Protein 4PMU (pdb70)

Sequence (2131 aa):
TSLKQAYAQGFLLGTAVNADIVSGKDAASAALVACHFNAVTAENVMKAEVVAPRRGVQDFSAADAFVAYAQRDRQFVVGHTLVWHNQTPEWFFTTADGRPNTPAQQLERMRAHIAAVAGRYTGKVQAWDVVNEIIDEDGSYRSTNWVQRVGDGDTVVRNAFAFAQRYAPDAQLYYNDFNAWRPAKREGIVRMVKMLQQAGVRIDGVGMQGHWGLNYPSLRDIEDAIDAYAALGVKVMITELDIDVLPLTKEGQIIGTGMAHKQFQLPEFKRFLDPYRDGLPADVQAQLRDRYAELFALFWRKRDKIARVSVWGVSDDMSWKNDYPVPGRTNYPLLFDRNHQPKPALDAVVAVPSATSLKQAYAQGFLLGTAVNADIVSGKDAASAALVACHFNAVTAENVMKAEVVAPRRGVQDFSAADAFVAYAQRDRQFVVGHTLVWHNQTPEWFFTTADGRPNTPAQQLERMRAHIAAVAGRYTGKVQAWDVVNEIIDEDGSYRSTNWVQRVGDGDTVVRNAFAFAQRYAPDAQLYYNDFNAWRPAKREGIVRMVKMLQQAGVRIDGVGMQGHWGLNYPSLRDIEDAIDAYAALGVKVMITELDIDVLPLTKEGQIIGTGMAHKQFQLPEFKRFLDPYRDGLPADVQAQLRDRYAELFALFWRKRDKIARVSVWGVSDDMSWKNDYPVPGRTNYPLLFDRNHQPKPALDAVVAVPSATTSLKQAYAQGFLLGTAVNADIVSGKDAASAALVACHFNAVTAENVMKAEVVAPRRGVQDFSAADAFVAYAQRDRQFVVGHTLVWHNQTPEWFFTTADGRPNTPAQQLERMRAHIAAVAGRYTGKVQAWDVVNEIIDEDGSYRSTNWVQRVGDGDTVVRNAFAFAQRYAPDAQLYYNDFNAWRPAKREGIVRMVKMLQQAGVRIDGVGMQGHWGLNYPSLRDIEDAIDAYAALGVKVMITELDIDVLPLTKEGQIIGTGMAHKQFQLPEFKRFLDPYRDGLPADVQAQLRDRYAELFALFWRKRDKIARVSVWGVSDDMSWKNDYPVPGRTNYPLLFDRNHQPKPALDAVVAVPSATTSLKQAYAQGFLLGTAVNADIVSGKDAASAALVACHFNAVTAENVMKAEVVAPRRGVQDFSAADAFVAYAQRDRQFVVGHTLVWHNQTPEWFFTTADGRPNTPAQQLERMRAHIAAVAGRYTGKVQAWDVVNEIIDEDGSYRSTNWVQRVGDGDTVVRNAFAFAQRYAPDAQLYYNDFNAWRPAKREGIVRMVKMLQQAGVRIDGVGMQGHWGLNYPSLRDIEDAIDAYAALGVKVMITELDIDVLPLTKEGQIIGTGMAHKQFQLPEFKRFLDPYRDGLPADVQAQLRDRYAELFALFWRKRDKIARVSVWGVSDDMSWKNDYPVPGRTNYPLLFDRNHQPKPALDAVVAVPSATSLKQAYAQGFLLGTAVNADIVSGKDAASAALVACHFNAVTAENVMKAEVVAPRRGVQDFSAADAFVAYAQRDRQFVVGHTLVWHNQTPEWFFTTADGRPNTPAQQLERMRAHIAAVAGRYTGKVQAWDVVNEIIDEDGSYRSTNWVQRVGDGDTVVRNAFAFAQRYAPDAQLYYNDFNAWRPAKREGIVRMVKMLQQAGVRIDGVGMQGHWGLNYPSLRDIEDAIDAYAALGVKVMITELDIDVLPLTKEGQIIGTGMAHKQFQLPEFKRFLDPYRDGLPADVQAQLRDRYAELFALFWRKRDKIARVSVWGVSDDMSWKNDYPVPGRTNYPLLFDRNHQPKPALDAVVAVPSASLKQAYAQGFLLGTAVNADIVSGKDAASAALVACHFNAVTAENVMKAEVVAPRRGVQDFSAADAFVAYAQRDRQFVVGHTLVWHNQTPEWFFTTADGRPNTPAQQLERMRAHIAAVAGRYTGKVQAWDVVNEIIDEDGSYRSTNWVQRVGDGDTVVRNAFAFAQRYAPDAQLYYNDFNAWRPAKREGIVRMVKMLQQAGVRIDGVGMQGHWGLNYPSLRDIEDAIDAYAALGVKVMITELDIDVLPLTKEGQIIGTGMAHKQFQLPEFKRFLDPYRDGLPADVQAQLRDRYAELFALFWRKRDKIARVSVWGVSDDMSWKNDYPVPGRTNYPLLFDRNHQPKPALDAVVAVPSA

Solvent-accessible surface area: 76179 Å² total; per-residue (Å²): 148,18,0,63,115,25,0,52,163,14,10,59,2,0,0,0,1,36,55,62,1,24,83,41,165,34,70,46,0,20,62,28,0,50,76,22,2,35,0,0,4,0,32,55,19,1,19,5,74,34,1,5,32,144,104,81,54,111,56,18,77,35,0,50,46,0,4,48,25,0,86,211,58,219,10,37,0,0,0,4,2,4,3,32,29,71,58,21,23,132,42,0,12,31,27,90,102,52,167,77,5,70,75,76,80,0,36,90,41,1,67,29,4,0,28,30,0,0,30,111,6,60,61,97,1,67,0,1,4,0,1,3,15,8,2,59,30,102,2,55,58,34,96,16,45,6,18,104,73,9,60,67,6,49,26,0,0,73,28,0,0,34,16,0,71,135,52,1,85,74,0,39,0,5,0,0,0,9,5,2,12,10,36,11,0,10,68,3,0,17,140,4,0,111,50,0,67,168,52,63,21,72,14,23,0,0,0,1,8,2,1,2,0,22,72,5,7,61,66,133,31,0,24,35,0,0,45,19,0,24,88,24,75,12,82,0,0,0,5,11,0,0,0,0,1,0,15,0,2,50,18,1,14,8,56,33,114,32,3,45,76,105,11,4,69,26,70,12,1,44,154,45,1,2,57,37,126,159,33,30,49,93,93,10,31,32,81,0,94,74,17,0,28,69,0,1,46,5,0,40,143,20,99,141,84,5,36,4,0,0,3,14,1,0,0,0,78,26,8,79,6,14,92,61,3,2,48,43,11,26,0,19,0,0,2,1,41,82,120,39,103,70,4,64,0,8,91,21,0,25,51,16,19,105,117,138,16,0,66,124,24,0,64,165,14,10,57,0,0,0,1,2,30,55,46,4,17,64,8,149,27,21,34,1,13,64,26,0,40,68,16,2,42,1,0,4,0,34,56,18,0,18,6,73,28,0,7,36,148,100,81,53,119,55,13,76,35,0,50,45,0,6,64,9,0,87,106,58,223,5,39,2,1,0,5,5,4,2,26,34,66,55,20,25,155,40,0,15,36,26,88,114,56,168,78,9,69,75,75,85,0,36,83,41,0,68,31,5,0,25,34,1,0,27,114,7,62,72,107,2,74,0,1,3,0,1,4,17,5,2,41,16,97,1,58,55,39,87,12,48,4,17,98,69,9,56,64,5,46,27,0,0,86,29,0,0,36,19,0,63,134,57,2,80,80,4,48,0,5,0,0,0,8,6,2,13,13,60,43,1,34,88,1,0,17,139,3,0,115,43,0,74,165,55,64,23,82,16,33,0,0,0,1,4,2,3,2,0,27,92,2,7,64,64,131,35,0,21,52,0,0,43,27,0,23,95,22,71,14,89,0,0,0,4,12,0,0,0,0,2,0,16,1,1,56,12,0,13,8,49,38,115,26,3,48,61,150,14,6,73,31,39,16,0,52,159,48,1,1,43,47,40,42,13,25,53,87,94,9,32,32,90,0,89,72,14,0,25,74,0,0,46,5,0,46,141,25,84,140,86,8,31,4,0,1,1,14,9,4,4,0,49,105,8,82,6,14,91,65,5,3,49,44,13,31,0,4,0,0,2,0,29,25,27,30,106,80,7,65,0,10,108,19,0,17,48,19,26,96,74,188,118,24,0,61,137,28,0,72,140,11,11,56,0,0,0,2,2,31,56,51,6,27,71,14,151,22,21,35,1,20,60,26,0,44,52,6,1,38,0,0,4,0,36,60,20,1,20,9,75,32,1,7,50,121,95,69,82,113,56,17,80,36,0,49,46,0,4,58,37,0,74,127,50,214,7,33,2,0,0,4,4,4,3,33,25,75,54,19,16,137,20,0,8,35,28,84,127,50,172,61,16,68,68,72,81,0,38,83,43,0,73,27,4,0,27,37,3,0,28,110,5,59,65,91,2,73,0,0,4,0,1,3,16,5,2,33,21,97,4,51,61,46,84,16,43,6,16,110,60,9,56,71,8,55,37,0,0,84,31,0,0,40,18,0,68,138,52,1,82,72,1,35,0,4,0,0,0,6,3,1,13,8,24,6,1,11,66,2,0,19,144,4,0,116,37,0,79,169,51,64,20,77,13,32,0,0,0,2,5,1,4,1,0,24,90,4,10,58,70,141,33,0,24,48,0,0,50,27,0,24,92,15,71,16,92,0,0,0,3,11,0,0,0,0,1,0,17,0,4,55,17,0,18,8,47,36,120,32,4,53,62,131,12,6,67,34,40,4,0,48,131,44,1,0,40,42,46,36,13,26,53,87,90,11,38,32,78,0,95,72,20,0,28,70,0,0,36,5,0,16,142,26,67,142,89,8,28,5,0,1,1,16,13,5,2,0,41,96,8,80,8,15,91,61,6,2,49,46,10,28,0,5,0,0,2,1,27,29,25,28,95,62,8,56,1,0,89,22,0,28,52,14,23,108,80,116,153,10,0,63,118,25,0,53,168,16,10,55,0,0,0,2,2,24,60,41,8,24,65,12,144,27,21,37,2,18,63,28,0,40,73,18,2,36,0,0,4,0,33,55,22,1,18,5,73,36,1,6,42,155,99,78,60,110,56,17,78,35,0,47,44,0,9,59,12,0,79,123,64,215,8,38,1,0,0,6,4,5,3,32,32,69,52,22,25,124,35,0,8,24,30,94,100,57,152,75,4,72,63,76,82,0,35,88,45,1,69,27,7,0,26,32,3,0,27,122,7,65,54,97,1,53,0,1,4,0,1,3,18,6,2,32,23,97,1,48,61,44,85,17,46,6,15,114,83,8,56,64,4,46,28,0,0,80,30,0,0,33,21,0,69,140,59,1,88,70,0,43,0,3,0,0,0,7,5,2,15,11,20,10,0,16,64,2,0,20,136,2,0,116,46,0,73,160,45,63,22,75,15,24,0,0,0,1,5,2,4,3,0,23,76,0,7,55,71,131,31,0,29,45,0,0,47,28,0,20,92,22,72,17,75,0,0,0,6,14,0,0,0,0,1,0,18,1,2,52,11,0,14,8,50,37,111,31,3,48,70,135,10,5,62,30,30,18,0,49,131,45,1,0,41,35,44,40,10,22,58,93,98,14,34,28,90,0,87,79,18,0,26,70,0,0,45,5,0,35,143,23,91,147,82,6,28,3,0,0,0,15,10,5,2,0,54,88,7,78,5,14,91,58,4,2,49,46,8,31,0,5,0,0,1,1,29,26,29,32,100,64,5,63,0,8,89,22,0,33,55,22,24,100,137,154,14,0,64,132,30,0,61,166,15,11,54,1,0,0,0,2,31,53,54,1,19,70,12,146,27,18,12,0,18,64,24,0,37,66,15,1,35,1,0,4,1,26,58,17,0,20,6,74,38,1,7,50,161,107,75,67,106,57,14,78,34,0,53,46,0,4,69,14,1,98,112,60,229,12,35,1,0,0,4,3,4,4,32,30,69,55,18,23,156,35,1,18,38,33,91,131,50,176,80,6,76,72,78,77,0,37,84,50,1,71,27,3,0,28,31,0,0,29,99,5,66,59,94,1,65,0,0,4,0,1,4,14,6,1,21,12,99,8,60,61,37,86,15,48,6,18,104,61,10,57,65,4,44,29,0,0,84,31,0,0,36,19,0,72,141,51,1,80,73,0,35,0,4,0,0,1,6,5,2,17,14,59,47,0,38,74,2,0,19,149,3,0,116,36,0,75,163,47,63,18,73,15,31,0,1,0,1,5,2,1,2,0,21,88,4,8,60,66,134,33,0,27,47,0,0,47,24,0,23,92,17,73,12,80,0,0,0,3,14,0,0,0,0,1,0,18,0,2,48,25,0,12,6,44,35,117,23,2,47,65,135,11,3,69,32,43,22,0,45,177,46,1,1,39,40,43,33,14,25,57,89,93,12,38,33,78,0,93,77,19,0,26,70,0,0,48,4,0,38,138,20,87,143,89,8,30,4,1,1,1,10,0,1,0,0,66,27,8,80,5,14,92,58,3,3,48,44,12,26,0,5,0,0,1,1,30,26,22,21,97,66,6,56,0,6,83,22,0,28,60,24,27,98,140,63,1,62,137,21,0,71,169,14,10,54,5,0,1,0,2,32,55,66,1,20,86,46,170,25,68,48,0,18,64,28,0,39,70,18,1,36,0,0,4,0,24,55,16,1,18,6,74,34,1,4,37,142,111,77,64,102,60,20,84,36,1,61,46,1,1,63,5,0,74,159,51,202,5,33,0,0,0,4,4,4,3,29,36,73,54,19,25,154,36,1,17,33,21,93,123,49,121,65,16,55,70,78,77,0,39,84,45,0,68,25,4,0,31,27,1,0,26,110,8,68,59,99,1,68,0,1,3,0,1,3,16,5,2,20,23,108,4,56,58,30,92,10,49,7,19,100,74,13,59,66,4,52,29,0,0,96,24,0,0,36,18,0,71,153,55,2,85,70,1,34,0,4,0,0,0,8,4,2,12,12,26,8,0,16,61,3,0,17,146,3,0,107,44,0,64,159,56,63,18,77,14,28,0,0,0,1,5,1,3,2,0,23,78,4,8,61,71,142,32,0,24,47,0,0,50,25,0,25,87,19,74,11,81,0,0,0,4,10,0,0,0,0,0,0,16,0,2,48,19,0,15,8,49,36,118,25,2,53,65,109,10,3,61,29,69,16,1,64,160,41,2,4,58,32,152,154,34,23,54,89,98,10,55,35,80,2,93,77,18,0,30,68,0,1,46,6,0,38,134,22,81,146,87,7,23,2,1,1,6,11,1,0,0,1,80,27,7,81,6,14,92,60,3,2,48,51,12,26,0,23,0,0,2,1,49,84,116,42,105,65,7,59,1,11,100,23,0,43,59,22,22,98,137

Radius of gyration: 48.27 Å; Cα contacts (8 Å, |Δi|>4): 4319; chains: 6; bounding box: 119×77×132 Å

Structure (mmCIF, N/CA/C/O backbone):
data_4PMU
#
_entry.id   4PMU
#
_cell.length_a   87.022
_cell.length_b   100.741
_cell.length_c   134.199
_cell.angle_alpha   90.000
_cell.angle_beta   95.150
_cell.angle_gamma   90.000
#
_symmetry.space_group_name_H-M   'P 1 21 1'
#
loop_
_entity.id
_entity.type
_entity.pdbx_description
1 polymer 'Endo-1,4-beta-xylanase A'
2 water water
#
loop_
_atom_site.group_PDB
_atom_site.id
_atom_site.type_symbol
_atom_site.label_atom_id
_atom_site.label_alt_id
_atom_site.label_comp_id
_atom_site.label_asym_id
_atom_site.label_entity_id
_atom_site.label_seq_id
_atom_site.pdbx_PDB_ins_code
_atom_site.Cartn_x
_atom_site.Cartn_y
_atom_site.Cartn_z
_atom_site.occupancy
_atom_site.B_iso_or_equiv
_atom_site.auth_seq_id
_atom_site.auth_comp_id
_atom_site.auth_asym_id
_atom_site.auth_atom_id
_atom_site.pdbx_PDB_model_num
ATOM 1 N N . THR A 1 1 ? 61.861 -20.522 13.218 1.00 67.61 23 THR A N 1
ATOM 2 C CA . THR A 1 1 ? 61.278 -20.831 14.561 1.00 68.28 23 THR A CA 1
ATOM 3 C C . THR A 1 1 ? 60.547 -19.628 15.175 1.00 66.69 23 THR A C 1
ATOM 4 O O . THR A 1 1 ? 59.422 -19.757 15.670 1.00 66.89 23 THR A O 1
ATOM 8 N N . SER A 1 2 ? 61.191 -18.463 15.124 1.00 64.66 24 SER A N 1
ATOM 9 C CA . SER A 1 2 ? 60.636 -17.221 15.658 1.00 61.34 24 SER A CA 1
ATOM 10 C C . SER A 1 2 ? 60.109 -16.343 14.522 1.00 58.49 24 SER A C 1
ATOM 11 O O . SER A 1 2 ? 60.669 -16.342 13.423 1.00 58.20 24 SER A O 1
ATOM 14 N N . LEU A 1 3 ? 59.037 -15.600 14.793 1.00 55.15 25 LEU A N 1
ATOM 15 C CA . LEU A 1 3 ? 58.411 -14.750 13.779 1.00 52.42 25 LEU A CA 1
ATOM 16 C C . LEU A 1 3 ? 59.356 -13.690 13.223 1.00 51.69 25 LEU A C 1
ATOM 17 O O . LEU A 1 3 ? 59.436 -13.510 12.007 1.00 51.93 25 LEU A O 1
ATOM 22 N N . LYS A 1 4 ? 60.069 -13.001 14.116 1.00 50.91 26 LYS A N 1
ATOM 23 C CA . LYS A 1 4 ? 61.022 -11.959 13.725 1.00 49.52 26 LYS A CA 1
ATOM 24 C C . LYS A 1 4 ? 62.270 -12.540 13.075 1.00 50.42 26 LYS A C 1
ATOM 25 O O . LYS A 1 4 ? 62.901 -11.891 12.246 1.00 50.58 26 LYS A O 1
ATOM 31 N N . GLN A 1 5 ? 62.614 -13.767 13.451 1.00 51.94 27 GLN A N 1
ATOM 32 C CA . GLN A 1 5 ? 63.791 -14.436 12.912 1.00 53.75 27 GLN A CA 1
ATOM 33 C C . GLN A 1 5 ? 63.514 -15.024 11.525 1.00 53.30 27 GLN A C 1
ATOM 34 O O . GLN A 1 5 ? 64.331 -14.880 10.616 1.00 52.87 27 GLN A O 1
ATOM 40 N N . ALA A 1 6 ? 62.360 -15.672 11.371 1.00 53.37 28 ALA A N 1
ATOM 41 C CA . ALA A 1 6 ? 61.970 -16.283 10.098 1.00 54.09 28 ALA A CA 1
ATOM 42 C C . ALA A 1 6 ? 61.750 -15.238 9.002 1.00 53.39 28 ALA A C 1
ATOM 43 O O . ALA A 1 6 ? 62.060 -15.483 7.831 1.00 53.42 28 ALA A O 1
ATOM 45 N N . TYR A 1 7 ? 61.224 -14.079 9.394 1.00 51.41 29 TYR A N 1
ATOM 46 C CA . TYR A 1 7 ? 60.960 -12.989 8.463 1.00 49.89 29 TYR A CA 1
ATOM 47 C C . TYR A 1 7 ? 62.016 -11.897 8.529 1.00 49.32 29 TYR A C 1
ATOM 48 O O . TYR A 1 7 ? 61.776 -10.775 8.081 1.00 49.01 29 TYR A O 1
ATOM 57 N N . ALA A 1 8 ? 63.185 -12.231 9.073 1.00 49.52 30 ALA A N 1
ATOM 58 C CA . ALA A 1 8 ? 64.271 -11.263 9.251 1.00 48.69 30 ALA A CA 1
ATOM 59 C C . ALA A 1 8 ? 64.739 -10.642 7.937 1.00 47.68 30 ALA A C 1
ATOM 60 O O . ALA A 1 8 ? 64.987 -9.439 7.876 1.00 47.22 30 ALA A O 1
ATOM 62 N N . GLN A 1 9 ? 64.843 -11.461 6.894 1.00 47.32 31 GLN A N 1
ATOM 63 C CA . GLN A 1 9 ? 65.356 -11.005 5.599 1.00 46.79 31 GLN A CA 1
ATOM 64 C C . GLN A 1 9 ? 64.344 -10.196 4.794 1.00 45.85 31 GLN A C 1
ATOM 65 O O . GLN A 1 9 ? 64.720 -9.481 3.858 1.00 46.11 31 GLN A O 1
ATOM 71 N N . GLY A 1 10 ? 63.069 -10.310 5.164 1.00 44.66 32 GLY A N 1
ATOM 72 C CA . GLY A 1 10 ? 61.980 -9.707 4.400 1.00 43.30 32 GLY A CA 1
ATOM 73 C C . GLY A 1 10 ? 61.569 -8.341 4.901 1.00 41.66 32 GLY A C 1
ATOM 74 O O . GLY A 1 10 ? 61.633 -7.353 4.167 1.00 41.32 32 GLY A O 1
ATOM 75 N N . PHE A 1 11 ? 61.134 -8.296 6.155 1.00 41.22 33 PHE A N 1
ATOM 76 C CA . PHE A 1 11 ? 60.641 -7.067 6.773 1.00 40.13 33 PHE A CA 1
ATOM 77 C C . PHE A 1 11 ? 60.634 -7.187 8.289 1.00 39.56 33 PHE A C 1
ATOM 78 O O . PHE A 1 11 ? 60.739 -8.285 8.828 1.00 39.73 33 PHE A O 1
ATOM 86 N N . LEU A 1 12 ? 60.523 -6.050 8.971 1.00 39.08 34 LEU A N 1
ATOM 87 C CA . LEU A 1 12 ? 60.273 -6.044 10.405 1.00 39.38 34 LEU A CA 1
ATOM 88 C C . LEU A 1 12 ? 58.934 -6.717 10.669 1.00 39.78 34 LEU A C 1
ATOM 89 O O . LEU A 1 12 ? 57.968 -6.506 9.931 1.00 39.27 34 LEU A O 1
ATOM 94 N N . LEU A 1 13 ? 58.882 -7.534 11.713 1.00 41.00 35 LEU A N 1
ATOM 95 C CA . LEU A 1 13 ? 57.645 -8.209 12.071 1.00 42.58 35 LEU A CA 1
ATOM 96 C C . LEU A 1 13 ? 57.234 -7.844 13.494 1.00 43.17 35 LEU A C 1
ATOM 97 O O . LEU A 1 13 ? 57.805 -8.344 14.466 1.00 44.72 35 LEU A O 1
ATOM 102 N N . GLY A 1 14 ? 56.239 -6.968 13.602 1.00 42.35 36 GLY A N 1
ATOM 103 C CA . GLY A 1 14 ? 55.879 -6.374 14.882 1.00 41.50 36 GLY A CA 1
ATOM 104 C C . GLY A 1 14 ? 54.474 -6.665 15.359 1.00 41.08 36 GLY A C 1
ATOM 105 O O . GLY A 1 14 ? 53.763 -7.488 14.777 1.00 42.10 36 GLY A O 1
ATOM 106 N N . THR A 1 15 ? 54.086 -5.987 16.437 1.00 40.09 37 THR A N 1
ATOM 107 C CA . THR A 1 15 ? 52.766 -6.150 17.040 1.00 39.30 37 THR A CA 1
ATOM 108 C C . THR A 1 15 ? 52.344 -4.911 17.825 1.00 38.84 37 THR A C 1
ATOM 109 O O . THR A 1 15 ? 53.177 -4.073 18.175 1.00 39.02 37 THR A O 1
ATOM 113 N N . ALA A 1 16 ? 51.045 -4.801 18.091 1.00 38.13 38 ALA A N 1
ATOM 114 C CA . ALA A 1 16 ? 50.535 -3.781 18.995 1.00 37.43 38 ALA A CA 1
ATOM 115 C C . ALA A 1 16 ? 50.721 -4.245 20.428 1.00 37.91 38 ALA A C 1
ATOM 116 O O . ALA A 1 16 ? 50.718 -5.444 20.707 1.00 38.40 38 ALA A O 1
ATOM 118 N N . VAL A 1 17 ? 50.894 -3.289 21.331 1.00 38.04 39 VAL A N 1
ATOM 119 C CA . VAL A 1 17 ? 50.995 -3.585 22.754 1.00 38.95 39 VAL A CA 1
ATOM 120 C C . VAL A 1 17 ? 50.081 -2.655 23.555 1.00 39.49 39 VAL A C 1
ATOM 121 O O . VAL A 1 17 ? 50.021 -1.448 23.295 1.00 38.81 39 VAL A O 1
ATOM 125 N N . ASN A 1 18 ? 49.346 -3.230 24.506 1.00 40.38 40 ASN A N 1
ATOM 126 C CA . ASN A 1 18 ? 48.486 -2.443 25.391 1.00 41.09 40 ASN A CA 1
ATOM 127 C C . ASN A 1 18 ? 49.180 -2.084 26.701 1.00 42.67 40 ASN A C 1
ATOM 128 O O . ASN A 1 18 ? 50.342 -2.447 26.912 1.00 42.74 40 ASN A O 1
ATOM 133 N N . ALA A 1 19 ? 48.463 -1.372 27.572 1.00 44.06 41 ALA A N 1
ATOM 134 C CA . ALA A 1 19 ? 48.998 -0.940 28.868 1.00 45.44 41 ALA A CA 1
ATOM 135 C C . ALA A 1 19 ? 49.482 -2.110 29.714 1.00 46.61 41 ALA A C 1
ATOM 136 O O . ALA A 1 19 ? 50.508 -2.010 30.384 1.00 47.84 41 ALA A O 1
ATOM 138 N N . ASP A 1 20 ? 48.747 -3.218 29.662 1.00 47.37 42 ASP A N 1
ATOM 139 C CA . ASP A 1 20 ? 49.041 -4.385 30.489 1.00 48.95 42 ASP A CA 1
ATOM 140 C C . ASP A 1 20 ? 50.306 -5.141 30.074 1.00 48.75 42 ASP A C 1
ATOM 141 O O . ASP A 1 20 ? 50.945 -5.789 30.908 1.00 49.64 42 ASP A O 1
ATOM 146 N N . ILE A 1 21 ? 50.669 -5.054 28.796 1.00 47.08 43 ILE A N 1
ATOM 147 C CA . ILE A 1 21 ? 51.944 -5.600 28.335 1.00 46.66 43 ILE A CA 1
ATOM 148 C C . ILE A 1 21 ? 53.081 -4.697 28.824 1.00 47.06 43 ILE A C 1
ATOM 149 O O . ILE A 1 21 ? 54.090 -5.173 29.351 1.00 47.45 43 ILE A O 1
ATOM 154 N N . VAL A 1 22 ? 52.882 -3.392 28.662 1.00 46.99 44 VAL A N 1
ATOM 155 C CA . VAL A 1 22 ? 53.865 -2.373 29.021 1.00 47.83 44 VAL A CA 1
ATOM 156 C C . VAL A 1 22 ? 54.104 -2.286 30.538 1.00 49.80 44 VAL A C 1
ATOM 157 O O . VAL A 1 22 ? 55.227 -2.030 30.984 1.00 50.43 44 VAL A O 1
ATOM 161 N N . SER A 1 23 ? 53.052 -2.503 31.325 1.00 51.04 45 SER A N 1
ATOM 162 C CA . SER A 1 23 ? 53.167 -2.470 32.782 1.00 52.67 45 SER A CA 1
ATOM 163 C C . SER A 1 23 ? 53.815 -3.740 33.334 1.00 54.44 45 SER A C 1
ATOM 164 O O . SER A 1 23 ? 54.408 -3.720 34.414 1.00 56.60 45 SER A O 1
ATOM 167 N N . GLY A 1 24 ? 53.704 -4.835 32.587 1.00 55.02 46 GLY A N 1
ATOM 168 C CA . GLY A 1 24 ? 54.237 -6.128 33.010 1.00 56.78 46 GLY A CA 1
ATOM 169 C C . GLY A 1 24 ? 53.151 -7.066 33.506 1.00 58.43 46 GLY A C 1
ATOM 170 O O . GLY A 1 24 ? 53.377 -8.274 33.630 1.00 59.03 46 GLY A O 1
ATOM 171 N N . LYS A 1 25 ? 51.974 -6.498 33.780 1.00 58.74 47 LYS A N 1
ATOM 172 C CA . LYS A 1 25 ? 50.813 -7.220 34.312 1.00 60.11 47 LYS A CA 1
ATOM 173 C C . LYS A 1 25 ? 50.448 -8.447 33.471 1.00 60.34 47 LYS A C 1
ATOM 174 O O . LYS A 1 25 ? 50.265 -9.540 34.014 1.00 61.35 47 LYS A O 1
ATOM 180 N N . ASP A 1 26 ? 50.346 -8.261 32.154 1.00 59.80 48 ASP A N 1
ATOM 181 C CA . ASP A 1 26 ? 50.186 -9.376 31.219 1.00 59.62 48 ASP A CA 1
ATOM 182 C C . ASP A 1 26 ? 51.558 -9.997 30.952 1.00 60.11 48 ASP A C 1
ATOM 183 O O . ASP A 1 26 ? 52.193 -9.724 29.927 1.00 59.73 48 ASP A O 1
ATOM 188 N N . ALA A 1 27 ? 52.007 -10.827 31.891 1.00 60.44 49 ALA A N 1
ATOM 189 C CA . ALA A 1 27 ? 53.337 -11.426 31.835 1.00 60.03 49 ALA A CA 1
ATOM 190 C C . ALA A 1 27 ? 53.498 -12.340 30.621 1.00 59.28 49 ALA A C 1
ATOM 191 O O . ALA A 1 27 ? 54.507 -12.268 29.914 1.00 58.79 49 ALA A O 1
ATOM 193 N N . ALA A 1 28 ? 52.488 -13.175 30.376 1.00 58.05 50 ALA A N 1
ATOM 194 C CA . ALA A 1 28 ? 52.520 -14.160 29.295 1.00 56.94 50 ALA A CA 1
ATOM 195 C C . ALA A 1 28 ? 52.697 -13.540 27.906 1.00 56.14 50 ALA A C 1
ATOM 196 O O . ALA A 1 28 ? 53.449 -14.068 27.080 1.00 55.93 50 ALA A O 1
ATOM 198 N N . SER A 1 29 ? 52.010 -12.424 27.659 1.00 55.69 51 SER A N 1
ATOM 199 C CA . SER A 1 29 ? 52.070 -11.742 26.362 1.00 54.77 51 SER A CA 1
ATOM 200 C C . SER A 1 29 ? 53.399 -11.030 26.143 1.00 54.61 51 SER A C 1
ATOM 201 O O . SER A 1 29 ? 54.004 -11.170 25.080 1.00 54.78 51 SER A O 1
ATOM 204 N N . ALA A 1 30 ? 53.845 -10.275 27.148 1.00 54.55 52 ALA A N 1
ATOM 205 C CA . ALA A 1 30 ? 55.118 -9.549 27.091 1.00 53.75 52 ALA A CA 1
ATOM 206 C C . ALA A 1 30 ? 56.294 -10.477 26.778 1.00 54.12 52 ALA A C 1
ATOM 207 O O . ALA A 1 30 ? 57.277 -10.060 26.158 1.00 54.10 52 ALA A O 1
ATOM 209 N N . ALA A 1 31 ? 56.174 -11.731 27.211 1.00 54.35 53 ALA A N 1
ATOM 210 C CA . ALA A 1 31 ? 57.164 -12.765 26.932 1.00 54.89 53 ALA A CA 1
ATOM 211 C C . ALA A 1 31 ? 57.163 -13.152 25.456 1.00 54.13 53 ALA A C 1
ATOM 212 O O . ALA A 1 31 ? 58.220 -13.362 24.865 1.00 55.64 53 ALA A O 1
ATOM 214 N N . LEU A 1 32 ? 55.975 -13.237 24.866 1.00 52.89 54 LEU A N 1
ATOM 215 C CA . LEU A 1 32 ? 55.838 -13.565 23.447 1.00 52.33 54 LEU A CA 1
ATOM 216 C C . LEU A 1 32 ? 56.325 -12.440 22.530 1.00 51.40 54 LEU A C 1
ATOM 217 O O . LEU A 1 32 ? 56.837 -12.705 21.442 1.00 51.61 54 LEU A O 1
ATOM 222 N N . VAL A 1 33 ? 56.164 -11.195 22.982 1.00 50.67 55 VAL A N 1
ATOM 223 C CA . VAL A 1 33 ? 56.599 -10.009 22.234 1.00 49.31 55 VAL A CA 1
ATOM 224 C C . VAL A 1 33 ? 58.117 -10.015 22.022 1.00 50.01 55 VAL A C 1
ATOM 225 O O . VAL A 1 33 ? 58.593 -9.829 20.897 1.00 49.68 55 VAL A O 1
ATOM 229 N N . ALA A 1 34 ? 58.865 -10.239 23.102 1.00 50.83 56 ALA A N 1
ATOM 230 C CA . ALA A 1 34 ? 60.326 -10.297 23.042 1.00 51.46 56 ALA A CA 1
ATOM 231 C C . ALA A 1 34 ? 60.819 -11.445 22.151 1.00 52.36 56 ALA A C 1
ATOM 232 O O . ALA A 1 34 ? 61.783 -11.280 21.402 1.00 52.94 56 ALA A O 1
ATOM 234 N N . CYS A 1 35 ? 60.139 -12.592 22.225 1.00 52.60 57 CYS A N 1
ATOM 235 C CA . CYS A 1 35 ? 60.470 -13.772 21.419 1.00 52.42 57 CYS A CA 1
ATOM 236 C C . CYS A 1 35 ? 60.247 -13.562 19.923 1.00 51.23 57 CYS A C 1
ATOM 237 O O . CYS A 1 35 ? 61.146 -13.816 19.127 1.00 52.00 57 CYS A O 1
ATOM 240 N N . HIS A 1 36 ? 59.055 -13.084 19.557 1.00 49.44 58 HIS A N 1
ATOM 241 C CA . HIS A 1 36 ? 58.572 -13.119 18.168 1.00 47.57 58 HIS A CA 1
ATOM 242 C C . HIS A 1 36 ? 58.619 -11.802 17.384 1.00 46.36 58 HIS A C 1
ATOM 243 O O . HIS A 1 36 ? 58.563 -11.821 16.155 1.00 46.60 58 HIS A O 1
ATOM 250 N N . PHE A 1 37 ? 58.698 -10.666 18.072 1.00 45.32 59 PHE A N 1
ATOM 251 C CA . PHE A 1 37 ? 58.539 -9.374 17.393 1.00 43.96 59 PHE A CA 1
ATOM 252 C C . PHE A 1 37 ? 59.723 -8.423 17.549 1.00 44.02 59 PHE A C 1
ATOM 253 O O . PHE A 1 37 ? 60.448 -8.489 18.541 1.00 45.44 59 PHE A O 1
ATOM 261 N N . ASN A 1 38 ? 59.910 -7.544 16.562 1.00 42.81 60 ASN A N 1
ATOM 262 C CA . ASN A 1 38 ? 60.945 -6.500 16.620 1.00 42.73 60 ASN A CA 1
ATOM 263 C C . ASN A 1 38 ? 60.426 -5.091 16.300 1.00 41.93 60 ASN A C 1
ATOM 264 O O . ASN A 1 38 ? 61.195 -4.193 15.949 1.00 41.79 60 ASN A O 1
ATOM 269 N N . ALA A 1 39 ? 59.115 -4.918 16.426 1.00 41.92 61 ALA A N 1
ATOM 270 C CA . ALA A 1 39 ? 58.466 -3.618 16.297 1.00 41.78 61 ALA A CA 1
ATOM 271 C C . ALA A 1 39 ? 57.228 -3.593 17.185 1.00 42.15 61 ALA A C 1
ATOM 272 O O . ALA A 1 39 ? 56.494 -4.580 17.258 1.00 41.98 61 ALA A O 1
ATOM 274 N N . VAL A 1 40 ? 57.011 -2.479 17.880 1.00 42.58 62 VAL A N 1
ATOM 275 C CA . VAL A 1 40 ? 55.799 -2.311 18.688 1.00 42.56 62 VAL A CA 1
ATOM 276 C C . VAL A 1 40 ? 55.086 -0.994 18.412 1.00 42.54 62 VAL A C 1
ATOM 277 O O . VAL A 1 40 ? 55.716 0.057 18.264 1.00 42.18 62 VAL A O 1
ATOM 281 N N . THR A 1 41 ? 53.762 -1.079 18.345 1.00 42.79 63 THR A N 1
ATOM 282 C CA . THR A 1 41 ? 52.905 0.079 18.183 1.00 42.49 63 THR A CA 1
ATOM 283 C C . THR A 1 41 ? 51.975 0.158 19.386 1.00 43.45 63 THR A C 1
ATOM 284 O O . THR A 1 41 ? 51.284 -0.810 19.704 1.00 43.89 63 THR A O 1
ATOM 288 N N . ALA A 1 42 ? 51.978 1.307 20.059 1.00 44.71 64 ALA A N 1
ATOM 289 C CA . ALA A 1 42 ? 51.177 1.509 21.265 1.00 45.17 64 ALA A CA 1
ATOM 290 C C . ALA A 1 42 ? 49.696 1.583 20.928 1.00 45.92 64 ALA A C 1
ATOM 291 O O . ALA A 1 42 ? 49.223 2.578 20.366 1.00 45.63 64 ALA A O 1
ATOM 293 N N . GLU A 1 43 ? 48.978 0.519 21.284 1.00 47.21 65 GLU A N 1
ATOM 294 C CA . GLU A 1 43 ? 47.554 0.367 20.982 1.00 47.91 65 GLU A CA 1
ATOM 295 C C . GLU A 1 43 ? 46.722 1.645 21.085 1.00 48.20 65 GLU A C 1
ATOM 296 O O . GLU A 1 43 ? 45.971 1.976 20.164 1.00 47.83 65 GLU A O 1
ATOM 302 N N . ASN A 1 44 ? 46.859 2.356 22.200 1.00 48.69 66 ASN A N 1
ATOM 303 C CA . ASN A 1 44 ? 45.957 3.457 22.502 1.00 49.74 66 ASN A CA 1
ATOM 304 C C . ASN A 1 44 ? 46.634 4.631 23.203 1.00 50.93 66 ASN A C 1
ATOM 305 O O . ASN A 1 44 ? 46.286 5.789 22.962 1.00 50.53 66 ASN A O 1
ATOM 310 N N . VAL A 1 45 ? 47.613 4.322 24.051 1.00 52.45 67 VAL A N 1
ATOM 311 C CA . VAL A 1 45 ? 48.197 5.295 24.992 1.00 53.87 67 VAL A CA 1
ATOM 312 C C . VAL A 1 45 ? 48.888 6.525 24.373 1.00 54.17 67 VAL A C 1
ATOM 313 O O . VAL A 1 45 ? 49.288 7.446 25.095 1.00 54.46 67 VAL A O 1
ATOM 317 N N . MET A 1 46 ? 49.008 6.555 23.047 1.00 53.94 68 MET A N 1
ATOM 318 C CA . MET A 1 46 ? 49.615 7.703 22.366 1.00 53.86 68 MET A CA 1
ATOM 319 C C . MET A 1 46 ? 48.612 8.579 21.601 1.00 53.04 68 MET A C 1
ATOM 320 O O . MET A 1 46 ? 48.989 9.559 20.948 1.00 51.71 68 MET A O 1
ATOM 325 N N . LYS A 1 47 ? 47.334 8.231 21.707 1.00 51.99 69 LYS A N 1
ATOM 326 C CA . LYS A 1 47 ? 46.276 9.011 21.079 1.00 50.72 69 LYS A CA 1
ATOM 327 C C . LYS A 1 47 ? 46.005 10.307 21.844 1.00 51.01 69 LYS A C 1
ATOM 328 O O . LYS A 1 47 ? 46.318 10.425 23.034 1.00 49.44 69 LYS A O 1
ATOM 334 N N . ALA A 1 48 ? 45.411 11.265 21.140 1.00 51.73 70 ALA A N 1
ATOM 335 C CA . ALA A 1 48 ? 45.255 12.631 21.625 1.00 52.41 70 ALA A CA 1
ATOM 336 C C . ALA A 1 48 ? 44.366 12.784 22.865 1.00 53.02 70 ALA A C 1
ATOM 337 O O . ALA A 1 48 ? 44.599 13.675 23.682 1.00 54.32 70 ALA A O 1
ATOM 339 N N . GLU A 1 49 ? 43.358 11.923 23.005 1.00 52.75 71 GLU A N 1
ATOM 340 C CA . GLU A 1 49 ? 42.438 11.986 24.153 1.00 52.82 71 GLU A CA 1
ATOM 341 C C . GLU A 1 49 ? 43.031 11.413 25.447 1.00 52.82 71 GLU A C 1
ATOM 342 O O . GLU A 1 49 ? 42.457 11.582 26.528 1.00 53.30 71 GLU A O 1
ATOM 348 N N . VAL A 1 50 ? 44.166 10.726 25.317 1.00 51.24 72 VAL A N 1
ATOM 349 C CA . VAL A 1 50 ? 44.921 10.207 26.453 1.00 49.58 72 VAL A CA 1
ATOM 350 C C . VAL A 1 50 ? 46.065 11.176 26.733 1.00 49.52 72 VAL A C 1
ATOM 351 O O . VAL A 1 50 ? 46.374 11.476 27.889 1.00 51.08 72 VAL A O 1
ATOM 355 N N . VAL A 1 51 ? 46.673 11.666 25.655 1.00 48.03 73 VAL A N 1
ATOM 356 C CA . VAL A 1 51 ? 47.845 12.539 25.714 1.00 47.33 73 VAL A CA 1
ATOM 357 C C . VAL A 1 51 ? 47.502 13.961 26.184 1.00 48.05 73 VAL A C 1
ATOM 358 O O . VAL A 1 51 ? 48.186 14.518 27.048 1.00 48.62 73 VAL A O 1
ATOM 362 N N . ALA A 1 52 ? 46.443 14.536 25.618 1.00 48.06 74 ALA A N 1
ATOM 363 C CA . ALA A 1 52 ? 45.974 15.863 26.014 1.00 49.12 74 ALA A CA 1
ATOM 364 C C . ALA A 1 52 ? 44.445 15.871 26.141 1.00 49.79 74 ALA A C 1
ATOM 365 O O . ALA A 1 52 ? 43.757 16.464 25.305 1.00 50.29 74 ALA A O 1
ATOM 367 N N . PRO A 1 53 ? 43.913 15.218 27.198 1.00 50.20 75 PRO A N 1
ATOM 368 C CA . PRO A 1 53 ? 42.471 14.972 27.348 1.00 50.06 75 PRO A CA 1
ATOM 369 C C . PRO A 1 53 ? 41.595 16.232 27.381 1.00 51.29 75 PRO A C 1
ATOM 370 O O . PRO A 1 53 ? 40.555 16.265 26.724 1.00 50.88 75 PRO A O 1
ATOM 374 N N . ARG A 1 54 ? 42.012 17.248 28.138 1.00 52.90 76 ARG A N 1
ATOM 375 C CA . ARG A 1 54 ? 41.256 18.499 28.271 1.00 53.95 76 ARG A CA 1
ATOM 376 C C . ARG A 1 54 ? 42.116 19.687 27.866 1.00 54.63 76 ARG A C 1
ATOM 377 O O . ARG A 1 54 ? 43.291 19.523 27.536 1.00 54.41 76 ARG A O 1
ATOM 385 N N . ARG A 1 55 ? 41.527 20.880 27.892 1.00 56.15 77 ARG A N 1
ATOM 386 C CA . ARG A 1 55 ? 42.287 22.112 27.718 1.00 57.71 77 ARG A CA 1
ATOM 387 C C . ARG A 1 55 ? 43.101 22.392 28.977 1.00 58.88 77 ARG A C 1
ATOM 388 O O . ARG A 1 55 ? 42.548 22.480 30.077 1.00 59.19 77 ARG A O 1
ATOM 396 N N . GLY A 1 56 ? 44.415 22.517 28.801 1.00 59.36 78 GLY A N 1
ATOM 397 C CA . GLY A 1 56 ? 45.330 22.827 29.900 1.00 61.26 78 GLY A CA 1
ATOM 398 C C . GLY A 1 56 ? 45.962 21.622 30.577 1.00 61.35 78 GLY A C 1
ATOM 399 O O . GLY A 1 56 ? 46.823 21.781 31.446 1.00 61.79 78 GLY A O 1
ATOM 400 N N . VAL A 1 57 ? 45.538 20.421 30.182 1.00 60.86 79 VAL A N 1
ATOM 401 C CA . VAL A 1 57 ? 46.002 19.182 30.818 1.00 60.88 79 VAL A CA 1
ATOM 402 C C . VAL A 1 57 ? 46.820 18.332 29.852 1.00 58.77 79 VAL A C 1
ATOM 403 O O . VAL A 1 57 ? 46.490 18.226 28.669 1.00 57.93 79 VAL A O 1
ATOM 407 N N . GLN A 1 58 ? 47.888 17.735 30.374 1.00 57.97 80 GLN A N 1
ATOM 408 C CA . GLN A 1 58 ? 48.689 16.767 29.631 1.00 56.64 80 GLN A CA 1
ATOM 409 C C . GLN A 1 58 ? 48.887 15.501 30.457 1.00 55.80 80 GLN A C 1
ATOM 410 O O . GLN A 1 58 ? 48.876 15.546 31.689 1.00 56.40 80 GLN A O 1
ATOM 416 N N . ASP A 1 59 ? 49.059 14.377 29.765 1.00 54.34 81 ASP A N 1
ATOM 417 C CA . ASP A 1 59 ? 49.276 13.081 30.404 1.00 53.91 81 ASP A CA 1
ATOM 418 C C . ASP A 1 59 ? 50.125 12.172 29.511 1.00 53.27 81 ASP A C 1
ATOM 419 O O . ASP A 1 59 ? 49.597 11.440 28.665 1.00 52.23 81 ASP A O 1
ATOM 424 N N . PHE A 1 60 ? 51.441 12.235 29.707 1.00 53.62 82 PHE A N 1
ATOM 425 C CA . PHE A 1 60 ? 52.389 11.442 28.924 1.00 53.70 82 PHE A CA 1
ATOM 426 C C . PHE A 1 60 ? 52.858 10.191 29.670 1.00 53.60 82 PHE A C 1
ATOM 427 O O . PHE A 1 60 ? 53.671 9.418 29.152 1.00 52.54 82 PHE A O 1
ATOM 435 N N . SER A 1 61 ? 52.329 9.995 30.877 1.00 54.11 83 SER A N 1
ATOM 436 C CA . SER A 1 61 ? 52.782 8.934 31.784 1.00 54.19 83 SER A CA 1
ATOM 437 C C . SER A 1 61 ? 52.801 7.541 31.149 1.00 53.04 83 SER A C 1
ATOM 438 O O . SER A 1 61 ? 53.820 6.848 31.202 1.00 53.33 83 SER A O 1
ATOM 441 N N . ALA A 1 62 ? 51.679 7.148 30.548 1.00 51.26 84 ALA A N 1
ATOM 442 C CA . ALA A 1 62 ? 51.531 5.816 29.965 1.00 49.90 84 ALA A CA 1
ATOM 443 C C . ALA A 1 62 ? 52.359 5.652 28.689 1.00 49.21 84 ALA A C 1
ATOM 444 O O . ALA A 1 62 ? 52.912 4.580 28.427 1.00 48.32 84 ALA A O 1
ATOM 446 N N . ALA A 1 63 ? 52.444 6.727 27.909 1.00 49.35 85 ALA A N 1
ATOM 447 C CA . ALA A 1 63 ? 53.233 6.744 26.682 1.00 49.34 85 ALA A CA 1
ATOM 448 C C . ALA A 1 63 ? 54.732 6.690 26.983 1.00 50.59 85 ALA A C 1
ATOM 449 O O . ALA A 1 63 ? 55.490 6.039 26.260 1.00 50.70 85 ALA A O 1
ATOM 451 N N . ASP A 1 64 ? 55.147 7.375 28.051 1.00 51.89 86 ASP A N 1
ATOM 452 C CA . ASP A 1 64 ? 56.529 7.326 28.532 1.00 52.32 86 ASP A CA 1
ATOM 453 C C . ASP A 1 64 ? 56.927 5.907 28.925 1.00 52.63 86 ASP A C 1
ATOM 454 O O . ASP A 1 64 ? 58.053 5.484 28.672 1.00 53.80 86 ASP A O 1
ATOM 459 N N . ALA A 1 65 ? 55.994 5.185 29.546 1.00 52.73 87 ALA A N 1
ATOM 460 C CA . ALA A 1 65 ? 56.209 3.800 29.952 1.00 52.69 87 ALA A CA 1
ATOM 461 C C . ALA A 1 65 ? 56.346 2.889 28.737 1.00 52.15 87 ALA A C 1
ATOM 462 O O . ALA A 1 65 ? 57.150 1.955 28.751 1.00 52.68 87 ALA A O 1
ATOM 464 N N . PHE A 1 66 ? 55.563 3.168 27.693 1.00 51.00 88 PHE A N 1
ATOM 465 C CA . PHE A 1 66 ? 55.612 2.399 26.444 1.00 51.07 88 PHE A CA 1
ATOM 466 C C . PHE A 1 66 ? 56.959 2.530 25.725 1.00 51.33 88 PHE A C 1
ATOM 467 O O . PHE A 1 66 ? 57.555 1.523 25.316 1.00 51.11 88 PHE A O 1
ATOM 475 N N . VAL A 1 67 ? 57.418 3.773 25.570 1.00 50.64 89 VAL A N 1
ATOM 476 C CA . VAL A 1 67 ? 58.685 4.077 24.903 1.00 50.36 89 VAL A CA 1
ATOM 477 C C . VAL A 1 67 ? 59.854 3.404 25.626 1.00 51.26 89 VAL A C 1
ATOM 478 O O . VAL A 1 67 ? 60.672 2.729 24.995 1.00 51.24 89 VAL A O 1
ATOM 482 N N . ALA A 1 68 ? 59.907 3.579 26.946 1.00 51.88 90 ALA A N 1
ATOM 483 C CA . ALA A 1 68 ? 60.935 2.965 27.781 1.00 52.62 90 ALA A CA 1
ATOM 484 C C . ALA A 1 68 ? 60.909 1.438 27.670 1.00 53.90 90 ALA A C 1
ATOM 485 O O . ALA A 1 68 ? 61.962 0.805 27.583 1.00 54.28 90 ALA A O 1
ATOM 487 N N . TYR A 1 69 ? 59.703 0.864 27.655 1.00 55.19 91 TYR A N 1
ATOM 488 C CA . TYR A 1 69 ? 59.506 -0.582 27.516 1.00 56.06 91 TYR A CA 1
ATOM 489 C C . TYR A 1 69 ? 60.119 -1.119 26.226 1.00 56.09 91 TYR A C 1
ATOM 490 O O . TYR A 1 69 ? 60.832 -2.126 26.241 1.00 55.37 91 TYR A O 1
ATOM 499 N N . ALA A 1 70 ? 59.825 -0.440 25.117 1.00 56.50 92 ALA A N 1
ATOM 500 C CA . ALA A 1 70 ? 60.277 -0.859 23.792 1.00 56.52 92 ALA A CA 1
ATOM 501 C C . ALA A 1 70 ? 61.798 -0.815 23.672 1.00 57.30 92 ALA A C 1
ATOM 502 O O . ALA A 1 70 ? 62.413 -1.778 23.208 1.00 58.88 92 ALA A O 1
ATOM 504 N N . GLN A 1 71 ? 62.391 0.302 24.098 1.00 56.76 93 GLN A N 1
ATOM 505 C CA . GLN A 1 71 ? 63.843 0.473 24.114 1.00 56.47 93 GLN A CA 1
ATOM 506 C C . GLN A 1 71 ? 64.505 -0.638 24.922 1.00 56.98 93 GLN A C 1
ATOM 507 O O . GLN A 1 71 ? 65.479 -1.242 24.474 1.00 57.70 93 GLN A O 1
ATOM 513 N N . ARG A 1 72 ? 63.953 -0.907 26.103 1.00 56.91 94 ARG A N 1
ATOM 514 C CA . ARG A 1 72 ? 64.437 -1.960 26.992 1.00 58.01 94 ARG A CA 1
ATOM 515 C C . ARG A 1 72 ? 64.476 -3.316 26.277 1.00 57.56 94 ARG A C 1
ATOM 516 O O . ARG A 1 72 ? 65.430 -4.080 26.441 1.00 58.72 94 ARG A O 1
ATOM 524 N N . ASP A 1 73 ? 63.447 -3.596 25.476 1.00 56.03 95 ASP A N 1
ATOM 525 C CA . ASP A 1 73 ? 63.331 -4.871 24.758 1.00 54.91 95 ASP A CA 1
ATOM 526 C C . ASP A 1 73 ? 63.784 -4.794 23.299 1.00 52.12 95 ASP A C 1
ATOM 527 O O . ASP A 1 73 ? 63.566 -5.733 22.531 1.00 51.33 95 ASP A O 1
ATOM 532 N N . ARG A 1 74 ? 64.409 -3.672 22.935 1.00 49.71 96 ARG A N 1
ATOM 533 C CA . ARG A 1 74 ? 65.032 -3.467 21.615 1.00 48.39 96 ARG A CA 1
ATOM 534 C C . ARG A 1 74 ? 64.082 -3.359 20.416 1.00 47.65 96 ARG A C 1
ATOM 535 O O . ARG A 1 74 ? 64.433 -3.750 19.298 1.00 47.28 96 ARG A O 1
ATOM 543 N N . GLN A 1 75 ? 62.893 -2.812 20.642 1.00 47.21 97 GLN A N 1
ATOM 544 C CA . GLN A 1 75 ? 61.886 -2.743 19.589 1.00 46.75 97 GLN A CA 1
ATOM 545 C C . GLN A 1 75 ? 61.962 -1.507 18.702 1.00 46.39 97 GLN A C 1
ATOM 546 O O . GLN A 1 75 ? 62.386 -0.432 19.135 1.00 46.95 97 GLN A O 1
ATOM 552 N N . PHE A 1 76 ? 61.553 -1.685 17.449 1.00 45.20 98 PHE A N 1
ATOM 553 C CA . PHE A 1 76 ? 61.320 -0.577 16.546 1.00 44.81 98 PHE A CA 1
ATOM 554 C C . PHE A 1 76 ? 60.045 0.141 17.002 1.00 44.65 98 PHE A C 1
ATOM 555 O O . PHE A 1 76 ? 58.927 -0.358 16.820 1.00 44.09 98 PHE A O 1
ATOM 563 N N . VAL A 1 77 ? 60.230 1.309 17.610 1.00 44.44 99 VAL A N 1
ATOM 564 C CA . VAL A 1 77 ? 59.136 2.057 18.224 1.00 43.77 99 VAL A CA 1
ATOM 565 C C . VAL A 1 77 ? 58.314 2.821 17.188 1.00 43.04 99 VAL A C 1
ATOM 566 O O . VAL A 1 77 ? 58.846 3.635 16.424 1.00 42.18 99 VAL A O 1
ATOM 570 N N . VAL A 1 78 ? 57.012 2.544 17.173 1.00 42.63 100 VAL A N 1
ATOM 571 C CA . VAL A 1 78 ? 56.079 3.232 16.290 1.00 41.62 100 VAL A CA 1
ATOM 572 C C . VAL A 1 78 ? 55.064 4.006 17.124 1.00 41.77 100 VAL A C 1
ATOM 573 O O . VAL A 1 78 ? 54.320 3.423 17.916 1.00 42.48 100 VAL A O 1
ATOM 577 N N . GLY A 1 79 ? 55.052 5.324 16.949 1.00 41.83 101 GLY A N 1
ATOM 578 C CA . GLY A 1 79 ? 54.067 6.175 17.600 1.00 42.15 101 GLY A CA 1
ATOM 579 C C . GLY A 1 79 ? 52.797 6.165 16.783 1.00 42.28 101 GLY A C 1
ATOM 580 O O . GLY A 1 79 ? 52.855 6.130 15.555 1.00 42.55 101 GLY A O 1
ATOM 581 N N . HIS A 1 80 ? 51.653 6.200 17.463 1.00 43.37 102 HIS A N 1
ATOM 582 C CA . HIS A 1 80 ? 50.340 6.074 16.821 1.00 43.65 102 HIS A CA 1
ATOM 583 C C . HIS A 1 80 ? 49.224 6.629 17.713 1.00 43.92 102 HIS A C 1
ATOM 584 O O . HIS A 1 80 ? 48.959 6.077 18.788 1.00 45.11 102 HIS A O 1
ATOM 591 N N . THR A 1 81 ? 48.566 7.715 17.302 1.00 43.41 103 THR A N 1
ATOM 592 C CA . THR A 1 81 ? 48.827 8.465 16.068 1.00 42.67 103 THR A CA 1
ATOM 593 C C . THR A 1 81 ? 48.703 9.972 16.351 1.00 43.03 103 THR A C 1
ATOM 594 O O . THR A 1 81 ? 48.071 10.372 17.332 1.00 44.22 103 THR A O 1
ATOM 598 N N . LEU A 1 82 ? 49.295 10.805 15.497 1.00 42.64 104 LEU A N 1
ATOM 599 C CA . LEU A 1 82 ? 49.364 12.252 15.758 1.00 42.58 104 LEU A CA 1
ATOM 600 C C . LEU A 1 82 ? 48.098 13.028 15.387 1.00 42.38 104 LEU A C 1
ATOM 601 O O . LEU A 1 82 ? 47.540 13.731 16.229 1.00 42.14 104 LEU A O 1
ATOM 606 N N . VAL A 1 83 ? 47.666 12.916 14.129 1.00 42.31 105 VAL A N 1
ATOM 607 C CA . VAL A 1 83 ? 46.465 13.617 13.644 1.00 42.76 105 VAL A CA 1
ATOM 608 C C . VAL A 1 83 ? 45.386 12.621 13.190 1.00 43.03 105 VAL A C 1
ATOM 609 O O . VAL A 1 83 ? 45.550 11.930 12.177 1.00 42.77 105 VAL A O 1
ATOM 613 N N . TRP A 1 84 ? 44.288 12.558 13.945 1.00 43.21 106 TRP A N 1
ATOM 614 C CA . TRP A 1 84 ? 43.209 11.593 13.693 1.00 42.91 106 TRP A CA 1
ATOM 615 C C . TRP A 1 84 ? 41.850 12.126 14.154 1.00 43.32 106 TRP A C 1
ATOM 616 O O . TRP A 1 84 ? 41.733 12.673 15.252 1.00 44.02 106 TRP A O 1
ATOM 627 N N . HIS A 1 85 ? 40.830 11.955 13.314 1.00 43.18 107 HIS A N 1
ATOM 628 C CA . HIS A 1 85 ? 39.483 12.474 13.599 1.00 43.63 107 HIS A CA 1
ATOM 629 C C . HIS A 1 85 ? 38.781 11.804 14.786 1.00 43.37 107 HIS A C 1
ATOM 630 O O . HIS A 1 85 ? 37.919 12.408 15.427 1.00 43.50 107 HIS A O 1
ATOM 637 N N . ASN A 1 86 ? 39.143 10.555 15.064 1.00 42.99 108 ASN A N 1
ATOM 638 C CA . ASN A 1 86 ? 38.623 9.848 16.229 1.00 43.21 108 ASN A CA 1
ATOM 639 C C . ASN A 1 86 ? 39.562 9.946 17.422 1.00 43.09 108 ASN A C 1
ATOM 640 O O . ASN A 1 86 ? 40.757 10.222 17.267 1.00 42.86 108 ASN A O 1
ATOM 645 N N . GLN A 1 87 ? 39.003 9.715 18.608 1.00 43.32 109 GLN A N 1
ATOM 646 C CA . GLN A 1 87 ? 39.736 9.776 19.878 1.00 43.90 109 GLN A CA 1
ATOM 647 C C . GLN A 1 87 ? 40.557 11.060 20.010 1.00 45.55 109 GLN A C 1
ATOM 648 O O . GLN A 1 87 ? 41.724 11.048 20.424 1.00 45.41 109 GLN A O 1
ATOM 654 N N . THR A 1 88 ? 39.910 12.165 19.640 1.00 47.10 110 THR A N 1
ATOM 655 C CA . THR A 1 88 ? 40.465 13.504 19.751 1.00 48.44 110 THR A CA 1
ATOM 656 C C . THR A 1 88 ? 39.404 14.400 20.385 1.00 48.93 110 THR A C 1
ATOM 657 O O . THR A 1 88 ? 38.349 14.619 19.792 1.00 47.56 110 THR A O 1
ATOM 661 N N . PRO A 1 89 ? 39.688 14.920 21.595 1.00 51.28 111 PRO A N 1
ATOM 662 C CA . PRO A 1 89 ? 38.730 15.686 22.407 1.00 53.98 111 PRO A CA 1
ATOM 663 C C . PRO A 1 89 ? 38.160 16.925 21.708 1.00 56.20 111 PRO A C 1
ATOM 664 O O . PRO A 1 89 ? 38.771 17.453 20.774 1.00 56.49 111 PRO A O 1
ATOM 668 N N . GLU A 1 90 ? 36.998 17.374 22.183 1.00 58.26 112 GLU A N 1
ATOM 669 C CA . GLU A 1 90 ? 36.274 18.515 21.618 1.00 59.57 112 GLU A CA 1
ATOM 670 C C . GLU A 1 90 ? 37.084 19.818 21.639 1.00 58.09 112 GLU A C 1
ATOM 671 O O . GLU A 1 90 ? 36.947 20.651 20.741 1.00 57.60 112 GLU A O 1
ATOM 677 N N . TRP A 1 91 ? 37.933 19.979 22.652 1.00 56.93 113 TRP A N 1
ATOM 678 C CA . TRP A 1 91 ? 38.701 21.214 22.838 1.00 56.85 113 TRP A CA 1
ATOM 679 C C . TRP A 1 91 ? 39.761 21.453 21.752 1.00 55.53 113 TRP A C 1
ATOM 680 O O . TRP A 1 91 ? 40.258 22.572 21.599 1.00 56.43 113 TRP A O 1
ATOM 691 N N . PHE A 1 92 ? 40.098 20.403 21.007 1.00 53.42 114 PHE A N 1
ATOM 692 C CA . PHE A 1 92 ? 41.016 20.514 19.870 1.00 51.99 114 PHE A CA 1
ATOM 693 C C . PHE A 1 92 ? 40.413 21.336 18.732 1.00 51.10 114 PHE A C 1
ATOM 694 O O . PHE A 1 92 ? 41.144 21.900 17.915 1.00 51.19 114 PHE A O 1
ATOM 702 N N . PHE A 1 93 ? 39.083 21.407 18.692 1.00 49.87 115 PHE A N 1
ATOM 703 C CA . PHE A 1 93 ? 38.369 22.010 17.566 1.00 49.55 115 PHE A CA 1
ATOM 704 C C . PHE A 1 93 ? 37.588 23.277 17.919 1.00 51.31 115 PHE A C 1
ATOM 705 O O . PHE A 1 93 ? 36.868 23.823 17.079 1.00 52.44 115 PHE A O 1
ATOM 713 N N . THR A 1 94 ? 37.741 23.741 19.157 1.00 51.62 116 THR A N 1
ATOM 714 C CA . THR A 1 94 ? 37.095 24.967 19.615 1.00 52.99 116 THR A CA 1
ATOM 715 C C . THR A 1 94 ? 38.085 25.878 20.330 1.00 54.20 116 THR A C 1
ATOM 716 O O . THR A 1 94 ? 39.094 25.418 20.860 1.00 53.70 116 THR A O 1
ATOM 720 N N . THR A 1 95 ? 37.791 27.175 20.337 1.00 56.54 117 THR A N 1
ATOM 721 C CA . THR A 1 95 ? 38.535 28.128 21.151 1.00 58.77 117 THR A CA 1
ATOM 722 C C . THR A 1 95 ? 38.069 28.018 22.599 1.00 60.62 117 THR A C 1
ATOM 723 O O . THR A 1 95 ? 37.082 27.336 22.889 1.00 61.96 117 THR A O 1
ATOM 727 N N . ALA A 1 96 ? 38.774 28.698 23.501 1.00 62.61 118 ALA A N 1
ATOM 728 C CA . ALA A 1 96 ? 38.418 28.721 24.921 1.00 64.55 118 ALA A CA 1
ATOM 729 C C . ALA A 1 96 ? 37.008 29.273 25.156 1.00 66.83 118 ALA A C 1
ATOM 730 O O . ALA A 1 96 ? 36.337 28.896 26.122 1.00 67.32 118 ALA A O 1
ATOM 732 N N . ASP A 1 97 ? 36.573 30.153 24.253 1.00 68.67 119 ASP A N 1
ATOM 733 C CA . ASP A 1 97 ? 35.285 30.852 24.352 1.00 69.57 119 ASP A CA 1
ATOM 734 C C . ASP A 1 97 ? 34.134 30.130 23.644 1.00 67.25 119 ASP A C 1
ATOM 735 O O . ASP A 1 97 ? 33.019 30.652 23.573 1.00 67.72 119 ASP A O 1
ATOM 740 N N . GLY A 1 98 ? 34.412 28.938 23.118 1.00 64.45 120 GLY A N 1
ATOM 741 C CA . GLY A 1 98 ? 33.380 28.094 22.518 1.00 62.12 120 GLY A CA 1
ATOM 742 C C . GLY A 1 98 ? 33.228 28.186 21.010 1.00 60.73 120 GLY A C 1
ATOM 743 O O . GLY A 1 98 ? 32.471 27.417 20.419 1.00 59.33 120 GLY A O 1
ATOM 744 N N . ARG A 1 99 ? 33.938 29.122 20.384 1.00 61.11 121 ARG A N 1
ATOM 745 C CA . ARG A 1 99 ? 33.875 29.284 18.930 1.00 61.46 121 ARG A CA 1
ATOM 746 C C . ARG A 1 99 ? 34.643 28.196 18.180 1.00 60.20 121 ARG A C 1
ATOM 747 O O . ARG A 1 99 ? 35.758 27.843 18.576 1.00 59.79 121 ARG A O 1
ATOM 755 N N . PRO A 1 100 ? 34.044 27.663 17.091 1.00 59.12 122 PRO A N 1
ATOM 756 C CA . PRO A 1 100 ? 34.741 26.736 16.197 1.00 56.96 122 PRO A CA 1
ATOM 757 C C . PRO A 1 100 ? 36.024 27.370 15.665 1.00 56.29 122 PRO A C 1
ATOM 758 O O . PRO A 1 100 ? 36.020 28.548 15.294 1.00 57.44 122 PRO A O 1
ATOM 762 N N . ASN A 1 101 ? 37.109 26.598 15.644 1.00 54.51 123 ASN A N 1
ATOM 763 C CA . ASN A 1 101 ? 38.420 27.105 15.228 1.00 53.85 123 ASN A CA 1
ATOM 764 C C . ASN A 1 101 ? 38.462 27.571 13.780 1.00 53.96 123 ASN A C 1
ATOM 765 O O . ASN A 1 101 ? 37.923 26.910 12.887 1.00 54.03 123 ASN A O 1
ATOM 770 N N . THR A 1 102 ? 39.101 28.716 13.561 1.00 53.97 124 THR A N 1
ATOM 771 C CA . THR A 1 102 ? 39.378 29.195 12.212 1.00 54.16 124 THR A CA 1
ATOM 772 C C . THR A 1 102 ? 40.508 28.341 11.641 1.00 52.76 124 THR A C 1
ATOM 773 O O . THR A 1 102 ? 41.271 27.756 12.414 1.00 52.34 124 THR A O 1
ATOM 777 N N . PRO A 1 103 ? 40.609 28.245 10.294 1.00 52.47 125 PRO A N 1
ATOM 778 C CA . PRO A 1 103 ? 41.711 27.537 9.629 1.00 51.56 125 PRO A CA 1
ATOM 779 C C . PRO A 1 103 ? 43.099 27.735 10.272 1.00 51.41 125 PRO A C 1
ATOM 780 O O . PRO A 1 103 ? 43.854 26.770 10.409 1.00 49.85 125 PRO A O 1
ATOM 784 N N . ALA A 1 104 ? 43.416 28.968 10.668 1.00 52.78 126 ALA A N 1
ATOM 785 C CA . ALA A 1 104 ? 44.703 29.289 11.288 1.00 52.89 126 ALA A CA 1
ATOM 786 C C . ALA A 1 104 ? 44.815 28.759 12.717 1.00 52.64 126 ALA A C 1
ATOM 787 O O . ALA A 1 104 ? 45.878 28.278 13.120 1.00 52.28 126 ALA A O 1
ATOM 789 N N . GLN A 1 105 ? 43.721 28.859 13.475 1.00 52.95 127 GLN A N 1
ATOM 790 C CA . GLN A 1 105 ? 43.663 28.375 14.862 1.00 52.44 127 GLN A CA 1
ATOM 791 C C . GLN A 1 105 ? 43.685 26.847 14.941 1.00 51.01 127 GLN A C 1
ATOM 792 O O . GLN A 1 105 ? 44.194 26.273 15.905 1.00 50.22 127 GLN A O 1
ATOM 798 N N . GLN A 1 106 ? 43.118 26.203 13.923 1.00 50.78 128 GLN A N 1
ATOM 799 C CA . GLN A 1 106 ? 43.102 24.748 13.822 1.00 49.88 128 GLN A CA 1
ATOM 800 C C . GLN A 1 106 ? 44.490 24.191 13.506 1.00 49.33 128 GLN A C 1
ATOM 801 O O . GLN A 1 106 ? 44.882 23.162 14.056 1.00 49.39 128 GLN A O 1
ATOM 807 N N . LEU A 1 107 ? 45.228 24.870 12.626 1.00 49.47 129 LEU A N 1
ATOM 808 C CA . LEU A 1 107 ? 46.585 24.449 12.277 1.00 49.31 129 LEU A CA 1
ATOM 809 C C . LEU A 1 107 ? 47.562 24.712 13.417 1.00 50.07 129 LEU A C 1
ATOM 810 O O . LEU A 1 107 ? 48.499 23.942 13.627 1.00 49.81 129 LEU A O 1
ATOM 815 N N . GLU A 1 108 ? 47.336 25.800 14.150 1.00 51.52 130 GLU A N 1
ATOM 816 C CA . GLU A 1 108 ? 48.132 26.119 15.335 1.00 52.21 130 GLU A CA 1
ATOM 817 C C . GLU A 1 108 ? 47.953 25.047 16.413 1.00 51.36 130 GLU A C 1
ATOM 818 O O . GLU A 1 108 ? 48.919 24.650 17.070 1.00 51.47 130 GLU A O 1
ATOM 824 N N . ARG A 1 109 ? 46.717 24.576 16.567 1.00 50.61 131 ARG A N 1
ATOM 825 C CA . ARG A 1 109 ? 46.397 23.486 17.484 1.00 49.69 131 ARG A CA 1
ATOM 826 C C . ARG A 1 109 ? 47.063 22.170 17.047 1.00 48.31 131 ARG A C 1
ATOM 827 O O . ARG A 1 109 ? 47.465 21.357 17.887 1.00 47.73 131 ARG A O 1
ATOM 835 N N . MET A 1 110 ? 47.186 21.977 15.734 1.00 47.08 132 MET A N 1
ATOM 836 C CA . MET A 1 110 ? 47.886 20.823 15.172 1.00 46.16 132 MET A CA 1
ATOM 837 C C . MET A 1 110 ? 49.393 20.918 15.440 1.00 46.06 132 MET A C 1
ATOM 838 O O . MET A 1 110 ? 50.001 19.972 15.950 1.00 45.49 132 MET A O 1
ATOM 843 N N . ARG A 1 111 ? 49.976 22.068 15.100 1.00 46.21 133 ARG A N 1
ATOM 844 C CA . ARG A 1 111 ? 51.399 22.340 15.312 1.00 45.46 133 ARG A CA 1
ATOM 845 C C . ARG A 1 111 ? 51.804 22.137 16.769 1.00 45.85 133 ARG A C 1
ATOM 846 O O . ARG A 1 111 ? 52.778 21.438 17.052 1.00 45.61 133 ARG A O 1
ATOM 854 N N . ALA A 1 112 ? 51.047 22.746 17.682 1.00 46.64 134 ALA A N 1
ATOM 855 C CA . ALA A 1 112 ? 51.342 22.675 19.115 1.00 46.60 134 ALA A CA 1
ATOM 856 C C . ALA A 1 112 ? 51.290 21.245 19.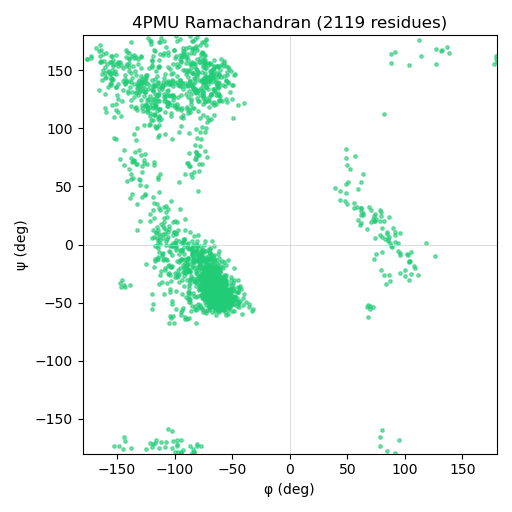655 1.00 45.77 134 ALA A C 1
ATOM 857 O O . ALA A 1 112 ? 52.133 20.859 20.472 1.00 45.60 134 ALA A O 1
ATOM 859 N N . HIS A 1 113 ? 50.313 20.464 19.186 1.00 44.60 135 HIS A N 1
ATOM 860 C CA . HIS A 1 113 ? 50.147 19.076 19.623 1.00 43.28 135 HIS A CA 1
ATOM 861 C C . HIS A 1 113 ? 51.277 18.177 19.116 1.00 41.85 135 HIS A C 1
ATOM 862 O O . HIS A 1 113 ? 51.810 17.360 19.867 1.00 41.38 135 HIS A O 1
ATOM 869 N N . ILE A 1 114 ? 51.641 18.334 17.848 1.00 40.71 136 ILE A N 1
ATOM 870 C CA . ILE A 1 114 ? 52.734 17.558 17.267 1.00 40.10 136 ILE A CA 1
ATOM 871 C C . ILE A 1 114 ? 54.045 17.871 17.996 1.00 41.23 136 ILE A C 1
ATOM 872 O O . ILE A 1 114 ? 54.789 16.957 18.368 1.00 41.16 136 ILE A O 1
ATOM 877 N N . ALA A 1 115 ? 54.292 19.161 18.232 1.00 42.54 137 ALA A N 1
ATOM 878 C CA . ALA A 1 115 ? 55.462 19.628 18.982 1.00 42.77 137 ALA A CA 1
ATOM 879 C C . ALA A 1 115 ? 55.481 19.082 20.403 1.00 43.00 137 ALA A C 1
ATOM 880 O O . ALA A 1 115 ? 56.543 18.794 20.945 1.00 43.80 137 ALA A O 1
ATOM 882 N N . ALA A 1 116 ? 54.299 18.947 20.998 1.00 43.89 138 ALA A N 1
ATOM 883 C CA . ALA A 1 116 ? 54.156 18.371 22.332 1.00 44.92 138 ALA A CA 1
ATOM 884 C C . ALA A 1 116 ? 54.472 16.875 22.341 1.00 45.02 138 ALA A C 1
ATOM 885 O O . ALA A 1 116 ? 55.191 16.400 23.219 1.00 45.30 138 ALA A O 1
ATOM 887 N N . VAL A 1 117 ? 53.939 16.144 21.361 1.00 44.96 139 VAL A N 1
ATOM 888 C CA . VAL A 1 117 ? 54.042 14.683 21.339 1.00 45.31 139 VAL A CA 1
ATOM 889 C C . VAL A 1 117 ? 55.321 14.186 20.656 1.00 46.12 139 VAL A C 1
ATOM 890 O O . VAL A 1 117 ? 56.158 13.547 21.299 1.00 46.36 139 VAL A O 1
ATOM 894 N N . ALA A 1 118 ? 55.463 14.473 19.361 1.00 46.49 140 ALA A N 1
ATOM 895 C CA . ALA A 1 118 ? 56.616 14.008 18.583 1.00 47.11 140 ALA A CA 1
ATOM 896 C C . ALA A 1 118 ? 57.924 14.625 19.075 1.00 48.38 140 ALA A C 1
ATOM 897 O O . ALA A 1 118 ? 58.952 13.941 19.151 1.00 48.92 140 ALA A O 1
ATOM 899 N N . GLY A 1 119 ? 57.865 15.913 19.419 1.00 48.74 141 GLY A N 1
ATOM 900 C CA . GLY A 1 119 ? 59.011 16.655 19.949 1.00 48.76 141 GLY A CA 1
ATOM 901 C C . GLY A 1 119 ? 59.490 16.165 21.301 1.00 48.82 141 GLY A C 1
ATOM 902 O O . GLY A 1 119 ? 60.627 16.424 21.692 1.00 49.49 141 GLY A O 1
ATOM 903 N N . ARG A 1 120 ? 58.618 15.456 22.014 1.00 48.72 142 ARG A N 1
ATOM 904 C CA . ARG A 1 120 ? 58.960 14.850 23.298 1.00 49.09 142 ARG A CA 1
ATOM 905 C C . ARG A 1 120 ? 59.792 13.581 23.116 1.00 49.12 142 ARG A C 1
ATOM 906 O O . ARG A 1 120 ? 60.713 13.318 23.893 1.00 49.05 142 ARG A O 1
ATOM 914 N N . TYR A 1 121 ? 59.460 12.806 22.084 1.00 48.97 143 TYR A N 1
ATOM 915 C CA . TYR A 1 121 ? 60.071 11.496 21.872 1.00 49.00 143 TYR A CA 1
ATOM 916 C C . TYR A 1 121 ? 61.052 11.438 20.698 1.00 48.86 143 TYR A C 1
ATOM 917 O O . TYR A 1 121 ? 61.173 10.399 20.041 1.00 49.27 143 TYR A O 1
ATOM 926 N N . THR A 1 122 ? 61.756 12.542 20.445 1.00 48.69 144 THR A N 1
ATOM 927 C CA . THR A 1 122 ? 62.797 12.566 19.412 1.00 48.50 144 THR A CA 1
ATOM 928 C C . THR A 1 122 ? 63.910 11.592 19.784 1.00 49.17 144 THR A C 1
ATOM 929 O O . THR A 1 122 ? 64.308 11.507 20.947 1.00 50.17 144 THR A O 1
ATOM 933 N N . GLY A 1 123 ? 64.384 10.836 18.799 1.00 49.54 145 GLY A N 1
ATOM 934 C CA . GLY A 1 123 ? 65.461 9.868 19.013 1.00 50.73 145 GLY A CA 1
ATOM 935 C C . GLY A 1 123 ? 65.043 8.597 19.735 1.00 50.84 145 GLY A C 1
ATOM 936 O O . GLY A 1 123 ? 65.824 7.648 19.832 1.00 52.01 145 GLY A O 1
ATOM 937 N N . LYS A 1 124 ? 63.812 8.576 20.238 1.00 50.11 146 LYS A N 1
ATOM 938 C CA . LYS A 1 124 ? 63.299 7.427 20.978 1.00 49.77 146 LYS A CA 1
ATOM 939 C C . LYS A 1 124 ? 62.242 6.672 20.169 1.00 48.02 146 LYS A C 1
ATOM 940 O O . LYS A 1 124 ? 62.235 5.438 20.144 1.00 47.26 146 LYS A O 1
ATOM 946 N N . VAL A 1 125 ? 61.353 7.423 19.520 1.00 46.17 147 VAL A N 1
ATOM 947 C CA . VAL A 1 125 ? 60.370 6.859 18.601 1.00 44.54 147 VAL A CA 1
ATOM 948 C C . VAL A 1 125 ? 60.907 6.989 17.181 1.00 44.66 147 VAL A C 1
ATOM 949 O O . VAL A 1 125 ? 61.297 8.080 16.751 1.00 45.27 147 VAL A O 1
ATOM 953 N N . GLN A 1 126 ? 60.924 5.865 16.466 1.00 44.02 148 GLN A N 1
ATOM 954 C CA . GLN A 1 126 ? 61.517 5.791 15.136 1.00 44.09 148 GLN A CA 1
ATOM 955 C C . GLN A 1 126 ? 60.561 6.127 13.990 1.00 43.72 148 GLN A C 1
ATOM 956 O O . GLN A 1 126 ? 61.008 6.487 12.900 1.00 44.43 148 GLN A O 1
ATOM 962 N N . ALA A 1 127 ? 59.255 6.001 14.231 1.00 43.59 149 ALA A N 1
ATOM 963 C CA . ALA A 1 127 ? 58.250 6.118 13.166 1.00 42.27 149 ALA A CA 1
ATOM 964 C C . ALA A 1 127 ? 56.897 6.633 13.656 1.00 41.95 149 ALA A C 1
ATOM 965 O O . ALA A 1 127 ? 56.381 6.179 14.680 1.00 42.47 149 ALA A O 1
ATOM 967 N N . TRP A 1 128 ? 56.320 7.567 12.905 1.00 40.99 150 TRP A N 1
ATOM 968 C CA . TRP A 1 128 ? 55.047 8.179 13.276 1.00 40.41 150 TRP A CA 1
ATOM 969 C C . TRP A 1 128 ? 53.960 7.994 12.227 1.00 40.65 150 TRP A C 1
ATOM 970 O O . TRP A 1 128 ? 54.158 8.303 11.048 1.00 40.34 150 TRP A O 1
ATOM 981 N N . ASP A 1 129 ? 52.812 7.485 12.672 1.00 40.92 151 ASP A N 1
ATOM 982 C CA . ASP A 1 129 ? 51.575 7.614 11.922 1.00 41.40 151 ASP A CA 1
ATOM 983 C C . ASP A 1 129 ? 51.174 9.077 12.063 1.00 41.45 151 ASP A C 1
ATOM 984 O O . ASP A 1 129 ? 50.658 9.489 13.103 1.00 42.13 151 ASP A O 1
ATOM 989 N N . VAL A 1 130 ? 51.447 9.873 11.037 1.00 41.19 152 VAL A N 1
ATOM 990 C CA . VAL A 1 130 ? 51.224 11.313 11.132 1.00 41.93 152 VAL A CA 1
ATOM 991 C C . VAL A 1 130 ? 49.738 11.639 10.973 1.00 42.70 152 VAL A C 1
ATOM 992 O O . VAL A 1 130 ? 49.146 12.303 11.830 1.00 42.46 152 VAL A O 1
ATOM 996 N N . VAL A 1 131 ? 49.151 11.162 9.876 1.00 43.35 153 VAL A N 1
ATOM 997 C CA . VAL A 1 131 ? 47.713 11.273 9.635 1.00 43.54 153 VAL A CA 1
ATOM 998 C C . VAL A 1 131 ? 47.117 9.872 9.528 1.00 44.18 153 VAL A C 1
ATOM 999 O O . VAL A 1 131 ? 47.651 9.006 8.827 1.00 43.29 153 VAL A O 1
ATOM 1003 N N . ASN A 1 132 ? 46.011 9.662 10.235 1.00 45.34 154 ASN A N 1
ATOM 1004 C CA . ASN A 1 132 ? 45.341 8.372 10.267 1.00 46.16 154 ASN A CA 1
ATOM 1005 C C . ASN A 1 132 ? 43.919 8.472 9.714 1.00 46.83 154 ASN A C 1
ATOM 1006 O O . ASN A 1 132 ? 43.091 9.204 10.259 1.00 47.89 154 ASN A O 1
ATOM 1011 N N . GLU A 1 133 ? 43.656 7.751 8.620 1.00 46.65 155 GLU A N 1
ATOM 1012 C CA . GLU A 1 133 ? 42.304 7.602 8.041 1.00 46.31 155 GLU A CA 1
ATOM 1013 C C . GLU A 1 133 ? 41.620 8.931 7.683 1.00 46.48 155 GLU A C 1
ATOM 1014 O O . GLU A 1 133 ? 40.720 9.386 8.393 1.00 46.79 155 GLU A O 1
ATOM 1020 N N . ILE A 1 134 ? 42.044 9.545 6.581 1.00 46.32 156 ILE A N 1
ATOM 1021 C CA . ILE A 1 134 ? 41.476 10.826 6.140 1.00 46.23 156 ILE A CA 1
ATOM 1022 C C . ILE A 1 134 ? 40.789 10.705 4.776 1.00 46.93 156 ILE A C 1
ATOM 1023 O O . ILE A 1 134 ? 40.040 11.595 4.368 1.00 48.12 156 ILE A O 1
ATOM 1028 N N . ILE A 1 135 ? 41.047 9.596 4.086 1.00 46.96 157 ILE A N 1
ATOM 1029 C CA . ILE A 1 135 ? 40.468 9.333 2.768 1.00 47.31 157 ILE A CA 1
ATOM 1030 C C . ILE A 1 135 ? 39.214 8.460 2.892 1.00 47.66 157 ILE A C 1
ATOM 1031 O O . ILE A 1 135 ? 39.191 7.506 3.674 1.00 47.55 157 ILE A O 1
ATOM 1036 N N . ASP A 1 136 ? 38.174 8.812 2.136 1.00 48.10 158 ASP A N 1
ATOM 1037 C CA . ASP A 1 136 ? 36.914 8.066 2.120 1.00 49.23 158 ASP A CA 1
ATOM 1038 C C . ASP A 1 136 ? 36.990 6.901 1.136 1.00 49.52 158 ASP A C 1
ATOM 1039 O O . ASP A 1 136 ? 38.016 6.695 0.492 1.00 51.48 158 ASP A O 1
ATOM 1044 N N . GLU A 1 137 ? 35.900 6.149 1.014 1.00 49.42 159 GLU A N 1
ATOM 1045 C CA . GLU A 1 137 ? 35.870 4.969 0.144 1.00 49.34 159 GLU A CA 1
ATOM 1046 C C . GLU A 1 137 ? 35.841 5.283 -1.356 1.00 49.15 159 GLU A C 1
ATOM 1047 O O . GLU A 1 137 ? 36.239 4.449 -2.171 1.00 47.98 159 GLU A O 1
ATOM 1053 N N . ASP A 1 138 ? 35.370 6.479 -1.711 1.00 49.66 160 ASP A N 1
ATOM 1054 C CA . ASP A 1 138 ? 35.349 6.928 -3.108 1.00 49.80 160 ASP A CA 1
ATOM 1055 C C . ASP A 1 138 ? 36.677 7.557 -3.545 1.00 50.15 160 ASP A C 1
ATOM 1056 O O . ASP A 1 138 ? 36.865 7.856 -4.725 1.00 50.27 160 ASP A O 1
ATOM 1061 N N . GLY A 1 139 ? 37.581 7.766 -2.587 1.00 50.69 161 GLY A N 1
ATOM 1062 C CA . GLY A 1 139 ? 38.913 8.317 -2.861 1.00 51.73 161 GLY A CA 1
ATOM 1063 C C . GLY A 1 139 ? 39.110 9.777 -2.483 1.00 53.03 161 GLY A C 1
ATOM 1064 O O . GLY A 1 139 ? 40.239 10.262 -2.440 1.00 52.93 161 GLY A O 1
ATOM 1065 N N . SER A 1 140 ? 38.013 10.480 -2.217 1.00 54.27 162 SER A N 1
ATOM 1066 C CA . SER A 1 140 ? 38.069 11.881 -1.807 1.00 54.57 162 SER A CA 1
ATOM 1067 C C . SER A 1 140 ? 38.380 11.987 -0.319 1.00 54.27 162 SER A C 1
ATOM 1068 O O . SER A 1 140 ? 38.373 10.983 0.398 1.00 54.35 162 SER A O 1
ATOM 1071 N N . TYR A 1 141 ? 38.648 13.206 0.143 1.00 54.32 163 TYR A N 1
ATOM 1072 C CA . TYR A 1 141 ? 38.849 13.461 1.567 1.00 53.40 163 TYR A CA 1
ATOM 1073 C C . TYR A 1 141 ? 37.545 13.336 2.342 1.00 52.04 163 TYR A C 1
ATOM 1074 O O . TYR A 1 141 ? 36.482 13.718 1.850 1.00 52.04 163 TYR A O 1
ATOM 1083 N N . ARG A 1 142 ? 37.642 12.800 3.555 1.00 51.25 164 ARG A N 1
ATOM 1084 C CA . ARG A 1 142 ? 36.496 12.661 4.453 1.00 51.99 164 ARG A CA 1
ATOM 10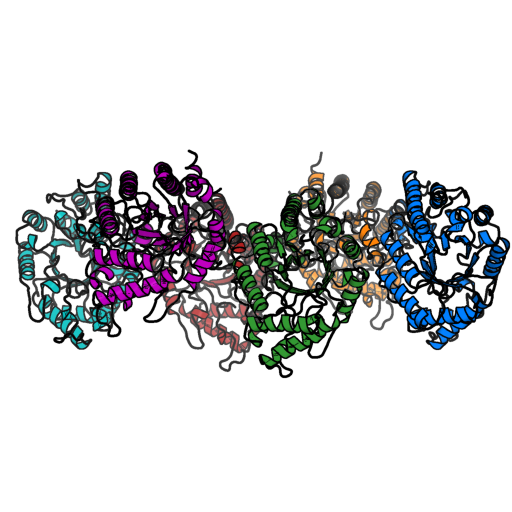85 C C . ARG A 1 142 ? 36.124 13.983 5.130 1.00 52.93 164 ARG A C 1
ATOM 1086 O O . ARG A 1 142 ? 36.994 14.707 5.619 1.00 53.14 164 ARG A O 1
ATOM 1094 N N . SER A 1 143 ? 34.828 14.289 5.152 1.00 53.11 165 SER A N 1
ATOM 1095 C CA . SER A 1 143 ? 34.322 15.469 5.848 1.00 53.91 165 SER A CA 1
ATOM 1096 C C . SER A 1 143 ? 34.408 15.265 7.362 1.00 53.66 165 SER A C 1
ATOM 1097 O O . SER A 1 143 ? 33.405 15.008 8.032 1.00 53.26 165 SER A O 1
ATOM 1100 N N . THR A 1 144 ? 35.623 15.373 7.888 1.00 54.02 166 THR A N 1
ATOM 1101 C CA . THR A 1 144 ? 35.880 15.145 9.307 1.00 54.57 166 THR A CA 1
ATOM 1102 C C . THR A 1 144 ? 36.134 16.458 10.039 1.00 54.64 166 THR A C 1
ATOM 1103 O O . THR A 1 144 ? 36.367 17.493 9.409 1.00 56.06 166 THR A O 1
ATOM 1107 N N . ASN A 1 145 ? 36.089 16.399 11.369 1.00 52.57 167 ASN A N 1
ATOM 1108 C CA . ASN A 1 145 ? 36.356 17.553 12.220 1.00 52.31 167 ASN A CA 1
ATOM 1109 C C . ASN A 1 145 ? 37.587 18.351 11.781 1.00 53.28 167 ASN A C 1
ATOM 1110 O O . ASN A 1 145 ? 37.506 19.567 11.605 1.00 54.05 167 ASN A O 1
ATOM 1115 N N . TRP A 1 146 ? 38.709 17.658 11.585 1.00 53.38 168 TRP A N 1
ATOM 1116 C CA . TRP A 1 146 ? 39.948 18.279 11.118 1.00 54.00 168 TRP A CA 1
ATOM 1117 C C . TRP A 1 146 ? 39.778 18.953 9.756 1.00 54.76 168 TRP A C 1
ATOM 1118 O O . TRP A 1 146 ? 40.164 20.110 9.581 1.00 55.73 168 TRP A O 1
ATOM 1129 N N . VAL A 1 147 ? 39.200 18.221 8.804 1.00 54.32 169 VAL A N 1
ATOM 1130 C CA . VAL A 1 147 ? 39.046 18.705 7.427 1.00 54.95 169 VAL A CA 1
ATOM 1131 C C . VAL A 1 147 ? 38.125 19.922 7.342 1.00 55.37 169 VAL A C 1
ATOM 1132 O O . VAL A 1 147 ? 38.421 20.873 6.617 1.00 56.30 169 VAL A O 1
ATOM 1136 N N . GLN A 1 148 ? 37.022 19.885 8.089 1.00 54.89 170 GLN A N 1
ATOM 1137 C CA . GLN A 1 148 ? 36.047 20.979 8.113 1.00 55.08 170 GLN A CA 1
ATOM 1138 C C . GLN A 1 148 ? 36.628 22.249 8.722 1.00 56.36 170 GLN A C 1
ATOM 1139 O O . GLN A 1 148 ? 36.477 23.336 8.158 1.00 57.19 170 GLN A O 1
ATOM 1145 N N . ARG A 1 149 ? 37.294 22.101 9.868 1.00 56.76 171 ARG A N 1
ATOM 1146 C CA . ARG A 1 149 ? 37.828 23.247 10.605 1.00 58.25 171 ARG A CA 1
ATOM 1147 C C . ARG A 1 149 ? 39.015 23.901 9.897 1.00 59.02 171 ARG A C 1
ATOM 1148 O O . ARG A 1 149 ? 39.157 25.126 9.927 1.00 60.75 171 ARG A O 1
ATOM 1156 N N . VAL A 1 150 ? 39.858 23.089 9.262 1.00 58.35 172 VAL A N 1
ATOM 1157 C CA . VAL A 1 150 ? 40.931 23.612 8.410 1.00 58.61 172 VAL A CA 1
ATOM 1158 C C . VAL A 1 150 ? 40.337 24.152 7.101 1.00 59.82 172 VAL A C 1
ATOM 1159 O O . VAL A 1 150 ? 40.719 25.233 6.642 1.00 61.42 172 VAL A O 1
ATOM 1163 N N . GLY A 1 151 ? 39.399 23.401 6.519 1.00 58.88 173 GLY A N 1
ATOM 1164 C CA . GLY A 1 151 ? 38.668 23.833 5.323 1.00 59.01 173 GLY A CA 1
ATOM 1165 C C . GLY A 1 151 ? 39.123 23.205 4.017 1.00 58.94 173 GLY A C 1
ATOM 1166 O O . GLY A 1 151 ? 38.474 23.379 2.986 1.00 58.58 173 GLY A O 1
ATOM 1167 N N . ASP A 1 152 ? 40.238 22.477 4.065 1.00 59.63 174 ASP A N 1
ATOM 1168 C CA . ASP A 1 152 ? 40.849 21.866 2.881 1.00 59.81 174 ASP A CA 1
ATOM 1169 C C . ASP A 1 152 ? 41.558 20.572 3.268 1.00 58.11 174 ASP A C 1
ATOM 1170 O O . ASP A 1 152 ? 42.415 20.573 4.149 1.00 57.84 174 ASP A O 1
ATOM 1175 N N . GLY A 1 153 ? 41.194 19.480 2.597 1.00 57.39 175 GLY A N 1
ATOM 1176 C CA . GLY A 1 153 ? 41.784 18.162 2.843 1.00 56.10 175 GLY A CA 1
ATOM 1177 C C . GLY A 1 153 ? 43.278 18.080 2.573 1.00 56.36 175 GLY A C 1
ATOM 1178 O O . GLY A 1 153 ? 44.031 17.543 3.390 1.00 56.33 175 GLY A O 1
ATOM 1179 N N . ASP A 1 154 ? 43.705 18.607 1.425 1.00 56.28 176 ASP A N 1
ATOM 1180 C CA . ASP A 1 154 ? 45.124 18.662 1.067 1.00 55.28 176 ASP A CA 1
ATOM 1181 C C . ASP A 1 154 ? 45.938 19.413 2.120 1.00 54.21 176 ASP A C 1
ATOM 1182 O O . ASP A 1 154 ? 47.035 18.984 2.477 1.00 54.66 176 ASP A O 1
ATOM 1187 N N . THR A 1 155 ? 45.386 20.523 2.614 1.00 52.99 177 THR A N 1
ATOM 1188 C CA . THR A 1 155 ? 46.061 21.393 3.585 1.00 51.20 177 THR A CA 1
ATOM 1189 C C . THR A 1 155 ? 46.298 20.697 4.929 1.00 50.18 177 THR A C 1
ATOM 1190 O O . THR A 1 155 ? 47.365 20.855 5.533 1.00 50.00 177 THR A O 1
ATOM 1194 N N . VAL A 1 156 ? 45.309 19.928 5.383 1.00 49.09 178 VAL A N 1
ATOM 1195 C CA . VAL A 1 156 ? 45.408 19.195 6.646 1.00 48.74 178 VAL A CA 1
ATOM 1196 C C . VAL A 1 156 ? 46.610 18.255 6.626 1.00 48.37 178 VAL A C 1
ATOM 1197 O O . VAL A 1 156 ? 47.475 18.323 7.500 1.00 48.61 178 VAL A O 1
ATOM 1201 N N . VAL A 1 157 ? 46.653 17.393 5.612 1.00 48.10 179 VAL A N 1
ATOM 1202 C CA . VAL A 1 157 ? 47.687 16.372 5.478 1.00 47.63 179 VAL A CA 1
ATOM 1203 C C . VAL A 1 157 ? 49.066 17.008 5.337 1.00 48.19 179 VAL A C 1
ATOM 1204 O O . VAL A 1 157 ? 50.006 16.646 6.054 1.00 48.19 179 VAL A O 1
ATOM 1208 N N . ARG A 1 158 ? 49.163 17.969 4.420 1.00 48.70 180 ARG A N 1
ATOM 1209 C CA . ARG A 1 158 ? 50.420 18.634 4.089 1.00 48.77 180 ARG A CA 1
ATOM 1210 C C . ARG A 1 158 ? 51.082 19.266 5.316 1.00 47.90 180 ARG A C 1
ATOM 1211 O O . ARG A 1 158 ? 52.292 19.151 5.503 1.00 47.05 180 ARG A O 1
ATOM 1219 N N . ASN A 1 159 ? 50.280 19.921 6.151 1.00 47.68 181 ASN A N 1
ATOM 1220 C CA . ASN A 1 159 ? 50.790 20.599 7.338 1.00 47.51 181 ASN A CA 1
ATOM 1221 C C . ASN A 1 159 ? 51.227 19.656 8.448 1.00 46.08 181 ASN A C 1
ATOM 1222 O O . ASN A 1 159 ? 52.230 19.906 9.114 1.00 45.45 181 ASN A O 1
ATOM 1227 N N . ALA A 1 160 ? 50.477 18.572 8.632 1.00 45.05 182 ALA A N 1
ATOM 1228 C CA . ALA A 1 160 ? 50.763 17.593 9.676 1.00 44.37 182 ALA A CA 1
ATOM 1229 C C . ALA A 1 160 ? 52.119 16.929 9.463 1.00 44.18 182 ALA A C 1
ATOM 1230 O O . ALA A 1 160 ? 52.902 16.777 10.403 1.00 45.08 182 ALA A O 1
ATOM 1232 N N . PHE A 1 161 ? 52.395 16.543 8.223 1.00 43.71 183 PHE A N 1
ATOM 1233 C CA . PHE A 1 161 ? 53.677 15.951 7.879 1.00 43.80 183 PHE A CA 1
ATOM 1234 C C . PHE A 1 161 ? 54.831 16.949 7.981 1.00 44.81 183 PHE A C 1
ATOM 1235 O O . PHE A 1 161 ? 55.946 16.569 8.335 1.00 45.75 183 PHE A O 1
ATOM 1243 N N . ALA A 1 162 ? 54.562 18.218 7.674 1.00 45.66 184 ALA A N 1
ATOM 1244 C CA . ALA A 1 162 ? 55.567 19.284 7.789 1.00 45.53 184 ALA A CA 1
ATOM 1245 C C . ALA A 1 162 ? 55.895 19.594 9.248 1.00 45.84 184 ALA A C 1
ATOM 1246 O O . ALA A 1 162 ? 57.053 19.857 9.581 1.00 46.67 184 ALA A O 1
ATOM 1248 N N . PHE A 1 163 ? 54.874 19.554 10.107 1.00 46.03 185 PHE A N 1
ATOM 1249 C CA . PHE A 1 163 ? 55.057 19.751 11.546 1.00 46.49 185 PHE A CA 1
ATOM 1250 C C . PHE A 1 163 ? 55.809 18.585 12.173 1.00 46.43 185 PHE A C 1
ATOM 1251 O O . PHE A 1 163 ? 56.660 18.789 13.038 1.00 47.85 185 PHE A O 1
ATOM 1259 N N . ALA A 1 164 ? 55.490 17.368 11.737 1.00 45.93 186 ALA A N 1
ATOM 1260 C CA . ALA A 1 164 ? 56.190 16.168 12.201 1.00 46.19 186 ALA A CA 1
ATOM 1261 C C . ALA A 1 164 ? 57.660 16.149 11.759 1.00 46.96 186 ALA A C 1
ATOM 1262 O O . ALA A 1 164 ? 58.531 15.690 12.501 1.00 47.02 186 ALA A O 1
ATOM 1264 N N . GLN A 1 165 ? 57.920 16.660 10.555 1.00 48.19 187 GLN A N 1
ATOM 1265 C CA . GLN A 1 165 ? 59.274 16.800 10.017 1.00 49.62 187 GLN A CA 1
ATOM 1266 C C . GLN A 1 165 ? 60.097 17.790 10.835 1.00 50.51 187 GLN A C 1
ATOM 1267 O O . GLN A 1 165 ? 61.302 17.606 11.019 1.00 51.25 187 GLN A O 1
ATOM 1273 N N . ARG A 1 166 ? 59.435 18.837 11.320 1.00 50.43 188 ARG A N 1
ATOM 1274 C CA . ARG A 1 166 ? 60.087 19.875 12.112 1.00 50.64 188 ARG A CA 1
ATOM 1275 C C . ARG A 1 166 ? 60.401 19.408 13.538 1.00 49.64 188 ARG A C 1
ATOM 1276 O O . ARG A 1 166 ? 61.514 19.603 14.031 1.00 49.53 188 ARG A O 1
ATOM 1284 N N . TYR A 1 167 ? 59.422 18.783 14.187 1.00 48.52 189 TYR A N 1
ATOM 1285 C CA . TYR A 1 167 ? 59.525 18.472 15.611 1.00 48.40 189 TYR A CA 1
ATOM 1286 C C . TYR A 1 167 ? 60.102 17.098 15.918 1.00 48.48 189 TYR A C 1
ATOM 1287 O O . TYR A 1 167 ? 60.562 16.851 17.030 1.00 48.69 189 TYR A O 1
ATOM 1296 N N . ALA A 1 168 ? 60.077 16.210 14.929 1.00 48.74 190 ALA A N 1
ATOM 1297 C CA . ALA A 1 168 ? 60.773 14.929 15.014 1.00 48.03 190 ALA A CA 1
ATOM 1298 C C . ALA A 1 168 ? 61.448 14.640 13.672 1.00 47.69 190 ALA A C 1
ATOM 1299 O O . ALA A 1 168 ? 60.972 13.798 12.903 1.00 47.72 190 ALA A O 1
ATOM 1301 N N . PRO A 1 169 ? 62.562 15.345 13.383 1.00 47.67 191 PRO A N 1
ATOM 1302 C CA . PRO A 1 169 ? 63.213 15.207 12.076 1.00 47.00 191 PRO A CA 1
ATOM 1303 C C . PRO A 1 169 ? 63.876 13.844 11.891 1.00 46.65 191 PRO A C 1
ATOM 1304 O O . PRO A 1 169 ? 64.090 13.415 10.759 1.00 46.64 191 PRO A O 1
ATOM 1308 N N . ASP A 1 170 ? 64.174 13.179 13.006 1.00 47.17 192 ASP A N 1
ATOM 1309 C CA . ASP A 1 170 ? 64.796 11.855 13.025 1.00 47.36 192 ASP A CA 1
ATOM 1310 C C . ASP A 1 170 ? 63.828 10.743 12.615 1.00 45.79 192 ASP A C 1
ATOM 1311 O O . ASP A 1 170 ? 64.251 9.689 12.143 1.00 45.22 192 ASP A O 1
ATOM 1316 N N . ALA A 1 171 ? 62.535 10.987 12.805 1.00 44.76 193 ALA A N 1
ATOM 1317 C CA . ALA A 1 171 ? 61.523 9.942 12.680 1.00 43.89 193 ALA A CA 1
ATOM 1318 C C . ALA A 1 171 ? 60.997 9.779 11.265 1.00 43.08 193 ALA A C 1
ATOM 1319 O O . ALA A 1 171 ? 60.850 10.756 10.529 1.00 43.30 193 ALA A O 1
ATOM 1321 N N . GLN A 1 172 ? 60.719 8.532 10.900 1.00 42.61 194 GLN A N 1
ATOM 1322 C CA . GLN A 1 172 ? 60.047 8.214 9.652 1.00 43.03 194 GLN A CA 1
ATOM 1323 C C . GLN A 1 172 ? 58.577 8.604 9.768 1.00 43.19 194 GLN A C 1
ATOM 1324 O O . GLN A 1 172 ? 57.974 8.459 10.836 1.00 43.30 194 GLN A O 1
ATOM 1330 N N . LEU A 1 173 ? 58.006 9.096 8.670 1.00 42.30 195 LEU A N 1
ATOM 1331 C CA . LEU A 1 173 ? 56.633 9.597 8.671 1.00 41.58 195 LEU A CA 1
ATOM 1332 C C . LEU A 1 173 ? 55.727 8.764 7.764 1.00 41.76 195 LEU A C 1
ATOM 1333 O O . LEU A 1 173 ? 55.951 8.673 6.554 1.00 42.14 195 LEU A O 1
ATOM 1338 N N . TYR A 1 174 ? 54.705 8.156 8.358 1.00 41.24 196 TYR A N 1
ATOM 1339 C CA . TYR A 1 174 ? 53.817 7.273 7.617 1.00 40.82 196 TYR A CA 1
ATOM 1340 C C . TYR A 1 174 ? 52.393 7.793 7.536 1.00 40.81 196 TYR A C 1
ATOM 1341 O O . TYR A 1 174 ? 51.887 8.410 8.479 1.00 41.09 196 TYR A O 1
ATOM 1350 N N . TYR A 1 175 ? 51.754 7.533 6.400 1.00 40.29 197 TYR A N 1
ATOM 1351 C CA . TYR A 1 175 ? 50.308 7.611 6.317 1.00 39.91 197 TYR A CA 1
ATOM 1352 C C . TYR A 1 175 ? 49.704 6.225 6.549 1.00 40.29 197 TYR A C 1
ATOM 1353 O O . TYR A 1 175 ? 50.183 5.227 6.007 1.00 40.11 197 TYR A O 1
ATOM 1362 N N . ASN A 1 176 ? 48.642 6.185 7.347 1.00 40.63 198 ASN A N 1
ATOM 1363 C CA . ASN A 1 176 ? 48.002 4.942 7.739 1.00 41.34 198 ASN A CA 1
ATOM 1364 C C . ASN A 1 176 ? 46.494 5.019 7.510 1.00 41.78 198 ASN A C 1
ATOM 1365 O O . ASN A 1 176 ? 45.854 6.005 7.888 1.00 43.04 198 ASN A O 1
ATOM 1370 N N . ASP A 1 177 ? 45.930 3.987 6.884 1.00 41.58 199 ASP A N 1
ATOM 1371 C CA . ASP A 1 177 ? 44.494 3.954 6.594 1.00 41.72 199 ASP A CA 1
ATOM 1372 C C . ASP A 1 177 ? 43.976 2.530 6.446 1.00 41.21 199 ASP A C 1
ATOM 1373 O O . ASP A 1 177 ? 44.747 1.613 6.155 1.00 41.55 199 ASP A O 1
ATOM 1378 N N . PHE A 1 178 ? 42.670 2.358 6.650 1.00 40.80 200 PHE A N 1
ATOM 1379 C CA . PHE A 1 178 ? 41.998 1.074 6.426 1.00 40.30 200 PHE A CA 1
ATOM 1380 C C . PHE A 1 178 ? 41.317 1.046 5.060 1.00 39.58 200 PHE A C 1
ATOM 1381 O O . PHE A 1 178 ? 40.967 2.094 4.515 1.00 39.34 200 PHE A O 1
ATOM 1389 N N . ASN A 1 179 ? 41.121 -0.160 4.528 1.00 39.16 201 ASN A N 1
ATOM 1390 C CA . ASN A 1 179 ? 40.582 -0.360 3.179 1.00 39.19 201 ASN A CA 1
ATOM 1391 C C . ASN A 1 179 ? 41.477 0.231 2.092 1.00 38.56 201 ASN A C 1
ATOM 1392 O O . ASN A 1 179 ? 40.994 0.666 1.046 1.00 39.21 201 ASN A O 1
ATOM 1397 N N . ALA A 1 180 ? 42.783 0.229 2.349 1.00 37.36 202 ALA A N 1
ATOM 1398 C CA . ALA A 1 180 ? 43.771 0.805 1.440 1.00 37.50 202 ALA A CA 1
ATOM 1399 C C . ALA A 1 180 ? 44.004 -0.078 0.211 1.00 38.05 202 ALA A C 1
ATOM 1400 O O . ALA A 1 180 ? 44.796 0.254 -0.678 1.00 38.38 202 ALA A O 1
ATOM 1402 N N . TRP A 1 181 ? 43.299 -1.203 0.180 1.00 38.23 203 TRP A N 1
ATOM 1403 C CA . TRP A 1 181 ? 43.334 -2.140 -0.931 1.00 38.75 203 TRP A CA 1
ATOM 1404 C C . TRP A 1 181 ? 42.248 -1.810 -1.954 1.00 39.17 203 TRP A C 1
ATOM 1405 O O . TRP A 1 181 ? 42.331 -2.227 -3.114 1.00 40.37 203 TRP A O 1
ATOM 1416 N N . ARG A 1 182 ? 41.229 -1.072 -1.515 1.00 38.39 204 ARG A N 1
ATOM 1417 C CA . ARG A 1 182 ? 40.135 -0.662 -2.390 1.00 38.76 204 ARG A CA 1
ATOM 1418 C C . ARG A 1 182 ? 40.642 0.260 -3.499 1.00 39.82 204 ARG A C 1
ATOM 1419 O O . ARG A 1 182 ? 41.198 1.321 -3.209 1.00 39.33 204 ARG A O 1
ATOM 1427 N N . PRO A 1 183 ? 40.451 -0.152 -4.770 1.00 40.88 205 PRO A N 1
ATOM 1428 C CA . PRO A 1 183 ? 40.862 0.620 -5.940 1.00 42.23 205 PRO A CA 1
ATOM 1429 C C . PRO A 1 183 ? 40.516 2.106 -5.841 1.00 42.69 205 PRO A C 1
ATOM 1430 O O . PRO A 1 183 ? 41.403 2.947 -5.993 1.00 43.02 205 PRO A O 1
ATOM 1434 N N . ALA A 1 184 ? 39.250 2.422 -5.575 1.00 42.92 206 ALA A N 1
ATOM 1435 C CA . ALA A 1 184 ? 38.818 3.818 -5.501 1.00 43.90 206 ALA A CA 1
ATOM 1436 C C . ALA A 1 184 ? 39.499 4.590 -4.366 1.00 43.89 206 ALA A C 1
ATOM 1437 O O . ALA A 1 184 ? 39.856 5.756 -4.539 1.00 44.44 206 ALA A O 1
ATOM 1439 N N . LYS A 1 185 ? 39.691 3.936 -3.220 1.00 43.55 207 LYS A N 1
ATOM 1440 C CA . LYS A 1 185 ? 40.368 4.561 -2.081 1.00 44.20 207 LYS A CA 1
ATOM 1441 C C . LYS A 1 185 ? 41.873 4.658 -2.318 1.00 45.56 207 LYS A C 1
ATOM 1442 O O . LYS A 1 185 ? 42.499 5.656 -1.961 1.00 46.10 207 LYS A O 1
ATOM 1448 N N . ARG A 1 186 ? 42.438 3.615 -2.921 1.00 47.24 208 ARG A N 1
ATOM 1449 C CA . ARG A 1 186 ? 43.862 3.563 -3.251 1.00 48.03 208 ARG A CA 1
ATOM 1450 C C . ARG A 1 186 ? 44.281 4.752 -4.113 1.00 49.63 208 ARG A C 1
ATOM 1451 O O . ARG A 1 186 ? 45.272 5.419 -3.807 1.00 51.32 208 ARG A O 1
ATOM 1459 N N . GLU A 1 187 ? 43.513 5.016 -5.173 1.00 50.51 209 GLU A N 1
ATOM 1460 C CA . GLU A 1 187 ? 43.808 6.102 -6.113 1.00 51.47 209 GLU A CA 1
ATOM 1461 C C . GLU A 1 187 ? 43.800 7.459 -5.430 1.00 51.71 209 GLU A C 1
ATOM 1462 O O . GLU A 1 187 ? 44.492 8.384 -5.860 1.00 53.45 209 GLU A O 1
ATOM 1468 N N . GLY A 1 188 ? 43.017 7.566 -4.361 1.00 50.93 210 GLY A N 1
ATOM 1469 C CA . GLY A 1 188 ? 42.978 8.768 -3.545 1.00 50.32 210 GLY A CA 1
ATOM 1470 C C . GLY A 1 188 ? 44.241 8.938 -2.727 1.00 49.65 210 GLY A C 1
ATOM 1471 O O . GLY A 1 188 ? 44.774 10.043 -2.634 1.00 51.56 210 GLY A O 1
ATOM 1472 N N . ILE A 1 189 ? 44.719 7.841 -2.139 1.00 48.13 211 ILE A N 1
ATOM 1473 C CA . ILE A 1 189 ? 45.925 7.860 -1.305 1.00 47.74 211 ILE A CA 1
ATOM 1474 C C . ILE A 1 189 ? 47.156 8.213 -2.137 1.00 48.18 211 ILE A C 1
ATOM 1475 O O . ILE A 1 189 ? 47.970 9.044 -1.732 1.00 47.78 211 ILE A O 1
ATOM 1480 N N . VAL A 1 190 ? 47.271 7.589 -3.305 1.00 49.02 212 VAL A N 1
ATOM 1481 C CA . VAL A 1 190 ? 48.319 7.913 -4.271 1.00 49.61 212 VAL A CA 1
ATOM 1482 C C . VAL A 1 190 ? 48.305 9.415 -4.584 1.00 51.23 212 VAL A C 1
ATOM 1483 O O . VAL A 1 190 ? 49.336 10.083 -4.487 1.00 51.70 212 VAL A O 1
ATOM 1487 N N . ARG A 1 191 ? 47.125 9.932 -4.928 1.00 52.03 213 ARG A N 1
ATOM 1488 C CA . ARG A 1 191 ? 46.924 11.352 -5.219 1.00 52.92 213 ARG A CA 1
ATOM 1489 C C . ARG A 1 191 ? 47.457 12.239 -4.095 1.00 51.60 213 ARG A C 1
ATOM 1490 O O . ARG A 1 191 ? 48.165 13.216 -4.351 1.00 51.85 213 ARG A O 1
ATOM 1498 N N . MET A 1 192 ? 47.113 11.881 -2.859 1.00 49.45 214 MET A N 1
ATOM 1499 C CA . MET A 1 192 ? 47.526 12.630 -1.673 1.00 48.84 214 MET A CA 1
ATOM 1500 C C . MET A 1 192 ? 49.037 12.572 -1.444 1.00 49.31 214 MET A C 1
ATOM 1501 O O . MET A 1 192 ? 49.661 13.594 -1.168 1.00 50.30 214 MET A O 1
ATOM 1506 N N . VAL A 1 193 ? 49.616 11.376 -1.556 1.00 49.47 215 VAL A N 1
ATOM 1507 C CA . VAL A 1 193 ? 51.062 11.197 -1.419 1.00 49.02 215 VAL A CA 1
ATOM 1508 C C . VAL A 1 193 ? 51.792 12.006 -2.489 1.00 50.49 215 VAL A C 1
ATOM 1509 O O . VAL A 1 193 ? 52.781 12.677 -2.193 1.00 51.75 215 VAL A O 1
ATOM 1513 N N . LYS A 1 194 ? 51.287 11.956 -3.721 1.00 51.53 216 LYS A N 1
ATOM 1514 C CA . LYS A 1 194 ? 51.889 12.691 -4.835 1.00 53.08 216 LYS A CA 1
ATOM 1515 C C . LYS A 1 194 ? 51.865 14.199 -4.632 1.00 53.79 216 LYS A C 1
ATOM 1516 O O . LYS A 1 194 ? 52.772 14.895 -5.090 1.00 54.50 216 LYS A O 1
ATOM 1522 N N . MET A 1 195 ? 50.840 14.703 -3.945 1.00 53.87 217 MET A N 1
ATOM 1523 C CA . MET A 1 195 ? 50.792 16.129 -3.623 1.00 54.70 217 MET A CA 1
ATOM 1524 C C . MET A 1 195 ? 51.766 16.476 -2.494 1.00 53.95 217 MET A C 1
ATOM 1525 O O . MET A 1 195 ? 52.280 17.593 -2.442 1.00 55.80 217 MET A O 1
ATOM 1530 N N . LEU A 1 196 ? 52.027 15.513 -1.611 1.00 51.72 218 LEU A N 1
ATOM 1531 C CA . LEU A 1 196 ? 53.017 15.690 -0.549 1.00 51.23 218 LEU A CA 1
ATOM 1532 C C . LEU A 1 196 ? 54.442 15.763 -1.100 1.00 51.75 218 LEU A C 1
ATOM 1533 O O . LEU A 1 196 ? 55.261 16.552 -0.623 1.00 52.34 218 LEU A O 1
ATOM 1538 N N . GLN A 1 197 ? 54.725 14.943 -2.107 1.00 51.04 219 GLN A N 1
ATOM 1539 C CA . GLN A 1 197 ? 56.068 14.834 -2.667 1.00 51.76 219 GLN A CA 1
ATOM 1540 C C . GLN A 1 197 ? 56.451 16.044 -3.524 1.00 53.37 219 GLN A C 1
ATOM 1541 O O . GLN A 1 197 ? 57.576 16.541 -3.432 1.00 53.42 219 GLN A O 1
ATOM 1547 N N . GLN A 1 198 ? 55.510 16.513 -4.343 1.00 54.77 220 GLN A N 1
ATOM 1548 C CA . GLN A 1 198 ? 55.722 17.694 -5.187 1.00 55.96 220 GLN A CA 1
ATOM 1549 C C . GLN A 1 198 ? 55.740 18.975 -4.352 1.00 55.78 220 GLN A C 1
ATOM 1550 O O . GLN A 1 198 ? 56.248 20.003 -4.798 1.00 56.61 220 GLN A O 1
ATOM 1556 N N . ALA A 1 199 ? 55.184 18.902 -3.144 1.00 54.83 221 ALA A N 1
ATOM 1557 C CA . ALA A 1 199 ? 55.230 20.013 -2.193 1.00 55.35 221 ALA A CA 1
ATOM 1558 C C . ALA A 1 199 ? 56.571 20.076 -1.465 1.00 55.22 221 ALA A C 1
ATOM 1559 O O . ALA A 1 199 ? 56.885 21.076 -0.812 1.00 54.85 221 ALA A O 1
ATOM 1561 N N . GLY A 1 200 ? 57.350 19.001 -1.579 1.00 54.84 222 GLY A N 1
ATOM 1562 C CA . GLY A 1 200 ? 58.652 18.899 -0.921 1.00 55.29 222 GLY A CA 1
ATOM 1563 C C . GLY A 1 200 ? 58.585 18.323 0.485 1.00 54.74 222 GLY A C 1
ATOM 1564 O O . GLY A 1 200 ? 59.616 18.147 1.139 1.00 54.59 222 GLY A O 1
ATOM 1565 N N . VAL A 1 201 ? 57.370 18.027 0.943 1.00 53.91 223 VAL A N 1
ATOM 1566 C CA . VAL A 1 201 ? 57.129 17.504 2.289 1.00 52.50 223 VAL A CA 1
ATOM 1567 C C . VAL A 1 201 ? 57.517 16.026 2.385 1.00 51.83 223 VAL A C 1
ATOM 1568 O O . VAL A 1 201 ? 57.275 15.246 1.456 1.00 51.14 223 VAL A O 1
ATOM 1572 N N . ARG A 1 202 ? 58.113 15.656 3.516 1.00 51.26 224 ARG A N 1
ATOM 1573 C CA . ARG A 1 202 ? 58.574 14.290 3.754 1.00 51.05 224 ARG A CA 1
ATOM 1574 C C . ARG A 1 202 ? 57.420 13.328 4.035 1.00 49.65 224 ARG A C 1
ATOM 1575 O O . ARG A 1 202 ? 56.449 13.690 4.701 1.00 49.17 224 ARG A O 1
ATOM 1583 N N . ILE A 1 203 ? 57.545 12.110 3.507 1.00 48.50 225 ILE A N 1
ATOM 1584 C CA . ILE A 1 203 ? 56.649 10.981 3.799 1.00 46.89 225 ILE A CA 1
ATOM 1585 C C . ILE A 1 203 ? 57.352 9.668 3.418 1.00 46.46 225 ILE A C 1
ATOM 1586 O O . ILE A 1 203 ? 57.675 9.438 2.252 1.00 46.63 225 ILE A O 1
ATOM 1591 N N . ASP A 1 204 ? 57.590 8.815 4.411 1.00 45.91 226 ASP A N 1
ATOM 1592 C CA . ASP A 1 204 ? 58.428 7.624 4.225 1.00 45.15 226 ASP A CA 1
ATOM 1593 C C . ASP A 1 204 ? 57.679 6.377 3.755 1.00 43.97 226 ASP A C 1
ATOM 1594 O O . ASP A 1 204 ? 58.287 5.471 3.180 1.00 44.76 226 ASP A O 1
ATOM 1599 N N . GLY A 1 205 ? 56.374 6.317 3.996 1.00 42.30 227 GLY A N 1
ATOM 1600 C CA . GLY A 1 205 ? 55.610 5.143 3.590 1.00 40.96 227 GLY A CA 1
ATOM 1601 C C . GLY A 1 205 ? 54.131 5.156 3.905 1.00 40.00 227 GLY A C 1
ATOM 1602 O O . GLY A 1 205 ? 53.683 5.867 4.804 1.00 39.87 227 GLY A O 1
ATOM 1603 N N . VAL A 1 206 ? 53.377 4.362 3.149 1.00 39.57 228 VAL A N 1
ATOM 1604 C CA . VAL A 1 206 ? 51.940 4.203 3.358 1.00 38.87 228 VAL A CA 1
ATOM 1605 C C . VAL A 1 206 ? 51.688 2.899 4.115 1.00 38.86 228 VAL A C 1
ATOM 1606 O O . VAL A 1 206 ? 52.154 1.828 3.705 1.00 38.22 228 VAL A O 1
ATOM 1610 N N . GLY A 1 207 ? 50.959 3.006 5.223 1.00 38.85 229 GLY A N 1
ATOM 1611 C CA . GLY A 1 207 ? 50.583 1.849 6.031 1.00 38.95 229 GLY A CA 1
ATOM 1612 C C . GLY A 1 207 ? 49.182 1.354 5.724 1.00 39.22 229 GLY A C 1
ATOM 1613 O O . GLY A 1 207 ? 48.203 2.088 5.888 1.00 39.32 229 GLY A O 1
ATOM 1614 N N . MET A 1 208 ? 49.095 0.109 5.257 1.00 39.46 230 MET A N 1
ATOM 1615 C CA . MET A 1 208 ? 47.818 -0.564 5.042 1.00 39.63 230 MET A CA 1
ATOM 1616 C C . MET A 1 208 ? 47.420 -1.243 6.344 1.00 39.57 230 MET A C 1
ATOM 1617 O O . MET A 1 208 ? 48.108 -2.151 6.807 1.00 38.79 230 MET A O 1
ATOM 1622 N N . GLN A 1 209 ? 46.312 -0.801 6.931 1.00 40.27 231 GLN A N 1
ATOM 1623 C CA . GLN A 1 209 ? 45.907 -1.268 8.257 1.00 41.14 231 GLN A CA 1
ATOM 1624 C C . GLN A 1 209 ? 45.738 -2.778 8.354 1.00 40.52 231 GLN A C 1
ATOM 1625 O O . GLN A 1 209 ? 45.989 -3.357 9.404 1.00 40.42 231 GLN A O 1
ATOM 1631 N N . GLY A 1 210 ? 45.307 -3.409 7.267 1.00 39.41 232 GLY A N 1
ATOM 1632 C CA . GLY A 1 210 ? 45.192 -4.863 7.227 1.00 39.21 232 GLY A CA 1
ATOM 1633 C C . GLY A 1 210 ? 44.192 -5.477 8.191 1.00 39.37 232 GLY A C 1
ATOM 1634 O O . GLY A 1 210 ? 44.357 -6.623 8.615 1.00 40.28 232 GLY A O 1
ATOM 1635 N N . HIS A 1 211 ? 43.158 -4.720 8.550 1.00 38.52 233 HIS A N 1
ATOM 1636 C CA . HIS A 1 211 ? 42.077 -5.261 9.368 1.00 37.62 233 HIS A CA 1
ATOM 1637 C C . HIS A 1 211 ? 41.126 -5.992 8.440 1.00 36.94 233 HIS A C 1
ATOM 1638 O O . HIS A 1 211 ? 40.147 -5.420 7.946 1.00 36.16 233 HIS A O 1
ATOM 1645 N N . TRP A 1 212 ? 41.445 -7.255 8.181 1.00 36.36 234 TRP A N 1
ATOM 1646 C CA . TRP A 1 212 ? 40.734 -8.023 7.169 1.00 36.08 234 TRP A CA 1
ATOM 1647 C C . TRP A 1 212 ? 40.012 -9.223 7.774 1.00 36.74 234 TRP A C 1
ATOM 1648 O O . TRP A 1 212 ? 39.909 -9.342 9.000 1.00 36.77 234 TRP A O 1
ATOM 1659 N N . GLY A 1 213 ? 39.501 -10.094 6.908 1.00 37.65 235 GLY A N 1
ATOM 1660 C CA . GLY A 1 213 ? 38.774 -11.286 7.332 1.00 39.19 235 GLY A CA 1
ATOM 1661 C C . GLY A 1 213 ? 39.022 -12.484 6.438 1.00 40.34 235 GLY A C 1
ATOM 1662 O O . GLY A 1 213 ? 39.955 -12.488 5.633 1.00 41.36 235 GLY A O 1
ATOM 1663 N N . LEU A 1 214 ? 38.180 -13.502 6.582 1.00 41.07 236 LEU A N 1
ATOM 1664 C CA . LEU A 1 214 ? 38.309 -14.732 5.802 1.00 42.18 236 LEU A CA 1
ATOM 1665 C C . LEU A 1 214 ? 37.881 -14.548 4.343 1.00 42.52 236 LEU A C 1
ATOM 1666 O O . LEU A 1 214 ? 38.477 -15.136 3.439 1.00 43.78 236 LEU A O 1
ATOM 1671 N N . ASN A 1 215 ? 36.863 -13.720 4.118 1.00 41.80 237 ASN A N 1
ATOM 1672 C CA . ASN A 1 215 ? 36.311 -13.528 2.776 1.00 41.69 237 ASN A CA 1
ATOM 1673 C C . ASN A 1 215 ? 36.586 -12.159 2.147 1.00 40.73 237 ASN A C 1
ATOM 1674 O O . ASN A 1 215 ? 35.946 -11.782 1.163 1.00 41.43 237 ASN A O 1
ATOM 1679 N N . TYR A 1 216 ? 37.540 -11.423 2.710 1.00 39.28 238 TYR A N 1
ATOM 1680 C CA . TYR A 1 216 ? 37.919 -10.117 2.176 1.00 38.54 238 TYR A CA 1
ATOM 1681 C C . TYR A 1 216 ? 39.306 -9.705 2.681 1.00 38.89 238 TYR A C 1
ATOM 1682 O O . TYR A 1 216 ? 39.698 -10.083 3.790 1.00 38.61 238 TYR A O 1
ATOM 1691 N N . PRO A 1 217 ? 40.071 -8.961 1.857 1.00 39.52 239 PRO A N 1
ATOM 1692 C CA . PRO A 1 217 ? 39.802 -8.617 0.461 1.00 40.47 239 PRO A CA 1
ATOM 1693 C C . PRO A 1 217 ? 40.474 -9.591 -0.504 1.00 41.05 239 PRO A C 1
ATOM 1694 O O . PRO A 1 217 ? 41.117 -10.542 -0.067 1.00 41.93 239 PRO A O 1
ATOM 1698 N N . SER A 1 218 ? 40.328 -9.353 -1.803 1.00 41.74 240 SER A N 1
ATOM 1699 C CA . SER A 1 218 ? 40.984 -10.188 -2.807 1.00 42.95 240 SER A CA 1
ATOM 1700 C C . SER A 1 218 ? 42.476 -9.876 -2.866 1.00 43.91 240 SER A C 1
ATOM 1701 O O . SER A 1 218 ? 42.882 -8.716 -2.726 1.00 44.06 240 SER A O 1
ATOM 1704 N N . LEU A 1 219 ? 43.278 -10.919 -3.083 1.00 44.63 241 LEU A N 1
ATOM 1705 C CA . LEU A 1 219 ? 44.732 -10.793 -3.216 1.00 44.43 241 LEU A CA 1
ATOM 1706 C C . LEU A 1 219 ? 45.137 -9.837 -4.344 1.00 45.27 241 LEU A C 1
ATOM 1707 O O . LEU A 1 219 ? 46.180 -9.183 -4.262 1.00 46.42 241 LEU A O 1
ATOM 1712 N N . ARG A 1 220 ? 44.308 -9.767 -5.387 1.00 45.05 242 ARG A N 1
ATOM 1713 C CA . ARG A 1 220 ? 44.492 -8.819 -6.483 1.00 45.26 242 ARG A CA 1
ATOM 1714 C C . ARG A 1 220 ? 44.513 -7.384 -5.958 1.00 44.65 242 ARG A C 1
ATOM 1715 O O . ARG A 1 220 ? 45.434 -6.626 -6.265 1.00 44.98 242 ARG A O 1
ATOM 1723 N N . ASP A 1 221 ? 43.507 -7.026 -5.158 1.00 43.93 243 ASP A N 1
ATOM 1724 C CA . ASP A 1 221 ? 43.384 -5.678 -4.601 1.00 42.98 243 ASP A CA 1
ATOM 1725 C C . ASP A 1 221 ? 44.572 -5.330 -3.721 1.00 42.54 243 ASP A C 1
ATOM 1726 O O . ASP A 1 221 ? 45.115 -4.227 -3.817 1.00 41.73 243 ASP A O 1
ATOM 1731 N N . ILE A 1 222 ? 44.967 -6.283 -2.876 1.00 42.80 244 ILE A N 1
ATOM 1732 C CA . ILE A 1 222 ? 46.114 -6.120 -1.986 1.00 43.49 244 ILE A CA 1
ATOM 1733 C C . ILE A 1 222 ? 47.405 -5.918 -2.780 1.00 45.25 244 ILE A C 1
ATOM 1734 O O . ILE A 1 222 ? 48.100 -4.917 -2.581 1.00 45.02 244 ILE A O 1
ATOM 1739 N N . GLU A 1 223 ? 47.717 -6.862 -3.673 1.00 46.81 245 GLU A N 1
ATOM 1740 C CA . GLU A 1 223 ? 48.928 -6.777 -4.495 1.00 48.19 245 GLU A CA 1
ATOM 1741 C C . GLU A 1 223 ? 48.970 -5.467 -5.284 1.00 49.02 245 GLU A C 1
ATOM 1742 O O . GLU A 1 223 ? 49.961 -4.732 -5.217 1.00 49.36 245 GLU A O 1
ATOM 1748 N N . ASP A 1 224 ? 47.886 -5.177 -6.005 1.00 49.21 246 ASP A N 1
ATOM 1749 C CA . ASP A 1 224 ? 47.774 -3.947 -6.788 1.00 49.33 246 ASP A CA 1
ATOM 1750 C C . ASP A 1 224 ? 47.942 -2.690 -5.937 1.00 48.52 246 ASP A C 1
ATOM 1751 O O . ASP A 1 224 ? 48.427 -1.673 -6.433 1.00 49.63 246 ASP A O 1
ATOM 1756 N N . ALA A 1 225 ? 47.553 -2.764 -4.663 1.00 47.10 247 ALA A N 1
ATOM 1757 C CA . ALA A 1 225 ? 47.777 -1.658 -3.725 1.00 45.51 247 ALA A CA 1
ATOM 1758 C C . ALA A 1 225 ? 49.260 -1.504 -3.376 1.00 44.66 247 ALA A C 1
ATOM 1759 O O . ALA A 1 225 ? 49.828 -0.422 -3.530 1.00 44.03 247 ALA A O 1
ATOM 1761 N N . ILE A 1 226 ? 49.876 -2.597 -2.927 1.00 44.38 248 ILE A N 1
ATOM 1762 C CA . ILE A 1 226 ? 51.302 -2.630 -2.600 1.00 44.06 248 ILE A CA 1
ATOM 1763 C C . ILE A 1 226 ? 52.146 -2.080 -3.753 1.00 45.33 248 ILE A C 1
ATOM 1764 O O . ILE A 1 226 ? 53.030 -1.246 -3.534 1.00 46.16 248 ILE A O 1
ATOM 1769 N N . ASP A 1 227 ? 51.854 -2.534 -4.972 1.00 45.52 249 ASP A N 1
ATOM 1770 C CA . ASP A 1 227 ? 52.507 -2.021 -6.176 1.00 45.81 249 ASP A CA 1
ATOM 1771 C C . ASP A 1 227 ? 52.333 -0.511 -6.314 1.00 45.33 249 ASP A C 1
ATOM 1772 O O . ASP A 1 227 ? 53.317 0.225 -6.397 1.00 45.73 249 ASP A O 1
ATOM 1777 N N . ALA A 1 228 ? 51.078 -0.064 -6.321 1.00 44.35 250 ALA A N 1
ATOM 1778 C CA . ALA A 1 228 ? 50.737 1.338 -6.545 1.00 44.57 250 ALA A CA 1
ATOM 1779 C C . ALA A 1 228 ? 51.437 2.283 -5.576 1.00 44.73 250 ALA A C 1
ATOM 1780 O O . ALA A 1 228 ? 51.783 3.407 -5.944 1.00 45.34 250 ALA A O 1
ATOM 1782 N N . TYR A 1 229 ? 51.639 1.822 -4.344 1.00 44.29 251 TYR A N 1
ATOM 1783 C CA . TYR A 1 229 ? 52.301 2.626 -3.323 1.00 44.25 251 TYR A CA 1
ATOM 1784 C C . TYR A 1 229 ? 53.819 2.615 -3.499 1.00 45.83 251 TYR A C 1
ATOM 1785 O O . TYR A 1 229 ? 54.442 3.675 -3.551 1.00 47.08 251 TYR A O 1
ATOM 1794 N N . ALA A 1 230 ? 54.404 1.422 -3.614 1.00 46.54 252 ALA A N 1
ATOM 1795 C CA . ALA A 1 230 ? 55.857 1.270 -3.768 1.00 47.14 252 ALA A CA 1
ATOM 1796 C C . ALA A 1 230 ? 56.406 2.035 -4.972 1.00 48.24 252 ALA A C 1
ATOM 1797 O O . ALA A 1 230 ? 57.548 2.497 -4.949 1.00 48.49 252 ALA A O 1
ATOM 1799 N N . ALA A 1 231 ? 55.579 2.166 -6.010 1.00 49.02 253 ALA A N 1
ATOM 1800 C CA . ALA A 1 231 ? 55.928 2.898 -7.227 1.00 49.68 253 ALA A CA 1
ATOM 1801 C C . ALA A 1 231 ? 56.141 4.395 -6.985 1.00 49.79 253 ALA A C 1
ATOM 1802 O O . ALA A 1 231 ? 56.772 5.073 -7.801 1.00 50.76 253 ALA A O 1
ATOM 1804 N N . LEU A 1 232 ? 55.619 4.901 -5.867 1.00 48.88 254 LEU A N 1
ATOM 1805 C CA . LEU A 1 232 ? 55.787 6.310 -5.483 1.00 48.51 254 LEU A CA 1
ATOM 1806 C C . LEU A 1 232 ? 57.080 6.553 -4.688 1.00 47.70 254 LEU A C 1
ATOM 1807 O O . LEU A 1 232 ? 57.280 7.634 -4.121 1.00 47.25 254 LEU A O 1
ATOM 1812 N N . GLY A 1 233 ? 57.948 5.543 -4.648 1.00 46.81 255 GLY A N 1
ATOM 1813 C CA . GLY A 1 233 ? 59.233 5.640 -3.959 1.00 45.70 255 GLY A CA 1
ATOM 1814 C C . GLY A 1 233 ? 59.138 5.622 -2.445 1.00 44.39 255 GLY A C 1
ATOM 1815 O O . GLY A 1 233 ? 60.060 6.063 -1.757 1.00 44.03 255 GLY A O 1
ATOM 1816 N N . VAL A 1 234 ? 58.022 5.111 -1.928 1.00 43.72 256 VAL A N 1
ATOM 1817 C CA . VAL A 1 234 ? 57.777 5.049 -0.483 1.00 42.28 256 VAL A CA 1
ATOM 1818 C C . VAL A 1 234 ? 57.589 3.611 0.000 1.00 42.31 256 VAL A C 1
ATOM 1819 O O . VAL A 1 234 ? 57.182 2.732 -0.772 1.00 42.95 256 VAL A O 1
ATOM 1823 N N . LYS A 1 235 ? 57.888 3.381 1.277 1.00 41.31 257 LYS A N 1
ATOM 1824 C CA . LYS A 1 235 ? 57.706 2.072 1.905 1.00 40.92 257 LYS A CA 1
ATOM 1825 C C . LYS A 1 235 ? 56.227 1.717 1.989 1.00 39.58 257 LYS A C 1
ATOM 1826 O O . LYS A 1 235 ? 55.378 2.602 2.041 1.00 39.58 257 LYS A O 1
ATOM 1832 N N . VAL A 1 236 ? 55.922 0.422 1.969 1.00 38.53 258 VAL A N 1
ATOM 1833 C CA . VAL A 1 236 ? 54.558 -0.060 2.200 1.00 37.89 258 VAL A CA 1
ATOM 1834 C C . VAL A 1 236 ? 54.580 -0.911 3.464 1.00 37.77 258 VAL A C 1
ATOM 1835 O O . VAL A 1 236 ? 55.547 -1.632 3.711 1.00 38.47 258 VAL A O 1
ATOM 1839 N N . MET A 1 237 ? 53.530 -0.817 4.273 1.00 37.03 259 MET A N 1
ATOM 1840 C CA . MET A 1 237 ? 53.469 -1.581 5.516 1.00 37.08 259 MET A CA 1
ATOM 1841 C C . MET A 1 237 ? 52.061 -2.079 5.810 1.00 36.57 259 MET A C 1
ATOM 1842 O O . MET A 1 237 ? 51.083 -1.356 5.623 1.00 36.02 259 MET A O 1
ATOM 1847 N N . ILE A 1 238 ? 51.972 -3.324 6.269 1.00 36.52 260 ILE A N 1
ATOM 1848 C CA . ILE A 1 238 ? 50.741 -3.849 6.851 1.00 35.66 260 ILE A CA 1
ATOM 1849 C C . ILE A 1 238 ? 50.876 -3.597 8.346 1.00 35.65 260 ILE A C 1
ATOM 1850 O O . ILE A 1 238 ? 51.722 -4.206 9.003 1.00 37.02 260 ILE A O 1
ATOM 1855 N N . THR A 1 239 ? 50.058 -2.691 8.877 1.00 34.86 261 THR A N 1
ATOM 1856 C CA . THR A 1 239 ? 50.340 -2.070 10.181 1.00 34.37 261 THR A CA 1
ATOM 1857 C C . THR A 1 239 ? 49.517 -2.541 11.388 1.00 34.61 261 THR A C 1
ATOM 1858 O O . THR A 1 239 ? 49.968 -2.420 12.530 1.00 34.23 261 THR A O 1
ATOM 1862 N N . GLU A 1 240 ? 48.318 -3.061 11.138 1.00 35.21 262 GLU A N 1
ATOM 1863 C CA . GLU A 1 240 ? 47.427 -3.517 12.207 1.00 36.15 262 GLU A CA 1
ATOM 1864 C C . GLU A 1 240 ? 46.697 -4.802 11.784 1.00 36.63 262 GLU A C 1
ATOM 1865 O O . GLU A 1 240 ? 45.468 -4.859 11.805 1.00 36.93 262 GLU A O 1
ATOM 1871 N N . LEU A 1 241 ? 47.450 -5.827 11.393 1.00 36.94 263 LEU A N 1
ATOM 1872 C CA . LEU A 1 241 ? 46.858 -7.023 10.788 1.00 37.27 263 LEU A CA 1
ATOM 1873 C C . LEU A 1 241 ? 46.157 -7.941 11.782 1.00 38.30 263 LEU A C 1
ATOM 1874 O O . LEU A 1 241 ? 46.723 -8.325 12.804 1.00 39.09 263 LEU A O 1
ATOM 1879 N N . ASP A 1 242 ? 44.912 -8.276 11.461 1.00 38.86 264 ASP A N 1
ATOM 1880 C CA . ASP A 1 242 ? 44.152 -9.311 12.157 1.00 39.16 264 ASP A CA 1
ATOM 1881 C C . ASP A 1 242 ? 43.117 -9.873 11.196 1.00 39.57 264 ASP A C 1
ATOM 1882 O O . ASP A 1 242 ? 42.696 -9.184 10.258 1.00 40.41 264 ASP A O 1
ATOM 1887 N N . ILE A 1 243 ? 42.720 -11.123 11.419 1.00 39.14 265 ILE A N 1
ATOM 1888 C CA . ILE A 1 243 ? 41.785 -11.796 10.523 1.00 38.46 265 ILE A CA 1
ATOM 1889 C C . ILE A 1 243 ? 40.495 -12.139 11.255 1.00 38.32 265 ILE A C 1
ATOM 1890 O O . ILE A 1 243 ? 40.438 -13.104 12.017 1.00 39.59 265 ILE A O 1
ATOM 1895 N N . ASP A 1 244 ? 39.468 -11.329 11.014 1.00 37.29 266 ASP A N 1
ATOM 1896 C CA . ASP A 1 244 ? 38.152 -11.510 11.621 1.00 36.72 266 ASP A CA 1
ATOM 1897 C C . ASP A 1 244 ? 37.485 -12.764 11.070 1.00 36.50 266 ASP A C 1
ATOM 1898 O O . ASP A 1 244 ? 37.380 -12.935 9.857 1.00 36.50 266 ASP A O 1
ATOM 1903 N N . VAL A 1 245 ? 37.025 -13.627 11.971 1.00 36.74 267 VAL A N 1
ATOM 1904 C CA . VAL A 1 245 ? 36.497 -14.943 11.595 1.00 37.23 267 VAL A CA 1
ATOM 1905 C C . VAL A 1 245 ? 35.008 -15.126 11.877 1.00 37.30 267 VAL A C 1
ATOM 1906 O O . VAL A 1 245 ? 34.453 -16.199 11.624 1.00 38.46 267 VAL A O 1
ATOM 1910 N N . LEU A 1 246 ? 34.367 -14.083 12.395 1.00 36.52 268 LEU A N 1
ATOM 1911 C CA . LEU A 1 246 ? 32.971 -14.176 12.829 1.00 36.20 268 LEU A CA 1
ATOM 1912 C C . LEU A 1 246 ? 31.981 -13.735 11.738 1.00 35.70 268 LEU A C 1
ATOM 1913 O O . LEU A 1 246 ? 32.363 -12.991 10.831 1.00 35.78 268 LEU A O 1
ATOM 1918 N N . PRO A 1 247 ? 30.711 -14.196 11.818 1.00 35.51 269 PRO A N 1
ATOM 1919 C CA . PRO A 1 247 ? 29.698 -13.877 10.801 1.00 35.27 269 PRO A CA 1
ATOM 1920 C C . PRO A 1 247 ? 29.543 -12.380 10.569 1.00 35.03 269 PRO A C 1
ATOM 1921 O O . PRO A 1 247 ? 29.727 -11.586 11.493 1.00 35.11 269 PRO A O 1
ATOM 1925 N N . LEU A 1 248 ? 29.211 -12.010 9.335 1.00 34.96 270 LEU A N 1
ATOM 1926 C CA . LEU A 1 248 ? 29.115 -10.607 8.908 1.00 34.61 270 LEU A CA 1
ATOM 1927 C C . LEU A 1 248 ? 30.466 -9.897 8.827 1.00 34.69 270 LEU A C 1
ATOM 1928 O O . LEU A 1 248 ? 30.810 -9.348 7.781 1.00 34.93 270 LEU A O 1
ATOM 1933 N N . THR A 1 249 ? 31.216 -9.902 9.925 1.00 34.99 271 THR A N 1
ATOM 1934 C CA . THR A 1 249 ? 32.466 -9.142 10.005 1.00 35.70 271 THR A CA 1
ATOM 1935 C C . THR A 1 249 ? 33.608 -9.762 9.202 1.00 35.98 271 THR A C 1
ATOM 1936 O O . THR A 1 249 ? 34.565 -9.073 8.849 1.00 35.79 271 THR A O 1
ATOM 1940 N N . LYS A 1 250 ? 33.497 -11.055 8.902 1.00 36.70 272 LYS A N 1
ATOM 1941 C CA . LYS A 1 250 ? 34.472 -11.728 8.043 1.00 37.16 272 LYS A CA 1
ATOM 1942 C C . LYS A 1 250 ? 34.278 -11.347 6.571 1.00 37.17 272 LYS A C 1
ATOM 1943 O O . LYS A 1 250 ? 35.126 -11.641 5.727 1.00 37.31 272 LYS A O 1
ATOM 1949 N N . GLU A 1 251 ? 33.159 -10.689 6.279 1.00 37.04 273 GLU A N 1
ATOM 1950 C CA . GLU A 1 251 ? 32.789 -10.345 4.911 1.00 37.31 273 GLU A CA 1
ATOM 1951 C C . GLU A 1 251 ? 33.277 -8.960 4.491 1.00 36.69 273 GLU A C 1
ATOM 1952 O O . GLU A 1 251 ? 33.496 -8.710 3.307 1.00 37.46 273 GLU A O 1
ATOM 1958 N N . GLY A 1 252 ? 33.440 -8.067 5.461 1.00 35.93 274 GLY A N 1
ATOM 1959 C CA . GLY A 1 252 ? 33.934 -6.712 5.209 1.00 35.46 274 GLY A CA 1
ATOM 1960 C C . GLY A 1 252 ? 34.199 -5.969 6.508 1.00 35.24 274 GLY A C 1
ATOM 1961 O O . GLY A 1 252 ? 33.703 -6.367 7.566 1.00 35.51 274 GLY A O 1
ATOM 1962 N N . GLN A 1 253 ? 34.982 -4.894 6.434 1.00 34.74 275 GLN A N 1
ATOM 1963 C CA . GLN A 1 253 ? 35.299 -4.092 7.618 1.00 34.54 275 GLN A CA 1
ATOM 1964 C C . GLN A 1 253 ? 34.149 -3.136 7.915 1.00 34.70 275 GLN A C 1
ATOM 1965 O O . GLN A 1 253 ? 33.635 -2.480 7.009 1.00 34.92 275 GLN A O 1
ATOM 1971 N N . ILE A 1 254 ? 33.745 -3.073 9.181 1.00 34.91 276 ILE A N 1
ATOM 1972 C CA . ILE A 1 254 ? 32.649 -2.206 9.595 1.00 35.89 276 ILE A CA 1
ATOM 1973 C C . ILE A 1 254 ? 33.160 -1.049 10.453 1.00 37.45 276 ILE A C 1
ATOM 1974 O O . ILE A 1 254 ? 33.972 -1.242 11.367 1.00 38.78 276 ILE A O 1
ATOM 1979 N N . ILE A 1 255 ? 32.688 0.155 10.142 1.00 37.95 277 ILE A N 1
ATOM 1980 C CA . ILE A 1 255 ? 32.931 1.325 10.983 1.00 38.28 277 ILE A CA 1
ATOM 1981 C C . ILE A 1 255 ? 31.614 1.818 11.598 1.00 39.14 277 ILE A C 1
ATOM 1982 O O . ILE A 1 255 ? 30.537 1.301 11.278 1.00 38.75 277 ILE A O 1
ATOM 1987 N N . GLY A 1 256 ? 31.708 2.807 12.484 1.00 39.95 278 GLY A N 1
ATOM 1988 C CA . GLY A 1 256 ? 30.531 3.382 13.135 1.00 40.85 278 GLY A CA 1
ATOM 1989 C C . GLY A 1 256 ? 30.093 2.596 14.354 1.00 41.58 278 GLY A C 1
ATOM 1990 O O . GLY A 1 256 ? 30.734 1.615 14.737 1.00 41.32 278 GLY A O 1
ATOM 1991 N N . THR A 1 257 ? 28.994 3.031 14.964 1.00 42.95 279 THR A N 1
ATOM 1992 C CA . THR A 1 257 ? 28.470 2.389 16.170 1.00 43.62 279 THR A CA 1
ATOM 1993 C C . THR A 1 257 ? 27.063 1.840 15.942 1.00 43.57 279 THR A C 1
ATOM 1994 O O . THR A 1 257 ? 26.246 1.769 16.868 1.00 44.79 279 THR A O 1
ATOM 1998 N N . GLY A 1 258 ? 26.790 1.452 14.700 1.00 42.23 280 GLY A N 1
ATOM 1999 C CA . GLY A 1 258 ? 25.520 0.837 14.343 1.00 41.47 280 GLY A CA 1
ATOM 2000 C C . GLY A 1 258 ? 25.430 -0.608 14.790 1.00 40.48 280 GLY A C 1
ATOM 2001 O O . GLY A 1 258 ? 24.356 -1.080 15.138 1.00 41.28 280 GLY A O 1
ATOM 2002 N N . MET A 1 259 ? 26.558 -1.314 14.773 1.00 39.96 281 MET A N 1
ATOM 2003 C CA . MET A 1 259 ? 26.596 -2.707 15.217 1.00 39.87 281 MET A CA 1
ATOM 2004 C C . MET A 1 259 ? 26.610 -2.813 16.737 1.00 40.50 281 MET A C 1
ATOM 2005 O O . MET A 1 259 ? 26.335 -3.878 17.298 1.00 40.26 281 MET A O 1
ATOM 2010 N N . ALA A 1 260 ? 26.924 -1.698 17.394 1.00 41.54 282 ALA A N 1
ATOM 2011 C CA . ALA A 1 260 ? 26.881 -1.607 18.854 1.00 42.54 282 ALA A CA 1
ATOM 2012 C C . ALA A 1 260 ? 25.447 -1.466 19.374 1.00 43.07 282 ALA A C 1
ATOM 2013 O O . ALA A 1 260 ? 25.217 -1.513 20.586 1.00 44.44 282 ALA A O 1
ATOM 2015 N N . HIS A 1 261 ? 24.495 -1.299 18.455 1.00 42.23 283 HIS A N 1
ATOM 2016 C CA . HIS A 1 261 ? 23.078 -1.200 18.794 1.00 42.23 283 HIS A CA 1
ATOM 2017 C C . HIS A 1 261 ? 22.640 -2.333 19.720 1.00 42.58 283 HIS A C 1
ATOM 2018 O O . HIS A 1 261 ? 23.023 -3.494 19.541 1.00 42.43 283 HIS A O 1
ATOM 2025 N N . LYS A 1 262 ? 21.842 -1.958 20.716 1.00 42.94 284 LYS A N 1
ATOM 2026 C CA . LYS A 1 262 ? 21.253 -2.866 21.694 1.00 42.62 284 LYS A CA 1
ATOM 2027 C C . LYS A 1 262 ? 20.676 -4.149 21.075 1.00 42.19 284 LYS A C 1
ATOM 2028 O O . LYS A 1 262 ? 20.796 -5.234 21.656 1.00 41.88 284 LYS A O 1
ATOM 2034 N N . GLN A 1 263 ? 20.077 -4.014 19.889 1.00 41.48 285 GLN A N 1
ATOM 2035 C CA . GLN A 1 263 ? 19.325 -5.097 19.234 1.00 41.34 285 GLN A CA 1
ATOM 2036 C C . GLN A 1 263 ? 20.142 -6.339 18.852 1.00 41.05 285 GLN A C 1
ATOM 2037 O O . GLN A 1 263 ? 19.591 -7.440 18.737 1.00 41.39 285 GLN A O 1
ATOM 2043 N N . PHE A 1 264 ? 21.445 -6.157 18.657 1.00 39.70 286 PHE A N 1
ATOM 2044 C CA . PHE A 1 264 ? 22.324 -7.253 18.268 1.00 38.92 286 PHE A CA 1
ATOM 2045 C C . PHE A 1 264 ? 22.830 -8.083 19.454 1.00 39.25 286 PHE A C 1
ATOM 2046 O O . PHE A 1 264 ? 23.480 -9.115 19.267 1.00 39.23 286 PHE A O 1
ATOM 2054 N N . GLN A 1 265 ? 22.519 -7.634 20.669 1.00 39.35 287 GLN A N 1
ATOM 2055 C CA . GLN A 1 265 ? 22.811 -8.398 21.876 1.00 39.42 287 GLN A CA 1
ATOM 2056 C C . GLN A 1 265 ? 21.661 -9.347 22.217 1.00 40.33 287 GLN A C 1
ATOM 2057 O O . GLN A 1 265 ? 21.806 -10.216 23.077 1.00 41.42 287 GLN A O 1
ATOM 2063 N N . LEU A 1 266 ? 20.522 -9.175 21.548 1.00 40.09 288 LEU A N 1
ATOM 2064 C CA . LEU A 1 266 ? 19.361 -10.049 21.749 1.00 40.50 288 LEU A CA 1
ATOM 2065 C C . LEU A 1 266 ? 19.608 -11.477 21.227 1.00 40.39 288 LEU A C 1
ATOM 2066 O O . LEU A 1 266 ? 20.309 -11.658 20.225 1.00 39.64 288 LEU A O 1
ATOM 2071 N N . PRO A 1 267 ? 19.027 -12.490 21.907 1.00 40.82 289 PRO A N 1
ATOM 2072 C CA . PRO A 1 267 ? 19.325 -13.909 21.686 1.00 40.74 289 PRO A CA 1
ATOM 2073 C C . PRO A 1 267 ? 19.492 -14.339 20.227 1.00 40.17 289 PRO A C 1
ATOM 2074 O O . PRO A 1 267 ? 20.509 -14.946 19.890 1.00 39.66 289 PRO A O 1
ATOM 2078 N N . GLU A 1 268 ? 18.520 -14.020 19.373 1.00 40.19 290 GLU A N 1
ATOM 2079 C CA . GLU A 1 268 ? 18.552 -14.465 17.974 1.00 40.07 290 GLU A CA 1
ATOM 2080 C C . GLU A 1 268 ? 19.767 -13.948 17.201 1.00 39.63 290 GLU A C 1
ATOM 2081 O O . GLU A 1 268 ? 20.249 -14.608 16.277 1.00 39.28 290 GLU A O 1
ATOM 2087 N N . PHE A 1 269 ? 20.248 -12.766 17.585 1.00 39.54 291 PHE A N 1
ATOM 2088 C CA . PHE A 1 269 ? 21.441 -12.176 16.983 1.00 39.43 291 PHE A CA 1
ATOM 2089 C C . PHE A 1 269 ? 22.709 -12.618 17.704 1.00 40.10 291 PHE A C 1
ATOM 2090 O O . PHE A 1 269 ? 23.729 -12.900 17.069 1.00 39.68 291 PHE A O 1
ATOM 2098 N N . LYS A 1 270 ? 22.628 -12.671 19.032 1.00 41.23 292 LYS A N 1
ATOM 2099 C CA . LYS A 1 270 ? 23.699 -13.197 19.875 1.00 42.09 292 LYS A CA 1
ATOM 2100 C C . LYS A 1 270 ? 24.137 -14.581 19.391 1.00 42.89 292 LYS A C 1
ATOM 2101 O O . LYS A 1 270 ? 25.331 -14.831 19.210 1.00 42.92 292 LYS A O 1
ATOM 2107 N N . ARG A 1 271 ? 23.155 -15.456 19.158 1.00 43.61 293 ARG A N 1
ATOM 2108 C CA . ARG A 1 271 ? 23.393 -16.849 18.775 1.00 43.99 293 ARG A CA 1
ATOM 2109 C C . ARG A 1 271 ? 23.876 -17.018 17.333 1.00 42.88 293 ARG A C 1
ATOM 2110 O O . ARG A 1 271 ? 24.334 -18.092 16.954 1.00 43.70 293 ARG A O 1
ATOM 2118 N N . PHE A 1 272 ? 23.775 -15.956 16.539 1.00 41.51 294 PHE A N 1
ATOM 2119 C CA . PHE A 1 272 ? 24.246 -15.975 15.159 1.00 40.05 294 PHE A CA 1
ATOM 2120 C C . PHE A 1 272 ? 25.586 -15.260 15.007 1.00 39.57 294 PHE A C 1
ATOM 2121 O O . PHE A 1 272 ? 26.509 -15.801 14.396 1.00 39.72 294 PHE A O 1
ATOM 2129 N N . LEU A 1 273 ? 25.681 -14.047 15.559 1.00 38.50 295 LEU A N 1
ATOM 2130 C CA . LEU A 1 273 ? 26.875 -13.197 15.413 1.00 37.28 295 LEU A CA 1
ATOM 2131 C C . LEU A 1 273 ? 28.057 -13.642 16.278 1.00 37.57 295 LEU A C 1
ATOM 2132 O O . LEU A 1 273 ? 29.210 -13.342 15.958 1.00 36.68 295 LEU A O 1
ATOM 2137 N N . ASP A 1 274 ? 27.757 -14.347 17.371 1.00 38.46 296 ASP A N 1
ATOM 2138 C CA . ASP A 1 274 ? 28.770 -14.872 18.288 1.00 38.74 296 ASP A CA 1
ATOM 2139 C C . ASP A 1 274 ? 28.608 -16.390 18.436 1.00 39.29 296 ASP A C 1
ATOM 2140 O O . ASP A 1 274 ? 28.213 -16.871 19.502 1.00 39.84 296 ASP A O 1
ATOM 2145 N N . PRO A 1 275 ? 28.918 -17.154 17.367 1.00 39.31 297 PRO A N 1
ATOM 2146 C CA . PRO A 1 275 ? 28.624 -18.585 17.380 1.00 40.41 297 PRO A CA 1
ATOM 2147 C C . PRO A 1 275 ? 29.744 -19.456 17.960 1.00 41.49 297 PRO A C 1
ATOM 2148 O O . PRO A 1 275 ? 29.576 -20.674 18.068 1.00 41.80 297 PRO A O 1
ATOM 2152 N N . TYR A 1 276 ? 30.868 -18.841 18.328 1.00 42.10 298 TYR A N 1
ATOM 2153 C CA . TYR A 1 276 ? 32.057 -19.600 18.712 1.00 43.73 298 TYR A CA 1
ATOM 2154 C C . TYR A 1 276 ? 32.524 -19.349 20.153 1.00 45.54 298 TYR A C 1
ATOM 2155 O O . TYR A 1 276 ? 33.729 -19.258 20.424 1.00 46.05 298 TYR A O 1
ATOM 2164 N N . ARG A 1 277 ? 31.567 -19.254 21.073 1.00 47.25 299 ARG A N 1
ATOM 2165 C CA . ARG A 1 277 ? 31.875 -19.023 22.485 1.00 48.91 299 ARG A CA 1
ATOM 2166 C C . ARG A 1 277 ? 32.521 -20.240 23.142 1.00 51.14 299 ARG A C 1
ATOM 2167 O O . ARG A 1 277 ? 33.390 -20.101 24.007 1.00 51.84 299 ARG A O 1
ATOM 2175 N N . ASP A 1 278 ? 32.100 -21.429 22.718 1.00 53.00 300 ASP A N 1
ATOM 2176 C CA . ASP A 1 278 ? 32.617 -22.677 23.273 1.00 55.16 300 ASP A CA 1
ATOM 2177 C C . ASP A 1 278 ? 34.008 -23.013 22.726 1.00 55.37 300 ASP A C 1
ATOM 2178 O O . ASP A 1 278 ? 34.691 -23.898 23.245 1.00 56.81 300 ASP A O 1
ATOM 2183 N N . GLY A 1 279 ? 34.424 -22.288 21.691 1.00 53.94 301 GLY A N 1
ATOM 2184 C CA . GLY A 1 279 ? 35.732 -22.483 21.076 1.00 54.01 301 GLY A CA 1
ATOM 2185 C C . GLY A 1 279 ? 35.652 -22.415 19.565 1.00 53.74 301 GLY A C 1
ATOM 2186 O O . GLY A 1 279 ? 34.556 -22.488 18.995 1.00 53.44 301 GLY A O 1
ATOM 2187 N N . LEU A 1 280 ? 36.808 -22.271 18.916 1.00 53.10 302 LEU A N 1
ATOM 2188 C CA . LEU A 1 280 ? 36.862 -22.236 17.455 1.00 52.79 302 LEU A CA 1
ATOM 2189 C C . LEU A 1 280 ? 36.930 -23.652 16.864 1.00 54.42 302 LEU A C 1
ATOM 2190 O O . LEU A 1 280 ? 37.825 -24.427 17.209 1.00 54.39 302 LEU A O 1
ATOM 2195 N N . PRO A 1 281 ? 35.969 -23.991 15.979 1.00 55.42 303 PRO A N 1
ATOM 2196 C CA . PRO A 1 281 ? 35.854 -25.317 15.366 1.00 56.69 303 PRO A CA 1
ATOM 2197 C C . PRO A 1 281 ? 37.016 -25.660 14.440 1.00 57.45 303 PRO A C 1
ATOM 2198 O O . PRO A 1 281 ? 37.645 -24.764 13.867 1.00 56.33 303 PRO A O 1
ATOM 2202 N N . ALA A 1 282 ? 37.266 -26.960 14.292 1.00 59.27 304 ALA A N 1
ATOM 2203 C CA . ALA A 1 282 ? 38.370 -27.491 13.493 1.00 60.08 304 ALA A CA 1
ATOM 2204 C C . ALA A 1 282 ? 38.489 -26.860 12.104 1.00 59.90 304 ALA A C 1
ATOM 2205 O O . ALA A 1 282 ? 39.580 -26.457 11.697 1.00 60.33 304 ALA A O 1
ATOM 2207 N N . ASP A 1 283 ? 37.369 -26.773 11.389 1.00 59.57 305 ASP A N 1
ATOM 2208 C CA . ASP A 1 283 ? 37.365 -26.280 10.011 1.00 58.72 305 ASP A CA 1
ATOM 2209 C C . ASP A 1 283 ? 37.644 -24.785 9.907 1.00 56.78 305 ASP A C 1
ATOM 2210 O O . ASP A 1 283 ? 38.353 -24.350 9.000 1.00 56.99 305 ASP A O 1
ATOM 2215 N N . VAL A 1 284 ? 37.099 -24.007 10.839 1.00 55.17 306 VAL A N 1
ATOM 2216 C CA . VAL A 1 284 ? 37.310 -22.557 10.848 1.00 53.05 306 VAL A CA 1
ATOM 2217 C C . VAL A 1 284 ? 38.736 -22.234 11.297 1.00 53.17 306 VAL A C 1
ATOM 2218 O O . VAL A 1 284 ? 39.352 -21.292 10.796 1.00 52.98 306 VAL A O 1
ATOM 2222 N N . GLN A 1 285 ? 39.258 -23.028 12.230 1.00 53.71 307 GLN A N 1
ATOM 2223 C CA . GLN A 1 285 ? 40.659 -22.924 12.648 1.00 53.76 307 GLN A CA 1
ATOM 2224 C C . GLN A 1 285 ? 41.606 -23.233 11.481 1.00 53.40 307 GLN A C 1
ATOM 2225 O O . GLN A 1 285 ? 42.689 -22.654 11.384 1.00 52.86 307 GLN A O 1
ATOM 2231 N N . ALA A 1 286 ? 41.181 -24.143 10.603 1.00 53.80 308 ALA A N 1
ATOM 2232 C CA . ALA A 1 286 ? 41.908 -24.460 9.373 1.00 53.47 308 ALA A CA 1
ATOM 2233 C C . ALA A 1 286 ? 41.812 -23.322 8.352 1.00 51.97 308 ALA A C 1
ATOM 2234 O O . ALA A 1 286 ? 42.798 -22.994 7.689 1.00 51.56 308 ALA A O 1
ATOM 2236 N N . GLN A 1 287 ? 40.627 -22.723 8.235 1.00 50.95 309 GLN A N 1
ATOM 2237 C CA . GLN A 1 287 ? 40.419 -21.577 7.345 1.00 49.90 309 GLN A CA 1
ATOM 2238 C C . GLN A 1 287 ? 41.324 -20.417 7.733 1.00 49.27 309 GLN A C 1
ATOM 2239 O O . GLN A 1 287 ? 41.958 -19.807 6.872 1.00 49.89 309 GLN A O 1
ATOM 2245 N N . LEU A 1 288 ? 41.375 -20.129 9.034 1.00 48.88 310 LEU A N 1
ATOM 2246 C CA . LEU A 1 288 ? 42.196 -19.054 9.583 1.00 48.01 310 LEU A CA 1
ATOM 2247 C C . LEU A 1 288 ? 43.672 -19.301 9.285 1.00 48.93 310 LEU A C 1
ATOM 2248 O O . LEU A 1 288 ? 44.424 -18.365 9.011 1.00 48.73 310 LEU A O 1
ATOM 2253 N N . ARG A 1 289 ? 44.072 -20.570 9.330 1.00 50.94 311 ARG A N 1
ATOM 2254 C CA . ARG A 1 289 ? 45.423 -20.974 8.959 1.00 51.84 311 ARG A CA 1
ATOM 2255 C C . ARG A 1 289 ? 45.685 -20.667 7.484 1.00 51.61 311 ARG A C 1
ATOM 2256 O O . ARG A 1 289 ? 46.634 -19.955 7.159 1.00 51.74 311 ARG A O 1
ATOM 2264 N N . ASP A 1 290 ? 44.830 -21.190 6.608 1.00 51.76 312 ASP A N 1
ATOM 2265 C CA . ASP A 1 290 ? 44.994 -21.030 5.162 1.00 52.08 312 ASP A CA 1
ATOM 2266 C C . ASP A 1 290 ? 44.980 -19.564 4.741 1.00 51.01 312 ASP A C 1
ATOM 2267 O O . ASP A 1 290 ? 45.764 -19.155 3.882 1.00 50.43 312 ASP A O 1
ATOM 2272 N N . ARG A 1 291 ? 44.091 -18.785 5.359 1.00 50.16 313 ARG A N 1
ATOM 2273 C CA . ARG A 1 291 ? 43.960 -17.359 5.070 1.00 49.43 313 ARG A CA 1
ATOM 2274 C C . ARG A 1 291 ? 45.232 -16.581 5.411 1.00 49.45 313 ARG A C 1
ATOM 2275 O O . ARG A 1 291 ? 45.715 -15.804 4.593 1.00 49.90 313 ARG A O 1
ATOM 2283 N N . TYR A 1 292 ? 45.768 -16.786 6.614 1.00 49.75 314 TYR A N 1
ATOM 2284 C CA . TYR A 1 292 ? 47.048 -16.183 6.993 1.00 49.39 314 TYR A CA 1
ATOM 2285 C C . TYR A 1 292 ? 48.168 -16.605 6.041 1.00 50.58 314 TYR A C 1
ATOM 2286 O O . TYR A 1 292 ? 48.953 -15.767 5.588 1.00 50.48 314 TYR A O 1
ATOM 2295 N N . ALA A 1 293 ? 48.210 -17.904 5.733 1.00 51.93 315 ALA A N 1
ATOM 2296 C CA . ALA A 1 293 ? 49.217 -18.492 4.848 1.00 52.36 315 ALA A CA 1
ATOM 2297 C C . ALA A 1 293 ? 49.320 -17.765 3.510 1.00 51.93 315 ALA A C 1
ATOM 2298 O O . ALA A 1 293 ? 50.405 -17.337 3.128 1.00 52.00 315 ALA A O 1
ATOM 2300 N N . GLU A 1 294 ? 48.186 -17.614 2.823 1.00 51.96 316 GLU A N 1
ATOM 2301 C CA . GLU A 1 294 ? 48.134 -16.980 1.502 1.00 51.83 316 GLU A CA 1
ATOM 2302 C C . GLU A 1 294 ? 48.480 -15.487 1.522 1.00 51.46 316 GLU A C 1
ATOM 2303 O O . GLU A 1 294 ? 49.028 -14.963 0.547 1.00 52.03 316 GLU A O 1
ATOM 2309 N N . LEU A 1 295 ? 48.166 -14.810 2.627 1.00 50.41 317 LEU A N 1
ATOM 2310 C CA . LEU A 1 295 ? 48.470 -13.383 2.782 1.00 49.18 317 LEU A CA 1
ATOM 2311 C C . LEU A 1 295 ? 49.957 -13.129 3.049 1.00 49.24 317 LEU A C 1
ATOM 2312 O O . LEU A 1 295 ? 50.556 -12.235 2.448 1.00 48.62 317 LEU A O 1
ATOM 2317 N N . PHE A 1 296 ? 50.542 -13.908 3.957 1.00 49.19 318 PHE A N 1
ATOM 2318 C CA . PHE A 1 296 ? 51.979 -13.830 4.219 1.00 49.32 318 PHE A CA 1
ATOM 2319 C C . PHE A 1 296 ? 52.793 -14.387 3.056 1.00 50.32 318 PHE A C 1
ATOM 2320 O O . PHE A 1 296 ? 53.906 -13.925 2.799 1.00 50.39 318 PHE A O 1
ATOM 2328 N N . ALA A 1 297 ? 52.231 -15.372 2.354 1.00 50.60 319 ALA A N 1
ATOM 2329 C CA . ALA A 1 297 ? 52.812 -15.854 1.105 1.00 51.04 319 ALA A CA 1
ATOM 2330 C C . ALA A 1 297 ? 52.907 -14.702 0.114 1.00 50.88 319 ALA A C 1
ATOM 2331 O O . ALA A 1 297 ? 53.853 -14.630 -0.671 1.00 52.35 319 ALA A O 1
ATOM 2333 N N . LEU A 1 298 ? 51.927 -13.800 0.170 1.00 49.23 320 LEU A N 1
ATOM 2334 C CA . LEU A 1 298 ? 51.925 -12.599 -0.656 1.00 48.40 320 LEU A CA 1
ATOM 2335 C C . LEU A 1 298 ? 52.940 -11.576 -0.142 1.00 48.65 320 LEU A C 1
ATOM 2336 O O . LEU A 1 298 ? 53.718 -11.031 -0.930 1.00 49.24 320 LEU A O 1
ATOM 2341 N N . PHE A 1 299 ? 52.936 -11.325 1.171 1.00 47.91 321 PHE A N 1
ATOM 2342 C CA . PHE A 1 299 ? 53.861 -10.357 1.782 1.00 47.64 321 PHE A CA 1
ATOM 2343 C C . PHE A 1 299 ? 55.325 -10.749 1.587 1.00 48.73 321 PHE A C 1
ATOM 2344 O O . PHE A 1 299 ? 56.173 -9.895 1.315 1.00 49.00 321 PHE A O 1
ATOM 2352 N N . TRP A 1 300 ? 55.607 -12.043 1.732 1.00 49.11 322 TRP A N 1
ATOM 2353 C CA . TRP A 1 300 ? 56.954 -12.584 1.571 1.00 48.78 322 TRP A CA 1
ATOM 2354 C C . TRP A 1 300 ? 57.399 -12.576 0.105 1.00 49.04 322 TRP A C 1
ATOM 2355 O O . TRP A 1 300 ? 58.582 -12.391 -0.186 1.00 49.42 322 TRP A O 1
ATOM 2366 N N . ARG A 1 301 ? 56.452 -12.775 -0.811 1.00 48.48 323 ARG A N 1
ATOM 2367 C CA . ARG A 1 301 ? 56.737 -12.681 -2.245 1.00 48.79 323 ARG A CA 1
ATOM 2368 C C . ARG A 1 301 ? 57.038 -11.233 -2.626 1.00 48.27 323 ARG A C 1
ATOM 2369 O O . ARG A 1 301 ? 57.884 -10.970 -3.481 1.00 48.46 323 ARG A O 1
ATOM 2377 N N . LYS A 1 302 ? 56.349 -10.303 -1.967 1.00 47.44 324 LYS A N 1
ATOM 2378 C CA . LYS A 1 302 ? 56.515 -8.879 -2.225 1.00 46.99 324 LYS A CA 1
ATOM 2379 C C . LYS A 1 302 ? 57.458 -8.229 -1.212 1.00 47.53 324 LYS A C 1
ATOM 2380 O O . LYS A 1 302 ? 57.454 -7.007 -1.048 1.00 47.55 324 LYS A O 1
ATOM 2386 N N . ARG A 1 303 ? 58.274 -9.051 -0.551 1.00 48.90 325 ARG A N 1
ATOM 2387 C CA . ARG A 1 303 ? 59.169 -8.606 0.528 1.00 49.68 325 ARG A CA 1
ATOM 2388 C C . ARG A 1 303 ? 60.052 -7.396 0.197 1.00 50.45 325 ARG A C 1
ATOM 2389 O O . ARG A 1 303 ? 60.434 -6.647 1.100 1.00 51.10 325 ARG A O 1
ATOM 2397 N N . ASP A 1 304 ? 60.372 -7.211 -1.083 1.00 51.33 326 ASP A N 1
ATOM 2398 C CA . ASP A 1 304 ? 61.196 -6.080 -1.530 1.00 51.87 326 ASP A CA 1
ATOM 2399 C C . ASP A 1 304 ? 60.486 -4.727 -1.389 1.00 49.60 326 ASP A C 1
ATOM 2400 O O . ASP A 1 304 ? 61.137 -3.686 -1.282 1.00 49.22 326 ASP A O 1
ATOM 2405 N N . LYS A 1 305 ? 59.155 -4.756 -1.376 1.00 47.78 327 LYS A N 1
ATOM 2406 C CA . LYS A 1 305 ? 58.342 -3.540 -1.386 1.00 45.83 327 LYS A CA 1
ATOM 2407 C C . LYS A 1 305 ? 57.727 -3.229 -0.020 1.00 44.60 327 LYS A C 1
ATOM 2408 O O . LYS A 1 305 ? 57.122 -2.172 0.166 1.00 44.70 327 LYS A O 1
ATOM 2414 N N . ILE A 1 306 ? 57.905 -4.146 0.930 1.00 43.51 328 ILE A N 1
ATOM 2415 C CA . ILE A 1 306 ? 57.295 -4.045 2.257 1.00 41.77 328 ILE A CA 1
ATOM 2416 C C . ILE A 1 306 ? 58.352 -3.903 3.356 1.00 41.31 328 ILE A C 1
ATOM 2417 O O . ILE A 1 306 ? 59.223 -4.759 3.510 1.00 42.12 328 ILE A O 1
ATOM 2422 N N . ALA A 1 307 ? 58.265 -2.817 4.119 1.00 40.44 329 ALA A N 1
ATOM 2423 C CA . ALA A 1 307 ? 59.232 -2.537 5.185 1.00 40.22 329 ALA A CA 1
ATOM 2424 C C . ALA A 1 307 ? 58.870 -3.191 6.523 1.00 39.93 329 ALA A C 1
ATOM 2425 O O . ALA A 1 307 ? 59.758 -3.538 7.308 1.00 40.68 329 ALA A O 1
ATOM 2427 N N . ARG A 1 308 ? 57.573 -3.364 6.772 1.00 38.72 330 ARG A N 1
ATOM 2428 C CA . ARG A 1 308 ? 57.087 -3.853 8.055 1.00 38.29 330 ARG A CA 1
ATOM 2429 C C . ARG A 1 308 ? 55.717 -4.516 7.942 1.00 39.00 330 ARG A C 1
ATOM 2430 O O . ARG A 1 308 ? 54.834 -4.029 7.233 1.00 38.88 330 ARG A O 1
ATOM 2438 N N . VAL A 1 309 ? 55.553 -5.636 8.643 1.00 40.01 331 VAL A N 1
ATOM 2439 C CA . VAL A 1 309 ? 54.241 -6.252 8.837 1.00 40.50 331 VAL A CA 1
ATOM 2440 C C . VAL A 1 309 ? 53.998 -6.404 10.335 1.00 40.61 331 VAL A C 1
ATOM 2441 O O . VAL A 1 309 ? 54.810 -7.002 11.046 1.00 40.55 331 VAL A O 1
ATOM 2445 N N . SER A 1 310 ? 52.884 -5.847 10.807 1.00 40.81 332 SER A N 1
ATOM 2446 C CA . SER A 1 310 ? 52.521 -5.895 12.226 1.00 40.46 332 SER A CA 1
ATOM 2447 C C . SER A 1 310 ? 51.134 -6.475 12.445 1.00 39.64 332 SER A C 1
ATOM 2448 O O . SER A 1 310 ? 50.176 -6.075 11.783 1.00 38.75 332 SER A O 1
ATOM 2451 N N . VAL A 1 311 ? 51.040 -7.423 13.371 1.00 39.88 333 VAL A N 1
ATOM 2452 C CA . VAL A 1 311 ? 49.745 -7.910 13.834 1.00 40.63 333 VAL A CA 1
ATOM 2453 C C . VAL A 1 311 ? 49.248 -7.020 14.971 1.00 40.76 333 VAL A C 1
ATOM 2454 O O . VAL A 1 311 ? 50.032 -6.580 15.810 1.00 40.93 333 VAL A O 1
ATOM 2458 N N . TRP A 1 312 ? 47.947 -6.748 14.990 1.00 41.14 334 TRP A N 1
ATOM 2459 C CA . TRP A 1 312 ? 47.379 -5.829 15.971 1.00 41.26 334 TRP A CA 1
ATOM 2460 C C . TRP A 1 312 ? 47.049 -6.557 17.270 1.00 42.24 334 TRP A C 1
ATOM 2461 O O . TRP A 1 312 ? 45.891 -6.601 17.701 1.00 43.24 334 TRP A O 1
ATOM 2472 N N . GLY A 1 313 ? 48.087 -7.129 17.880 1.00 42.87 335 GLY A N 1
ATOM 2473 C CA . GLY A 1 313 ? 47.957 -7.901 19.111 1.00 43.13 335 GLY A CA 1
ATOM 2474 C C . GLY A 1 313 ? 48.676 -9.242 19.099 1.00 44.12 335 GLY A C 1
ATOM 2475 O O . GLY A 1 313 ? 49.106 -9.735 18.049 1.00 44.06 335 GLY A O 1
ATOM 2476 N N . VAL A 1 314 ? 48.795 -9.838 20.280 1.00 44.85 336 VAL A N 1
ATOM 2477 C CA . VAL A 1 314 ? 49.492 -11.107 20.446 1.00 45.65 336 VAL A CA 1
ATOM 2478 C C . VAL A 1 314 ? 48.495 -12.254 20.611 1.00 46.49 336 VAL A C 1
ATOM 2479 O O . VAL A 1 314 ? 48.434 -13.156 19.774 1.00 47.15 336 VAL A O 1
ATOM 2483 N N . SER A 1 315 ? 47.713 -12.197 21.687 1.00 47.22 337 SER A N 1
ATOM 2484 C CA . SER A 1 315 ? 46.743 -13.234 22.023 1.00 48.30 337 SER A CA 1
ATOM 2485 C C . SER A 1 315 ? 45.312 -12.782 21.735 1.00 48.44 337 SER A C 1
ATOM 2486 O O . SER A 1 315 ? 45.012 -11.589 21.785 1.00 48.35 337 SER A O 1
ATOM 2489 N N . ASP A 1 316 ? 44.433 -13.742 21.452 1.00 49.27 338 ASP A N 1
ATOM 2490 C CA . ASP A 1 316 ? 43.054 -13.462 21.038 1.00 49.76 338 ASP A CA 1
ATOM 2491 C C . ASP A 1 316 ? 42.245 -12.602 22.014 1.00 51.13 338 ASP A C 1
ATOM 2492 O O . ASP A 1 316 ? 41.484 -11.734 21.585 1.00 51.86 338 ASP A O 1
ATOM 2497 N N . ASP A 1 317 ? 42.406 -12.841 23.315 1.00 51.99 339 ASP A N 1
ATOM 2498 C CA . ASP A 1 317 ? 41.686 -12.081 24.347 1.00 52.65 339 ASP A CA 1
ATOM 2499 C C . ASP A 1 317 ? 42.017 -10.580 24.358 1.00 52.93 339 ASP A C 1
ATOM 2500 O O . ASP A 1 317 ? 41.208 -9.760 24.790 1.00 52.94 339 ASP A O 1
ATOM 2505 N N . MET A 1 318 ? 43.210 -10.240 23.878 1.00 54.19 340 MET A N 1
ATOM 2506 C CA . MET A 1 318 ? 43.687 -8.857 23.767 1.00 54.74 340 MET A CA 1
ATOM 2507 C C . MET A 1 318 ? 42.947 -8.047 22.692 1.00 52.08 340 MET A C 1
ATOM 2508 O O . MET A 1 318 ? 42.808 -6.825 22.805 1.00 50.44 340 MET A O 1
ATOM 2513 N N . SER A 1 319 ? 42.470 -8.747 21.665 1.00 50.84 341 SER A N 1
ATOM 2514 C CA . SER A 1 319 ? 41.943 -8.136 20.445 1.00 49.12 341 SER A CA 1
ATOM 2515 C C . SER A 1 319 ? 40.774 -7.175 20.650 1.00 48.90 341 SER A C 1
ATOM 2516 O O . SER A 1 319 ? 39.849 -7.447 21.417 1.00 49.66 341 SER A O 1
ATOM 2519 N N . TRP A 1 320 ? 40.832 -6.057 19.934 1.00 48.45 342 TRP A N 1
ATOM 2520 C CA . TRP A 1 320 ? 39.736 -5.094 19.865 1.00 47.86 342 TRP A CA 1
ATOM 2521 C C . TRP A 1 320 ? 38.514 -5.666 19.134 1.00 47.67 342 TRP A C 1
ATOM 2522 O O . TRP A 1 320 ? 37.415 -5.110 19.219 1.00 48.31 342 TRP A O 1
ATOM 2533 N N . LYS A 1 321 ? 38.716 -6.780 18.428 1.00 46.73 343 LYS A N 1
ATOM 2534 C CA . LYS A 1 321 ? 37.681 -7.394 17.591 1.00 45.63 343 LYS A CA 1
ATOM 2535 C C . LYS A 1 321 ? 36.695 -8.263 18.374 1.00 45.16 343 LYS A C 1
ATOM 2536 O O . LYS A 1 321 ? 35.720 -8.763 17.810 1.00 45.10 343 LYS A O 1
ATOM 2542 N N . ASN A 1 322 ? 36.963 -8.450 19.664 1.00 44.97 344 ASN A N 1
ATOM 2543 C CA . ASN A 1 322 ? 36.050 -9.148 20.559 1.00 45.28 344 ASN A CA 1
ATOM 2544 C C . ASN A 1 322 ? 34.868 -8.263 20.922 1.00 45.85 344 ASN A C 1
ATOM 2545 O O . ASN A 1 322 ? 33.751 -8.745 21.087 1.00 46.66 344 ASN A O 1
ATOM 2550 N N . ASP A 1 323 ? 35.126 -6.964 21.044 1.00 46.83 345 ASP A N 1
ATOM 2551 C CA . ASP A 1 323 ? 34.101 -6.003 21.439 1.00 47.61 345 ASP A CA 1
ATOM 2552 C C . ASP A 1 323 ? 33.783 -4.956 20.370 1.00 46.89 345 ASP A C 1
ATOM 2553 O O . ASP A 1 323 ? 32.917 -4.104 20.575 1.00 47.64 345 ASP A O 1
ATOM 2558 N N . TYR A 1 324 ? 34.473 -5.022 19.233 1.00 46.06 346 TYR A N 1
ATOM 2559 C CA . TYR A 1 324 ? 34.134 -4.176 18.090 1.00 45.05 346 TYR A CA 1
ATOM 2560 C C . TYR A 1 324 ? 34.044 -4.977 16.787 1.00 44.92 346 TYR A C 1
ATOM 2561 O O . TYR A 1 324 ? 34.852 -5.878 16.565 1.00 46.05 346 TYR A O 1
ATOM 2570 N N . PRO A 1 325 ? 33.053 -4.662 15.925 1.00 44.63 347 PRO A N 1
ATOM 2571 C CA . PRO A 1 325 ? 31.977 -3.671 16.082 1.00 43.77 347 PRO A CA 1
ATOM 2572 C C . PRO A 1 325 ? 30.817 -4.131 16.958 1.00 43.23 347 PRO A C 1
ATOM 2573 O O . PRO A 1 325 ? 29.945 -3.323 17.284 1.00 43.70 347 PRO A O 1
ATOM 2577 N N . VAL A 1 326 ? 30.805 -5.411 17.323 1.00 42.14 348 VAL A N 1
ATOM 2578 C CA . VAL A 1 326 ? 29.749 -5.961 18.168 1.00 41.62 348 VAL A CA 1
ATOM 2579 C C . VAL A 1 326 ? 30.315 -6.344 19.535 1.00 41.72 348 VAL A C 1
ATOM 2580 O O . VAL A 1 326 ? 31.061 -7.322 19.649 1.00 42.17 348 VAL A O 1
ATOM 2584 N N . PRO A 1 327 ? 29.973 -5.562 20.576 1.00 41.10 349 PRO A N 1
ATOM 2585 C CA . PRO A 1 327 ? 30.388 -5.855 21.948 1.00 41.13 349 PRO A CA 1
ATOM 2586 C C . PRO A 1 327 ? 29.960 -7.238 22.435 1.00 41.21 349 PRO A C 1
ATOM 2587 O O . PRO A 1 327 ? 28.892 -7.728 22.059 1.00 41.70 349 PRO A O 1
ATOM 2591 N N . GLY A 1 328 ? 30.813 -7.860 23.247 1.00 40.89 350 GLY A N 1
ATOM 2592 C CA . GLY A 1 328 ? 30.494 -9.119 23.913 1.00 40.82 350 GLY A CA 1
ATOM 2593 C C . GLY A 1 328 ? 30.732 -10.395 23.128 1.00 40.76 350 GLY A C 1
ATOM 2594 O O . GLY A 1 328 ? 30.333 -11.472 23.572 1.00 41.65 350 GLY A O 1
ATOM 2595 N N . ARG A 1 329 ? 31.382 -10.295 21.972 1.00 40.38 351 ARG A N 1
ATOM 2596 C CA . ARG A 1 329 ? 31.665 -11.484 21.161 1.00 40.86 351 ARG A CA 1
ATOM 2597 C C . ARG A 1 329 ? 32.996 -12.153 21.508 1.00 41.31 351 ARG A C 1
ATOM 2598 O O . ARG A 1 329 ? 33.861 -11.559 22.158 1.00 40.95 351 ARG A O 1
ATOM 2606 N N . THR A 1 330 ? 33.140 -13.396 21.056 1.00 41.95 352 THR A N 1
ATOM 2607 C CA . THR A 1 330 ? 34.366 -14.162 21.213 1.00 42.41 352 THR A CA 1
ATOM 2608 C C . THR A 1 330 ? 34.983 -14.393 19.831 1.00 42.70 352 THR A C 1
ATOM 2609 O O . THR A 1 330 ? 34.629 -15.339 19.117 1.00 42.66 352 THR A O 1
ATOM 2613 N N . ASN A 1 331 ? 35.896 -13.499 19.463 1.00 42.77 353 ASN A N 1
ATOM 2614 C CA . ASN A 1 331 ? 36.589 -13.561 18.186 1.00 43.27 353 ASN A CA 1
ATOM 2615 C C . ASN A 1 331 ? 37.900 -14.341 18.299 1.00 44.77 353 ASN A C 1
ATOM 2616 O O . ASN A 1 331 ? 38.368 -14.629 19.407 1.00 45.61 353 ASN A O 1
ATOM 2621 N N . TYR A 1 332 ? 38.478 -14.691 17.150 1.00 44.98 354 TYR A N 1
ATOM 2622 C CA . TYR A 1 332 ? 39.756 -15.399 17.096 1.00 45.84 354 TYR A CA 1
ATOM 2623 C C . TYR A 1 332 ? 40.654 -14.825 15.986 1.00 45.91 354 TYR A C 1
ATOM 2624 O O . TYR A 1 332 ? 41.042 -15.545 15.060 1.00 46.30 354 TYR A O 1
ATOM 2633 N N . PRO A 1 333 ? 40.999 -13.522 16.085 1.00 44.94 355 PRO A N 1
ATOM 2634 C CA . PRO A 1 333 ? 41.639 -12.799 14.990 1.00 43.94 355 PRO A CA 1
ATOM 2635 C C . PRO A 1 333 ? 43.158 -12.928 14.907 1.00 44.28 355 PRO A C 1
ATOM 2636 O O . PRO A 1 333 ? 43.716 -12.823 13.813 1.00 44.75 355 PRO A O 1
ATOM 2640 N N . LEU A 1 334 ? 43.823 -13.137 16.037 1.00 43.89 356 LEU A N 1
ATOM 2641 C CA . LEU A 1 334 ? 45.282 -13.063 16.072 1.00 43.86 356 LEU A CA 1
ATOM 2642 C C . LEU A 1 334 ? 45.954 -14.433 15.970 1.00 45.18 356 LEU A C 1
ATOM 2643 O O . LEU A 1 334 ? 45.285 -15.427 15.702 1.00 45.99 356 LEU A O 1
ATOM 2648 N N . LEU A 1 335 ? 47.272 -14.472 16.167 1.00 45.73 357 LEU A N 1
ATOM 2649 C CA . LEU A 1 335 ? 48.068 -15.681 15.921 1.00 46.55 357 LEU A CA 1
ATOM 2650 C C . LEU A 1 335 ? 48.293 -16.582 17.150 1.00 47.38 357 LEU A C 1
ATOM 2651 O O . LEU A 1 335 ? 48.745 -17.724 17.013 1.00 47.98 357 LEU A O 1
ATOM 2656 N N . PHE A 1 336 ? 47.979 -16.071 18.339 1.00 46.80 358 PHE A N 1
ATOM 2657 C CA . PHE A 1 336 ? 48.067 -16.859 19.570 1.00 47.05 358 PHE A CA 1
ATOM 2658 C C . PHE A 1 336 ? 46.719 -16.901 20.288 1.00 46.90 358 PHE A C 1
ATOM 2659 O O . PHE A 1 336 ? 46.039 -15.880 20.392 1.00 46.51 358 PHE A O 1
ATOM 2667 N N . ASP A 1 337 ? 46.341 -18.077 20.789 1.00 47.32 359 ASP A N 1
ATOM 2668 C CA . ASP A 1 337 ? 45.045 -18.250 21.459 1.00 47.43 359 ASP A CA 1
ATOM 2669 C C . ASP A 1 337 ? 45.006 -17.701 22.890 1.00 48.23 359 ASP A C 1
ATOM 2670 O O . ASP A 1 337 ? 45.959 -17.070 23.356 1.00 48.01 359 ASP A O 1
ATOM 2675 N N . ARG A 1 338 ? 43.898 -17.967 23.577 1.00 49.39 360 ARG A N 1
ATOM 2676 C CA . ARG A 1 338 ? 43.622 -17.404 24.901 1.00 50.32 360 ARG A CA 1
ATOM 2677 C C . ARG A 1 338 ? 44.474 -17.979 26.044 1.00 52.58 360 ARG A C 1
ATOM 2678 O O . ARG A 1 338 ? 44.510 -17.411 27.136 1.00 52.86 360 ARG A O 1
ATOM 2686 N N . ASN A 1 339 ? 45.155 -19.097 25.783 1.00 54.96 361 ASN A N 1
ATOM 2687 C CA . ASN A 1 339 ? 46.159 -19.653 26.700 1.00 57.10 361 ASN A CA 1
ATOM 2688 C C . ASN A 1 339 ? 47.585 -19.244 26.301 1.00 56.95 361 ASN A C 1
ATOM 2689 O O . ASN A 1 339 ? 48.566 -19.799 26.807 1.00 57.56 361 ASN A O 1
ATOM 2694 N N . HIS A 1 340 ? 47.682 -18.274 25.389 1.00 55.55 362 HIS A N 1
ATOM 2695 C CA . HIS A 1 340 ? 48.956 -17.778 24.847 1.00 55.15 362 HIS A CA 1
ATOM 2696 C C . HIS A 1 340 ? 49.761 -18.841 24.089 1.00 56.08 362 HIS A C 1
ATOM 2697 O O . HIS A 1 340 ? 50.961 -18.686 23.865 1.00 56.17 362 HIS A O 1
ATOM 2704 N N . GLN A 1 341 ? 49.083 -19.909 23.685 1.00 57.79 363 GLN A N 1
ATOM 2705 C CA . GLN A 1 341 ? 49.690 -20.963 22.880 1.00 59.46 363 GLN A CA 1
ATOM 2706 C C . GLN A 1 341 ? 49.650 -20.597 21.398 1.00 57.75 363 GLN A C 1
ATOM 2707 O O . GLN A 1 341 ? 48.718 -19.924 20.954 1.00 56.31 363 GLN A O 1
ATOM 2713 N N . PRO A 1 342 ? 50.668 -21.030 20.627 1.00 57.72 364 PRO A N 1
ATOM 2714 C CA . PRO A 1 342 ? 50.632 -20.877 19.170 1.00 56.54 364 PRO A CA 1
ATOM 2715 C C . PRO A 1 342 ? 49.374 -21.498 18.564 1.00 56.52 364 PRO A C 1
ATOM 2716 O O . PRO A 1 342 ? 48.920 -22.550 19.020 1.00 57.44 364 PRO A O 1
ATOM 2720 N N . LYS A 1 343 ? 48.810 -20.836 17.559 1.00 55.51 365 LYS A N 1
ATOM 2721 C CA . LYS A 1 343 ? 47.702 -21.400 16.793 1.00 55.58 365 LYS A CA 1
ATOM 2722 C C . LYS A 1 343 ? 48.244 -22.024 15.510 1.00 56.94 365 LYS A C 1
ATOM 2723 O O . LYS A 1 343 ? 49.294 -21.598 15.025 1.00 57.00 365 LYS A O 1
ATOM 2729 N N . PRO A 1 344 ? 47.544 -23.042 14.956 1.00 58.71 366 PRO A N 1
ATOM 2730 C CA . PRO A 1 344 ? 47.979 -23.655 13.690 1.00 59.34 366 PRO A CA 1
ATOM 2731 C C . PRO A 1 344 ? 48.193 -22.645 12.552 1.00 58.26 366 PRO A C 1
ATOM 2732 O O . PRO A 1 344 ? 48.795 -22.990 11.530 1.00 58.59 366 PRO A O 1
ATOM 2736 N N . ALA A 1 345 ? 47.707 -21.417 12.742 1.00 56.98 367 ALA A N 1
ATOM 2737 C CA . ALA A 1 345 ? 47.953 -20.311 11.818 1.00 55.73 367 ALA A CA 1
ATOM 2738 C C . ALA A 1 345 ? 49.400 -19.837 11.893 1.00 56.33 367 ALA A C 1
ATOM 2739 O O . ALA A 1 345 ? 50.013 -19.550 10.863 1.00 56.95 367 ALA A O 1
ATOM 2741 N N . LEU A 1 346 ? 49.940 -19.760 13.111 1.00 56.26 368 LEU A N 1
ATOM 2742 C CA . LEU A 1 346 ? 51.331 -19.353 13.326 1.00 55.54 368 LEU A CA 1
ATOM 2743 C C . LEU A 1 346 ? 52.317 -20.295 12.640 1.00 56.51 368 LEU A C 1
ATOM 2744 O O . LEU A 1 346 ? 53.236 -19.842 11.958 1.00 57.03 368 LEU A O 1
ATOM 2749 N N . ASP A 1 347 ? 52.119 -21.598 12.826 1.00 57.29 369 ASP A N 1
ATOM 2750 C CA . ASP A 1 347 ? 52.985 -22.611 12.226 1.00 58.78 369 ASP A CA 1
ATOM 2751 C C . ASP A 1 347 ? 53.109 -22.415 10.716 1.00 59.32 369 ASP A C 1
ATOM 2752 O O . ASP A 1 347 ? 54.205 -22.510 10.166 1.00 61.29 369 ASP A O 1
ATOM 2757 N N . ALA A 1 348 ? 51.987 -22.120 10.061 1.00 58.87 370 ALA A N 1
ATOM 2758 C CA . ALA A 1 348 ? 51.972 -21.841 8.626 1.00 58.59 370 ALA A CA 1
ATOM 2759 C C . ALA A 1 348 ? 52.741 -20.564 8.274 1.00 57.60 370 ALA A C 1
ATOM 2760 O O . ALA A 1 348 ? 53.498 -20.544 7.302 1.00 57.43 370 ALA A O 1
ATOM 2762 N N . VAL A 1 349 ? 52.548 -19.512 9.073 1.00 56.25 371 VAL A N 1
ATOM 2763 C CA . VAL A 1 349 ? 53.192 -18.212 8.843 1.00 55.45 371 VAL A CA 1
ATOM 2764 C C . VAL A 1 349 ? 54.718 -18.309 8.951 1.00 56.17 371 VAL A C 1
ATOM 2765 O O . VAL A 1 349 ? 55.437 -17.790 8.098 1.00 56.47 371 VAL A O 1
ATOM 2769 N N . VAL A 1 350 ? 55.202 -18.993 9.984 1.00 57.12 372 VAL A N 1
ATOM 2770 C CA . VAL A 1 350 ? 56.642 -19.198 10.180 1.00 57.71 372 VAL A CA 1
ATOM 2771 C C . VAL A 1 350 ? 57.237 -20.083 9.075 1.00 58.61 372 VAL A C 1
ATOM 2772 O O . VAL A 1 350 ? 58.428 -19.991 8.771 1.00 59.09 372 VAL A O 1
ATOM 2776 N N . ALA A 1 351 ? 56.400 -20.923 8.471 1.00 59.52 373 ALA A N 1
ATOM 2777 C CA . ALA A 1 351 ? 56.831 -21.805 7.386 1.00 61.65 373 ALA A CA 1
ATOM 2778 C C . ALA A 1 351 ? 57.017 -21.070 6.055 1.00 62.26 373 ALA A C 1
ATOM 2779 O O . ALA A 1 351 ? 57.850 -21.469 5.238 1.00 63.84 373 ALA A O 1
ATOM 2781 N N . VAL A 1 352 ? 56.249 -19.996 5.856 1.00 61.70 374 VAL A N 1
ATOM 2782 C CA . VAL A 1 352 ? 56.220 -19.240 4.589 1.00 61.69 374 VAL A CA 1
ATOM 2783 C C . VAL A 1 352 ? 57.593 -18.787 4.052 1.00 62.75 374 VAL A C 1
ATOM 2784 O O . VAL A 1 352 ? 57.879 -18.992 2.868 1.00 62.24 374 VAL A O 1
ATOM 2788 N N . PRO A 1 353 ? 58.436 -18.162 4.908 1.00 63.90 375 PRO A N 1
ATOM 2789 C CA . PRO A 1 353 ? 59.740 -17.676 4.440 1.00 64.35 375 PRO A CA 1
ATOM 2790 C C . PRO A 1 353 ? 60.611 -18.739 3.771 1.00 65.35 375 PRO A C 1
ATOM 2791 O O . PRO A 1 353 ? 61.195 -18.474 2.720 1.00 66.95 375 PRO A O 1
ATOM 2795 N N . SER A 1 354 ? 60.694 -19.923 4.373 1.00 64.89 376 SER A N 1
ATOM 2796 C CA . SER A 1 354 ? 61.499 -21.009 3.820 1.00 65.38 376 SER A CA 1
ATOM 2797 C C . SER A 1 354 ? 60.786 -21.745 2.680 1.00 65.28 376 SER A C 1
ATOM 2798 O O . SER A 1 354 ? 61.434 -22.388 1.852 1.00 66.23 376 SER A O 1
ATOM 2801 N N . ALA A 1 355 ? 59.458 -21.643 2.641 1.00 64.01 377 ALA A N 1
ATOM 2802 C CA . ALA A 1 355 ? 58.648 -22.286 1.605 1.00 64.10 377 ALA A CA 1
ATOM 2803 C C . ALA A 1 355 ? 58.828 -21.612 0.245 1.00 64.51 377 ALA A C 1
ATOM 2804 O O . ALA A 1 355 ? 59.694 -21.997 -0.544 1.00 65.16 377 ALA A O 1
ATOM 2806 N N . THR B 1 1 ? -8.061 -23.512 -6.279 1.00 55.39 23 THR B N 1
ATOM 2807 C CA . THR B 1 1 ? -8.460 -23.159 -4.879 1.00 55.26 23 THR B CA 1
ATOM 2808 C C . THR B 1 1 ? -7.666 -21.966 -4.324 1.00 53.57 23 THR B C 1
ATOM 2809 O O . THR B 1 1 ? -6.484 -21.784 -4.638 1.00 52.39 23 THR B O 1
ATOM 2813 N N . SER B 1 2 ? -8.333 -21.167 -3.493 1.00 52.32 24 SER B N 1
ATOM 2814 C CA . SER B 1 2 ? -7.755 -19.938 -2.955 1.00 50.02 24 SER B CA 1
ATOM 2815 C C . SER B 1 2 ? -7.512 -20.009 -1.452 1.00 48.79 24 SER B C 1
ATOM 2816 O O . SER B 1 2 ? -8.059 -20.876 -0.760 1.00 48.92 24 SER B O 1
ATOM 2819 N N . LEU B 1 3 ? -6.695 -19.076 -0.965 1.00 47.13 25 LEU B N 1
ATOM 2820 C CA . LEU B 1 3 ? -6.313 -18.995 0.443 1.00 46.17 25 LEU B CA 1
ATOM 2821 C C . LEU B 1 3 ? -7.508 -18.811 1.375 1.00 46.09 25 LEU B C 1
ATOM 2822 O O . LEU B 1 3 ? -7.685 -19.588 2.314 1.00 46.38 25 LEU B O 1
ATOM 2827 N N . LYS B 1 4 ? -8.321 -17.790 1.108 1.00 46.12 26 LYS B N 1
ATOM 2828 C CA . LYS B 1 4 ? -9.529 -17.521 1.900 1.00 46.70 26 LYS B CA 1
ATOM 2829 C C . LYS B 1 4 ? -10.463 -18.728 1.987 1.00 48.07 26 LYS B C 1
ATOM 2830 O O . LYS B 1 4 ? -10.993 -19.022 3.056 1.00 48.18 26 LYS B O 1
ATOM 2836 N N . GLN B 1 5 ? -10.641 -19.422 0.861 1.00 49.93 27 GLN B N 1
ATOM 2837 C CA . GLN B 1 5 ? -11.492 -20.612 0.776 1.00 51.92 27 GLN B CA 1
ATOM 2838 C C . GLN B 1 5 ? -10.967 -21.747 1.658 1.00 50.90 27 GLN B C 1
ATOM 2839 O O . GLN B 1 5 ? -11.743 -22.401 2.357 1.00 52.03 27 GLN B O 1
ATOM 2845 N N . ALA B 1 6 ? -9.653 -21.964 1.626 1.00 48.67 28 ALA B N 1
ATOM 2846 C CA . ALA B 1 6 ? -9.017 -23.033 2.397 1.00 47.96 28 ALA B CA 1
ATOM 2847 C C . ALA B 1 6 ? -9.030 -22.757 3.901 1.00 47.09 28 ALA B C 1
ATOM 2848 O O . ALA B 1 6 ? -9.165 -23.679 4.710 1.00 47.52 28 ALA B O 1
ATOM 2850 N N . TYR B 1 7 ? -8.898 -21.482 4.262 1.00 45.43 29 TYR B N 1
ATOM 2851 C CA . TYR B 1 7 ? -8.765 -21.071 5.658 1.00 44.20 29 TYR B CA 1
ATOM 2852 C C . TYR B 1 7 ? -10.032 -20.441 6.241 1.00 44.26 29 TYR B C 1
ATOM 2853 O O . TYR B 1 7 ? -9.990 -19.815 7.301 1.00 43.10 29 TYR B O 1
ATOM 2862 N N . ALA B 1 8 ? -11.157 -20.635 5.557 1.00 45.60 30 ALA B N 1
ATOM 2863 C CA . ALA B 1 8 ? -12.438 -20.046 5.954 1.00 46.05 30 ALA B CA 1
ATOM 2864 C C . ALA B 1 8 ? -12.873 -20.427 7.370 1.00 46.39 30 ALA B C 1
ATOM 2865 O O . ALA B 1 8 ? -13.323 -19.573 8.137 1.00 45.83 30 ALA B O 1
ATOM 2867 N N . GLN B 1 9 ? -12.721 -21.704 7.714 1.00 47.37 31 GLN B N 1
ATOM 2868 C CA . GLN B 1 9 ? -13.235 -22.222 8.979 1.00 48.21 31 GLN B CA 1
ATOM 2869 C C . GLN B 1 9 ? -12.210 -22.153 10.121 1.00 47.24 31 GLN B C 1
ATOM 2870 O O . GLN B 1 9 ? -12.414 -22.746 11.186 1.00 47.67 31 GLN B O 1
ATOM 2876 N N . GLY B 1 10 ? -11.122 -21.416 9.889 1.00 45.58 32 GLY B N 1
ATOM 2877 C CA . GLY B 1 10 ? -10.069 -21.210 10.885 1.00 43.53 32 GLY B CA 1
ATOM 2878 C C . GLY B 1 10 ? -9.888 -19.750 11.261 1.00 41.87 32 GLY B C 1
ATOM 2879 O O . GLY B 1 10 ? -9.872 -19.404 12.444 1.00 41.95 32 GLY B O 1
ATOM 2880 N N . PHE B 1 11 ? -9.738 -18.895 10.249 1.00 40.50 33 PHE B N 1
ATOM 2881 C CA . PHE B 1 11 ? -9.558 -17.450 10.437 1.00 39.59 33 PHE B CA 1
ATOM 2882 C C . PHE B 1 11 ? -9.599 -16.699 9.106 1.00 38.89 33 PHE B C 1
ATOM 2883 O O . PHE B 1 11 ? -9.413 -17.297 8.047 1.00 38.95 33 PHE B O 1
ATOM 2891 N N . LEU B 1 12 ? -9.845 -15.391 9.167 1.00 38.31 34 LEU B N 1
ATOM 2892 C CA . LEU B 1 12 ? -9.773 -14.526 7.987 1.00 37.87 34 LEU B CA 1
ATOM 2893 C C . LEU B 1 12 ? -8.354 -14.536 7.441 1.00 37.81 34 LEU B C 1
ATOM 2894 O O . LEU B 1 12 ? -7.389 -14.532 8.208 1.00 37.85 34 LEU B O 1
ATOM 2899 N N . LEU B 1 13 ? -8.219 -14.562 6.120 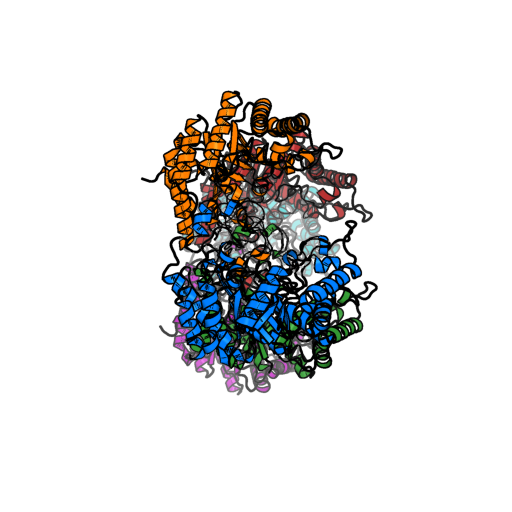1.00 38.24 35 LEU B N 1
ATOM 2900 C CA . LEU B 1 13 ? -6.891 -14.528 5.521 1.00 38.11 35 LEU B CA 1
ATOM 2901 C C . LEU B 1 13 ? -6.706 -13.278 4.674 1.00 37.45 35 LEU B C 1
ATOM 2902 O O . LEU B 1 13 ? -7.335 -13.124 3.625 1.00 38.07 35 LEU B O 1
ATOM 2907 N N . GLY B 1 14 ? -5.843 -12.386 5.149 1.00 36.07 36 GLY B N 1
ATOM 2908 C CA . GLY B 1 14 ? -5.731 -11.061 4.571 1.00 35.82 36 GLY B CA 1
ATOM 2909 C C . GLY B 1 14 ? -4.377 -10.656 4.025 1.00 35.68 36 GLY B C 1
ATOM 2910 O O . GLY B 1 14 ? -3.386 -11.382 4.149 1.00 35.54 36 GLY B O 1
ATOM 2911 N N . THR B 1 15 ? -4.350 -9.479 3.409 1.00 35.26 37 THR B N 1
ATOM 2912 C CA . THR B 1 15 ? -3.137 -8.940 2.816 1.00 34.65 37 THR B CA 1
ATOM 2913 C C . THR B 1 15 ? -3.047 -7.433 3.016 1.00 34.22 37 THR B C 1
ATOM 2914 O O . THR B 1 15 ? -4.045 -6.770 3.310 1.00 34.22 37 THR B O 1
ATOM 2918 N N . ALA B 1 16 ? -1.839 -6.905 2.869 1.00 33.84 38 ALA B N 1
ATOM 2919 C CA . ALA B 1 16 ? -1.642 -5.472 2.784 1.00 33.59 38 ALA B CA 1
ATOM 2920 C C . ALA B 1 16 ? -1.770 -5.057 1.328 1.00 33.68 38 ALA B C 1
ATOM 2921 O O . ALA B 1 16 ? -1.254 -5.729 0.432 1.00 33.64 38 ALA B O 1
ATOM 2923 N N . VAL B 1 17 ? -2.472 -3.959 1.092 1.00 33.37 39 VAL B N 1
ATOM 2924 C CA . VAL B 1 17 ? -2.593 -3.426 -0.251 1.00 33.79 39 VAL B CA 1
ATOM 2925 C C . VAL B 1 17 ? -2.017 -2.020 -0.268 1.00 34.33 39 VAL B C 1
ATOM 2926 O O . VAL B 1 17 ? -2.292 -1.218 0.628 1.00 34.30 39 VAL B O 1
ATOM 2930 N N . ASN B 1 18 ? -1.192 -1.738 -1.272 1.00 34.99 40 ASN B N 1
ATOM 2931 C CA . ASN B 1 18 ? -0.608 -0.406 -1.443 1.00 34.84 40 ASN B CA 1
ATOM 2932 C C . ASN B 1 18 ? -1.543 0.509 -2.235 1.00 34.33 40 ASN B C 1
ATOM 2933 O O . ASN B 1 18 ? -2.622 0.089 -2.647 1.00 34.01 40 ASN B O 1
ATOM 2938 N N . ALA B 1 19 ? -1.125 1.753 -2.445 1.00 34.05 41 ALA B N 1
ATOM 2939 C CA . ALA B 1 19 ? -1.903 2.703 -3.234 1.00 34.19 41 ALA B CA 1
ATOM 2940 C C . ALA B 1 19 ? -2.072 2.240 -4.684 1.00 34.37 41 ALA B C 1
ATOM 2941 O O . ALA B 1 19 ? -3.060 2.582 -5.334 1.00 34.79 41 ALA B O 1
ATOM 2943 N N . ASP B 1 20 ? -1.113 1.455 -5.174 1.00 34.13 42 ASP B N 1
ATOM 2944 C CA . ASP B 1 20 ? -1.114 0.980 -6.560 1.00 34.59 42 ASP B CA 1
ATOM 2945 C C . ASP B 1 20 ? -2.155 -0.106 -6.834 1.00 34.31 42 ASP B C 1
ATOM 2946 O O . ASP B 1 20 ? -2.798 -0.099 -7.888 1.00 34.79 42 ASP B O 1
ATOM 2951 N N . ILE B 1 21 ? -2.314 -1.034 -5.891 1.00 33.25 43 ILE B N 1
ATOM 2952 C CA . ILE B 1 21 ? -3.353 -2.064 -5.976 1.00 33.22 43 ILE B CA 1
ATOM 2953 C C . ILE B 1 21 ? -4.745 -1.431 -5.919 1.00 33.50 43 ILE B C 1
ATOM 2954 O O . ILE B 1 21 ? -5.658 -1.838 -6.640 1.00 33.77 43 ILE B O 1
ATOM 2959 N N . VAL B 1 22 ? -4.882 -0.427 -5.057 1.00 33.61 44 VAL B N 1
ATOM 2960 C CA . VAL B 1 22 ? -6.124 0.321 -4.880 1.00 34.08 44 VAL B CA 1
ATOM 2961 C C . VAL B 1 22 ? -6.488 1.134 -6.132 1.00 35.61 44 VAL B C 1
ATOM 2962 O O . VAL B 1 22 ? -7.623 1.059 -6.613 1.00 36.35 44 VAL B O 1
ATOM 2966 N N . SER B 1 23 ? -5.523 1.890 -6.659 1.00 36.26 45 SER B N 1
ATOM 2967 C CA . SER B 1 23 ? -5.727 2.719 -7.853 1.00 37.60 45 SER B CA 1
ATOM 2968 C C . SER B 1 23 ? -6.020 1.904 -9.117 1.00 38.61 45 SER B C 1
ATOM 2969 O O . SER B 1 23 ? -6.446 2.458 -10.136 1.00 39.18 45 SER B O 1
ATOM 2972 N N . GLY B 1 24 ? -5.783 0.595 -9.041 1.00 38.73 46 GLY B N 1
ATOM 2973 C CA . GLY B 1 24 ? -5.981 -0.303 -10.173 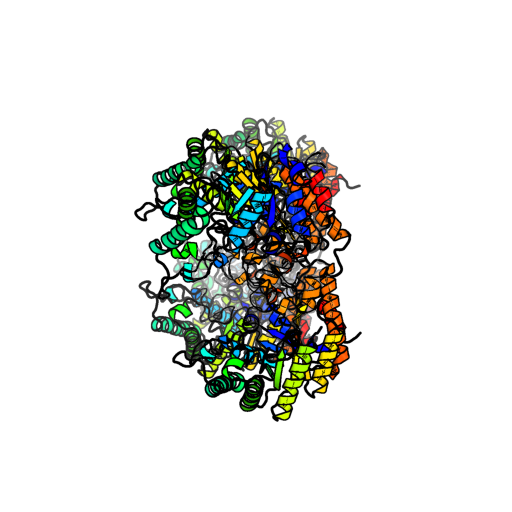1.00 39.89 46 GLY B CA 1
ATOM 2974 C C . GLY B 1 24 ? -4.761 -0.412 -11.073 1.00 40.58 46 GLY B C 1
ATOM 2975 O O . GLY B 1 24 ? -4.780 -1.159 -12.053 1.00 41.54 46 GLY B O 1
ATOM 2976 N N . LYS B 1 25 ? -3.704 0.327 -10.739 1.00 40.24 47 LYS B N 1
ATOM 2977 C CA . LYS B 1 25 ? -2.479 0.348 -11.538 1.00 40.89 47 LYS B CA 1
ATOM 2978 C C . LYS B 1 25 ? -1.786 -1.011 -11.523 1.00 40.83 47 LYS B C 1
ATOM 2979 O O . LYS B 1 25 ? -1.406 -1.524 -12.575 1.00 41.77 47 LYS B O 1
ATOM 2985 N N . ASP B 1 26 ? -1.625 -1.578 -10.329 1.00 40.49 48 ASP B N 1
ATOM 2986 C CA . ASP B 1 26 ? -1.104 -2.932 -10.161 1.00 40.16 48 ASP B CA 1
ATOM 2987 C C . ASP B 1 26 ? -2.277 -3.910 -10.214 1.00 40.07 48 ASP B C 1
ATOM 2988 O O . ASP B 1 26 ? -2.654 -4.510 -9.204 1.00 39.97 48 ASP B O 1
ATOM 2993 N N . ALA B 1 27 ? -2.850 -4.050 -11.407 1.00 40.56 49 ALA B N 1
ATOM 2994 C CA . ALA B 1 27 ? -4.037 -4.875 -11.634 1.00 40.32 49 ALA B CA 1
ATOM 2995 C C . ALA B 1 27 ? -3.745 -6.362 -11.480 1.00 39.94 49 ALA B C 1
ATOM 2996 O O . ALA B 1 27 ? -4.629 -7.143 -11.119 1.00 39.54 49 ALA B O 1
ATOM 2998 N N . ALA B 1 28 ? -2.502 -6.743 -11.761 1.00 40.27 50 ALA B N 1
ATOM 2999 C CA . ALA B 1 28 ? -2.051 -8.120 -11.603 1.00 40.54 50 ALA B CA 1
ATOM 3000 C C . ALA B 1 28 ? -2.187 -8.565 -10.151 1.00 40.14 50 ALA B C 1
ATOM 3001 O O . ALA B 1 28 ? -2.670 -9.670 -9.878 1.00 41.00 50 ALA B O 1
ATOM 3003 N N . SER B 1 29 ? -1.770 -7.695 -9.230 1.00 39.11 51 SER B N 1
ATOM 3004 C CA . SER B 1 29 ? -1.937 -7.936 -7.804 1.00 38.46 51 SER B CA 1
ATOM 3005 C C . SER B 1 29 ? -3.406 -7.857 -7.406 1.00 38.85 51 SER B C 1
ATOM 3006 O O . SER B 1 29 ? -3.891 -8.712 -6.663 1.00 39.97 51 SER B O 1
ATOM 3009 N N . ALA B 1 30 ? -4.109 -6.842 -7.911 1.00 38.42 52 ALA B N 1
ATOM 3010 C CA . ALA B 1 30 ? -5.533 -6.641 -7.618 1.00 37.77 52 ALA B CA 1
ATOM 3011 C C . ALA B 1 30 ? -6.361 -7.913 -7.806 1.00 38.03 52 ALA B C 1
ATOM 3012 O O . ALA B 1 30 ? -7.160 -8.269 -6.935 1.00 38.32 52 ALA B O 1
ATOM 3014 N N . ALA B 1 31 ? -6.152 -8.596 -8.930 1.00 38.10 53 ALA B N 1
ATOM 3015 C CA . ALA B 1 31 ? -6.868 -9.833 -9.235 1.00 38.88 53 ALA B CA 1
ATOM 3016 C C . ALA B 1 31 ? -6.582 -10.923 -8.202 1.00 38.78 53 ALA B C 1
ATOM 3017 O O . ALA B 1 31 ? -7.491 -11.648 -7.794 1.00 39.07 53 ALA B O 1
ATOM 3019 N N . LEU B 1 32 ? -5.322 -11.021 -7.778 1.00 38.51 54 LEU B N 1
ATOM 3020 C CA . LEU B 1 32 ? -4.908 -11.994 -6.762 1.00 38.58 54 LEU B CA 1
ATOM 3021 C C . LEU B 1 32 ? -5.501 -11.711 -5.373 1.00 38.54 54 LEU B C 1
ATOM 3022 O O . LEU B 1 32 ? -5.743 -12.641 -4.592 1.00 38.43 54 LEU B O 1
ATOM 3027 N N . VAL B 1 33 ? -5.728 -10.430 -5.078 1.00 38.07 55 VAL B N 1
ATOM 3028 C CA . VAL B 1 33 ? -6.382 -10.013 -3.839 1.00 37.75 55 VAL B CA 1
ATOM 3029 C C . VAL B 1 33 ? -7.858 -10.429 -3.839 1.00 38.43 55 VAL B C 1
ATOM 3030 O O . VAL B 1 33 ? -8.360 -10.948 -2.840 1.00 38.45 55 VAL B O 1
ATOM 3034 N N . ALA B 1 34 ? -8.538 -10.212 -4.964 1.00 39.10 56 ALA B N 1
ATOM 3035 C CA . ALA B 1 34 ? -9.947 -10.585 -5.114 1.00 39.93 56 ALA B CA 1
ATOM 3036 C C . ALA B 1 34 ? -10.116 -12.099 -5.105 1.00 40.50 56 ALA B C 1
ATOM 3037 O O . ALA B 1 34 ? -11.192 -12.618 -4.808 1.00 40.60 56 ALA B O 1
ATOM 3039 N N . CYS B 1 35 ? -9.029 -12.789 -5.424 1.00 41.03 57 CYS B N 1
ATOM 3040 C CA . CYS B 1 35 ? -9.014 -14.230 -5.563 1.00 42.15 57 CYS B CA 1
ATOM 3041 C C . CYS B 1 35 ? -8.764 -14.902 -4.216 1.00 41.71 57 CYS B C 1
ATOM 3042 O O . CYS B 1 35 ? -9.511 -15.794 -3.820 1.00 42.25 57 CYS B O 1
ATOM 3045 N N . HIS B 1 36 ? -7.733 -14.442 -3.506 1.00 40.68 58 HIS B N 1
ATOM 3046 C CA . HIS B 1 36 ? -7.171 -15.174 -2.363 1.00 40.16 58 HIS B CA 1
ATOM 3047 C C . HIS B 1 36 ? -7.496 -14.626 -0.971 1.00 39.06 58 HIS B C 1
ATOM 3048 O O . HIS B 1 36 ? -7.467 -15.380 0.007 1.00 38.80 58 HIS B O 1
ATOM 3055 N N . PHE B 1 37 ? -7.780 -13.327 -0.879 1.00 37.76 59 PHE B N 1
ATOM 3056 C CA . PHE B 1 37 ? -7.860 -12.644 0.419 1.00 36.77 59 PHE B CA 1
ATOM 3057 C C . PHE B 1 37 ? -9.232 -12.063 0.760 1.00 37.22 59 PHE B C 1
ATOM 3058 O O . PHE B 1 37 ? -9.878 -11.436 -0.083 1.00 37.69 59 PHE B O 1
ATOM 3066 N N . ASN B 1 38 ? -9.654 -12.257 2.010 1.00 37.01 60 ASN B N 1
ATOM 3067 C CA . ASN B 1 38 ? -10.929 -11.723 2.495 1.00 37.03 60 ASN B CA 1
ATOM 3068 C C . ASN B 1 38 ? -10.811 -10.624 3.567 1.00 36.91 60 ASN B C 1
ATOM 3069 O O . ASN B 1 38 ? -11.820 -10.161 4.096 1.00 37.65 60 ASN B O 1
ATOM 3074 N N . ALA B 1 39 ? -9.581 -10.218 3.885 1.00 36.61 61 ALA B N 1
ATOM 3075 C CA . ALA B 1 39 ? -9.330 -9.056 4.747 1.00 36.25 61 ALA B CA 1
ATOM 3076 C C . ALA B 1 39 ? -8.201 -8.203 4.170 1.00 36.45 61 ALA B C 1
ATOM 3077 O O . ALA B 1 39 ? -7.249 -8.736 3.598 1.00 36.97 61 ALA B O 1
ATOM 3079 N N . VAL B 1 40 ? -8.302 -6.882 4.303 1.00 36.49 62 VAL B N 1
ATOM 3080 C CA . VAL B 1 40 ? -7.265 -5.993 3.756 1.00 36.90 62 VAL B CA 1
ATOM 3081 C C . VAL B 1 40 ? -6.814 -4.898 4.723 1.00 37.02 62 VAL B C 1
ATOM 3082 O O . VAL B 1 40 ? -7.612 -4.383 5.509 1.00 37.78 62 VAL B O 1
ATOM 3086 N N . THR B 1 41 ? -5.525 -4.561 4.648 1.00 36.55 63 THR B N 1
ATOM 3087 C CA . THR B 1 41 ? -4.931 -3.475 5.427 1.00 35.90 63 THR B CA 1
ATOM 3088 C C . THR B 1 41 ? -4.233 -2.511 4.472 1.00 36.29 63 THR B C 1
ATOM 3089 O O . THR B 1 41 ? -3.510 -2.942 3.572 1.00 37.32 63 THR B O 1
ATOM 3093 N N . ALA B 1 42 ? -4.453 -1.213 4.658 1.00 36.08 64 ALA B N 1
ATOM 3094 C CA . ALA B 1 42 ? -3.756 -0.215 3.860 1.00 36.44 64 ALA B CA 1
ATOM 3095 C C . ALA B 1 42 ? -2.324 -0.113 4.353 1.00 37.30 64 ALA B C 1
ATOM 3096 O O . ALA B 1 42 ? -2.082 0.088 5.544 1.00 37.79 64 ALA B O 1
ATOM 3098 N N . GLU B 1 43 ? -1.378 -0.266 3.433 1.00 38.09 65 GLU B N 1
ATOM 3099 C CA . GLU B 1 43 ? 0.040 -0.302 3.774 1.00 38.45 65 GLU B CA 1
ATOM 3100 C C . GLU B 1 43 ? 0.552 1.017 4.354 1.00 38.44 65 GLU B C 1
ATOM 3101 O O . GLU B 1 43 ? 1.426 1.017 5.223 1.00 37.94 65 GLU B O 1
ATOM 3107 N N . ASN B 1 44 ? 0.002 2.134 3.883 1.00 38.50 66 ASN B N 1
ATOM 3108 C CA . ASN B 1 44 ? 0.532 3.442 4.250 1.00 38.29 66 ASN B CA 1
ATOM 3109 C C . ASN B 1 44 ? -0.475 4.595 4.350 1.00 37.85 66 ASN B C 1
ATOM 3110 O O . ASN B 1 44 ? -0.311 5.486 5.183 1.00 37.53 66 ASN B O 1
ATOM 3115 N N . VAL B 1 45 ? -1.514 4.566 3.517 1.00 37.36 67 VAL B N 1
ATOM 3116 C CA . VAL B 1 45 ? -2.373 5.741 3.284 1.00 36.79 67 VAL B CA 1
ATOM 3117 C C . VAL B 1 45 ? -3.258 6.178 4.459 1.00 36.56 67 VAL B C 1
ATOM 3118 O O . VAL B 1 45 ? -3.951 7.194 4.370 1.00 36.91 67 VAL B O 1
ATOM 3122 N N . MET B 1 46 ? -3.224 5.423 5.553 1.00 36.29 68 MET B N 1
ATOM 3123 C CA . MET B 1 46 ? -3.995 5.766 6.754 1.00 36.32 68 MET B CA 1
ATOM 3124 C C . MET B 1 46 ? -3.124 6.167 7.949 1.00 35.86 68 MET B C 1
ATOM 3125 O O . MET B 1 46 ? -3.635 6.492 9.020 1.00 36.05 68 MET B O 1
ATOM 3130 N N . LYS B 1 47 ? -1.810 6.156 7.749 1.00 35.56 69 LYS B N 1
ATOM 3131 C CA . LYS B 1 47 ? -0.855 6.599 8.762 1.00 34.86 69 LYS B CA 1
ATOM 3132 C C . LYS B 1 47 ? -0.858 8.126 8.891 1.00 34.76 69 LYS B C 1
ATOM 3133 O O . LYS B 1 47 ? -1.204 8.833 7.940 1.00 34.79 69 LYS B O 1
ATOM 3139 N N . ALA B 1 48 ? -0.460 8.614 10.066 1.00 34.44 70 ALA B N 1
ATOM 3140 C CA . ALA B 1 48 ? -0.593 10.031 10.451 1.00 34.52 70 ALA B CA 1
ATOM 3141 C C . ALA B 1 48 ? -0.076 11.048 9.427 1.00 34.92 70 ALA B C 1
ATOM 3142 O O . ALA B 1 48 ? -0.788 11.983 9.057 1.00 34.90 70 ALA B O 1
ATOM 3144 N N . GLU B 1 49 ? 1.160 10.849 8.975 1.00 35.23 71 GLU B N 1
ATOM 3145 C CA . GLU B 1 49 ? 1.827 11.768 8.048 1.00 35.46 71 GLU B CA 1
ATOM 3146 C C . GLU B 1 49 ? 1.102 11.898 6.708 1.00 35.11 71 GLU B C 1
ATOM 3147 O O . GLU B 1 49 ? 1.293 12.873 5.986 1.00 35.47 71 GLU B O 1
ATOM 3153 N N . VAL B 1 50 ? 0.278 10.908 6.383 1.00 34.63 72 VAL B N 1
ATOM 3154 C CA . VAL B 1 50 ? -0.489 10.928 5.144 1.00 34.77 72 VAL B CA 1
ATOM 3155 C C . VAL B 1 50 ? -1.789 11.694 5.363 1.00 35.44 72 VAL B C 1
ATOM 3156 O O . VAL B 1 50 ? -2.048 12.683 4.676 1.00 36.57 72 VAL B O 1
ATOM 3160 N N . VAL B 1 51 ? -2.586 11.244 6.330 1.00 34.86 73 VAL B N 1
ATOM 3161 C CA . VAL B 1 51 ? -3.920 11.806 6.562 1.00 35.24 73 VAL B CA 1
ATOM 3162 C C . VAL B 1 51 ? -3.910 13.173 7.257 1.00 36.41 73 VAL B C 1
ATOM 3163 O O . VAL B 1 51 ? -4.894 13.912 7.187 1.00 37.38 73 VAL B O 1
ATOM 3167 N N . ALA B 1 52 ? -2.802 13.498 7.922 1.00 36.57 74 ALA B N 1
ATOM 3168 C CA . ALA B 1 52 ? -2.635 14.791 8.588 1.00 37.07 74 ALA B CA 1
ATOM 3169 C C . ALA B 1 52 ? -1.183 15.265 8.481 1.00 37.33 74 ALA B C 1
ATOM 3170 O O . ALA B 1 52 ? -0.473 15.326 9.484 1.00 37.35 74 ALA B O 1
ATOM 3172 N N . PRO B 1 53 ? -0.741 15.610 7.258 1.00 37.87 75 PRO B N 1
ATOM 3173 C CA . PRO B 1 53 ? 0.672 15.923 7.011 1.00 38.49 75 PRO B CA 1
ATOM 3174 C C . PRO B 1 53 ? 1.176 17.167 7.745 1.00 39.96 75 PRO B C 1
ATOM 3175 O O . PRO B 1 53 ? 2.282 17.152 8.287 1.00 40.76 75 PRO B O 1
ATOM 3179 N N . ARG B 1 54 ? 0.369 18.227 7.755 1.00 41.01 76 ARG B N 1
ATOM 3180 C CA . ARG B 1 54 ? 0.742 19.498 8.373 1.00 41.89 76 ARG B CA 1
ATOM 3181 C C . ARG B 1 54 ? -0.379 20.008 9.265 1.00 42.54 76 ARG B C 1
ATOM 3182 O O . ARG B 1 54 ? -1.533 19.604 9.110 1.00 42.20 76 ARG B O 1
ATOM 3190 N N . ARG B 1 55 ? -0.029 20.897 10.191 1.00 43.67 77 ARG B N 1
ATOM 3191 C CA . ARG B 1 55 ? -0.994 21.541 11.083 1.00 44.40 77 ARG B CA 1
ATOM 3192 C C . ARG B 1 55 ? -2.166 22.123 10.293 1.00 45.00 77 ARG B C 1
ATOM 3193 O O . ARG B 1 55 ? -1.961 22.898 9.353 1.00 46.21 77 ARG B O 1
ATOM 3201 N N . GLY B 1 56 ? -3.384 21.722 10.665 1.00 44.24 78 GLY B N 1
ATOM 3202 C CA . GLY B 1 56 ? -4.613 22.199 10.017 1.00 44.20 78 GLY B CA 1
ATOM 3203 C C . GLY B 1 56 ? -4.911 21.638 8.631 1.00 43.65 78 GLY B C 1
ATOM 3204 O O . GLY B 1 56 ? -5.863 22.066 7.982 1.00 43.78 78 GLY B O 1
ATOM 3205 N N . VAL B 1 57 ? -4.104 20.678 8.180 1.00 43.13 79 VAL B N 1
ATOM 3206 C CA . VAL B 1 57 ? -4.238 20.093 6.842 1.00 43.39 79 VAL B CA 1
ATOM 3207 C C . VAL B 1 57 ? -4.641 18.618 6.928 1.00 42.91 79 VAL B C 1
ATOM 3208 O O . VAL B 1 57 ? -4.146 17.875 7.782 1.00 42.06 79 VAL B O 1
ATOM 3212 N N . GLN B 1 58 ? -5.543 18.208 6.040 1.00 43.42 80 GLN B N 1
ATOM 3213 C CA . GLN B 1 58 ? -5.965 16.813 5.947 1.00 42.89 80 GLN B CA 1
ATOM 3214 C C . GLN B 1 58 ? -5.855 16.300 4.514 1.00 43.03 80 GLN B C 1
ATOM 3215 O O . GLN B 1 58 ? -6.162 17.021 3.561 1.00 43.73 80 GLN B O 1
ATOM 3221 N N . ASP B 1 59 ? -5.417 15.052 4.372 1.00 42.13 81 ASP B N 1
ATOM 3222 C CA . ASP B 1 59 ? -5.466 14.357 3.089 1.00 41.79 81 ASP B CA 1
ATOM 3223 C C . ASP B 1 59 ? -6.029 12.953 3.292 1.00 40.40 81 ASP B C 1
ATOM 3224 O O . ASP B 1 59 ? -5.289 12.004 3.551 1.00 39.93 81 ASP B O 1
ATOM 3229 N N . PHE B 1 60 ? -7.349 12.835 3.186 1.00 39.90 82 PHE B N 1
ATOM 3230 C CA . PHE B 1 60 ? -8.025 11.552 3.361 1.00 38.77 82 PHE B CA 1
ATOM 3231 C C . PHE B 1 60 ? -8.350 10.905 2.021 1.00 38.51 82 PHE B C 1
ATOM 3232 O O . PHE B 1 60 ? -8.971 9.844 1.982 1.00 38.05 82 PHE B O 1
ATOM 3240 N N . SER B 1 61 ? -7.919 11.544 0.934 1.00 38.98 83 SER B N 1
ATOM 3241 C CA . SER B 1 61 ? -8.252 11.112 -0.430 1.00 38.94 83 SER B CA 1
ATOM 3242 C C . SER B 1 61 ? -7.772 9.699 -0.773 1.00 38.24 83 SER B C 1
ATOM 3243 O O . SER B 1 61 ? -8.540 8.897 -1.302 1.00 38.29 83 SER B O 1
ATOM 3246 N N . ALA B 1 62 ? -6.511 9.401 -0.470 1.00 38.00 84 ALA B N 1
ATOM 3247 C CA . ALA B 1 62 ? -5.933 8.098 -0.794 1.00 38.24 84 ALA B CA 1
ATOM 3248 C C . ALA B 1 62 ? -6.459 6.980 0.116 1.00 38.34 84 ALA B C 1
ATOM 3249 O O . ALA B 1 62 ? -6.572 5.828 -0.309 1.00 38.24 84 ALA B O 1
ATOM 3251 N N . ALA B 1 63 ? -6.775 7.327 1.363 1.00 38.44 85 ALA B N 1
ATOM 3252 C CA . ALA B 1 63 ? -7.433 6.405 2.289 1.00 38.02 85 ALA B CA 1
ATOM 3253 C C . ALA B 1 63 ? -8.880 6.164 1.871 1.00 38.42 85 ALA B C 1
ATOM 3254 O O . ALA B 1 63 ? -9.349 5.026 1.896 1.00 38.60 85 ALA B O 1
ATOM 3256 N N . ASP B 1 64 ? -9.574 7.239 1.489 1.00 38.41 86 ASP B N 1
ATOM 3257 C CA . ASP B 1 64 ? -10.941 7.157 0.973 1.00 38.47 86 ASP B CA 1
ATOM 3258 C C . ASP B 1 64 ? -11.031 6.151 -0.163 1.00 38.25 86 ASP B C 1
ATOM 3259 O O . ASP B 1 64 ? -11.981 5.372 -0.233 1.00 38.45 86 ASP B O 1
ATOM 3264 N N . ALA B 1 65 ? -10.028 6.173 -1.038 1.00 38.25 87 ALA B N 1
ATOM 3265 C CA . ALA B 1 65 ? -9.937 5.246 -2.165 1.00 38.49 87 ALA B CA 1
ATOM 3266 C C . ALA B 1 65 ? -9.802 3.799 -1.692 1.00 37.89 87 ALA B C 1
ATOM 3267 O O . ALA B 1 65 ? -10.383 2.889 -2.292 1.00 37.62 87 ALA B O 1
ATOM 3269 N N . PHE B 1 66 ? -9.043 3.604 -0.612 1.00 37.51 88 PHE B N 1
ATOM 3270 C CA . PHE B 1 66 ? -8.794 2.277 -0.042 1.00 37.07 88 PHE B CA 1
ATOM 3271 C C . PHE B 1 66 ? -10.058 1.648 0.541 1.00 37.70 88 PHE B C 1
ATOM 3272 O O . PHE B 1 66 ? -10.284 0.443 0.400 1.00 38.05 88 PHE B O 1
ATOM 3280 N N . VAL B 1 67 ? -10.873 2.465 1.200 1.00 38.47 89 VAL B N 1
ATOM 3281 C CA . VAL B 1 67 ? -12.138 1.995 1.758 1.00 39.04 89 VAL B CA 1
ATOM 3282 C C . VAL B 1 67 ? -13.101 1.652 0.621 1.00 40.52 89 VAL B C 1
ATOM 3283 O O . VAL B 1 67 ? -13.691 0.570 0.616 1.00 42.24 89 VAL B O 1
ATOM 3287 N N . ALA B 1 68 ? -13.227 2.556 -0.350 1.00 41.05 90 ALA B N 1
ATOM 3288 C CA . ALA B 1 68 ? -14.063 2.321 -1.525 1.00 41.96 90 ALA B CA 1
ATOM 3289 C C . ALA B 1 68 ? -13.598 1.094 -2.319 1.00 42.66 90 ALA B C 1
ATOM 3290 O O . ALA B 1 68 ? -14.424 0.343 -2.839 1.00 42.69 90 ALA B O 1
ATOM 3292 N N . TYR B 1 69 ? -12.277 0.900 -2.401 1.00 43.04 91 TYR B N 1
ATOM 3293 C CA . TYR B 1 69 ? -11.682 -0.279 -3.044 1.00 43.09 91 TYR B CA 1
ATOM 3294 C C . TYR B 1 69 ? -12.132 -1.567 -2.356 1.00 43.62 91 TYR B C 1
ATOM 3295 O O . TYR B 1 69 ? -12.389 -2.577 -3.016 1.00 44.48 91 TYR B O 1
ATOM 3304 N N . ALA B 1 70 ? -12.222 -1.516 -1.030 1.00 43.82 92 ALA B N 1
ATOM 3305 C CA . ALA B 1 70 ? -12.517 -2.688 -0.220 1.00 44.93 92 ALA B CA 1
ATOM 3306 C C . ALA B 1 70 ? -13.986 -3.104 -0.277 1.00 47.78 92 ALA B C 1
ATOM 3307 O O . ALA B 1 70 ? -14.341 -4.187 0.191 1.00 49.95 92 ALA B O 1
ATOM 3309 N N . GLN B 1 71 ? -14.833 -2.257 -0.859 1.00 49.59 93 GLN B N 1
ATOM 3310 C CA . GLN B 1 71 ? -16.263 -2.558 -0.965 1.00 50.78 93 GLN B CA 1
ATOM 3311 C C . GLN B 1 71 ? -16.580 -3.581 -2.055 1.00 52.01 93 GLN B C 1
ATOM 3312 O O . GLN B 1 71 ? -17.436 -4.437 -1.858 1.00 53.17 93 GLN B O 1
ATOM 3318 N N . ARG B 1 72 ? -15.885 -3.500 -3.191 1.00 53.16 94 ARG B N 1
ATOM 3319 C CA . ARG B 1 72 ? -16.165 -4.372 -4.346 1.00 55.49 94 ARG B CA 1
ATOM 3320 C C . ARG B 1 72 ? -16.045 -5.880 -4.056 1.00 55.53 94 ARG B C 1
ATOM 3321 O O . ARG B 1 72 ? -16.712 -6.693 -4.702 1.00 56.89 94 ARG B O 1
ATOM 3329 N N . ASP B 1 73 ? -15.204 -6.247 -3.091 1.00 54.22 95 ASP B N 1
ATOM 3330 C CA . ASP B 1 73 ? -15.049 -7.651 -2.700 1.00 53.37 95 ASP B CA 1
ATOM 3331 C C . ASP B 1 73 ? -15.533 -7.917 -1.277 1.00 51.24 95 ASP B C 1
ATOM 3332 O O . ASP B 1 73 ? -15.521 -9.063 -0.818 1.00 49.90 95 ASP B O 1
ATOM 3337 N N . ARG B 1 74 ? -15.950 -6.846 -0.599 1.00 49.30 96 ARG B N 1
ATOM 3338 C CA . ARG B 1 74 ? -16.516 -6.892 0.755 1.00 47.41 96 ARG B CA 1
ATOM 3339 C C . ARG B 1 74 ? -15.550 -7.486 1.799 1.00 45.83 96 ARG B C 1
ATOM 3340 O O . ARG B 1 74 ? -15.930 -8.346 2.602 1.00 45.96 96 ARG B O 1
ATOM 3348 N N . GLN B 1 75 ? -14.304 -7.012 1.778 1.00 43.49 97 GLN B N 1
ATOM 3349 C CA . GLN B 1 75 ? -13.266 -7.477 2.702 1.00 41.60 97 GLN B CA 1
ATOM 3350 C C . GLN B 1 75 ? -13.446 -6.925 4.109 1.00 40.32 97 GLN B C 1
ATOM 3351 O O . GLN B 1 75 ? -14.168 -5.948 4.320 1.00 41.22 97 GLN B O 1
ATOM 3357 N N . PHE B 1 76 ? -12.781 -7.567 5.064 1.00 38.80 98 PHE B N 1
ATOM 3358 C CA . PHE B 1 76 ? -12.734 -7.107 6.443 1.00 38.19 98 PHE B CA 1
ATOM 3359 C C . PHE B 1 76 ? -11.724 -5.967 6.480 1.00 37.87 98 PHE B C 1
ATOM 3360 O O . PHE B 1 76 ? -10.517 -6.193 6.334 1.00 38.44 98 PHE B O 1
ATOM 3368 N N . VAL B 1 77 ? -12.217 -4.743 6.649 1.00 37.21 99 VAL B N 1
ATOM 3369 C CA . VAL B 1 77 ? -11.363 -3.559 6.559 1.00 36.53 99 VAL B CA 1
ATOM 3370 C C . VAL B 1 77 ? -10.629 -3.267 7.872 1.00 36.47 99 VAL B C 1
ATOM 3371 O O . VAL B 1 77 ? -11.256 -3.002 8.906 1.00 36.63 99 VAL B O 1
ATOM 3375 N N . VAL B 1 78 ? -9.300 -3.328 7.816 1.00 36.16 100 VAL B N 1
ATOM 3376 C CA . VAL B 1 78 ? -8.442 -2.992 8.955 1.00 36.07 100 VAL B CA 1
ATOM 3377 C C . VAL B 1 78 ? -7.782 -1.642 8.696 1.00 36.55 100 VAL B C 1
ATOM 3378 O O . VAL B 1 78 ? -7.052 -1.477 7.710 1.00 37.40 100 VAL B O 1
ATOM 3382 N N . GLY B 1 79 ? -8.059 -0.676 9.569 1.00 36.42 101 GLY B N 1
ATOM 3383 C CA . GLY B 1 79 ? -7.411 0.621 9.496 1.00 36.86 101 GLY B CA 1
ATOM 3384 C C . GLY B 1 79 ? -6.047 0.506 10.140 1.00 37.93 101 GLY B C 1
ATOM 3385 O O . GLY B 1 79 ? -5.937 0.055 11.283 1.00 38.62 101 GLY B O 1
ATOM 3386 N N . HIS B 1 80 ? -5.001 0.898 9.418 1.00 38.19 102 HIS B N 1
ATOM 3387 C CA . HIS B 1 80 ? -3.656 0.771 9.960 1.00 37.73 102 HIS B CA 1
ATOM 3388 C C . HIS B 1 80 ? -3.129 2.022 10.653 1.00 38.75 102 HIS B C 1
ATOM 3389 O O . HIS B 1 80 ? -2.719 2.997 10.009 1.00 37.72 102 HIS B O 1
ATOM 3396 N N . THR B 1 81 ? -3.188 1.960 11.985 1.00 40.26 103 THR B N 1
ATOM 3397 C CA . THR B 1 81 ? -2.423 2.805 12.910 1.00 40.58 103 THR B CA 1
ATOM 3398 C C . THR B 1 81 ? -2.975 4.195 13.198 1.00 40.98 103 THR B C 1
ATOM 3399 O O . THR B 1 81 ? -3.009 5.082 12.334 1.00 40.77 103 THR B O 1
ATOM 3403 N N . LEU B 1 82 ? -3.393 4.349 14.452 1.00 40.59 104 LEU B N 1
ATOM 3404 C CA . LEU B 1 82 ? -3.933 5.582 14.989 1.00 40.03 104 LEU B CA 1
ATOM 3405 C C . LEU B 1 82 ? -2.871 6.285 15.830 1.00 40.89 104 LEU B C 1
ATOM 3406 O O . LEU B 1 82 ? -2.602 7.474 15.630 1.00 41.87 104 LEU B O 1
ATOM 3411 N N . VAL B 1 83 ? -2.272 5.540 16.764 1.00 40.65 105 VAL B N 1
ATOM 3412 C CA . VAL B 1 83 ? -1.208 6.054 17.642 1.00 40.15 105 VAL B CA 1
ATOM 3413 C C . VAL B 1 83 ? 0.080 5.239 17.481 1.00 39.83 105 VAL B C 1
ATOM 3414 O O . VAL B 1 83 ? 0.134 4.064 17.840 1.00 39.39 105 VAL B O 1
ATOM 3418 N N . TRP B 1 84 ? 1.110 5.883 16.937 1.00 39.98 106 TRP B N 1
ATOM 3419 C CA . TRP B 1 84 ? 2.393 5.242 16.657 1.00 40.37 106 TRP B CA 1
ATOM 3420 C C . TRP B 1 84 ? 3.472 6.315 16.641 1.00 41.87 106 TRP B C 1
ATOM 3421 O O . TRP B 1 84 ? 3.230 7.430 16.175 1.00 42.93 106 TRP B O 1
ATOM 3432 N N . HIS B 1 85 ? 4.653 5.982 17.159 1.00 42.71 107 HIS B N 1
ATOM 3433 C CA . HIS B 1 85 ? 5.759 6.941 17.247 1.00 43.13 107 HIS B CA 1
ATOM 3434 C C . HIS B 1 85 ? 6.411 7.231 15.898 1.00 42.92 107 HIS B C 1
ATOM 3435 O O . HIS B 1 85 ? 7.004 8.294 15.716 1.00 44.50 107 HIS B O 1
ATOM 3442 N N . ASN B 1 86 ? 6.307 6.287 14.965 1.00 41.56 108 ASN B N 1
ATOM 3443 C CA . ASN B 1 86 ? 6.822 6.488 13.612 1.00 41.28 108 ASN B CA 1
ATOM 3444 C C . ASN B 1 86 ? 5.763 7.014 12.657 1.00 40.58 108 ASN B C 1
ATOM 3445 O O . ASN B 1 86 ? 4.562 6.913 12.928 1.00 39.83 108 ASN B O 1
ATOM 3450 N N . GLN B 1 87 ? 6.234 7.566 11.536 1.00 40.23 109 GLN B N 1
ATOM 3451 C CA . GLN B 1 87 ? 5.397 8.174 10.497 1.00 39.23 109 GLN B CA 1
ATOM 3452 C C . GLN B 1 87 ? 4.301 9.060 11.095 1.00 40.00 109 GLN B C 1
ATOM 3453 O O . GLN B 1 87 ? 3.129 8.986 10.717 1.00 39.97 109 GLN B O 1
ATOM 3459 N N . THR B 1 88 ? 4.715 9.885 12.051 1.00 40.59 110 THR B N 1
ATOM 3460 C CA . THR B 1 88 ? 3.850 10.849 12.702 1.00 41.42 110 THR B CA 1
ATOM 3461 C C . THR B 1 88 ? 4.625 12.161 12.751 1.00 43.29 110 THR B C 1
ATOM 3462 O O . THR B 1 88 ? 5.687 12.226 13.378 1.00 43.37 110 THR B O 1
ATOM 3466 N N . PRO B 1 89 ? 4.106 13.206 12.074 1.00 44.81 111 PRO B N 1
ATOM 3467 C CA . PRO B 1 89 ? 4.827 14.478 11.933 1.00 46.86 111 PRO B CA 1
ATOM 3468 C C . PRO B 1 89 ? 5.150 15.117 13.286 1.00 48.89 111 PRO B C 1
ATOM 3469 O O . PRO B 1 89 ? 4.458 14.855 14.275 1.00 48.68 111 PRO B O 1
ATOM 3473 N N . GLU B 1 90 ? 6.194 15.945 13.326 1.00 51.05 112 GLU B N 1
ATOM 3474 C CA . GLU B 1 90 ? 6.632 16.560 14.585 1.00 52.65 112 GLU B CA 1
ATOM 3475 C C . GLU B 1 90 ? 5.688 17.662 15.081 1.00 52.24 112 GLU B C 1
ATOM 3476 O O . GLU B 1 90 ? 5.771 18.070 16.240 1.00 52.02 112 GLU B O 1
ATOM 3482 N N . TRP B 1 91 ? 4.789 18.127 14.211 1.00 51.71 113 TRP B N 1
ATOM 3483 C CA . TRP B 1 91 ? 3.800 19.130 14.601 1.00 51.92 113 TRP B CA 1
ATOM 3484 C C . TRP B 1 91 ? 2.760 18.554 15.563 1.00 51.62 113 TRP B C 1
ATOM 3485 O O . TRP B 1 91 ? 2.154 19.294 16.346 1.00 53.13 113 TRP B O 1
ATOM 3496 N N . PHE B 1 92 ? 2.572 17.235 15.499 1.00 49.32 114 PHE B N 1
ATOM 3497 C CA . PHE B 1 92 ? 1.714 16.496 16.431 1.00 48.40 114 PHE B CA 1
ATOM 3498 C C . PHE B 1 92 ? 2.117 16.672 17.897 1.00 48.66 114 PHE B C 1
ATOM 3499 O O . PHE B 1 92 ? 1.283 16.546 18.797 1.00 48.13 114 PHE B O 1
ATOM 3507 N N . PHE B 1 93 ? 3.396 16.964 18.123 1.00 49.16 115 PHE B N 1
ATOM 3508 C CA . PHE B 1 93 ? 3.972 16.962 19.468 1.00 49.73 115 PHE B CA 1
ATOM 3509 C C . PHE B 1 93 ? 4.413 18.345 19.940 1.00 51.40 115 PHE B C 1
ATOM 3510 O O . PHE B 1 93 ? 5.107 18.473 20.954 1.00 52.37 115 PHE B O 1
ATOM 3518 N N . THR B 1 94 ? 3.997 19.376 19.209 1.00 51.83 116 THR B N 1
ATOM 3519 C CA . THR B 1 94 ? 4.336 20.756 19.547 1.00 54.26 116 THR B CA 1
ATOM 3520 C C . THR B 1 94 ? 3.151 21.695 19.333 1.00 55.33 116 THR B C 1
ATOM 3521 O O . THR B 1 94 ? 2.276 21.416 18.511 1.00 55.19 116 THR B O 1
ATOM 3525 N N . THR B 1 95 ? 3.125 22.795 20.088 1.00 56.82 117 THR B N 1
ATOM 3526 C CA . THR B 1 95 ? 2.149 23.869 19.884 1.00 58.01 117 THR B CA 1
ATOM 3527 C C . THR B 1 95 ? 2.513 24.642 18.621 1.00 59.15 117 THR B C 1
ATOM 3528 O O . THR B 1 95 ? 3.579 24.421 18.037 1.00 58.41 117 THR B O 1
ATOM 3532 N N . ALA B 1 96 ? 1.628 25.544 18.203 1.00 61.44 118 ALA B N 1
ATOM 3533 C CA . ALA B 1 96 ? 1.852 26.359 17.008 1.00 63.95 118 ALA B CA 1
ATOM 3534 C C . ALA B 1 96 ? 3.065 27.277 17.161 1.00 67.03 118 ALA B C 1
ATOM 3535 O O . ALA B 1 96 ? 3.724 27.614 16.174 1.00 68.32 118 ALA B O 1
ATOM 3537 N N . ASP B 1 97 ? 3.357 27.664 18.403 1.00 69.40 119 ASP B N 1
ATOM 3538 C CA . ASP B 1 97 ? 4.485 28.546 18.706 1.00 71.60 119 ASP B CA 1
ATOM 3539 C C . ASP B 1 97 ? 5.769 27.802 19.117 1.00 70.24 119 ASP B C 1
ATOM 3540 O O . ASP B 1 97 ? 6.574 28.323 19.893 1.00 71.73 119 ASP B O 1
ATOM 3545 N N . GLY B 1 98 ? 5.954 26.590 18.592 1.00 67.40 120 GLY B N 1
ATOM 3546 C CA . GLY B 1 98 ? 7.216 25.858 18.739 1.00 66.11 120 GLY B CA 1
ATOM 3547 C C . GLY B 1 98 ? 7.391 24.988 19.975 1.00 65.88 120 GLY B C 1
ATOM 3548 O O . GLY B 1 98 ? 8.082 23.968 19.916 1.00 64.61 120 GLY B O 1
ATOM 3549 N N . ARG B 1 99 ? 6.779 25.392 21.090 1.00 66.84 121 ARG B N 1
ATOM 3550 C CA . ARG B 1 99 ? 6.889 24.685 22.378 1.00 66.37 121 ARG B CA 1
ATOM 3551 C C . ARG B 1 99 ? 6.344 23.251 22.326 1.00 63.96 121 ARG B C 1
ATOM 3552 O O . ARG B 1 99 ? 5.388 22.988 21.598 1.00 63.68 121 ARG B O 1
ATOM 3560 N N . PRO B 1 100 ? 6.948 22.320 23.099 1.00 62.06 122 PRO B N 1
ATOM 3561 C CA . PRO B 1 100 ? 6.422 20.948 23.181 1.00 59.62 122 PRO B CA 1
ATOM 3562 C C . PRO B 1 100 ? 5.092 20.886 23.933 1.00 58.39 122 PRO B C 1
ATOM 3563 O O . PRO B 1 100 ? 4.901 21.619 24.906 1.00 59.32 122 PRO B O 1
ATOM 3567 N N . ASN B 1 101 ? 4.188 20.018 23.477 1.00 55.84 123 ASN B N 1
ATOM 3568 C CA . ASN B 1 101 ? 2.844 19.899 24.053 1.00 54.97 123 ASN B CA 1
ATOM 3569 C C . ASN B 1 101 ? 2.823 19.475 25.515 1.00 54.83 123 ASN B C 1
ATOM 3570 O O . ASN B 1 101 ? 3.642 18.662 25.948 1.00 54.72 123 ASN B O 1
ATOM 3575 N N . THR B 1 102 ? 1.875 20.024 26.269 1.00 55.34 124 THR B N 1
ATOM 3576 C CA . THR B 1 102 ? 1.634 19.581 27.642 1.00 56.00 124 THR B CA 1
ATOM 3577 C C . THR B 1 102 ? 0.901 18.235 27.607 1.00 55.14 124 THR B C 1
ATOM 3578 O O . THR B 1 102 ? 0.263 17.913 26.602 1.00 54.37 124 THR B O 1
ATOM 3582 N N . PRO B 1 103 ? 1.005 17.437 28.690 1.00 55.53 125 PRO B N 1
ATOM 3583 C CA . PRO B 1 103 ? 0.216 16.211 28.800 1.00 54.69 125 PRO B CA 1
ATOM 3584 C C . PRO B 1 103 ? -1.223 16.375 28.300 1.00 54.22 125 PRO B C 1
ATOM 3585 O O . PRO B 1 103 ? -1.704 15.537 27.536 1.00 53.28 125 PRO B O 1
ATOM 3589 N N . ALA B 1 104 ? -1.886 17.454 28.713 1.00 55.31 126 ALA B N 1
ATOM 3590 C CA . ALA B 1 104 ? -3.264 17.736 28.308 1.00 54.65 126 ALA B CA 1
ATOM 3591 C C . ALA B 1 104 ? -3.368 18.133 26.834 1.00 53.98 126 ALA B C 1
ATOM 3592 O O . ALA B 1 104 ? -4.334 17.768 26.157 1.00 53.92 126 ALA B O 1
ATOM 3594 N N . GLN B 1 105 ? -2.377 18.877 26.345 1.00 53.40 127 GLN B N 1
ATOM 3595 C CA . GLN B 1 105 ? -2.347 19.302 24.944 1.00 52.93 127 GLN B CA 1
ATOM 3596 C C . GLN B 1 105 ? -2.029 18.156 23.988 1.00 51.45 127 GLN B C 1
ATOM 3597 O O . GLN B 1 105 ? -2.533 18.125 22.862 1.00 50.51 127 GLN B O 1
ATOM 3603 N N . GLN B 1 106 ? -1.191 17.224 24.439 1.00 50.87 128 GLN B N 1
ATOM 3604 C CA . GLN B 1 106 ? -0.850 16.047 23.641 1.00 49.19 128 GLN B CA 1
ATOM 3605 C C . GLN B 1 106 ? -2.009 15.054 23.584 1.00 48.23 128 GLN B C 1
ATOM 3606 O O . GLN B 1 106 ? -2.271 14.468 22.536 1.00 48.04 128 GLN B O 1
ATOM 3612 N N . LEU B 1 107 ? -2.699 14.873 24.709 1.00 48.23 129 LEU B N 1
ATOM 3613 C CA . LEU B 1 107 ? -3.880 14.009 24.759 1.00 47.38 129 LEU B CA 1
ATOM 3614 C C . LEU B 1 107 ? -5.043 14.566 23.938 1.00 47.53 129 LEU B C 1
ATOM 3615 O O . LEU B 1 107 ? -5.863 13.804 23.414 1.00 47.58 129 LEU B O 1
ATOM 3620 N N . GLU B 1 108 ? -5.110 15.892 23.830 1.00 47.58 130 GLU B N 1
ATOM 3621 C CA . GLU B 1 108 ? -6.090 16.544 22.968 1.00 47.60 130 GLU B CA 1
ATOM 3622 C C . GLU B 1 108 ? -5.779 16.258 21.497 1.00 47.16 130 GLU B C 1
ATOM 3623 O O . GLU B 1 108 ? -6.678 15.928 20.721 1.00 47.01 130 GLU B O 1
ATOM 3629 N N . ARG B 1 109 ? -4.504 16.373 21.130 1.00 47.06 131 ARG B N 1
ATOM 3630 C CA . ARG B 1 109 ? -4.056 16.084 19.771 1.00 46.10 131 ARG B CA 1
ATOM 3631 C C . ARG B 1 109 ? -4.378 14.642 19.390 1.00 44.77 131 ARG B C 1
ATOM 3632 O O . ARG B 1 109 ? -4.732 14.360 18.244 1.00 44.75 131 ARG B O 1
ATOM 3640 N N . MET B 1 110 ? -4.259 13.740 20.361 1.00 44.14 132 MET B N 1
ATOM 3641 C CA . MET B 1 110 ? -4.638 12.344 20.174 1.00 42.56 132 MET B CA 1
ATOM 3642 C C . MET B 1 110 ? -6.138 12.234 19.899 1.00 42.84 132 MET B C 1
ATOM 3643 O O . MET B 1 110 ? -6.548 11.606 18.919 1.00 42.43 132 MET B O 1
ATOM 3648 N N . ARG B 1 111 ? -6.939 12.864 20.762 1.00 43.33 133 ARG B N 1
ATOM 3649 C CA . ARG B 1 111 ? -8.395 12.839 20.653 1.00 43.08 133 ARG B CA 1
ATOM 3650 C C . ARG B 1 111 ? -8.880 13.407 19.322 1.00 43.16 133 ARG B C 1
ATOM 3651 O O . ARG B 1 111 ? -9.675 12.765 18.632 1.00 43.56 133 ARG B O 1
ATOM 3659 N N . ALA B 1 112 ? -8.395 14.599 18.969 1.00 43.10 134 ALA B N 1
ATOM 3660 C CA . ALA B 1 112 ? -8.812 15.286 17.740 1.00 42.86 134 ALA B CA 1
ATOM 3661 C C . ALA B 1 112 ? -8.435 14.492 16.491 1.00 42.18 134 ALA B C 1
ATOM 3662 O O . ALA B 1 112 ? -9.193 14.461 15.516 1.00 42.57 134 ALA B O 1
ATOM 3664 N N . HIS B 1 113 ? -7.275 13.841 16.539 1.00 40.73 135 HIS B N 1
ATOM 3665 C CA . HIS B 1 113 ? -6.814 13.008 15.436 1.00 39.22 135 HIS B CA 1
ATOM 3666 C C . HIS B 1 113 ? -7.664 11.752 15.269 1.00 37.99 135 HIS B C 1
ATOM 3667 O O . HIS B 1 113 ? -8.077 11.422 14.155 1.00 38.11 135 HIS B O 1
ATOM 3674 N N . ILE B 1 114 ? -7.915 11.053 16.373 1.00 36.75 136 ILE B N 1
ATOM 3675 C CA . ILE B 1 114 ? -8.701 9.820 16.343 1.00 35.07 136 ILE B CA 1
ATOM 3676 C C . ILE B 1 114 ? -10.125 10.102 15.855 1.00 35.89 136 ILE B C 1
ATOM 3677 O O . ILE B 1 114 ? -10.642 9.389 14.987 1.00 35.37 136 ILE B O 1
ATOM 3682 N N . ALA B 1 115 ? -10.734 11.163 16.387 1.00 36.59 137 ALA B N 1
ATOM 3683 C CA . ALA B 1 115 ? -12.050 11.608 15.936 1.00 37.12 137 ALA B CA 1
ATOM 3684 C C . ALA B 1 115 ? -12.082 11.787 14.419 1.00 37.22 137 ALA B C 1
ATOM 3685 O O . ALA B 1 115 ? -12.992 11.293 13.756 1.00 37.04 137 ALA B O 1
ATOM 3687 N N . ALA B 1 116 ? -11.073 12.476 13.885 1.00 37.52 138 ALA B N 1
ATOM 3688 C CA . ALA B 1 116 ? -10.971 12.755 12.451 1.00 37.70 138 ALA B CA 1
ATOM 3689 C C . ALA B 1 116 ? -10.765 11.499 11.597 1.00 37.93 138 ALA B C 1
ATOM 3690 O O . ALA B 1 116 ? -11.327 11.394 10.504 1.00 38.09 138 ALA B O 1
ATOM 3692 N N . VAL B 1 117 ? -9.972 10.551 12.095 1.00 38.02 139 VAL B N 1
ATOM 3693 C CA . VAL B 1 117 ? -9.639 9.348 11.322 1.00 38.10 139 VAL B CA 1
ATOM 3694 C C . VAL B 1 117 ? -10.629 8.206 11.572 1.00 38.31 139 VAL B C 1
ATOM 3695 O O . VAL B 1 117 ? -11.313 7.767 10.647 1.00 38.47 139 VAL B O 1
ATOM 3699 N N . ALA B 1 118 ? -10.707 7.735 12.815 1.00 38.66 140 ALA B N 1
ATOM 3700 C CA . ALA B 1 118 ? -11.570 6.606 13.166 1.00 38.80 140 ALA B CA 1
ATOM 3701 C C . ALA B 1 118 ? -13.051 6.953 13.033 1.00 40.09 140 ALA B C 1
ATOM 3702 O O . ALA B 1 118 ? -13.852 6.117 12.603 1.00 41.41 140 ALA B O 1
ATOM 3704 N N . GLY B 1 119 ? -13.403 8.187 13.393 1.00 40.38 141 GLY B N 1
ATOM 3705 C CA . GLY B 1 119 ? -14.777 8.670 13.288 1.00 40.42 141 GLY B CA 1
ATOM 3706 C C . GLY B 1 119 ? -15.255 8.828 11.856 1.00 40.59 141 GLY B C 1
ATOM 3707 O O . GLY B 1 119 ? -16.450 8.706 11.584 1.00 41.84 141 GLY B O 1
ATOM 3708 N N . ARG B 1 120 ? -14.325 9.096 10.942 1.00 39.68 142 ARG B N 1
ATOM 3709 C CA . ARG B 1 120 ? -14.652 9.299 9.530 1.00 39.60 142 ARG B CA 1
ATOM 3710 C C . ARG B 1 120 ? -15.064 7.994 8.844 1.00 38.83 142 ARG B C 1
ATOM 3711 O O . ARG B 1 120 ? -15.809 8.004 7.862 1.00 38.39 142 ARG B O 1
ATOM 3719 N N . TYR B 1 121 ? -14.585 6.875 9.376 1.00 38.66 143 TYR B N 1
ATOM 3720 C CA . TYR B 1 121 ? -14.771 5.582 8.726 1.00 38.84 143 TYR B CA 1
ATOM 3721 C C . TYR B 1 121 ? -15.624 4.590 9.518 1.00 39.03 143 TYR B C 1
ATOM 3722 O O . TYR B 1 121 ? -15.380 3.383 9.466 1.00 38.64 143 TYR B O 1
ATOM 3731 N N . THR B 1 122 ? -16.626 5.098 10.235 1.00 39.81 144 THR B N 1
ATOM 3732 C CA . THR B 1 122 ? -17.586 4.244 10.944 1.00 40.18 144 THR B CA 1
ATOM 3733 C C . THR B 1 122 ? -18.455 3.482 9.946 1.00 40.80 144 THR B C 1
ATOM 3734 O O . THR B 1 122 ? -18.780 4.002 8.874 1.00 41.75 144 THR B O 1
ATOM 3738 N N . GLY B 1 123 ? -18.807 2.245 10.294 1.00 40.86 145 GLY B N 1
ATOM 3739 C CA . GLY B 1 123 ? -19.606 1.380 9.420 1.00 41.05 145 GLY B CA 1
ATOM 3740 C C . GLY B 1 123 ? -18.858 0.824 8.218 1.00 40.99 145 GLY B C 1
ATOM 3741 O O . GLY B 1 123 ? -19.340 -0.097 7.554 1.00 41.27 145 GLY B O 1
ATOM 3742 N N . LYS B 1 124 ? -17.675 1.377 7.950 1.00 40.70 146 LYS B N 1
ATOM 3743 C CA . LYS B 1 124 ? -16.877 1.023 6.775 1.00 40.41 146 LYS B CA 1
ATOM 3744 C C . LYS B 1 124 ? -15.565 0.319 7.129 1.00 39.49 146 LYS B C 1
ATOM 3745 O O . LYS B 1 124 ? -15.097 -0.537 6.380 1.00 39.38 146 LYS B O 1
ATOM 3751 N N . VAL B 1 125 ? -14.971 0.697 8.259 1.00 38.72 147 VAL B N 1
ATOM 3752 C CA . VAL B 1 125 ? -13.760 0.043 8.763 1.00 37.72 147 VAL B CA 1
ATOM 3753 C C . VAL B 1 125 ? -14.135 -0.866 9.934 1.00 37.82 147 VAL B C 1
ATOM 3754 O O . VAL B 1 125 ? -14.805 -0.427 10.879 1.00 38.36 147 VAL B O 1
ATOM 3758 N N . GLN B 1 126 ? -13.710 -2.128 9.860 1.00 37.11 148 GLN B N 1
ATOM 3759 C CA . GLN B 1 126 ? -14.092 -3.143 10.847 1.00 36.79 148 GLN B CA 1
ATOM 3760 C C . GLN B 1 126 ? -13.189 -3.186 12.067 1.00 35.68 148 GLN B C 1
ATOM 3761 O O . GLN B 1 126 ? -13.637 -3.542 13.153 1.00 35.91 148 GLN B O 1
ATOM 3767 N N . ALA B 1 127 ? -11.920 -2.829 11.884 1.00 35.17 149 ALA B N 1
ATOM 3768 C CA . ALA B 1 127 ? -10.932 -2.905 12.959 1.00 34.69 149 ALA B CA 1
ATOM 3769 C C . ALA B 1 127 ? -9.848 -1.848 12.838 1.00 34.63 149 ALA B C 1
ATOM 3770 O O . ALA B 1 127 ? -9.587 -1.338 11.747 1.00 34.80 149 ALA B O 1
ATOM 3772 N N . TRP B 1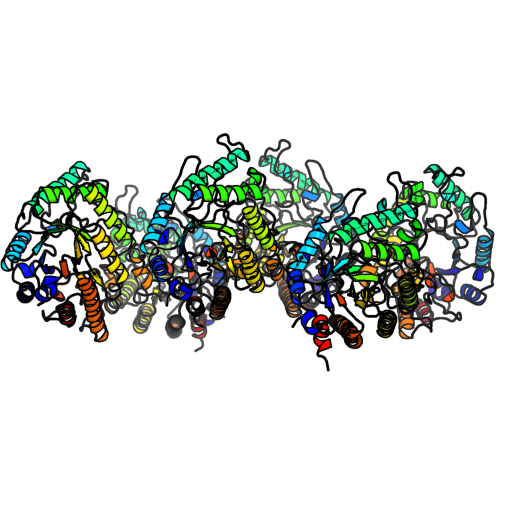 128 ? -9.214 -1.536 13.968 1.00 34.68 150 TRP B N 1
ATOM 3773 C CA . TRP B 1 128 ? -8.149 -0.541 14.033 1.00 34.63 150 TRP B CA 1
ATOM 3774 C C . TRP B 1 128 ? -6.952 -1.049 14.823 1.00 35.33 150 TRP B C 1
ATOM 3775 O O . TRP B 1 128 ? -7.102 -1.557 15.938 1.00 35.79 150 TRP B O 1
ATOM 3786 N N . ASP B 1 129 ? -5.763 -0.912 14.244 1.00 36.05 151 ASP B N 1
ATOM 3787 C CA . ASP B 1 129 ? -4.545 -0.957 15.029 1.00 36.36 151 ASP B CA 1
ATOM 3788 C C . ASP B 1 129 ? -4.530 0.377 15.751 1.00 36.26 151 ASP B C 1
ATOM 3789 O O . ASP B 1 129 ? -4.146 1.398 15.179 1.00 36.27 151 ASP B O 1
ATOM 3794 N N . VAL B 1 130 ? -5.001 0.371 16.993 1.00 36.20 152 VAL B N 1
ATOM 3795 C CA . VAL B 1 130 ? -5.115 1.598 17.781 1.00 36.55 152 VAL B CA 1
ATOM 3796 C C . VAL B 1 130 ? -3.731 2.115 18.162 1.00 36.66 152 VAL B C 1
ATOM 3797 O O . VAL B 1 130 ? -3.391 3.258 17.856 1.00 37.48 152 VAL B O 1
ATOM 3801 N N . VAL B 1 131 ? -2.947 1.271 18.831 1.00 36.26 153 VAL B N 1
ATOM 3802 C CA . VAL B 1 131 ? -1.562 1.586 19.148 1.00 36.03 153 VAL B CA 1
ATOM 3803 C C . VAL B 1 131 ? -0.658 0.564 18.476 1.00 36.29 153 VAL B C 1
ATOM 3804 O O . VAL B 1 131 ? -0.903 -0.641 18.552 1.00 36.29 153 VAL B O 1
ATOM 3808 N N . ASN B 1 132 ? 0.371 1.069 17.800 1.00 37.01 154 ASN B N 1
ATOM 3809 C CA . ASN B 1 132 ? 1.378 0.250 17.141 1.00 37.15 154 ASN B CA 1
ATOM 3810 C C . ASN B 1 132 ? 2.743 0.443 17.812 1.00 38.00 154 ASN B C 1
ATOM 3811 O O . ASN B 1 132 ? 3.184 1.578 18.020 1.00 37.82 154 ASN B O 1
ATOM 3816 N N . GLU B 1 133 ? 3.378 -0.674 18.176 1.00 38.91 155 GLU B N 1
ATOM 3817 C CA . GLU B 1 133 ? 4.745 -0.719 18.733 1.00 39.46 155 GLU B CA 1
ATOM 3818 C C . GLU B 1 133 ? 5.018 0.262 19.875 1.00 40.29 155 GLU B C 1
ATOM 3819 O O . GLU B 1 133 ? 5.575 1.337 19.652 1.00 41.86 155 GLU B O 1
ATOM 3825 N N . ILE B 1 134 ? 4.643 -0.100 21.096 1.00 40.17 156 ILE B N 1
ATOM 3826 C CA . ILE B 1 134 ? 4.888 0.782 22.241 1.00 40.61 156 ILE B CA 1
ATOM 3827 C C . ILE B 1 134 ? 5.674 0.089 23.358 1.00 41.50 156 ILE B C 1
ATOM 3828 O O . ILE B 1 134 ? 6.234 0.743 24.243 1.00 42.89 156 ILE B O 1
ATOM 3833 N N . ILE B 1 135 ? 5.712 -1.238 23.301 1.00 41.14 157 ILE B N 1
ATOM 3834 C CA . ILE B 1 135 ? 6.427 -2.044 24.279 1.00 41.51 157 ILE B CA 1
ATOM 3835 C C . ILE B 1 135 ? 7.836 -2.313 23.758 1.00 41.53 157 ILE B C 1
ATOM 3836 O O . ILE B 1 135 ? 8.017 -2.647 22.586 1.00 40.53 157 ILE B O 1
ATOM 3841 N N . ASP B 1 136 ? 8.829 -2.141 24.627 1.00 42.42 158 ASP B N 1
ATOM 3842 C CA . ASP B 1 136 ? 10.220 -2.405 24.270 1.00 43.38 158 ASP B CA 1
ATOM 3843 C C . ASP B 1 136 ? 10.551 -3.884 24.455 1.00 43.41 158 ASP B C 1
ATOM 3844 O O . ASP B 1 136 ? 9.725 -4.657 24.948 1.00 44.14 158 ASP B O 1
ATOM 3849 N N . GLU B 1 137 ? 11.762 -4.269 24.064 1.00 43.07 159 GLU B N 1
ATOM 3850 C CA . GLU B 1 137 ? 12.175 -5.671 24.075 1.00 43.06 159 GLU B CA 1
ATOM 3851 C C . GLU B 1 137 ? 12.315 -6.263 25.483 1.00 43.98 159 GLU B C 1
ATOM 3852 O O . GLU B 1 137 ? 12.200 -7.479 25.659 1.00 44.11 159 GLU B O 1
ATOM 3858 N N . ASP B 1 138 ? 12.561 -5.405 26.474 1.00 44.59 160 ASP B N 1
ATOM 3859 C CA . ASP B 1 138 ? 12.661 -5.835 27.874 1.00 44.47 160 ASP B CA 1
ATOM 3860 C C . ASP B 1 138 ? 11.292 -5.918 28.553 1.00 43.82 160 ASP B C 1
ATOM 3861 O O . ASP B 1 138 ? 11.176 -6.426 29.670 1.00 45.28 160 ASP B O 1
ATOM 3866 N N . GLY B 1 139 ? 10.264 -5.423 27.866 1.00 41.95 161 GLY B N 1
ATOM 3867 C CA . GLY B 1 139 ? 8.891 -5.505 28.350 1.00 40.83 161 GLY B CA 1
ATOM 3868 C C . GLY B 1 139 ? 8.326 -4.178 28.802 1.00 40.37 161 GLY B C 1
ATOM 3869 O O . GLY B 1 139 ? 7.113 -4.009 28.883 1.00 39.75 161 GLY B O 1
ATOM 3870 N N . SER B 1 140 ? 9.212 -3.236 29.101 1.00 41.14 162 SER B N 1
ATOM 3871 C CA . SER B 1 140 ? 8.816 -1.908 29.555 1.00 41.85 162 SER B CA 1
ATOM 3872 C C . SER B 1 140 ? 8.323 -1.063 28.388 1.00 41.92 162 SER B C 1
ATOM 3873 O O . SER B 1 140 ? 8.532 -1.417 27.224 1.00 41.45 162 SER B O 1
ATOM 3876 N N . TYR B 1 141 ? 7.667 0.050 28.706 1.00 42.97 163 TYR B N 1
ATOM 3877 C CA . TYR B 1 141 ? 7.230 1.009 27.692 1.00 43.39 163 TYR B CA 1
ATOM 3878 C C . TYR B 1 141 ? 8.420 1.646 26.983 1.00 43.85 163 TYR B C 1
ATOM 3879 O O . TYR B 1 141 ? 9.427 1.961 27.621 1.00 44.85 163 TYR B O 1
ATOM 3888 N N . ARG B 1 142 ? 8.306 1.821 25.667 1.00 43.57 164 ARG B N 1
ATOM 3889 C CA . ARG B 1 142 ? 9.310 2.562 24.902 1.00 43.89 164 ARG B CA 1
ATOM 3890 C C . ARG B 1 142 ? 9.169 4.038 25.210 1.00 44.62 164 ARG B C 1
ATOM 3891 O O . ARG B 1 142 ? 8.053 4.548 25.343 1.00 44.93 164 ARG B O 1
ATOM 3899 N N . SER B 1 143 ? 10.299 4.727 25.324 1.00 45.37 165 SER B N 1
ATOM 3900 C CA . SER B 1 143 ? 10.277 6.166 25.538 1.00 46.37 165 SER B CA 1
ATOM 3901 C C . SER B 1 143 ? 10.070 6.868 24.198 1.00 45.25 165 SER B C 1
ATOM 3902 O O . SER B 1 143 ? 11.009 7.405 23.610 1.00 45.16 165 SER B O 1
ATOM 3905 N N . THR B 1 144 ? 8.826 6.841 23.722 1.00 44.69 166 THR B N 1
ATOM 3906 C CA . THR B 1 144 ? 8.460 7.415 22.425 1.00 44.49 166 THR B CA 1
ATOM 3907 C C . THR B 1 144 ? 8.049 8.882 22.545 1.00 44.83 166 THR B C 1
ATOM 3908 O O . THR B 1 144 ? 7.849 9.388 23.654 1.00 46.08 166 THR B O 1
ATOM 3912 N N . ASN B 1 145 ? 7.923 9.558 21.400 1.00 43.55 167 ASN B N 1
ATOM 3913 C CA . ASN B 1 145 ? 7.441 10.942 21.367 1.00 43.18 167 ASN B CA 1
ATOM 3914 C C . ASN B 1 145 ? 6.084 11.113 22.051 1.00 43.00 167 ASN B C 1
ATOM 3915 O O . ASN B 1 145 ? 5.874 12.087 22.773 1.00 44.32 167 ASN B O 1
ATOM 3920 N N . TRP B 1 146 ? 5.180 10.157 21.843 1.00 41.68 168 TRP B N 1
ATOM 3921 C CA . TRP B 1 146 ? 3.889 10.164 22.528 1.00 41.79 168 TRP B CA 1
ATOM 3922 C C . TRP B 1 146 ? 4.071 10.025 24.037 1.00 42.67 168 TRP B C 1
ATOM 3923 O O . TRP B 1 146 ? 3.516 10.809 24.805 1.00 43.56 168 TRP B O 1
ATOM 3934 N N . VAL B 1 147 ? 4.864 9.034 24.445 1.00 43.02 169 VAL B N 1
ATOM 3935 C CA . VAL B 1 147 ? 5.063 8.695 25.860 1.00 43.67 169 VAL B CA 1
ATOM 3936 C C . VAL B 1 147 ? 5.677 9.845 26.660 1.00 44.72 169 VAL B C 1
ATOM 3937 O O . VAL B 1 147 ? 5.266 10.102 27.792 1.00 45.33 169 VAL B O 1
ATOM 3941 N N . GLN B 1 148 ? 6.648 10.534 26.062 1.00 45.18 170 GLN B N 1
ATOM 3942 C CA . GLN B 1 148 ? 7.324 11.656 26.714 1.00 46.72 170 GLN B CA 1
ATOM 3943 C C . GLN B 1 148 ? 6.397 12.855 26.879 1.00 47.58 170 GLN B C 1
ATOM 3944 O O . GLN B 1 148 ? 6.369 13.481 27.939 1.00 48.05 170 GLN B O 1
ATOM 3950 N N . ARG B 1 149 ? 5.636 13.158 25.826 1.00 47.97 171 ARG B N 1
ATOM 3951 C CA . ARG B 1 149 ? 4.748 14.323 25.802 1.00 48.79 171 ARG B CA 1
ATOM 3952 C C . ARG B 1 149 ? 3.520 14.150 26.693 1.00 49.26 171 ARG B C 1
ATOM 3953 O O . ARG B 1 149 ? 3.086 15.103 27.347 1.00 50.35 171 ARG B O 1
ATOM 3961 N N . VAL B 1 150 ? 2.969 12.938 26.707 1.00 48.90 172 VAL B N 1
ATOM 3962 C CA . VAL B 1 150 ? 1.883 12.582 27.618 1.00 49.05 172 VAL B CA 1
ATOM 3963 C C . VAL B 1 150 ? 2.447 12.465 29.039 1.00 51.09 172 VAL B C 1
ATOM 3964 O O . VAL B 1 150 ? 1.823 12.919 30.002 1.00 52.29 172 VAL B O 1
ATOM 3968 N N . GLY B 1 151 ? 3.637 11.875 29.154 1.00 52.02 173 GLY B N 1
ATOM 3969 C CA . GLY B 1 151 ? 4.348 11.779 30.433 1.00 53.69 173 GLY B CA 1
ATOM 3970 C C . GLY B 1 151 ? 4.438 10.367 30.985 1.00 53.87 173 GLY B C 1
ATOM 3971 O O . GLY B 1 151 ? 5.369 10.039 31.725 1.00 54.64 173 GLY B O 1
ATOM 3972 N N . ASP B 1 152 ? 3.470 9.532 30.610 1.00 52.53 174 ASP B N 1
ATOM 3973 C CA . ASP B 1 152 ? 3.342 8.179 31.142 1.00 51.52 174 ASP B CA 1
ATOM 3974 C C . ASP B 1 152 ? 2.899 7.199 30.046 1.00 50.36 174 ASP B C 1
ATOM 3975 O O . ASP B 1 152 ? 2.049 7.527 29.213 1.00 49.81 174 ASP B O 1
ATOM 3980 N N . GLY B 1 153 ? 3.484 6.002 30.053 1.00 49.45 175 GLY B N 1
ATOM 3981 C CA . GLY B 1 153 ? 3.174 4.968 29.065 1.00 47.87 175 GLY B CA 1
ATOM 3982 C C . GLY B 1 153 ? 1.754 4.436 29.139 1.00 47.90 175 GLY B C 1
ATOM 3983 O O . GLY B 1 153 ? 1.086 4.296 28.114 1.00 47.41 175 GLY B O 1
ATOM 3984 N N . ASP B 1 154 ? 1.294 4.145 30.354 1.00 49.29 176 ASP B N 1
ATOM 3985 C CA . ASP B 1 154 ? -0.055 3.612 30.586 1.00 49.78 176 ASP B CA 1
ATOM 3986 C C . ASP B 1 154 ? -1.159 4.564 30.136 1.00 48.86 176 ASP B C 1
ATOM 3987 O O . ASP B 1 154 ? -2.200 4.120 29.658 1.00 48.01 176 ASP B O 1
ATOM 3992 N N . THR B 1 155 ? -0.922 5.866 30.297 1.00 48.86 177 THR B N 1
ATOM 3993 C CA . THR B 1 155 ? -1.895 6.901 29.936 1.00 48.38 177 THR B CA 1
ATOM 3994 C C . THR B 1 155 ? -2.090 7.004 28.420 1.00 47.28 177 THR B C 1
ATOM 3995 O O . THR B 1 155 ? -3.187 7.321 27.949 1.00 46.76 177 THR B O 1
ATOM 3999 N N . VAL B 1 156 ? -1.023 6.734 27.668 1.00 46.28 178 VAL B N 1
ATOM 4000 C CA . VAL B 1 156 ? -1.077 6.740 26.207 1.00 45.06 178 VAL B CA 1
ATOM 4001 C C . VAL B 1 156 ? -2.040 5.662 25.707 1.00 44.43 178 VAL B C 1
ATOM 4002 O O . VAL B 1 156 ? -2.988 5.956 24.978 1.00 43.35 178 VAL B O 1
ATOM 4006 N N . VAL B 1 157 ? -1.795 4.423 26.126 1.00 44.58 179 VAL B N 1
ATOM 4007 C CA . VAL B 1 157 ? -2.600 3.273 25.711 1.00 43.96 179 VAL B CA 1
ATOM 4008 C C . VAL B 1 157 ? -4.037 3.372 26.238 1.00 44.25 179 VAL B C 1
ATOM 4009 O O . VAL B 1 157 ? -4.995 3.105 25.504 1.00 44.28 179 VAL B O 1
ATOM 4013 N N . ARG B 1 158 ? -4.181 3.771 27.501 1.00 44.05 180 ARG B N 1
ATOM 4014 C CA . ARG B 1 158 ? -5.496 3.915 28.119 1.00 43.10 180 ARG B CA 1
ATOM 4015 C C . ARG B 1 158 ? -6.364 4.908 27.345 1.00 42.06 180 ARG B C 1
ATOM 4016 O O . ARG B 1 158 ? -7.518 4.614 27.029 1.00 42.44 180 ARG B O 1
ATOM 4024 N N . ASN B 1 159 ? -5.803 6.070 27.024 1.00 40.23 181 ASN B N 1
ATOM 4025 C CA . ASN B 1 159 ? -6.542 7.082 26.278 1.00 38.93 181 ASN B CA 1
ATOM 4026 C C . ASN B 1 159 ? -6.790 6.722 24.818 1.00 37.37 181 ASN B C 1
ATOM 4027 O O . ASN B 1 159 ? -7.890 6.913 24.317 1.00 37.42 181 ASN B O 1
ATOM 4032 N N . ALA B 1 160 ? -5.772 6.190 24.148 1.00 36.47 182 ALA B N 1
ATOM 4033 C CA . ALA B 1 160 ? -5.874 5.827 22.737 1.00 35.29 182 ALA B CA 1
ATOM 4034 C C . ALA B 1 160 ? -7.030 4.873 22.459 1.00 35.04 182 ALA B C 1
ATOM 4035 O O . ALA B 1 160 ? -7.806 5.099 21.535 1.00 34.91 182 ALA B O 1
ATOM 4037 N N . PHE B 1 161 ? -7.140 3.819 23.267 1.00 35.09 183 PHE B N 1
ATOM 4038 C CA . PHE B 1 161 ? -8.228 2.844 23.153 1.00 35.31 183 PHE B CA 1
ATOM 4039 C C . PHE B 1 161 ? -9.577 3.366 23.666 1.00 35.87 183 PHE B C 1
ATOM 4040 O O . PHE B 1 161 ? -10.631 2.850 23.284 1.00 36.37 183 PHE B O 1
ATOM 4048 N N . ALA B 1 162 ? -9.544 4.373 24.536 1.00 36.09 184 ALA B N 1
ATOM 4049 C CA . ALA B 1 162 ? -10.770 5.014 25.018 1.00 36.46 184 ALA B CA 1
ATOM 4050 C C . ALA B 1 162 ? -11.373 5.916 23.943 1.00 36.31 184 ALA B C 1
ATOM 4051 O O . ALA B 1 162 ? -12.583 5.866 23.692 1.00 36.22 184 ALA B O 1
ATOM 4053 N N . PHE B 1 163 ? -10.520 6.730 23.315 1.00 36.24 185 PHE B N 1
ATOM 4054 C CA . PHE B 1 163 ? -10.927 7.616 22.222 1.00 36.23 185 PHE B CA 1
ATOM 4055 C C . PHE B 1 163 ? -11.392 6.818 21.010 1.00 36.22 185 PHE B C 1
ATOM 4056 O O . PHE B 1 163 ? -12.359 7.196 20.348 1.00 37.12 185 PHE B O 1
ATOM 4064 N N . ALA B 1 164 ? -10.705 5.713 20.731 1.00 35.58 186 ALA B N 1
ATOM 4065 C CA . ALA B 1 164 ? -11.098 4.817 19.653 1.00 35.35 186 ALA B CA 1
ATOM 4066 C C . ALA B 1 164 ? -12.488 4.235 19.911 1.00 36.03 186 ALA B C 1
ATOM 4067 O O . ALA B 1 164 ? -13.324 4.207 19.006 1.00 36.44 186 ALA B O 1
ATOM 4069 N N . GLN B 1 165 ? -12.739 3.797 21.146 1.00 36.36 187 GLN B N 1
ATOM 4070 C CA . GLN B 1 165 ? -14.062 3.291 21.528 1.00 36.73 187 GLN B CA 1
ATOM 4071 C C . GLN B 1 165 ? -15.160 4.345 21.361 1.00 37.75 187 GLN B C 1
ATOM 4072 O O . GLN B 1 165 ? -16.285 4.014 20.995 1.00 38.03 187 GLN B O 1
ATOM 4078 N N . ARG B 1 166 ? -14.824 5.606 21.629 1.00 38.84 188 ARG B N 1
ATOM 4079 C CA . ARG B 1 166 ? -15.786 6.698 21.530 1.00 40.11 188 ARG B CA 1
ATOM 4080 C C . ARG B 1 166 ? -16.182 6.979 20.087 1.00 39.92 188 ARG B C 1
ATOM 4081 O O . ARG B 1 166 ? -17.368 6.977 19.758 1.00 40.46 188 ARG B O 1
ATOM 4089 N N . TYR B 1 167 ? -15.189 7.212 19.233 1.00 39.38 189 TYR B N 1
ATOM 4090 C CA . TYR B 1 167 ? -15.441 7.656 17.862 1.00 39.83 189 TYR B CA 1
ATOM 4091 C C . TYR B 1 167 ? -15.651 6.508 16.874 1.00 40.18 189 TYR B C 1
ATOM 4092 O O . TYR B 1 167 ? -16.185 6.713 15.778 1.00 41.14 189 TYR B O 1
ATOM 4101 N N . ALA B 1 168 ? -15.248 5.302 17.268 1.00 39.40 190 ALA B N 1
ATOM 4102 C CA . ALA B 1 168 ? -15.505 4.111 16.464 1.00 38.55 190 ALA B CA 1
ATOM 4103 C C . ALA B 1 168 ? -16.038 2.963 17.333 1.00 38.47 190 ALA B C 1
ATOM 4104 O O . ALA B 1 168 ? -15.345 1.963 17.536 1.00 37.59 190 ALA B O 1
ATOM 4106 N N . PRO B 1 169 ? -17.283 3.101 17.836 1.00 38.83 191 PRO B N 1
ATOM 4107 C CA . PRO B 1 169 ? -17.853 2.107 18.749 1.00 39.52 191 PRO B CA 1
ATOM 4108 C C . PRO B 1 169 ? -18.075 0.762 18.070 1.00 40.07 191 PRO B C 1
ATOM 4109 O O . PRO B 1 169 ? -18.080 -0.276 18.733 1.00 40.24 191 PRO B O 1
ATOM 4113 N N . ASP B 1 170 ? -18.250 0.797 16.752 1.00 40.91 192 ASP B N 1
ATOM 4114 C CA . ASP B 1 170 ? -18.530 -0.392 15.955 1.00 41.74 192 ASP B CA 1
ATOM 4115 C C . ASP B 1 170 ? -17.275 -1.216 15.700 1.00 40.19 192 ASP B C 1
ATOM 4116 O O . ASP B 1 170 ? -17.351 -2.428 15.519 1.00 40.18 192 ASP B O 1
ATOM 4121 N N . ALA B 1 171 ? -16.129 -0.540 15.699 1.00 39.18 193 ALA B N 1
ATOM 4122 C CA . ALA B 1 171 ? -14.852 -1.133 15.310 1.00 38.47 193 ALA B CA 1
ATOM 4123 C C . ALA B 1 171 ? -14.203 -1.979 16.401 1.00 38.34 193 ALA B C 1
ATOM 4124 O O . ALA B 1 171 ? -14.346 -1.704 17.593 1.00 38.30 193 ALA B O 1
ATOM 4126 N N . GLN B 1 172 ? -13.485 -3.012 15.971 1.00 38.36 194 GLN B N 1
ATOM 4127 C CA . GLN B 1 172 ? -12.697 -3.843 16.874 1.00 38.85 194 GLN B CA 1
ATOM 4128 C C . GLN B 1 172 ? -11.331 -3.207 17.109 1.00 38.67 194 GLN B C 1
ATOM 4129 O O . GLN B 1 172 ? -10.688 -2.735 16.168 1.00 39.25 194 GLN B O 1
ATOM 4135 N N . LEU B 1 173 ? -10.886 -3.195 18.361 1.00 37.94 195 LEU B N 1
ATOM 4136 C CA . LEU B 1 173 ? -9.667 -2.469 18.709 1.00 37.14 195 LEU B CA 1
ATOM 4137 C C . LEU B 1 173 ? -8.485 -3.392 18.990 1.00 36.97 195 LEU B C 1
ATOM 4138 O O . LEU B 1 173 ? -8.542 -4.249 19.876 1.00 37.49 195 LEU B O 1
ATOM 4143 N N . TYR B 1 174 ? -7.414 -3.210 18.223 1.00 36.47 196 TYR B N 1
ATOM 4144 C CA . TYR B 1 174 ? -6.228 -4.049 18.359 1.00 36.44 196 TYR B CA 1
ATOM 4145 C C . TYR B 1 174 ? -5.014 -3.278 18.850 1.00 35.36 196 TYR B C 1
ATOM 4146 O O . TYR B 1 174 ? -4.906 -2.069 18.645 1.00 35.45 196 TYR B O 1
ATOM 4155 N N . TYR B 1 175 ? -4.119 -3.990 19.524 1.00 34.40 197 TYR B N 1
ATOM 4156 C CA . TYR B 1 175 ? -2.757 -3.526 19.714 1.00 33.36 197 TYR B CA 1
ATOM 4157 C C . TYR B 1 175 ? -1.872 -4.339 18.782 1.00 33.01 197 TYR B C 1
ATOM 4158 O O . TYR B 1 175 ? -2.056 -5.551 18.634 1.00 32.84 197 TYR B O 1
ATOM 4167 N N . ASN B 1 176 ? -0.911 -3.669 18.161 1.00 32.68 198 ASN B N 1
ATOM 4168 C CA . ASN B 1 176 ? -0.087 -4.288 17.144 1.00 32.71 198 ASN B CA 1
ATOM 4169 C C . ASN B 1 176 ? 1.387 -4.036 17.432 1.00 33.06 198 ASN B C 1
ATOM 4170 O O . ASN B 1 176 ? 1.764 -2.915 17.782 1.00 33.00 198 ASN B O 1
ATOM 4175 N N . ASP B 1 177 ? 2.212 -5.077 17.297 1.00 33.37 199 ASP B N 1
ATOM 4176 C CA . ASP B 1 177 ? 3.656 -4.974 17.572 1.00 33.32 199 ASP B CA 1
ATOM 4177 C C . ASP B 1 177 ? 4.492 -6.065 16.892 1.00 33.47 199 ASP B C 1
ATOM 4178 O O . ASP B 1 177 ? 3.990 -7.147 16.578 1.00 33.20 199 ASP B O 1
ATOM 4183 N N . PHE B 1 178 ? 5.771 -5.759 16.671 1.00 34.23 200 PHE B N 1
ATOM 4184 C CA . PHE B 1 178 ? 6.757 -6.733 16.189 1.00 34.37 200 PHE B CA 1
ATOM 4185 C C . PHE B 1 178 ? 7.480 -7.400 17.362 1.00 34.88 200 PHE B C 1
ATOM 4186 O O . PHE B 1 178 ? 7.430 -6.903 18.489 1.00 35.06 200 PHE B O 1
ATOM 4194 N N . ASN B 1 179 ? 8.154 -8.518 17.090 1.00 35.50 201 ASN B N 1
ATOM 4195 C CA . ASN B 1 179 ? 8.875 -9.289 18.114 1.00 36.16 201 ASN B CA 1
ATOM 4196 C C . ASN B 1 179 ? 7.962 -9.814 19.225 1.00 36.87 201 ASN B C 1
ATOM 4197 O O . ASN B 1 179 ? 8.439 -10.217 20.293 1.00 37.99 201 ASN B O 1
ATOM 4202 N N . ALA B 1 180 ? 6.656 -9.825 18.962 1.00 36.84 202 ALA B N 1
ATOM 4203 C CA . ALA B 1 180 ? 5.647 -10.154 19.980 1.00 37.16 202 ALA B CA 1
ATOM 4204 C C . ALA B 1 180 ? 5.703 -11.619 20.439 1.00 37.48 202 ALA B C 1
ATOM 4205 O O . ALA B 1 180 ? 4.895 -12.069 21.255 1.00 37.54 202 ALA B O 1
ATOM 4207 N N . TRP B 1 181 ? 6.675 -12.344 19.901 1.00 37.57 203 TRP B N 1
ATOM 4208 C CA . TRP B 1 181 ? 6.960 -13.712 20.290 1.00 38.35 203 TRP B CA 1
ATOM 4209 C C . TRP B 1 181 ? 7.961 -13.778 21.446 1.00 39.12 203 TRP B C 1
ATOM 4210 O O . TRP B 1 181 ? 8.072 -14.808 22.111 1.00 40.60 203 TRP B O 1
ATOM 4221 N N . ARG B 1 182 ? 8.689 -12.685 21.676 1.00 38.54 204 ARG B N 1
ATOM 4222 C CA . ARG B 1 182 ? 9.729 -12.640 22.709 1.00 38.68 204 ARG B CA 1
ATOM 4223 C C . ARG B 1 182 ? 9.143 -12.571 24.125 1.00 38.93 204 ARG B C 1
ATOM 4224 O O . ARG B 1 182 ? 8.397 -11.640 24.435 1.00 38.92 204 ARG B O 1
ATOM 4232 N N . PRO B 1 183 ? 9.503 -13.546 24.991 1.00 39.46 205 PRO B N 1
ATOM 4233 C CA . PRO B 1 183 ? 8.984 -13.683 26.363 1.00 39.42 205 PRO B CA 1
ATOM 4234 C C . PRO B 1 183 ? 8.908 -12.387 27.164 1.00 38.86 205 PRO B C 1
ATOM 4235 O O . PRO B 1 183 ? 7.868 -12.098 27.756 1.00 38.51 205 PRO B O 1
ATOM 4239 N N . ALA B 1 184 ? 9.991 -11.615 27.178 1.00 39.13 206 ALA B N 1
ATOM 4240 C CA . ALA B 1 184 ? 10.033 -10.366 27.940 1.00 39.76 206 ALA B CA 1
ATOM 4241 C C . ALA B 1 184 ? 9.034 -9.333 27.404 1.00 39.18 206 ALA B C 1
ATOM 4242 O O . ALA B 1 184 ? 8.365 -8.655 28.182 1.00 38.98 206 ALA B O 1
ATOM 4244 N N . LYS B 1 185 ? 8.930 -9.241 26.077 1.00 38.66 207 LYS B N 1
ATOM 4245 C CA . LYS B 1 185 ? 8.017 -8.312 25.411 1.00 38.40 207 LYS B CA 1
ATOM 4246 C C . LYS B 1 185 ? 6.573 -8.805 25.481 1.00 38.66 207 LYS B C 1
ATOM 4247 O O . LYS B 1 185 ? 5.634 -8.009 25.542 1.00 38.61 207 LYS B O 1
ATOM 4253 N N . ARG B 1 186 ? 6.409 -10.123 25.458 1.00 39.24 208 ARG B N 1
ATOM 4254 C CA . ARG B 1 186 ? 5.109 -10.755 25.606 1.00 39.71 208 ARG B CA 1
ATOM 4255 C C . ARG B 1 186 ? 4.490 -10.385 26.950 1.00 41.82 208 ARG B C 1
ATOM 4256 O O . ARG B 1 186 ? 3.330 -9.981 26.999 1.00 42.97 208 ARG B O 1
ATOM 4264 N N . GLU B 1 187 ? 5.267 -10.510 28.030 1.00 43.55 209 GLU B N 1
ATOM 4265 C CA . GLU B 1 187 ? 4.796 -10.159 29.378 1.00 45.14 209 GLU B CA 1
ATOM 4266 C C . GLU B 1 187 ? 4.406 -8.687 29.475 1.00 44.08 209 GLU B C 1
ATOM 4267 O O . GLU B 1 187 ? 3.456 -8.342 30.180 1.00 45.24 209 GLU B O 1
ATOM 4273 N N . GLY B 1 188 ? 5.139 -7.835 28.759 1.00 41.92 210 GLY B N 1
ATOM 4274 C CA . GLY B 1 188 ? 4.857 -6.402 28.704 1.00 40.17 210 GLY B CA 1
ATOM 4275 C C . GLY B 1 188 ? 3.534 -6.081 28.029 1.00 39.14 210 GLY B C 1
ATOM 4276 O O . GLY B 1 188 ? 2.816 -5.167 28.452 1.00 39.58 210 GLY B O 1
ATOM 4277 N N . ILE B 1 189 ? 3.218 -6.831 26.976 1.00 37.26 211 ILE B N 1
ATOM 4278 C CA . ILE B 1 189 ? 1.940 -6.694 26.279 1.00 35.94 211 ILE B CA 1
ATOM 4279 C C . ILE B 1 189 ? 0.801 -7.232 27.157 1.00 36.39 211 ILE B C 1
ATOM 4280 O O . ILE B 1 189 ? -0.239 -6.581 27.299 1.00 36.26 211 ILE B O 1
ATOM 4285 N N . VAL B 1 190 ? 1.021 -8.399 27.762 1.00 36.78 212 VAL B N 1
ATOM 4286 C CA . VAL B 1 190 ? 0.064 -9.003 28.694 1.00 38.11 212 VAL B CA 1
ATOM 4287 C C . VAL B 1 190 ? -0.240 -8.056 29.861 1.00 39.48 212 VAL B C 1
ATOM 4288 O O . VAL B 1 190 ? -1.402 -7.867 30.223 1.00 39.62 212 VAL B O 1
ATOM 4292 N N . ARG B 1 191 ? 0.815 -7.465 30.427 1.00 40.86 213 ARG B N 1
ATOM 4293 C CA . ARG B 1 191 ? 0.709 -6.456 31.480 1.00 42.26 213 ARG B CA 1
ATOM 4294 C C . ARG B 1 191 ? -0.160 -5.288 31.019 1.00 42.23 213 ARG B C 1
ATOM 4295 O O . ARG B 1 191 ? -1.058 -4.849 31.737 1.00 42.74 213 ARG B O 1
ATOM 4303 N N . MET B 1 192 ? 0.118 -4.807 29.810 1.00 42.21 214 MET B N 1
ATOM 4304 C CA . MET B 1 192 ? -0.573 -3.666 29.223 1.00 42.69 214 MET B CA 1
ATOM 4305 C C . MET B 1 192 ? -2.050 -3.953 28.934 1.00 42.65 214 MET B C 1
ATOM 4306 O O . MET B 1 192 ? -2.905 -3.093 29.165 1.00 43.48 214 MET B O 1
ATOM 4311 N N . VAL B 1 193 ? -2.345 -5.152 28.429 1.00 41.65 215 VAL B N 1
ATOM 4312 C CA . VAL B 1 193 ? -3.731 -5.559 28.168 1.00 40.96 215 VAL B CA 1
ATOM 4313 C C . VAL B 1 193 ? -4.514 -5.644 29.480 1.00 41.71 215 VAL B C 1
ATOM 4314 O O . VAL B 1 193 ? -5.614 -5.100 29.586 1.00 41.92 215 VAL B O 1
ATOM 4318 N N . LYS B 1 194 ? -3.928 -6.309 30.476 1.00 42.19 216 LYS B N 1
ATOM 4319 C CA . LYS B 1 194 ? -4.536 -6.454 31.801 1.00 42.84 216 LYS B CA 1
ATOM 4320 C C . LYS B 1 194 ? -4.897 -5.114 32.433 1.00 43.84 216 LYS B C 1
ATOM 4321 O O . LYS B 1 194 ? -5.996 -4.956 32.983 1.00 45.04 216 LYS B O 1
ATOM 4327 N N . MET B 1 195 ? -3.974 -4.158 32.339 1.00 43.19 217 MET B N 1
ATOM 4328 C CA . MET B 1 195 ? -4.197 -2.798 32.823 1.00 43.33 217 MET B CA 1
ATOM 4329 C C . MET B 1 195 ? -5.387 -2.148 32.109 1.00 43.23 217 MET B C 1
ATOM 4330 O O . MET B 1 195 ? -6.179 -1.448 32.738 1.00 44.47 217 MET B O 1
ATOM 4335 N N . LEU B 1 196 ? -5.511 -2.387 30.804 1.00 42.41 218 LEU B N 1
ATOM 4336 C CA . LEU B 1 196 ? -6.635 -1.855 30.027 1.00 42.24 218 LEU B CA 1
ATOM 4337 C C . LEU B 1 196 ? -7.961 -2.489 30.439 1.00 42.39 218 LEU B C 1
ATOM 4338 O O . LEU B 1 196 ? -8.989 -1.811 30.489 1.00 42.34 218 LEU B O 1
ATOM 4343 N N . GLN B 1 197 ? -7.923 -3.789 30.726 1.00 42.54 219 GLN B N 1
ATOM 4344 C CA . GLN B 1 197 ? -9.103 -4.542 31.145 1.00 43.30 219 GLN B CA 1
ATOM 4345 C C . GLN B 1 197 ? -9.572 -4.135 32.544 1.00 45.19 219 GLN B C 1
ATOM 4346 O O . GLN B 1 197 ? -10.774 -3.976 32.779 1.00 45.13 219 GLN B O 1
ATOM 4352 N N . GLN B 1 198 ? -8.617 -3.953 33.457 1.00 46.64 220 GLN B N 1
ATOM 4353 C CA . GLN B 1 198 ? -8.902 -3.484 34.818 1.00 48.62 220 GLN B CA 1
ATOM 4354 C C . GLN B 1 198 ? -9.476 -2.069 34.857 1.00 48.04 220 GLN B C 1
ATOM 4355 O O . GLN B 1 198 ? -10.263 -1.734 35.743 1.00 48.91 220 GLN B O 1
ATOM 4361 N N . ALA B 1 199 ? -9.072 -1.245 33.895 1.00 46.76 221 ALA B N 1
ATOM 4362 C CA . ALA B 1 199 ? -9.580 0.115 33.772 1.00 46.22 221 ALA B CA 1
ATOM 4363 C C . ALA B 1 199 ? -10.893 0.157 32.991 1.00 45.43 221 ALA B C 1
ATOM 4364 O O . ALA B 1 199 ? -11.499 1.220 32.850 1.00 45.99 221 ALA B O 1
ATOM 4366 N N . GLY B 1 200 ? -11.323 -1.000 32.486 1.00 44.27 222 GLY B N 1
ATOM 4367 C CA . GLY B 1 200 ? -12.571 -1.113 31.731 1.00 43.02 222 GLY B CA 1
ATOM 4368 C C . GLY B 1 200 ? -12.507 -0.464 30.360 1.00 41.74 222 GLY B C 1
ATOM 4369 O O . GLY B 1 200 ? -13.540 -0.155 29.762 1.00 41.74 222 GLY B O 1
ATOM 4370 N N . VAL B 1 201 ? -11.288 -0.253 29.872 1.00 40.74 223 VAL B N 1
ATOM 4371 C CA . VAL B 1 201 ? -11.048 0.311 28.545 1.00 39.38 223 VAL B CA 1
ATOM 4372 C C . VAL B 1 201 ? -11.042 -0.818 27.514 1.00 38.22 223 VAL B C 1
ATOM 4373 O O . VAL B 1 201 ? -10.472 -1.884 27.747 1.00 38.36 223 VAL B O 1
ATOM 4377 N N . ARG B 1 202 ? -11.682 -0.571 26.378 1.00 37.23 224 ARG B N 1
ATOM 4378 C CA . ARG B 1 202 ? -11.906 -1.593 25.360 1.00 36.72 224 ARG B CA 1
ATOM 4379 C C . ARG B 1 202 ? -10.638 -2.028 24.622 1.00 36.16 224 ARG B C 1
ATOM 4380 O O . ARG B 1 202 ? -9.924 -1.201 24.052 1.00 35.82 224 ARG B O 1
ATOM 4388 N N . ILE B 1 203 ? -10.367 -3.331 24.652 1.00 36.34 225 ILE B N 1
ATOM 4389 C CA . ILE B 1 203 ? -9.349 -3.942 23.789 1.00 35.93 225 ILE B CA 1
ATOM 4390 C C . ILE B 1 203 ? -9.787 -5.343 23.364 1.00 35.91 225 ILE B C 1
ATOM 4391 O O . ILE B 1 203 ? -10.223 -6.148 24.190 1.00 36.03 225 ILE B O 1
ATOM 4396 N N . ASP B 1 204 ? -9.663 -5.615 22.068 1.00 35.99 226 ASP B N 1
ATOM 4397 C CA . ASP B 1 204 ? -10.242 -6.808 21.454 1.00 36.82 226 ASP B CA 1
ATOM 4398 C C . ASP B 1 204 ? -9.236 -7.835 20.947 1.00 36.66 226 ASP B C 1
ATOM 4399 O O . ASP B 1 204 ? -9.562 -9.021 20.851 1.00 37.41 226 ASP B O 1
ATOM 4404 N N . GLY B 1 205 ? -8.030 -7.391 20.605 1.00 35.78 227 GLY B N 1
ATOM 4405 C CA . GLY B 1 205 ? -7.038 -8.307 20.062 1.00 35.09 227 GLY B CA 1
ATOM 4406 C C . GLY B 1 205 ? -5.596 -7.859 20.076 1.00 34.32 227 GLY B C 1
ATOM 4407 O O . GLY B 1 205 ? -5.295 -6.669 19.990 1.00 34.20 227 GLY B O 1
ATOM 4408 N N . VAL B 1 206 ? -4.700 -8.831 20.183 1.00 34.17 228 VAL B N 1
ATOM 4409 C CA . VAL B 1 206 ? -3.277 -8.567 20.078 1.00 34.06 228 VAL B CA 1
ATOM 4410 C C . VAL B 1 206 ? -2.786 -9.075 18.727 1.00 33.85 228 VAL B C 1
ATOM 4411 O O . VAL B 1 206 ? -2.955 -10.247 18.392 1.00 34.12 228 VAL B O 1
ATOM 4415 N N . GLY B 1 207 ? -2.208 -8.170 17.945 1.00 33.72 229 GLY B N 1
ATOM 4416 C CA . GLY B 1 207 ? -1.648 -8.512 16.648 1.00 33.77 229 GLY B CA 1
ATOM 4417 C C . GLY B 1 207 ? -0.143 -8.684 16.711 1.00 34.07 229 GLY B C 1
ATOM 4418 O O . GLY B 1 207 ? 0.589 -7.749 17.064 1.00 34.00 229 GLY B O 1
ATOM 4419 N N . MET B 1 208 ? 0.314 -9.891 16.393 1.00 34.02 230 MET B N 1
ATOM 4420 C CA . MET B 1 208 ? 1.734 -10.158 16.231 1.00 33.98 230 MET B CA 1
ATOM 4421 C C . MET B 1 208 ? 2.072 -9.858 14.782 1.00 33.72 230 MET B C 1
ATOM 4422 O O . MET B 1 208 ? 1.597 -10.555 13.877 1.00 34.14 230 MET B O 1
ATOM 4427 N N . GLN B 1 209 ? 2.873 -8.815 14.559 1.00 32.78 231 GLN B N 1
ATOM 4428 C CA . GLN B 1 209 ? 3.186 -8.363 13.202 1.00 32.02 231 GLN B CA 1
ATOM 4429 C C . GLN B 1 209 ? 3.667 -9.499 12.302 1.00 31.89 231 GLN B C 1
ATOM 4430 O O . GLN B 1 209 ? 3.185 -9.648 11.183 1.00 31.54 231 GLN B O 1
ATOM 4436 N N . GLY B 1 210 ? 4.598 -10.308 12.801 1.00 31.87 232 GLY B N 1
ATOM 4437 C CA . GLY B 1 210 ? 5.038 -11.496 12.074 1.00 31.82 232 GLY B CA 1
ATOM 4438 C C . GLY B 1 210 ? 6.033 -11.210 10.967 1.00 31.31 232 GLY B C 1
ATOM 4439 O O . GLY B 1 210 ? 6.102 -11.940 9.974 1.00 31.47 232 GLY B O 1
ATOM 4440 N N . HIS B 1 211 ? 6.800 -10.139 11.133 1.00 30.64 233 HIS B N 1
ATOM 4441 C CA . HIS B 1 211 ? 7.890 -9.854 10.225 1.00 30.22 233 HIS B CA 1
ATOM 4442 C C . HIS B 1 211 ? 9.038 -10.760 10.606 1.00 30.70 233 HIS B C 1
ATOM 4443 O O . HIS B 1 211 ? 9.925 -10.382 11.372 1.00 31.19 233 HIS B O 1
ATOM 4450 N N . TRP B 1 212 ? 8.999 -11.976 10.080 1.00 30.92 234 TRP B N 1
ATOM 4451 C CA . TRP B 1 212 ? 9.948 -12.996 10.491 1.00 31.20 234 TRP B CA 1
ATOM 4452 C C . TRP B 1 212 ? 10.938 -13.382 9.390 1.00 31.49 234 TRP B C 1
ATOM 4453 O O . TRP B 1 212 ? 11.033 -12.701 8.364 1.00 31.49 234 TRP B O 1
ATOM 4464 N N . GLY B 1 213 ? 11.689 -14.455 9.633 1.00 31.85 235 GLY B N 1
ATOM 4465 C CA . GLY B 1 213 ? 12.689 -14.955 8.698 1.00 32.16 235 GLY B CA 1
ATOM 4466 C C . GLY B 1 213 ? 12.829 -16.460 8.780 1.00 32.91 235 GLY B C 1
ATOM 4467 O O . GLY B 1 213 ? 12.071 -17.126 9.483 1.00 33.74 235 GLY B O 1
ATOM 4468 N N . LEU B 1 214 ? 13.805 -16.997 8.059 1.00 33.45 236 LEU B N 1
ATOM 4469 C CA . LEU B 1 214 ? 13.999 -18.440 7.972 1.00 34.21 236 LEU B CA 1
ATOM 4470 C C . LEU B 1 214 ? 14.490 -19.033 9.291 1.00 35.10 236 LEU B C 1
ATOM 4471 O O . LEU B 1 214 ? 14.050 -20.111 9.690 1.00 36.23 236 LEU B O 1
ATOM 4476 N N . ASN B 1 215 ? 15.382 -18.317 9.971 1.00 35.00 237 ASN B N 1
ATOM 4477 C CA . ASN B 1 215 ? 16.016 -18.823 11.187 1.00 35.57 237 ASN B CA 1
ATOM 4478 C C . ASN B 1 215 ? 15.395 -18.306 12.492 1.00 35.63 237 ASN B C 1
ATOM 4479 O O . ASN B 1 215 ? 15.840 -18.675 13.587 1.00 36.15 237 ASN B O 1
ATOM 4484 N N . TYR B 1 216 ? 14.369 -17.461 12.371 1.00 34.76 238 TYR B N 1
ATOM 4485 C CA . TYR B 1 216 ? 13.717 -16.853 13.532 1.00 33.75 238 TYR B CA 1
ATOM 4486 C C . TYR B 1 216 ? 12.242 -16.544 13.265 1.00 33.26 238 TYR B C 1
ATOM 4487 O O . TYR B 1 216 ? 11.869 -16.231 12.136 1.00 33.01 238 TYR B O 1
ATOM 4496 N N . PRO B 1 217 ? 11.393 -16.642 14.304 1.00 33.21 239 PRO B N 1
ATOM 4497 C CA . PRO B 1 217 ? 11.725 -17.185 15.614 1.00 33.56 239 PRO B CA 1
ATOM 4498 C C . PRO B 1 217 ? 11.303 -18.649 15.712 1.00 34.05 239 PRO B C 1
ATOM 4499 O O . PRO B 1 217 ? 10.785 -19.210 14.738 1.00 33.85 239 PRO B O 1
ATOM 4503 N N . SER B 1 218 ? 11.525 -19.258 16.875 1.00 34.37 240 SER B N 1
ATOM 4504 C CA . SER B 1 218 ? 11.118 -20.638 17.099 1.00 34.87 240 SER B CA 1
ATOM 4505 C C . SER B 1 218 ? 9.600 -20.739 17.142 1.00 34.68 240 SER B C 1
ATOM 4506 O O . SER B 1 218 ? 8.917 -19.794 17.533 1.00 34.00 240 SER B O 1
ATOM 4509 N N . LEU B 1 219 ? 9.087 -21.889 16.713 1.00 35.46 241 LEU B N 1
ATOM 4510 C CA . LEU B 1 219 ? 7.662 -22.170 16.745 1.00 35.32 241 LEU B CA 1
ATOM 4511 C C . LEU B 1 219 ? 7.152 -22.096 18.177 1.00 36.34 241 LEU B C 1
ATOM 4512 O O . LEU B 1 219 ? 6.030 -21.642 18.412 1.00 36.65 241 LEU B O 1
ATOM 4517 N N . ARG B 1 220 ? 7.991 -22.510 19.130 1.00 37.26 242 ARG B N 1
ATOM 4518 C CA . ARG B 1 220 ? 7.624 -22.478 20.549 1.00 38.23 242 ARG B CA 1
ATOM 4519 C C . ARG B 1 220 ? 7.332 -21.070 21.044 1.00 37.73 242 ARG B C 1
ATOM 4520 O O . ARG B 1 220 ? 6.267 -20.824 21.612 1.00 38.38 242 ARG B O 1
ATOM 4528 N N . ASP B 1 221 ? 8.265 -20.149 20.813 1.00 37.16 243 ASP B N 1
ATOM 4529 C CA . ASP B 1 221 ? 8.077 -18.752 21.201 1.00 36.70 243 ASP B CA 1
ATOM 4530 C C . ASP B 1 221 ? 6.804 -18.173 20.600 1.00 36.02 243 ASP B C 1
ATOM 4531 O O . ASP B 1 221 ? 6.066 -17.458 21.277 1.00 36.46 243 ASP B O 1
ATOM 4536 N N . ILE B 1 222 ? 6.541 -18.504 19.339 1.00 35.44 244 ILE B N 1
ATOM 4537 C CA . ILE B 1 222 ? 5.304 -18.098 18.680 1.00 35.11 244 ILE B CA 1
ATOM 4538 C C . ILE B 1 222 ? 4.098 -18.715 19.388 1.00 35.65 244 ILE B C 1
ATOM 4539 O O . ILE B 1 222 ? 3.109 -18.024 19.652 1.00 35.24 244 ILE B O 1
ATOM 4544 N N . GLU B 1 223 ? 4.194 -20.008 19.704 1.00 36.28 245 GLU B N 1
ATOM 4545 C CA . GLU B 1 223 ? 3.093 -20.735 20.335 1.00 36.78 245 GLU B CA 1
ATOM 4546 C C . GLU B 1 223 ? 2.784 -20.207 21.749 1.00 36.87 245 GLU B C 1
ATOM 4547 O O . GLU B 1 223 ? 1.632 -19.911 22.067 1.00 36.24 245 GLU B O 1
ATOM 4553 N N . ASP B 1 224 ? 3.819 -20.068 22.577 1.00 37.37 246 ASP B N 1
ATOM 4554 C CA . ASP B 1 224 ? 3.685 -19.481 23.913 1.00 38.12 246 ASP B CA 1
ATOM 4555 C C . ASP B 1 224 ? 3.077 -18.078 23.858 1.00 37.67 246 ASP B C 1
ATOM 4556 O O . ASP B 1 224 ? 2.312 -17.698 24.744 1.00 38.02 246 ASP B O 1
ATOM 4561 N N . ALA B 1 225 ? 3.433 -17.318 22.820 1.00 37.08 247 ALA B N 1
ATOM 4562 C CA . ALA B 1 225 ? 2.866 -15.992 22.576 1.00 36.42 247 ALA B CA 1
ATOM 4563 C C . ALA B 1 225 ? 1.357 -16.053 22.315 1.00 36.46 247 ALA B C 1
ATOM 4564 O O . ALA B 1 225 ? 0.583 -15.353 22.969 1.00 36.23 247 ALA B O 1
ATOM 4566 N N . ILE B 1 226 ? 0.951 -16.898 21.369 1.00 36.69 248 ILE B N 1
ATOM 4567 C CA . ILE B 1 226 ? -0.464 -17.115 21.067 1.00 37.04 248 ILE B CA 1
ATOM 4568 C C . ILE B 1 226 ? -1.239 -17.535 22.321 1.00 38.03 248 ILE B C 1
ATOM 4569 O O . ILE B 1 226 ? -2.256 -16.925 22.647 1.00 38.36 248 ILE B O 1
ATOM 4574 N N . ASP B 1 227 ? -0.741 -18.554 23.022 1.00 38.98 249 ASP B N 1
ATOM 4575 C CA . ASP B 1 227 ? -1.338 -19.027 24.281 1.00 40.40 249 ASP B CA 1
ATOM 4576 C C . ASP B 1 227 ? -1.576 -17.908 25.297 1.00 40.77 249 ASP B C 1
ATOM 4577 O O . ASP B 1 227 ? -2.682 -17.765 25.829 1.00 40.93 249 ASP B O 1
ATOM 4582 N N . ALA B 1 228 ? -0.530 -17.123 25.554 1.00 40.76 250 ALA B N 1
ATOM 4583 C CA . ALA B 1 228 ? -0.561 -16.069 26.566 1.00 41.10 250 ALA B CA 1
ATOM 4584 C C . ALA B 1 228 ? -1.580 -14.975 26.253 1.00 40.85 250 ALA B C 1
ATOM 4585 O O . ALA B 1 228 ? -2.280 -14.505 27.154 1.00 41.85 250 ALA B O 1
ATOM 4587 N N . TYR B 1 229 ? -1.663 -14.581 24.983 1.00 39.95 251 TYR B N 1
ATOM 4588 C CA . TYR B 1 229 ? -2.596 -13.540 24.549 1.00 39.09 251 TYR B CA 1
ATOM 4589 C C . TYR B 1 229 ? -4.045 -14.024 24.553 1.00 39.54 251 TYR B C 1
ATOM 4590 O O . TYR B 1 229 ? -4.959 -13.249 24.838 1.00 39.58 251 TYR B O 1
ATOM 4599 N N . ALA B 1 230 ? -4.241 -15.304 24.242 1.00 39.95 252 ALA B N 1
ATOM 4600 C CA . ALA B 1 230 ? -5.570 -15.922 24.224 1.00 39.97 252 ALA B CA 1
ATOM 4601 C C . ALA B 1 230 ? -6.147 -16.098 25.631 1.00 40.38 252 ALA B C 1
ATOM 4602 O O . ALA B 1 230 ? -7.360 -15.993 25.828 1.00 40.43 252 ALA B O 1
ATOM 4604 N N . ALA B 1 231 ? -5.273 -16.360 26.602 1.00 40.66 253 ALA B N 1
ATOM 4605 C CA . ALA B 1 231 ? -5.681 -16.522 28.002 1.00 41.33 253 ALA B CA 1
ATOM 4606 C C . ALA B 1 231 ? -6.165 -15.205 28.615 1.00 40.66 253 ALA B C 1
ATOM 4607 O O . ALA B 1 231 ? -6.736 -15.191 29.709 1.00 41.15 253 ALA B O 1
ATOM 4609 N N . LEU B 1 232 ? -5.933 -14.108 27.896 1.00 39.13 254 LEU B N 1
ATOM 4610 C CA . LEU B 1 232 ? -6.427 -12.793 28.280 1.00 38.51 254 LEU B CA 1
ATOM 4611 C C . LEU B 1 232 ? -7.873 -12.579 27.836 1.00 38.26 254 LEU B C 1
ATOM 4612 O O . LEU B 1 232 ? -8.532 -11.647 28.295 1.00 38.41 254 LEU B O 1
ATOM 4617 N N . GLY B 1 233 ? -8.356 -13.436 26.941 1.00 37.90 255 GLY B N 1
ATOM 4618 C CA . GLY B 1 233 ? -9.722 -13.339 26.432 1.00 38.40 255 GLY B CA 1
ATOM 4619 C C . GLY B 1 233 ? -9.853 -12.463 25.197 1.00 37.72 255 GLY B C 1
ATOM 4620 O O . GLY B 1 233 ? -10.960 -12.086 24.805 1.00 37.62 255 GLY B O 1
ATOM 4621 N N . VAL B 1 234 ? -8.718 -12.144 24.582 1.00 37.20 256 VAL B N 1
ATOM 4622 C CA . VAL B 1 234 ? -8.691 -11.327 23.368 1.00 36.28 256 VAL B CA 1
ATOM 4623 C C . VAL B 1 234 ? -8.351 -12.166 22.130 1.00 36.02 256 VAL B C 1
ATOM 4624 O O . VAL B 1 234 ? -7.968 -13.334 22.246 1.00 36.76 256 VAL B O 1
ATOM 4628 N N . LYS B 1 235 ? -8.502 -11.564 20.954 1.00 35.25 257 LYS B N 1
ATOM 4629 C CA . LYS B 1 235 ? -8.265 -12.246 19.685 1.00 35.28 257 LYS B CA 1
ATOM 4630 C C . LYS B 1 235 ? -6.800 -12.112 19.267 1.00 34.50 257 LYS B C 1
ATOM 4631 O O . LYS B 1 235 ? -6.203 -11.044 19.412 1.00 34.36 257 LYS B O 1
ATOM 4637 N N . VAL B 1 236 ? -6.213 -13.198 18.772 1.00 33.81 258 VAL B N 1
ATOM 4638 C CA . VAL B 1 236 ? -4.831 -13.152 18.297 1.00 32.76 258 VAL B CA 1
ATOM 4639 C C . VAL B 1 236 ? -4.795 -13.122 16.770 1.00 32.49 258 VAL B C 1
ATOM 4640 O O . VAL B 1 236 ? -5.554 -13.817 16.099 1.00 32.59 258 VAL B O 1
ATOM 4644 N N . MET B 1 237 ? -3.916 -12.288 16.228 1.00 32.31 259 MET B N 1
ATOM 4645 C CA . MET B 1 237 ? -3.782 -12.141 14.791 1.00 31.85 259 MET B CA 1
ATOM 4646 C C . MET B 1 237 ? -2.320 -12.057 14.382 1.00 31.43 259 MET B C 1
ATOM 4647 O O . MET B 1 237 ? -1.472 -11.546 15.125 1.00 31.27 259 MET B O 1
ATOM 4652 N N . ILE B 1 238 ? -2.033 -12.575 13.194 1.00 30.94 260 ILE B N 1
ATOM 4653 C CA . ILE B 1 238 ? -0.748 -12.371 12.561 1.00 30.54 260 ILE B CA 1
ATOM 4654 C C . ILE B 1 238 ? -1.023 -11.313 11.506 1.00 30.14 260 ILE B C 1
ATOM 4655 O O . ILE B 1 238 ? -1.716 -11.579 10.532 1.00 30.40 260 ILE B O 1
ATOM 4660 N N . THR B 1 239 ? -0.494 -10.112 11.718 1.00 29.73 261 THR B N 1
ATOM 4661 C CA . THR B 1 239 ? -0.995 -8.922 11.026 1.00 29.80 261 THR B CA 1
ATOM 4662 C C . THR B 1 239 ? -0.200 -8.425 9.811 1.00 30.27 261 THR B C 1
ATOM 4663 O O . THR B 1 239 ? -0.774 -7.793 8.921 1.00 30.44 261 THR B O 1
ATOM 4667 N N . GLU B 1 240 ? 1.107 -8.683 9.786 1.00 30.78 262 GLU B N 1
ATOM 4668 C CA . GLU B 1 240 ? 1.988 -8.177 8.723 1.00 30.87 262 GLU B CA 1
ATOM 4669 C C . GLU B 1 240 ? 3.001 -9.244 8.291 1.00 30.97 262 GLU B C 1
ATOM 4670 O O . GLU B 1 240 ? 4.168 -8.936 8.037 1.00 30.96 262 GLU B O 1
ATOM 4676 N N . LEU B 1 241 ? 2.548 -10.493 8.207 1.00 30.81 263 LEU B N 1
ATOM 4677 C CA . LEU B 1 241 ? 3.429 -11.631 7.946 1.00 31.25 263 LEU B CA 1
ATOM 4678 C C . LEU B 1 241 ? 4.280 -11.497 6.675 1.00 31.83 263 LEU B C 1
ATOM 4679 O O . LEU B 1 241 ? 3.760 -11.252 5.585 1.00 32.25 263 LEU B O 1
ATOM 4684 N N . ASP B 1 242 ? 5.595 -11.627 6.848 1.00 31.86 264 ASP B N 1
ATOM 4685 C CA . ASP B 1 242 ? 6.521 -11.897 5.745 1.00 31.76 264 ASP B CA 1
ATOM 4686 C C . ASP B 1 242 ? 7.742 -12.684 6.238 1.00 31.56 264 ASP B C 1
ATOM 4687 O O . ASP B 1 242 ? 8.080 -12.641 7.427 1.00 31.01 264 ASP B O 1
ATOM 4692 N N . ILE B 1 243 ? 8.375 -13.424 5.329 1.00 31.41 265 ILE B N 1
ATOM 4693 C CA . ILE B 1 243 ? 9.532 -14.254 5.685 1.00 31.70 265 ILE B CA 1
ATOM 4694 C C . ILE B 1 243 ? 10.805 -13.838 4.938 1.00 31.78 265 ILE B C 1
ATOM 4695 O O . ILE B 1 243 ? 10.958 -14.090 3.738 1.00 31.82 265 ILE B O 1
ATOM 4700 N N . ASP B 1 244 ? 11.713 -13.207 5.676 1.00 31.57 266 ASP B N 1
ATOM 4701 C CA . ASP B 1 244 ? 12.966 -12.709 5.133 1.00 31.59 266 ASP B CA 1
ATOM 4702 C C . ASP B 1 244 ? 13.938 -13.861 4.853 1.00 31.72 266 ASP B C 1
ATOM 4703 O O . ASP B 1 244 ? 14.233 -14.670 5.734 1.00 31.48 266 ASP B O 1
ATOM 4708 N N . VAL B 1 245 ? 14.439 -13.919 3.623 1.00 31.52 267 VAL B N 1
ATOM 4709 C CA . VAL B 1 245 ? 15.290 -15.025 3.187 1.00 31.92 267 VAL B CA 1
ATOM 4710 C C . VAL B 1 245 ? 16.751 -14.632 2.957 1.00 32.28 267 VAL B C 1
ATOM 4711 O O . VAL B 1 245 ? 17.603 -15.495 2.731 1.00 33.33 267 VAL B O 1
ATOM 4715 N N . LEU B 1 246 ? 17.038 -13.335 3.020 1.00 31.83 268 LEU B N 1
ATOM 4716 C CA . LEU B 1 246 ? 18.385 -12.826 2.754 1.00 31.81 268 LEU B CA 1
ATOM 4717 C C . LEU B 1 246 ? 19.262 -12.883 3.998 1.00 32.20 268 LEU B C 1
ATOM 4718 O O . LEU B 1 246 ? 18.740 -12.875 5.115 1.00 32.11 268 LEU B O 1
ATOM 4723 N N . PRO B 1 247 ? 20.598 -12.940 3.810 1.00 32.90 269 PRO B N 1
ATOM 4724 C CA . PRO B 1 247 ? 21.540 -13.046 4.930 1.00 33.18 269 PRO B CA 1
ATOM 4725 C C . PRO B 1 247 ? 21.387 -11.948 5.981 1.00 32.93 269 PRO B C 1
ATOM 4726 O O . PRO B 1 247 ? 20.909 -10.853 5.672 1.00 32.28 269 PRO B O 1
ATOM 4730 N N . LEU B 1 248 ? 21.790 -12.271 7.211 1.00 33.69 270 LEU B N 1
ATOM 4731 C CA . LEU B 1 248 ? 21.640 -11.409 8.403 1.00 33.92 270 LEU B CA 1
ATOM 4732 C C . LEU B 1 248 ? 20.188 -11.211 8.856 1.00 33.93 270 LEU B C 1
ATOM 4733 O O . LEU B 1 248 ? 19.862 -11.423 10.024 1.00 33.89 270 LEU B O 1
ATOM 4738 N N . THR B 1 249 ? 19.326 -10.810 7.928 1.00 34.19 271 THR B N 1
ATOM 4739 C CA . THR B 1 249 ? 17.939 -10.488 8.246 1.00 34.14 271 THR B CA 1
ATOM 4740 C C . THR B 1 249 ? 17.020 -11.718 8.278 1.00 34.32 271 THR B C 1
ATOM 4741 O O . THR B 1 249 ? 15.846 -11.617 8.649 1.00 34.50 271 THR B O 1
ATOM 4745 N N . LYS B 1 250 ? 17.559 -12.875 7.896 1.00 34.42 272 LYS B N 1
ATOM 4746 C CA . LYS B 1 250 ? 16.860 -14.148 8.076 1.00 34.26 272 LYS B CA 1
ATOM 4747 C C . LYS B 1 250 ? 17.087 -14.679 9.489 1.00 34.84 272 LYS B C 1
ATOM 4748 O O . LYS B 1 250 ? 16.487 -15.676 9.895 1.00 35.09 272 LYS B O 1
ATOM 4754 N N . GLU B 1 251 ? 17.952 -13.990 10.230 1.00 35.23 273 GLU B N 1
ATOM 4755 C CA . GLU B 1 251 ? 18.379 -14.418 11.557 1.00 35.79 273 GLU B CA 1
ATOM 4756 C C . GLU B 1 251 ? 17.635 -13.687 12.671 1.00 36.04 273 GLU B C 1
ATOM 4757 O O . GLU B 1 251 ? 17.529 -14.199 13.784 1.00 37.12 273 GLU B O 1
ATOM 4763 N N . GLY B 1 252 ? 17.135 -12.490 12.370 1.00 35.72 274 GLY B N 1
ATOM 4764 C CA . GLY B 1 252 ? 16.442 -11.656 13.354 1.00 35.32 274 GLY B CA 1
ATOM 4765 C C . GLY B 1 252 ? 15.891 -10.392 12.723 1.00 35.17 274 GLY B C 1
ATOM 4766 O O . GLY B 1 252 ? 16.346 -9.976 11.656 1.00 35.87 274 GLY B O 1
ATOM 4767 N N . GLN B 1 253 ? 14.910 -9.776 13.378 1.00 34.93 275 GLN B N 1
ATOM 4768 C CA . GLN B 1 253 ? 14.312 -8.548 12.866 1.00 34.88 275 GLN B CA 1
ATOM 4769 C C . GLN B 1 253 ? 15.174 -7.349 13.241 1.00 35.76 275 GLN B C 1
ATOM 4770 O O . GLN B 1 253 ? 15.578 -7.202 14.396 1.00 36.68 275 GLN B O 1
ATOM 4776 N N . ILE B 1 254 ? 15.460 -6.501 12.256 1.00 35.90 276 ILE B N 1
ATOM 4777 C CA . ILE B 1 254 ? 16.244 -5.291 12.484 1.00 36.01 276 ILE B CA 1
ATOM 4778 C C . ILE B 1 254 ? 15.354 -4.055 12.391 1.00 36.04 276 ILE B C 1
ATOM 4779 O O . ILE B 1 254 ? 14.481 -3.961 11.518 1.00 35.94 276 ILE B O 1
ATOM 4784 N N . ILE B 1 255 ? 15.577 -3.124 13.317 1.00 36.31 277 ILE B N 1
ATOM 4785 C CA . ILE B 1 255 ? 14.899 -1.826 13.324 1.00 35.84 277 ILE B CA 1
ATOM 4786 C C . ILE B 1 255 ? 15.939 -0.706 13.241 1.00 36.52 277 ILE B C 1
ATOM 4787 O O . ILE B 1 255 ? 17.143 -0.965 13.307 1.00 37.21 277 ILE B O 1
ATOM 4792 N N . GLY B 1 256 ? 15.474 0.531 13.086 1.00 36.98 278 GLY B N 1
ATOM 4793 C CA . GLY B 1 256 ? 16.373 1.680 12.986 1.00 37.58 278 GLY B CA 1
ATOM 4794 C C . GLY B 1 256 ? 17.022 1.832 11.623 1.00 37.64 278 GLY B C 1
ATOM 4795 O O . GLY B 1 256 ? 16.606 1.205 10.649 1.00 36.63 278 GLY B O 1
ATOM 4796 N N . THR B 1 257 ? 18.057 2.664 11.568 1.00 38.81 279 THR B N 1
ATOM 4797 C CA . THR B 1 257 ? 18.687 3.058 10.306 1.00 39.14 279 THR B CA 1
ATOM 4798 C C . THR B 1 257 ? 20.159 2.622 10.220 1.00 39.44 279 THR B C 1
ATOM 4799 O O . THR B 1 257 ? 20.948 3.189 9.452 1.00 39.80 279 THR B O 1
ATOM 4803 N N . GLY B 1 258 ? 20.517 1.604 11.000 1.00 38.80 280 GLY B N 1
ATOM 4804 C CA . GLY B 1 258 ? 21.887 1.099 11.037 1.00 39.00 280 GLY B CA 1
ATOM 4805 C C . GLY B 1 258 ? 22.384 0.573 9.705 1.00 38.59 280 GLY B C 1
ATOM 4806 O O . GLY B 1 258 ? 23.467 0.937 9.252 1.00 39.30 280 GLY B O 1
ATOM 4807 N N . MET B 1 259 ? 21.579 -0.276 9.074 1.00 38.13 281 MET B N 1
ATOM 4808 C CA . MET B 1 259 ? 21.944 -0.908 7.805 1.00 38.03 281 MET B CA 1
ATOM 4809 C C . MET B 1 259 ? 21.803 0.030 6.595 1.00 38.13 281 MET B C 1
ATOM 4810 O O . MET B 1 259 ? 22.180 -0.324 5.472 1.00 38.14 281 MET B O 1
ATOM 4815 N N . ALA B 1 260 ? 21.274 1.228 6.832 1.00 38.09 282 ALA B N 1
ATOM 4816 C CA . ALA B 1 260 ? 21.179 2.257 5.799 1.00 38.64 282 ALA B CA 1
ATOM 4817 C C . ALA B 1 260 ? 22.510 2.997 5.589 1.00 39.63 282 ALA B C 1
ATOM 4818 O O . ALA B 1 260 ? 22.569 3.989 4.858 1.00 39.57 282 ALA B O 1
ATOM 4820 N N . HIS B 1 261 ? 23.568 2.501 6.231 1.00 40.56 283 HIS B N 1
ATOM 4821 C CA . HIS B 1 261 ? 24.891 3.126 6.190 1.00 42.05 283 HIS B CA 1
ATOM 4822 C C . HIS B 1 261 ? 25.571 2.845 4.854 1.00 42.93 283 HIS B C 1
ATOM 4823 O O . HIS B 1 261 ? 25.465 1.741 4.312 1.00 42.79 283 HIS B O 1
ATOM 4830 N N . LYS B 1 262 ? 26.275 3.850 4.337 1.00 44.00 284 LYS B N 1
ATOM 4831 C CA . LYS B 1 262 ? 26.942 3.771 3.035 1.00 44.56 284 LYS B CA 1
ATOM 4832 C C . LYS B 1 262 ? 27.810 2.523 2.919 1.00 43.82 284 LYS B C 1
ATOM 4833 O O . LYS B 1 262 ? 27.980 1.974 1.827 1.00 43.64 284 LYS B O 1
ATOM 4839 N N . GLN B 1 263 ? 28.343 2.078 4.054 1.00 43.12 285 GLN B N 1
ATOM 4840 C CA . GLN B 1 263 ? 29.284 0.961 4.086 1.00 43.05 285 GLN B CA 1
ATOM 4841 C C . GLN B 1 263 ? 28.686 -0.377 3.659 1.00 41.57 285 GLN B C 1
ATOM 4842 O O . GLN B 1 263 ? 29.390 -1.213 3.094 1.00 41.86 285 GLN B O 1
ATOM 4848 N N . PHE B 1 264 ? 27.396 -0.576 3.919 1.00 39.76 286 PHE B N 1
ATOM 4849 C CA . PHE B 1 264 ? 26.733 -1.818 3.525 1.00 38.85 286 PHE B CA 1
ATOM 4850 C C . PHE B 1 264 ? 26.324 -1.815 2.042 1.00 38.90 286 PHE B C 1
ATOM 4851 O O . PHE B 1 264 ? 25.788 -2.803 1.528 1.00 38.07 286 PHE B O 1
ATOM 4859 N N . GLN B 1 265 ? 26.597 -0.700 1.364 1.00 39.77 287 GLN B N 1
ATOM 4860 C CA . GLN B 1 265 ? 26.411 -0.593 -0.084 1.00 40.43 287 GLN B CA 1
ATOM 4861 C C . GLN B 1 265 ? 27.709 -0.899 -0.837 1.00 41.76 287 GLN B C 1
ATOM 4862 O O . GLN B 1 265 ? 27.697 -1.088 -2.056 1.00 42.86 287 GLN B O 1
ATOM 4868 N N . LEU B 1 266 ? 28.822 -0.945 -0.107 1.00 41.98 288 LEU B N 1
ATOM 4869 C CA . LEU B 1 266 ? 30.126 -1.248 -0.695 1.00 42.65 288 LEU B CA 1
ATOM 4870 C C . LEU B 1 266 ? 30.187 -2.690 -1.210 1.00 42.85 288 LEU B C 1
ATOM 4871 O O . LEU B 1 266 ? 29.570 -3.581 -0.623 1.00 42.00 288 LEU B O 1
ATOM 4876 N N . PRO B 1 267 ? 30.930 -2.918 -2.315 1.00 43.83 289 PRO B N 1
ATOM 4877 C CA . PRO B 1 267 ? 30.946 -4.193 -3.039 1.00 44.04 289 PRO B CA 1
ATOM 4878 C C . PRO B 1 267 ? 31.151 -5.453 -2.194 1.00 44.51 289 PRO B C 1
ATOM 4879 O O . PRO B 1 267 ? 30.598 -6.494 -2.536 1.00 44.64 289 PRO B O 1
ATOM 4883 N N . GLU B 1 268 ? 31.923 -5.374 -1.113 1.00 45.35 290 GLU B N 1
ATOM 4884 C CA . GLU B 1 268 ? 32.153 -6.565 -0.286 1.00 45.59 290 GLU B CA 1
ATOM 4885 C C . GLU B 1 268 ? 30.922 -6.955 0.529 1.00 44.39 290 GLU B C 1
ATOM 4886 O O . GLU B 1 268 ? 30.718 -8.134 0.824 1.00 44.72 290 GLU B O 1
ATOM 4892 N N . PHE B 1 269 ? 30.107 -5.963 0.883 1.00 43.20 291 PHE B N 1
ATOM 4893 C CA . PHE B 1 269 ? 28.898 -6.208 1.664 1.00 42.15 291 PHE B CA 1
ATOM 4894 C C . PHE B 1 269 ? 27.704 -6.543 0.784 1.00 42.07 291 PHE B C 1
ATOM 4895 O O . PHE B 1 269 ? 26.956 -7.470 1.090 1.00 41.75 291 PHE B O 1
ATOM 4903 N N . LYS B 1 270 ? 27.536 -5.802 -0.310 1.00 43.06 292 LYS B N 1
ATOM 4904 C CA . LYS B 1 270 ? 26.479 -6.093 -1.279 1.00 43.28 292 LYS B CA 1
ATOM 4905 C C . LYS B 1 270 ? 26.615 -7.537 -1.770 1.00 43.24 292 LYS B C 1
ATOM 4906 O O . LYS B 1 270 ? 25.622 -8.249 -1.913 1.00 42.76 292 LYS B O 1
ATOM 4912 N N . ARG B 1 271 ? 27.861 -7.950 -1.996 1.00 43.91 293 ARG B N 1
ATOM 4913 C CA . ARG B 1 271 ? 28.225 -9.325 -2.336 1.00 44.00 293 ARG B CA 1
ATOM 4914 C C . ARG B 1 271 ? 27.604 -10.335 -1.366 1.00 42.23 293 ARG B C 1
ATOM 4915 O O . ARG B 1 271 ? 27.036 -11.342 -1.788 1.00 41.50 293 ARG B O 1
ATOM 4923 N N . PHE B 1 272 ? 27.710 -10.044 -0.071 1.00 40.72 294 PHE B N 1
ATOM 4924 C CA . PHE B 1 272 ? 27.251 -10.938 0.991 1.00 39.19 294 PHE B CA 1
ATOM 4925 C C . PHE B 1 272 ? 25.754 -10.814 1.295 1.00 37.82 294 PHE B C 1
ATOM 4926 O O . PHE B 1 272 ? 25.063 -11.822 1.456 1.00 37.09 294 PHE B O 1
ATOM 4934 N N . LEU B 1 273 ? 25.271 -9.575 1.373 1.00 36.51 295 LEU B N 1
ATOM 4935 C CA . LEU B 1 273 ? 23.909 -9.276 1.803 1.00 35.05 295 LEU B CA 1
ATOM 4936 C C . LEU B 1 273 ? 22.871 -9.443 0.696 1.00 34.93 295 LEU B C 1
ATOM 4937 O O . LEU B 1 273 ? 21.685 -9.635 0.976 1.00 34.50 295 LEU B O 1
ATOM 4942 N N . ASP B 1 274 ? 23.315 -9.357 -0.554 1.00 35.33 296 ASP B N 1
ATOM 4943 C CA . ASP B 1 274 ? 22.407 -9.401 -1.692 1.00 35.44 296 ASP B CA 1
ATOM 4944 C C . ASP B 1 274 ? 22.848 -10.455 -2.716 1.00 35.54 296 ASP B C 1
ATOM 4945 O O . ASP B 1 274 ? 23.241 -10.113 -3.839 1.00 35.52 296 ASP B O 1
ATOM 4950 N N . PRO B 1 275 ? 22.774 -11.747 -2.337 1.00 35.14 297 PRO B N 1
ATOM 4951 C CA . PRO B 1 275 ? 23.344 -12.791 -3.178 1.00 35.70 297 PRO B CA 1
ATOM 4952 C C . PRO B 1 275 ? 22.390 -13.338 -4.243 1.00 36.12 297 PRO B C 1
ATOM 4953 O O . PRO B 1 275 ? 22.832 -14.045 -5.153 1.00 36.86 297 PRO B O 1
ATOM 4957 N N . TYR B 1 276 ? 21.103 -13.012 -4.137 1.00 36.22 298 TYR B N 1
ATOM 4958 C CA . TYR B 1 276 ? 20.089 -13.597 -5.015 1.00 36.90 298 TYR B CA 1
ATOM 4959 C C . TYR B 1 276 ? 19.448 -12.553 -5.924 1.00 37.36 298 TYR B C 1
ATOM 4960 O O . TYR B 1 276 ? 18.232 -12.365 -5.911 1.00 37.23 298 TYR B O 1
ATOM 4969 N N . ARG B 1 277 ? 20.279 -11.887 -6.723 1.00 38.45 299 ARG B N 1
ATOM 4970 C CA . ARG B 1 277 ? 19.827 -10.808 -7.602 1.00 38.72 299 ARG B CA 1
ATOM 4971 C C . ARG B 1 277 ? 19.264 -11.305 -8.942 1.00 38.84 299 ARG B C 1
ATOM 4972 O O . ARG B 1 277 ? 18.841 -10.501 -9.779 1.00 38.99 299 ARG B O 1
ATOM 4980 N N . ASP B 1 278 ? 19.257 -12.624 -9.136 1.00 38.89 300 ASP B N 1
ATOM 4981 C CA . ASP B 1 278 ? 18.689 -13.237 -10.341 1.00 39.31 300 ASP B CA 1
ATOM 4982 C C . ASP B 1 278 ? 17.876 -14.487 -10.010 1.00 38.78 300 ASP B C 1
ATOM 4983 O O . ASP B 1 278 ? 18.140 -15.574 -10.533 1.00 39.09 300 ASP B O 1
ATOM 4988 N N . GLY B 1 279 ? 16.881 -14.313 -9.141 1.00 37.55 301 GLY B N 1
ATOM 4989 C CA . GLY B 1 279 ? 16.028 -15.409 -8.690 1.00 36.41 301 GLY B CA 1
ATOM 4990 C C . GLY B 1 279 ? 16.584 -16.127 -7.476 1.00 35.64 301 GLY B C 1
ATOM 4991 O O . GLY B 1 279 ? 17.789 -16.088 -7.216 1.00 35.99 301 GLY B O 1
ATOM 4992 N N . LEU B 1 280 ? 15.696 -16.772 -6.723 1.00 34.88 302 LEU B N 1
ATOM 4993 C CA . LEU B 1 280 ? 16.096 -17.629 -5.610 1.00 34.22 302 LEU B CA 1
ATOM 4994 C C . LEU B 1 280 ? 16.600 -18.984 -6.110 1.00 34.98 302 LEU B C 1
ATOM 4995 O O . LEU B 1 280 ? 15.962 -19.607 -6.960 1.00 35.25 302 LEU B O 1
ATOM 5000 N N . PRO B 1 281 ? 17.748 -19.449 -5.587 1.00 35.41 303 PRO B N 1
ATOM 5001 C CA . PRO B 1 281 ? 18.169 -20.811 -5.909 1.00 36.49 303 PRO B CA 1
ATOM 5002 C C . PRO B 1 281 ? 17.191 -21.837 -5.337 1.00 37.04 303 PRO B C 1
ATOM 5003 O O . PRO B 1 281 ? 16.519 -21.558 -4.336 1.00 36.50 303 PRO B O 1
ATOM 5007 N N . ALA B 1 282 ? 17.116 -23.004 -5.978 1.00 38.22 304 ALA B N 1
ATOM 5008 C CA . ALA B 1 282 ? 16.174 -24.062 -5.598 1.00 38.72 304 ALA B CA 1
ATOM 5009 C C . ALA B 1 282 ? 16.179 -24.378 -4.096 1.00 39.13 304 ALA B C 1
ATOM 5010 O O . ALA B 1 282 ? 15.122 -24.371 -3.459 1.00 39.09 304 ALA B O 1
ATOM 5012 N N . ASP B 1 283 ? 17.362 -24.627 -3.535 1.00 39.84 305 ASP B N 1
ATOM 5013 C CA . ASP B 1 283 ? 17.485 -25.011 -2.127 1.00 40.50 305 ASP B CA 1
ATOM 5014 C C . ASP B 1 283 ? 16.861 -23.997 -1.170 1.00 39.84 305 ASP B C 1
ATOM 5015 O O . ASP B 1 283 ? 16.359 -24.371 -0.107 1.00 40.29 305 ASP B O 1
ATOM 5020 N N . VAL B 1 284 ? 16.880 -22.721 -1.554 1.00 38.81 306 VAL B N 1
ATOM 5021 C CA . VAL B 1 284 ? 16.347 -21.659 -0.702 1.00 37.45 306 VAL B CA 1
ATOM 5022 C C . VAL B 1 284 ? 14.840 -21.459 -0.909 1.00 37.19 306 VAL B C 1
ATOM 5023 O O . VAL B 1 284 ? 14.125 -21.120 0.038 1.00 36.55 306 VAL B O 1
ATOM 5027 N N . GLN B 1 285 ? 14.357 -21.679 -2.133 1.00 37.60 307 GLN B N 1
ATOM 5028 C CA . GLN B 1 285 ? 12.912 -21.649 -2.399 1.00 37.28 307 GLN B CA 1
ATOM 5029 C C . GLN B 1 285 ? 12.185 -22.691 -1.555 1.00 37.77 307 GLN B C 1
ATOM 5030 O O . GLN B 1 285 ? 11.158 -22.390 -0.933 1.00 37.58 307 GLN B O 1
ATOM 5036 N N . ALA B 1 286 ? 12.729 -23.909 -1.531 1.00 38.20 308 ALA B N 1
ATOM 5037 C CA . ALA B 1 286 ? 12.188 -24.987 -0.710 1.00 38.20 308 ALA B CA 1
ATOM 5038 C C . ALA B 1 286 ? 12.251 -24.622 0.773 1.00 37.71 308 ALA B C 1
ATOM 5039 O O . ALA B 1 286 ? 11.321 -24.914 1.521 1.00 37.61 308 ALA B O 1
ATOM 5041 N N . GLN B 1 287 ? 13.342 -23.970 1.180 1.00 37.51 309 GLN B N 1
ATOM 5042 C CA . GLN B 1 287 ? 13.506 -23.490 2.555 1.00 37.24 309 GLN B CA 1
ATOM 5043 C C . GLN B 1 287 ? 12.403 -22.508 2.931 1.00 36.37 309 GLN B C 1
ATOM 5044 O O . GLN B 1 287 ? 11.891 -22.548 4.051 1.00 36.31 309 GLN B O 1
ATOM 5050 N N . LEU B 1 288 ? 12.046 -21.633 1.989 1.00 35.99 310 LEU B N 1
ATOM 5051 C CA . LEU B 1 288 ? 10.934 -20.691 2.162 1.00 35.06 310 LEU B CA 1
ATOM 5052 C C . LEU B 1 288 ? 9.590 -21.416 2.180 1.00 35.55 310 LEU B C 1
ATOM 5053 O O . LEU B 1 288 ? 8.745 -21.144 3.035 1.00 35.54 310 LEU B O 1
ATOM 5058 N N . ARG B 1 289 ? 9.402 -22.336 1.236 1.00 36.24 311 ARG B N 1
ATOM 5059 C CA . ARG B 1 289 ? 8.224 -23.190 1.221 1.00 36.94 311 ARG B CA 1
ATOM 5060 C C . ARG B 1 289 ? 8.050 -23.879 2.573 1.00 37.46 311 ARG B C 1
ATOM 5061 O O . ARG B 1 289 ? 6.997 -23.764 3.195 1.00 37.50 311 ARG B O 1
ATOM 5069 N N . ASP B 1 290 ? 9.095 -24.568 3.030 1.00 38.39 312 ASP B N 1
ATOM 5070 C CA . ASP B 1 290 ? 9.070 -25.264 4.320 1.00 39.17 312 ASP B CA 1
ATOM 5071 C C . ASP B 1 290 ? 8.772 -24.326 5.486 1.00 38.32 312 ASP B C 1
ATOM 5072 O O . ASP B 1 290 ? 8.050 -24.702 6.413 1.00 38.62 312 ASP B O 1
ATOM 5077 N N . ARG B 1 291 ? 9.324 -23.112 5.427 1.00 36.86 313 ARG B N 1
ATOM 5078 C CA . ARG B 1 291 ? 9.133 -22.113 6.478 1.00 35.24 313 ARG B CA 1
ATOM 5079 C C . ARG B 1 291 ? 7.682 -21.654 6.564 1.00 34.67 313 ARG B C 1
ATOM 5080 O O . ARG B 1 291 ? 7.097 -21.637 7.649 1.00 34.79 313 ARG B O 1
ATOM 5088 N N . TYR B 1 292 ? 7.108 -21.288 5.421 1.00 33.82 314 TYR B N 1
ATOM 5089 C CA . TYR B 1 292 ? 5.707 -20.894 5.360 1.00 33.53 314 TYR B CA 1
ATOM 5090 C C . TYR B 1 292 ? 4.779 -22.046 5.746 1.00 34.65 314 TYR B C 1
ATOM 5091 O O . TYR B 1 292 ? 3.743 -21.822 6.373 1.00 34.94 314 TYR B O 1
ATOM 5100 N N . ALA B 1 293 ? 5.159 -23.270 5.372 1.00 35.78 315 ALA B N 1
ATOM 5101 C CA . ALA B 1 293 ? 4.367 -24.473 5.667 1.00 37.02 315 ALA B CA 1
ATOM 5102 C C . ALA B 1 293 ? 4.259 -24.759 7.166 1.00 37.80 315 ALA B C 1
ATOM 5103 O O . ALA B 1 293 ? 3.151 -24.915 7.691 1.00 38.54 315 ALA B O 1
ATOM 5105 N N . GLU B 1 294 ? 5.405 -24.818 7.848 1.00 37.84 316 GLU B N 1
ATOM 5106 C CA . GLU B 1 294 ? 5.437 -25.107 9.280 1.00 38.01 316 GLU B CA 1
ATOM 5107 C C . GLU B 1 294 ? 4.802 -24.000 10.121 1.00 37.64 316 GLU B C 1
ATOM 5108 O O . GLU B 1 294 ? 4.277 -24.263 11.207 1.00 38.47 316 GLU B O 1
ATOM 5114 N N . LEU B 1 295 ? 4.839 -22.769 9.610 1.00 36.70 317 LEU B N 1
ATOM 5115 C CA . LEU B 1 295 ? 4.233 -21.627 10.294 1.00 35.92 317 LEU B CA 1
ATOM 5116 C C . LEU B 1 295 ? 2.710 -21.612 10.179 1.00 35.92 317 LEU B C 1
ATOM 5117 O O . LEU B 1 295 ? 2.013 -21.365 11.162 1.00 36.36 317 LEU B O 1
ATOM 5122 N N . PHE B 1 296 ? 2.198 -21.872 8.981 1.00 35.72 318 PHE B N 1
ATOM 5123 C CA . PHE B 1 296 ? 0.758 -21.931 8.774 1.00 35.68 318 PHE B CA 1
ATOM 5124 C C . PHE B 1 296 ? 0.157 -23.185 9.397 1.00 36.97 318 PHE B C 1
ATOM 5125 O O . PHE B 1 296 ? -1.009 -23.187 9.792 1.00 37.17 318 PHE B O 1
ATOM 5133 N N . ALA B 1 297 ? 0.961 -24.243 9.490 1.00 37.82 319 ALA B N 1
ATOM 5134 C CA . ALA B 1 297 ? 0.563 -25.459 10.195 1.00 38.89 319 ALA B CA 1
ATOM 5135 C C . ALA B 1 297 ? 0.332 -25.153 11.667 1.00 39.05 319 ALA B C 1
ATOM 5136 O O . ALA B 1 297 ? -0.562 -25.731 12.290 1.00 39.92 319 ALA B O 1
ATOM 5138 N N . LEU B 1 298 ? 1.144 -24.240 12.207 1.00 38.44 320 LEU B N 1
ATOM 5139 C CA . LEU B 1 298 ? 1.014 -23.783 13.587 1.00 38.23 320 LEU B CA 1
ATOM 5140 C C . LEU B 1 298 ? -0.268 -22.989 13.738 1.00 37.94 320 LEU B C 1
ATOM 5141 O O . LEU B 1 298 ? -1.067 -23.265 14.630 1.00 39.09 320 LEU B O 1
ATOM 5146 N N . PHE B 1 299 ? -0.463 -22.013 12.855 1.00 37.03 321 PHE B N 1
ATOM 5147 C CA . PHE B 1 299 ? -1.665 -21.185 12.870 1.00 36.33 321 PHE B CA 1
ATOM 5148 C C . PHE B 1 299 ? -2.929 -22.028 12.788 1.00 37.40 321 PHE B C 1
ATOM 5149 O O . PHE B 1 299 ? -3.876 -21.790 13.529 1.00 38.22 321 PHE B O 1
ATOM 5157 N N . TRP B 1 300 ? -2.931 -23.018 11.899 1.00 38.30 322 TRP B N 1
ATOM 5158 C CA . TRP B 1 300 ? -4.099 -23.876 11.700 1.00 39.60 322 TRP B CA 1
ATOM 5159 C C . TRP B 1 300 ? -4.346 -24.826 12.870 1.00 40.59 322 TRP B C 1
ATOM 5160 O O . TRP B 1 300 ? -5.499 -25.101 13.208 1.00 41.21 322 TRP B O 1
ATOM 5171 N N . ARG B 1 301 ? -3.271 -25.327 13.478 1.00 40.70 323 ARG B N 1
ATOM 5172 C CA . ARG B 1 301 ? -3.385 -26.116 14.706 1.00 42.03 323 ARG B CA 1
ATOM 5173 C C . ARG B 1 301 ? -3.972 -25.252 15.831 1.00 42.50 323 ARG B C 1
ATOM 5174 O O . ARG B 1 301 ? -4.716 -25.747 16.685 1.00 43.36 323 ARG B O 1
ATOM 5182 N N . LYS B 1 302 ? -3.646 -23.960 15.803 1.00 42.04 324 LYS B N 1
ATOM 5183 C CA . LYS B 1 302 ? -4.083 -23.009 16.824 1.00 42.17 324 LYS B CA 1
ATOM 5184 C C . LYS B 1 302 ? -5.122 -22.032 16.276 1.00 42.15 324 LYS B C 1
ATOM 5185 O O . LYS B 1 302 ? -5.180 -20.875 16.698 1.00 41.78 324 LYS B O 1
ATOM 5191 N N . ARG B 1 303 ? -5.942 -22.509 15.341 1.00 42.74 325 ARG B N 1
ATOM 5192 C CA . ARG B 1 303 ? -6.929 -21.669 14.656 1.00 42.05 325 ARG B CA 1
ATOM 5193 C C . ARG B 1 303 ? -8.025 -21.113 15.567 1.00 42.86 325 ARG B C 1
ATOM 5194 O O . ARG B 1 303 ? -8.547 -20.027 15.310 1.00 42.05 325 ARG B O 1
ATOM 5202 N N . ASP B 1 304 ? -8.359 -21.855 16.623 1.00 44.53 326 ASP B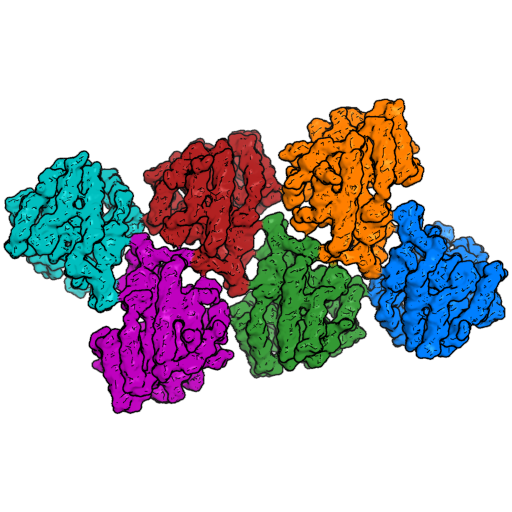 N 1
ATOM 5203 C CA . ASP B 1 304 ? -9.412 -21.456 17.560 1.00 45.71 326 ASP B CA 1
ATOM 5204 C C . ASP B 1 304 ? -9.078 -20.163 18.298 1.00 44.01 326 ASP B C 1
ATOM 5205 O O . ASP B 1 304 ? -9.973 -19.378 18.614 1.00 44.12 326 ASP B O 1
ATOM 5210 N N . LYS B 1 305 ? -7.790 -19.946 18.558 1.00 41.85 327 LYS B N 1
ATOM 5211 C CA . LYS B 1 305 ? -7.322 -18.764 19.281 1.00 39.66 327 LYS B CA 1
ATOM 5212 C C . LYS B 1 305 ? -6.913 -17.626 18.339 1.00 37.79 327 LYS B C 1
ATOM 5213 O O . LYS B 1 305 ? -6.602 -16.523 18.793 1.00 37.36 327 LYS B O 1
ATOM 5219 N N . ILE B 1 306 ? -6.928 -17.903 17.035 1.00 36.54 328 ILE B N 1
ATOM 5220 C CA . ILE B 1 306 ? -6.516 -16.944 16.006 1.00 34.76 328 ILE B CA 1
ATOM 5221 C C . ILE B 1 306 ? -7.709 -16.444 15.179 1.00 34.60 328 ILE B C 1
ATOM 5222 O O . ILE B 1 306 ? -8.574 -17.228 14.780 1.00 34.99 328 ILE B O 1
ATOM 5227 N N . ALA B 1 307 ? -7.731 -15.135 14.925 1.00 33.83 329 ALA B N 1
ATOM 5228 C CA . ALA B 1 307 ? -8.832 -14.467 14.228 1.00 33.94 329 ALA B CA 1
ATOM 5229 C C . ALA B 1 307 ? -8.515 -14.099 12.772 1.00 34.08 329 ALA B C 1
ATOM 5230 O O . ALA B 1 307 ? -9.422 -13.994 11.939 1.00 34.18 329 ALA B O 1
ATOM 5232 N N . ARG B 1 308 ? -7.230 -13.905 12.475 1.00 34.13 330 ARG B N 1
ATOM 5233 C CA . ARG B 1 308 ? -6.792 -13.383 11.184 1.00 33.61 330 ARG B CA 1
ATOM 5234 C C . ARG B 1 308 ? -5.294 -13.599 10.983 1.00 34.22 330 ARG B C 1
ATOM 5235 O O . ARG B 1 308 ? -4.499 -13.330 11.882 1.00 34.47 330 ARG B O 1
ATOM 5243 N N . VAL B 1 309 ? -4.920 -14.097 9.805 1.00 35.18 331 VAL B N 1
ATOM 5244 C CA . VAL B 1 309 ? -3.516 -14.143 9.387 1.00 35.44 331 VAL B CA 1
ATOM 5245 C C . VAL B 1 309 ? -3.340 -13.335 8.095 1.00 35.62 331 VAL B C 1
ATOM 5246 O O . VAL B 1 309 ? -3.780 -13.752 7.022 1.00 36.46 331 VAL B O 1
ATOM 5250 N N . SER B 1 310 ? -2.711 -12.169 8.224 1.00 35.57 332 SER B N 1
ATOM 5251 C CA . SER B 1 310 ? -2.472 -11.260 7.105 1.00 35.33 332 SER B CA 1
ATOM 5252 C C . SER B 1 310 ? -1.006 -11.227 6.692 1.00 35.41 332 SER B C 1
ATOM 5253 O O . SER B 1 310 ? -0.122 -10.965 7.518 1.00 35.31 332 SER B O 1
ATOM 5256 N N . VAL B 1 311 ? -0.761 -11.488 5.408 1.00 35.16 333 VAL B N 1
ATOM 5257 C CA . VAL B 1 311 ? 0.571 -11.358 4.819 1.00 34.33 333 VAL B CA 1
ATOM 5258 C C . VAL B 1 311 ? 0.777 -9.923 4.326 1.00 33.96 333 VAL B C 1
ATOM 5259 O O . VAL B 1 311 ? -0.142 -9.312 3.774 1.00 33.84 333 VAL B O 1
ATOM 5263 N N . TRP B 1 312 ? 1.978 -9.386 4.531 1.00 33.62 334 TRP B N 1
ATOM 5264 C CA . TRP B 1 312 ? 2.229 -7.971 4.261 1.00 33.11 334 TRP B CA 1
ATOM 5265 C C . TRP B 1 312 ? 2.589 -7.683 2.800 1.00 33.29 334 TRP B C 1
ATOM 5266 O O . TRP B 1 312 ? 3.647 -7.126 2.497 1.00 32.69 334 TRP B O 1
ATOM 5277 N N . GLY B 1 313 ? 1.683 -8.058 1.901 1.00 34.07 335 GLY B N 1
ATOM 5278 C CA . GLY B 1 313 ? 1.874 -7.851 0.468 1.00 34.81 335 GLY B CA 1
ATOM 5279 C C . GLY B 1 313 ? 1.482 -9.057 -0.360 1.00 35.29 335 GLY B C 1
ATOM 5280 O O . GLY B 1 313 ? 1.231 -10.144 0.180 1.00 35.18 335 GLY B O 1
ATOM 5281 N N . VAL B 1 314 ? 1.433 -8.863 -1.676 1.00 36.21 336 VAL B N 1
ATOM 5282 C CA . VAL B 1 314 ? 1.062 -9.935 -2.602 1.00 37.58 336 VAL B CA 1
ATOM 5283 C C . VAL B 1 314 ? 2.289 -10.486 -3.337 1.00 39.28 336 VAL B C 1
ATOM 5284 O O . VAL B 1 314 ? 2.686 -11.638 -3.125 1.00 40.57 336 VAL B O 1
ATOM 5288 N N . SER B 1 315 ? 2.884 -9.657 -4.191 1.00 39.80 337 SER B N 1
ATOM 5289 C CA . SER B 1 315 ? 4.056 -10.050 -4.956 1.00 40.74 337 SER B CA 1
ATOM 5290 C C . SER B 1 315 ? 5.307 -9.424 -4.358 1.00 40.81 337 SER B C 1
ATOM 5291 O O . SER B 1 315 ? 5.252 -8.341 -3.775 1.00 40.62 337 SER B O 1
ATOM 5294 N N . ASP B 1 316 ? 6.434 -10.109 -4.517 1.00 41.37 338 ASP B N 1
ATOM 5295 C CA . ASP B 1 316 ? 7.685 -9.707 -3.880 1.00 41.57 338 ASP B CA 1
ATOM 5296 C C . ASP B 1 316 ? 8.181 -8.319 -4.277 1.00 42.26 338 ASP B C 1
ATOM 5297 O O . ASP B 1 316 ? 8.783 -7.628 -3.455 1.00 41.83 338 ASP B O 1
ATOM 5302 N N . ASP B 1 317 ? 7.918 -7.904 -5.519 1.00 43.78 339 ASP B N 1
ATOM 5303 C CA . ASP B 1 317 ? 8.555 -6.698 -6.076 1.00 45.33 339 ASP B CA 1
ATOM 5304 C C . ASP B 1 317 ? 8.214 -5.408 -5.350 1.00 44.97 339 ASP B C 1
ATOM 5305 O O . ASP B 1 317 ? 8.946 -4.426 -5.457 1.00 44.36 339 ASP B O 1
ATOM 5310 N N . MET B 1 318 ? 7.113 -5.419 -4.605 1.00 46.01 340 MET B N 1
ATOM 5311 C CA . MET B 1 318 ? 6.680 -4.230 -3.875 1.00 46.91 340 MET B CA 1
ATOM 5312 C C . MET B 1 318 ? 6.822 -4.360 -2.357 1.00 45.36 340 MET B C 1
ATOM 5313 O O . MET B 1 318 ? 6.420 -3.468 -1.606 1.00 45.63 340 MET B O 1
ATOM 5318 N N . SER B 1 319 ? 7.416 -5.468 -1.918 1.00 44.02 341 SER B N 1
ATOM 5319 C CA . SER B 1 319 ? 7.654 -5.716 -0.499 1.00 42.27 341 SER B CA 1
ATOM 5320 C C . SER B 1 319 ? 8.658 -4.730 0.085 1.00 41.13 341 SER B C 1
ATOM 5321 O O . SER B 1 319 ? 9.716 -4.482 -0.496 1.00 41.94 341 SER B O 1
ATOM 5324 N N . TRP B 1 320 ? 8.320 -4.188 1.249 1.00 39.12 342 TRP B N 1
ATOM 5325 C CA . TRP B 1 320 ? 9.174 -3.239 1.948 1.00 38.00 342 TRP B CA 1
ATOM 5326 C C . TRP B 1 320 ? 10.537 -3.832 2.311 1.00 38.39 342 TRP B C 1
ATOM 5327 O O . TRP B 1 320 ? 11.494 -3.093 2.545 1.00 38.76 342 TRP B O 1
ATOM 5338 N N . LYS B 1 321 ? 10.611 -5.165 2.341 1.00 38.65 343 LYS B N 1
ATOM 5339 C CA . LYS B 1 321 ? 11.823 -5.898 2.745 1.00 38.71 343 LYS B CA 1
ATOM 5340 C C . LYS B 1 321 ? 12.942 -5.836 1.707 1.00 38.55 343 LYS B C 1
ATOM 5341 O O . LYS B 1 321 ? 14.073 -6.244 1.981 1.00 39.13 343 LYS B O 1
ATOM 5347 N N . ASN B 1 322 ? 12.608 -5.343 0.516 1.00 37.97 344 ASN B N 1
ATOM 5348 C CA . ASN B 1 322 ? 13.580 -5.133 -0.544 1.00 37.07 344 ASN B CA 1
ATOM 5349 C C . ASN B 1 322 ? 14.528 -3.992 -0.206 1.00 36.20 344 ASN B C 1
ATOM 5350 O O . ASN B 1 322 ? 15.734 -4.101 -0.419 1.00 36.64 344 ASN B O 1
ATOM 5355 N N . ASP B 1 323 ? 13.974 -2.906 0.328 1.00 35.02 345 ASP B N 1
ATOM 5356 C CA . ASP B 1 323 ? 14.754 -1.709 0.632 1.00 34.61 345 ASP B CA 1
ATOM 5357 C C . ASP B 1 323 ? 14.982 -1.503 2.129 1.00 34.17 345 ASP B C 1
ATOM 5358 O O . ASP B 1 323 ? 15.642 -0.547 2.537 1.00 33.99 345 ASP B O 1
ATOM 5363 N N . TYR B 1 324 ? 14.442 -2.411 2.938 1.00 34.01 346 TYR B N 1
ATOM 5364 C CA . TYR B 1 324 ? 14.608 -2.343 4.385 1.00 34.62 346 TYR B CA 1
ATOM 5365 C C . TYR B 1 324 ? 14.863 -3.718 5.019 1.00 35.39 346 TYR B C 1
ATOM 5366 O O . TYR B 1 324 ? 14.171 -4.686 4.698 1.00 35.91 346 TYR B O 1
ATOM 5375 N N . PRO B 1 325 ? 15.837 -3.808 5.951 1.00 36.15 347 PRO B N 1
ATOM 5376 C CA . PRO B 1 325 ? 16.680 -2.732 6.519 1.00 36.20 347 PRO B CA 1
ATOM 5377 C C . PRO B 1 325 ? 17.855 -2.254 5.672 1.00 35.61 347 PRO B C 1
ATOM 5378 O O . PRO B 1 325 ? 18.444 -1.221 5.992 1.00 35.65 347 PRO B O 1
ATOM 5382 N N . VAL B 1 326 ? 18.191 -2.990 4.615 1.00 35.48 348 VAL B N 1
ATOM 5383 C CA . VAL B 1 326 ? 19.265 -2.583 3.703 1.00 35.78 348 VAL B CA 1
ATOM 5384 C C . VAL B 1 326 ? 18.684 -2.251 2.332 1.00 35.49 348 VAL B C 1
ATOM 5385 O O . VAL B 1 326 ? 18.122 -3.132 1.674 1.00 36.29 348 VAL B O 1
ATOM 5389 N N . PRO B 1 327 ? 18.808 -0.978 1.902 1.00 35.24 349 PRO B N 1
ATOM 5390 C CA . PRO B 1 327 ? 18.304 -0.527 0.595 1.00 35.06 349 PRO B CA 1
ATOM 5391 C C . PRO B 1 327 ? 18.971 -1.199 -0.608 1.00 34.87 349 PRO B C 1
ATOM 5392 O O . PRO B 1 327 ? 20.118 -1.644 -0.520 1.00 35.26 349 PRO B O 1
ATOM 5396 N N . GLY B 1 328 ? 18.236 -1.265 -1.714 1.00 34.31 350 GLY B N 1
ATOM 5397 C CA . GLY B 1 328 ? 18.761 -1.752 -2.985 1.00 34.29 350 GLY B CA 1
ATOM 5398 C C . GLY B 1 328 ? 18.962 -3.252 -3.055 1.00 34.00 350 GLY B C 1
ATOM 5399 O O . GLY B 1 328 ? 19.724 -3.743 -3.891 1.00 34.71 350 GLY B O 1
ATOM 5400 N N . ARG B 1 329 ? 18.286 -3.985 -2.175 1.00 33.12 351 ARG B N 1
ATOM 5401 C CA . ARG B 1 329 ? 18.373 -5.442 -2.179 1.00 32.59 351 ARG B CA 1
ATOM 5402 C C . ARG B 1 329 ? 17.192 -6.089 -2.883 1.00 31.88 351 ARG B C 1
ATOM 5403 O O . ARG B 1 329 ? 16.151 -5.463 -3.092 1.00 31.04 351 ARG B O 1
ATOM 5411 N N . THR B 1 330 ? 17.378 -7.353 -3.245 1.00 31.98 352 THR B N 1
ATOM 5412 C CA . THR B 1 330 ? 16.340 -8.148 -3.876 1.00 32.16 352 THR B CA 1
ATOM 5413 C C . THR B 1 330 ? 15.936 -9.264 -2.913 1.00 31.90 352 THR B C 1
ATOM 5414 O O . THR B 1 330 ? 16.651 -10.252 -2.754 1.00 31.95 352 THR B O 1
ATOM 5418 N N . ASN B 1 331 ? 14.790 -9.081 -2.265 1.00 32.02 353 ASN B N 1
ATOM 5419 C CA . ASN B 1 331 ? 14.302 -10.017 -1.259 1.00 32.43 353 ASN B CA 1
ATOM 5420 C C . ASN B 1 331 ? 13.142 -10.845 -1.805 1.00 33.20 353 ASN B C 1
ATOM 5421 O O . ASN B 1 331 ? 12.543 -10.477 -2.814 1.00 33.70 353 ASN B O 1
ATOM 5426 N N . TYR B 1 332 ? 12.827 -11.958 -1.142 1.00 33.92 354 TYR B N 1
ATOM 5427 C CA . TYR B 1 332 ? 11.763 -12.865 -1.602 1.00 34.53 354 TYR B CA 1
ATOM 5428 C C . TYR B 1 332 ? 10.772 -13.239 -0.477 1.00 34.55 354 TYR B C 1
ATOM 5429 O O . TYR B 1 332 ? 10.551 -14.422 -0.216 1.00 35.46 354 TYR B O 1
ATOM 5438 N N . PRO B 1 333 ? 10.149 -12.231 0.172 1.00 34.03 355 PRO B N 1
ATOM 5439 C CA . PRO B 1 333 ? 9.438 -12.484 1.431 1.00 33.65 355 PRO B CA 1
ATOM 5440 C C . PRO B 1 333 ? 8.022 -13.069 1.343 1.00 33.73 355 PRO B C 1
ATOM 5441 O O . PRO B 1 333 ? 7.577 -13.717 2.293 1.00 34.10 355 PRO B O 1
ATOM 5445 N N . LEU B 1 334 ? 7.320 -12.850 0.235 1.00 33.73 356 LEU B N 1
ATOM 5446 C CA . LEU B 1 334 ? 5.878 -13.143 0.178 1.00 33.57 356 LEU B CA 1
ATOM 5447 C C . LEU B 1 334 ? 5.510 -14.450 -0.546 1.00 33.76 356 LEU B C 1
ATOM 5448 O O . LEU B 1 334 ? 6.352 -15.337 -0.689 1.00 34.12 356 LEU B O 1
ATOM 5453 N N . LEU B 1 335 ? 4.253 -14.566 -0.984 1.00 33.41 357 LEU B N 1
ATOM 5454 C CA . LEU B 1 335 ? 3.733 -15.818 -1.551 1.00 33.21 357 LEU B CA 1
ATOM 5455 C C . LEU B 1 335 ? 3.637 -15.841 -3.076 1.00 33.95 357 LEU B C 1
ATOM 5456 O O . LEU B 1 335 ? 3.378 -16.891 -3.672 1.00 35.28 357 LEU B O 1
ATOM 5461 N N . PHE B 1 336 ? 3.843 -14.689 -3.702 1.00 33.33 358 PHE B N 1
ATOM 5462 C CA . PHE B 1 336 ? 3.828 -14.601 -5.153 1.00 33.39 358 PHE B CA 1
ATOM 5463 C C . PHE B 1 336 ? 5.086 -13.900 -5.620 1.00 33.40 358 PHE B C 1
ATOM 5464 O O . PHE B 1 336 ? 5.573 -12.985 -4.951 1.00 33.28 358 PHE B O 1
ATOM 5472 N N . ASP B 1 337 ? 5.610 -14.330 -6.766 1.00 33.62 359 ASP B N 1
ATOM 5473 C CA . ASP B 1 337 ? 6.823 -13.735 -7.326 1.00 33.56 359 ASP B CA 1
ATOM 5474 C C . ASP B 1 337 ? 6.554 -12.418 -8.079 1.00 33.67 359 ASP B C 1
ATOM 5475 O O . ASP B 1 337 ? 5.435 -11.900 -8.068 1.00 33.33 359 ASP B O 1
ATOM 5480 N N . ARG B 1 338 ? 7.586 -11.895 -8.737 1.00 34.04 360 ARG B N 1
ATOM 5481 C CA . ARG B 1 338 ? 7.513 -10.609 -9.437 1.00 34.08 360 ARG B CA 1
ATOM 5482 C C . ARG B 1 338 ? 6.770 -10.679 -10.782 1.00 35.00 360 ARG B C 1
ATOM 5483 O O . ARG B 1 338 ? 6.578 -9.658 -11.452 1.00 34.86 360 ARG B O 1
ATOM 5491 N N . ASN B 1 339 ? 6.364 -11.888 -11.167 1.00 35.50 361 ASN B N 1
ATOM 5492 C CA . ASN B 1 339 ? 5.468 -12.087 -12.304 1.00 36.49 361 ASN B CA 1
ATOM 5493 C C . ASN B 1 339 ? 4.080 -12.526 -11.834 1.00 37.04 361 ASN B C 1
ATOM 5494 O O . ASN B 1 339 ? 3.258 -12.999 -12.627 1.00 38.12 361 ASN B O 1
ATOM 5499 N N . HIS B 1 340 ? 3.838 -12.362 -10.532 1.00 36.23 362 HIS B N 1
ATOM 5500 C CA . HIS B 1 340 ? 2.537 -12.623 -9.920 1.00 36.31 362 HIS B CA 1
ATOM 5501 C C . HIS B 1 340 ? 2.120 -14.087 -10.061 1.00 36.89 362 HIS B C 1
ATOM 5502 O O . HIS B 1 340 ? 0.936 -14.426 -10.031 1.00 37.51 362 HIS B O 1
ATOM 5509 N N . GLN B 1 341 ? 3.115 -14.952 -10.205 1.00 37.00 363 GLN B N 1
ATOM 5510 C CA . GLN B 1 341 ? 2.891 -16.385 -10.210 1.00 37.94 363 GLN B CA 1
ATOM 5511 C C . GLN B 1 341 ? 2.979 -16.935 -8.786 1.00 37.66 363 GLN B C 1
ATOM 5512 O O . GLN B 1 341 ? 3.706 -16.385 -7.954 1.00 37.04 363 GLN B O 1
ATOM 5518 N N . PRO B 1 342 ? 2.214 -18.004 -8.489 1.00 38.31 364 PRO B N 1
ATOM 5519 C CA . PRO B 1 342 ? 2.305 -18.680 -7.195 1.00 37.96 364 PRO B CA 1
ATOM 5520 C C . PRO B 1 342 ? 3.693 -19.268 -6.944 1.00 38.35 364 PRO B C 1
ATOM 5521 O O . PRO B 1 342 ? 4.202 -20.041 -7.764 1.00 39.35 364 PRO B O 1
ATOM 5525 N N . LYS B 1 343 ? 4.306 -18.880 -5.830 1.00 37.98 365 LYS B N 1
ATOM 5526 C CA . LYS B 1 343 ? 5.589 -19.445 -5.422 1.00 38.41 365 LYS B CA 1
ATOM 5527 C C . LYS B 1 343 ? 5.329 -20.765 -4.703 1.00 39.33 365 LYS B C 1
ATOM 5528 O O . LYS B 1 343 ? 4.255 -20.945 -4.131 1.00 39.90 365 LYS B O 1
ATOM 5534 N N . PRO B 1 344 ? 6.301 -21.700 -4.733 1.00 39.87 366 PRO B N 1
ATOM 5535 C CA . PRO B 1 344 ? 6.122 -23.001 -4.082 1.00 40.10 366 PRO B CA 1
ATOM 5536 C C . PRO B 1 344 ? 5.519 -22.929 -2.674 1.00 39.46 366 PRO B C 1
ATOM 5537 O O . PRO B 1 344 ? 4.814 -23.855 -2.262 1.00 39.86 366 PRO B O 1
ATOM 5541 N N . ALA B 1 345 ? 5.785 -21.834 -1.961 1.00 38.38 367 ALA B N 1
ATOM 5542 C CA . ALA B 1 345 ? 5.273 -21.634 -0.601 1.00 37.86 367 ALA B CA 1
ATOM 5543 C C . ALA B 1 345 ? 3.754 -21.524 -0.554 1.00 37.89 367 ALA B C 1
ATOM 5544 O O . ALA B 1 345 ? 3.132 -21.973 0.407 1.00 38.18 367 ALA B O 1
ATOM 5546 N N . LEU B 1 346 ? 3.164 -20.927 -1.589 1.00 37.80 368 LEU B N 1
ATOM 5547 C CA . LEU B 1 346 ? 1.716 -20.748 -1.652 1.00 37.99 368 LEU B CA 1
ATOM 5548 C C . LEU B 1 346 ? 0.989 -22.086 -1.622 1.00 39.32 368 LEU B C 1
ATOM 5549 O O . LEU B 1 346 ? 0.044 -22.271 -0.850 1.00 39.70 368 LEU B O 1
ATOM 5554 N N . ASP B 1 347 ? 1.444 -23.016 -2.456 1.00 40.12 369 ASP B N 1
ATOM 5555 C CA . ASP B 1 347 ? 0.830 -24.336 -2.544 1.00 40.86 369 ASP B CA 1
ATOM 5556 C C . ASP B 1 347 ? 0.942 -25.117 -1.237 1.00 40.48 369 ASP B C 1
ATOM 5557 O O . ASP B 1 347 ? 0.069 -25.922 -0.915 1.00 41.35 369 ASP B O 1
ATOM 5562 N N . ALA B 1 348 ? 2.021 -24.875 -0.498 1.00 39.47 370 ALA B N 1
ATOM 5563 C CA . ALA B 1 348 ? 2.225 -25.499 0.804 1.00 39.04 370 ALA B CA 1
ATOM 5564 C C . ALA B 1 348 ? 1.290 -24.891 1.839 1.00 38.25 370 ALA B C 1
ATOM 5565 O O . ALA B 1 348 ? 0.757 -25.604 2.689 1.00 38.92 370 ALA B O 1
ATOM 5567 N N . VAL B 1 349 ? 1.093 -23.576 1.753 1.00 36.88 371 VAL B N 1
ATOM 5568 C CA . VAL B 1 349 ? 0.202 -22.853 2.657 1.00 36.46 371 VAL B CA 1
ATOM 5569 C C . VAL B 1 349 ? -1.261 -23.253 2.432 1.00 37.38 371 VAL B C 1
ATOM 5570 O O . VAL B 1 349 ? -1.982 -23.526 3.391 1.00 37.85 371 VAL B O 1
ATOM 5574 N N . VAL B 1 350 ? -1.680 -23.303 1.168 1.00 37.63 372 VAL B N 1
ATOM 5575 C CA . VAL B 1 350 ? -3.051 -23.680 0.802 1.00 38.46 372 VAL B CA 1
ATOM 5576 C C . VAL B 1 350 ? -3.385 -25.138 1.169 1.00 40.17 372 VAL B C 1
ATOM 5577 O O . VAL B 1 350 ? -4.525 -25.450 1.531 1.00 41.18 372 VAL B O 1
ATOM 5581 N N . ALA B 1 351 ? -2.389 -26.018 1.097 1.00 41.18 373 ALA B N 1
ATOM 5582 C CA . ALA B 1 351 ? -2.578 -27.436 1.420 1.00 43.00 373 ALA B CA 1
ATOM 5583 C C . ALA B 1 351 ? -2.688 -27.727 2.921 1.00 43.50 373 ALA B C 1
ATOM 5584 O O . ALA B 1 351 ? -3.217 -28.770 3.312 1.00 44.63 373 ALA B O 1
ATOM 5586 N N . VAL B 1 352 ? -2.194 -26.805 3.748 1.00 43.46 374 VAL B N 1
ATOM 5587 C CA . VAL B 1 352 ? -2.108 -27.001 5.209 1.00 44.25 374 VAL B CA 1
ATOM 5588 C C . VAL B 1 352 ? -3.427 -27.422 5.890 1.00 45.44 374 VAL B C 1
ATOM 5589 O O . VAL B 1 352 ? -3.422 -28.386 6.655 1.00 46.21 374 VAL B O 1
ATOM 5593 N N . PRO B 1 353 ? -4.553 -26.721 5.614 1.00 45.91 375 PRO B N 1
ATOM 5594 C CA . PRO B 1 353 ? -5.796 -27.136 6.286 1.00 47.63 375 PRO B CA 1
ATOM 5595 C C . PRO B 1 353 ? -6.332 -28.506 5.836 1.00 49.87 375 PRO B C 1
ATOM 5596 O O . PRO B 1 353 ? -7.051 -29.166 6.589 1.00 50.34 375 PRO B O 1
ATOM 5600 N N . SER B 1 354 ? -5.977 -28.922 4.623 1.00 51.69 376 SER B N 1
ATOM 5601 C CA . SER B 1 354 ? -6.413 -30.209 4.080 1.00 54.58 376 SER B CA 1
ATOM 5602 C C . SER B 1 354 ? -5.461 -31.334 4.478 1.00 56.34 376 SER B C 1
ATOM 5603 O O . SER B 1 354 ? -5.842 -32.510 4.470 1.00 57.37 376 SER B O 1
ATOM 5606 N N . ALA B 1 355 ? -4.228 -30.961 4.822 1.00 56.67 377 ALA B N 1
ATOM 5607 C CA . ALA B 1 355 ? -3.150 -31.921 5.083 1.00 58.83 377 ALA B CA 1
ATOM 5608 C C . ALA B 1 355 ? -3.507 -32.945 6.157 1.00 60.83 377 ALA B C 1
ATOM 5609 O O . ALA B 1 355 ? -4.150 -32.615 7.156 1.00 60.50 377 ALA B O 1
ATOM 5611 N N . THR B 1 356 ? -3.083 -34.186 5.928 1.00 63.84 378 THR B N 1
ATOM 5612 C CA . THR B 1 356 ? -3.367 -35.299 6.834 1.00 66.16 378 THR B CA 1
ATOM 5613 C C . THR B 1 356 ? -2.086 -35.963 7.352 1.00 66.73 378 THR B C 1
ATOM 5614 O O . THR B 1 356 ? -1.285 -35.339 8.050 1.00 65.46 378 THR B O 1
ATOM 5618 N N . THR C 1 1 ? 40.057 -18.828 -15.308 1.00 65.94 23 THR C N 1
ATOM 5619 C CA . THR C 1 1 ? 39.374 -18.435 -16.581 1.00 65.62 23 THR C CA 1
ATOM 5620 C C . THR C 1 1 ? 39.567 -16.952 -16.923 1.00 63.18 23 THR C C 1
ATOM 5621 O O . THR C 1 1 ? 39.432 -16.080 -16.058 1.00 63.89 23 THR C O 1
ATOM 5625 N N . SER C 1 2 ? 39.893 -16.685 -18.186 1.00 59.49 24 SER C N 1
ATOM 5626 C CA . SER C 1 2 ? 40.049 -15.322 -18.692 1.00 55.72 24 SER C CA 1
ATOM 5627 C C . SER C 1 2 ? 39.682 -15.284 -20.167 1.00 53.49 24 SER C C 1
ATOM 5628 O O . SER C 1 2 ? 40.190 -16.084 -20.957 1.00 53.02 24 SER C O 1
ATOM 5631 N N . LEU C 1 3 ? 38.802 -14.353 -20.528 1.00 51.59 25 LEU C N 1
ATOM 5632 C CA . LEU C 1 3 ? 38.323 -14.225 -21.904 1.00 51.07 25 LEU C CA 1
ATOM 5633 C C . LEU C 1 3 ? 39.418 -13.806 -22.883 1.00 51.33 25 LEU C C 1
ATOM 5634 O O . LEU C 1 3 ? 39.618 -14.460 -23.913 1.00 51.60 25 LEU C O 1
ATOM 5639 N N . LYS C 1 4 ? 40.125 -12.724 -22.552 1.00 50.42 26 LYS C N 1
ATOM 5640 C CA . LYS C 1 4 ? 41.203 -12.203 -23.396 1.00 49.10 26 LYS C CA 1
ATOM 5641 C C . LYS C 1 4 ? 42.287 -13.241 -23.654 1.00 50.53 26 LYS C C 1
ATOM 5642 O O . LYS C 1 4 ? 42.803 -13.328 -24.765 1.00 49.99 26 LYS C O 1
ATOM 5648 N N . GLN C 1 5 ? 42.611 -14.032 -22.632 1.00 53.66 27 GLN C N 1
ATOM 5649 C CA . GLN C 1 5 ? 43.668 -15.038 -22.744 1.00 57.35 27 GLN C CA 1
ATOM 5650 C C . GLN C 1 5 ? 43.237 -16.248 -23.572 1.00 57.18 27 GLN C C 1
ATOM 5651 O O . GLN C 1 5 ? 44.026 -16.778 -24.357 1.00 58.59 27 GLN C O 1
ATOM 5657 N N . ALA C 1 6 ? 41.991 -16.684 -23.388 1.00 55.92 28 ALA C N 1
ATOM 5658 C CA . ALA C 1 6 ? 41.440 -17.796 -24.159 1.00 55.27 28 ALA C CA 1
ATOM 5659 C C . ALA C 1 6 ? 41.462 -17.492 -25.659 1.00 54.61 28 ALA C C 1
ATOM 5660 O O . ALA C 1 6 ? 41.714 -18.384 -26.474 1.00 55.36 28 ALA C O 1
ATOM 5662 N N . TYR C 1 7 ? 41.224 -16.222 -25.999 1.00 53.08 29 TYR C N 1
ATOM 5663 C CA . TYR C 1 7 ? 41.140 -15.750 -27.385 1.00 52.05 29 TYR C CA 1
ATOM 5664 C C . TYR C 1 7 ? 42.328 -14.882 -27.820 1.00 52.44 29 TYR C C 1
ATOM 5665 O O . TYR C 1 7 ? 42.211 -14.101 -28.768 1.00 51.55 29 TYR C O 1
ATOM 5674 N N . ALA C 1 8 ? 43.465 -15.029 -27.137 1.00 53.41 30 ALA C N 1
ATOM 5675 C CA . ALA C 1 8 ? 44.650 -14.193 -27.381 1.00 54.40 30 ALA C CA 1
ATOM 5676 C C . ALA C 1 8 ? 45.190 -14.313 -28.803 1.00 55.35 30 ALA C C 1
ATOM 5677 O O . ALA C 1 8 ? 45.612 -13.321 -29.397 1.00 55.33 30 ALA C O 1
ATOM 5679 N N . GLN C 1 9 ? 45.168 -15.530 -29.336 1.00 56.85 31 GLN C N 1
ATOM 5680 C CA . GLN C 1 9 ? 45.651 -15.808 -30.682 1.00 58.73 31 GLN C CA 1
ATOM 5681 C C . GLN C 1 9 ? 44.726 -15.214 -31.752 1.00 56.79 31 GLN C C 1
ATOM 5682 O O . GLN C 1 9 ? 45.195 -14.661 -32.749 1.00 56.74 31 GLN C O 1
ATOM 5688 N N . GLY C 1 10 ? 43.419 -15.315 -31.524 1.00 54.96 32 GLY C N 1
ATOM 5689 C CA . GLY C 1 10 ? 42.413 -14.936 -32.516 1.00 52.72 32 GLY C CA 1
ATOM 5690 C C . GLY C 1 10 ? 42.184 -13.450 -32.723 1.00 50.25 32 GLY C C 1
ATOM 5691 O O . GLY C 1 10 ? 42.319 -12.945 -33.840 1.00 50.40 32 GLY C O 1
ATOM 5692 N N . PHE C 1 11 ? 41.816 -12.754 -31.649 1.00 47.62 33 PHE C N 1
ATOM 5693 C CA . PHE C 1 11 ? 41.468 -11.331 -31.708 1.00 45.01 33 PHE C CA 1
ATOM 5694 C C . PHE C 1 11 ? 41.475 -10.693 -30.321 1.00 43.42 33 PHE C C 1
ATOM 5695 O O . PHE C 1 11 ? 41.526 -11.395 -29.307 1.00 43.32 33 PHE C O 1
ATOM 5703 N N . LEU C 1 12 ? 41.438 -9.362 -30.282 1.00 41.74 34 LEU C N 1
ATOM 5704 C CA . LEU C 1 12 ? 41.236 -8.637 -29.031 1.00 40.65 34 LEU C CA 1
ATOM 5705 C C . LEU C 1 12 ? 39.836 -8.911 -28.504 1.00 40.81 34 LEU C C 1
ATOM 5706 O O . LEU C 1 12 ? 38.886 -9.034 -29.280 1.00 41.77 34 LEU C O 1
ATOM 5711 N N . LEU C 1 13 ? 39.706 -9.011 -27.188 1.00 40.26 35 LEU C N 1
ATOM 5712 C CA . LEU C 1 13 ? 38.403 -9.248 -26.599 1.00 39.90 35 LEU C CA 1
ATOM 5713 C C . LEU C 1 13 ? 38.084 -8.147 -25.602 1.00 39.06 35 LEU C C 1
ATOM 5714 O O . LEU C 1 13 ? 38.780 -7.975 -24.600 1.00 39.29 35 LEU C O 1
ATOM 5719 N N . GLY C 1 14 ? 37.036 -7.390 -25.899 1.00 38.05 36 GLY C N 1
ATOM 5720 C CA . GLY C 1 14 ? 36.740 -6.187 -25.144 1.00 38.00 36 GLY C CA 1
ATOM 5721 C C . GLY C 1 14 ? 35.356 -6.072 -24.537 1.00 37.93 36 GLY C C 1
ATOM 5722 O O . GLY C 1 14 ? 34.537 -6.992 -24.609 1.00 37.68 36 GLY C O 1
ATOM 5723 N N . THR C 1 15 ? 35.111 -4.918 -23.924 1.00 37.75 37 THR C N 1
ATOM 5724 C CA . THR C 1 15 ? 33.839 -4.621 -23.292 1.00 37.22 37 THR C CA 1
ATOM 5725 C C . THR C 1 15 ? 33.557 -3.123 -23.327 1.00 36.55 37 THR C C 1
ATOM 5726 O O . THR C 1 15 ? 34.455 -2.319 -23.575 1.00 36.36 37 THR C O 1
ATOM 5730 N N . ALA C 1 16 ? 32.300 -2.760 -23.097 1.00 36.49 38 ALA C N 1
ATOM 5731 C CA . ALA C 1 16 ? 31.938 -1.375 -22.855 1.00 36.29 38 ALA C CA 1
ATOM 5732 C C . ALA C 1 16 ? 32.163 -1.101 -21.385 1.00 36.26 38 ALA C C 1
ATOM 5733 O O . ALA C 1 16 ? 32.017 -1.998 -20.557 1.00 36.45 38 ALA C O 1
ATOM 5735 N N . VAL C 1 17 ? 32.535 0.132 -21.064 1.00 36.25 39 VAL C N 1
ATOM 5736 C CA . VAL C 1 17 ? 32.612 0.562 -19.672 1.00 36.25 39 VAL C CA 1
ATOM 5737 C C . VAL C 1 17 ? 31.827 1.854 -19.464 1.00 36.20 39 VAL C C 1
ATOM 5738 O O . VAL C 1 17 ? 31.855 2.751 -20.312 1.00 35.32 39 VAL C O 1
ATOM 5742 N N . ASN C 1 18 ? 31.112 1.923 -18.343 1.00 36.80 40 ASN C N 1
ATOM 5743 C CA . ASN C 1 18 ? 30.355 3.115 -17.972 1.00 37.57 40 ASN C CA 1
ATOM 5744 C C . ASN C 1 18 ? 31.124 3.963 -16.966 1.00 38.45 40 ASN C C 1
ATOM 5745 O O . ASN C 1 18 ? 32.232 3.600 -16.565 1.00 38.81 40 ASN C O 1
ATOM 5750 N N . ALA C 1 19 ? 30.533 5.085 -16.560 1.00 39.21 41 ALA C N 1
ATOM 5751 C CA . ALA C 1 19 ? 31.148 5.985 -15.587 1.00 40.01 41 ALA C CA 1
ATOM 5752 C C . ALA C 1 19 ? 31.464 5.291 -14.255 1.00 41.18 41 ALA C C 1
ATOM 5753 O O . ALA C 1 19 ? 32.548 5.479 -13.698 1.00 41.66 41 ALA C O 1
ATOM 5755 N N . ASP C 1 20 ? 30.529 4.476 -13.768 1.00 42.04 42 ASP C N 1
ATOM 5756 C CA . ASP C 1 20 ? 30.680 3.773 -12.491 1.00 43.50 42 ASP C CA 1
ATOM 5757 C C . ASP C 1 20 ? 31.820 2.744 -12.476 1.00 43.40 42 ASP C C 1
ATOM 5758 O O . ASP C 1 20 ? 32.486 2.568 -11.448 1.00 43.67 42 ASP C O 1
ATOM 5763 N N . ILE C 1 21 ? 32.038 2.070 -13.606 1.00 42.35 43 ILE C N 1
ATOM 5764 C CA . ILE C 1 21 ? 33.165 1.143 -13.755 1.00 42.82 43 ILE C CA 1
ATOM 5765 C C . ILE C 1 21 ? 34.489 1.908 -13.672 1.00 43.23 43 ILE C C 1
ATOM 5766 O O . ILE C 1 21 ? 35.428 1.469 -13.001 1.00 43.62 43 ILE C O 1
ATOM 5771 N N . VAL C 1 22 ? 34.540 3.056 -14.349 1.00 42.86 44 VAL C N 1
ATOM 5772 C CA . VAL C 1 22 ? 35.725 3.919 -14.391 1.00 42.64 44 VAL C CA 1
ATOM 5773 C C . VAL C 1 22 ? 36.009 4.591 -13.036 1.00 43.10 44 VAL C C 1
ATOM 5774 O O . VAL C 1 22 ? 37.151 4.589 -12.568 1.00 43.27 44 VAL C O 1
ATOM 5778 N N . SER C 1 23 ? 34.970 5.142 -12.407 1.00 43.44 45 SER C N 1
ATOM 5779 C CA . SER C 1 23 ? 35.103 5.847 -11.122 1.00 43.80 45 SER C CA 1
ATOM 5780 C C . SER C 1 23 ? 35.513 4.942 -9.958 1.00 44.50 45 SER C C 1
ATOM 5781 O O . SER C 1 23 ? 35.951 5.431 -8.915 1.00 45.69 45 SER C O 1
ATOM 5784 N N . GLY C 1 24 ? 35.367 3.631 -10.142 1.00 44.51 46 GLY C N 1
ATOM 5785 C CA . GLY C 1 24 ? 35.679 2.655 -9.101 1.00 45.24 46 GLY C CA 1
ATOM 5786 C C . GLY C 1 24 ? 34.491 2.304 -8.219 1.00 46.53 46 GLY C C 1
ATOM 5787 O O . GLY C 1 24 ? 34.626 1.527 -7.271 1.00 46.29 46 GLY C O 1
ATOM 5788 N N . LYS C 1 25 ? 33.329 2.877 -8.526 1.00 47.49 47 LYS C N 1
ATOM 5789 C CA . LYS C 1 25 ? 32.097 2.585 -7.792 1.00 48.46 47 LYS C CA 1
ATOM 5790 C C . LYS C 1 25 ? 31.632 1.143 -8.033 1.00 48.34 47 LYS C C 1
ATOM 5791 O O . LYS C 1 25 ? 31.319 0.414 -7.088 1.00 49.62 47 LYS C O 1
ATOM 5797 N N . ASP C 1 26 ? 31.590 0.746 -9.302 1.00 47.10 48 ASP C N 1
ATOM 5798 C CA . ASP C 1 26 ? 31.242 -0.614 -9.693 1.00 46.22 48 ASP C CA 1
ATOM 5799 C C . ASP C 1 26 ? 32.515 -1.452 -9.686 1.00 46.20 48 ASP C C 1
ATOM 5800 O O . ASP C 1 26 ? 32.989 -1.895 -10.735 1.00 46.53 48 ASP C O 1
ATOM 5805 N N . ALA C 1 27 ? 33.065 -1.658 -8.491 1.00 46.57 49 ALA C N 1
ATOM 5806 C CA . ALA C 1 27 ? 34.359 -2.325 -8.311 1.00 46.30 49 ALA C CA 1
ATOM 5807 C C . ALA C 1 27 ? 34.342 -3.780 -8.759 1.00 45.47 49 ALA C C 1
ATOM 5808 O O . ALA C 1 27 ? 35.342 -4.283 -9.283 1.00 46.05 49 ALA C O 1
ATOM 5810 N N . ALA C 1 28 ? 33.204 -4.440 -8.548 1.00 44.11 50 ALA C N 1
ATOM 5811 C CA . ALA C 1 28 ? 33.010 -5.837 -8.932 1.00 43.11 50 ALA C CA 1
ATOM 5812 C C . ALA C 1 28 ? 33.155 -6.040 -10.444 1.00 42.52 50 ALA C C 1
ATOM 5813 O O . ALA C 1 28 ? 33.728 -7.037 -10.891 1.00 42.89 50 ALA C O 1
ATOM 5815 N N . SER C 1 29 ? 32.642 -5.087 -11.219 1.00 41.22 51 SER C N 1
ATOM 5816 C CA . SER C 1 29 ? 32.698 -5.155 -12.672 1.00 40.62 51 SER C CA 1
ATOM 5817 C C . SER C 1 29 ? 34.067 -4.758 -13.211 1.00 40.53 51 SER C C 1
ATOM 5818 O O . SER C 1 29 ? 34.507 -5.277 -14.238 1.00 40.48 51 SER C O 1
ATOM 5821 N N . ALA C 1 30 ? 34.728 -3.833 -12.515 1.00 40.68 52 ALA C N 1
ATOM 5822 C CA . ALA C 1 30 ? 36.088 -3.408 -12.855 1.00 40.74 52 ALA C CA 1
ATOM 5823 C C . ALA C 1 30 ? 37.062 -4.577 -12.747 1.00 40.96 52 ALA C C 1
ATOM 5824 O O . ALA C 1 30 ? 37.973 -4.715 -13.566 1.00 40.84 52 ALA C O 1
ATOM 5826 N N . ALA C 1 31 ? 36.847 -5.416 -11.734 1.00 41.11 53 ALA C N 1
ATOM 5827 C CA . ALA C 1 31 ? 37.635 -6.627 -11.516 1.00 41.39 53 ALA C CA 1
ATOM 5828 C C . ALA C 1 31 ? 37.494 -7.623 -12.667 1.00 40.70 53 ALA C C 1
ATOM 5829 O O . ALA C 1 31 ? 38.428 -8.368 -12.968 1.00 41.59 53 ALA C O 1
ATOM 5831 N N . LEU C 1 32 ? 36.327 -7.631 -13.302 1.00 39.75 54 LEU C N 1
ATOM 5832 C CA . LEU C 1 32 ? 36.077 -8.499 -14.448 1.00 39.48 54 LEU C CA 1
ATOM 5833 C C . LEU C 1 32 ? 36.644 -7.929 -15.748 1.00 39.46 54 LEU C C 1
ATOM 5834 O O . LEU C 1 32 ? 37.006 -8.684 -16.654 1.00 39.56 54 LEU C O 1
ATOM 5839 N N . VAL C 1 33 ? 36.720 -6.602 -15.836 1.00 39.42 55 VAL C N 1
ATOM 5840 C CA . VAL C 1 33 ? 37.377 -5.944 -16.965 1.00 39.36 55 VAL C CA 1
ATOM 5841 C C . VAL C 1 33 ? 38.882 -6.214 -16.907 1.00 40.32 55 VAL C C 1
ATOM 5842 O O . VAL C 1 33 ? 39.492 -6.608 -17.907 1.00 40.87 55 VAL C O 1
ATOM 5846 N N . ALA C 1 34 ? 39.463 -6.020 -15.724 1.00 41.09 56 ALA C N 1
ATOM 5847 C CA . ALA C 1 34 ? 40.887 -6.257 -15.486 1.00 41.85 56 ALA C CA 1
ATOM 5848 C C . ALA C 1 34 ? 41.292 -7.702 -15.778 1.00 42.72 56 ALA C C 1
ATOM 5849 O O . ALA C 1 34 ? 42.421 -7.964 -16.191 1.00 43.30 56 ALA C O 1
ATOM 5851 N N . CYS C 1 35 ? 40.359 -8.626 -15.572 1.00 43.50 57 CYS C N 1
ATOM 5852 C CA . CYS C 1 35 ? 40.611 -10.046 -15.774 1.00 45.23 57 CYS C CA 1
ATOM 5853 C C . CYS C 1 35 ? 40.295 -10.518 -17.201 1.00 44.52 57 CYS C C 1
ATOM 5854 O O . CYS C 1 35 ? 41.093 -11.239 -17.810 1.00 44.56 57 CYS C O 1
ATOM 5857 N N . HIS C 1 36 ? 39.145 -10.103 -17.735 1.00 42.69 58 HIS C N 1
ATOM 5858 C CA . HIS C 1 36 ? 38.629 -10.676 -18.985 1.00 41.49 58 HIS C CA 1
ATOM 5859 C C . HIS C 1 36 ? 38.929 -9.917 -20.274 1.00 40.65 58 HIS C C 1
ATOM 5860 O O . HIS C 1 36 ? 38.948 -10.521 -21.351 1.00 40.42 58 HIS C O 1
ATOM 5867 N N . PHE C 1 37 ? 39.149 -8.608 -20.174 1.00 39.72 59 PHE C N 1
ATOM 5868 C CA . PHE C 1 37 ? 39.142 -7.761 -21.366 1.00 39.20 59 PHE C CA 1
ATOM 5869 C C . PHE C 1 37 ? 40.411 -6.958 -21.600 1.00 39.34 59 PHE C C 1
ATOM 5870 O O . PHE C 1 37 ? 40.935 -6.331 -20.679 1.00 39.97 59 PHE C O 1
ATOM 5878 N N . ASN C 1 38 ? 40.889 -6.983 -22.845 1.00 38.98 60 ASN C N 1
ATOM 5879 C CA . ASN C 1 38 ? 42.078 -6.224 -23.261 1.00 38.97 60 ASN C CA 1
ATOM 5880 C C . ASN C 1 38 ? 41.775 -5.049 -24.209 1.00 38.81 60 ASN C C 1
ATOM 5881 O O . ASN C 1 38 ? 42.689 -4.435 -24.770 1.00 38.50 60 ASN C O 1
ATOM 5886 N N . ALA C 1 39 ? 40.488 -4.749 -24.376 1.00 38.57 61 ALA C N 1
ATOM 5887 C CA . ALA C 1 39 ? 40.035 -3.581 -25.129 1.00 38.23 61 ALA C CA 1
ATOM 5888 C C . ALA C 1 39 ? 38.799 -2.993 -24.457 1.00 38.47 61 ALA C C 1
ATOM 5889 O O . ALA C 1 39 ? 37.926 -3.731 -23.998 1.00 38.22 61 ALA C O 1
ATOM 5891 N N . VAL C 1 40 ? 38.735 -1.665 -24.381 1.00 38.93 62 VAL C N 1
ATOM 5892 C CA . VAL C 1 40 ? 37.591 -0.990 -23.758 1.00 38.97 62 VAL C CA 1
ATOM 5893 C C . VAL C 1 40 ? 37.026 0.156 -24.593 1.00 39.74 62 VAL C C 1
ATOM 5894 O O . VAL C 1 40 ? 37.767 0.992 -25.123 1.00 40.55 62 VAL C O 1
ATOM 5898 N N . THR C 1 41 ? 35.702 0.173 -24.695 1.00 39.94 63 THR C N 1
ATOM 5899 C CA . THR C 1 41 ? 34.968 1.263 -25.321 1.00 40.04 63 THR C CA 1
ATOM 5900 C C . THR C 1 41 ? 34.197 1.997 -24.220 1.00 40.23 63 THR C C 1
ATOM 5901 O O . THR C 1 41 ? 33.628 1.362 -23.330 1.00 40.06 63 THR C O 1
ATOM 5905 N N . ALA C 1 42 ? 34.202 3.328 -24.265 1.00 40.49 64 ALA C N 1
ATOM 5906 C CA . ALA C 1 42 ? 33.405 4.126 -23.337 1.00 40.12 64 ALA C CA 1
ATOM 5907 C C . ALA C 1 42 ? 31.979 4.162 -23.846 1.00 40.52 64 ALA C C 1
ATOM 5908 O O . ALA C 1 42 ? 31.744 4.440 -25.023 1.00 39.90 64 ALA C O 1
ATOM 5910 N N . GLU C 1 43 ? 31.029 3.876 -22.961 1.00 42.25 65 GLU C N 1
ATOM 5911 C CA . GLU C 1 43 ? 29.633 3.739 -23.369 1.00 43.95 65 GLU C CA 1
ATOM 5912 C C . GLU C 1 43 ? 28.993 5.074 -23.744 1.00 44.10 65 GLU C C 1
ATOM 5913 O O . GLU C 1 43 ? 28.262 5.151 -24.733 1.00 44.55 65 GLU C O 1
ATOM 5919 N N . ASN C 1 44 ? 29.285 6.122 -22.975 1.00 44.14 66 ASN C N 1
ATOM 5920 C CA . ASN C 1 44 ? 28.614 7.409 -23.172 1.00 44.10 66 ASN C CA 1
ATOM 5921 C C . ASN C 1 44 ? 29.487 8.665 -23.071 1.00 43.60 66 ASN C C 1
ATOM 5922 O O . ASN C 1 44 ? 29.260 9.635 -23.792 1.00 43.73 66 ASN C O 1
ATOM 5927 N N . VAL C 1 45 ? 30.481 8.640 -22.188 1.00 42.88 67 VAL C N 1
ATOM 5928 C CA . VAL C 1 45 ? 31.230 9.848 -21.811 1.00 43.37 67 VAL C CA 1
ATOM 5929 C C . VAL C 1 45 ? 32.004 10.546 -22.942 1.00 43.45 67 VAL C C 1
ATOM 5930 O O . VAL C 1 45 ? 32.527 11.651 -22.756 1.00 44.08 67 VAL C O 1
ATOM 5934 N N . MET C 1 46 ? 32.072 9.908 -24.105 1.00 43.33 68 MET C N 1
ATOM 5935 C CA . MET C 1 46 ? 32.793 10.471 -25.245 1.00 43.02 68 MET C CA 1
ATOM 5936 C C . MET C 1 46 ? 31.865 10.978 -26.347 1.00 42.72 68 MET C C 1
ATOM 5937 O O . MET C 1 46 ? 32.298 11.690 -27.252 1.00 43.37 68 MET C O 1
ATOM 5942 N N . LYS C 1 47 ? 30.588 10.611 -26.257 1.00 42.03 69 LYS C N 1
ATOM 5943 C CA . LYS C 1 47 ? 29.575 11.039 -27.215 1.00 41.46 69 LYS C CA 1
ATOM 5944 C C . LYS C 1 47 ? 29.413 12.556 -27.232 1.00 42.50 69 LYS C C 1
ATOM 5945 O O . LYS C 1 47 ? 29.682 13.228 -26.229 1.00 42.97 69 LYS C O 1
ATOM 5951 N N . ALA C 1 48 ? 28.962 13.075 -28.374 1.00 42.76 70 ALA C N 1
ATOM 5952 C CA . ALA C 1 48 ? 28.887 14.516 -28.640 1.00 43.69 70 ALA C CA 1
ATOM 5953 C C . ALA C 1 48 ? 28.170 15.366 -27.575 1.00 44.42 70 ALA C C 1
ATOM 5954 O O . ALA C 1 48 ? 28.691 16.403 -27.158 1.00 44.40 70 ALA C O 1
ATOM 5956 N N . GLU C 1 49 ? 26.989 14.927 -27.138 1.00 45.20 71 GLU C N 1
ATOM 5957 C CA . GLU C 1 49 ? 26.185 15.685 -26.163 1.00 46.30 71 GLU C CA 1
ATOM 5958 C C . GLU C 1 49 ? 26.829 15.770 -24.775 1.00 46.83 71 GLU C C 1
ATOM 5959 O O . GLU C 1 49 ? 26.507 16.664 -23.989 1.00 46.75 71 GLU C O 1
ATOM 5965 N N . VAL C 1 50 ? 27.734 14.835 -24.489 1.00 47.00 72 VAL C N 1
ATOM 5966 C CA . VAL C 1 50 ? 28.486 14.835 -23.239 1.00 47.18 72 VAL C CA 1
ATOM 5967 C C . VAL C 1 50 ? 29.671 15.792 -23.345 1.00 47.95 72 VAL C C 1
ATOM 5968 O O . VAL C 1 50 ? 29.798 16.716 -22.536 1.00 49.66 72 VAL C O 1
ATOM 5972 N N . VAL C 1 51 ? 30.517 15.581 -24.352 1.00 47.61 73 VAL C N 1
ATOM 5973 C CA . VAL C 1 51 ? 31.759 16.355 -24.503 1.00 48.80 73 VAL C CA 1
ATOM 5974 C C . VAL C 1 51 ? 31.555 17.821 -24.914 1.00 50.38 73 VAL C C 1
ATOM 5975 O O . VAL C 1 51 ? 32.328 18.687 -24.508 1.00 51.46 73 VAL C O 1
ATOM 5979 N N . ALA C 1 52 ? 30.525 18.093 -25.712 1.00 51.16 74 ALA C N 1
ATOM 5980 C CA . ALA C 1 52 ? 30.222 19.459 -26.138 1.00 52.35 74 ALA C CA 1
ATOM 5981 C C . ALA C 1 52 ? 28.720 19.762 -26.042 1.00 53.54 74 ALA C C 1
ATOM 5982 O O . ALA C 1 52 ? 28.043 19.861 -27.070 1.00 53.31 74 ALA C O 1
ATOM 5984 N N . PRO C 1 53 ? 28.196 19.912 -24.803 1.00 54.47 75 PRO C N 1
ATOM 5985 C CA . PRO C 1 53 ? 26.757 20.094 -24.565 1.00 56.01 75 PRO C CA 1
ATOM 5986 C C . PRO C 1 53 ? 26.132 21.286 -25.299 1.00 58.77 75 PRO C C 1
ATOM 5987 O O . PRO C 1 53 ? 25.114 21.118 -25.968 1.00 59.92 75 PRO C O 1
ATOM 5991 N N . ARG C 1 54 ? 26.732 22.469 -25.179 1.00 61.13 76 ARG C N 1
ATOM 5992 C CA . ARG C 1 54 ? 26.239 23.655 -25.881 1.00 63.87 76 ARG C CA 1
ATOM 5993 C C . ARG C 1 54 ? 27.398 24.453 -26.483 1.00 65.30 76 ARG C C 1
ATOM 5994 O O . ARG C 1 54 ? 28.551 24.268 -26.085 1.00 65.56 76 ARG C O 1
ATOM 6002 N N . ARG C 1 55 ? 27.080 25.326 -27.444 1.00 65.97 77 ARG C N 1
ATOM 6003 C CA . ARG C 1 55 ? 28.070 26.100 -28.205 1.00 66.20 77 ARG C CA 1
ATOM 6004 C C . ARG C 1 55 ? 29.234 26.619 -27.360 1.00 66.37 77 ARG C C 1
ATOM 6005 O O . ARG C 1 55 ? 29.028 27.338 -26.380 1.00 67.33 77 ARG C O 1
ATOM 6013 N N . GLY C 1 56 ? 30.450 26.232 -27.748 1.00 65.74 78 GLY C N 1
ATOM 6014 C CA . GLY C 1 56 ? 31.680 26.702 -27.107 1.00 65.80 78 GLY C CA 1
ATOM 6015 C C . GLY C 1 56 ? 31.899 26.234 -25.677 1.00 65.92 78 GLY C C 1
ATOM 6016 O O . GLY C 1 56 ? 32.761 26.765 -24.974 1.00 67.05 78 GLY C O 1
ATOM 6017 N N . VAL C 1 57 ? 31.115 25.246 -25.248 1.00 64.49 79 VAL C N 1
ATOM 6018 C CA . VAL C 1 57 ? 31.230 24.675 -23.907 1.00 63.27 79 VAL C CA 1
ATOM 6019 C C . VAL C 1 57 ? 31.620 23.199 -24.004 1.00 61.38 79 VAL C C 1
ATOM 6020 O O . VAL C 1 57 ? 30.991 22.427 -24.734 1.00 60.50 79 VAL C O 1
ATOM 6024 N N . GLN C 1 58 ? 32.661 22.822 -23.264 1.00 60.46 80 GLN C N 1
ATOM 6025 C CA . GLN C 1 58 ? 33.215 21.467 -23.320 1.00 58.35 80 GLN C CA 1
ATOM 6026 C C . GLN C 1 58 ? 33.277 20.786 -21.953 1.00 57.11 80 GLN C C 1
ATOM 6027 O O . GLN C 1 58 ? 33.510 21.432 -20.928 1.00 58.06 80 GLN C O 1
ATOM 6033 N N . ASP C 1 59 ? 33.072 19.473 -21.954 1.00 54.63 81 ASP C N 1
ATOM 6034 C CA . ASP C 1 59 ? 33.204 18.667 -20.750 1.00 52.97 81 ASP C CA 1
ATOM 6035 C C . ASP C 1 59 ? 33.988 17.394 -21.067 1.00 51.25 81 ASP C C 1
ATOM 6036 O O . ASP C 1 59 ? 33.423 16.399 -21.529 1.00 51.00 81 ASP C O 1
ATOM 6041 N N . PHE C 1 60 ? 35.294 17.439 -20.825 1.00 50.19 82 PHE C N 1
ATOM 6042 C CA . PHE C 1 60 ? 36.171 16.305 -21.111 1.00 49.24 82 PHE C CA 1
ATOM 6043 C C . PHE C 1 60 ? 36.559 15.512 -19.863 1.00 49.26 82 PHE C C 1
ATOM 6044 O O . PHE C 1 60 ? 37.286 14.522 -19.958 1.00 48.95 82 PHE C O 1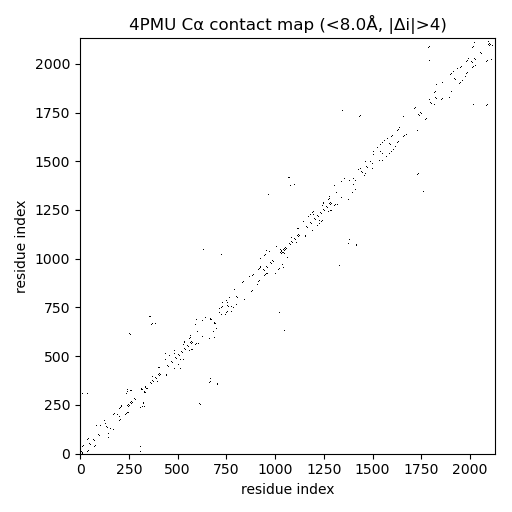
ATOM 6052 N N . SER C 1 61 ? 36.067 15.943 -18.703 1.00 49.68 83 SER C N 1
ATOM 6053 C CA . SER C 1 61 ? 36.458 15.350 -17.420 1.00 50.31 83 SER C CA 1
ATOM 6054 C C . SER C 1 61 ? 36.087 13.872 -17.314 1.00 49.96 83 SER C C 1
ATOM 6055 O O . SER C 1 61 ? 36.898 13.050 -16.879 1.00 50.01 83 SER C O 1
ATOM 6058 N N . ALA C 1 62 ? 34.863 13.542 -17.722 1.00 50.01 84 ALA C N 1
ATOM 6059 C CA . ALA C 1 62 ? 34.387 12.162 -17.719 1.00 49.17 84 ALA C CA 1
ATOM 6060 C C . ALA C 1 62 ? 35.108 11.336 -18.782 1.00 48.65 84 ALA C C 1
ATOM 6061 O O . ALA C 1 62 ? 35.283 10.127 -18.624 1.00 49.40 84 ALA C O 1
ATOM 6063 N N . ALA C 1 63 ? 35.529 11.998 -19.857 1.00 47.65 85 ALA C N 1
ATOM 6064 C CA . ALA C 1 63 ? 36.266 11.339 -20.932 1.00 47.20 85 ALA C CA 1
ATOM 6065 C C . ALA C 1 63 ? 37.730 11.079 -20.560 1.00 46.72 85 ALA C C 1
ATOM 6066 O O . ALA C 1 63 ? 38.252 9.994 -20.818 1.00 46.29 85 ALA C O 1
ATOM 6068 N N . ASP C 1 64 ? 38.380 12.072 -19.953 1.00 46.87 86 ASP C N 1
ATOM 6069 C CA . ASP C 1 64 ? 39.766 11.939 -19.494 1.00 46.59 86 ASP C CA 1
ATOM 6070 C C . ASP C 1 64 ? 39.916 10.806 -18.483 1.00 46.02 86 ASP C C 1
ATOM 6071 O O . ASP C 1 64 ? 40.890 10.052 -18.530 1.00 46.04 86 ASP C O 1
ATOM 6076 N N . ALA C 1 65 ? 38.946 10.699 -17.575 1.00 45.17 87 ALA C N 1
ATOM 6077 C CA . ALA C 1 65 ? 38.921 9.641 -16.571 1.00 44.06 87 ALA C CA 1
ATOM 6078 C C . ALA C 1 65 ? 38.905 8.272 -17.234 1.00 43.50 87 ALA C C 1
ATOM 6079 O O . ALA C 1 65 ? 39.630 7.373 -16.814 1.00 43.77 87 ALA C O 1
ATOM 6081 N N . PHE C 1 66 ? 38.086 8.128 -18.275 1.00 42.96 88 PHE C N 1
ATOM 6082 C CA . PHE C 1 66 ? 37.985 6.873 -19.024 1.00 42.56 88 PHE C CA 1
ATOM 6083 C C . PHE C 1 66 ? 39.340 6.468 -19.607 1.00 42.83 88 PHE C C 1
ATOM 6084 O O . PHE C 1 66 ? 39.739 5.300 -19.525 1.00 43.55 88 PHE C O 1
ATOM 6092 N N . VAL C 1 67 ? 40.035 7.444 -20.185 1.00 41.95 89 VAL C N 1
ATOM 6093 C CA . VAL C 1 67 ? 41.334 7.218 -20.803 1.00 41.17 89 VAL C CA 1
ATOM 6094 C C . VAL C 1 67 ? 42.364 6.803 -19.749 1.00 41.31 89 VAL C C 1
ATOM 6095 O O . VAL C 1 67 ? 43.029 5.776 -19.905 1.00 41.18 89 VAL C O 1
ATOM 6099 N N . ALA C 1 68 ? 42.460 7.591 -18.675 1.00 41.44 90 ALA C N 1
ATOM 6100 C CA . ALA C 1 68 ? 43.347 7.306 -17.542 1.00 41.28 90 ALA C CA 1
ATOM 6101 C C . ALA C 1 68 ? 43.110 5.910 -16.974 1.00 41.52 90 ALA C C 1
ATOM 6102 O O . ALA C 1 68 ? 44.062 5.176 -16.691 1.00 41.15 90 ALA C O 1
ATOM 6104 N N . TYR C 1 69 ? 41.830 5.563 -16.819 1.00 42.45 91 TYR C N 1
ATOM 6105 C CA . TYR C 1 69 ? 41.396 4.250 -16.340 1.00 43.04 91 TYR C CA 1
ATOM 6106 C C . TYR C 1 69 ? 41.943 3.126 -17.215 1.00 43.89 91 TYR C C 1
ATOM 6107 O O . TYR C 1 69 ? 42.425 2.112 -16.707 1.00 44.26 91 TYR C O 1
ATOM 6116 N N . ALA C 1 70 ? 41.857 3.321 -18.529 1.00 44.87 92 ALA C N 1
ATOM 6117 C CA . ALA C 1 70 ? 42.285 2.325 -19.499 1.00 46.15 92 ALA C CA 1
ATOM 6118 C C . ALA C 1 70 ? 43.807 2.250 -19.598 1.00 47.81 92 ALA C C 1
ATOM 6119 O O . ALA C 1 70 ? 44.383 1.158 -19.624 1.00 47.90 92 ALA C O 1
ATOM 6121 N N . GLN C 1 71 ? 44.451 3.415 -19.640 1.00 49.55 93 GLN C N 1
ATOM 6122 C CA . GLN C 1 71 ? 45.907 3.498 -19.753 1.00 51.70 93 GLN C CA 1
ATOM 6123 C C . GLN C 1 71 ? 46.637 2.759 -18.636 1.00 53.77 93 GLN C C 1
ATOM 6124 O O . GLN C 1 71 ? 47.716 2.203 -18.860 1.00 55.24 93 GLN C O 1
ATOM 6130 N N . ARG C 1 72 ? 46.050 2.750 -17.441 1.00 55.59 94 ARG C N 1
ATOM 6131 C CA . ARG C 1 72 ? 46.679 2.098 -16.296 1.00 58.53 94 ARG C CA 1
ATOM 6132 C C . ARG C 1 72 ? 46.563 0.569 -16.381 1.00 58.64 94 ARG C C 1
ATOM 6133 O O . ARG C 1 72 ? 47.328 -0.159 -15.743 1.00 59.45 94 ARG C O 1
ATOM 6141 N N . ASP C 1 73 ? 45.620 0.094 -17.188 1.00 58.23 95 ASP C N 1
ATOM 6142 C CA . ASP C 1 73 ? 45.396 -1.339 -17.352 1.00 58.40 95 ASP C CA 1
ATOM 6143 C C . ASP C 1 73 ? 45.909 -1.864 -18.705 1.00 57.53 95 ASP C C 1
ATOM 6144 O O . ASP C 1 73 ? 45.695 -3.031 -19.047 1.00 56.99 95 ASP C O 1
ATOM 6149 N N . ARG C 1 74 ? 46.592 -0.991 -19.453 1.00 56.94 96 ARG C N 1
ATOM 6150 C CA . ARG C 1 74 ? 47.212 -1.312 -20.758 1.00 56.31 96 ARG C CA 1
ATOM 6151 C C . ARG C 1 74 ? 46.190 -1.742 -21.830 1.00 54.13 96 ARG C C 1
ATOM 6152 O O . ARG C 1 74 ? 46.511 -2.501 -22.752 1.00 53.10 96 ARG C O 1
ATOM 6160 N N . GLN C 1 75 ? 44.965 -1.239 -21.701 1.00 51.41 97 GLN C N 1
ATOM 6161 C CA . GLN C 1 75 ? 43.863 -1.580 -22.596 1.00 48.71 97 GLN C CA 1
ATOM 6162 C C . GLN C 1 75 ? 44.047 -0.966 -23.973 1.00 47.17 97 GLN C C 1
ATOM 6163 O O . GLN C 1 75 ? 44.720 0.054 -24.120 1.00 47.88 97 GLN C O 1
ATOM 6169 N N . PHE C 1 76 ? 43.443 -1.599 -24.975 1.00 45.45 98 PHE C N 1
ATOM 6170 C CA . PHE C 1 76 ? 43.288 -1.021 -26.308 1.00 44.19 98 PHE C CA 1
ATOM 6171 C C . PHE C 1 76 ? 42.106 -0.060 -26.220 1.00 43.98 98 PHE C C 1
ATOM 6172 O O . PHE C 1 76 ? 40.970 -0.477 -25.965 1.00 43.70 98 PHE C O 1
ATOM 6180 N N . VAL C 1 77 ? 42.378 1.231 -26.403 1.00 43.29 99 VAL C N 1
ATOM 6181 C CA . VAL C 1 77 ? 41.385 2.270 -26.113 1.00 42.41 99 VAL C CA 1
ATOM 6182 C C . VAL C 1 77 ? 40.587 2.676 -27.350 1.00 41.99 99 VAL C C 1
ATOM 6183 O O . VAL C 1 77 ? 41.139 3.217 -28.309 1.00 41.99 99 VAL C O 1
ATOM 6187 N N . VAL C 1 78 ? 39.282 2.410 -27.306 1.00 41.48 100 VAL C N 1
ATOM 6188 C CA . VAL C 1 78 ? 38.372 2.725 -28.404 1.00 40.82 100 VAL C CA 1
ATOM 6189 C C . VAL C 1 78 ? 37.514 3.934 -28.045 1.00 40.98 100 VAL C C 1
ATOM 6190 O O . VAL C 1 78 ? 36.818 3.937 -27.025 1.00 41.66 100 VAL C O 1
ATOM 6194 N N . GLY C 1 79 ? 37.580 4.963 -28.884 1.00 41.17 101 GLY C N 1
ATOM 6195 C CA . GLY C 1 79 ? 36.744 6.146 -28.720 1.00 41.97 101 GLY C CA 1
ATOM 6196 C C . GLY C 1 79 ? 35.452 5.985 -29.493 1.00 42.64 101 GLY C C 1
ATOM 6197 O O . GLY C 1 79 ? 35.464 5.530 -30.637 1.00 43.53 101 GLY C O 1
ATOM 6198 N N . HIS C 1 80 ? 34.337 6.360 -28.874 1.00 42.78 102 HIS C N 1
ATOM 6199 C CA . HIS C 1 80 ? 33.016 6.157 -29.468 1.00 43.27 102 HIS C CA 1
ATOM 6200 C C . HIS C 1 80 ? 32.064 7.266 -29.013 1.00 43.86 102 HIS C C 1
ATOM 6201 O O . HIS C 1 80 ? 31.764 7.364 -27.825 1.00 44.88 102 HIS C O 1
ATOM 6208 N N . THR C 1 81 ? 31.599 8.120 -29.927 1.00 43.40 103 THR C N 1
ATOM 6209 C CA . THR C 1 81 ? 31.944 8.105 -31.349 1.00 42.68 103 THR C CA 1
ATOM 6210 C C . THR C 1 81 ? 32.090 9.553 -31.835 1.00 42.88 103 THR C C 1
ATOM 6211 O O . THR C 1 81 ? 31.673 10.484 -31.144 1.00 42.43 103 THR C O 1
ATOM 6215 N N . LEU C 1 82 ? 32.676 9.741 -33.017 1.00 43.30 104 LEU C N 1
ATOM 6216 C CA . LEU C 1 82 ? 32.980 11.086 -33.524 1.00 43.43 104 LEU C CA 1
ATOM 6217 C C . LEU C 1 82 ? 31.824 11.776 -34.257 1.00 44.25 104 LEU C C 1
ATOM 6218 O O . LEU C 1 82 ? 31.474 12.910 -33.932 1.00 44.46 104 LEU C O 1
ATOM 6223 N N . VAL C 1 83 ? 31.247 11.093 -35.244 1.00 44.88 105 VAL C N 1
ATOM 6224 C CA . VAL C 1 83 ? 30.135 11.631 -36.032 1.00 46.27 105 VAL C CA 1
ATOM 6225 C C . VAL C 1 83 ? 28.929 10.684 -35.982 1.00 46.90 105 VAL C C 1
ATOM 6226 O O . VAL C 1 83 ? 29.014 9.529 -36.405 1.00 47.32 105 VAL C O 1
ATOM 6230 N N . TRP C 1 84 ? 27.813 11.190 -35.460 1.00 47.34 106 TRP C N 1
ATOM 6231 C CA . TRP C 1 84 ? 26.594 10.402 -35.277 1.00 47.68 106 TRP C CA 1
ATOM 6232 C C . TRP C 1 84 ? 25.397 11.340 -35.187 1.00 48.31 106 TRP C C 1
ATOM 6233 O O . TRP C 1 84 ? 25.532 12.472 -34.722 1.00 48.74 106 TRP C O 1
ATOM 6244 N N . HIS C 1 85 ? 24.234 10.877 -35.639 1.00 48.81 107 HIS C N 1
ATOM 6245 C CA . HIS C 1 85 ? 23.020 11.701 -35.614 1.00 50.27 107 HIS C CA 1
ATOM 6246 C C . HIS C 1 85 ? 22.387 11.796 -34.224 1.00 50.04 107 HIS C C 1
ATOM 6247 O O . HIS C 1 85 ? 21.981 12.880 -33.797 1.00 50.16 107 HIS C O 1
ATOM 6254 N N . ASN C 1 86 ? 22.307 10.668 -33.522 1.00 49.82 108 ASN C N 1
ATOM 6255 C CA . ASN C 1 86 ? 21.790 10.650 -32.154 1.00 50.12 108 ASN C CA 1
ATOM 6256 C C . ASN C 1 86 ? 22.780 11.217 -31.140 1.00 49.80 108 ASN C C 1
ATOM 6257 O O . ASN C 1 86 ? 23.986 11.278 -31.400 1.00 49.02 108 ASN C O 1
ATOM 6262 N N . GLN C 1 87 ? 22.248 11.639 -29.993 1.00 50.02 109 GLN C N 1
ATOM 6263 C CA . GLN C 1 87 ? 23.036 12.193 -28.885 1.00 50.05 109 GLN C CA 1
ATOM 6264 C C . GLN C 1 87 ? 24.032 13.263 -29.331 1.00 50.94 109 GLN C C 1
ATOM 6265 O O . GLN C 1 87 ? 25.153 13.347 -28.822 1.00 50.18 109 GLN C O 1
ATOM 6271 N N . THR C 1 88 ? 23.597 14.070 -30.295 1.00 52.30 110 THR C N 1
ATOM 6272 C CA . THR C 1 88 ? 24.337 15.230 -30.767 1.00 53.27 110 THR C CA 1
ATOM 6273 C C . THR C 1 88 ? 23.400 16.430 -30.643 1.00 54.25 110 THR C C 1
ATOM 6274 O O . THR C 1 88 ? 22.327 16.434 -31.248 1.00 53.96 110 THR C O 1
ATOM 6278 N N . PRO C 1 89 ? 23.797 17.447 -29.849 1.00 55.28 111 PRO C N 1
ATOM 6279 C CA . PRO C 1 89 ? 22.926 18.592 -29.551 1.00 56.59 111 PRO C CA 1
ATOM 6280 C C . PRO C 1 89 ? 22.489 19.318 -30.816 1.00 57.89 111 PRO C C 1
ATOM 6281 O O . PRO C 1 89 ? 23.195 19.273 -31.825 1.00 57.62 111 PRO C O 1
ATOM 6285 N N . GLU C 1 90 ? 21.337 19.980 -30.761 1.00 59.88 112 GLU C N 1
ATOM 6286 C CA . GLU C 1 90 ? 20.780 20.631 -31.949 1.00 62.11 112 GLU C CA 1
ATOM 6287 C C . GLU C 1 90 ? 21.577 21.847 -32.435 1.00 61.82 112 GLU C C 1
ATOM 6288 O O . GLU C 1 90 ? 21.424 22.265 -33.586 1.00 62.24 112 GLU C O 1
ATOM 6294 N N . TRP C 1 91 ? 22.440 22.395 -31.577 1.00 60.79 113 TRP C N 1
ATOM 6295 C CA . TRP C 1 91 ? 23.296 23.525 -31.962 1.00 61.06 113 TRP C CA 1
ATOM 6296 C C . TRP C 1 91 ? 24.351 23.131 -32.999 1.00 59.60 113 TRP C C 1
ATOM 6297 O O . TRP C 1 91 ? 24.901 23.991 -33.688 1.00 60.81 113 TRP C O 1
ATOM 6308 N N . PHE C 1 92 ? 24.621 21.830 -33.101 1.00 57.24 114 PHE C N 1
ATOM 6309 C CA . PHE C 1 92 ? 25.575 21.292 -34.071 1.00 56.31 114 PHE C CA 1
ATOM 6310 C C . PHE C 1 92 ? 25.156 21.548 -35.515 1.00 57.30 114 PHE C C 1
ATOM 6311 O O . PHE C 1 92 ? 25.995 21.560 -36.417 1.00 57.79 114 PHE C O 1
ATOM 6319 N N . PHE C 1 93 ? 23.859 21.760 -35.721 1.00 58.14 115 PHE C N 1
ATOM 6320 C CA . PHE C 1 93 ? 23.290 21.883 -37.061 1.00 58.92 115 PHE C CA 1
ATOM 6321 C C . PHE C 1 93 ? 22.641 23.249 -37.294 1.00 60.52 115 PHE C C 1
ATOM 6322 O O . PHE C 1 93 ? 21.926 23.451 -38.281 1.00 61.36 115 PHE C O 1
ATOM 6330 N N . THR C 1 94 ? 22.903 24.180 -36.378 1.00 61.15 116 THR C N 1
ATOM 6331 C CA . THR C 1 94 ? 22.412 25.555 -36.476 1.00 63.02 116 THR C CA 1
ATOM 6332 C C . THR C 1 94 ? 23.526 26.547 -36.128 1.00 64.39 116 THR C C 1
ATOM 6333 O O . THR C 1 94 ? 24.544 26.167 -35.546 1.00 62.98 116 THR C O 1
ATOM 6337 N N . THR C 1 95 ? 23.330 27.812 -36.503 1.00 66.98 117 THR C N 1
ATOM 6338 C CA . THR C 1 95 ? 24.222 28.902 -36.099 1.00 68.39 117 THR C CA 1
ATOM 6339 C C . THR C 1 95 ? 23.778 29.446 -34.738 1.00 70.11 117 THR C C 1
ATOM 6340 O O . THR C 1 95 ? 22.883 28.879 -34.104 1.00 68.74 117 THR C O 1
ATOM 6344 N N . ALA C 1 96 ? 24.401 30.536 -34.290 1.00 72.75 118 ALA C N 1
ATOM 6345 C CA . ALA C 1 96 ? 24.039 31.178 -33.020 1.00 74.92 118 ALA C CA 1
ATOM 6346 C C . ALA C 1 96 ? 22.659 31.845 -33.078 1.00 77.84 118 ALA C C 1
ATOM 6347 O O . ALA C 1 96 ? 22.030 32.086 -32.044 1.00 77.99 118 ALA C O 1
ATOM 6349 N N . ASP C 1 97 ? 22.198 32.123 -34.297 1.00 80.43 119 ASP C N 1
ATOM 6350 C CA . ASP C 1 97 ? 20.933 32.815 -34.541 1.00 82.22 119 ASP C CA 1
ATOM 6351 C C . ASP C 1 97 ? 19.741 31.861 -34.510 1.00 82.16 119 ASP C C 1
ATOM 6352 O O . ASP C 1 97 ? 18.596 32.299 -34.380 1.00 84.47 119 ASP C O 1
ATOM 6357 N N . GLY C 1 98 ? 20.016 30.564 -34.632 1.00 80.63 120 GLY C N 1
ATOM 6358 C CA . GLY C 1 98 ? 18.973 29.543 -34.747 1.00 79.50 120 GLY C CA 1
ATOM 6359 C C . GLY C 1 98 ? 18.836 29.039 -36.174 1.00 79.33 120 GLY C C 1
ATOM 6360 O O . GLY C 1 98 ? 18.206 28.010 -36.421 1.00 77.99 120 GLY C O 1
ATOM 6361 N N . ARG C 1 99 ? 19.438 29.779 -37.105 1.00 80.98 121 ARG C N 1
ATOM 6362 C CA . ARG C 1 99 ? 19.426 29.468 -38.537 1.00 82.30 121 ARG C CA 1
ATOM 6363 C C . ARG C 1 99 ? 20.288 28.237 -38.851 1.00 81.18 121 ARG C C 1
ATOM 6364 O O . ARG C 1 99 ? 21.380 28.098 -38.299 1.00 82.37 121 ARG C O 1
ATOM 6372 N N . PRO C 1 100 ? 19.797 27.338 -39.734 1.00 80.14 122 PRO C N 1
ATOM 6373 C CA . PRO C 1 100 ? 20.551 26.152 -40.177 1.00 78.68 122 PRO C CA 1
ATOM 6374 C C . PRO C 1 100 ? 21.887 26.459 -40.872 1.00 78.25 122 PRO C C 1
ATOM 6375 O O . PRO C 1 100 ? 21.995 27.443 -41.608 1.00 78.81 122 PRO C O 1
ATOM 6379 N N . ASN C 1 101 ? 22.883 25.607 -40.630 1.00 76.71 123 ASN C N 1
ATOM 6380 C CA . ASN C 1 101 ? 24.223 25.756 -41.205 1.00 76.89 123 ASN C CA 1
ATOM 6381 C C . ASN C 1 101 ? 24.270 25.496 -42.706 1.00 76.99 123 ASN C C 1
ATOM 6382 O O . ASN C 1 101 ? 23.576 24.612 -43.212 1.00 77.69 123 ASN C O 1
ATOM 6387 N N . THR C 1 102 ? 25.099 26.265 -43.409 1.00 76.94 124 THR C N 1
ATOM 6388 C CA . THR C 1 102 ? 25.430 25.970 -44.804 1.00 76.55 124 THR C CA 1
ATOM 6389 C C . THR C 1 102 ? 26.385 24.766 -44.831 1.00 75.04 124 THR C C 1
ATOM 6390 O O . THR C 1 102 ? 27.095 24.530 -43.848 1.00 75.48 124 THR C O 1
ATOM 6394 N N . PRO C 1 103 ? 26.380 23.975 -45.926 1.00 73.81 125 PRO C N 1
ATOM 6395 C CA . PRO C 1 103 ? 27.316 22.853 -46.037 1.00 72.33 125 PRO C CA 1
ATOM 6396 C C . PRO C 1 103 ? 28.758 23.160 -45.599 1.00 71.31 125 PRO C C 1
ATOM 6397 O O . PRO C 1 103 ? 29.413 22.295 -45.013 1.00 70.02 125 PRO C O 1
ATOM 6401 N N . ALA C 1 104 ? 29.232 24.375 -45.866 1.00 71.41 126 ALA C N 1
ATOM 6402 C CA . ALA C 1 104 ? 30.565 24.799 -45.439 1.00 70.25 126 ALA C CA 1
ATOM 6403 C C . ALA C 1 104 ? 30.654 24.999 -43.919 1.00 69.35 126 ALA C C 1
ATOM 6404 O O . ALA C 1 104 ? 31.679 24.682 -43.307 1.00 69.01 126 ALA C O 1
ATOM 6406 N N . GLN C 1 105 ? 29.580 25.516 -43.320 1.00 68.28 127 GLN C N 1
ATOM 6407 C CA . GLN C 1 105 ? 29.511 25.742 -41.870 1.00 66.69 127 GLN C CA 1
ATOM 6408 C C . GLN C 1 105 ? 29.399 24.442 -41.075 1.00 64.69 127 GLN C C 1
ATOM 6409 O O . GLN C 1 105 ? 29.951 24.332 -39.975 1.00 64.39 127 GLN C O 1
ATOM 6415 N N . GLN C 1 106 ? 28.671 23.475 -41.633 1.00 62.90 128 GLN C N 1
ATOM 6416 C CA . GLN C 1 106 ? 28.503 22.156 -41.024 1.00 60.53 128 GLN C CA 1
ATOM 6417 C C . GLN C 1 106 ? 29.810 21.362 -41.024 1.00 59.33 128 GLN C C 1
ATOM 6418 O O . GLN C 1 106 ? 30.125 20.670 -40.053 1.00 58.12 128 GLN C O 1
ATOM 6424 N N . LEU C 1 107 ? 30.561 21.471 -42.120 1.00 58.88 129 LEU C N 1
ATOM 6425 C CA . LEU C 1 107 ? 31.865 20.825 -42.245 1.00 57.00 129 LEU C CA 1
ATOM 6426 C C . LEU C 1 107 ? 32.898 21.469 -41.332 1.00 56.61 129 LEU C C 1
ATOM 6427 O O . LEU C 1 107 ? 33.812 20.797 -40.854 1.00 56.04 129 LEU C O 1
ATOM 6432 N N . GLU C 1 108 ? 32.751 22.773 -41.107 1.00 57.33 130 GLU C N 1
ATOM 6433 C CA . GLU C 1 108 ? 33.610 23.501 -40.181 1.00 57.60 130 GLU C CA 1
ATOM 6434 C C . GLU C 1 108 ? 33.329 23.047 -38.754 1.00 57.07 130 GLU C C 1
ATOM 6435 O O . GLU C 1 108 ? 34.253 22.856 -37.959 1.00 56.96 130 GLU C O 1
ATOM 6441 N N . ARG C 1 109 ? 32.047 22.868 -38.446 1.00 56.83 131 ARG C N 1
ATOM 6442 C CA . ARG C 1 109 ? 31.629 22.361 -37.150 1.00 55.28 131 ARG C CA 1
ATOM 6443 C C . ARG C 1 109 ? 32.182 20.950 -36.925 1.00 54.38 131 ARG C C 1
ATOM 6444 O O . ARG C 1 109 ? 32.676 20.642 -35.839 1.00 54.00 131 ARG C O 1
ATOM 6452 N N . MET C 1 110 ? 32.116 20.114 -37.962 1.00 54.18 132 MET C N 1
ATOM 6453 C CA . MET C 1 110 ? 32.646 18.748 -37.908 1.00 52.97 132 MET C CA 1
ATOM 6454 C C . MET C 1 110 ? 34.156 18.757 -37.667 1.00 52.91 132 MET C C 1
ATOM 6455 O O . MET C 1 110 ? 34.645 18.093 -36.751 1.00 52.55 132 MET C O 1
ATOM 6460 N N . ARG C 1 111 ? 34.880 19.516 -38.490 1.00 53.87 133 ARG C N 1
ATOM 6461 C CA . ARG C 1 111 ? 36.329 19.670 -38.359 1.00 53.45 133 ARG C CA 1
ATOM 6462 C C . ARG C 1 111 ? 36.707 20.114 -36.949 1.00 53.54 133 ARG C C 1
ATOM 6463 O O . ARG C 1 111 ? 37.518 19.463 -36.292 1.00 54.24 133 ARG C O 1
ATOM 6471 N N . ALA C 1 112 ? 36.104 21.212 -36.492 1.00 53.23 134 ALA C N 1
ATOM 6472 C CA . ALA C 1 112 ? 36.419 21.796 -35.188 1.00 52.16 134 ALA C CA 1
ATOM 6473 C C . ALA C 1 112 ? 36.183 20.820 -34.041 1.00 50.63 134 ALA C C 1
ATOM 6474 O O . ALA C 1 112 ? 36.969 20.774 -33.094 1.00 50.36 134 ALA C O 1
ATOM 6476 N N . HIS C 1 113 ? 35.110 20.038 -34.145 1.00 49.82 135 HIS C N 1
ATOM 6477 C CA . HIS C 1 113 ? 34.744 19.057 -33.124 1.00 49.64 135 HIS C CA 1
ATOM 6478 C C . HIS C 1 113 ? 35.729 17.889 -33.082 1.00 48.93 135 HIS C C 1
ATOM 6479 O O . HIS C 1 113 ? 36.172 17.480 -32.004 1.00 48.06 135 HIS C O 1
ATOM 6486 N N . ILE C 1 114 ? 36.058 17.359 -34.258 1.00 48.86 136 ILE C N 1
ATOM 6487 C CA . ILE C 1 114 ? 37.005 16.253 -34.386 1.00 48.61 136 ILE C CA 1
ATOM 6488 C C . ILE C 1 114 ? 38.393 16.678 -33.895 1.00 48.92 136 ILE C C 1
ATOM 6489 O O . ILE C 1 114 ? 39.062 15.925 -33.178 1.00 48.96 136 ILE C O 1
ATOM 6494 N N . ALA C 1 115 ? 38.802 17.892 -34.266 1.00 48.96 137 ALA C N 1
ATOM 6495 C CA . ALA C 1 115 ? 40.039 18.500 -33.770 1.00 48.59 137 ALA C CA 1
ATOM 6496 C C . ALA C 1 115 ? 40.059 18.570 -32.248 1.00 48.08 137 ALA C C 1
ATOM 6497 O O . ALA C 1 115 ? 41.082 18.291 -31.621 1.00 47.80 137 ALA C O 1
ATOM 6499 N N . ALA C 1 116 ? 38.918 18.945 -31.672 1.00 48.04 138 ALA C N 1
ATOM 6500 C CA . ALA C 1 116 ? 38.765 19.075 -30.229 1.00 47.42 138 ALA C CA 1
ATOM 6501 C C . ALA C 1 116 ? 38.792 17.719 -29.531 1.00 47.16 138 ALA C C 1
ATOM 6502 O O . ALA C 1 116 ? 39.502 17.545 -28.537 1.00 47.94 138 ALA C O 1
ATOM 6504 N N . VAL C 1 117 ? 38.030 16.760 -30.054 1.00 46.02 139 VAL C N 1
ATOM 6505 C CA . VAL C 1 117 ? 37.900 15.454 -29.409 1.00 45.00 139 VAL C CA 1
ATOM 6506 C C . VAL C 1 117 ? 39.076 14.529 -29.735 1.00 44.61 139 VAL C C 1
ATOM 6507 O O . VAL C 1 117 ? 39.873 14.210 -28.851 1.00 44.04 139 VAL C O 1
ATOM 6511 N N . ALA C 1 118 ? 39.189 14.118 -30.998 1.00 44.74 140 ALA C N 1
ATOM 6512 C CA . ALA C 1 118 ? 40.230 13.178 -31.422 1.00 44.85 140 ALA C CA 1
ATOM 6513 C C . ALA C 1 118 ? 41.648 13.732 -31.241 1.00 46.16 140 ALA C C 1
ATOM 6514 O O . ALA C 1 118 ? 42.578 12.981 -30.929 1.00 46.97 140 ALA C O 1
ATOM 6516 N N . GLY C 1 119 ? 41.801 15.043 -31.429 1.00 46.41 141 GLY C N 1
ATOM 6517 C CA . GLY C 1 119 ? 43.089 15.715 -31.270 1.00 46.42 141 GLY C CA 1
ATOM 6518 C C . GLY C 1 119 ? 43.585 15.717 -29.838 1.00 46.78 141 GLY C C 1
ATOM 6519 O O . GLY C 1 119 ? 44.790 15.687 -29.595 1.00 46.91 141 GLY C O 1
ATOM 6520 N N . ARG C 1 120 ? 42.647 15.743 -28.893 1.00 47.23 142 ARG C N 1
ATOM 6521 C CA . ARG C 1 120 ? 42.954 15.730 -27.465 1.00 47.38 142 ARG C CA 1
ATOM 6522 C C . ARG C 1 120 ? 43.532 14.386 -27.004 1.00 47.85 142 ARG C C 1
ATOM 6523 O O . ARG C 1 120 ? 44.183 14.313 -25.959 1.00 48.38 142 ARG C O 1
ATOM 6531 N N . TYR C 1 121 ? 43.303 13.329 -27.783 1.00 48.37 143 TYR C N 1
ATOM 6532 C CA . TYR C 1 121 ? 43.651 11.974 -27.341 1.00 48.78 143 TYR C CA 1
ATOM 6533 C C . TYR C 1 121 ? 44.630 11.215 -28.237 1.00 48.81 143 TYR C C 1
ATOM 6534 O O . TYR C 1 121 ? 44.700 9.982 -28.165 1.00 49.72 143 TYR C O 1
ATOM 6543 N N . THR C 1 122 ? 45.389 11.937 -29.061 1.00 47.99 144 THR C N 1
ATOM 6544 C CA . THR C 1 122 ? 46.401 11.298 -29.909 1.00 47.55 144 THR C CA 1
ATOM 6545 C C . THR C 1 122 ? 47.436 10.619 -29.024 1.00 47.29 144 THR C C 1
ATOM 6546 O O . THR C 1 122 ? 48.027 11.255 -28.152 1.00 48.03 144 THR C O 1
ATOM 6550 N N . GLY C 1 123 ? 47.624 9.321 -29.237 1.00 47.42 145 GLY C N 1
ATOM 6551 C CA . GLY C 1 123 ? 48.558 8.531 -28.439 1.00 47.41 145 GLY C CA 1
ATOM 6552 C C . GLY C 1 123 ? 47.942 7.964 -27.177 1.00 46.59 145 GLY C C 1
ATOM 6553 O O . GLY C 1 123 ? 48.623 7.310 -26.391 1.00 47.24 145 GLY C O 1
ATOM 6554 N N . LYS C 1 124 ? 46.654 8.226 -26.984 1.00 46.26 146 LYS C N 1
ATOM 6555 C CA . LYS C 1 124 ? 45.915 7.721 -25.833 1.00 46.68 146 LYS C CA 1
ATOM 6556 C C . LYS C 1 124 ? 44.769 6.835 -26.303 1.00 45.74 146 LYS C C 1
ATOM 6557 O O . LYS C 1 124 ? 44.525 5.770 -25.735 1.00 46.49 146 LYS C O 1
ATOM 6563 N N . VAL C 1 125 ? 44.075 7.287 -27.345 1.00 43.85 147 VAL C N 1
ATOM 6564 C CA . VAL C 1 125 ? 43.023 6.506 -27.981 1.00 42.47 147 VAL C CA 1
ATOM 6565 C C . VAL C 1 125 ? 43.591 5.813 -29.220 1.00 42.78 147 VAL C C 1
ATOM 6566 O O . VAL C 1 125 ? 44.098 6.473 -30.134 1.00 43.84 147 VAL C O 1
ATOM 6570 N N . GLN C 1 126 ? 43.514 4.481 -29.229 1.00 41.98 148 GLN C N 1
ATOM 6571 C CA . GLN C 1 126 ? 44.079 3.658 -30.305 1.00 41.64 148 GLN C CA 1
ATOM 6572 C C . GLN C 1 126 ? 43.215 3.584 -31.567 1.00 40.73 148 GLN C C 1
ATOM 6573 O O . GLN C 1 126 ? 43.735 3.404 -32.672 1.00 41.23 148 GLN C O 1
ATOM 6579 N N . ALA C 1 127 ? 41.902 3.705 -31.397 1.00 39.39 149 ALA C N 1
ATOM 6580 C CA . ALA C 1 127 ? 40.969 3.601 -32.510 1.00 38.41 149 ALA C CA 1
ATOM 6581 C C . ALA C 1 127 ? 39.724 4.449 -32.294 1.00 38.40 149 ALA C C 1
ATOM 6582 O O . ALA C 1 127 ? 39.337 4.720 -31.160 1.00 38.54 149 ALA C O 1
ATOM 6584 N N . TRP C 1 128 ? 39.097 4.859 -33.389 1.00 38.82 150 TRP C N 1
ATOM 6585 C CA . TRP C 1 128 ? 37.874 5.646 -33.324 1.00 39.36 150 TRP C CA 1
ATOM 6586 C C . TRP C 1 128 ? 36.747 5.014 -34.135 1.00 40.65 150 TRP C C 1
ATOM 6587 O O . TRP C 1 128 ? 36.988 4.409 -35.185 1.00 41.18 150 TRP C O 1
ATOM 6598 N N . ASP C 1 129 ? 35.522 5.139 -33.625 1.00 41.37 151 ASP C N 1
ATOM 6599 C CA . ASP C 1 129 ? 34.334 4.993 -34.448 1.00 42.18 151 ASP C CA 1
ATOM 6600 C C . ASP C 1 129 ? 34.100 6.382 -35.007 1.00 42.56 151 ASP C C 1
ATOM 6601 O O . ASP C 1 129 ? 33.524 7.239 -34.337 1.00 42.30 151 ASP C O 1
ATOM 6606 N N . VAL C 1 130 ? 34.590 6.613 -36.221 1.00 43.50 152 VAL C N 1
ATOM 6607 C CA . VAL C 1 130 ? 34.536 7.937 -36.839 1.00 44.28 152 VAL C CA 1
ATOM 6608 C C . VAL C 1 130 ? 33.106 8.301 -37.240 1.00 45.10 152 VAL C C 1
ATOM 6609 O O . VAL C 1 130 ? 32.627 9.393 -36.930 1.00 45.95 152 VAL C O 1
ATOM 6613 N N . VAL C 1 131 ? 32.431 7.386 -37.928 1.00 45.08 153 VAL C N 1
ATOM 6614 C CA . VAL C 1 131 ? 31.032 7.588 -38.284 1.00 45.66 153 VAL C CA 1
ATOM 6615 C C . VAL C 1 131 ? 30.207 6.406 -37.795 1.00 45.80 153 VAL C C 1
ATOM 6616 O O . VAL C 1 131 ? 30.562 5.245 -38.015 1.00 46.45 153 VAL C O 1
ATOM 6620 N N . ASN C 1 132 ? 29.111 6.719 -37.116 1.00 45.54 154 ASN C N 1
ATOM 6621 C CA . ASN C 1 132 ? 28.222 5.714 -36.572 1.00 44.82 154 ASN C CA 1
ATOM 6622 C C . ASN C 1 132 ? 26.859 5.794 -37.243 1.00 45.56 154 ASN C C 1
ATOM 6623 O O . ASN C 1 132 ? 26.274 6.877 -37.352 1.00 46.15 154 ASN C O 1
ATOM 6628 N N . GLU C 1 133 ? 26.384 4.645 -37.722 1.00 46.30 155 GLU C N 1
ATOM 6629 C CA . GLU C 1 133 ? 25.011 4.469 -38.224 1.00 46.72 155 GLU C CA 1
ATOM 6630 C C . GLU C 1 133 ? 24.546 5.539 -39.223 1.00 47.81 155 GLU C C 1
ATOM 6631 O O . GLU C 1 133 ? 23.752 6.421 -38.876 1.00 48.48 155 GLU C O 1
ATOM 6637 N N . ILE C 1 134 ? 25.046 5.455 -40.457 1.00 47.91 156 ILE C N 1
ATOM 6638 C CA . ILE C 1 134 ? 24.672 6.406 -41.515 1.00 48.25 156 ILE C CA 1
ATOM 6639 C C . ILE C 1 134 ? 23.967 5.730 -42.696 1.00 49.21 156 ILE C C 1
ATOM 6640 O O . ILE C 1 134 ? 23.279 6.389 -43.473 1.00 49.91 156 ILE C O 1
ATOM 6645 N N . ILE C 1 135 ? 24.143 4.418 -42.815 1.00 50.34 157 ILE C N 1
ATOM 6646 C CA . ILE C 1 135 ? 23.533 3.638 -43.891 1.00 52.17 157 ILE C CA 1
ATOM 6647 C C . ILE C 1 135 ? 22.155 3.133 -43.452 1.00 52.88 157 ILE C C 1
ATOM 6648 O O . ILE C 1 135 ? 22.015 2.564 -42.369 1.00 52.51 157 ILE C O 1
ATOM 6653 N N . ASP C 1 136 ? 21.146 3.362 -44.292 1.00 54.79 158 ASP C N 1
ATOM 6654 C CA . ASP C 1 136 ? 19.775 2.914 -44.021 1.00 55.54 158 ASP C CA 1
ATOM 6655 C C . ASP C 1 136 ? 19.632 1.410 -44.269 1.00 55.58 158 ASP C C 1
ATOM 6656 O O . ASP C 1 136 ? 20.568 0.760 -44.744 1.00 56.87 158 ASP C O 1
ATOM 6661 N N . GLU C 1 137 ? 18.462 0.860 -43.953 1.00 54.65 159 GLU C N 1
ATOM 6662 C CA . GLU C 1 137 ? 18.251 -0.588 -44.023 1.00 53.34 159 GLU C CA 1
ATOM 6663 C C . GLU C 1 137 ? 18.116 -1.128 -45.445 1.00 53.19 159 GLU C C 1
ATOM 6664 O O . GLU C 1 137 ? 18.211 -2.336 -45.657 1.00 53.05 159 GLU C O 1
ATOM 6670 N N . ASP C 1 138 ? 17.903 -0.234 -46.409 1.00 53.64 160 ASP C N 1
ATOM 6671 C CA . ASP C 1 138 ? 17.807 -0.619 -47.821 1.00 54.18 160 ASP C CA 1
ATOM 6672 C C . ASP C 1 138 ? 19.166 -0.597 -48.529 1.00 54.88 160 ASP C C 1
ATOM 6673 O O . ASP C 1 138 ? 19.358 -1.278 -49.534 1.00 56.39 160 ASP C O 1
ATOM 6678 N N . GLY C 1 139 ? 20.101 0.187 -47.998 1.00 54.59 161 GLY C N 1
ATOM 6679 C CA . GLY C 1 139 ? 21.453 0.271 -48.550 1.00 54.88 161 GLY C CA 1
ATOM 6680 C C . GLY C 1 139 ? 21.873 1.693 -48.868 1.00 55.42 161 GLY C C 1
ATOM 6681 O O . GLY C 1 139 ? 23.040 1.957 -49.173 1.00 54.27 161 GLY C O 1
ATOM 6682 N N . SER C 1 140 ? 20.911 2.607 -48.793 1.00 56.25 162 SER C N 1
ATOM 6683 C CA . SER C 1 140 ? 21.148 4.013 -49.088 1.00 57.08 162 SER C CA 1
ATOM 6684 C C . SER C 1 140 ? 21.694 4.739 -47.865 1.00 56.35 162 SER C C 1
ATOM 6685 O O . SER C 1 140 ? 21.963 4.126 -46.830 1.00 54.34 162 SER C O 1
ATOM 6688 N N . TYR C 1 141 ? 21.862 6.049 -48.002 1.00 57.62 163 TYR C N 1
ATOM 6689 C CA . TYR C 1 141 ? 22.214 6.903 -46.884 1.00 57.42 163 TYR C CA 1
ATOM 6690 C C . TYR C 1 141 ? 20.954 7.358 -46.164 1.00 57.31 163 TYR C C 1
ATOM 6691 O O . TYR C 1 141 ? 19.997 7.800 -46.803 1.00 58.21 163 TYR C O 1
ATOM 6700 N N . ARG C 1 142 ? 20.957 7.230 -44.838 1.00 56.78 164 ARG C N 1
ATOM 6701 C CA . ARG C 1 142 ? 19.900 7.774 -43.987 1.00 56.86 164 ARG C CA 1
ATOM 6702 C C . ARG C 1 142 ? 19.881 9.287 -44.126 1.00 56.93 164 ARG C C 1
ATOM 6703 O O . ARG C 1 142 ? 20.931 9.925 -44.103 1.00 56.63 164 ARG C O 1
ATOM 6711 N N . SER C 1 143 ? 18.692 9.860 -44.278 1.00 57.87 165 SER C N 1
ATOM 6712 C CA . SER C 1 143 ? 18.563 11.311 -44.342 1.00 58.99 165 SER C CA 1
ATOM 6713 C C . SER C 1 143 ? 18.623 11.901 -42.929 1.00 59.20 165 SER C C 1
ATOM 6714 O O . SER C 1 143 ? 17.596 12.270 -42.349 1.00 60.38 165 SER C O 1
ATOM 6717 N N . THR C 1 144 ? 19.836 11.971 -42.382 1.00 58.12 166 THR C N 1
ATOM 6718 C CA . THR C 1 144 ? 20.058 12.474 -41.026 1.00 56.86 166 THR C CA 1
ATOM 6719 C C . THR C 1 144 ? 20.362 13.964 -41.025 1.00 56.91 166 THR C C 1
ATOM 6720 O O . THR C 1 144 ? 20.597 14.562 -42.076 1.00 57.94 166 THR C O 1
ATOM 6724 N N . ASN C 1 145 ? 20.357 14.550 -39.831 1.00 55.84 167 ASN C N 1
ATOM 6725 C CA . ASN C 1 145 ? 20.732 15.943 -39.633 1.00 56.14 167 ASN C CA 1
ATOM 6726 C C . ASN C 1 145 ? 22.036 16.322 -40.340 1.00 56.59 167 ASN C C 1
ATOM 6727 O O . ASN C 1 145 ? 22.103 17.360 -41.002 1.00 57.50 167 ASN C O 1
ATOM 6732 N N . TRP C 1 146 ? 23.055 15.470 -40.213 1.00 56.53 168 TRP C N 1
ATOM 6733 C CA . TRP C 1 146 ? 24.346 15.675 -40.884 1.00 56.86 168 TRP C CA 1
ATOM 6734 C C . TRP C 1 146 ? 24.202 15.629 -42.407 1.00 57.38 168 TRP C C 1
ATOM 6735 O O . TRP C 1 146 ? 24.600 16.567 -43.101 1.00 58.06 168 TRP C O 1
ATOM 6746 N N . VAL C 1 147 ? 23.616 14.543 -42.911 1.00 56.93 169 VAL C N 1
ATOM 6747 C CA . VAL C 1 147 ? 23.447 14.322 -44.354 1.00 57.27 169 VAL C CA 1
ATOM 6748 C C . VAL C 1 147 ? 22.596 15.408 -45.017 1.00 58.08 169 VAL C C 1
ATOM 6749 O O . VAL C 1 147 ? 22.854 15.785 -46.158 1.00 59.40 169 VAL C O 1
ATOM 6753 N N . GLN C 1 148 ? 21.591 15.906 -44.302 1.00 57.88 170 GLN C N 1
ATOM 6754 C CA . GLN C 1 148 ? 20.760 17.003 -44.801 1.00 59.14 170 GLN C CA 1
ATOM 6755 C C . GLN C 1 148 ? 21.530 18.321 -44.855 1.00 59.99 170 GLN C C 1
ATOM 6756 O O . GLN C 1 148 ? 21.355 19.107 -45.787 1.00 60.41 170 GLN C O 1
ATOM 6762 N N . ARG C 1 149 ? 22.380 18.553 -43.856 1.00 60.05 171 ARG C N 1
ATOM 6763 C CA . ARG C 1 149 ? 23.073 19.833 -43.714 1.00 61.00 171 ARG C CA 1
ATOM 6764 C C . ARG C 1 149 ? 24.339 19.910 -44.571 1.00 61.21 171 ARG C C 1
ATOM 6765 O O . ARG C 1 149 ? 24.606 20.941 -45.192 1.00 62.79 171 ARG C O 1
ATOM 6773 N N . VAL C 1 150 ? 25.107 18.822 -44.603 1.00 59.94 172 VAL C N 1
ATOM 6774 C CA . VAL C 1 150 ? 26.254 18.700 -45.509 1.00 59.83 172 VAL C CA 1
ATOM 6775 C C . VAL C 1 150 ? 25.748 18.536 -46.951 1.00 60.98 172 VAL C C 1
ATOM 6776 O O . VAL C 1 150 ? 26.370 19.027 -47.898 1.00 61.51 172 VAL C O 1
ATOM 6780 N N . GLY C 1 151 ? 24.610 17.856 -47.099 1.00 60.97 173 GLY C N 1
ATOM 6781 C CA . GLY C 1 151 ? 23.915 17.749 -48.384 1.00 62.01 173 GLY C CA 1
ATOM 6782 C C . GLY C 1 151 ? 24.039 16.402 -49.072 1.00 61.51 173 GLY C C 1
ATOM 6783 O O . GLY C 1 151 ? 23.173 16.017 -49.860 1.00 61.88 173 GLY C O 1
ATOM 6784 N N . ASP C 1 152 ? 25.109 15.680 -48.760 1.00 60.44 174 ASP C N 1
ATOM 6785 C CA . ASP C 1 152 ? 25.488 14.490 -49.508 1.00 60.58 174 ASP C CA 1
ATOM 6786 C C . ASP C 1 152 ? 26.050 13.419 -48.572 1.00 59.11 174 ASP C C 1
ATOM 6787 O O . ASP C 1 152 ? 26.758 13.733 -47.615 1.00 58.36 174 ASP C O 1
ATOM 6792 N N . GLY C 1 153 ? 25.730 12.157 -48.855 1.00 58.57 175 GLY C N 1
ATOM 6793 C CA . GLY C 1 153 ? 26.187 11.029 -48.040 1.00 56.77 175 GLY C CA 1
ATOM 6794 C C . GLY C 1 153 ? 27.681 10.767 -48.137 1.00 56.52 175 GLY C C 1
ATOM 6795 O O . GLY C 1 153 ? 28.347 10.559 -47.121 1.00 55.17 175 GLY C O 1
ATOM 6796 N N . ASP C 1 154 ? 28.202 10.778 -49.363 1.00 57.38 176 ASP C N 1
ATOM 6797 C CA . ASP C 1 154 ? 29.634 10.591 -49.618 1.00 57.02 176 ASP C CA 1
ATOM 6798 C C . ASP C 1 154 ? 30.482 11.713 -49.024 1.00 56.73 176 ASP C C 1
ATOM 6799 O O . ASP C 1 154 ? 31.613 11.484 -48.609 1.00 56.36 176 ASP C O 1
ATOM 6804 N N . THR C 1 155 ? 29.928 12.922 -48.992 1.00 57.48 177 THR C N 1
ATOM 6805 C CA . THR C 1 155 ? 30.648 14.102 -48.523 1.00 58.30 177 THR C CA 1
ATOM 6806 C C . THR C 1 155 ? 30.835 14.111 -47.002 1.00 58.30 177 THR C C 1
ATOM 6807 O O . THR C 1 155 ? 31.859 14.591 -46.505 1.00 58.79 177 THR C O 1
ATOM 6811 N N . VAL C 1 156 ? 29.854 13.576 -46.274 1.00 58.12 178 VAL C N 1
ATOM 6812 C CA . VAL C 1 156 ? 29.936 13.467 -44.812 1.00 56.94 178 VAL C CA 1
ATOM 6813 C C . VAL C 1 156 ? 31.065 12.517 -44.413 1.00 56.38 178 VAL C C 1
ATOM 6814 O O . VAL C 1 156 ? 31.929 12.868 -43.603 1.00 55.94 178 VAL C O 1
ATOM 6818 N N . VAL C 1 157 ? 31.051 11.325 -45.006 1.00 56.35 179 VAL C N 1
ATOM 6819 C CA . VAL C 1 157 ? 31.972 10.245 -44.653 1.00 55.96 179 VAL C CA 1
ATOM 6820 C C . VAL C 1 157 ? 33.428 10.587 -44.991 1.00 56.27 179 VAL C C 1
ATOM 6821 O O . VAL C 1 157 ? 34.328 10.411 -44.159 1.00 56.21 179 VAL C O 1
ATOM 6825 N N . ARG C 1 158 ? 33.640 11.084 -46.208 1.00 56.55 180 ARG C N 1
ATOM 6826 C CA . ARG C 1 158 ? 34.961 11.485 -46.692 1.00 55.97 180 ARG C CA 1
ATOM 6827 C C . ARG C 1 158 ? 35.647 12.462 -45.736 1.00 54.38 180 ARG C C 1
ATOM 6828 O O . ARG C 1 158 ? 36.798 12.256 -45.353 1.00 53.29 180 ARG C O 1
ATOM 6836 N N . ASN C 1 159 ? 34.922 13.511 -45.352 1.00 53.48 181 ASN C N 1
ATOM 6837 C CA . ASN C 1 159 ? 35.450 14.557 -44.484 1.00 52.33 181 ASN C CA 1
ATOM 6838 C C . ASN C 1 159 ? 35.739 14.099 -43.064 1.00 50.84 181 ASN C C 1
ATOM 6839 O O . ASN C 1 159 ? 36.807 14.386 -42.527 1.00 50.39 181 ASN C O 1
ATOM 6844 N N . ALA C 1 160 ? 34.785 13.386 -42.468 1.00 50.12 182 ALA C N 1
ATOM 6845 C CA . ALA C 1 160 ? 34.910 12.901 -41.093 1.00 48.67 182 ALA C CA 1
ATOM 6846 C C . ALA C 1 160 ? 36.146 12.024 -40.910 1.00 47.66 182 ALA C C 1
ATOM 6847 O O . ALA C 1 160 ? 36.898 12.192 -39.951 1.00 46.51 182 ALA C O 1
ATOM 6849 N N . PHE C 1 161 ? 36.348 11.096 -41.841 1.00 47.80 183 PHE C N 1
ATOM 6850 C CA . PHE C 1 161 ? 37.521 10.229 -41.829 1.00 47.57 183 PHE C CA 1
ATOM 6851 C C . PHE C 1 161 ? 38.805 10.991 -42.167 1.00 48.16 183 PHE C C 1
ATOM 6852 O O . PHE C 1 161 ? 39.875 10.649 -41.671 1.00 48.18 183 PHE C O 1
ATOM 6860 N N . ALA C 1 162 ? 38.690 12.024 -43.000 1.00 49.53 184 ALA C N 1
ATOM 6861 C CA . ALA C 1 162 ? 39.832 12.871 -43.350 1.00 50.62 184 ALA C CA 1
ATOM 6862 C C . ALA C 1 162 ? 40.256 13.767 -42.185 1.00 50.96 184 ALA C C 1
ATOM 6863 O O . ALA C 1 162 ? 41.452 13.978 -41.958 1.00 51.84 184 ALA C O 1
ATOM 6865 N N . PHE C 1 163 ? 39.274 14.294 -41.457 1.00 50.53 185 PHE C N 1
ATOM 6866 C CA . PHE C 1 163 ? 39.549 15.119 -40.289 1.00 50.47 185 PHE C CA 1
ATOM 6867 C C . PHE C 1 163 ? 40.190 14.294 -39.176 1.00 50.07 185 PHE C C 1
ATOM 6868 O O . PHE C 1 163 ? 41.231 14.679 -38.639 1.00 51.14 185 PHE C O 1
ATOM 6876 N N . ALA C 1 164 ? 39.575 13.156 -38.851 1.00 49.41 186 ALA C N 1
ATOM 6877 C CA . ALA C 1 164 ? 40.085 12.242 -37.824 1.00 48.76 186 ALA C CA 1
ATOM 6878 C C . ALA C 1 164 ? 41.530 11.831 -38.094 1.00 49.59 186 ALA C C 1
ATOM 6879 O O . ALA C 1 164 ? 42.339 11.726 -37.167 1.00 48.46 186 ALA C O 1
ATOM 6881 N N . GLN C 1 165 ? 41.842 11.612 -39.370 1.00 51.12 187 GLN C N 1
ATOM 6882 C CA . GLN C 1 165 ? 43.197 11.284 -39.801 1.00 52.13 187 GLN C CA 1
ATOM 6883 C C . GLN C 1 165 ? 44.163 12.444 -39.553 1.00 52.38 187 GLN C C 1
ATOM 6884 O O . GLN C 1 165 ? 45.285 12.226 -39.095 1.00 52.91 187 GLN C O 1
ATOM 6890 N N . ARG C 1 166 ? 43.729 13.668 -39.853 1.00 52.37 188 ARG C N 1
ATOM 6891 C CA . ARG C 1 166 ? 44.570 14.847 -39.649 1.00 51.80 188 ARG C CA 1
ATOM 6892 C C . ARG C 1 166 ? 44.863 15.045 -38.171 1.00 50.61 188 ARG C C 1
ATOM 6893 O O . ARG C 1 166 ? 46.022 15.185 -37.776 1.00 50.83 188 ARG C O 1
ATOM 6901 N N . TYR C 1 167 ? 43.808 15.033 -37.362 1.00 49.16 189 TYR C N 1
ATOM 6902 C CA . TYR C 1 167 ? 43.918 15.429 -35.964 1.00 47.96 189 TYR C CA 1
ATOM 6903 C C . TYR C 1 167 ? 44.350 14.320 -35.020 1.00 47.18 189 TYR C C 1
ATOM 6904 O O . TYR C 1 167 ? 44.941 14.597 -33.981 1.00 47.09 189 TYR C O 1
ATOM 6913 N N . ALA C 1 168 ? 44.059 13.072 -35.387 1.00 46.97 190 ALA C N 1
ATOM 6914 C CA . ALA C 1 168 ? 44.591 11.897 -34.685 1.00 45.76 190 ALA C CA 1
ATOM 6915 C C . ALA C 1 168 ? 45.176 10.896 -35.684 1.00 45.29 190 ALA C C 1
ATOM 6916 O O . ALA C 1 168 ? 44.515 9.922 -36.050 1.00 45.34 190 ALA C O 1
ATOM 6918 N N . PRO C 1 169 ? 46.422 11.141 -36.137 1.00 44.98 191 PRO C N 1
ATOM 6919 C CA . PRO C 1 169 ? 47.038 10.358 -37.216 1.00 45.04 191 PRO C CA 1
ATOM 6920 C C . PRO C 1 169 ? 47.407 8.928 -36.820 1.00 45.10 191 PRO C C 1
ATOM 6921 O O . PRO C 1 169 ? 47.670 8.095 -37.689 1.00 44.83 191 PRO C O 1
ATOM 6925 N N . ASP C 1 170 ? 47.423 8.659 -35.519 1.00 45.71 192 ASP C N 1
ATOM 6926 C CA . ASP C 1 170 ? 47.791 7.352 -34.987 1.00 46.54 192 ASP C CA 1
ATOM 6927 C C . ASP C 1 170 ? 46.588 6.422 -34.860 1.00 45.98 192 ASP C C 1
ATOM 6928 O O . ASP C 1 170 ? 46.745 5.200 -34.807 1.00 45.52 192 ASP C O 1
ATOM 6933 N N . ALA C 1 171 ? 45.396 7.016 -34.815 1.00 45.97 193 ALA C N 1
ATOM 6934 C CA . ALA C 1 171 ? 44.150 6.296 -34.547 1.00 45.23 193 ALA C CA 1
ATOM 6935 C C . ALA C 1 171 ? 43.660 5.480 -35.735 1.00 45.26 193 ALA C C 1
ATOM 6936 O O . ALA C 1 171 ? 43.580 5.986 -36.853 1.00 45.66 193 ALA C O 1
ATOM 6938 N N . GLN C 1 172 ? 43.343 4.213 -35.478 1.00 45.63 194 GLN C N 1
ATOM 6939 C CA . GLN C 1 172 ? 42.685 3.361 -36.460 1.00 46.36 194 GLN C CA 1
ATOM 6940 C C . GLN C 1 172 ? 41.245 3.830 -36.621 1.00 46.78 194 GLN C C 1
ATOM 6941 O O . GLN C 1 172 ? 40.552 4.084 -35.633 1.00 46.43 194 GLN C O 1
ATOM 6947 N N . LEU C 1 173 ? 40.797 3.947 -37.866 1.00 46.83 195 LEU C N 1
ATOM 6948 C CA . LEU C 1 173 ? 39.516 4.584 -38.145 1.00 46.08 195 LEU C CA 1
ATOM 6949 C C . LEU C 1 173 ? 38.464 3.576 -38.582 1.00 45.95 195 LEU C C 1
ATOM 6950 O O . LEU C 1 173 ? 38.585 2.960 -39.645 1.00 47.00 195 LEU C O 1
ATOM 6955 N N . TYR C 1 174 ? 37.438 3.410 -37.746 1.00 44.36 196 TYR C N 1
ATOM 6956 C CA . TYR C 1 174 ? 36.366 2.456 -38.021 1.00 43.75 196 TYR C CA 1
ATOM 6957 C C . TYR C 1 174 ? 35.053 3.132 -38.380 1.00 43.29 196 TYR C C 1
ATOM 6958 O O . TYR C 1 174 ? 34.715 4.183 -37.834 1.00 43.11 196 TYR C O 1
ATOM 6967 N N . TYR C 1 175 ? 34.322 2.513 -39.303 1.00 43.18 197 TYR C N 1
ATOM 6968 C CA . TYR C 1 175 ? 32.904 2.794 -39.468 1.00 42.25 197 TYR C CA 1
ATOM 6969 C C . TYR C 1 175 ? 32.115 1.753 -38.676 1.00 42.17 197 TYR C C 1
ATOM 6970 O O . TYR C 1 175 ? 32.424 0.561 -38.719 1.00 41.84 197 TYR C O 1
ATOM 6979 N N . ASN C 1 176 ? 31.095 2.216 -37.962 1.00 42.17 198 ASN C N 1
ATOM 6980 C CA . ASN C 1 176 ? 30.334 1.373 -37.052 1.00 42.25 198 ASN C CA 1
ATOM 6981 C C . ASN C 1 176 ? 28.851 1.510 -37.345 1.00 42.37 198 ASN C C 1
ATOM 6982 O O . ASN C 1 176 ? 28.377 2.612 -37.627 1.00 42.16 198 ASN C O 1
ATOM 6987 N N . ASP C 1 177 ? 28.129 0.390 -37.291 1.00 42.65 199 ASP C N 1
ATOM 6988 C CA . ASP C 1 177 ? 26.686 0.371 -37.545 1.00 42.87 199 ASP C CA 1
ATOM 6989 C C . ASP C 1 177 ? 26.031 -0.921 -37.046 1.00 41.94 199 ASP C C 1
ATOM 6990 O O . ASP C 1 177 ? 26.697 -1.948 -36.887 1.00 41.92 199 ASP C O 1
ATOM 6995 N N . PHE C 1 178 ? 24.725 -0.848 -36.792 1.00 40.71 200 PHE C N 1
ATOM 6996 C CA . PHE C 1 178 ? 23.909 -2.010 -36.438 1.00 39.65 200 PHE C CA 1
ATOM 6997 C C . PHE C 1 178 ? 23.331 -2.659 -37.696 1.00 39.65 200 PHE C C 1
ATOM 6998 O O . PHE C 1 178 ? 23.189 -2.000 -38.726 1.00 39.83 200 PHE C O 1
ATOM 7006 N N . ASN C 1 179 ? 22.991 -3.943 -37.602 1.00 39.24 201 ASN C N 1
ATOM 7007 C CA . ASN C 1 179 ? 22.412 -4.698 -38.724 1.00 39.95 201 ASN C CA 1
ATOM 7008 C C . ASN C 1 179 ? 23.310 -4.735 -39.963 1.00 40.20 201 ASN C C 1
ATOM 7009 O O . ASN C 1 179 ? 22.831 -4.774 -41.101 1.00 40.16 201 ASN C O 1
ATOM 7014 N N . ALA C 1 180 ? 24.617 -4.730 -39.719 1.00 39.99 202 ALA C N 1
ATOM 7015 C CA . ALA C 1 180 ? 25.614 -4.803 -40.779 1.00 40.80 202 ALA C CA 1
ATOM 7016 C C . ALA C 1 180 ? 25.604 -6.174 -41.457 1.00 41.99 202 ALA C C 1
ATOM 7017 O O . ALA C 1 180 ? 26.252 -6.372 -42.492 1.00 43.18 202 ALA C O 1
ATOM 7019 N N . TRP C 1 181 ? 24.857 -7.107 -40.866 1.00 41.78 203 TRP C N 1
ATOM 7020 C CA . TRP C 1 181 ? 24.716 -8.466 -41.389 1.00 41.76 203 TRP C CA 1
ATOM 7021 C C . TRP C 1 181 ? 23.732 -8.560 -42.554 1.00 42.46 203 TRP C C 1
ATOM 7022 O O . TRP C 1 181 ? 23.855 -9.457 -43.395 1.00 43.88 203 TRP C O 1
ATOM 7033 N N . ARG C 1 182 ? 22.762 -7.642 -42.593 1.00 41.59 204 ARG C N 1
ATOM 7034 C CA . ARG C 1 182 ? 21.710 -7.642 -43.618 1.00 42.10 204 ARG C CA 1
ATOM 7035 C C . ARG C 1 182 ? 22.273 -7.331 -45.005 1.00 43.06 204 ARG C C 1
ATOM 7036 O O . ARG C 1 182 ? 22.865 -6.269 -45.201 1.00 43.21 204 ARG C O 1
ATOM 7044 N N . PRO C 1 183 ? 22.078 -8.255 -45.971 1.00 43.87 205 PRO C N 1
ATOM 7045 C CA . PRO C 1 183 ? 22.620 -8.138 -47.328 1.00 45.10 205 PRO C CA 1
ATOM 7046 C C . PRO C 1 183 ? 22.491 -6.740 -47.938 1.00 45.71 205 PRO C C 1
ATOM 7047 O O . PRO C 1 183 ? 23.479 -6.209 -48.449 1.00 46.36 205 PRO C O 1
ATOM 7051 N N . ALA C 1 184 ? 21.295 -6.156 -47.864 1.00 46.03 206 ALA C N 1
ATOM 7052 C CA . ALA C 1 184 ? 21.016 -4.835 -48.435 1.00 46.93 206 ALA C CA 1
ATOM 7053 C C . ALA C 1 184 ? 21.884 -3.742 -47.820 1.00 47.09 206 ALA C C 1
ATOM 7054 O O . ALA C 1 184 ? 22.423 -2.890 -48.533 1.00 47.20 206 ALA C O 1
ATOM 7056 N N . LYS C 1 185 ? 22.014 -3.779 -46.496 1.00 47.13 207 LYS C N 1
ATOM 7057 C CA . LYS C 1 185 ? 22.827 -2.817 -45.765 1.00 47.15 207 LYS C CA 1
ATOM 7058 C C . LYS C 1 185 ? 24.312 -3.079 -46.011 1.00 48.24 207 LYS C C 1
ATOM 7059 O O . LYS C 1 185 ? 25.077 -2.151 -46.292 1.00 48.85 207 LYS C O 1
ATOM 7065 N N . ARG C 1 186 ? 24.700 -4.351 -45.916 1.00 49.16 208 ARG C N 1
ATOM 7066 C CA . ARG C 1 186 ? 26.074 -4.793 -46.152 1.00 49.43 208 ARG C CA 1
ATOM 7067 C C . ARG C 1 186 ? 26.603 -4.247 -47.473 1.00 51.94 208 ARG C C 1
ATOM 7068 O O . ARG C 1 186 ? 27.708 -3.702 -47.517 1.00 52.33 208 ARG C O 1
ATOM 7076 N N . GLU C 1 187 ? 25.802 -4.382 -48.533 1.00 54.08 209 GLU C N 1
ATOM 7077 C CA . GLU C 1 187 ? 26.149 -3.860 -49.857 1.00 56.06 209 GLU C CA 1
ATOM 7078 C C . GLU C 1 187 ? 26.384 -2.351 -49.835 1.00 55.40 209 GLU C C 1
ATOM 7079 O O . GLU C 1 187 ? 27.317 -1.861 -50.464 1.00 56.74 209 GLU C O 1
ATOM 7085 N N . GLY C 1 188 ? 25.546 -1.624 -49.099 1.00 54.60 210 GLY C N 1
ATOM 7086 C CA . GLY C 1 188 ? 25.698 -0.177 -48.946 1.00 54.47 210 GLY C CA 1
ATOM 7087 C C . GLY C 1 188 ? 26.946 0.214 -48.170 1.00 53.82 210 GLY C C 1
ATOM 7088 O O . GLY C 1 188 ? 27.580 1.231 -48.469 1.00 54.10 210 GLY C O 1
ATOM 7089 N N . ILE C 1 189 ? 27.295 -0.596 -47.171 1.00 52.32 211 ILE C N 1
ATOM 7090 C CA . ILE C 1 189 ? 28.504 -0.374 -46.378 1.00 50.79 211 ILE C CA 1
ATOM 7091 C C . ILE C 1 189 ? 29.751 -0.644 -47.228 1.00 50.88 211 ILE C C 1
ATOM 7092 O O . ILE C 1 189 ? 30.669 0.174 -47.257 1.00 51.06 211 ILE C O 1
ATOM 7097 N N . VAL C 1 190 ? 29.760 -1.782 -47.925 1.00 51.26 212 VAL C N 1
ATOM 7098 C CA . VAL C 1 190 ? 30.834 -2.152 -48.860 1.00 51.62 212 VAL C CA 1
ATOM 7099 C C . VAL C 1 190 ? 31.052 -1.060 -49.917 1.00 52.28 212 VAL C C 1
ATOM 7100 O O . VAL C 1 190 ? 32.193 -0.711 -50.229 1.00 52.41 212 VAL C O 1
ATOM 7104 N N . ARG C 1 191 ? 29.951 -0.526 -50.446 1.00 52.26 213 ARG C N 1
ATOM 7105 C CA . ARG C 1 191 ? 29.972 0.604 -51.374 1.00 52.55 213 ARG C CA 1
ATOM 7106 C C . ARG C 1 191 ? 30.652 1.824 -50.746 1.00 51.48 213 ARG C C 1
ATOM 7107 O O . ARG C 1 191 ? 31.550 2.417 -51.339 1.00 51.96 213 ARG C O 1
ATOM 7115 N N . MET C 1 192 ? 30.225 2.178 -49.538 1.00 50.79 214 MET C N 1
ATOM 7116 C CA . MET C 1 192 ? 30.745 3.346 -48.830 1.00 51.00 214 MET C CA 1
ATOM 7117 C C . MET C 1 192 ? 32.257 3.260 -48.566 1.00 50.75 214 MET C C 1
ATOM 7118 O O . MET C 1 192 ? 32.989 4.234 -48.780 1.00 50.95 214 MET C O 1
ATOM 7123 N N . VAL C 1 193 ? 32.712 2.094 -48.106 1.00 49.59 215 VAL C N 1
ATOM 7124 C CA . VAL C 1 193 ? 34.131 1.855 -47.818 1.00 48.43 215 VAL C CA 1
ATOM 7125 C C . VAL C 1 193 ? 34.982 2.029 -49.085 1.00 49.42 215 VAL C C 1
ATOM 7126 O O . VAL C 1 193 ? 36.008 2.715 -49.058 1.00 49.02 215 VAL C O 1
ATOM 7130 N N . LYS C 1 194 ? 34.536 1.428 -50.189 1.00 50.57 216 LYS C N 1
ATOM 7131 C CA . LYS C 1 194 ? 35.212 1.546 -51.486 1.00 51.38 216 LYS C CA 1
ATOM 7132 C C . LYS C 1 194 ? 35.399 2.999 -51.929 1.00 51.77 216 LYS C C 1
ATOM 7133 O O . LYS C 1 194 ? 36.467 3.361 -52.437 1.00 51.88 216 LYS C O 1
ATOM 7139 N N . MET C 1 195 ? 34.370 3.825 -51.733 1.00 51.55 217 MET C N 1
ATOM 7140 C CA . MET C 1 195 ? 34.434 5.227 -52.147 1.00 52.55 217 MET C CA 1
ATOM 7141 C C . MET C 1 195 ? 35.511 5.998 -51.366 1.00 53.20 217 MET C C 1
ATOM 7142 O O . MET C 1 195 ? 36.159 6.893 -51.918 1.00 54.36 217 MET C O 1
ATOM 7147 N N . LEU C 1 196 ? 35.702 5.633 -50.096 1.00 52.22 218 LEU C N 1
ATOM 7148 C CA . LEU C 1 196 ? 36.785 6.174 -49.276 1.00 51.88 218 LEU C CA 1
ATOM 7149 C C . LEU C 1 196 ? 38.158 5.701 -49.762 1.00 52.66 218 LEU C C 1
ATOM 7150 O O . LEU C 1 196 ? 39.085 6.506 -49.922 1.00 52.27 218 LEU C O 1
ATOM 7155 N N . GLN C 1 197 ? 38.275 4.391 -49.985 1.00 52.95 219 GLN C N 1
ATOM 7156 C CA . GLN C 1 197 ? 39.535 3.765 -50.393 1.00 53.31 219 GLN C CA 1
ATOM 7157 C C . GLN C 1 197 ? 40.063 4.333 -51.711 1.00 54.29 219 GLN C C 1
ATOM 7158 O O . GLN C 1 197 ? 41.265 4.561 -51.848 1.00 53.50 219 GLN C O 1
ATOM 7164 N N . GLN C 1 198 ? 39.161 4.572 -52.664 1.00 55.77 220 GLN C N 1
ATOM 7165 C CA . GLN C 1 198 ? 39.519 5.215 -53.933 1.00 56.95 220 GLN C CA 1
ATOM 7166 C C . GLN C 1 198 ? 39.863 6.695 -53.744 1.00 56.04 220 GLN C C 1
ATOM 7167 O O . GLN C 1 198 ? 40.755 7.216 -54.416 1.00 56.13 220 GLN C O 1
ATOM 7173 N N . ALA C 1 199 ? 39.154 7.359 -52.830 1.00 54.77 221 ALA C N 1
ATOM 7174 C CA . ALA C 1 199 ? 39.395 8.774 -52.528 1.00 53.94 221 ALA C CA 1
ATOM 7175 C C . ALA C 1 199 ? 40.734 9.009 -51.816 1.00 52.74 221 ALA C C 1
ATOM 7176 O O . ALA C 1 199 ? 41.196 10.146 -51.706 1.00 52.43 221 ALA C O 1
ATOM 7178 N N . GLY C 1 200 ? 41.347 7.927 -51.344 1.00 51.65 222 GLY C N 1
ATOM 7179 C CA . GLY C 1 200 ? 42.634 7.994 -50.661 1.00 50.97 222 GLY C CA 1
ATOM 7180 C C . GLY C 1 200 ? 42.509 8.320 -49.184 1.00 50.15 222 GLY C C 1
ATOM 7181 O O . GLY C 1 200 ? 43.509 8.609 -48.523 1.00 49.51 222 GLY C O 1
ATOM 7182 N N . VAL C 1 201 ? 41.280 8.274 -48.669 1.00 49.62 223 VAL C N 1
ATOM 7183 C CA . VAL C 1 201 ? 41.016 8.553 -47.258 1.00 48.03 223 VAL C CA 1
ATOM 7184 C C . VAL C 1 201 ? 41.179 7.268 -46.447 1.00 47.03 223 VAL C C 1
ATOM 7185 O O . VAL C 1 201 ? 40.785 6.187 -46.895 1.00 46.62 223 VAL C O 1
ATOM 7189 N N . ARG C 1 202 ? 41.767 7.398 -45.259 1.00 46.22 224 ARG C N 1
ATOM 7190 C CA . ARG C 1 202 ? 42.035 6.252 -44.391 1.00 45.39 224 ARG C CA 1
ATOM 7191 C C . ARG C 1 202 ? 40.764 5.694 -43.740 1.00 45.10 224 ARG C C 1
ATOM 7192 O O . ARG C 1 202 ? 39.914 6.449 -43.260 1.00 44.55 224 ARG C O 1
ATOM 7200 N N . ILE C 1 203 ? 40.650 4.366 -43.757 1.00 45.29 225 ILE C N 1
ATOM 7201 C CA . ILE C 1 203 ? 39.640 3.620 -43.000 1.00 45.40 225 ILE C CA 1
ATOM 7202 C C . ILE C 1 203 ? 40.210 2.238 -42.663 1.00 45.84 225 ILE C C 1
ATOM 7203 O O . ILE C 1 203 ? 40.576 1.480 -43.561 1.00 47.04 225 ILE C O 1
ATOM 7208 N N . ASP C 1 204 ? 40.297 1.923 -41.372 1.00 45.58 226 ASP C N 1
ATOM 7209 C CA . ASP C 1 204 ? 40.971 0.699 -40.924 1.00 45.53 226 ASP C CA 1
ATOM 7210 C C . ASP C 1 204 ? 40.065 -0.516 -40.750 1.00 44.84 226 ASP C C 1
ATOM 7211 O O . ASP C 1 204 ? 40.542 -1.653 -40.795 1.00 44.98 226 ASP C O 1
ATOM 7216 N N . GLY C 1 205 ? 38.773 -0.283 -40.544 1.00 43.71 227 GLY C N 1
ATOM 7217 C CA . GLY C 1 205 ? 37.849 -1.381 -40.307 1.00 42.98 227 GLY C CA 1
ATOM 7218 C C . GLY C 1 205 ? 36.372 -1.049 -40.349 1.00 42.92 227 GLY C C 1
ATOM 7219 O O . GLY C 1 205 ? 35.973 0.120 -40.386 1.00 42.31 227 GLY C O 1
ATOM 7220 N N . VAL C 1 206 ? 35.565 -2.105 -40.356 1.00 42.97 228 VAL C N 1
ATOM 7221 C CA . VAL C 1 206 ? 34.113 -1.997 -40.294 1.00 42.85 228 VAL C CA 1
ATOM 7222 C C . VAL C 1 206 ? 33.626 -2.638 -38.993 1.00 42.26 228 VAL C C 1
ATOM 7223 O O . VAL C 1 206 ? 33.946 -3.793 -38.696 1.00 42.35 228 VAL C O 1
ATOM 7227 N N . GLY C 1 207 ? 32.866 -1.875 -38.217 1.00 41.22 229 GLY C N 1
ATOM 7228 C CA . GLY C 1 207 ? 32.343 -2.360 -36.957 1.00 40.55 229 GLY C CA 1
ATOM 7229 C C . GLY C 1 207 ? 30.917 -2.847 -37.089 1.00 40.83 229 GLY C C 1
ATOM 7230 O O . GLY C 1 207 ? 30.011 -2.070 -37.410 1.00 40.85 229 GLY C O 1
ATOM 7231 N N . MET C 1 208 ? 30.727 -4.142 -36.852 1.00 40.62 230 MET C N 1
ATOM 7232 C CA . MET C 1 208 ? 29.396 -4.723 -36.717 1.00 40.29 230 MET C CA 1
ATOM 7233 C C . MET C 1 208 ? 28.998 -4.636 -35.245 1.00 39.15 230 MET C C 1
ATOM 7234 O O . MET C 1 208 ? 29.646 -5.238 -34.387 1.00 38.80 230 MET C O 1
ATOM 7239 N N . GLN C 1 209 ? 27.943 -3.879 -34.953 1.00 38.04 231 GLN C N 1
ATOM 7240 C CA . GLN C 1 209 ? 27.548 -3.629 -33.566 1.00 37.42 231 GLN C CA 1
ATOM 7241 C C . GLN C 1 209 ? 27.165 -4.878 -32.784 1.00 37.36 231 GLN C C 1
ATOM 7242 O O . GLN C 1 209 ? 27.493 -4.994 -31.613 1.00 37.31 231 GLN C O 1
ATOM 7248 N N . GLY C 1 210 ? 26.479 -5.814 -33.430 1.00 37.63 232 GLY C N 1
ATOM 7249 C CA . GLY C 1 210 ? 26.220 -7.114 -32.820 1.00 37.64 232 GLY C CA 1
ATOM 7250 C C . GLY C 1 210 ? 25.159 -7.098 -31.740 1.00 37.82 232 GLY C C 1
ATOM 7251 O O . GLY C 1 210 ? 25.120 -7.983 -30.882 1.00 38.23 232 GLY C O 1
ATOM 7252 N N . HIS C 1 211 ? 24.296 -6.088 -31.775 1.00 37.59 233 HIS C N 1
ATOM 7253 C CA . HIS C 1 211 ? 23.146 -6.033 -30.888 1.00 36.91 233 HIS C CA 1
ATOM 7254 C C . HIS C 1 211 ? 22.096 -7.005 -31.396 1.00 37.34 233 HIS C C 1
ATOM 7255 O O . HIS C 1 211 ? 21.039 -6.604 -31.892 1.00 37.82 233 HIS C O 1
ATOM 7262 N N . TRP C 1 212 ? 22.412 -8.290 -31.277 1.00 37.27 234 TRP C N 1
ATOM 7263 C CA . TRP C 1 212 ? 21.575 -9.350 -31.819 1.00 38.00 234 TRP C CA 1
ATOM 7264 C C . TRP C 1 212 ? 20.674 -9.959 -30.744 1.00 37.66 234 TRP C C 1
ATOM 7265 O O . TRP C 1 212 ? 20.537 -9.399 -29.649 1.00 37.59 234 TRP C O 1
ATOM 7276 N N . GLY C 1 213 ? 20.055 -11.093 -31.074 1.00 37.65 235 GLY C N 1
ATOM 7277 C CA . GLY C 1 213 ? 19.136 -11.796 -30.176 1.00 36.87 235 GLY C CA 1
ATOM 7278 C C . GLY C 1 213 ? 19.089 -13.283 -30.469 1.00 36.94 235 GLY C C 1
ATOM 7279 O O . GLY C 1 213 ? 19.853 -13.781 -31.300 1.00 37.70 235 GLY C O 1
ATOM 7280 N N . LEU C 1 214 ? 18.187 -13.990 -29.792 1.00 36.39 236 LEU C N 1
ATOM 7281 C CA . LEU C 1 214 ? 18.079 -15.449 -29.915 1.00 36.31 236 LEU C CA 1
ATOM 7282 C C . LEU C 1 214 ? 17.690 -15.910 -31.320 1.00 37.27 236 LEU C C 1
ATOM 7283 O O . LEU C 1 214 ? 18.224 -16.902 -31.822 1.00 38.11 236 LEU C O 1
ATOM 7288 N N . ASN C 1 215 ? 16.776 -15.176 -31.950 1.00 37.61 237 ASN C N 1
ATOM 7289 C CA . ASN C 1 215 ? 16.185 -15.582 -33.225 1.00 38.55 237 ASN C CA 1
ATOM 7290 C C . ASN C 1 215 ? 16.675 -14.804 -34.439 1.00 39.34 237 ASN C C 1
ATOM 7291 O O . ASN C 1 215 ? 16.103 -14.929 -35.524 1.00 40.28 237 ASN C O 1
ATOM 7296 N N . TYR C 1 216 ? 17.724 -14.004 -34.258 1.00 39.51 238 TYR C N 1
ATOM 7297 C CA . TYR C 1 216 ? 18.266 -13.184 -35.340 1.00 39.58 238 TYR C CA 1
ATOM 7298 C C . TYR C 1 216 ? 19.707 -12.758 -35.043 1.00 39.22 238 TYR C C 1
ATOM 7299 O O . TYR C 1 216 ? 20.050 -12.508 -33.884 1.00 37.94 238 TYR C O 1
ATOM 7308 N N . PRO C 1 217 ? 20.565 -12.690 -36.082 1.00 39.92 239 PRO C N 1
ATOM 7309 C CA . PRO C 1 217 ? 20.349 -13.117 -37.463 1.00 40.72 239 PRO C CA 1
ATOM 7310 C C . PRO C 1 217 ? 20.944 -14.506 -37.730 1.00 41.40 239 PRO C C 1
ATOM 7311 O O . PRO C 1 217 ? 21.407 -15.166 -36.796 1.00 41.16 239 PRO C O 1
ATOM 7315 N N . SER C 1 218 ? 20.928 -14.944 -38.988 1.00 42.12 240 SER C N 1
ATOM 7316 C CA . SER C 1 218 ? 21.469 -16.256 -39.336 1.00 43.26 240 SER C CA 1
ATOM 7317 C C . SER C 1 218 ? 22.998 -16.224 -39.393 1.00 43.94 240 SER C C 1
ATOM 7318 O O . SER C 1 218 ? 23.608 -15.165 -39.577 1.00 43.46 240 SER C O 1
ATOM 7321 N N . LEU C 1 219 ? 23.603 -17.397 -39.229 1.00 44.73 241 LEU C N 1
ATOM 7322 C CA . LEU C 1 219 ? 25.050 -17.551 -39.314 1.00 45.08 241 LEU C CA 1
ATOM 7323 C C . LEU C 1 219 ? 25.524 -17.291 -40.746 1.00 46.59 241 LEU C C 1
ATOM 7324 O O . LEU C 1 219 ? 26.644 -16.830 -40.966 1.00 46.86 241 LEU C O 1
ATOM 7329 N N . ARG C 1 220 ? 24.652 -17.584 -41.709 1.00 47.91 242 ARG C N 1
ATOM 7330 C CA . ARG C 1 220 ? 24.879 -17.248 -43.111 1.00 48.91 242 ARG C CA 1
ATOM 7331 C C . ARG C 1 220 ? 24.987 -15.728 -43.308 1.00 48.65 242 ARG C C 1
ATOM 7332 O O . ARG C 1 220 ? 25.935 -15.262 -43.925 1.00 49.24 242 ARG C O 1
ATOM 7340 N N . ASP C 1 221 ? 24.033 -14.970 -42.765 1.00 48.40 243 ASP C N 1
ATOM 7341 C CA . ASP C 1 221 ? 24.063 -13.500 -42.819 1.00 48.22 243 ASP C CA 1
ATOM 7342 C C . ASP C 1 221 ? 25.313 -12.914 -42.167 1.00 47.59 243 ASP C C 1
ATOM 7343 O O . ASP C 1 221 ? 25.935 -11.999 -42.714 1.00 47.74 243 ASP C O 1
ATOM 7348 N N . ILE C 1 222 ? 25.660 -13.447 -40.997 1.00 47.07 244 ILE C N 1
ATOM 7349 C CA . ILE C 1 222 ? 26.829 -13.004 -40.230 1.00 47.04 244 ILE C CA 1
ATOM 7350 C C . ILE C 1 222 ? 28.144 -13.288 -40.971 1.00 48.37 244 ILE C C 1
ATOM 7351 O O . ILE C 1 222 ? 29.015 -12.416 -41.051 1.00 48.13 244 ILE C O 1
ATOM 7356 N N . GLU C 1 223 ? 28.276 -14.499 -41.516 1.00 49.31 245 GLU C N 1
ATOM 7357 C CA . GLU C 1 223 ? 29.507 -14.914 -42.184 1.00 49.92 245 GLU C CA 1
ATOM 7358 C C . GLU C 1 223 ? 29.723 -14.170 -43.500 1.00 50.28 245 GLU C C 1
ATOM 7359 O O . GLU C 1 223 ? 30.846 -13.743 -43.789 1.00 50.34 245 GLU C O 1
ATOM 7365 N N . ASP C 1 224 ? 28.648 -14.010 -44.276 1.00 50.01 246 ASP C N 1
ATOM 7366 C CA . ASP C 1 224 ? 28.689 -13.288 -45.553 1.00 50.24 246 ASP C CA 1
ATOM 7367 C C . ASP C 1 224 ? 29.149 -11.852 -45.364 1.00 49.82 246 ASP C C 1
ATOM 7368 O O . ASP C 1 224 ? 29.791 -11.283 -46.249 1.00 50.14 246 ASP C O 1
ATOM 7373 N N . ALA C 1 225 ? 28.810 -11.277 -44.210 1.00 48.93 247 ALA C N 1
ATOM 7374 C CA . ALA C 1 225 ? 29.189 -9.909 -43.872 1.00 48.58 247 ALA C CA 1
ATOM 7375 C C . ALA C 1 225 ? 30.690 -9.781 -43.614 1.00 49.29 247 ALA C C 1
ATOM 7376 O O . ALA C 1 225 ? 31.361 -8.936 -44.221 1.00 49.57 247 ALA C O 1
ATOM 7378 N N . ILE C 1 226 ? 31.215 -10.626 -42.727 1.00 49.41 248 ILE C N 1
ATOM 7379 C CA . ILE C 1 226 ? 32.651 -10.654 -42.440 1.00 49.92 248 ILE C CA 1
ATOM 7380 C C . ILE C 1 226 ? 33.444 -10.853 -43.733 1.00 50.95 248 ILE C C 1
ATOM 7381 O O . ILE C 1 226 ? 34.365 -10.088 -44.015 1.00 51.49 248 ILE C O 1
ATOM 7386 N N . ASP C 1 227 ? 33.057 -11.864 -44.515 1.00 51.24 249 ASP C N 1
ATOM 7387 C CA . ASP C 1 227 ? 33.667 -12.156 -45.814 1.00 51.24 249 ASP C CA 1
ATOM 7388 C C . ASP C 1 227 ? 33.756 -10.932 -46.721 1.00 51.68 249 ASP C C 1
ATOM 7389 O O . ASP C 1 227 ? 34.813 -10.656 -47.292 1.00 52.61 249 ASP C O 1
ATOM 7394 N N . ALA C 1 228 ? 32.648 -10.203 -46.844 1.00 51.40 250 ALA C N 1
ATOM 7395 C CA . ALA C 1 228 ? 32.589 -9.022 -47.702 1.00 51.73 250 ALA C CA 1
ATOM 7396 C C . ALA C 1 228 ? 33.447 -7.871 -47.176 1.00 51.74 250 ALA C C 1
ATOM 7397 O O . ALA C 1 228 ? 34.147 -7.219 -47.954 1.00 52.94 250 ALA C O 1
ATOM 7399 N N . TYR C 1 229 ? 33.405 -7.627 -45.866 1.00 50.77 251 TYR C N 1
ATOM 7400 C CA . TYR C 1 229 ? 34.199 -6.545 -45.273 1.00 50.00 251 TYR C CA 1
ATOM 7401 C C . TYR C 1 229 ? 35.702 -6.842 -45.299 1.00 50.62 251 TYR C C 1
ATOM 7402 O O . TYR C 1 229 ? 36.512 -5.938 -45.530 1.00 50.93 251 TYR C O 1
ATOM 7411 N N . ALA C 1 230 ? 36.062 -8.108 -45.077 1.00 50.58 252 ALA C N 1
ATOM 7412 C CA . ALA C 1 230 ? 37.466 -8.529 -45.047 1.00 49.90 252 ALA C CA 1
ATOM 7413 C C . ALA C 1 230 ? 38.098 -8.467 -46.434 1.00 50.74 252 ALA C C 1
ATOM 7414 O O . ALA C 1 230 ? 39.293 -8.186 -46.563 1.00 50.68 252 ALA C O 1
ATOM 7416 N N . ALA C 1 231 ? 37.286 -8.718 -47.461 1.00 50.99 253 ALA C N 1
ATOM 7417 C CA . ALA C 1 231 ? 37.725 -8.635 -48.856 1.00 51.49 253 ALA C CA 1
ATOM 7418 C C . ALA C 1 231 ? 37.963 -7.186 -49.298 1.00 51.10 253 ALA C C 1
ATOM 7419 O O . ALA C 1 231 ? 38.535 -6.937 -50.363 1.00 51.82 253 ALA C O 1
ATOM 7421 N N . LEU C 1 232 ? 37.519 -6.239 -48.474 1.00 49.60 254 LEU C N 1
ATOM 7422 C CA . LEU C 1 232 ? 37.795 -4.822 -48.695 1.00 49.04 254 LEU C CA 1
ATOM 7423 C C . LEU C 1 232 ? 39.187 -4.438 -48.185 1.00 48.14 254 LEU C C 1
ATOM 7424 O O . LEU C 1 232 ? 39.634 -3.304 -48.372 1.00 47.51 254 LEU C O 1
ATOM 7429 N N . GLY C 1 233 ? 39.859 -5.390 -47.540 1.00 47.75 255 GLY C N 1
ATOM 7430 C CA . GLY C 1 233 ? 41.217 -5.201 -47.040 1.00 47.68 255 GLY C CA 1
ATOM 7431 C C . GLY C 1 233 ? 41.296 -4.554 -45.669 1.00 46.93 255 GLY C C 1
ATOM 7432 O O . GLY C 1 233 ? 42.389 -4.259 -45.180 1.00 46.74 255 GLY C O 1
ATOM 7433 N N . VAL C 1 234 ? 40.137 -4.335 -45.053 1.00 46.54 256 VAL C N 1
ATOM 7434 C CA . VAL C 1 234 ? 40.054 -3.709 -43.732 1.00 45.66 256 VAL C CA 1
ATOM 7435 C C . VAL C 1 234 ? 39.625 -4.710 -42.657 1.00 45.76 256 VAL C C 1
ATOM 7436 O O . VAL C 1 234 ? 39.129 -5.797 -42.966 1.00 45.82 256 VAL C O 1
ATOM 7440 N N . LYS C 1 235 ? 39.813 -4.329 -41.397 1.00 45.97 257 LYS C N 1
ATOM 7441 C CA . LYS C 1 235 ? 39.521 -5.207 -40.268 1.00 46.47 257 LYS C CA 1
ATOM 7442 C C . LYS C 1 235 ? 38.018 -5.356 -40.022 1.00 46.50 257 LYS C C 1
ATOM 7443 O O . LYS C 1 235 ? 37.240 -4.417 -40.227 1.00 45.89 257 LYS C O 1
ATOM 7449 N N . VAL C 1 236 ? 37.622 -6.553 -39.599 1.00 46.17 258 VAL C N 1
ATOM 7450 C CA . VAL C 1 236 ? 36.247 -6.822 -39.203 1.00 45.53 258 VAL C CA 1
ATOM 7451 C C . VAL C 1 236 ? 36.189 -6.951 -37.679 1.00 44.98 258 VAL C C 1
ATOM 7452 O O . VAL C 1 236 ? 37.011 -7.652 -37.074 1.00 44.13 258 VAL C O 1
ATOM 7456 N N . MET C 1 237 ? 35.227 -6.253 -37.070 1.00 43.85 259 MET C N 1
ATOM 7457 C CA . MET C 1 237 ? 35.042 -6.269 -35.620 1.00 43.06 259 MET C CA 1
ATOM 7458 C C . MET C 1 237 ? 33.569 -6.288 -35.221 1.00 43.44 259 MET C C 1
ATOM 7459 O O . MET C 1 237 ? 32.764 -5.486 -35.708 1.00 43.78 259 MET C O 1
ATOM 7464 N N . ILE C 1 238 ? 33.228 -7.208 -34.325 1.00 43.41 260 ILE C N 1
ATOM 7465 C CA . ILE C 1 238 ? 31.963 -7.154 -33.614 1.00 42.88 260 ILE C CA 1
ATOM 7466 C C . ILE C 1 238 ? 32.228 -6.247 -32.414 1.00 43.78 260 ILE C C 1
ATOM 7467 O O . ILE C 1 238 ? 33.118 -6.525 -31.610 1.00 44.96 260 ILE C O 1
ATOM 7472 N N . THR C 1 239 ? 31.478 -5.153 -32.305 1.00 43.99 261 THR C N 1
ATOM 7473 C CA . THR C 1 239 ? 31.898 -4.034 -31.454 1.00 43.27 261 THR C CA 1
ATOM 7474 C C . THR C 1 239 ? 31.059 -3.800 -30.203 1.00 43.42 261 THR C C 1
ATOM 7475 O O . THR C 1 239 ? 31.583 -3.340 -29.186 1.00 43.90 261 THR C O 1
ATOM 7479 N N . GLU C 1 240 ? 29.764 -4.096 -30.286 1.00 43.92 262 GLU C N 1
ATOM 7480 C CA . GLU C 1 240 ? 28.826 -3.827 -29.190 1.00 43.33 262 GLU C CA 1
ATOM 7481 C C . GLU C 1 240 ? 27.947 -5.053 -28.919 1.00 42.75 262 GLU C C 1
ATOM 7482 O O . GLU C 1 240 ? 26.773 -4.925 -28.574 1.00 42.53 262 GLU C O 1
ATOM 7488 N N . LEU C 1 241 ? 28.532 -6.238 -29.081 1.00 42.72 263 LEU C N 1
ATOM 7489 C CA . LEU C 1 241 ? 27.806 -7.510 -29.017 1.00 42.22 263 LEU C CA 1
ATOM 7490 C C . LEU C 1 241 ? 27.002 -7.740 -27.739 1.00 41.80 263 LEU C C 1
ATOM 7491 O O . LEU C 1 241 ? 27.549 -7.722 -26.631 1.00 41.72 263 LEU C O 1
ATOM 7496 N N . ASP C 1 242 ? 25.702 -7.955 -27.912 1.00 40.98 264 ASP C N 1
ATOM 7497 C CA . ASP C 1 242 ? 24.857 -8.523 -26.859 1.00 41.10 264 ASP C CA 1
ATOM 7498 C C . ASP C 1 242 ? 23.727 -9.336 -27.463 1.00 40.66 264 ASP C C 1
ATOM 7499 O O . ASP C 1 242 ? 23.352 -9.129 -28.614 1.00 41.98 264 ASP C O 1
ATOM 7504 N N . ILE C 1 243 ? 23.201 -10.276 -26.688 1.00 39.97 265 ILE C N 1
ATOM 7505 C CA . ILE C 1 243 ? 22.121 -11.127 -27.157 1.00 39.53 265 ILE C CA 1
ATOM 7506 C C . ILE C 1 243 ? 20.849 -10.844 -26.363 1.00 39.45 265 ILE C C 1
ATOM 7507 O O . ILE C 1 243 ? 20.803 -11.047 -25.148 1.00 39.30 265 ILE C O 1
ATOM 7512 N N . ASP C 1 244 ? 19.828 -10.363 -27.070 1.00 39.10 266 ASP C N 1
ATOM 7513 C CA . ASP C 1 244 ? 18.519 -10.081 -26.491 1.00 37.97 266 ASP C CA 1
ATOM 7514 C C . ASP C 1 244 ? 17.686 -11.366 -26.388 1.00 37.83 266 ASP C C 1
ATOM 7515 O O . ASP C 1 244 ? 17.598 -12.140 -27.348 1.00 37.99 266 ASP C O 1
ATOM 7520 N N . VAL C 1 245 ? 17.074 -11.577 -25.224 1.00 37.16 267 VAL C N 1
ATOM 7521 C CA . VAL C 1 245 ? 16.365 -12.831 -24.915 1.00 37.21 267 VAL C CA 1
ATOM 7522 C C . VAL C 1 245 ? 14.849 -12.682 -24.707 1.00 37.27 267 VAL C C 1
ATOM 7523 O O . VAL C 1 245 ? 14.112 -13.680 -24.679 1.00 37.78 267 VAL C O 1
ATOM 7527 N N . LEU C 1 246 ? 14.399 -11.435 -24.569 1.00 36.54 268 LEU C N 1
ATOM 7528 C CA . LEU C 1 246 ? 13.010 -11.117 -24.240 1.00 35.86 268 LEU C CA 1
ATOM 7529 C C . LEU C 1 246 ? 12.100 -11.110 -25.470 1.00 35.89 268 LEU C C 1
ATOM 7530 O O . LEU C 1 246 ? 12.581 -10.923 -26.589 1.00 36.23 268 LEU C O 1
ATOM 7535 N N . PRO C 1 247 ? 10.778 -11.316 -25.266 1.00 35.29 269 PRO C N 1
ATOM 7536 C CA . PRO C 1 247 ? 9.805 -11.300 -26.357 1.00 34.93 269 PRO C CA 1
ATOM 7537 C C . PRO C 1 247 ? 9.896 -10.061 -27.244 1.00 35.01 269 PRO C C 1
ATOM 7538 O O . PRO C 1 247 ? 10.263 -8.983 -26.768 1.00 34.92 269 PRO C O 1
ATOM 7542 N N . LEU C 1 248 ? 9.560 -10.244 -28.523 1.00 34.89 270 LEU C N 1
ATOM 7543 C CA . LEU C 1 248 ? 9.605 -9.202 -29.560 1.00 34.89 270 LEU C CA 1
ATOM 7544 C C . LEU C 1 248 ? 11.023 -8.778 -29.945 1.00 35.18 270 LEU C C 1
ATOM 7545 O O . LEU C 1 248 ? 11.372 -8.775 -31.127 1.00 35.66 270 LEU C O 1
ATOM 7550 N N . THR C 1 249 ? 11.824 -8.411 -28.949 1.00 34.98 271 THR C N 1
ATOM 7551 C CA . THR C 1 249 ? 13.164 -7.878 -29.193 1.00 35.45 271 THR C CA 1
ATOM 7552 C C . THR C 1 249 ? 14.203 -8.957 -29.504 1.00 36.05 271 THR C C 1
ATOM 7553 O O . THR C 1 249 ? 15.263 -8.658 -30.060 1.00 36.19 271 THR C O 1
ATOM 7557 N N . LYS C 1 250 ? 13.892 -10.204 -29.152 1.00 36.50 272 LYS C N 1
ATOM 7558 C CA . LYS C 1 250 ? 14.729 -11.345 -29.521 1.00 37.14 272 LYS C CA 1
ATOM 7559 C C . LYS C 1 250 ? 14.527 -11.692 -30.995 1.00 38.16 272 LYS C C 1
ATOM 7560 O O . LYS C 1 250 ? 15.294 -12.470 -31.572 1.00 38.58 272 LYS C O 1
ATOM 7566 N N . GLU C 1 251 ? 13.493 -11.105 -31.593 1.00 38.40 273 GLU C N 1
ATOM 7567 C CA . GLU C 1 251 ? 13.110 -11.418 -32.965 1.00 39.42 273 GLU C CA 1
ATOM 7568 C C . GLU C 1 251 ? 13.768 -10.492 -33.977 1.00 40.15 273 GLU C C 1
ATOM 7569 O O . GLU C 1 251 ? 13.844 -10.824 -35.160 1.00 41.44 273 GLU C O 1
ATOM 7575 N N . GLY C 1 252 ? 14.231 -9.335 -33.506 1.00 40.27 274 GLY C N 1
ATOM 7576 C CA . GLY C 1 252 ? 14.883 -8.332 -34.353 1.00 40.85 274 GLY C CA 1
ATOM 7577 C C . GLY C 1 252 ? 15.292 -7.113 -33.547 1.00 41.10 274 GLY C C 1
ATOM 7578 O O . GLY C 1 252 ? 14.797 -6.910 -32.437 1.00 40.93 274 GLY C O 1
ATOM 7579 N N . GLN C 1 253 ? 16.193 -6.301 -34.101 1.00 41.94 275 GLN C N 1
ATOM 7580 C CA . GLN C 1 253 ? 16.666 -5.091 -33.418 1.00 41.88 275 GLN C CA 1
ATOM 7581 C C . GLN C 1 253 ? 15.704 -3.926 -33.640 1.00 41.86 275 GLN C C 1
ATOM 7582 O O . GLN C 1 253 ? 15.277 -3.675 -34.768 1.00 42.96 275 GLN C O 1
ATOM 7588 N N . ILE C 1 254 ? 15.365 -3.225 -32.559 1.00 40.19 276 ILE C N 1
ATOM 7589 C CA . ILE C 1 254 ? 14.396 -2.134 -32.618 1.00 39.30 276 ILE C CA 1
ATOM 7590 C C . ILE C 1 254 ? 15.045 -0.780 -32.338 1.00 39.24 276 ILE C C 1
ATOM 7591 O O . ILE C 1 254 ? 15.828 -0.628 -31.398 1.00 39.34 276 ILE C O 1
ATOM 7596 N N . ILE C 1 255 ? 14.712 0.193 -33.180 1.00 39.56 277 ILE C N 1
ATOM 7597 C CA . ILE C 1 255 ? 15.161 1.577 -33.026 1.00 38.88 277 ILE C CA 1
ATOM 7598 C C . ILE C 1 255 ? 13.952 2.493 -32.837 1.00 39.00 277 ILE C C 1
ATOM 7599 O O . ILE C 1 255 ? 12.808 2.077 -33.051 1.00 39.37 277 ILE C O 1
ATOM 7604 N N . GLY C 1 256 ? 14.209 3.734 -32.432 1.00 38.62 278 GLY C N 1
ATOM 7605 C CA . GLY C 1 256 ? 13.146 4.720 -32.246 1.00 38.26 278 GLY C CA 1
ATOM 7606 C C . GLY C 1 256 ? 12.607 4.737 -30.830 1.00 37.65 278 GLY C C 1
ATOM 7607 O O . GLY C 1 256 ? 13.069 3.982 -29.970 1.00 36.71 278 GLY C O 1
ATOM 7608 N N . THR C 1 257 ? 11.625 5.604 -30.594 1.00 38.08 279 THR C N 1
ATOM 7609 C CA . THR C 1 257 ? 11.015 5.761 -29.274 1.00 37.88 279 THR C CA 1
ATOM 7610 C C . THR C 1 257 ? 9.587 5.201 -29.247 1.00 38.43 279 THR C C 1
ATOM 7611 O O . THR C 1 257 ? 8.792 5.544 -28.367 1.00 39.18 279 THR C O 1
ATOM 7615 N N . GLY C 1 258 ? 9.273 4.336 -30.211 1.00 38.50 280 GLY C N 1
ATOM 7616 C CA . GLY C 1 258 ? 7.938 3.761 -30.346 1.00 38.82 280 GLY C CA 1
ATOM 7617 C C . GLY C 1 258 ? 7.562 2.834 -29.208 1.00 38.71 280 GLY C C 1
ATOM 7618 O O . GLY C 1 258 ? 6.453 2.909 -28.674 1.00 38.88 280 GLY C O 1
ATOM 7619 N N . MET C 1 259 ? 8.493 1.963 -28.833 1.00 38.85 281 MET C N 1
ATOM 7620 C CA . MET C 1 259 ? 8.272 1.004 -27.748 1.00 38.73 281 MET C CA 1
ATOM 7621 C C . MET C 1 259 ? 8.322 1.640 -26.353 1.00 38.08 281 MET C C 1
ATOM 7622 O O . MET C 1 259 ? 8.039 0.973 -25.352 1.00 37.13 281 MET C O 1
ATOM 7627 N N . ALA C 1 260 ? 8.677 2.925 -26.296 1.00 38.12 282 ALA C N 1
ATOM 7628 C CA . ALA C 1 260 ? 8.680 3.691 -25.044 1.00 38.40 282 ALA C CA 1
ATOM 7629 C C . ALA C 1 260 ? 7.281 4.182 -24.643 1.00 38.83 282 ALA C C 1
ATOM 7630 O O . ALA C 1 260 ? 7.104 4.780 -23.576 1.00 38.81 282 ALA C O 1
ATOM 7632 N N . HIS C 1 261 ? 6.298 3.923 -25.505 1.00 38.82 283 HIS C N 1
ATOM 7633 C CA . HIS C 1 261 ? 4.898 4.260 -25.252 1.00 38.88 283 HIS C CA 1
ATOM 7634 C C . HIS C 1 261 ? 4.429 3.677 -23.916 1.00 38.82 283 HIS C C 1
ATOM 7635 O O . HIS C 1 261 ? 4.761 2.536 -23.575 1.00 38.71 283 HIS C O 1
ATOM 7642 N N . LYS C 1 262 ? 3.659 4.470 -23.171 1.00 38.81 284 LYS C N 1
ATOM 7643 C CA . LYS C 1 262 ? 3.207 4.101 -21.823 1.00 37.33 284 LYS C CA 1
ATOM 7644 C C . LYS C 1 262 ? 2.263 2.898 -21.812 1.00 36.34 284 LYS C C 1
ATOM 7645 O O . LYS C 1 262 ? 2.113 2.230 -20.786 1.00 35.99 284 LYS C O 1
ATOM 7651 N N . GLN C 1 263 ? 1.641 2.623 -22.956 1.00 35.46 285 GLN C N 1
ATOM 7652 C CA . GLN C 1 263 ? 0.718 1.498 -23.077 1.00 34.71 285 GLN C CA 1
ATOM 7653 C C . GLN C 1 263 ? 1.418 0.157 -22.866 1.00 33.66 285 GLN C C 1
ATOM 7654 O O . GLN C 1 263 ? 0.822 -0.782 -22.337 1.00 33.71 285 GLN C O 1
ATOM 7660 N N . PHE C 1 264 ? 2.686 0.079 -23.263 1.00 32.42 286 PHE C N 1
ATOM 7661 C CA . PHE C 1 264 ? 3.457 -1.148 -23.120 1.00 31.44 286 PHE C CA 1
ATOM 7662 C C . PHE C 1 264 ? 3.861 -1.409 -21.662 1.00 31.62 286 PHE C C 1
ATOM 7663 O O . PHE C 1 264 ? 4.555 -2.388 -21.361 1.00 31.05 286 PHE C O 1
ATOM 7671 N N . GLN C 1 265 ? 3.408 -0.531 -20.767 1.00 32.28 287 GLN C N 1
ATOM 7672 C CA . GLN C 1 265 ? 3.625 -0.680 -19.329 1.00 32.45 287 GLN C CA 1
ATOM 7673 C C . GLN C 1 265 ? 2.350 -1.160 -18.621 1.00 33.27 287 GLN C C 1
ATOM 7674 O O . GLN C 1 265 ? 2.372 -1.450 -17.421 1.00 33.81 287 GLN C O 1
ATOM 7680 N N . LEU C 1 266 ? 1.245 -1.239 -19.364 1.00 33.87 288 LEU C N 1
ATOM 7681 C CA . LEU C 1 266 ? -0.025 -1.746 -18.828 1.00 34.32 288 LEU C CA 1
ATOM 7682 C C . LEU C 1 266 ? 0.056 -3.256 -18.614 1.00 34.50 288 LEU C C 1
ATOM 7683 O O . LEU C 1 266 ? 0.677 -3.954 -19.419 1.00 34.15 288 LEU C O 1
ATOM 7688 N N . PRO C 1 267 ? -0.581 -3.764 -17.536 1.00 35.35 289 PRO C N 1
ATOM 7689 C CA . PRO C 1 267 ? -0.459 -5.160 -17.095 1.00 35.70 289 PRO C CA 1
ATOM 7690 C C . PRO C 1 267 ? -0.334 -6.198 -18.215 1.00 36.35 289 PRO C C 1
ATOM 7691 O O . PRO C 1 267 ? 0.600 -7.001 -18.193 1.00 36.51 289 PRO C O 1
ATOM 7695 N N . GLU C 1 268 ? -1.244 -6.163 -19.189 1.00 37.38 290 GLU C N 1
ATOM 7696 C CA . GLU C 1 268 ? -1.280 -7.165 -20.253 1.00 37.33 290 GLU C CA 1
ATOM 7697 C C . GLU C 1 268 ? -0.003 -7.192 -21.093 1.00 37.63 290 GLU C C 1
ATOM 7698 O O . GLU C 1 268 ? 0.469 -8.268 -21.458 1.00 38.69 290 GLU C O 1
ATOM 7704 N N . PHE C 1 269 ? 0.559 -6.021 -21.385 1.00 37.17 291 PHE C N 1
ATOM 7705 C CA . PHE C 1 269 ? 1.799 -5.955 -22.153 1.00 37.14 291 PHE C CA 1
ATOM 7706 C C . PHE C 1 269 ? 3.032 -6.288 -21.319 1.00 37.10 291 PHE C C 1
ATOM 7707 O O . PHE C 1 269 ? 3.962 -6.928 -21.814 1.00 36.89 291 PHE C O 1
ATOM 7715 N N . LYS C 1 270 ? 3.040 -5.857 -20.060 1.00 37.28 292 LYS C N 1
ATOM 7716 C CA . LYS C 1 270 ? 4.142 -6.181 -19.162 1.00 37.58 292 LYS C CA 1
ATOM 7717 C C . LYS C 1 270 ? 4.209 -7.690 -18.925 1.00 38.01 292 LYS C C 1
ATOM 7718 O O . LYS C 1 270 ? 5.291 -8.275 -18.973 1.00 37.92 292 LYS C O 1
ATOM 7724 N N . ARG C 1 271 ? 3.047 -8.305 -18.697 1.00 38.82 293 ARG C N 1
ATOM 7725 C CA . ARG C 1 271 ? 2.900 -9.762 -18.599 1.00 39.25 293 ARG C CA 1
ATOM 7726 C C . ARG C 1 271 ? 3.571 -10.494 -19.767 1.00 38.37 293 ARG C C 1
ATOM 7727 O O . ARG C 1 271 ? 4.176 -11.546 -19.573 1.00 37.84 293 ARG C O 1
ATOM 7735 N N . PHE C 1 272 ? 3.456 -9.929 -20.971 1.00 37.84 294 PHE C N 1
ATOM 7736 C CA . PHE C 1 272 ? 3.980 -10.548 -22.191 1.00 37.70 294 PHE C CA 1
ATOM 7737 C C . PHE C 1 272 ? 5.434 -10.174 -22.491 1.00 38.69 294 PHE C C 1
ATOM 7738 O O . PHE C 1 272 ? 6.252 -11.046 -22.800 1.00 39.42 294 PHE C O 1
ATOM 7746 N N . LEU C 1 273 ? 5.745 -8.881 -22.408 1.00 38.05 295 LEU C N 1
ATOM 7747 C CA . LEU C 1 273 ? 7.049 -8.364 -22.820 1.00 37.40 295 LEU C CA 1
ATOM 7748 C C . LEU C 1 273 ? 8.174 -8.621 -21.808 1.00 37.16 295 LEU C C 1
ATOM 7749 O O . LEU C 1 273 ? 9.348 -8.729 -22.180 1.00 36.60 295 LEU C O 1
ATOM 7754 N N . ASP C 1 274 ? 7.806 -8.716 -20.534 1.00 36.92 296 ASP C N 1
ATOM 7755 C CA . ASP C 1 274 ? 8.764 -8.873 -19.451 1.00 36.09 296 ASP C CA 1
ATOM 7756 C C . ASP C 1 274 ? 8.389 -10.092 -18.603 1.00 36.59 296 ASP C C 1
ATOM 7757 O O . ASP C 1 274 ? 7.903 -9.947 -17.475 1.00 36.73 296 ASP C O 1
ATOM 7762 N N . PRO C 1 275 ? 8.613 -11.306 -19.147 1.00 36.72 297 PRO C N 1
ATOM 7763 C CA . PRO C 1 275 ? 8.159 -12.530 -18.489 1.00 36.90 297 PRO C CA 1
ATOM 7764 C C . PRO C 1 275 ? 9.111 -13.082 -17.415 1.00 37.47 297 PRO C C 1
ATOM 7765 O O . PRO C 1 275 ? 8.697 -13.925 -16.615 1.00 36.92 297 PRO C O 1
ATOM 7769 N N . TYR C 1 276 ? 10.361 -12.613 -17.398 1.00 38.08 298 TYR C N 1
ATOM 7770 C CA . TYR C 1 276 ? 11.384 -13.188 -16.522 1.00 39.16 298 TYR C CA 1
ATOM 7771 C C . TYR C 1 276 ? 11.930 -12.192 -15.496 1.00 39.72 298 TYR C C 1
ATOM 7772 O O . TYR C 1 276 ? 13.100 -11.802 -15.562 1.00 40.50 298 TYR C O 1
ATOM 7781 N N . ARG C 1 277 ? 11.091 -11.795 -14.543 1.00 39.51 299 ARG C N 1
ATOM 7782 C CA . ARG C 1 277 ? 11.493 -10.832 -13.519 1.00 39.04 299 ARG C CA 1
ATOM 7783 C C . ARG C 1 277 ? 12.224 -11.459 -12.322 1.00 38.60 299 ARG C C 1
ATOM 7784 O O . ARG C 1 277 ? 12.791 -10.744 -11.492 1.00 38.92 299 ARG C O 1
ATOM 7792 N N . ASP C 1 278 ? 12.213 -12.790 -12.244 1.00 37.40 300 ASP C N 1
ATOM 7793 C CA . ASP C 1 278 ? 12.905 -13.519 -11.178 1.00 36.81 300 ASP C CA 1
ATOM 7794 C C . ASP C 1 278 ? 13.893 -14.550 -11.727 1.00 36.40 300 ASP C C 1
ATOM 7795 O O . ASP C 1 278 ? 13.876 -15.715 -11.326 1.00 36.36 300 ASP C O 1
ATOM 7800 N N . GLY C 1 279 ? 14.754 -14.110 -12.643 1.00 36.02 301 GLY C N 1
ATOM 7801 C CA . GLY C 1 279 ? 15.741 -14.987 -13.273 1.00 35.59 301 GLY C CA 1
ATOM 7802 C C . GLY C 1 279 ? 15.250 -15.620 -14.560 1.00 35.13 301 GLY C C 1
ATOM 7803 O O . GLY C 1 279 ? 14.055 -15.593 -14.856 1.00 35.21 301 GLY C O 1
ATOM 7804 N N . LEU C 1 280 ? 16.181 -16.180 -15.332 1.00 35.57 302 LEU C N 1
ATOM 7805 C CA . LEU C 1 280 ? 15.845 -16.924 -16.551 1.00 35.20 302 LEU C CA 1
ATOM 7806 C C . LEU C 1 280 ? 15.443 -18.354 -16.235 1.00 35.74 302 LEU C C 1
ATOM 7807 O O . LEU C 1 280 ? 16.011 -18.973 -15.335 1.00 35.83 302 LEU C O 1
ATOM 7812 N N . PRO C 1 281 ? 14.454 -18.884 -16.973 1.00 36.35 303 PRO C N 1
ATOM 7813 C CA . PRO C 1 281 ? 14.178 -20.313 -16.904 1.00 37.54 303 PRO C CA 1
ATOM 7814 C C . PRO C 1 281 ? 15.350 -21.086 -17.499 1.00 39.06 303 PRO C C 1
ATOM 7815 O O . PRO C 1 281 ? 15.973 -20.618 -18.462 1.00 39.47 303 PRO C O 1
ATOM 7819 N N . ALA C 1 282 ? 15.650 -22.249 -16.923 1.00 40.31 304 ALA C N 1
ATOM 7820 C CA . ALA C 1 282 ? 16.769 -23.083 -17.370 1.00 41.78 304 ALA C CA 1
ATOM 7821 C C . ALA C 1 282 ? 16.848 -23.251 -18.899 1.00 42.97 304 ALA C C 1
ATOM 7822 O O . ALA C 1 282 ? 17.924 -23.101 -19.482 1.00 43.34 304 ALA C O 1
ATOM 7824 N N . ASP C 1 283 ? 15.712 -23.537 -19.540 1.00 43.81 305 ASP C N 1
ATOM 7825 C CA . ASP C 1 283 ? 15.674 -23.768 -20.986 1.00 44.85 305 ASP C CA 1
ATOM 7826 C C . ASP C 1 283 ? 16.108 -22.539 -21.785 1.00 43.97 305 ASP C C 1
ATOM 7827 O O . ASP C 1 283 ? 16.646 -22.669 -22.889 1.00 44.87 305 ASP C O 1
ATOM 7832 N N . VAL C 1 284 ? 15.881 -21.354 -21.221 1.00 42.12 306 VAL C N 1
ATOM 7833 C CA . VAL C 1 284 ? 16.209 -20.098 -21.899 1.00 40.89 306 VAL C CA 1
ATOM 7834 C C . VAL C 1 284 ? 17.638 -19.678 -21.568 1.00 40.35 306 VAL C C 1
ATOM 7835 O O . VAL C 1 284 ? 18.306 -19.038 -22.382 1.00 40.18 306 VAL C O 1
ATOM 7839 N N . GLN C 1 285 ? 18.099 -20.042 -20.373 1.00 39.82 307 GLN C N 1
ATOM 7840 C CA . GLN C 1 285 ? 19.507 -19.892 -20.012 1.00 39.00 307 GLN C CA 1
ATOM 7841 C C . GLN C 1 285 ? 20.359 -20.724 -20.976 1.00 39.06 307 GLN C C 1
ATOM 7842 O O . GLN C 1 285 ? 21.385 -20.253 -21.477 1.00 38.16 307 GLN C O 1
ATOM 7848 N N . ALA C 1 286 ? 19.900 -21.952 -21.233 1.00 39.47 308 ALA C N 1
ATOM 7849 C CA . ALA C 1 286 ? 20.536 -22.883 -22.162 1.00 39.80 308 ALA C CA 1
ATOM 7850 C C . ALA C 1 286 ? 20.538 -22.357 -23.602 1.00 39.90 308 ALA C C 1
ATOM 7851 O O . ALA C 1 286 ? 21.541 -22.485 -24.303 1.00 40.59 308 ALA C O 1
ATOM 7853 N N . GLN C 1 287 ? 19.425 -21.763 -24.033 1.00 39.63 309 GLN C N 1
ATOM 7854 C CA . GLN C 1 287 ? 19.343 -21.124 -25.350 1.00 39.64 309 GLN C CA 1
ATOM 7855 C C . GLN C 1 287 ? 20.425 -20.067 -25.539 1.00 39.24 309 GLN C C 1
ATOM 7856 O O . GLN C 1 287 ? 21.099 -20.040 -26.572 1.00 40.16 309 GLN C O 1
ATOM 7862 N N . LEU C 1 288 ? 20.578 -19.204 -24.534 1.00 38.03 310 LEU C N 1
ATOM 7863 C CA . LEU C 1 288 ? 21.569 -18.136 -24.551 1.00 36.92 310 LEU C CA 1
ATOM 7864 C C . LEU C 1 288 ? 22.989 -18.694 -24.556 1.00 37.72 310 LEU C C 1
ATOM 7865 O O . LEU C 1 288 ? 23.871 -18.140 -25.215 1.00 38.07 310 LEU C O 1
ATOM 7870 N N . ARG C 1 289 ? 23.206 -19.782 -23.818 1.00 38.51 311 ARG C N 1
ATOM 7871 C CA . ARG C 1 289 ? 24.481 -20.487 -23.867 1.00 39.74 311 ARG C CA 1
ATOM 7872 C C . ARG C 1 289 ? 24.711 -20.940 -25.303 1.00 40.43 311 ARG C C 1
ATOM 7873 O O . ARG C 1 289 ? 25.724 -20.588 -25.912 1.00 40.92 311 ARG C O 1
ATOM 7881 N N . ASP C 1 290 ? 23.748 -21.690 -25.842 1.00 40.29 312 ASP C N 1
ATOM 7882 C CA . ASP C 1 290 ? 23.819 -22.204 -27.207 1.00 40.93 312 ASP C CA 1
ATOM 7883 C C . ASP C 1 290 ? 24.048 -21.088 -28.222 1.00 41.26 312 ASP C C 1
ATOM 7884 O O . ASP C 1 290 ? 24.847 -21.246 -29.157 1.00 41.70 312 ASP C O 1
ATOM 7889 N N . ARG C 1 291 ? 23.361 -19.962 -28.020 1.00 40.69 313 ARG C N 1
ATOM 7890 C CA . ARG C 1 291 ? 23.481 -18.807 -28.907 1.00 40.34 313 ARG C CA 1
ATOM 7891 C C . ARG C 1 291 ? 24.907 -18.253 -28.906 1.00 40.96 313 ARG C C 1
ATOM 7892 O O . ARG C 1 291 ? 25.543 -18.167 -29.960 1.00 41.73 313 ARG C O 1
ATOM 7900 N N . TYR C 1 292 ? 25.410 -17.901 -27.725 1.00 40.85 314 TYR C N 1
ATOM 7901 C CA . TYR C 1 292 ? 26.788 -17.428 -27.589 1.00 40.49 314 TYR C CA 1
ATOM 7902 C C . TYR C 1 292 ? 27.808 -18.443 -28.106 1.00 41.42 314 TYR C C 1
ATOM 7903 O O . TYR C 1 292 ? 28.788 -18.065 -28.744 1.00 41.19 314 TYR C O 1
ATOM 7912 N N . ALA C 1 293 ? 27.555 -19.726 -27.842 1.00 42.72 315 ALA C N 1
ATOM 7913 C CA . ALA C 1 293 ? 28.445 -20.818 -28.249 1.00 43.74 315 ALA C CA 1
ATOM 7914 C C . ALA C 1 293 ? 28.672 -20.866 -29.757 1.00 44.27 315 ALA C C 1
ATOM 7915 O O . ALA C 1 293 ? 29.811 -20.805 -30.205 1.00 44.48 315 ALA C O 1
ATOM 7917 N N . GLU C 1 294 ? 27.589 -20.962 -30.528 1.00 45.04 316 GLU C N 1
ATOM 7918 C CA . GLU C 1 294 ? 27.676 -21.021 -31.992 1.00 45.68 316 GLU C CA 1
ATOM 7919 C C . GLU C 1 294 ? 28.301 -19.765 -32.610 1.00 45.29 316 GLU C C 1
ATOM 7920 O O . GLU C 1 294 ? 29.016 -19.861 -33.612 1.00 46.11 316 GLU C O 1
ATOM 7926 N N . LEU C 1 295 ? 28.041 -18.604 -32.003 1.00 43.96 317 LEU C N 1
ATOM 7927 C CA . LEU C 1 295 ? 28.591 -17.319 -32.461 1.00 42.87 317 LEU C CA 1
ATOM 7928 C C . LEU C 1 295 ? 30.110 -17.219 -32.292 1.00 42.41 317 LEU C C 1
ATOM 7929 O O . LEU C 1 295 ? 30.823 -16.925 -33.245 1.00 42.57 317 LEU C O 1
ATOM 7934 N N . PHE C 1 296 ? 30.592 -17.457 -31.075 1.00 41.90 318 PHE C N 1
ATOM 7935 C CA . PHE C 1 296 ? 32.024 -17.435 -30.787 1.00 42.27 318 PHE C CA 1
ATOM 7936 C C . PHE C 1 296 ? 32.769 -18.617 -31.408 1.00 44.05 318 PHE C C 1
ATOM 7937 O O . PHE C 1 296 ? 33.980 -18.540 -31.638 1.00 44.43 318 PHE C O 1
ATOM 7945 N N . ALA C 1 297 ? 32.046 -19.708 -31.669 1.00 44.75 319 ALA C N 1
ATOM 7946 C CA . ALA C 1 297 ? 32.583 -20.811 -32.457 1.00 45.74 319 ALA C CA 1
ATOM 7947 C C . ALA C 1 297 ? 32.856 -20.311 -33.870 1.00 46.22 319 ALA C C 1
ATOM 7948 O O . ALA C 1 297 ? 33.921 -20.577 -34.433 1.00 47.09 319 ALA C O 1
ATOM 7950 N N . LEU C 1 298 ? 31.891 -19.573 -34.419 1.00 45.66 320 LEU C N 1
ATOM 7951 C CA . LEU C 1 298 ? 32.004 -18.973 -35.743 1.00 46.23 320 LEU C CA 1
ATOM 7952 C C . LEU C 1 298 ? 33.091 -17.909 -35.753 1.00 46.61 320 LEU C C 1
ATOM 7953 O O . LEU C 1 298 ? 33.824 -17.772 -36.733 1.00 47.87 320 LEU C O 1
ATOM 7958 N N . PHE C 1 299 ? 33.189 -17.157 -34.662 1.00 46.36 321 PHE C N 1
ATOM 7959 C CA . PHE C 1 299 ? 34.196 -16.113 -34.546 1.00 46.72 321 PHE C CA 1
ATOM 7960 C C . PHE C 1 299 ? 35.594 -16.711 -34.525 1.00 48.05 321 PHE C C 1
ATOM 7961 O O . PHE C 1 299 ? 36.492 -16.214 -35.204 1.00 48.86 321 PHE C O 1
ATOM 7969 N N . TRP C 1 300 ? 35.758 -17.783 -33.749 1.00 48.87 322 TRP C N 1
ATOM 7970 C CA . TRP C 1 300 ? 37.034 -18.483 -33.624 1.00 48.96 322 TRP C CA 1
ATOM 7971 C C . TRP C 1 300 ? 37.427 -19.121 -34.947 1.00 49.39 322 TRP C C 1
ATOM 7972 O O . TRP C 1 300 ? 38.590 -19.075 -35.334 1.00 50.13 322 TRP C O 1
ATOM 7983 N N . ARG C 1 301 ? 36.450 -19.700 -35.641 1.00 49.62 323 ARG C N 1
ATOM 7984 C CA . ARG C 1 301 ? 36.671 -20.313 -36.954 1.00 50.20 323 ARG C CA 1
ATOM 7985 C C . ARG C 1 301 ? 37.219 -19.296 -37.963 1.00 50.65 323 ARG C C 1
ATOM 7986 O O . ARG C 1 301 ? 38.093 -19.622 -38.773 1.00 51.12 323 ARG C O 1
ATOM 7994 N N . LYS C 1 302 ? 36.713 -18.066 -37.891 1.00 50.14 324 LYS C N 1
ATOM 7995 C CA . LYS C 1 302 ? 37.109 -17.001 -38.808 1.00 50.48 324 LYS C CA 1
ATOM 7996 C C . LYS C 1 302 ? 38.023 -15.984 -38.127 1.00 50.97 324 LYS C C 1
ATOM 7997 O O . LYS C 1 302 ? 38.026 -14.801 -38.486 1.00 51.36 324 LYS C O 1
ATOM 8003 N N . ARG C 1 303 ? 38.807 -16.450 -37.156 1.00 51.68 325 ARG C N 1
ATOM 8004 C CA . ARG C 1 303 ? 39.639 -15.566 -36.333 1.00 52.04 325 ARG C CA 1
ATOM 8005 C C . ARG C 1 303 ? 40.697 -14.807 -37.128 1.00 53.68 325 ARG C C 1
ATOM 8006 O O . ARG C 1 303 ? 41.239 -13.805 -36.653 1.00 53.53 325 ARG C O 1
ATOM 8014 N N . ASP C 1 304 ? 40.977 -15.288 -38.337 1.00 56.42 326 ASP C N 1
ATOM 8015 C CA . ASP C 1 304 ? 41.952 -14.661 -39.227 1.00 57.57 326 ASP C CA 1
ATOM 8016 C C . ASP C 1 304 ? 41.438 -13.340 -39.805 1.00 55.83 326 ASP C C 1
ATOM 8017 O O . ASP C 1 304 ? 42.222 -12.427 -40.068 1.00 55.69 326 ASP C O 1
ATOM 8022 N N . LYS C 1 305 ? 40.123 -13.240 -39.984 1.00 54.25 327 LYS C N 1
ATOM 8023 C CA . LYS C 1 305 ? 39.503 -12.042 -40.554 1.00 53.31 327 LYS C CA 1
ATOM 8024 C C . LYS C 1 305 ? 38.983 -11.069 -39.491 1.00 52.12 327 LYS C C 1
ATOM 8025 O O . LYS C 1 305 ? 38.706 -9.902 -39.792 1.00 51.65 327 LYS C O 1
ATOM 8031 N N . ILE C 1 306 ? 38.868 -11.549 -38.253 1.00 51.18 328 ILE C N 1
ATOM 8032 C CA . ILE C 1 306 ? 38.370 -10.736 -37.138 1.00 49.80 328 ILE C CA 1
ATOM 8033 C C . ILE C 1 306 ? 39.517 -10.126 -36.309 1.00 49.47 328 ILE C C 1
ATOM 8034 O O . ILE C 1 306 ? 40.514 -10.793 -36.020 1.00 49.17 328 ILE C O 1
ATOM 8039 N N . ALA C 1 307 ? 39.355 -8.854 -35.940 1.00 48.34 329 ALA C N 1
ATOM 8040 C CA . ALA C 1 307 ? 40.365 -8.111 -35.187 1.00 47.40 329 ALA C CA 1
ATOM 8041 C C . ALA C 1 307 ? 39.994 -7.886 -33.721 1.00 47.22 329 ALA C C 1
ATOM 8042 O O . ALA C 1 307 ? 40.873 -7.847 -32.859 1.00 48.48 329 ALA C O 1
ATOM 8044 N N . ARG C 1 308 ? 38.699 -7.731 -33.445 1.00 46.23 330 ARG C N 1
ATOM 8045 C CA . ARG C 1 308 ? 38.220 -7.409 -32.101 1.00 44.29 330 ARG C CA 1
ATOM 8046 C C . ARG C 1 308 ? 36.775 -7.857 -31.894 1.00 43.82 330 ARG C C 1
ATOM 8047 O O . ARG C 1 308 ? 35.928 -7.675 -32.770 1.00 43.65 330 ARG C O 1
ATOM 8055 N N . VAL C 1 309 ? 36.501 -8.443 -30.731 1.00 42.85 331 VAL C N 1
ATOM 8056 C CA . VAL C 1 309 ? 35.133 -8.761 -30.329 1.00 42.11 331 VAL C CA 1
ATOM 8057 C C . VAL C 1 309 ? 34.863 -8.168 -28.948 1.00 41.46 331 VAL C C 1
ATOM 8058 O O . VAL C 1 309 ? 35.323 -8.693 -27.930 1.00 41.45 331 VAL C O 1
ATOM 8062 N N . SER C 1 310 ? 34.134 -7.056 -28.935 1.00 40.90 332 SER C N 1
ATOM 8063 C CA . SER C 1 310 ? 33.714 -6.414 -27.701 1.00 40.72 332 SER C CA 1
ATOM 8064 C C . SER C 1 310 ? 32.259 -6.738 -27.402 1.00 41.05 332 SER C C 1
ATOM 8065 O O . SER C 1 310 ? 31.410 -6.710 -28.295 1.00 41.82 332 SER C O 1
ATOM 8068 N N . VAL C 1 311 ? 31.985 -7.055 -26.141 1.00 40.90 333 VAL C N 1
ATOM 8069 C CA . VAL C 1 311 ? 30.616 -7.202 -25.650 1.00 40.11 333 VAL C CA 1
ATOM 8070 C C . VAL C 1 311 ? 30.179 -5.881 -25.012 1.00 39.59 333 VAL C C 1
ATOM 8071 O O . VAL C 1 311 ? 30.978 -5.213 -24.357 1.00 39.62 333 VAL C O 1
ATOM 8075 N N . TRP C 1 312 ? 28.919 -5.498 -25.202 1.00 39.32 334 TRP C N 1
ATOM 8076 C CA . TRP C 1 312 ? 28.450 -4.193 -24.727 1.00 38.48 334 TRP C CA 1
ATOM 8077 C C . TRP C 1 312 ? 28.087 -4.192 -23.243 1.00 38.34 334 TRP C C 1
ATOM 8078 O O . TRP C 1 312 ? 26.911 -4.154 -22.883 1.00 38.69 334 TRP C O 1
ATOM 8089 N N . GLY C 1 313 ? 29.108 -4.228 -22.388 1.00 38.75 335 GLY C N 1
ATOM 8090 C CA . GLY C 1 313 ? 28.912 -4.271 -20.939 1.00 38.64 335 GLY C CA 1
ATOM 8091 C C . GLY C 1 313 ? 29.380 -5.569 -20.299 1.00 39.30 335 GLY C C 1
ATOM 8092 O O . GLY C 1 313 ? 29.553 -6.593 -20.971 1.00 39.62 335 GLY C O 1
ATOM 8093 N N . VAL C 1 314 ? 29.573 -5.526 -18.985 1.00 39.30 336 VAL C N 1
ATOM 8094 C CA . VAL C 1 314 ? 30.080 -6.673 -18.238 1.00 39.65 336 VAL C CA 1
ATOM 8095 C C . VAL C 1 314 ? 28.951 -7.587 -17.759 1.00 39.75 336 VAL C C 1
ATOM 8096 O O . VAL C 1 314 ? 28.866 -8.740 -18.173 1.00 39.65 336 VAL C O 1
ATOM 8100 N N . SER C 1 315 ? 28.095 -7.055 -16.889 1.00 40.40 337 SER C N 1
ATOM 8101 C CA . SER C 1 315 ? 27.028 -7.827 -16.260 1.00 41.24 337 SER C CA 1
ATOM 8102 C C . SER C 1 315 ? 25.652 -7.261 -16.591 1.00 41.67 337 SER C C 1
ATOM 8103 O O . SER C 1 315 ? 25.521 -6.080 -16.922 1.00 41.63 337 SER C O 1
ATOM 8106 N N . ASP C 1 316 ? 24.636 -8.114 -16.475 1.00 42.45 338 ASP C N 1
ATOM 8107 C CA . ASP C 1 316 ? 23.282 -7.823 -16.951 1.00 43.34 338 ASP C CA 1
ATOM 8108 C C . ASP C 1 316 ? 22.623 -6.561 -16.388 1.00 44.84 338 ASP C C 1
ATOM 8109 O O . ASP C 1 316 ? 21.868 -5.897 -17.096 1.00 44.99 338 ASP C O 1
ATOM 8114 N N . ASP C 1 317 ? 22.911 -6.234 -15.131 1.00 47.27 339 ASP C N 1
ATOM 8115 C CA . ASP C 1 317 ? 22.276 -5.096 -14.448 1.00 50.09 339 ASP C CA 1
ATOM 8116 C C . ASP C 1 317 ? 22.538 -3.728 -15.080 1.00 49.30 339 ASP C C 1
ATOM 8117 O O . ASP C 1 317 ? 21.681 -2.845 -15.037 1.00 49.33 339 ASP C O 1
ATOM 8122 N N . MET C 1 318 ? 23.719 -3.554 -15.660 1.00 49.37 340 MET C N 1
ATOM 8123 C CA . MET C 1 318 ? 24.108 -2.259 -16.214 1.00 49.27 340 MET C CA 1
ATOM 8124 C C . MET C 1 318 ? 23.910 -2.176 -17.733 1.00 47.93 340 MET C C 1
ATOM 8125 O O . MET C 1 318 ? 24.327 -1.204 -18.369 1.00 48.24 340 MET C O 1
ATOM 8130 N N . SER C 1 319 ? 23.255 -3.190 -18.299 1.00 46.41 341 SER C N 1
ATOM 8131 C CA . SER C 1 319 ? 22.974 -3.250 -19.737 1.00 44.51 341 SER C CA 1
ATOM 8132 C C . SER C 1 319 ? 21.843 -2.320 -20.154 1.00 43.39 341 SER C C 1
ATOM 8133 O O . SER C 1 319 ? 20.832 -2.205 -19.459 1.00 43.37 341 SER C O 1
ATOM 8136 N N . TRP C 1 320 ? 22.015 -1.681 -21.309 1.00 42.07 342 TRP C N 1
ATOM 8137 C CA . TRP C 1 320 ? 21.009 -0.777 -21.860 1.00 41.00 342 TRP C CA 1
ATOM 8138 C C . TRP C 1 320 ? 19.759 -1.522 -22.311 1.00 41.52 342 TRP C C 1
ATOM 8139 O O . TRP C 1 320 ? 18.671 -0.938 -22.358 1.00 42.40 342 TRP C O 1
ATOM 8150 N N . LYS C 1 321 ? 19.922 -2.810 -22.631 1.00 41.06 343 LYS C N 1
ATOM 8151 C CA . LYS C 1 321 ? 18.828 -3.656 -23.130 1.00 39.83 343 LYS C CA 1
ATOM 8152 C C . LYS C 1 321 ? 17.735 -3.916 -22.082 1.00 39.25 343 LYS C C 1
ATOM 8153 O O . LYS C 1 321 ? 16.651 -4.397 -22.420 1.00 39.79 343 LYS C O 1
ATOM 8159 N N . ASN C 1 322 ? 18.028 -3.601 -20.821 1.00 38.53 344 ASN C N 1
ATOM 8160 C CA . ASN C 1 322 ? 17.027 -3.636 -19.757 1.00 38.02 344 ASN C CA 1
ATOM 8161 C C . ASN C 1 322 ? 15.966 -2.562 -19.960 1.00 38.08 344 ASN C C 1
ATOM 8162 O O . ASN C 1 322 ? 14.773 -2.849 -19.876 1.00 38.62 344 ASN C O 1
ATOM 8167 N N . ASP C 1 323 ? 16.403 -1.333 -20.243 1.00 37.81 345 ASP C N 1
ATOM 8168 C CA . ASP C 1 323 ? 15.483 -0.203 -20.430 1.00 37.50 345 ASP C CA 1
ATOM 8169 C C . ASP C 1 323 ? 15.216 0.195 -21.886 1.00 37.06 345 ASP C C 1
ATOM 8170 O O . ASP C 1 323 ? 14.438 1.117 -22.138 1.00 36.90 345 ASP C O 1
ATOM 8175 N N . TYR C 1 324 ? 15.851 -0.491 -22.835 1.00 36.82 346 TYR C N 1
ATOM 8176 C CA . TYR C 1 324 ? 15.606 -0.227 -24.254 1.00 37.28 346 TYR C CA 1
ATOM 8177 C C . TYR C 1 324 ? 15.432 -1.508 -25.074 1.00 37.01 346 TYR C C 1
ATOM 8178 O O . TYR C 1 324 ? 16.182 -2.465 -24.879 1.00 36.89 346 TYR C O 1
ATOM 8187 N N . PRO C 1 325 ? 14.453 -1.528 -26.010 1.00 37.18 347 PRO C N 1
ATOM 8188 C CA . PRO C 1 325 ? 13.504 -0.460 -26.386 1.00 37.24 347 PRO C CA 1
ATOM 8189 C C . PRO C 1 325 ? 12.331 -0.253 -25.434 1.00 37.40 347 PRO C C 1
ATOM 8190 O O . PRO C 1 325 ? 11.663 0.778 -25.519 1.00 38.75 347 PRO C O 1
ATOM 8194 N N . VAL C 1 326 ? 12.076 -1.214 -24.550 1.00 36.48 348 VAL C N 1
ATOM 8195 C CA . VAL C 1 326 ? 10.983 -1.094 -23.590 1.00 36.13 348 VAL C CA 1
ATOM 8196 C C . VAL C 1 326 ? 11.552 -0.820 -22.194 1.00 36.32 348 VAL C C 1
ATOM 8197 O O . VAL C 1 326 ? 12.369 -1.597 -21.692 1.00 36.90 348 VAL C O 1
ATOM 8201 N N . PRO C 1 327 ? 11.141 0.302 -21.574 1.00 36.14 349 PRO C N 1
ATOM 8202 C CA . PRO C 1 327 ? 11.580 0.634 -20.218 1.00 35.57 349 PRO C CA 1
ATOM 8203 C C . PRO C 1 327 ? 11.071 -0.354 -19.174 1.00 35.45 349 PRO C C 1
ATOM 8204 O O . PRO C 1 327 ? 9.991 -0.935 -19.340 1.00 35.68 349 PRO C O 1
ATOM 8208 N N . GLY C 1 328 ? 11.862 -0.539 -18.117 1.00 34.85 350 GLY C N 1
ATOM 8209 C CA . GLY C 1 328 ? 11.451 -1.286 -16.936 1.00 34.45 350 GLY C CA 1
ATOM 8210 C C . GLY C 1 328 ? 11.472 -2.799 -17.043 1.00 34.68 350 GLY C C 1
ATOM 8211 O O . GLY C 1 328 ? 10.988 -3.488 -16.139 1.00 35.02 350 GLY C O 1
ATOM 8212 N N . ARG C 1 329 ? 12.020 -3.326 -18.137 1.00 34.28 351 ARG C N 1
ATOM 8213 C CA . ARG C 1 329 ? 12.120 -4.775 -18.310 1.00 34.11 351 ARG C CA 1
ATOM 8214 C C . ARG C 1 329 ? 13.380 -5.314 -17.651 1.00 34.02 351 ARG C C 1
ATOM 8215 O O . ARG C 1 329 ? 14.285 -4.554 -17.311 1.00 33.65 351 ARG C O 1
ATOM 8223 N N . THR C 1 330 ? 13.418 -6.636 -17.479 1.00 34.42 352 THR C N 1
ATOM 8224 C CA . THR C 1 330 ? 14.574 -7.351 -16.950 1.00 33.99 352 THR C CA 1
ATOM 8225 C C . THR C 1 330 ? 15.116 -8.259 -18.046 1.00 33.93 352 THR C C 1
ATOM 8226 O O . THR C 1 330 ? 14.552 -9.322 -18.314 1.00 34.74 352 THR C O 1
ATOM 8230 N N . ASN C 1 331 ? 16.194 -7.817 -18.688 1.00 33.58 353 ASN C N 1
ATOM 8231 C CA . ASN C 1 331 ? 16.809 -8.548 -19.793 1.00 33.84 353 ASN C CA 1
ATOM 8232 C C . ASN C 1 331 ? 18.043 -9.308 -19.312 1.00 34.49 353 ASN C C 1
ATOM 8233 O O . ASN C 1 331 ? 18.519 -9.080 -18.208 1.00 34.18 353 ASN C O 1
ATOM 8238 N N . TYR C 1 332 ? 18.555 -10.217 -20.141 1.00 35.88 354 TYR C N 1
ATOM 8239 C CA . TYR C 1 332 ? 19.709 -11.051 -19.774 1.00 36.39 354 TYR C CA 1
ATOM 8240 C C . TYR C 1 332 ? 20.718 -11.150 -20.920 1.00 36.08 354 TYR C C 1
ATOM 8241 O O . TYR C 1 332 ? 21.055 -12.250 -21.352 1.00 36.05 354 TYR C O 1
ATOM 8250 N N . PRO C 1 333 ? 21.223 -9.997 -21.402 1.00 36.03 355 PRO C N 1
ATOM 8251 C CA . PRO C 1 333 ? 21.960 -9.974 -22.664 1.00 35.86 355 PRO C CA 1
ATOM 8252 C C . PRO C 1 333 ? 23.444 -10.365 -22.592 1.00 35.92 355 PRO C C 1
ATOM 8253 O O . PRO C 1 333 ? 23.968 -10.943 -23.545 1.00 37.11 355 PRO C O 1
ATOM 8257 N N . LEU C 1 334 ? 24.108 -10.058 -21.482 1.00 35.04 356 LEU C N 1
ATOM 8258 C CA . LEU C 1 334 ? 25.564 -10.168 -21.399 1.00 34.47 356 LEU C CA 1
ATOM 8259 C C . LEU C 1 334 ? 26.059 -11.504 -20.816 1.00 35.02 356 LEU C C 1
ATOM 8260 O O . LEU C 1 334 ? 25.280 -12.452 -20.701 1.00 34.78 356 LEU C O 1
ATOM 8265 N N . LEU C 1 335 ? 27.351 -11.580 -20.481 1.00 35.27 357 LEU C N 1
ATOM 8266 C CA . LEU C 1 335 ? 27.993 -12.846 -20.090 1.00 35.75 357 LEU C CA 1
ATOM 8267 C C . LEU C 1 335 ? 28.073 -13.109 -18.579 1.00 36.48 357 LEU C C 1
ATOM 8268 O O . LEU C 1 335 ? 28.364 -14.233 -18.150 1.00 37.04 357 LEU C O 1
ATOM 8273 N N . PHE C 1 336 ? 27.811 -12.072 -17.787 1.00 36.59 358 PHE C N 1
ATOM 8274 C CA . PHE C 1 336 ? 27.800 -12.174 -16.328 1.00 36.83 358 PHE C CA 1
ATOM 8275 C C . PHE C 1 336 ? 26.459 -11.714 -15.759 1.00 37.02 358 PHE C C 1
ATOM 8276 O O . PHE C 1 336 ? 25.826 -10.802 -16.299 1.00 36.71 358 PHE C O 1
ATOM 8284 N N . ASP C 1 337 ? 26.027 -12.351 -14.672 1.00 37.62 359 ASP C N 1
ATOM 8285 C CA . ASP C 1 337 ? 24.737 -12.031 -14.056 1.00 37.65 359 ASP C CA 1
ATOM 8286 C C . ASP C 1 337 ? 24.814 -10.827 -13.112 1.00 36.90 359 ASP C C 1
ATOM 8287 O O . ASP C 1 337 ? 25.874 -10.226 -12.951 1.00 36.96 359 ASP C O 1
ATOM 8292 N N . ARG C 1 338 ? 23.687 -10.487 -12.492 1.00 36.39 360 ARG C N 1
ATOM 8293 C CA . ARG C 1 338 ? 23.596 -9.311 -11.622 1.00 36.57 360 ARG C CA 1
ATOM 8294 C C . ARG C 1 338 ? 24.402 -9.440 -10.328 1.00 37.65 360 ARG C C 1
ATOM 8295 O O . ARG C 1 338 ? 24.589 -8.456 -9.609 1.00 37.67 360 ARG C O 1
ATOM 8303 N N . ASN C 1 339 ? 24.870 -10.655 -10.042 1.00 38.51 361 ASN C N 1
ATOM 8304 C CA . ASN C 1 339 ? 25.784 -10.904 -8.926 1.00 39.54 361 ASN C CA 1
ATOM 8305 C C . ASN C 1 339 ? 27.236 -11.032 -9.393 1.00 39.73 361 ASN C C 1
ATOM 8306 O O . ASN C 1 339 ? 28.118 -11.434 -8.622 1.00 40.06 361 ASN C O 1
ATOM 8311 N N . HIS C 1 340 ? 27.463 -10.677 -10.661 1.00 38.97 362 HIS C N 1
ATOM 8312 C CA . HIS C 1 340 ? 28.788 -10.679 -11.297 1.00 38.60 362 HIS C CA 1
ATOM 8313 C C . HIS C 1 340 ? 29.415 -12.078 -11.400 1.00 39.34 362 HIS C C 1
ATOM 8314 O O . HIS C 1 340 ? 30.635 -12.225 -11.479 1.00 39.25 362 HIS C O 1
ATOM 8321 N N . GLN C 1 341 ? 28.560 -13.098 -11.420 1.00 40.00 363 GLN C N 1
ATOM 8322 C CA . GLN C 1 341 ? 28.993 -14.480 -11.576 1.00 40.90 363 GLN C CA 1
ATOM 8323 C C . GLN C 1 341 ? 28.977 -14.917 -13.038 1.00 41.38 363 GLN C C 1
ATOM 8324 O O . GLN C 1 341 ? 28.179 -14.407 -13.828 1.00 40.98 363 GLN C O 1
ATOM 8330 N N . PRO C 1 342 ? 29.870 -15.855 -13.407 1.00 42.37 364 PRO C N 1
ATOM 8331 C CA . PRO C 1 342 ? 29.866 -16.444 -14.745 1.00 42.64 364 PRO C CA 1
ATOM 8332 C C . PRO C 1 342 ? 28.540 -17.134 -15.068 1.00 42.99 364 PRO C C 1
ATOM 8333 O O . PRO C 1 342 ? 28.102 -18.012 -14.323 1.00 44.26 364 PRO C O 1
ATOM 8337 N N . LYS C 1 343 ? 27.903 -16.721 -16.160 1.00 42.50 365 LYS C N 1
ATOM 8338 C CA . LYS C 1 343 ? 26.711 -17.398 -16.657 1.00 42.65 365 LYS C CA 1
ATOM 8339 C C . LYS C 1 343 ? 27.153 -18.571 -17.522 1.00 43.55 365 LYS C C 1
ATOM 8340 O O . LYS C 1 343 ? 28.274 -18.556 -18.033 1.00 44.61 365 LYS C O 1
ATOM 8346 N N . PRO C 1 344 ? 26.286 -19.594 -17.692 1.00 43.49 366 PRO C N 1
ATOM 8347 C CA . PRO C 1 344 ? 26.639 -20.741 -18.532 1.00 43.78 366 PRO C CA 1
ATOM 8348 C C . PRO C 1 344 ? 27.195 -20.343 -19.898 1.00 43.58 366 PRO C C 1
ATOM 8349 O O . PRO C 1 344 ? 28.023 -21.065 -20.454 1.00 44.42 366 PRO C O 1
ATOM 8353 N N . ALA C 1 345 ? 26.745 -19.198 -20.413 1.00 42.89 367 ALA C N 1
ATOM 8354 C CA . ALA C 1 345 ? 27.237 -18.637 -21.670 1.00 42.78 367 ALA C CA 1
ATOM 8355 C C . ALA C 1 345 ? 28.746 -18.392 -21.651 1.00 43.51 367 ALA C C 1
ATOM 8356 O O . ALA C 1 345 ? 29.443 -18.710 -22.617 1.00 43.94 367 ALA C O 1
ATOM 8358 N N . LEU C 1 346 ? 29.244 -17.832 -20.550 1.00 43.99 368 LEU C N 1
ATOM 8359 C CA . LEU C 1 346 ? 30.671 -17.564 -20.404 1.00 44.96 368 LEU C CA 1
ATOM 8360 C C . LEU C 1 346 ? 31.505 -18.843 -20.509 1.00 46.68 368 LEU C C 1
ATOM 8361 O O . LEU C 1 346 ? 32.453 -18.904 -21.297 1.00 46.78 368 LEU C O 1
ATOM 8366 N N . ASP C 1 347 ? 31.134 -19.852 -19.720 1.00 48.31 369 ASP C N 1
ATOM 8367 C CA . ASP C 1 347 ? 31.814 -21.153 -19.708 1.00 50.26 369 ASP C CA 1
ATOM 8368 C C . ASP C 1 347 ? 31.934 -21.765 -21.103 1.00 50.43 369 ASP C C 1
ATOM 8369 O O . ASP C 1 347 ? 32.973 -22.329 -21.450 1.00 50.98 369 ASP C O 1
ATOM 8374 N N . ALA C 1 348 ? 30.866 -21.646 -21.892 1.00 49.59 370 ALA C N 1
ATOM 8375 C CA . ALA C 1 348 ? 30.856 -22.124 -23.271 1.00 49.47 370 ALA C CA 1
ATOM 8376 C C . ALA C 1 348 ? 31.779 -21.298 -24.166 1.00 49.48 370 ALA C C 1
ATOM 8377 O O . ALA C 1 348 ? 32.472 -21.851 -25.020 1.00 50.71 370 ALA C O 1
ATOM 8379 N N . VAL C 1 349 ? 31.790 -19.981 -23.961 1.00 48.00 371 VAL C N 1
ATOM 8380 C CA . VAL C 1 349 ? 32.585 -19.074 -24.786 1.00 47.55 371 VAL C CA 1
ATOM 8381 C C . VAL C 1 349 ? 34.090 -19.217 -24.524 1.00 48.68 371 VAL C C 1
ATOM 8382 O O . VAL C 1 349 ? 34.888 -19.174 -25.456 1.00 49.37 371 VAL C O 1
ATOM 8386 N N . VAL C 1 350 ? 34.469 -19.403 -23.262 1.00 49.66 372 VAL C N 1
ATOM 8387 C CA . VAL C 1 350 ? 35.878 -19.573 -22.894 1.00 50.75 372 VAL C CA 1
ATOM 8388 C C . VAL C 1 350 ? 36.421 -20.941 -23.325 1.00 52.20 372 VAL C C 1
ATOM 8389 O O . VAL C 1 350 ? 37.601 -21.068 -23.670 1.00 53.36 372 VAL C O 1
ATOM 8393 N N . ALA C 1 351 ? 35.555 -21.954 -23.317 1.00 52.85 373 ALA C N 1
ATOM 8394 C CA . ALA C 1 351 ? 35.938 -23.316 -23.712 1.00 53.73 373 ALA C CA 1
ATOM 8395 C C . ALA C 1 351 ? 36.173 -23.470 -25.219 1.00 53.88 373 ALA C C 1
ATOM 8396 O O . ALA C 1 351 ? 36.887 -24.389 -25.643 1.00 55.10 373 ALA C O 1
ATOM 8398 N N . VAL C 1 352 ? 35.586 -22.568 -26.012 1.00 52.33 374 VAL C N 1
ATOM 8399 C CA . VAL C 1 352 ? 35.590 -22.666 -27.486 1.00 52.24 374 VAL C CA 1
ATOM 8400 C C . VAL C 1 352 ? 36.981 -22.900 -28.127 1.00 53.07 374 VAL C C 1
ATOM 8401 O O . VAL C 1 352 ? 37.162 -23.890 -28.844 1.00 53.34 374 VAL C O 1
ATOM 8405 N N . PRO C 1 353 ? 37.962 -22.004 -27.865 1.00 52.83 375 PRO C N 1
ATOM 8406 C CA . PRO C 1 353 ? 39.281 -22.174 -28.482 1.00 53.81 375 PRO C CA 1
ATOM 8407 C C . PRO C 1 353 ? 39.887 -23.568 -28.290 1.00 55.35 375 PRO C C 1
ATOM 8408 O O . PRO C 1 353 ? 40.433 -24.137 -29.239 1.00 56.52 375 PRO C O 1
ATOM 8412 N N . SER C 1 354 ? 39.767 -24.115 -27.084 1.00 56.15 376 SER C N 1
ATOM 8413 C CA . SER C 1 354 ? 40.361 -25.415 -26.759 1.00 58.32 376 SER C CA 1
ATOM 8414 C C . SER C 1 354 ? 39.511 -26.608 -27.214 1.00 58.40 376 SER C C 1
ATOM 8415 O O . SER C 1 354 ? 39.890 -27.767 -27.011 1.00 58.89 376 SER C O 1
ATOM 8418 N N . ALA C 1 355 ? 38.374 -26.313 -27.841 1.00 57.78 377 ALA C N 1
ATOM 8419 C CA . ALA C 1 355 ? 37.491 -27.341 -28.393 1.00 58.39 377 ALA C CA 1
ATOM 8420 C C . ALA C 1 355 ? 37.493 -27.342 -29.929 1.00 58.88 377 ALA C C 1
ATOM 8421 O O . ALA C 1 355 ? 37.011 -28.293 -30.555 1.00 59.37 377 ALA C O 1
ATOM 8423 N N . THR C 1 356 ? 38.037 -26.274 -30.522 1.00 58.47 378 THR C N 1
ATOM 8424 C CA . THR C 1 356 ? 38.122 -26.116 -31.982 1.00 58.36 378 THR C CA 1
ATOM 8425 C C . THR C 1 356 ? 39.430 -25.431 -32.378 1.00 57.13 378 THR C C 1
ATOM 8426 O O . THR C 1 356 ? 39.859 -25.493 -33.533 1.00 56.72 378 THR C O 1
ATOM 8430 N N . THR D 1 1 ? -31.490 -20.175 -37.574 1.00 49.41 23 THR D N 1
ATOM 8431 C CA . THR D 1 1 ? -30.238 -20.648 -38.241 1.00 50.10 23 THR D CA 1
ATOM 8432 C C . THR D 1 1 ? -29.207 -19.524 -38.406 1.00 49.08 23 THR D C 1
ATOM 8433 O O . THR D 1 1 ? -28.003 -19.785 -38.495 1.00 49.47 23 THR D O 1
ATOM 8437 N N . SER D 1 2 ? -29.690 -18.282 -38.445 1.00 47.42 24 SER D N 1
ATOM 8438 C CA . SER D 1 2 ? -28.833 -17.102 -38.584 1.00 45.12 24 SER D CA 1
ATOM 8439 C C . SER D 1 2 ? -28.434 -16.534 -37.221 1.00 44.41 24 SER D C 1
ATOM 8440 O O . SER D 1 2 ? -29.061 -16.845 -36.205 1.00 44.13 24 SER D O 1
ATOM 8443 N N . LEU D 1 3 ? -27.394 -15.701 -37.215 1.00 43.62 25 LEU D N 1
ATOM 8444 C CA . LEU D 1 3 ? -26.928 -15.015 -36.007 1.00 43.30 25 LEU D CA 1
ATOM 8445 C C . LEU D 1 3 ? -28.021 -14.200 -35.310 1.00 43.74 25 LEU D C 1
ATOM 8446 O O . LEU D 1 3 ? -28.191 -14.302 -34.093 1.00 44.80 25 LEU D O 1
ATOM 8451 N N . LYS D 1 4 ? -28.754 -13.395 -36.079 1.00 43.26 26 LYS D N 1
ATOM 8452 C CA . LYS D 1 4 ? -29.799 -12.540 -35.514 1.00 42.82 26 LYS D CA 1
ATOM 8453 C C . LYS D 1 4 ? -30.980 -13.345 -34.987 1.00 43.18 26 LYS D C 1
ATOM 8454 O O . LYS D 1 4 ? -31.596 -12.971 -33.988 1.00 42.26 26 LYS D O 1
ATOM 8460 N N . GLN D 1 5 ? -31.282 -14.453 -35.658 1.00 44.44 27 GLN D N 1
ATOM 8461 C CA . GLN D 1 5 ? -32.389 -15.306 -35.250 1.00 45.79 27 GLN D CA 1
ATOM 8462 C C . GLN D 1 5 ? -32.025 -16.166 -34.039 1.00 45.25 27 GLN D C 1
ATOM 8463 O O . GLN D 1 5 ? -32.874 -16.414 -33.177 1.00 45.64 27 GLN D O 1
ATOM 8469 N N . ALA D 1 6 ? -30.764 -16.599 -33.972 1.00 43.64 28 ALA D N 1
ATOM 8470 C CA . ALA D 1 6 ? -30.276 -17.417 -32.860 1.00 42.86 28 ALA D CA 1
ATOM 8471 C C . ALA D 1 6 ? -30.280 -16.636 -31.547 1.00 42.34 28 ALA D C 1
ATOM 8472 O O . ALA D 1 6 ? -30.539 -17.195 -30.476 1.00 41.62 28 ALA D O 1
ATOM 8474 N N . TYR D 1 7 ? -30.008 -15.338 -31.649 1.00 41.62 29 TYR D N 1
ATOM 8475 C CA . TYR D 1 7 ? -29.835 -14.482 -30.485 1.00 41.24 29 TYR D CA 1
ATOM 8476 C C . TYR D 1 7 ? -30.995 -13.522 -30.285 1.00 41.85 29 TYR D C 1
ATOM 8477 O O . TYR D 1 7 ? -30.925 -12.635 -29.431 1.00 42.30 29 TYR D O 1
ATOM 8486 N N . ALA D 1 8 ? -32.062 -13.713 -31.060 1.00 42.70 30 ALA D N 1
ATOM 8487 C CA . ALA D 1 8 ? -33.230 -12.824 -31.033 1.00 43.40 30 ALA D CA 1
ATOM 8488 C C . ALA D 1 8 ? -33.785 -12.597 -29.624 1.00 43.43 30 ALA D C 1
ATOM 8489 O O . ALA D 1 8 ? -34.187 -11.486 -29.281 1.00 43.01 30 ALA D O 1
ATOM 8491 N N . GLN D 1 9 ? -33.781 -13.652 -28.814 1.00 44.37 31 GLN D N 1
ATOM 8492 C CA . GLN D 1 9 ? -34.327 -13.608 -27.457 1.00 45.11 31 GLN D CA 1
ATOM 8493 C C . GLN D 1 9 ? -33.474 -12.831 -26.455 1.00 44.08 31 GLN D C 1
ATOM 8494 O O . GLN D 1 9 ? -34.001 -12.316 -25.466 1.00 44.35 31 GLN D O 1
ATOM 8500 N N . GLY D 1 10 ? -32.171 -12.741 -26.717 1.00 42.99 32 GLY D N 1
ATOM 8501 C CA . GLY D 1 10 ? -31.223 -12.144 -25.775 1.00 41.38 32 GLY D CA 1
ATOM 8502 C C . GLY D 1 10 ? -30.843 -10.703 -26.060 1.00 40.19 32 GLY D C 1
ATOM 8503 O O . GLY D 1 10 ? -30.981 -9.835 -25.194 1.00 40.70 32 GLY D O 1
ATOM 8504 N N . PHE D 1 11 ? -30.345 -10.455 -27.268 1.00 38.66 33 PHE D N 1
ATOM 8505 C CA . PHE D 1 11 ? -29.927 -9.115 -27.689 1.00 37.49 33 PHE D CA 1
ATOM 8506 C C . PHE D 1 11 ? -29.878 -8.999 -29.209 1.00 37.15 33 PHE D C 1
ATOM 8507 O O . PHE D 1 11 ? -29.910 -10.010 -29.912 1.00 37.62 33 PHE D O 1
ATOM 8515 N N . LEU D 1 12 ? -29.813 -7.766 -29.709 1.00 36.13 34 LEU D N 1
ATOM 8516 C CA . LEU D 1 12 ? -29.620 -7.526 -31.135 1.00 35.69 34 LEU D CA 1
ATOM 8517 C C . LEU D 1 12 ? -28.244 -8.037 -31.533 1.00 35.76 34 LEU D C 1
ATOM 8518 O O . LEU D 1 12 ? -27.286 -7.914 -30.768 1.00 36.07 34 LEU D O 1
ATOM 8523 N N . LEU D 1 13 ? -28.137 -8.630 -32.714 1.00 36.21 35 LEU D N 1
ATOM 8524 C CA . LEU D 1 13 ? -26.823 -9.020 -33.203 1.00 36.66 35 LEU D CA 1
ATOM 8525 C C . LEU D 1 13 ? -26.483 -8.295 -34.497 1.00 36.90 35 LEU D C 1
ATOM 8526 O O . LEU D 1 13 ? -27.104 -8.531 -35.538 1.00 37.77 35 LEU D O 1
ATOM 8531 N N . GLY D 1 14 ? -25.493 -7.409 -34.412 1.00 36.09 36 GLY D N 1
ATOM 8532 C CA . GLY D 1 14 ? -25.190 -6.492 -35.496 1.00 36.30 36 GLY D CA 1
ATOM 8533 C C . GLY D 1 14 ? -23.789 -6.597 -36.054 1.00 36.88 36 GLY D C 1
ATOM 8534 O O . GLY D 1 14 ? -22.959 -7.359 -35.554 1.00 37.06 36 GLY D O 1
ATOM 8535 N N . THR D 1 15 ? -23.539 -5.834 -37.114 1.00 36.71 37 THR D N 1
ATOM 8536 C CA . THR D 1 15 ? -22.221 -5.750 -37.720 1.00 35.85 37 THR D CA 1
ATOM 8537 C C . THR D 1 15 ? -21.883 -4.309 -38.097 1.00 35.73 37 THR D C 1
ATOM 8538 O O . THR D 1 15 ? -22.712 -3.407 -37.957 1.00 35.74 37 THR D O 1
ATOM 8542 N N . ALA D 1 16 ? -20.649 -4.106 -38.550 1.00 35.54 38 ALA D N 1
ATOM 8543 C CA . ALA D 1 16 ? -20.221 -2.834 -39.108 1.00 35.25 38 ALA D CA 1
ATOM 8544 C C . ALA D 1 16 ? -20.308 -2.909 -40.626 1.00 35.57 38 ALA D C 1
ATOM 8545 O O . ALA D 1 16 ? -20.065 -3.962 -41.221 1.00 35.81 38 ALA D O 1
ATOM 8547 N N . VAL D 1 17 ? -20.665 -1.797 -41.254 1.00 35.28 39 VAL D N 1
ATOM 8548 C CA . VAL D 1 17 ? -20.732 -1.760 -42.706 1.00 35.57 39 VAL D CA 1
ATOM 8549 C C . VAL D 1 17 ? -19.922 -0.604 -43.262 1.00 35.66 39 VAL D C 1
ATOM 8550 O O . VAL D 1 17 ? -20.018 0.523 -42.779 1.00 36.20 39 VAL D O 1
ATOM 8554 N N . ASN D 1 18 ? -19.105 -0.907 -44.264 1.00 35.57 40 ASN D N 1
ATOM 8555 C CA . ASN D 1 18 ? -18.302 0.089 -44.953 1.00 35.60 40 ASN D CA 1
ATOM 8556 C C . ASN D 1 18 ? -18.988 0.588 -46.225 1.00 36.75 40 ASN D C 1
ATOM 8557 O O . ASN D 1 18 ? -20.056 0.094 -46.600 1.00 36.59 40 ASN D O 1
ATOM 8562 N N . ALA D 1 19 ? -18.356 1.558 -46.883 1.00 37.59 41 ALA D N 1
ATOM 8563 C CA . ALA D 1 19 ? -18.871 2.147 -48.117 1.00 38.35 41 ALA D CA 1
ATOM 8564 C C . ALA D 1 19 ? -19.129 1.106 -49.203 1.00 39.13 41 ALA D C 1
ATOM 8565 O O . ALA D 1 19 ? -20.108 1.217 -49.941 1.00 39.29 41 ALA D O 1
ATOM 8567 N N . ASP D 1 20 ? -18.253 0.101 -49.283 1.00 40.08 42 ASP D N 1
ATOM 8568 C CA . ASP D 1 20 ? -18.324 -0.956 -50.303 1.00 40.89 42 ASP D CA 1
ATOM 8569 C C . ASP D 1 20 ? -19.596 -1.800 -50.216 1.00 40.57 42 ASP D C 1
ATOM 8570 O O . ASP D 1 20 ? -20.192 -2.136 -51.242 1.00 40.96 42 ASP D O 1
ATOM 8575 N N . ILE D 1 21 ? -19.995 -2.147 -48.994 1.00 39.84 43 ILE D N 1
ATOM 8576 C CA . ILE D 1 21 ? -21.220 -2.912 -48.759 1.00 39.49 43 ILE D CA 1
ATOM 8577 C C . ILE D 1 21 ? -22.449 -2.078 -49.137 1.00 40.01 43 ILE D C 1
ATOM 8578 O O . ILE D 1 21 ? -23.308 -2.540 -49.891 1.00 40.54 43 ILE D O 1
ATOM 8583 N N . VAL D 1 22 ? -22.500 -0.846 -48.632 1.00 39.93 44 VAL D N 1
ATOM 8584 C CA . VAL D 1 22 ? -23.589 0.099 -48.905 1.00 40.50 44 VAL D CA 1
ATOM 8585 C C . VAL D 1 22 ? -23.801 0.329 -50.407 1.00 41.24 44 VAL D C 1
ATOM 8586 O O . VAL D 1 22 ? -24.939 0.398 -50.873 1.00 41.42 44 VAL D O 1
ATOM 8590 N N . SER D 1 23 ? -22.699 0.435 -51.149 1.00 42.03 45 SER D N 1
ATOM 8591 C CA . SER D 1 23 ? -22.727 0.654 -52.597 1.00 42.58 45 SER D CA 1
ATOM 8592 C C . SER D 1 23 ? -23.136 -0.593 -53.379 1.00 43.51 45 SER D C 1
ATOM 8593 O O . SER D 1 23 ? -23.515 -0.501 -54.549 1.00 44.36 45 SER D O 1
ATOM 8596 N N . GLY D 1 24 ? -23.056 -1.753 -52.731 1.00 43.85 46 GLY D N 1
ATOM 8597 C CA . GLY D 1 24 ? -23.358 -3.026 -53.379 1.00 45.69 46 GLY D CA 1
ATOM 8598 C C . GLY D 1 24 ? -22.155 -3.616 -54.095 1.00 46.99 46 GLY D C 1
ATOM 8599 O O . GLY D 1 24 ? -22.277 -4.623 -54.799 1.00 46.91 46 GLY D O 1
ATOM 8600 N N . LYS D 1 25 ? -20.996 -2.982 -53.912 1.00 47.83 47 LYS D N 1
ATOM 8601 C CA . LYS D 1 25 ? -19.733 -3.445 -54.486 1.00 49.38 47 LYS D CA 1
ATOM 8602 C C . LYS D 1 25 ? -19.330 -4.802 -53.897 1.00 49.72 47 LYS D C 1
ATOM 8603 O O . LYS D 1 25 ? -19.097 -5.763 -54.637 1.00 50.77 47 LYS D O 1
ATOM 8609 N N . ASP D 1 26 ? -19.247 -4.869 -52.569 1.00 48.92 48 ASP D N 1
ATOM 8610 C CA . ASP D 1 26 ? -19.035 -6.128 -51.865 1.00 48.15 48 ASP D CA 1
ATOM 8611 C C . ASP D 1 26 ? -20.407 -6.742 -51.615 1.00 47.75 48 ASP D C 1
ATOM 8612 O O . ASP D 1 26 ? -20.954 -6.653 -50.512 1.00 47.90 48 ASP D O 1
ATOM 8617 N N . ALA D 1 27 ? -20.960 -7.349 -52.662 1.00 47.56 49 ALA D N 1
ATOM 8618 C CA . ALA D 1 27 ? -22.324 -7.874 -52.644 1.00 47.42 49 ALA D CA 1
ATOM 8619 C C . ALA D 1 27 ? -22.444 -9.163 -51.839 1.00 47.22 49 ALA D C 1
ATOM 8620 O O . ALA D 1 27 ? -23.508 -9.456 -51.285 1.00 47.62 49 ALA D O 1
ATOM 8622 N N . ALA D 1 28 ? -21.354 -9.928 -51.785 1.00 46.52 50 ALA D N 1
ATOM 8623 C CA . ALA D 1 28 ? -21.299 -11.158 -50.998 1.00 45.32 50 ALA D CA 1
ATOM 8624 C C . ALA D 1 28 ? -21.425 -10.862 -49.502 1.00 44.41 50 ALA D C 1
ATOM 8625 O O . ALA D 1 28 ? -22.035 -11.631 -48.762 1.00 44.68 50 ALA D O 1
ATOM 8627 N N . SER D 1 29 ? -20.854 -9.739 -49.070 1.00 43.99 51 SER D N 1
ATOM 8628 C CA . SER D 1 29 ? -20.916 -9.326 -47.672 1.00 42.96 51 SER D CA 1
ATOM 8629 C C . SER D 1 29 ? -22.254 -8.698 -47.336 1.00 42.32 51 SER D C 1
ATOM 8630 O O . SER D 1 29 ? -22.755 -8.866 -46.227 1.00 42.49 51 SER D O 1
ATOM 8633 N N . ALA D 1 30 ? -22.828 -7.977 -48.296 1.00 41.91 52 ALA D N 1
ATOM 8634 C CA . ALA D 1 30 ? -24.144 -7.369 -48.115 1.00 41.30 52 ALA D CA 1
ATOM 8635 C C . ALA D 1 30 ? -25.214 -8.443 -47.941 1.00 41.12 52 ALA D C 1
ATOM 8636 O O . ALA D 1 30 ? -26.119 -8.298 -47.117 1.00 41.16 52 ALA D O 1
ATOM 8638 N N . ALA D 1 31 ? -25.088 -9.525 -48.707 1.00 40.94 53 ALA D N 1
ATOM 8639 C CA . ALA D 1 31 ? -26.009 -10.655 -48.623 1.00 41.17 53 ALA D CA 1
ATOM 8640 C C . ALA D 1 31 ? -25.949 -11.293 -47.238 1.00 41.06 53 ALA D C 1
ATOM 8641 O O . ALA D 1 31 ? -26.982 -11.658 -46.668 1.00 41.58 53 ALA D O 1
ATOM 8643 N N . LEU D 1 32 ? -24.738 -11.404 -46.696 1.00 40.39 54 LEU D N 1
ATOM 8644 C CA . LEU D 1 32 ? -24.548 -11.927 -45.348 1.00 40.06 54 LEU D CA 1
ATOM 8645 C C . LEU D 1 32 ? -25.102 -10.992 -44.270 1.00 40.38 54 LEU D C 1
ATOM 8646 O O . LEU D 1 32 ? -25.616 -11.462 -43.251 1.00 40.52 54 LEU D O 1
ATOM 8651 N N . VAL D 1 33 ? -25.008 -9.680 -44.505 1.00 40.41 55 VAL D N 1
ATOM 8652 C CA . VAL D 1 33 ? -25.582 -8.670 -43.599 1.00 39.98 55 VAL D CA 1
ATOM 8653 C C . VAL D 1 33 ? -27.109 -8.750 -43.598 1.00 39.87 55 VAL D C 1
ATOM 8654 O O . VAL D 1 33 ? -27.740 -8.580 -42.557 1.00 39.67 55 VAL D O 1
ATOM 8658 N N . ALA D 1 34 ? -27.690 -9.010 -44.766 1.00 40.44 56 ALA D N 1
ATOM 8659 C CA . ALA D 1 34 ? -29.133 -9.194 -44.894 1.00 41.77 56 ALA D CA 1
ATOM 8660 C C . ALA D 1 34 ? -29.567 -10.481 -44.200 1.00 42.99 56 ALA D C 1
ATOM 8661 O O . ALA D 1 34 ? -30.620 -10.534 -43.561 1.00 42.95 56 ALA D O 1
ATOM 8663 N N . CYS D 1 35 ? -28.731 -11.508 -44.325 1.00 44.46 57 CYS D N 1
ATOM 8664 C CA . CYS D 1 35 ? -29.020 -12.833 -43.802 1.00 45.82 57 CYS D CA 1
ATOM 8665 C C . CYS D 1 35 ? -28.899 -12.888 -42.276 1.00 45.14 57 CYS D C 1
ATOM 8666 O O . CYS D 1 35 ? -29.775 -13.435 -41.604 1.00 45.88 57 CYS D O 1
ATOM 8669 N N . HIS D 1 36 ? -27.837 -12.287 -41.737 1.00 43.86 58 HIS D N 1
ATOM 8670 C CA . HIS D 1 36 ? -27.397 -12.559 -40.364 1.00 42.49 58 HIS D CA 1
ATOM 8671 C C . HIS D 1 36 ? -27.616 -11.474 -39.309 1.00 41.11 58 HIS D C 1
ATOM 8672 O O . HIS D 1 36 ? -27.596 -11.771 -38.116 1.00 40.99 58 HIS D O 1
ATOM 8679 N N . PHE D 1 37 ? -27.795 -10.224 -39.724 1.00 39.89 59 PHE D N 1
ATOM 8680 C CA . PHE D 1 37 ? -27.743 -9.119 -38.763 1.00 39.07 59 PHE D CA 1
ATOM 8681 C C . PHE D 1 37 ? -28.983 -8.224 -38.732 1.00 39.64 59 PHE D C 1
ATOM 8682 O O . PHE D 1 37 ? -29.536 -7.874 -39.781 1.00 39.94 59 PHE D O 1
ATOM 8690 N N . ASN D 1 38 ? -29.398 -7.849 -37.521 1.00 39.40 60 ASN D N 1
ATOM 8691 C CA . ASN D 1 38 ? -30.536 -6.944 -37.320 1.00 39.88 60 ASN D CA 1
ATOM 8692 C C . ASN D 1 38 ? -30.135 -5.574 -36.758 1.00 39.78 60 ASN D C 1
ATOM 8693 O O . ASN D 1 38 ? -30.970 -4.832 -36.233 1.00 40.37 60 ASN D O 1
ATOM 8698 N N . ALA D 1 39 ? -28.849 -5.256 -36.879 1.00 39.72 61 ALA D N 1
ATOM 8699 C CA . ALA D 1 39 ? -28.299 -3.958 -36.484 1.00 39.42 61 ALA D CA 1
ATOM 8700 C C . ALA D 1 39 ? -27.018 -3.669 -37.263 1.00 39.63 61 ALA D C 1
ATOM 8701 O O . ALA D 1 39 ? -26.233 -4.581 -37.540 1.00 39.49 61 ALA D O 1
ATOM 8703 N N . VAL D 1 40 ? -26.815 -2.403 -37.623 1.00 39.75 62 VAL D N 1
ATOM 8704 C CA . VAL D 1 40 ? -25.619 -1.996 -38.372 1.00 39.79 62 VAL D CA 1
ATOM 8705 C C . VAL D 1 40 ? -24.974 -0.708 -37.856 1.00 40.04 62 VAL D C 1
ATOM 8706 O O . VAL D 1 40 ? -25.646 0.149 -37.274 1.00 40.42 62 VAL D O 1
ATOM 8710 N N . THR D 1 41 ? -23.668 -0.586 -38.084 1.00 39.98 63 THR D N 1
ATOM 8711 C CA . THR D 1 41 ? -22.905 0.595 -37.690 1.00 39.90 63 THR D CA 1
ATOM 8712 C C . THR D 1 41 ? -21.984 1.013 -38.832 1.00 40.40 63 THR D C 1
ATOM 8713 O O . THR D 1 41 ? -21.221 0.194 -39.348 1.00 40.54 63 THR D O 1
ATOM 8717 N N . ALA D 1 42 ? -22.066 2.282 -39.229 1.00 40.87 64 ALA D N 1
ATOM 8718 C CA . ALA D 1 42 ? -21.249 2.807 -40.324 1.00 41.28 64 ALA D CA 1
ATOM 8719 C C . ALA D 1 42 ? -19.791 2.953 -39.905 1.00 41.75 64 ALA D C 1
ATOM 8720 O O . ALA D 1 42 ? -19.448 3.825 -39.101 1.00 41.72 64 ALA D O 1
ATOM 8722 N N . GLU D 1 43 ? -18.942 2.099 -40.474 1.00 42.48 65 GLU D N 1
ATOM 8723 C CA . GLU D 1 43 ? -17.535 1.982 -40.081 1.00 43.04 65 GLU D CA 1
ATOM 8724 C C . GLU D 1 43 ? -16.785 3.316 -40.014 1.00 43.38 65 GLU D C 1
ATOM 8725 O O . GLU D 1 43 ? -15.952 3.514 -39.122 1.00 42.21 65 GLU D O 1
ATOM 8731 N N . ASN D 1 44 ? -17.091 4.224 -40.944 1.00 44.03 66 ASN D N 1
ATOM 8732 C CA . ASN D 1 44 ? -16.345 5.477 -41.056 1.00 43.65 66 ASN D CA 1
ATOM 8733 C C . ASN D 1 44 ? -17.137 6.715 -41.494 1.00 43.40 66 ASN D C 1
ATOM 8734 O O . ASN D 1 44 ? -16.813 7.831 -41.083 1.00 43.88 66 ASN D O 1
ATOM 8739 N N . VAL D 1 45 ? -18.170 6.517 -42.309 1.00 43.08 67 VAL D N 1
ATOM 8740 C CA . VAL D 1 45 ? -18.828 7.630 -43.026 1.00 43.54 67 VAL D CA 1
ATOM 8741 C C . VAL D 1 45 ? -19.594 8.662 -42.178 1.00 43.85 67 VAL D C 1
ATOM 8742 O O . VAL D 1 45 ? -20.006 9.706 -42.701 1.00 44.58 67 VAL D O 1
ATOM 8746 N N . MET D 1 46 ? -19.780 8.378 -40.888 1.00 43.71 68 MET D N 1
ATOM 8747 C CA . MET D 1 46 ? -20.503 9.291 -39.992 1.00 43.20 68 MET D CA 1
ATOM 8748 C C . MET D 1 46 ? -19.600 10.036 -39.006 1.00 42.67 68 MET D C 1
ATOM 8749 O O . MET D 1 46 ? -20.076 10.775 -38.142 1.00 42.79 68 MET D O 1
ATOM 8754 N N . LYS D 1 47 ? -18.294 9.846 -39.152 1.00 42.21 69 LYS D N 1
ATOM 8755 C CA . LYS D 1 47 ? -17.311 10.545 -38.336 1.00 41.44 69 LYS D CA 1
ATOM 8756 C C . LYS D 1 47 ? -17.159 12.001 -38.787 1.00 41.86 69 LYS D C 1
ATOM 8757 O O . LYS D 1 47 ? -17.419 12.331 -39.950 1.00 41.94 69 LYS D O 1
ATOM 8763 N N . ALA D 1 48 ? -16.741 12.862 -37.859 1.00 41.14 70 ALA D N 1
ATOM 8764 C CA . ALA D 1 48 ? -16.668 14.308 -38.097 1.00 40.68 70 ALA D CA 1
ATOM 8765 C C . ALA D 1 48 ? -15.889 14.722 -39.352 1.00 40.12 70 ALA D C 1
ATOM 8766 O O . ALA D 1 48 ? -16.357 15.575 -40.105 1.00 40.07 70 ALA D O 1
ATOM 8768 N N . GLU D 1 49 ? -14.718 14.117 -39.571 1.00 38.65 71 GLU D N 1
ATOM 8769 C CA . GLU D 1 49 ? -13.870 14.439 -40.730 1.00 37.65 71 GLU D CA 1
ATOM 8770 C C . GLU D 1 49 ? -14.500 14.106 -42.082 1.00 37.45 71 GLU D C 1
ATOM 8771 O O . GLU D 1 49 ? -14.193 14.748 -43.082 1.00 38.18 71 GLU D O 1
ATOM 8777 N N . VAL D 1 50 ? -15.359 13.090 -42.110 1.00 36.73 72 VAL D N 1
ATOM 8778 C CA . VAL D 1 50 ? -16.079 12.728 -43.325 1.00 36.62 72 VAL D CA 1
ATOM 8779 C C . VAL D 1 50 ? -17.256 13.681 -43.487 1.00 37.09 72 VAL D C 1
ATOM 8780 O O . VAL D 1 50 ? -17.392 14.359 -44.503 1.00 37.66 72 VAL D O 1
ATOM 8784 N N . VAL D 1 51 ? -18.076 13.751 -42.449 1.00 37.52 73 VAL D N 1
ATOM 8785 C CA . VAL D 1 51 ? -19.344 14.462 -42.490 1.00 38.16 73 VAL D CA 1
ATOM 8786 C C . VAL D 1 51 ? -19.183 15.997 -42.449 1.00 39.36 73 VAL D C 1
ATOM 8787 O O . VAL D 1 51 ? -20.070 16.734 -42.893 1.00 39.74 73 VAL D O 1
ATOM 8791 N N . ALA D 1 52 ? -18.046 16.463 -41.929 1.00 39.91 74 ALA D N 1
ATOM 8792 C CA . ALA D 1 52 ? -17.723 17.893 -41.875 1.00 40.99 74 ALA D CA 1
ATOM 8793 C C . ALA D 1 52 ? -16.208 18.122 -42.012 1.00 41.51 74 ALA D C 1
ATOM 8794 O O . ALA D 1 52 ? -15.536 18.457 -41.031 1.00 41.04 74 ALA D O 1
ATOM 8796 N N . PRO D 1 53 ? -15.671 17.946 -43.238 1.00 42.28 75 PRO D N 1
ATOM 8797 C CA . PRO D 1 53 ? -14.224 18.005 -43.489 1.00 43.00 75 PRO D CA 1
ATOM 8798 C C . PRO D 1 53 ? -13.595 19.385 -43.269 1.00 44.54 75 PRO D C 1
ATOM 8799 O O . PRO D 1 53 ? -12.443 19.478 -42.836 1.00 44.54 75 PRO D O 1
ATOM 8803 N N . ARG D 1 54 ? -14.349 20.438 -43.574 1.00 45.94 76 ARG D N 1
ATOM 8804 C CA . ARG D 1 54 ? -13.850 21.809 -43.531 1.00 46.43 76 ARG D CA 1
ATOM 8805 C C . ARG D 1 54 ? -14.930 22.713 -42.956 1.00 46.83 76 ARG D C 1
ATOM 8806 O O . ARG D 1 54 ? -16.112 22.346 -42.949 1.00 46.06 76 ARG D O 1
ATOM 8814 N N . ARG D 1 55 ? -14.523 23.891 -42.483 1.00 47.40 77 ARG D N 1
ATOM 8815 C CA . ARG D 1 55 ? -15.447 24.866 -41.899 1.00 47.44 77 ARG D CA 1
ATOM 8816 C C . ARG D 1 55 ? -16.516 25.337 -42.884 1.00 48.18 77 ARG D C 1
ATOM 8817 O O . ARG D 1 55 ? -16.202 25.817 -43.978 1.00 48.13 77 ARG D O 1
ATOM 8825 N N . GLY D 1 56 ? -17.776 25.184 -42.477 1.00 48.82 78 GLY D N 1
ATOM 8826 C CA . GLY D 1 56 ? -18.924 25.642 -43.258 1.00 50.70 78 GLY D CA 1
ATOM 8827 C C . GLY D 1 56 ? -19.322 24.703 -44.381 1.00 51.41 78 GLY D C 1
ATOM 8828 O O . GLY D 1 56 ? -20.198 25.028 -45.189 1.00 52.11 78 GLY D O 1
ATOM 8829 N N . VAL D 1 57 ? -18.672 23.541 -44.433 1.00 51.43 79 VAL D N 1
ATOM 8830 C CA . VAL D 1 57 ? -18.956 22.521 -45.442 1.00 51.26 79 VAL D CA 1
ATOM 8831 C C . VAL D 1 57 ? -19.455 21.244 -44.767 1.00 50.75 79 VAL D C 1
ATOM 8832 O O . VAL D 1 57 ? -18.935 20.827 -43.726 1.00 50.05 79 VAL D O 1
ATOM 8836 N N . GLN D 1 58 ? -20.476 20.641 -45.366 1.00 50.92 80 GLN D N 1
ATOM 8837 C CA . GLN D 1 58 ? -21.060 19.408 -44.866 1.00 50.56 80 GLN D CA 1
ATOM 8838 C C . GLN D 1 58 ? -21.215 18.402 -45.997 1.00 50.00 80 GLN D C 1
ATOM 8839 O O . GLN D 1 58 ? -21.625 18.756 -47.105 1.00 50.17 80 GLN D O 1
ATOM 8845 N N . ASP D 1 59 ? -20.882 17.149 -45.712 1.00 48.87 81 ASP D N 1
ATOM 8846 C CA . ASP D 1 59 ? -21.022 16.082 -46.692 1.00 48.73 81 ASP D CA 1
ATOM 8847 C C . ASP D 1 59 ? -21.711 14.863 -46.087 1.00 47.74 81 ASP D C 1
ATOM 8848 O O . ASP D 1 59 ? -21.083 14.062 -45.386 1.00 47.70 81 ASP D O 1
ATOM 8853 N N . PHE D 1 60 ? -23.005 14.727 -46.372 1.00 46.71 82 PHE D N 1
ATOM 8854 C CA . PHE D 1 60 ? -23.797 13.620 -45.838 1.00 44.98 82 PHE D CA 1
ATOM 8855 C C . PHE D 1 60 ? -24.044 12.515 -46.867 1.00 43.77 82 PHE D C 1
ATOM 8856 O O . PHE D 1 60 ? -24.666 11.502 -46.544 1.00 43.15 82 PHE D O 1
ATOM 8864 N N . SER D 1 61 ? -23.545 12.709 -48.090 1.00 42.79 83 SER D N 1
ATOM 8865 C CA . SER D 1 61 ? -23.780 11.787 -49.215 1.00 41.75 83 SER D CA 1
ATOM 8866 C C . SER D 1 61 ? -23.620 10.306 -48.858 1.00 40.45 83 SER D C 1
ATOM 8867 O O . SER D 1 61 ? -24.497 9.492 -49.151 1.00 40.48 83 SER D O 1
ATOM 8870 N N . ALA D 1 62 ? -22.501 9.973 -48.221 1.00 39.46 84 ALA D N 1
ATOM 8871 C CA . ALA D 1 62 ? -22.175 8.593 -47.875 1.00 38.19 84 ALA D CA 1
ATOM 8872 C C . ALA D 1 62 ? -22.935 8.098 -46.641 1.00 37.51 84 ALA D C 1
ATOM 8873 O O . ALA D 1 62 ? -23.221 6.903 -46.520 1.00 37.21 84 ALA D O 1
ATOM 8875 N N . ALA D 1 63 ? -23.252 9.014 -45.728 1.00 36.84 85 ALA D N 1
ATOM 8876 C CA . ALA D 1 63 ? -24.029 8.675 -44.538 1.00 36.20 85 ALA D CA 1
ATOM 8877 C C . ALA D 1 63 ? -25.505 8.476 -44.881 1.00 36.45 85 ALA D C 1
ATOM 8878 O O . ALA D 1 63 ? -26.158 7.586 -44.333 1.00 36.30 85 ALA D O 1
ATOM 8880 N N . ASP D 1 64 ? -26.018 9.309 -45.790 1.00 36.82 86 ASP D N 1
ATOM 8881 C CA . ASP D 1 64 ? -27.372 9.166 -46.321 1.00 36.71 86 ASP D CA 1
ATOM 8882 C C . ASP D 1 64 ? -27.540 7.803 -46.969 1.00 36.29 86 ASP D C 1
ATOM 8883 O O . ASP D 1 64 ? -28.513 7.091 -46.702 1.00 36.67 86 ASP D O 1
ATOM 8888 N N . ALA D 1 65 ? -26.576 7.445 -47.813 1.00 35.60 87 ALA D N 1
ATOM 8889 C CA . ALA D 1 65 ? -26.560 6.151 -48.478 1.00 35.64 87 ALA D CA 1
ATOM 8890 C C . ALA D 1 65 ? -26.615 5.014 -47.460 1.00 35.17 87 ALA D C 1
ATOM 8891 O O . ALA D 1 65 ? -27.444 4.108 -47.584 1.00 35.21 87 ALA D O 1
ATOM 8893 N N . PHE D 1 66 ? -25.741 5.084 -46.452 1.00 34.42 88 PHE D N 1
ATOM 8894 C CA . PHE D 1 66 ? -25.725 4.132 -45.336 1.00 33.35 88 PHE D CA 1
ATOM 8895 C C . PHE D 1 66 ? -27.102 3.967 -44.705 1.00 33.68 88 PHE D C 1
ATOM 8896 O O . PHE D 1 66 ? -27.533 2.847 -44.434 1.00 33.67 88 PHE D O 1
ATOM 8904 N N . VAL D 1 67 ? -27.785 5.087 -44.479 1.00 34.50 89 VAL D N 1
ATOM 8905 C CA . VAL D 1 67 ? -29.103 5.078 -43.847 1.00 35.50 89 VAL D CA 1
ATOM 8906 C C . VAL D 1 67 ? -30.131 4.405 -44.756 1.00 36.73 89 VAL D C 1
ATOM 8907 O O . VAL D 1 67 ? -30.913 3.564 -44.305 1.00 37.31 89 VAL D O 1
ATOM 8911 N N . ALA D 1 68 ? -30.107 4.765 -46.036 1.00 37.67 90 ALA D N 1
ATOM 8912 C CA . ALA D 1 68 ? -30.985 4.157 -47.025 1.00 38.43 90 ALA D CA 1
ATOM 8913 C C . ALA D 1 68 ? -30.754 2.651 -47.102 1.00 38.72 90 ALA D C 1
ATOM 8914 O O . ALA D 1 68 ? -31.706 1.877 -47.146 1.00 38.86 90 ALA D O 1
ATOM 8916 N N . TYR D 1 69 ? -29.484 2.248 -47.102 1.00 39.40 91 TYR D N 1
ATOM 8917 C CA . TYR D 1 69 ? -29.115 0.836 -47.150 1.00 39.85 91 TYR D CA 1
ATOM 8918 C C . TYR D 1 69 ? -29.797 0.058 -46.029 1.00 40.08 91 TYR D C 1
ATOM 8919 O O . TYR D 1 69 ? -30.316 -1.038 -46.248 1.00 40.28 91 TYR D O 1
ATOM 8928 N N . ALA D 1 70 ? -29.801 0.648 -44.837 1.00 40.46 92 ALA D N 1
ATOM 8929 C CA . ALA D 1 70 ? -30.355 0.017 -43.646 1.00 41.32 92 ALA D CA 1
ATOM 8930 C C . ALA D 1 70 ? -31.861 -0.241 -43.727 1.00 43.09 92 ALA D C 1
ATOM 8931 O O . ALA D 1 70 ? -32.383 -1.087 -43.001 1.00 44.38 92 ALA D O 1
ATOM 8933 N N . GLN D 1 71 ? -32.547 0.473 -44.618 1.00 44.46 93 GLN D N 1
ATOM 8934 C CA . GLN D 1 71 ? -34.006 0.398 -44.717 1.00 45.24 93 GLN D CA 1
ATOM 8935 C C . GLN D 1 71 ? -34.534 -0.940 -45.227 1.00 45.94 93 GLN D C 1
ATOM 8936 O O . GLN D 1 71 ? -35.470 -1.489 -44.651 1.00 46.12 93 GLN D O 1
ATOM 8942 N N . ARG D 1 72 ? -33.933 -1.460 -46.295 1.00 47.38 94 ARG D N 1
ATOM 8943 C CA . ARG D 1 72 ? -34.418 -2.690 -46.943 1.00 48.42 94 ARG D CA 1
ATOM 8944 C C . ARG D 1 72 ? -34.633 -3.856 -45.971 1.00 47.28 94 ARG D C 1
ATOM 8945 O O . ARG D 1 72 ? -35.601 -4.603 -46.106 1.00 47.47 94 ARG D O 1
ATOM 8953 N N . ASP D 1 73 ? -33.747 -3.994 -44.989 1.00 45.93 95 ASP D N 1
ATOM 8954 C CA . ASP D 1 73 ? -33.877 -5.054 -43.993 1.00 46.12 95 ASP D CA 1
ATOM 8955 C C . ASP D 1 73 ? -34.182 -4.535 -42.587 1.00 45.97 95 ASP D C 1
ATOM 8956 O O . ASP D 1 73 ? -34.199 -5.300 -41.615 1.00 44.84 95 ASP D O 1
ATOM 8961 N N . ARG D 1 74 ? -34.436 -3.229 -42.503 1.00 46.24 96 ARG D N 1
ATOM 8962 C CA . ARG D 1 74 ? -34.912 -2.574 -41.284 1.00 45.61 96 ARG D CA 1
ATOM 8963 C C . ARG D 1 74 ? -34.065 -2.913 -40.063 1.00 44.54 96 ARG D C 1
ATOM 8964 O O . ARG D 1 74 ? -34.586 -3.373 -39.041 1.00 45.12 96 ARG D O 1
ATOM 8972 N N . GLN D 1 75 ? -32.756 -2.695 -40.186 1.00 42.34 97 GLN D N 1
ATOM 8973 C CA . GLN D 1 75 ? -31.829 -2.914 -39.081 1.00 40.09 97 GLN D CA 1
ATOM 8974 C C . GLN D 1 75 ? -31.876 -1.765 -38.086 1.00 38.83 97 GLN D C 1
ATOM 8975 O O . GLN D 1 75 ? -32.347 -0.671 -38.403 1.00 38.97 97 GLN D O 1
ATOM 8981 N N . PHE D 1 76 ? -31.391 -2.037 -36.878 1.00 37.66 98 PHE D N 1
ATOM 8982 C CA . PHE D 1 76 ? -31.206 -1.033 -35.839 1.00 36.60 98 PHE D CA 1
ATOM 8983 C C . PHE D 1 76 ? -29.967 -0.194 -36.187 1.00 36.37 98 PHE D C 1
ATOM 8984 O O . PHE D 1 76 ? -28.841 -0.691 -36.162 1.00 36.03 98 PHE D O 1
ATOM 8992 N N . VAL D 1 77 ? -30.184 1.071 -36.530 1.00 36.60 99 VAL D N 1
ATOM 8993 C CA . VAL D 1 77 ? -29.121 1.928 -37.056 1.00 37.12 99 VAL D CA 1
ATOM 8994 C C . VAL D 1 77 ? -28.362 2.664 -35.950 1.00 38.19 99 VAL D C 1
ATOM 8995 O O . VAL D 1 77 ? -28.942 3.469 -35.214 1.00 38.68 99 VAL D O 1
ATOM 8999 N N . VAL D 1 78 ? -27.062 2.385 -35.851 1.00 38.79 100 VAL D N 1
ATOM 9000 C CA . VAL D 1 78 ? -26.198 3.017 -34.854 1.00 39.15 100 VAL D CA 1
ATOM 9001 C C . VAL D 1 78 ? -25.366 4.112 -35.508 1.00 39.55 100 VAL D C 1
ATOM 9002 O O . VAL D 1 78 ? -24.708 3.881 -36.526 1.00 40.28 100 VAL D O 1
ATOM 9006 N N . GLY D 1 79 ? -25.405 5.301 -34.915 1.00 40.09 101 GLY D N 1
ATOM 9007 C CA . GLY D 1 79 ? -24.633 6.446 -35.394 1.00 40.39 101 GLY D CA 1
ATOM 9008 C C . GLY D 1 79 ? -23.315 6.554 -34.654 1.00 40.32 101 GLY D C 1
ATOM 9009 O O . GLY D 1 79 ? -23.287 6.559 -33.422 1.00 40.80 101 GLY D O 1
ATOM 9010 N N . HIS D 1 80 ? -22.225 6.655 -35.410 1.00 39.87 102 HIS D N 1
ATOM 9011 C CA . HIS D 1 80 ? -20.880 6.550 -34.852 1.00 39.29 102 HIS D CA 1
ATOM 9012 C C . HIS D 1 80 ? -19.912 7.458 -35.630 1.00 39.00 102 HIS D C 1
ATOM 9013 O O . HIS D 1 80 ? -19.617 7.180 -36.796 1.00 39.85 102 HIS D O 1
ATOM 9020 N N . THR D 1 81 ? -19.420 8.543 -35.020 1.00 37.94 103 THR D N 1
ATOM 9021 C CA . THR D 1 81 ? -19.688 8.936 -33.626 1.00 37.60 103 THR D CA 1
ATOM 9022 C C . THR D 1 81 ? -19.724 10.468 -33.505 1.00 37.60 103 THR D C 1
ATOM 9023 O O . THR D 1 81 ? -19.100 11.163 -34.306 1.00 38.04 103 THR D O 1
ATOM 9027 N N . LEU D 1 82 ? -20.435 10.989 -32.504 1.00 37.11 104 LEU D N 1
ATOM 9028 C CA . LEU D 1 82 ? -20.625 12.446 -32.367 1.00 37.51 104 LEU D CA 1
ATOM 9029 C C . LEU D 1 82 ? -19.418 13.247 -31.829 1.00 38.42 104 LEU D C 1
ATOM 9030 O O . LEU D 1 82 ? -18.993 14.221 -32.458 1.00 38.79 104 LEU D O 1
ATOM 9035 N N . VAL D 1 83 ? -18.887 12.855 -30.668 1.00 38.82 105 VAL D N 1
ATOM 9036 C CA . VAL D 1 83 ? -17.727 13.537 -30.062 1.00 39.49 105 VAL D CA 1
ATOM 9037 C C . VAL D 1 83 ? -16.552 12.564 -29.864 1.00 39.79 105 VAL D C 1
ATOM 9038 O O . VAL D 1 83 ? -16.666 11.576 -29.132 1.00 39.63 105 VAL D O 1
ATOM 9042 N N . TRP D 1 84 ? -15.430 12.858 -30.520 1.00 40.00 106 TRP D N 1
ATOM 9043 C CA . TRP D 1 84 ? -14.247 11.999 -30.487 1.00 39.59 106 TRP D CA 1
ATOM 9044 C C . TRP D 1 84 ? -13.009 12.820 -30.807 1.00 40.10 106 TRP D C 1
ATOM 9045 O O . TRP D 1 84 ? -13.079 13.766 -31.594 1.00 40.59 106 TRP D O 1
ATOM 9056 N N . HIS D 1 85 ? -11.884 12.458 -30.192 1.00 40.32 107 HIS D N 1
ATOM 9057 C CA . HIS D 1 85 ? -10.620 13.171 -30.392 1.00 40.51 107 HIS D CA 1
ATOM 9058 C C . HIS D 1 85 ? -9.950 12.823 -31.719 1.00 40.26 107 HIS D C 1
ATOM 9059 O O . HIS D 1 85 ? -9.239 13.646 -32.297 1.00 40.50 107 HIS D O 1
ATOM 9066 N N . ASN D 1 86 ? -10.175 11.601 -32.192 1.00 39.04 108 ASN D N 1
ATOM 9067 C CA . ASN D 1 86 ? -9.658 11.179 -33.483 1.00 38.52 108 ASN D CA 1
ATOM 9068 C C . ASN D 1 86 ? -10.630 11.479 -34.613 1.00 38.01 108 ASN D C 1
ATOM 9069 O O . ASN D 1 86 ? -11.815 11.702 -34.372 1.00 38.25 108 ASN D O 1
ATOM 9074 N N . GLN D 1 87 ? -10.110 11.492 -35.840 1.00 37.65 109 GLN D N 1
ATOM 9075 C CA . GLN D 1 87 ? -10.898 11.727 -37.057 1.00 37.16 109 GLN D CA 1
ATOM 9076 C C . GLN D 1 87 ? -11.799 12.970 -36.975 1.00 37.78 109 GLN D C 1
ATOM 9077 O O . GLN D 1 87 ? -12.910 12.993 -37.510 1.00 37.89 109 GLN D O 1
ATOM 9083 N N . THR D 1 88 ? -11.296 13.996 -36.291 1.00 38.65 110 THR D N 1
ATOM 9084 C CA . THR D 1 88 ? -11.967 15.288 -36.177 1.00 39.51 110 THR D CA 1
ATOM 9085 C C . THR D 1 88 ? -11.008 16.377 -36.663 1.00 41.06 110 THR D C 1
ATOM 9086 O O . THR D 1 88 ? -9.933 16.559 -36.084 1.00 40.77 110 THR D O 1
ATOM 9090 N N . PRO D 1 89 ? -11.393 17.101 -37.735 1.00 42.46 111 PRO D N 1
ATOM 9091 C CA . PRO D 1 89 ? -10.528 18.106 -38.364 1.00 43.31 111 PRO D CA 1
ATOM 9092 C C . PRO D 1 89 ? -10.134 19.247 -37.427 1.00 44.05 111 PRO D C 1
ATOM 9093 O O . PRO D 1 89 ? -10.893 19.601 -36.523 1.00 43.09 111 PRO D O 1
ATOM 9097 N N . GLU D 1 90 ? -8.953 19.815 -37.670 1.00 46.03 112 GLU D N 1
ATOM 9098 C CA . GLU D 1 90 ? -8.365 20.852 -36.817 1.00 48.05 112 GLU D CA 1
ATOM 9099 C C . GLU D 1 90 ? -9.205 22.133 -36.705 1.00 48.61 112 GLU D C 1
ATOM 9100 O O . GLU D 1 90 ? -9.138 22.833 -35.691 1.00 49.22 112 GLU D O 1
ATOM 9106 N N . TRP D 1 91 ? -10.011 22.424 -37.724 1.00 48.61 113 TRP D N 1
ATOM 9107 C CA . TRP D 1 91 ? -10.859 23.618 -37.701 1.00 49.13 113 TRP D CA 1
ATOM 9108 C C . TRP D 1 91 ? -11.890 23.626 -36.570 1.00 49.29 113 TRP D C 1
ATOM 9109 O O . TRP D 1 91 ? -12.408 24.682 -36.216 1.00 51.19 113 TRP D O 1
ATOM 9120 N N . PHE D 1 92 ? -12.175 22.451 -36.010 1.00 48.30 114 PHE D N 1
ATOM 9121 C CA . PHE D 1 92 ? -13.105 22.306 -34.886 1.00 47.44 114 PHE D CA 1
ATOM 9122 C C . PHE D 1 92 ? -12.629 23.007 -33.614 1.00 47.62 114 PHE D C 1
ATOM 9123 O O . PHE D 1 92 ? -13.442 23.475 -32.813 1.00 47.70 114 PHE D O 1
ATOM 9131 N N . PHE D 1 93 ? -11.311 23.075 -33.440 1.00 47.24 115 PHE D N 1
ATOM 9132 C CA . PHE D 1 93 ? -10.709 23.518 -32.184 1.00 47.35 115 PHE D CA 1
ATOM 9133 C C . PHE D 1 93 ? -10.077 24.907 -32.290 1.00 48.48 115 PHE D C 1
ATOM 9134 O O . PHE D 1 93 ? -9.344 25.347 -31.399 1.00 48.70 115 PHE D O 1
ATOM 9142 N N . THR D 1 94 ? -10.389 25.600 -33.383 1.00 49.15 116 THR D N 1
ATOM 9143 C CA . THR D 1 94 ? -9.872 26.941 -33.639 1.00 50.19 116 THR D CA 1
ATOM 9144 C C . THR D 1 94 ? -10.977 27.879 -34.126 1.00 50.55 116 THR D C 1
ATOM 9145 O O . THR D 1 94 ? -12.029 27.434 -34.579 1.00 49.86 116 THR D O 1
ATOM 9149 N N . THR D 1 95 ? -10.733 29.181 -34.007 1.00 51.93 117 THR D N 1
ATOM 9150 C CA . THR D 1 95 ? -11.603 30.193 -34.594 1.00 52.99 117 THR D CA 1
ATOM 9151 C C . THR D 1 95 ? -11.257 30.329 -36.073 1.00 53.18 117 THR D C 1
ATOM 9152 O O . THR D 1 95 ? -10.347 29.659 -36.566 1.00 53.72 117 THR D O 1
ATOM 9156 N N . ALA D 1 96 ? -11.975 31.196 -36.781 1.00 53.88 118 ALA D N 1
ATOM 9157 C CA . ALA D 1 96 ? -11.674 31.465 -38.187 1.00 54.69 118 ALA D CA 1
ATOM 9158 C C . ALA D 1 96 ? -10.357 32.231 -38.344 1.00 55.55 118 ALA D C 1
ATOM 9159 O O . ALA D 1 96 ? -9.762 32.244 -39.425 1.00 56.09 118 ALA D O 1
ATOM 9161 N N . ASP D 1 97 ? -9.903 32.844 -37.252 1.00 55.90 119 ASP D N 1
ATOM 9162 C CA . ASP D 1 97 ? -8.706 33.688 -37.248 1.00 56.22 119 ASP D CA 1
ATOM 9163 C C . ASP D 1 97 ? -7.387 32.910 -37.089 1.00 54.96 119 ASP D C 1
ATOM 9164 O O . ASP D 1 97 ? -6.306 33.482 -37.218 1.00 55.17 119 ASP D O 1
ATOM 9169 N N . GLY D 1 98 ? -7.481 31.610 -36.819 1.00 53.79 120 GLY D N 1
ATOM 9170 C CA . GLY D 1 98 ? -6.299 30.775 -36.588 1.00 52.85 120 GLY D CA 1
ATOM 9171 C C . GLY D 1 98 ? -6.032 30.534 -35.110 1.00 52.72 120 GLY D C 1
ATOM 9172 O O . GLY D 1 98 ? -5.355 29.569 -34.740 1.00 51.78 120 GLY D O 1
ATOM 9173 N N . ARG D 1 99 ? -6.573 31.419 -34.272 1.00 53.03 121 ARG D N 1
ATOM 9174 C CA . ARG D 1 99 ? -6.449 31.347 -32.812 1.00 52.03 121 ARG D CA 1
ATOM 9175 C C . ARG D 1 99 ? -7.273 30.176 -32.254 1.00 50.62 121 ARG D C 1
ATOM 9176 O O . ARG D 1 99 ? -8.226 29.741 -32.898 1.00 49.85 121 ARG D O 1
ATOM 9184 N N . PRO D 1 100 ? -6.912 29.662 -31.060 1.00 50.36 122 PRO D N 1
ATOM 9185 C CA . PRO D 1 100 ? -7.659 28.530 -30.500 1.00 49.79 122 PRO D CA 1
ATOM 9186 C C . PRO D 1 100 ? -8.959 28.946 -29.802 1.00 49.83 122 PRO D C 1
ATOM 9187 O O . PRO D 1 100 ? -9.021 30.019 -29.201 1.00 50.98 122 PRO D O 1
ATOM 9191 N N . ASN D 1 101 ? -9.978 28.091 -29.888 1.00 48.87 123 ASN D N 1
ATOM 9192 C CA . ASN D 1 101 ? -11.298 28.353 -29.304 1.00 48.93 123 ASN D CA 1
ATOM 9193 C C . ASN D 1 101 ? -11.302 28.522 -27.784 1.00 48.97 123 ASN D C 1
ATOM 9194 O O . ASN D 1 101 ? -10.530 27.874 -27.075 1.00 48.73 123 ASN D O 1
ATOM 9199 N N . THR D 1 102 ? -12.179 29.394 -27.291 1.00 49.30 124 THR D N 1
ATOM 9200 C CA . THR D 1 102 ? -12.524 29.408 -25.870 1.00 49.70 124 THR D CA 1
ATOM 9201 C C . THR D 1 102 ? -13.518 28.271 -25.638 1.00 48.84 124 THR D C 1
ATOM 9202 O O . THR D 1 102 ? -14.184 27.846 -26.584 1.00 48.18 124 THR D O 1
ATOM 9206 N N . PRO D 1 103 ? -13.626 27.775 -24.387 1.00 49.13 125 PRO D N 1
ATOM 9207 C CA . PRO D 1 103 ? -14.621 26.740 -24.076 1.00 48.37 125 PRO D CA 1
ATOM 9208 C C . PRO D 1 103 ? -16.019 27.075 -24.613 1.00 48.30 125 PRO D C 1
ATOM 9209 O O . PRO D 1 103 ? -16.726 26.179 -25.083 1.00 46.79 125 PRO D O 1
ATOM 9213 N N . ALA D 1 104 ? -16.388 28.356 -24.554 1.00 49.43 126 ALA D N 1
ATOM 9214 C CA . ALA D 1 104 ? -17.666 28.847 -25.073 1.00 49.87 126 ALA D CA 1
ATOM 9215 C C . ALA D 1 104 ? -17.812 28.590 -26.573 1.00 50.27 126 ALA D C 1
ATOM 9216 O O . ALA D 1 104 ? -18.854 28.109 -27.030 1.00 51.11 126 ALA D O 1
ATOM 9218 N N . GLN D 1 105 ? -16.764 28.903 -27.330 1.00 50.32 127 GLN D N 1
ATOM 9219 C CA . GLN D 1 105 ? -16.761 28.695 -28.777 1.00 50.31 127 GLN D CA 1
ATOM 9220 C C . GLN D 1 105 ? -16.720 27.211 -29.138 1.00 49.87 127 GLN D C 1
ATOM 9221 O O . GLN D 1 105 ? -17.325 26.788 -30.127 1.00 50.06 127 GLN D O 1
ATOM 9227 N N . GLN D 1 106 ? -16.009 26.429 -28.327 1.00 49.56 128 GLN D N 1
ATOM 9228 C CA . GLN D 1 106 ? -15.859 24.996 -28.557 1.00 48.28 128 GLN D CA 1
ATOM 9229 C C . GLN D 1 106 ? -17.177 24.267 -28.348 1.00 47.72 128 GLN D C 1
ATOM 9230 O O . GLN D 1 106 ? -17.566 23.435 -29.169 1.00 47.22 128 GLN D O 1
ATOM 9236 N N . LEU D 1 107 ? -17.862 24.586 -27.251 1.00 47.89 129 LEU D N 1
ATOM 9237 C CA . LEU D 1 107 ? -19.173 24.000 -26.965 1.00 47.14 129 LEU D CA 1
ATOM 9238 C C . LEU D 1 107 ? -20.210 24.436 -28.000 1.00 47.28 129 LEU D C 1
ATOM 9239 O O . LEU D 1 107 ? -21.141 23.689 -28.299 1.00 46.53 129 LEU D O 1
ATOM 9244 N N . GLU D 1 108 ? -20.029 25.638 -28.550 1.00 48.23 130 GLU D N 1
ATOM 9245 C CA . GLU D 1 108 ? -20.847 26.120 -29.664 1.00 48.50 130 GLU D CA 1
ATOM 9246 C C . GLU D 1 108 ? -20.581 25.313 -30.933 1.00 47.84 130 GLU D C 1
ATOM 9247 O O . GLU D 1 108 ? -21.517 24.992 -31.667 1.00 47.72 130 GLU D O 1
ATOM 9253 N N . ARG D 1 109 ? -19.311 24.989 -31.185 1.00 47.45 131 ARG D N 1
ATOM 9254 C CA . ARG D 1 109 ? -18.956 24.078 -32.278 1.00 46.88 131 ARG D CA 1
ATOM 9255 C C . ARG D 1 109 ? -19.487 22.665 -32.044 1.00 46.18 131 ARG D C 1
ATOM 9256 O O . ARG D 1 109 ? -19.846 21.971 -32.999 1.00 46.65 131 ARG D O 1
ATOM 9264 N N . MET D 1 110 ? -19.535 22.248 -30.779 1.00 44.95 132 MET D N 1
ATOM 9265 C CA . MET D 1 110 ? -20.107 20.955 -30.419 1.00 43.48 132 MET D CA 1
ATOM 9266 C C . MET D 1 110 ? -21.614 20.961 -30.646 1.00 42.52 132 MET D C 1
ATOM 9267 O O . MET D 1 110 ? -22.152 20.057 -31.282 1.00 41.79 132 MET D O 1
ATOM 9272 N N . ARG D 1 111 ? -22.283 21.990 -30.131 1.00 42.64 133 ARG D N 1
ATOM 9273 C CA . ARG D 1 111 ? -23.732 22.128 -30.260 1.00 42.13 133 ARG D CA 1
ATOM 9274 C C . ARG D 1 111 ? -24.150 22.126 -31.726 1.00 41.66 133 ARG D C 1
ATOM 9275 O O . ARG D 1 111 ? -25.107 21.451 -32.101 1.00 41.40 133 ARG D O 1
ATOM 9283 N N . ALA D 1 112 ? -23.413 22.875 -32.545 1.00 41.52 134 ALA D N 1
ATOM 9284 C CA . ALA D 1 112 ? -23.710 23.013 -33.967 1.00 41.07 134 ALA D CA 1
ATOM 9285 C C . ALA D 1 112 ? -23.525 21.703 -34.729 1.00 39.97 134 ALA D C 1
ATOM 9286 O O . ALA D 1 112 ? -24.319 21.383 -35.618 1.00 39.46 134 ALA D O 1
ATOM 9288 N N . HIS D 1 113 ? -22.485 20.951 -34.369 1.00 39.42 135 HIS D N 1
ATOM 9289 C CA . HIS D 1 113 ? -22.179 19.675 -35.021 1.00 39.10 135 HIS D CA 1
ATOM 9290 C C . HIS D 1 113 ? -23.249 18.622 -34.739 1.00 39.07 135 HIS D C 1
ATOM 9291 O O . HIS D 1 113 ? -23.770 17.999 -35.666 1.00 39.38 135 HIS D O 1
ATOM 9298 N N . ILE D 1 114 ? -23.566 18.435 -33.459 1.00 38.87 136 ILE D N 1
ATOM 9299 C CA . ILE D 1 114 ? -24.627 17.523 -33.033 1.00 38.39 136 ILE D CA 1
ATOM 9300 C C . ILE D 1 114 ? -25.980 17.932 -33.627 1.00 38.93 136 ILE D C 1
ATOM 9301 O O . ILE D 1 114 ? -26.750 17.075 -34.067 1.00 38.98 136 ILE D O 1
ATOM 9306 N N . ALA D 1 115 ? -26.255 19.236 -33.653 1.00 39.33 137 ALA D N 1
ATOM 9307 C CA . ALA D 1 115 ? -27.496 19.747 -34.231 1.00 39.94 137 ALA D CA 1
ATOM 9308 C C . ALA D 1 115 ? -27.610 19.377 -35.713 1.00 39.80 137 ALA D C 1
ATOM 9309 O O . ALA D 1 115 ? -28.669 18.940 -36.175 1.00 39.66 137 ALA D O 1
ATOM 9311 N N . ALA D 1 116 ? -26.507 19.533 -36.437 1.00 39.51 138 ALA D N 1
ATOM 9312 C CA . ALA D 1 116 ? -26.460 19.246 -37.865 1.00 39.80 138 ALA D CA 1
ATOM 9313 C C . ALA D 1 116 ? -26.538 17.748 -38.181 1.00 39.68 138 ALA D C 1
ATOM 9314 O O . ALA D 1 116 ? -27.187 17.346 -39.152 1.00 39.85 138 ALA D O 1
ATOM 9316 N N . VAL D 1 117 ? -25.885 16.929 -37.360 1.00 39.56 139 VAL D N 1
ATOM 9317 C CA . VAL D 1 117 ? -25.724 15.509 -37.668 1.00 39.78 139 VAL D CA 1
ATOM 9318 C C . VAL D 1 117 ? -26.818 14.651 -37.033 1.00 39.98 139 VAL D C 1
ATOM 9319 O O . VAL D 1 117 ? -27.520 13.920 -37.732 1.00 40.11 139 VAL D O 1
ATOM 9323 N N . ALA D 1 118 ? -26.962 14.746 -35.715 1.00 40.35 140 ALA D N 1
ATOM 9324 C CA . ALA D 1 118 ? -27.972 13.976 -34.996 1.00 40.91 140 ALA D CA 1
ATOM 9325 C C . ALA D 1 118 ? -29.386 14.409 -35.390 1.00 42.65 140 ALA D C 1
ATOM 9326 O O . ALA D 1 118 ? -30.312 13.589 -35.406 1.00 43.56 140 ALA D O 1
ATOM 9328 N N . GLY D 1 119 ? -29.533 15.693 -35.721 1.00 43.34 141 GLY D N 1
ATOM 9329 C CA . GLY D 1 119 ? -30.820 16.270 -36.102 1.00 43.66 141 GLY D CA 1
ATOM 9330 C C . GLY D 1 119 ? -31.280 15.878 -37.492 1.00 44.02 141 GLY D C 1
ATOM 9331 O O . GLY D 1 119 ? -32.480 15.861 -37.775 1.00 43.86 141 GLY D O 1
ATOM 9332 N N . ARG D 1 120 ? -30.322 15.564 -38.361 1.00 44.44 142 ARG D N 1
ATOM 9333 C CA . ARG D 1 120 ? -30.618 15.192 -39.745 1.00 45.10 142 ARG D CA 1
ATOM 9334 C C . ARG D 1 120 ? -31.173 13.770 -39.851 1.00 45.02 142 ARG D C 1
ATOM 9335 O O . ARG D 1 120 ? -31.921 13.456 -40.780 1.00 45.76 142 ARG D O 1
ATOM 9343 N N . TYR D 1 121 ? -30.813 12.920 -38.893 1.00 44.38 143 TYR D N 1
ATOM 9344 C CA . TYR D 1 121 ? -31.168 11.510 -38.960 1.00 44.32 143 TYR D CA 1
ATOM 9345 C C . TYR D 1 121 ? -32.141 11.074 -37.869 1.00 44.44 143 TYR D C 1
ATOM 9346 O O . TYR D 1 121 ? -32.114 9.921 -37.424 1.00 45.23 143 TYR D O 1
ATOM 9355 N N . THR D 1 122 ? -33.009 11.993 -37.452 1.00 44.07 144 THR D N 1
ATOM 9356 C CA . THR D 1 122 ? -34.070 11.667 -36.502 1.00 43.61 144 THR D CA 1
ATOM 9357 C C . THR D 1 122 ? -35.005 10.628 -37.114 1.00 44.07 144 THR D C 1
ATOM 9358 O O . THR D 1 122 ? -35.470 10.788 -38.247 1.00 44.54 144 THR D O 1
ATOM 9362 N N . GLY D 1 123 ? -35.250 9.552 -36.371 1.00 44.12 145 GLY D N 1
ATOM 9363 C CA . GLY D 1 123 ? -36.096 8.458 -36.841 1.00 44.61 145 GLY D CA 1
ATOM 9364 C C . GLY D 1 123 ? -35.365 7.486 -37.748 1.00 44.58 145 GLY D C 1
ATOM 9365 O O . GLY D 1 123 ? -35.736 6.315 -37.848 1.00 44.97 145 GLY D O 1
ATOM 9366 N N . LYS D 1 124 ? -34.324 7.978 -38.412 1.00 44.48 146 LYS D N 1
ATOM 9367 C CA . LYS D 1 124 ? -33.518 7.164 -39.313 1.00 44.21 146 LYS D CA 1
ATOM 9368 C C . LYS D 1 124 ? -32.400 6.454 -38.550 1.00 43.63 146 LYS D C 1
ATOM 9369 O O . LYS D 1 124 ? -32.070 5.302 -38.850 1.00 43.65 146 LYS D O 1
ATOM 9375 N N . VAL D 1 125 ? -31.833 7.151 -37.565 1.00 42.71 147 VAL D N 1
ATOM 9376 C CA . VAL D 1 125 ? -30.805 6.599 -36.681 1.00 41.65 147 VAL D CA 1
ATOM 9377 C C . VAL D 1 125 ? -31.395 6.396 -35.279 1.00 42.33 147 VAL D C 1
ATOM 9378 O O . VAL D 1 125 ? -31.910 7.342 -34.670 1.00 43.33 147 VAL D O 1
ATOM 9382 N N . GLN D 1 126 ? -31.321 5.162 -34.777 1.00 42.04 148 GLN D N 1
ATOM 9383 C CA . GLN D 1 126 ? -31.992 4.790 -33.524 1.00 41.47 148 GLN D CA 1
ATOM 9384 C C . GLN D 1 126 ? -31.102 4.943 -32.290 1.00 40.47 148 GLN D C 1
ATOM 9385 O O . GLN D 1 126 ? -31.606 4.982 -31.163 1.00 41.08 148 GLN D O 1
ATOM 9391 N N . ALA D 1 127 ? -29.788 5.024 -32.505 1.00 39.12 149 ALA D N 1
ATOM 9392 C CA . ALA D 1 127 ? -28.819 5.162 -31.414 1.00 38.39 149 ALA D CA 1
ATOM 9393 C C . ALA D 1 127 ? -27.553 5.901 -31.845 1.00 38.47 149 ALA D C 1
ATOM 9394 O O . ALA D 1 127 ? -27.140 5.811 -32.997 1.00 39.24 149 ALA D O 1
ATOM 9396 N N . TRP D 1 128 ? -26.938 6.621 -30.908 1.00 38.39 150 TRP D N 1
ATOM 9397 C CA . TRP D 1 128 ? -25.708 7.370 -31.170 1.00 37.98 150 TRP D CA 1
ATOM 9398 C C . TRP D 1 128 ? -24.611 7.064 -30.162 1.00 38.18 150 TRP D C 1
ATOM 9399 O O . TRP D 1 128 ? -24.858 7.029 -28.959 1.00 39.04 150 TRP D O 1
ATOM 9410 N N . ASP D 1 129 ? -23.399 6.844 -30.657 1.00 38.38 151 ASP D N 1
ATOM 9411 C CA . ASP D 1 129 ? -22.220 6.947 -29.817 1.00 38.60 151 ASP D CA 1
ATOM 9412 C C . ASP D 1 129 ? -21.955 8.441 -29.687 1.00 38.75 151 ASP D C 1
ATOM 9413 O O . ASP D 1 129 ? -21.370 9.058 -30.582 1.00 39.23 151 ASP D O 1
ATOM 9418 N N . VAL D 1 130 ? -22.424 9.023 -28.588 1.00 38.48 152 VAL D N 1
ATOM 9419 C CA . VAL D 1 130 ? -22.373 10.474 -28.394 1.00 38.90 152 VAL D CA 1
ATOM 9420 C C . VAL D 1 130 ? -20.943 10.947 -28.102 1.00 39.23 152 VAL D C 1
ATOM 9421 O O . VAL D 1 130 ? -20.482 11.953 -28.651 1.00 39.14 152 VAL D O 1
ATOM 9425 N N . VAL D 1 131 ? -20.256 10.217 -27.226 1.00 39.05 153 VAL D N 1
ATOM 9426 C CA . VAL D 1 131 ? -18.853 10.467 -26.918 1.00 38.54 153 VAL D CA 1
ATOM 9427 C C . VAL D 1 131 ? -18.105 9.145 -27.050 1.00 38.26 153 VAL D C 1
ATOM 9428 O O . VAL D 1 131 ? -18.606 8.091 -26.650 1.00 38.32 153 VAL D O 1
ATOM 9432 N N . ASN D 1 132 ? -16.909 9.213 -27.619 1.00 38.37 154 ASN D N 1
ATOM 9433 C CA . ASN D 1 132 ? -16.096 8.036 -27.868 1.00 38.44 154 ASN D CA 1
ATOM 9434 C C . ASN D 1 132 ? -14.704 8.222 -27.274 1.00 39.12 154 ASN D C 1
ATOM 9435 O O . ASN D 1 132 ? -14.046 9.238 -27.522 1.00 40.77 154 ASN D O 1
ATOM 9440 N N . GLU D 1 133 ? -14.274 7.249 -26.473 1.00 38.79 155 GLU D N 1
ATOM 9441 C CA . GLU D 1 133 ? -12.916 7.199 -25.917 1.00 38.38 155 GLU D CA 1
ATOM 9442 C C . GLU D 1 133 ? -12.477 8.505 -25.255 1.00 38.63 155 GLU D C 1
ATOM 9443 O O . GLU D 1 133 ? -11.585 9.194 -25.761 1.00 39.63 155 GLU D O 1
ATOM 9449 N N . ILE D 1 134 ? -13.103 8.848 -24.131 1.00 37.87 156 ILE D N 1
ATOM 9450 C CA . ILE D 1 134 ? -12.729 10.060 -23.399 1.00 38.42 156 ILE D CA 1
ATOM 9451 C C . ILE D 1 134 ? -12.064 9.762 -22.052 1.00 39.42 156 ILE D C 1
ATOM 9452 O O . ILE D 1 134 ? -11.526 10.664 -21.409 1.00 40.36 156 ILE D O 1
ATOM 9457 N N . ILE D 1 135 ? -12.095 8.494 -21.643 1.00 39.81 157 ILE D N 1
ATOM 9458 C CA . ILE D 1 135 ? -11.517 8.058 -20.366 1.00 40.47 157 ILE D CA 1
ATOM 9459 C C . ILE D 1 135 ? -10.157 7.384 -20.564 1.00 41.08 157 ILE D C 1
ATOM 9460 O O . ILE D 1 135 ? -10.020 6.474 -21.384 1.00 40.81 157 ILE D O 1
ATOM 9465 N N . ASP D 1 136 ? -9.160 7.845 -19.810 1.00 41.91 158 ASP D N 1
ATOM 9466 C CA . ASP D 1 136 ? -7.808 7.290 -19.865 1.00 42.92 158 ASP D CA 1
ATOM 9467 C C . ASP D 1 136 ? -7.734 5.963 -19.110 1.00 42.94 158 ASP D C 1
ATOM 9468 O O . ASP D 1 136 ? -8.617 5.649 -18.311 1.00 43.09 158 ASP D O 1
ATOM 9473 N N . GLU D 1 137 ? -6.669 5.202 -19.358 1.00 43.06 159 GLU D N 1
ATOM 9474 C CA . GLU D 1 137 ? -6.493 3.862 -18.786 1.00 42.71 159 GLU D CA 1
ATOM 9475 C C . GLU D 1 137 ? -6.445 3.821 -17.255 1.00 42.25 159 GLU D C 1
ATOM 9476 O O . GLU D 1 137 ? -6.738 2.786 -16.652 1.00 42.23 159 GLU D O 1
ATOM 9482 N N . ASP D 1 138 ? -6.078 4.942 -16.638 1.00 41.61 160 ASP D N 1
ATOM 9483 C CA . ASP D 1 138 ? -6.067 5.055 -15.178 1.00 41.21 160 ASP D CA 1
ATOM 9484 C C . ASP D 1 138 ? -7.420 5.520 -14.619 1.00 41.02 160 ASP D C 1
ATOM 9485 O O . ASP D 1 138 ? -7.592 5.630 -13.401 1.00 41.49 160 ASP D O 1
ATOM 9490 N N . GLY D 1 139 ? -8.369 5.790 -15.517 1.00 40.24 161 GLY D N 1
ATOM 9491 C CA . GLY D 1 139 ? -9.723 6.195 -15.135 1.00 39.43 161 GLY D CA 1
ATOM 9492 C C . GLY D 1 139 ? -9.938 7.696 -15.090 1.00 39.53 161 GLY D C 1
ATOM 9493 O O . GLY D 1 139 ? -11.024 8.162 -14.752 1.00 39.20 161 GLY D O 1
ATOM 9494 N N . SER D 1 140 ? -8.898 8.454 -15.421 1.00 39.86 162 SER D N 1
ATOM 9495 C CA . SER D 1 140 ? -9.005 9.902 -15.505 1.00 40.40 162 SER D CA 1
ATOM 9496 C C . SER D 1 140 ? -9.521 10.302 -16.881 1.00 40.85 162 SER D C 1
ATOM 9497 O O . SER D 1 140 ? -9.577 9.477 -17.797 1.00 40.55 162 SER D O 1
ATOM 9500 N N . TYR D 1 141 ? -9.905 11.566 -17.026 1.00 41.80 163 TYR D N 1
ATOM 9501 C CA . TYR D 1 141 ? -10.269 12.097 -18.333 1.00 42.11 163 TYR D CA 1
ATOM 9502 C C . TYR D 1 141 ? -9.025 12.314 -19.190 1.00 42.65 163 TYR D C 1
ATOM 9503 O O . TYR D 1 141 ? -7.990 12.758 -18.689 1.00 43.86 163 TYR D O 1
ATOM 9512 N N . ARG D 1 142 ? -9.130 11.996 -20.478 1.00 42.40 164 ARG D N 1
ATOM 9513 C CA . ARG D 1 142 ? -8.020 12.178 -21.415 1.00 42.53 164 ARG D CA 1
ATOM 9514 C C . ARG D 1 142 ? -7.818 13.648 -21.727 1.00 43.07 164 ARG D C 1
ATOM 9515 O O . ARG D 1 142 ? -8.784 14.384 -21.900 1.00 43.27 164 ARG D O 1
ATOM 9523 N N . SER D 1 143 ? -6.558 14.066 -21.807 1.00 43.37 165 SER D N 1
ATOM 9524 C CA . SER D 1 143 ? -6.213 15.443 -22.138 1.00 43.69 165 SER D CA 1
ATOM 9525 C C . SER D 1 143 ? -6.321 15.677 -23.653 1.00 43.50 165 SER D C 1
ATOM 9526 O O . SER D 1 143 ? -5.436 16.276 -24.276 1.00 43.98 165 SER D O 1
ATOM 9529 N N . THR D 1 144 ? -7.421 15.198 -24.233 1.00 42.47 166 THR D N 1
ATOM 9530 C CA . THR D 1 144 ? -7.672 15.285 -25.670 1.00 41.62 166 THR D CA 1
ATOM 9531 C C . THR D 1 144 ? -8.074 16.694 -26.064 1.00 41.70 166 THR D C 1
ATOM 9532 O O . THR D 1 144 ? -8.437 17.501 -25.211 1.00 42.37 166 THR D O 1
ATOM 9536 N N . ASN D 1 145 ? -8.024 16.969 -27.364 1.00 41.49 167 ASN D N 1
ATOM 9537 C CA . ASN D 1 145 ? -8.342 18.288 -27.912 1.00 41.24 167 ASN D CA 1
ATOM 9538 C C . ASN D 1 145 ? -9.635 18.885 -27.366 1.00 40.72 167 ASN D C 1
ATOM 9539 O O . ASN D 1 145 ? -9.665 20.059 -27.002 1.00 41.04 167 ASN D O 1
ATOM 9544 N N . TRP D 1 146 ? -10.685 18.068 -27.293 1.00 39.99 168 TRP D N 1
ATOM 9545 C CA . TRP D 1 146 ? -11.966 18.489 -26.715 1.00 40.19 168 TRP D CA 1
ATOM 9546 C C . TRP D 1 146 ? -11.810 18.913 -25.259 1.00 40.97 168 TRP D C 1
ATOM 9547 O O . TRP D 1 146 ? -12.215 20.012 -24.879 1.00 41.79 168 TRP D O 1
ATOM 9558 N N . VAL D 1 147 ? -11.209 18.032 -24.461 1.00 41.13 169 VAL D N 1
ATOM 9559 C CA . VAL D 1 147 ? -11.066 18.229 -23.018 1.00 42.04 169 VAL D CA 1
ATOM 9560 C C . VAL D 1 147 ? -10.119 19.377 -22.666 1.00 43.37 169 VAL D C 1
ATOM 9561 O O . VAL D 1 147 ? -10.312 20.052 -21.655 1.00 44.55 169 VAL D O 1
ATOM 9565 N N . GLN D 1 148 ? -9.104 19.598 -23.495 1.00 44.18 170 GLN D N 1
ATOM 9566 C CA . GLN D 1 148 ? -8.226 20.754 -23.338 1.00 45.74 170 GLN D CA 1
ATOM 9567 C C . GLN D 1 148 ? -8.972 22.047 -23.645 1.00 46.70 170 GLN D C 1
ATOM 9568 O O . GLN D 1 148 ? -8.968 22.977 -22.838 1.00 47.94 170 GLN D O 1
ATOM 9574 N N . ARG D 1 149 ? -9.622 22.088 -24.807 1.00 46.48 171 ARG D N 1
ATOM 9575 C CA . ARG D 1 149 ? -10.297 23.293 -25.279 1.00 46.99 171 ARG D CA 1
ATOM 9576 C C . ARG D 1 149 ? -11.513 23.681 -24.453 1.00 47.19 171 ARG D C 1
ATOM 9577 O O . ARG D 1 149 ? -11.732 24.864 -24.200 1.00 48.05 171 ARG D O 1
ATOM 9585 N N . VAL D 1 150 ? -12.298 22.689 -24.044 1.00 46.72 172 VAL D N 1
ATOM 9586 C CA . VAL D 1 150 ? -13.444 22.934 -23.170 1.00 47.18 172 VAL D CA 1
ATOM 9587 C C . VAL D 1 150 ? -12.959 23.155 -21.727 1.00 47.65 172 VAL D C 1
ATOM 9588 O O . VAL D 1 150 ? -13.566 23.917 -20.971 1.00 48.30 172 VAL D O 1
ATOM 9592 N N . GLY D 1 151 ? -11.855 22.503 -21.364 1.00 47.06 173 GLY D N 1
ATOM 9593 C CA . GLY D 1 151 ? -11.218 22.719 -20.065 1.00 47.32 173 GLY D CA 1
ATOM 9594 C C . GLY D 1 151 ? -11.470 21.626 -19.041 1.00 47.28 173 GLY D C 1
ATOM 9595 O O . GLY D 1 151 ? -10.624 21.367 -18.182 1.00 47.35 173 GLY D O 1
ATOM 9596 N N . ASP D 1 152 ? -12.632 20.983 -19.137 1.00 46.71 174 ASP D N 1
ATOM 9597 C CA . ASP D 1 152 ? -13.074 20.005 -18.146 1.00 46.10 174 ASP D CA 1
ATOM 9598 C C . ASP D 1 152 ? -13.764 18.820 -18.823 1.00 45.26 174 ASP D C 1
ATOM 9599 O O . ASP D 1 152 ? -14.640 19.005 -19.670 1.00 45.84 174 ASP D O 1
ATOM 9604 N N . GLY D 1 153 ? -13.367 17.609 -18.434 1.00 44.25 175 GLY D N 1
ATOM 9605 C CA . GLY D 1 153 ? -13.934 16.374 -18.979 1.00 42.20 175 GLY D CA 1
ATOM 9606 C C . GLY D 1 153 ? -15.402 16.149 -18.666 1.00 41.71 175 GLY D C 1
ATOM 9607 O O . GLY D 1 153 ? -16.150 15.664 -19.515 1.00 41.01 175 GLY D O 1
ATOM 9608 N N . ASP D 1 154 ? -15.816 16.492 -17.446 1.00 42.26 176 ASP D N 1
ATOM 9609 C CA . ASP D 1 154 ? -17.225 16.394 -17.048 1.00 42.15 176 ASP D CA 1
ATOM 9610 C C . ASP D 1 154 ? -18.102 17.323 -17.883 1.00 41.61 176 ASP D C 1
ATOM 9611 O O . ASP D 1 154 ? -19.204 16.945 -18.281 1.00 41.23 176 ASP D O 1
ATOM 9616 N N . THR D 1 155 ? -17.593 18.529 -18.146 1.00 41.40 177 THR D N 1
ATOM 9617 C CA . THR D 1 155 ? -18.263 19.530 -18.988 1.00 40.77 177 THR D CA 1
ATOM 9618 C C . THR D 1 155 ? -18.442 19.037 -20.430 1.00 39.59 177 THR D C 1
ATOM 9619 O O . THR D 1 155 ? -19.499 19.242 -21.035 1.00 38.85 177 THR D O 1
ATOM 9623 N N . VAL D 1 156 ? -17.409 18.386 -20.965 1.00 38.80 178 VAL D N 1
ATOM 9624 C CA . VAL D 1 156 ? -17.433 17.866 -22.333 1.00 38.19 178 VAL D CA 1
ATOM 9625 C C . VAL D 1 156 ? -18.544 16.832 -22.508 1.00 37.64 178 VAL D C 1
ATOM 9626 O O . VAL D 1 156 ? -19.401 16.978 -23.380 1.00 37.24 178 VAL D O 1
ATOM 9630 N N . VAL D 1 157 ? -18.522 15.804 -21.663 1.00 37.93 179 VAL D N 1
ATOM 9631 C CA . VAL D 1 157 ? -19.473 14.689 -21.731 1.00 37.76 179 VAL D CA 1
ATOM 9632 C C . VAL D 1 157 ? -20.906 15.172 -21.463 1.00 37.79 179 VAL D C 1
ATOM 9633 O O . VAL D 1 157 ? -21.830 14.831 -22.206 1.00 37.11 179 VAL D O 1
ATOM 9637 N N . ARG D 1 158 ? -21.072 15.979 -20.415 1.00 38.67 180 ARG D N 1
ATOM 9638 C CA . ARG D 1 158 ? -22.383 16.522 -20.038 1.00 39.31 180 ARG D CA 1
ATOM 9639 C C . ARG D 1 158 ? -23.063 17.229 -21.208 1.00 39.20 180 ARG D C 1
ATOM 9640 O O . ARG D 1 158 ? -24.232 16.975 -21.489 1.00 39.91 180 ARG D O 1
ATOM 9648 N N . ASN D 1 159 ? -22.322 18.094 -21.893 1.00 38.64 181 ASN D N 1
ATOM 9649 C CA . ASN D 1 159 ? -22.876 18.879 -22.985 1.00 38.71 181 ASN D CA 1
ATOM 9650 C C . ASN D 1 159 ? -23.209 18.059 -24.221 1.00 38.42 181 ASN D C 1
ATOM 9651 O O . ASN D 1 159 ? -24.261 18.255 -24.833 1.00 38.47 181 ASN D O 1
ATOM 9656 N N . ALA D 1 160 ? -22.317 17.137 -24.577 1.00 38.38 182 ALA D N 1
ATOM 9657 C CA . ALA D 1 160 ? -22.515 16.274 -25.742 1.00 37.98 182 ALA D CA 1
ATOM 9658 C C . ALA D 1 160 ? -23.829 15.508 -25.644 1.00 38.16 182 ALA D C 1
ATOM 9659 O O . ALA D 1 160 ? -24.633 15.519 -26.580 1.00 38.54 182 ALA D O 1
ATOM 9661 N N . PHE D 1 161 ? -24.045 14.862 -24.501 1.00 38.20 183 PHE D N 1
ATOM 9662 C CA . PHE D 1 161 ? -25.256 14.087 -24.259 1.00 38.05 183 PHE D CA 1
ATOM 9663 C C . PHE D 1 161 ? -26.494 14.967 -24.129 1.00 38.44 183 PHE D C 1
ATOM 9664 O O . PHE D 1 161 ? -27.596 14.546 -24.486 1.00 38.55 183 PHE D O 1
ATOM 9672 N N . ALA D 1 162 ? -26.307 16.180 -23.611 1.00 38.75 184 ALA D N 1
ATOM 9673 C CA . ALA D 1 162 ? -27.386 17.163 -23.528 1.00 39.15 184 ALA D CA 1
ATOM 9674 C C . ALA D 1 162 ? -27.816 17.596 -24.924 1.00 39.18 184 ALA D C 1
ATOM 9675 O O . ALA D 1 162 ? -29.001 17.583 -25.240 1.00 38.83 184 ALA D O 1
ATOM 9677 N N . PHE D 1 163 ? -26.841 17.957 -25.758 1.00 39.93 185 PHE D N 1
ATOM 9678 C CA . PHE D 1 163 ? -27.113 18.387 -27.126 1.00 40.84 185 PHE D CA 1
ATOM 9679 C C . PHE D 1 163 ? -27.755 17.280 -27.954 1.00 41.13 185 PHE D C 1
ATOM 9680 O O . PHE D 1 163 ? -28.707 17.529 -28.695 1.00 41.60 185 PHE D O 1
ATOM 9688 N N . ALA D 1 164 ? -27.233 16.061 -27.813 1.00 41.41 186 ALA D N 1
ATOM 9689 C CA . ALA D 1 164 ? -27.754 14.888 -28.521 1.00 41.93 186 ALA D CA 1
ATOM 9690 C C . ALA D 1 164 ? -29.192 14.559 -28.134 1.00 42.29 186 ALA D C 1
ATOM 9691 O O . ALA D 1 164 ? -29.995 14.196 -28.988 1.00 42.21 186 ALA D O 1
ATOM 9693 N N . GLN D 1 165 ? -29.498 14.689 -26.844 1.00 43.50 187 GLN D N 1
ATOM 9694 C CA . GLN D 1 165 ? -30.853 14.520 -26.314 1.00 44.13 187 GLN D CA 1
ATOM 9695 C C . GLN D 1 165 ? -31.823 15.513 -26.955 1.00 43.69 187 GLN D C 1
ATOM 9696 O O . GLN D 1 165 ? -32.937 15.147 -27.309 1.00 43.88 187 GLN D O 1
ATOM 9702 N N . ARG D 1 166 ? -31.378 16.759 -27.111 1.00 43.63 188 ARG D N 1
ATOM 9703 C CA . ARG D 1 166 ? -32.212 17.842 -27.629 1.00 43.83 188 ARG D CA 1
ATOM 9704 C C . ARG D 1 166 ? -32.459 17.719 -29.129 1.00 43.26 188 ARG D C 1
ATOM 9705 O O . ARG D 1 166 ? -33.607 17.666 -29.569 1.00 43.23 188 ARG D O 1
ATOM 9713 N N . TYR D 1 167 ? -31.381 17.671 -29.907 1.00 42.82 189 TYR D N 1
ATOM 9714 C CA . TYR D 1 167 ? -31.481 17.683 -31.367 1.00 42.06 189 TYR D CA 1
ATOM 9715 C C . TYR D 1 167 ? -31.837 16.323 -31.962 1.00 41.31 189 TYR D C 1
ATOM 9716 O O . TYR D 1 167 ? -32.231 16.239 -33.125 1.00 42.13 189 TYR D O 1
ATOM 9725 N N . ALA D 1 168 ? -31.709 15.266 -31.161 1.00 39.99 190 ALA D N 1
ATOM 9726 C CA . ALA D 1 168 ? -32.187 13.936 -31.546 1.00 39.00 190 ALA D CA 1
ATOM 9727 C C . ALA D 1 168 ? -32.942 13.267 -30.393 1.00 38.76 190 ALA D C 1
ATOM 9728 O O . ALA D 1 168 ? -32.435 12.326 -29.778 1.00 38.30 190 ALA D O 1
ATOM 9730 N N . PRO D 1 169 ? -34.171 13.743 -30.106 1.00 39.42 191 PRO D N 1
ATOM 9731 C CA . PRO D 1 169 ? -34.937 13.260 -28.950 1.00 39.23 191 PRO D CA 1
ATOM 9732 C C . PRO D 1 169 ? -35.340 11.788 -29.055 1.00 39.12 191 PRO D C 1
ATOM 9733 O O . PRO D 1 169 ? -35.655 11.161 -28.034 1.00 38.98 191 PRO D O 1
ATOM 9737 N N . ASP D 1 170 ? -35.320 11.252 -30.276 1.00 38.53 192 ASP D N 1
ATOM 9738 C CA . ASP D 1 170 ? -35.709 9.869 -30.533 1.00 38.15 192 ASP D CA 1
ATOM 9739 C C . ASP D 1 170 ? -34.564 8.889 -30.317 1.00 37.31 192 ASP D C 1
ATOM 9740 O O . ASP D 1 170 ? -34.781 7.681 -30.229 1.00 36.87 192 ASP D O 1
ATOM 9745 N N . ALA D 1 171 ? -33.348 9.418 -30.228 1.00 37.47 193 ALA D N 1
ATOM 9746 C CA . ALA D 1 171 ? -32.141 8.595 -30.215 1.00 36.94 193 ALA D CA 1
ATOM 9747 C C . ALA D 1 171 ? -31.785 8.057 -28.834 1.00 37.01 193 ALA D C 1
ATOM 9748 O O . ALA D 1 171 ? -31.835 8.787 -27.838 1.00 37.14 193 ALA D O 1
ATOM 9750 N N . GLN D 1 172 ? -31.442 6.769 -28.789 1.00 36.88 194 GLN D N 1
ATOM 9751 C CA . GLN D 1 172 ? -30.759 6.191 -27.640 1.00 37.49 194 GLN D CA 1
ATOM 9752 C C . GLN D 1 172 ? -29.341 6.763 -27.600 1.00 37.69 194 GLN D C 1
ATOM 9753 O O . GLN D 1 172 ? -28.718 6.960 -28.648 1.00 37.30 194 GLN D O 1
ATOM 9759 N N . LEU D 1 173 ? -28.838 7.045 -26.402 1.00 37.61 195 LEU D N 1
ATOM 9760 C CA . LEU D 1 173 ? -27.559 7.739 -26.270 1.00 37.93 195 LEU D CA 1
ATOM 9761 C C . LEU D 1 173 ? -26.518 6.890 -25.552 1.00 37.82 195 LEU D C 1
ATOM 9762 O O . LEU D 1 173 ? -26.754 6.412 -24.443 1.00 38.53 195 LEU D O 1
ATOM 9767 N N . TYR D 1 174 ? -25.369 6.703 -26.194 1.00 37.76 196 TYR D N 1
ATOM 9768 C CA . TYR D 1 174 ? -24.327 5.824 -25.669 1.00 38.29 196 TYR D CA 1
ATOM 9769 C C . TYR D 1 174 ? -23.008 6.530 -25.386 1.00 37.66 196 TYR D C 1
ATOM 9770 O O . TYR D 1 174 ? -22.680 7.547 -26.006 1.00 37.77 196 TYR D O 1
ATOM 9779 N N . TYR D 1 175 ? -22.260 5.970 -24.439 1.00 36.45 197 TYR D N 1
ATOM 9780 C CA . TYR D 1 175 ? -20.833 6.215 -24.337 1.00 35.27 197 TYR D CA 1
ATOM 9781 C C . TYR D 1 175 ? -20.144 4.960 -24.828 1.00 34.89 197 TYR D C 1
ATOM 9782 O O . TYR D 1 175 ? -20.588 3.851 -24.527 1.00 35.47 197 TYR D O 1
ATOM 9791 N N . ASN D 1 176 ? -19.057 5.135 -25.571 1.00 34.00 198 ASN D N 1
ATOM 9792 C CA . ASN D 1 176 ? -18.336 4.015 -26.163 1.00 33.16 198 ASN D CA 1
ATOM 9793 C C . ASN D 1 176 ? -16.827 4.123 -25.903 1.00 33.22 198 ASN D C 1
ATOM 9794 O O . ASN D 1 176 ? -16.260 5.212 -26.005 1.00 33.34 198 ASN D O 1
ATOM 9799 N N . ASP D 1 177 ? -16.180 3.007 -25.559 1.00 33.15 199 ASP D N 1
ATOM 9800 C CA . ASP D 1 177 ? -14.727 3.006 -25.303 1.00 33.05 199 ASP D CA 1
ATOM 9801 C C . ASP D 1 177 ? -14.064 1.624 -25.388 1.00 32.85 199 ASP D C 1
ATOM 9802 O O . ASP D 1 177 ? -14.702 0.597 -25.154 1.00 32.71 199 ASP D O 1
ATOM 9807 N N . PHE D 1 178 ? -12.776 1.617 -25.726 1.00 32.99 200 PHE D N 1
ATOM 9808 C CA . PHE D 1 178 ? -11.966 0.398 -25.739 1.00 33.56 200 PHE D CA 1
ATOM 9809 C C . PHE D 1 178 ? -11.316 0.193 -24.370 1.00 33.83 200 PHE D C 1
ATOM 9810 O O . PHE D 1 178 ? -11.190 1.148 -23.600 1.00 33.98 200 PHE D O 1
ATOM 9818 N N . ASN D 1 179 ? -10.890 -1.042 -24.084 1.00 33.57 201 ASN D N 1
ATOM 9819 C CA . ASN D 1 179 ? -10.354 -1.428 -22.765 1.00 33.29 201 ASN D CA 1
ATOM 9820 C C . ASN D 1 179 ? -11.334 -1.137 -21.626 1.00 33.18 201 ASN D C 1
ATOM 9821 O O . ASN D 1 179 ? -10.926 -0.853 -20.492 1.00 33.27 201 ASN D O 1
ATOM 9826 N N . ALA D 1 180 ? -12.628 -1.220 -21.943 1.00 32.58 202 ALA D N 1
ATOM 9827 C CA . ALA D 1 180 ? -13.702 -0.902 -21.004 1.00 32.27 202 ALA D CA 1
ATOM 9828 C C . ALA D 1 180 ? -13.812 -1.930 -19.877 1.00 32.65 202 ALA D C 1
ATOM 9829 O O . ALA D 1 180 ? -14.565 -1.740 -18.916 1.00 32.95 202 ALA D O 1
ATOM 9831 N N . TRP D 1 181 ? -13.047 -3.012 -20.006 1.00 32.58 203 TRP D N 1
ATOM 9832 C CA . TRP D 1 181 ? -13.004 -4.091 -19.023 1.00 32.64 203 TRP D CA 1
ATOM 9833 C C . TRP D 1 181 ? -11.953 -3.841 -17.939 1.00 32.87 203 TRP D C 1
ATOM 9834 O O . TRP D 1 181 ? -11.956 -4.510 -16.901 1.00 33.10 203 TRP D O 1
ATOM 9845 N N . ARG D 1 182 ? -11.052 -2.893 -18.192 1.00 32.62 204 ARG D N 1
ATOM 9846 C CA . ARG D 1 182 ? -9.975 -2.588 -17.259 1.00 33.00 204 ARG D CA 1
ATOM 9847 C C . ARG D 1 182 ? -10.548 -1.912 -16.025 1.00 33.65 204 ARG D C 1
ATOM 9848 O O . ARG D 1 182 ? -11.130 -0.835 -16.135 1.00 33.84 204 ARG D O 1
ATOM 9856 N N . PRO D 1 183 ? -10.390 -2.547 -14.845 1.00 34.37 205 PRO D N 1
ATOM 9857 C CA . PRO D 1 183 ? -10.980 -2.050 -13.596 1.00 35.22 205 PRO D CA 1
ATOM 9858 C C . PRO D 1 183 ? -10.787 -0.546 -13.363 1.00 35.91 205 PRO D C 1
ATOM 9859 O O . PRO D 1 183 ? -11.768 0.163 -13.143 1.00 36.11 205 PRO D O 1
ATOM 9863 N N . ALA D 1 184 ? -9.544 -0.071 -13.438 1.00 36.61 206 ALA D N 1
ATOM 9864 C CA . ALA D 1 184 ? -9.227 1.350 -13.245 1.00 37.60 206 ALA D CA 1
ATOM 9865 C C . ALA D 1 184 ? -9.961 2.255 -14.233 1.00 37.65 206 ALA D C 1
ATOM 9866 O O . ALA D 1 184 ? -10.380 3.359 -13.879 1.00 38.35 206 ALA D O 1
ATOM 9868 N N . LYS D 1 185 ? -10.108 1.778 -15.466 1.00 37.32 207 LYS D N 1
ATOM 9869 C CA . LYS D 1 185 ? -10.841 2.494 -16.499 1.00 37.54 207 LYS D CA 1
ATOM 9870 C C . LYS D 1 185 ? -12.346 2.381 -16.252 1.00 38.10 207 LYS D C 1
ATOM 9871 O O . LYS D 1 185 ? -13.087 3.345 -16.437 1.00 38.69 207 LYS D O 1
ATOM 9877 N N . ARG D 1 186 ? -12.779 1.197 -15.823 1.00 38.46 208 ARG D N 1
ATOM 9878 C CA . ARG D 1 186 ? -14.183 0.902 -15.560 1.00 38.73 208 ARG D CA 1
ATOM 9879 C C . ARG D 1 186 ? -14.758 1.834 -14.491 1.00 40.14 208 ARG D C 1
ATOM 9880 O O . ARG D 1 186 ? -15.875 2.341 -14.638 1.00 40.05 208 ARG D O 1
ATOM 9888 N N . GLU D 1 187 ? -13.982 2.055 -13.427 1.00 41.28 209 GLU D N 1
ATOM 9889 C CA . GLU D 1 187 ? -14.368 2.942 -12.329 1.00 42.34 209 GLU D CA 1
ATOM 9890 C C . GLU D 1 187 ? -14.448 4.393 -12.786 1.00 42.26 209 GLU D C 1
ATOM 9891 O O . GLU D 1 187 ? -15.131 5.208 -12.164 1.00 42.63 209 GLU D O 1
ATOM 9897 N N . GLY D 1 188 ? -13.745 4.706 -13.873 1.00 41.90 210 GLY D N 1
ATOM 9898 C CA . GLY D 1 188 ? -13.779 6.036 -14.477 1.00 41.56 210 GLY D CA 1
ATOM 9899 C C . GLY D 1 188 ? -15.050 6.275 -15.268 1.00 41.14 210 GLY D C 1
ATOM 9900 O O . GLY D 1 188 ? -15.604 7.378 -15.250 1.00 41.48 210 GLY D O 1
ATOM 9901 N N . ILE D 1 189 ? -15.508 5.233 -15.961 1.00 40.72 211 ILE D N 1
ATOM 9902 C CA . ILE D 1 189 ? -16.741 5.282 -16.755 1.00 40.41 211 ILE D CA 1
ATOM 9903 C C . ILE D 1 189 ? -17.971 5.319 -15.844 1.00 40.76 211 ILE D C 1
ATOM 9904 O O . ILE D 1 189 ? -18.843 6.178 -16.008 1.00 40.95 211 ILE D O 1
ATOM 9909 N N . VAL D 1 190 ? -18.024 4.398 -14.883 1.00 40.47 212 VAL D N 1
ATOM 9910 C CA . VAL D 1 190 ? -19.072 4.391 -13.863 1.00 40.91 212 VAL D CA 1
ATOM 9911 C C . VAL D 1 190 ? -19.229 5.783 -13.241 1.00 41.78 212 VAL D C 1
ATOM 9912 O O . VAL D 1 190 ? -20.345 6.279 -13.099 1.00 41.84 212 VAL D O 1
ATOM 9916 N N . ARG D 1 191 ? -18.101 6.409 -12.907 1.00 42.42 213 ARG D N 1
ATOM 9917 C CA . ARG D 1 191 ? -18.062 7.762 -12.349 1.00 43.19 213 ARG D CA 1
ATOM 9918 C C . ARG D 1 191 ? -18.677 8.773 -13.307 1.00 42.48 213 ARG D C 1
ATOM 9919 O O . ARG D 1 191 ? -19.448 9.643 -12.904 1.00 42.67 213 ARG D O 1
ATOM 9927 N N . MET D 1 192 ? -18.326 8.643 -14.579 1.00 42.15 214 MET D N 1
ATOM 9928 C CA . MET D 1 192 ? -18.794 9.551 -15.615 1.00 42.36 214 MET D CA 1
ATOM 9929 C C . MET D 1 192 ? -20.291 9.380 -15.871 1.00 41.82 214 MET D C 1
ATOM 9930 O O . MET D 1 192 ? -21.025 10.363 -16.005 1.00 42.35 214 MET D O 1
ATOM 9935 N N . VAL D 1 193 ? -20.734 8.127 -15.929 1.00 40.38 215 VAL D N 1
ATOM 9936 C CA . VAL D 1 193 ? -22.146 7.811 -16.132 1.00 39.14 215 VAL D CA 1
ATOM 9937 C C . VAL D 1 193 ? -22.978 8.227 -14.914 1.00 39.10 215 VAL D C 1
ATOM 9938 O O . VAL D 1 193 ? -24.123 8.651 -15.060 1.00 38.71 215 VAL D O 1
ATOM 9942 N N . LYS D 1 194 ? -22.390 8.118 -13.722 1.00 39.24 216 LYS D N 1
ATOM 9943 C CA . LYS D 1 194 ? -23.054 8.533 -12.485 1.00 39.67 216 LYS D CA 1
ATOM 9944 C C . LYS D 1 194 ? -23.252 10.044 -12.403 1.00 40.15 216 LYS D C 1
ATOM 9945 O O . LYS D 1 194 ? -24.269 10.501 -11.880 1.00 40.55 216 LYS D O 1
ATOM 9951 N N . MET D 1 195 ? -22.288 10.818 -12.904 1.00 40.06 217 MET D N 1
ATOM 9952 C CA . MET D 1 195 ? -22.429 12.274 -12.878 1.00 40.49 217 MET D CA 1
ATOM 9953 C C . MET D 1 195 ? -23.513 12.735 -13.858 1.00 39.91 217 MET D C 1
ATOM 9954 O O . MET D 1 195 ? -24.334 13.591 -13.519 1.00 40.04 217 MET D O 1
ATOM 9959 N N . LEU D 1 196 ? -23.525 12.131 -15.047 1.00 39.00 218 LEU D N 1
ATOM 9960 C CA . LEU D 1 196 ? -24.528 12.409 -16.079 1.00 38.45 218 LEU D CA 1
ATOM 9961 C C . LEU D 1 196 ? -25.952 12.213 -15.571 1.00 38.53 218 LEU D C 1
ATOM 9962 O O . LEU D 1 196 ? -26.863 12.957 -15.946 1.00 39.04 218 LEU D O 1
ATOM 9967 N N . GLN D 1 197 ? -26.131 11.204 -14.723 1.00 38.06 219 GLN D N 1
ATOM 9968 C CA . GLN D 1 197 ? -27.430 10.881 -14.157 1.00 37.68 219 GLN D CA 1
ATOM 9969 C C . GLN D 1 197 ? -27.808 11.892 -13.088 1.00 38.75 219 GLN D C 1
ATOM 9970 O O . GLN D 1 197 ? -28.957 12.324 -13.025 1.00 39.16 219 GLN D O 1
ATOM 9976 N N . GLN D 1 198 ? -26.836 12.283 -12.266 1.00 39.89 220 GLN D N 1
ATOM 9977 C CA . GLN D 1 198 ? -27.054 13.320 -11.255 1.00 41.65 220 GLN D CA 1
ATOM 9978 C C . GLN D 1 198 ? -27.311 14.676 -11.923 1.00 41.23 220 GLN D C 1
ATOM 9979 O O . GLN D 1 198 ? -28.105 15.478 -11.429 1.00 41.70 220 GLN D O 1
ATOM 9985 N N . ALA D 1 199 ? -26.647 14.915 -13.053 1.00 39.97 221 ALA D N 1
ATOM 9986 C CA . ALA D 1 199 ? -26.864 16.121 -13.843 1.00 39.47 221 ALA D CA 1
ATOM 9987 C C . ALA D 1 199 ? -28.237 16.109 -14.503 1.00 39.26 221 ALA D C 1
ATOM 9988 O O . ALA D 1 199 ? -28.695 17.130 -15.020 1.00 39.34 221 ALA D O 1
ATOM 9990 N N . GLY D 1 200 ? -28.884 14.945 -14.481 1.00 38.92 222 GLY D N 1
ATOM 9991 C CA . GLY D 1 200 ? -30.213 14.772 -15.060 1.00 39.42 222 GLY D CA 1
ATOM 9992 C C . GLY D 1 200 ? -30.201 14.585 -16.566 1.00 39.63 222 GLY D C 1
ATOM 9993 O O . GLY D 1 200 ? -31.242 14.676 -17.220 1.00 39.69 222 GLY D O 1
ATOM 9994 N N . VAL D 1 201 ? -29.018 14.317 -17.115 1.00 39.86 223 VAL D N 1
ATOM 9995 C CA . VAL D 1 201 ? -28.842 14.169 -18.556 1.00 39.65 223 VAL D CA 1
ATOM 9996 C C . VAL D 1 201 ? -29.050 12.704 -18.947 1.00 39.21 223 VAL D C 1
ATOM 9997 O O . VAL D 1 201 ? -28.734 11.798 -18.173 1.00 38.93 223 VAL D O 1
ATOM 10001 N N . ARG D 1 202 ? -29.599 12.488 -20.141 1.00 39.17 224 ARG D N 1
ATOM 10002 C CA . ARG D 1 202 ? -29.935 11.152 -20.630 1.00 38.96 224 ARG D CA 1
ATOM 10003 C C . ARG D 1 202 ? -28.713 10.355 -21.087 1.00 38.06 224 ARG D C 1
ATOM 10004 O O . ARG D 1 202 ? -27.885 10.854 -21.856 1.00 38.06 224 ARG D O 1
ATOM 10012 N N . ILE D 1 203 ? -28.623 9.114 -20.613 1.00 37.24 225 ILE D N 1
ATOM 10013 C CA . ILE D 1 203 ? -27.653 8.134 -21.111 1.00 36.62 225 ILE D CA 1
ATOM 10014 C C . ILE D 1 203 ? -28.262 6.731 -21.068 1.00 36.50 225 ILE D C 1
ATOM 10015 O O . ILE D 1 203 ? -28.701 6.266 -20.015 1.00 36.67 225 ILE D O 1
ATOM 10020 N N . ASP D 1 204 ? -28.281 6.067 -22.219 1.00 36.28 226 ASP D N 1
ATOM 10021 C CA . ASP D 1 204 ? -29.002 4.805 -22.368 1.00 36.60 226 ASP D CA 1
ATOM 10022 C C . ASP D 1 204 ? -28.140 3.552 -22.240 1.00 36.47 226 ASP D C 1
ATOM 10023 O O . ASP D 1 204 ? -28.647 2.486 -21.887 1.00 37.05 226 ASP D O 1
ATOM 10028 N N . GLY D 1 205 ? -26.849 3.668 -22.532 1.00 35.92 227 GLY D N 1
ATOM 10029 C CA . GLY D 1 205 ? -25.977 2.505 -22.488 1.00 35.38 227 GLY D CA 1
ATOM 10030 C C . GLY D 1 205 ? -24.493 2.799 -22.492 1.00 35.19 227 GLY D C 1
ATOM 10031 O O . GLY D 1 205 ? -24.068 3.900 -22.850 1.00 35.57 227 GLY D O 1
ATOM 10032 N N . VAL D 1 206 ? -23.712 1.802 -22.081 1.00 34.43 228 VAL D N 1
ATOM 10033 C CA . VAL D 1 206 ? -22.254 1.861 -22.148 1.00 33.92 228 VAL D CA 1
ATOM 10034 C C . VAL D 1 206 ? -21.783 0.806 -23.144 1.00 33.66 228 VAL D C 1
ATOM 10035 O O . VAL D 1 206 ? -22.171 -0.362 -23.060 1.00 33.91 228 VAL D O 1
ATOM 10039 N N . GLY D 1 207 ? -20.958 1.233 -24.095 1.00 33.23 229 GLY D N 1
ATOM 10040 C CA . GLY D 1 207 ? -20.476 0.357 -25.145 1.00 32.26 229 GLY D CA 1
ATOM 10041 C C . GLY D 1 207 ? -19.050 -0.067 -24.896 1.00 32.16 229 GLY D C 1
ATOM 10042 O O . GLY D 1 207 ? -18.134 0.756 -24.916 1.00 32.34 229 GLY D O 1
ATOM 10043 N N . MET D 1 208 ? -18.873 -1.356 -24.638 1.00 32.01 230 MET D N 1
ATOM 10044 C CA . MET D 1 208 ? -17.553 -1.967 -24.599 1.00 32.00 230 MET D CA 1
ATOM 10045 C C . MET D 1 208 ? -17.185 -2.344 -26.034 1.00 31.78 230 MET D C 1
ATOM 10046 O O . MET D 1 208 ? -17.875 -3.149 -26.664 1.00 31.57 230 MET D O 1
ATOM 10051 N N . GLN D 1 209 ? -16.113 -1.749 -26.557 1.00 31.81 231 GLN D N 1
ATOM 10052 C CA . GLN D 1 209 ? -15.751 -1.909 -27.973 1.00 31.35 231 GLN D CA 1
ATOM 10053 C C . GLN D 1 209 ? -15.511 -3.362 -28.377 1.00 31.66 231 GLN D C 1
ATOM 10054 O O . GLN D 1 209 ? -15.972 -3.804 -29.426 1.00 31.13 231 GLN D O 1
ATOM 10060 N N . GLY D 1 210 ? -14.811 -4.107 -27.530 1.00 32.22 232 GLY D N 1
ATOM 10061 C CA . GLY D 1 210 ? -14.615 -5.529 -27.767 1.00 32.62 232 GLY D CA 1
ATOM 10062 C C . GLY D 1 210 ? -13.539 -5.825 -28.789 1.00 33.11 232 GLY D C 1
ATOM 10063 O O . GLY D 1 210 ? -13.554 -6.881 -29.418 1.00 34.09 232 GLY D O 1
ATOM 10064 N N . HIS D 1 211 ? -12.601 -4.898 -28.964 1.00 32.94 233 HIS D N 1
ATOM 10065 C CA . HIS D 1 211 ? -11.426 -5.179 -29.777 1.00 32.72 233 HIS D CA 1
ATOM 10066 C C . HIS D 1 211 ? -10.455 -6.002 -28.944 1.00 32.67 233 HIS D C 1
ATOM 10067 O O . HIS D 1 211 ? -9.463 -5.490 -28.421 1.00 33.12 233 HIS D O 1
ATOM 10074 N N . TRP D 1 212 ? -10.762 -7.287 -28.819 1.00 32.00 234 TRP D N 1
ATOM 10075 C CA . TRP D 1 212 ? -10.019 -8.162 -27.931 1.00 31.84 234 TRP D CA 1
ATOM 10076 C C . TRP D 1 212 ? -9.114 -9.136 -28.692 1.00 31.63 234 TRP D C 1
ATOM 10077 O O . TRP D 1 212 ? -8.915 -8.994 -29.899 1.00 31.82 234 TRP D O 1
ATOM 10088 N N . GLY D 1 213 ? -8.550 -10.105 -27.976 1.00 31.28 235 GLY D N 1
ATOM 10089 C CA . GLY D 1 213 ? -7.621 -11.056 -28.567 1.00 31.43 235 GLY D CA 1
ATOM 10090 C C . GLY D 1 213 ? -7.754 -12.438 -27.972 1.00 31.81 235 GLY D C 1
ATOM 10091 O O . GLY D 1 213 ? -8.631 -12.685 -27.137 1.00 31.82 235 GLY D O 1
ATOM 10092 N N . LEU D 1 214 ? -6.882 -13.342 -28.411 1.00 32.04 236 LEU D N 1
ATOM 10093 C CA . LEU D 1 214 ? -6.861 -14.705 -27.892 1.00 32.69 236 LEU D CA 1
ATOM 10094 C C . LEU D 1 214 ? -6.373 -14.748 -26.450 1.00 33.43 236 LEU D C 1
ATOM 10095 O O . LEU D 1 214 ? -6.750 -15.641 -25.689 1.00 33.95 236 LEU D O 1
ATOM 10100 N N . ASN D 1 215 ? -5.534 -13.784 -26.079 1.00 33.72 237 ASN D N 1
ATOM 10101 C CA . ASN D 1 215 ? -4.906 -13.788 -24.764 1.00 34.17 237 ASN D CA 1
ATOM 10102 C C . ASN D 1 215 ? -5.394 -12.698 -23.815 1.00 34.18 237 ASN D C 1
ATOM 10103 O O . ASN D 1 215 ? -5.037 -12.701 -22.635 1.00 35.09 237 ASN D O 1
ATOM 10108 N N . TYR D 1 216 ? -6.215 -11.781 -24.324 1.00 33.57 238 TYR D N 1
ATOM 10109 C CA . TYR D 1 216 ? -6.756 -10.689 -23.511 1.00 33.59 238 TYR D CA 1
ATOM 10110 C C . TYR D 1 216 ? -8.208 -10.344 -23.900 1.00 33.36 238 TYR D C 1
ATOM 10111 O O . TYR D 1 216 ? -8.576 -10.465 -25.071 1.00 33.50 238 TYR D O 1
ATOM 10120 N N . PRO D 1 217 ? -9.050 -9.937 -22.924 1.00 33.34 239 PRO D N 1
ATOM 10121 C CA . PRO D 1 217 ? -8.852 -9.903 -21.482 1.00 33.95 239 PRO D CA 1
ATOM 10122 C C . PRO D 1 217 ? -9.505 -11.100 -20.785 1.00 34.66 239 PRO D C 1
ATOM 10123 O O . PRO D 1 217 ? -10.094 -11.962 -21.451 1.00 34.41 239 PRO D O 1
ATOM 10127 N N . SER D 1 218 ? -9.404 -11.141 -19.458 1.00 35.15 240 SER D N 1
ATOM 10128 C CA . SER D 1 218 ? -9.999 -12.217 -18.674 1.00 36.20 240 SER D CA 1
ATOM 10129 C C . SER D 1 218 ? -11.527 -12.161 -18.697 1.00 36.89 240 SER D C 1
ATOM 10130 O O . SER D 1 218 ? -12.126 -11.078 -18.692 1.00 37.37 240 SER D O 1
ATOM 10133 N N . LEU D 1 219 ? -12.153 -13.333 -18.726 1.00 36.91 241 LEU D N 1
ATOM 10134 C CA . LEU D 1 219 ? -13.599 -13.423 -18.602 1.00 37.18 241 LEU D CA 1
ATOM 10135 C C . LEU D 1 219 ? -14.047 -12.738 -17.309 1.00 38.38 241 LEU D C 1
ATOM 10136 O O . LEU D 1 219 ? -15.166 -12.229 -17.219 1.00 39.53 241 LEU D O 1
ATOM 10141 N N . ARG D 1 220 ? -13.154 -12.726 -16.321 1.00 38.71 242 ARG D N 1
ATOM 10142 C CA . ARG D 1 220 ? -13.391 -12.074 -15.042 1.00 39.30 242 ARG D CA 1
ATOM 10143 C C . ARG D 1 220 ? -13.620 -10.570 -15.212 1.00 38.90 242 ARG D C 1
ATOM 10144 O O . ARG D 1 220 ? -14.659 -10.052 -14.796 1.00 39.40 242 ARG D O 1
ATOM 10152 N N . ASP D 1 221 ? -12.662 -9.882 -15.834 1.00 37.89 243 ASP D N 1
ATOM 10153 C CA . ASP D 1 221 ? -12.757 -8.434 -16.038 1.00 37.30 243 ASP D CA 1
ATOM 10154 C C . ASP D 1 221 ? -13.994 -8.065 -16.849 1.00 36.88 243 ASP D C 1
ATOM 10155 O O . ASP D 1 221 ? -14.667 -7.078 -16.544 1.00 36.96 243 ASP D O 1
ATOM 10160 N N . ILE D 1 222 ? -14.286 -8.874 -17.867 1.00 36.34 244 ILE D N 1
ATOM 10161 C CA . ILE D 1 222 ? -15.438 -8.661 -18.748 1.00 35.73 244 ILE D CA 1
ATOM 10162 C C . ILE D 1 222 ? -16.755 -8.751 -17.970 1.00 35.80 244 ILE D C 1
ATOM 10163 O O . ILE D 1 222 ? -17.574 -7.828 -18.017 1.00 35.28 244 ILE D O 1
ATOM 10168 N N . GLU D 1 223 ? -16.941 -9.857 -17.250 1.00 36.07 245 GLU D N 1
ATOM 10169 C CA . GLU D 1 223 ? -18.116 -10.048 -16.405 1.00 36.31 245 GLU D CA 1
ATOM 10170 C C . GLU D 1 223 ? -18.229 -8.924 -15.385 1.00 36.26 245 GLU D C 1
ATOM 10171 O O . GLU D 1 223 ? -19.309 -8.365 -15.190 1.00 36.56 245 GLU D O 1
ATOM 10177 N N . ASP D 1 224 ? -17.112 -8.583 -14.750 1.00 36.34 246 ASP D N 1
ATOM 10178 C CA . ASP D 1 224 ? -17.097 -7.491 -13.780 1.00 37.13 246 ASP D CA 1
ATOM 10179 C C . ASP D 1 224 ? -17.480 -6.152 -14.420 1.00 37.33 246 ASP D C 1
ATOM 10180 O O . ASP D 1 224 ? -18.191 -5.352 -13.810 1.00 37.65 246 ASP D O 1
ATOM 10185 N N . ALA D 1 225 ? -17.026 -5.927 -15.654 1.00 37.09 247 ALA D N 1
ATOM 10186 C CA . ALA D 1 225 ? -17.383 -4.723 -16.406 1.00 36.55 247 ALA D CA 1
ATOM 10187 C C . ALA D 1 225 ? -18.875 -4.664 -16.737 1.00 35.93 247 ALA D C 1
ATOM 10188 O O . ALA D 1 225 ? -19.541 -3.665 -16.453 1.00 36.04 247 ALA D O 1
ATOM 10190 N N . ILE D 1 226 ? -19.393 -5.742 -17.324 1.00 35.07 248 ILE D N 1
ATOM 10191 C CA . ILE D 1 226 ? -20.820 -5.842 -17.645 1.00 33.95 248 ILE D CA 1
ATOM 10192 C C . ILE D 1 226 ? -21.686 -5.598 -16.403 1.00 33.84 248 ILE D C 1
ATOM 10193 O O . ILE D 1 226 ? -22.634 -4.817 -16.462 1.00 34.07 248 ILE D O 1
ATOM 10198 N N . ASP D 1 227 ? -21.333 -6.234 -15.284 1.00 33.65 249 ASP D N 1
ATOM 10199 C CA . ASP D 1 227 ? -22.042 -6.046 -14.012 1.00 33.51 249 ASP D CA 1
ATOM 10200 C C . ASP D 1 227 ? -22.058 -4.595 -13.551 1.00 33.49 249 ASP D C 1
ATOM 10201 O O . ASP D 1 227 ? -23.122 -4.036 -13.293 1.00 33.89 249 ASP D O 1
ATOM 10206 N N . ALA D 1 228 ? -20.874 -3.995 -13.458 1.00 33.34 250 ALA D N 1
ATOM 10207 C CA . ALA D 1 228 ? -20.715 -2.637 -12.939 1.00 33.40 250 ALA D CA 1
ATOM 10208 C C . ALA D 1 228 ? -21.538 -1.610 -13.709 1.00 33.17 250 ALA D C 1
ATOM 10209 O O . ALA D 1 228 ? -22.135 -0.718 -13.109 1.00 33.21 250 ALA D O 1
ATOM 10211 N N . TYR D 1 229 ? -21.572 -1.747 -15.032 1.00 33.34 251 TYR D N 1
ATOM 10212 C CA . TYR D 1 229 ? -22.314 -0.825 -15.887 1.00 33.41 251 TYR D CA 1
ATOM 10213 C C . TYR D 1 229 ? -23.819 -1.053 -15.790 1.00 33.95 251 TYR D C 1
ATOM 10214 O O . TYR D 1 229 ? -24.588 -0.092 -15.674 1.00 34.35 251 TYR D O 1
ATOM 10223 N N . ALA D 1 230 ? -24.226 -2.324 -15.834 1.00 34.02 252 ALA D N 1
ATOM 10224 C CA . ALA D 1 230 ? -25.636 -2.710 -15.740 1.00 34.28 252 ALA D CA 1
ATOM 10225 C C . ALA D 1 230 ? -26.290 -2.198 -14.456 1.00 35.27 252 ALA D C 1
ATOM 10226 O O . ALA D 1 230 ? -27.433 -1.740 -14.475 1.00 35.26 252 ALA D O 1
ATOM 10228 N N . ALA D 1 231 ? -25.545 -2.265 -13.353 1.00 36.33 253 ALA D N 1
ATOM 10229 C CA . ALA D 1 231 ? -26.025 -1.820 -12.044 1.00 37.57 253 ALA D CA 1
ATOM 10230 C C . ALA D 1 231 ? -26.291 -0.312 -11.975 1.00 38.43 253 ALA D C 1
ATOM 10231 O O . ALA D 1 231 ? -26.907 0.168 -11.019 1.00 39.70 253 ALA D O 1
ATOM 10233 N N . LEU D 1 232 ? -25.832 0.426 -12.985 1.00 38.07 254 LEU D N 1
ATOM 10234 C CA . LEU D 1 232 ? -26.139 1.850 -13.109 1.00 38.22 254 LEU D CA 1
ATOM 10235 C C . LEU D 1 232 ? -27.526 2.069 -13.720 1.00 38.63 254 LEU D C 1
ATOM 10236 O O . LEU D 1 232 ? -28.004 3.207 -13.814 1.00 38.92 254 LEU D O 1
ATOM 10241 N N . GLY D 1 233 ? -28.162 0.972 -14.133 1.00 38.28 255 GLY D N 1
ATOM 10242 C CA . GLY D 1 233 ? -29.504 1.009 -14.706 1.00 38.72 255 GLY D CA 1
ATOM 10243 C C . GLY D 1 233 ? -29.548 1.383 -16.177 1.00 38.71 255 GLY D C 1
ATOM 10244 O O . GLY D 1 233 ? -30.591 1.804 -16.682 1.00 39.74 255 GLY D O 1
ATOM 10245 N N . VAL D 1 234 ? -28.415 1.232 -16.859 1.00 37.90 256 VAL D N 1
ATOM 10246 C CA . VAL D 1 234 ? -28.315 1.476 -18.298 1.00 37.18 256 VAL D CA 1
ATOM 10247 C C . VAL D 1 234 ? -27.904 0.186 -19.016 1.00 37.10 256 VAL D C 1
ATOM 10248 O O . VAL D 1 234 ? -27.403 -0.748 -18.381 1.00 37.39 256 VAL D O 1
ATOM 10252 N N . LYS D 1 235 ? -28.113 0.134 -20.330 1.00 36.66 257 LYS D N 1
ATOM 10253 C CA . LYS D 1 235 ? -27.769 -1.054 -21.116 1.00 36.68 257 LYS D CA 1
ATOM 10254 C C . LYS D 1 235 ? -26.252 -1.235 -21.214 1.00 36.47 257 LYS D C 1
ATOM 10255 O O . LYS D 1 235 ? -25.497 -0.261 -21.199 1.00 36.12 257 LYS D O 1
ATOM 10261 N N . VAL D 1 236 ? -25.816 -2.488 -21.309 1.00 36.38 258 VAL D N 1
ATOM 10262 C CA . VAL D 1 236 ? -24.424 -2.804 -21.627 1.00 36.04 258 VAL D CA 1
ATOM 10263 C C . VAL D 1 236 ? -24.396 -3.405 -23.026 1.00 35.89 258 VAL D C 1
ATOM 10264 O O . VAL D 1 236 ? -25.288 -4.178 -23.385 1.00 36.25 258 VAL D O 1
ATOM 10268 N N . MET D 1 237 ? -23.393 -3.035 -23.819 1.00 35.72 259 MET D N 1
ATOM 10269 C CA . MET D 1 237 ? -23.278 -3.525 -25.194 1.00 35.86 259 MET D CA 1
ATOM 10270 C C . MET D 1 237 ? -21.826 -3.726 -25.602 1.00 35.05 259 MET D C 1
ATOM 10271 O O . MET D 1 237 ? -20.964 -2.917 -25.265 1.00 35.08 259 MET D O 1
ATOM 10276 N N . ILE D 1 238 ? -21.573 -4.803 -26.338 1.00 34.39 260 ILE D N 1
ATOM 10277 C CA . ILE D 1 238 ? -20.287 -5.016 -26.998 1.00 34.10 260 ILE D CA 1
ATOM 10278 C C . ILE D 1 238 ? -20.448 -4.521 -28.431 1.00 33.53 260 ILE D C 1
ATOM 10279 O O . ILE D 1 238 ? -21.255 -5.062 -29.184 1.00 33.70 260 ILE D O 1
ATOM 10284 N N . THR D 1 239 ? -19.686 -3.496 -28.804 1.00 33.07 261 THR D N 1
ATOM 10285 C CA . THR D 1 239 ? -20.008 -2.711 -30.002 1.00 33.16 261 THR D CA 1
ATOM 10286 C C . THR D 1 239 ? -19.163 -2.941 -31.259 1.00 33.49 261 THR D C 1
ATOM 10287 O O . THR D 1 239 ? -19.698 -2.895 -32.365 1.00 33.46 261 THR D O 1
ATOM 10291 N N . GLU D 1 240 ? -17.856 -3.146 -31.098 1.00 34.26 262 GLU D N 1
ATOM 10292 C CA . GLU D 1 240 ? -16.935 -3.269 -32.238 1.00 34.58 262 GLU D CA 1
ATOM 10293 C C . GLU D 1 240 ? -16.142 -4.575 -32.154 1.00 34.38 262 GLU D C 1
ATOM 10294 O O . GLU D 1 240 ? -14.939 -4.594 -32.412 1.00 34.85 262 GLU D O 1
ATOM 10300 N N . LEU D 1 241 ? -16.824 -5.663 -31.798 1.00 33.99 263 LEU D N 1
ATOM 10301 C CA . LEU D 1 241 ? -16.167 -6.918 -31.404 1.00 32.96 263 LEU D CA 1
ATOM 10302 C C . LEU D 1 241 ? -15.384 -7.639 -32.500 1.00 32.58 263 LEU D C 1
ATOM 10303 O O . LEU D 1 241 ? -15.944 -8.035 -33.518 1.00 32.61 263 LEU D O 1
ATOM 10308 N N . ASP D 1 242 ? -14.084 -7.808 -32.267 1.00 32.51 264 ASP D N 1
ATOM 10309 C CA . ASP D 1 242 ? -13.244 -8.690 -33.084 1.00 32.70 264 ASP D CA 1
ATOM 10310 C C . ASP D 1 242 ? -12.121 -9.352 -32.269 1.00 32.90 264 ASP D C 1
ATOM 10311 O O . ASP D 1 242 ? -11.733 -8.857 -31.206 1.00 32.39 264 ASP D O 1
ATOM 10316 N N . ILE D 1 243 ? -11.620 -10.481 -32.766 1.00 33.45 265 ILE D N 1
ATOM 10317 C CA . ILE D 1 243 ? -10.570 -11.226 -32.071 1.00 34.46 265 ILE D CA 1
ATOM 10318 C C . ILE D 1 243 ? -9.258 -11.254 -32.856 1.00 35.07 265 ILE D C 1
ATOM 10319 O O . ILE D 1 243 ? -9.141 -11.928 -33.883 1.00 35.45 265 ILE D O 1
ATOM 10324 N N . ASP D 1 244 ? -8.272 -10.521 -32.346 1.00 34.98 266 ASP D N 1
ATOM 10325 C CA . ASP D 1 244 ? -6.943 -10.492 -32.934 1.00 35.01 266 ASP D CA 1
ATOM 10326 C C . ASP D 1 244 ? -6.185 -11.781 -32.600 1.00 35.29 266 ASP D C 1
ATOM 10327 O O . ASP D 1 244 ? -6.101 -12.176 -31.433 1.00 35.48 266 ASP D O 1
ATOM 10332 N N . VAL D 1 245 ? -5.641 -12.429 -33.630 1.00 35.32 267 VAL D N 1
ATOM 10333 C CA . VAL D 1 245 ? -4.967 -13.731 -33.484 1.00 35.33 267 VAL D CA 1
ATOM 10334 C C . VAL D 1 245 ? -3.461 -13.690 -33.794 1.00 35.77 267 VAL D C 1
ATOM 10335 O O . VAL D 1 245 ? -2.767 -14.705 -33.688 1.00 35.91 267 VAL D O 1
ATOM 10339 N N . LEU D 1 246 ? -2.962 -12.519 -34.176 1.00 35.69 268 LEU D N 1
ATOM 10340 C CA . LEU D 1 246 ? -1.567 -12.377 -34.580 1.00 36.52 268 LEU D CA 1
ATOM 10341 C C . LEU D 1 246 ? -0.654 -12.007 -33.401 1.00 37.57 268 LEU D C 1
ATOM 10342 O O . LEU D 1 246 ? -1.103 -11.345 -32.456 1.00 38.73 268 LEU D O 1
ATOM 10347 N N . PRO D 1 247 ? 0.628 -12.435 -33.450 1.00 37.42 269 PRO D N 1
ATOM 10348 C CA . PRO D 1 247 ? 1.607 -12.168 -32.394 1.00 37.60 269 PRO D CA 1
ATOM 10349 C C . PRO D 1 247 ? 1.652 -10.714 -31.937 1.00 37.70 269 PRO D C 1
ATOM 10350 O O . PRO D 1 247 ? 1.438 -9.806 -32.742 1.00 37.61 269 PRO D O 1
ATOM 10354 N N . LEU D 1 248 ? 1.930 -10.520 -30.647 1.00 38.09 270 LEU D N 1
ATOM 10355 C CA . LEU D 1 248 ? 1.933 -9.206 -29.982 1.00 38.08 270 LEU D CA 1
ATOM 10356 C C . LEU D 1 248 ? 0.536 -8.627 -29.778 1.00 38.18 270 LEU D C 1
ATOM 10357 O O . LEU D 1 248 ? 0.169 -8.260 -28.664 1.00 39.00 270 LEU D O 1
ATOM 10362 N N . THR D 1 249 ? -0.234 -8.545 -30.854 1.00 38.22 271 THR D N 1
ATOM 10363 C CA . THR D 1 249 ? -1.542 -7.909 -30.810 1.00 38.28 271 THR D CA 1
ATOM 10364 C C . THR D 1 249 ? -2.609 -8.809 -30.194 1.00 38.08 271 THR D C 1
ATOM 10365 O O . THR D 1 249 ? -3.672 -8.328 -29.794 1.00 38.55 271 THR D O 1
ATOM 10369 N N . LYS D 1 250 ? -2.325 -10.106 -30.105 1.00 37.40 272 LYS D N 1
ATOM 10370 C CA . LYS D 1 250 ? -3.219 -11.027 -29.401 1.00 37.14 272 LYS D CA 1
ATOM 10371 C C . LYS D 1 250 ? -3.048 -10.929 -27.874 1.00 37.40 272 LYS D C 1
ATOM 10372 O O . LYS D 1 250 ? -3.747 -11.605 -27.120 1.00 37.62 272 LYS D O 1
ATOM 10378 N N . GLU D 1 251 ? -2.129 -10.068 -27.439 1.00 37.52 273 GLU D N 1
ATOM 10379 C CA . GLU D 1 251 ? -1.755 -9.932 -26.030 1.00 37.23 273 GLU D CA 1
ATOM 10380 C C . GLU D 1 251 ? -2.324 -8.672 -25.383 1.00 36.53 273 GLU D C 1
ATOM 10381 O O . GLU D 1 251 ? -2.361 -8.562 -24.156 1.00 36.93 273 GLU D O 1
ATOM 10387 N N . GLY D 1 252 ? -2.739 -7.719 -26.213 1.00 35.75 274 GLY D N 1
ATOM 10388 C CA . GLY D 1 252 ? -3.260 -6.437 -25.742 1.00 34.76 274 GLY D CA 1
ATOM 10389 C C . GLY D 1 252 ? -3.598 -5.530 -26.904 1.00 33.74 274 GLY D C 1
ATOM 10390 O O . GLY D 1 252 ? -3.045 -5.681 -27.991 1.00 33.47 274 GLY D O 1
ATOM 10391 N N . GLN D 1 253 ? -4.513 -4.592 -26.678 1.00 33.68 275 GLN D N 1
ATOM 10392 C CA . GLN D 1 253 ? -4.920 -3.656 -27.723 1.00 33.71 275 GLN D CA 1
ATOM 10393 C C . GLN D 1 253 ? -3.877 -2.565 -27.883 1.00 33.89 275 GLN D C 1
ATOM 10394 O O . GLN D 1 253 ? -3.467 -1.939 -26.904 1.00 33.83 275 GLN D O 1
ATOM 10400 N N . ILE D 1 254 ? -3.443 -2.352 -29.122 1.00 33.86 276 ILE D N 1
ATOM 10401 C CA . ILE D 1 254 ? -2.442 -1.335 -29.403 1.00 34.02 276 ILE D CA 1
ATOM 10402 C C . ILE D 1 254 ? -3.085 -0.121 -30.060 1.00 34.40 276 ILE D C 1
ATOM 10403 O O . ILE D 1 254 ? -3.825 -0.245 -31.037 1.00 34.96 276 ILE D O 1
ATOM 10408 N N . ILE D 1 255 ? -2.808 1.047 -29.490 1.00 34.44 277 ILE D N 1
ATOM 10409 C CA . ILE D 1 255 ? -3.249 2.318 -30.044 1.00 34.09 277 ILE D CA 1
ATOM 10410 C C . ILE D 1 255 ? -2.044 3.066 -30.609 1.00 34.40 277 ILE D C 1
ATOM 10411 O O . ILE D 1 255 ? -0.909 2.606 -30.473 1.00 34.96 277 ILE D O 1
ATOM 10416 N N . GLY D 1 256 ? -2.288 4.207 -31.249 1.00 34.49 278 GLY D N 1
ATOM 10417 C CA . GLY D 1 256 ? -1.211 5.020 -31.811 1.00 34.71 278 GLY D CA 1
ATOM 10418 C C . GLY D 1 256 ? -0.702 4.528 -33.156 1.00 35.21 278 GLY D C 1
ATOM 10419 O O . GLY D 1 256 ? -1.386 3.790 -33.868 1.00 34.89 278 GLY D O 1
ATOM 10420 N N . THR D 1 257 ? 0.510 4.946 -33.500 1.00 36.02 279 THR D N 1
ATOM 10421 C CA . THR D 1 257 ? 1.078 4.705 -34.824 1.00 36.38 279 THR D CA 1
ATOM 10422 C C . THR D 1 257 ? 2.509 4.184 -34.703 1.00 37.33 279 THR D C 1
ATOM 10423 O O . THR D 1 257 ? 3.257 4.135 -35.688 1.00 37.57 279 THR D O 1
ATOM 10427 N N . GLY D 1 258 ? 2.881 3.797 -33.485 1.00 37.84 280 GLY D N 1
ATOM 10428 C CA . GLY D 1 258 ? 4.203 3.246 -33.217 1.00 38.58 280 GLY D CA 1
ATOM 10429 C C . GLY D 1 258 ? 4.495 2.067 -34.121 1.00 38.85 280 GLY D C 1
ATOM 10430 O O . GLY D 1 258 ? 5.505 2.052 -34.822 1.00 39.55 280 GLY D O 1
ATOM 10431 N N . MET D 1 259 ? 3.580 1.099 -34.123 1.00 38.70 281 MET D N 1
ATOM 10432 C CA . MET D 1 259 ? 3.736 -0.150 -34.872 1.00 38.70 281 MET D CA 1
ATOM 10433 C C . MET D 1 259 ? 3.665 0.013 -36.393 1.00 39.27 281 MET D C 1
ATOM 10434 O O . MET D 1 259 ? 3.853 -0.962 -37.132 1.00 38.98 281 MET D O 1
ATOM 10439 N N . ALA D 1 260 ? 3.394 1.237 -36.851 1.00 39.93 282 ALA D N 1
ATOM 10440 C CA . ALA D 1 260 ? 3.390 1.555 -38.284 1.00 40.71 282 ALA D CA 1
ATOM 10441 C C . ALA D 1 260 ? 4.799 1.870 -38.796 1.00 41.61 282 ALA D C 1
ATOM 10442 O O . ALA D 1 260 ? 5.019 1.973 -40.006 1.00 41.68 282 ALA D O 1
ATOM 10444 N N . HIS D 1 261 ? 5.741 2.022 -37.864 1.00 42.23 283 HIS D N 1
ATOM 10445 C CA . HIS D 1 261 ? 7.153 2.234 -38.182 1.00 43.17 283 HIS D CA 1
ATOM 10446 C C . HIS D 1 261 ? 7.622 1.178 -39.175 1.00 43.68 283 HIS D C 1
ATOM 10447 O O . HIS D 1 261 ? 7.292 -0.005 -39.037 1.00 43.53 283 HIS D O 1
ATOM 10454 N N . LYS D 1 262 ? 8.389 1.613 -40.172 1.00 44.49 284 LYS D N 1
ATOM 10455 C CA . LYS D 1 262 ? 8.796 0.735 -41.269 1.00 44.80 284 LYS D CA 1
ATOM 10456 C C . LYS D 1 262 ? 9.712 -0.415 -40.840 1.00 44.54 284 LYS D C 1
ATOM 10457 O O . LYS D 1 262 ? 9.882 -1.385 -41.582 1.00 45.04 284 LYS D O 1
ATOM 10463 N N . GLN D 1 263 ? 10.276 -0.316 -39.637 1.00 43.98 285 GLN D N 1
ATOM 10464 C CA . GLN D 1 263 ? 11.166 -1.361 -39.120 1.00 43.90 285 GLN D CA 1
ATOM 10465 C C . GLN D 1 263 ? 10.446 -2.693 -38.909 1.00 43.11 285 GLN D C 1
ATOM 10466 O O . GLN D 1 263 ? 11.070 -3.750 -38.973 1.00 44.38 285 GLN D O 1
ATOM 10472 N N . PHE D 1 264 ? 9.139 -2.639 -38.666 1.00 40.78 286 PHE D N 1
ATOM 10473 C CA . PHE D 1 264 ? 8.365 -3.853 -38.447 1.00 39.34 286 PHE D CA 1
ATOM 10474 C C . PHE D 1 264 ? 7.911 -4.461 -39.770 1.00 39.33 286 PHE D C 1
ATOM 10475 O O . PHE D 1 264 ? 7.294 -5.533 -39.794 1.00 39.50 286 PHE D O 1
ATOM 10483 N N . GLN D 1 265 ? 8.230 -3.775 -40.866 1.00 39.07 287 GLN D N 1
ATOM 10484 C CA . GLN D 1 265 ? 8.015 -4.319 -42.202 1.00 38.58 287 GLN D CA 1
ATOM 10485 C C . GLN D 1 265 ? 9.252 -5.078 -42.670 1.00 38.81 287 GLN D C 1
ATOM 10486 O O . GLN D 1 265 ? 9.193 -5.825 -43.648 1.00 39.24 287 GLN D O 1
ATOM 10492 N N . LEU D 1 266 ? 10.366 -4.890 -41.964 1.00 38.71 288 LEU D N 1
ATOM 10493 C CA . LEU D 1 266 ? 11.621 -5.570 -42.292 1.00 39.17 288 LEU D CA 1
ATOM 10494 C C . LEU D 1 266 ? 11.466 -7.078 -42.128 1.00 39.12 288 LEU D C 1
ATOM 10495 O O . LEU D 1 266 ? 10.718 -7.521 -41.256 1.00 38.68 288 LEU D O 1
ATOM 10500 N N . PRO D 1 267 ? 12.177 -7.870 -42.959 1.00 39.64 289 PRO D N 1
ATOM 10501 C CA . PRO D 1 267 ? 12.024 -9.323 -42.984 1.00 39.88 289 PRO D CA 1
ATOM 10502 C C . PRO D 1 267 ? 11.903 -9.989 -41.605 1.00 39.97 289 PRO D C 1
ATOM 10503 O O . PRO D 1 267 ? 10.876 -10.607 -41.334 1.00 39.85 289 PRO D O 1
ATOM 10507 N N . GLU D 1 268 ? 12.912 -9.838 -40.744 1.00 40.30 290 GLU D N 1
ATOM 10508 C CA . GLU D 1 268 ? 12.953 -10.542 -39.452 1.00 40.39 290 GLU D CA 1
ATOM 10509 C C . GLU D 1 268 ? 11.733 -10.304 -38.554 1.00 40.17 290 GLU D C 1
ATOM 10510 O O . GLU D 1 268 ? 11.353 -11.185 -37.778 1.00 40.25 290 GLU D O 1
ATOM 10516 N N . PHE D 1 269 ? 11.134 -9.118 -38.660 1.00 39.82 291 PHE D N 1
ATOM 10517 C CA . PHE D 1 269 ? 9.928 -8.796 -37.898 1.00 39.83 291 PHE D CA 1
ATOM 10518 C C . PHE D 1 269 ? 8.674 -9.358 -38.543 1.00 39.67 291 PHE D C 1
ATOM 10519 O O . PHE D 1 269 ? 7.751 -9.779 -37.849 1.00 39.78 291 PHE D O 1
ATOM 10527 N N . LYS D 1 270 ? 8.654 -9.365 -39.870 1.00 40.14 292 LYS D N 1
ATOM 10528 C CA . LYS D 1 270 ? 7.523 -9.875 -40.624 1.00 40.85 292 LYS D CA 1
ATOM 10529 C C . LYS D 1 270 ? 7.414 -11.407 -40.552 1.00 41.82 292 LYS D C 1
ATOM 10530 O O . LYS D 1 270 ? 6.320 -11.953 -40.695 1.00 42.19 292 LYS D O 1
ATOM 10536 N N . ARG D 1 271 ? 8.538 -12.090 -40.324 1.00 43.03 293 ARG D N 1
ATOM 10537 C CA . ARG D 1 271 ? 8.541 -13.539 -40.072 1.00 43.76 293 ARG D CA 1
ATOM 10538 C C . ARG D 1 271 ? 7.792 -13.826 -38.773 1.00 42.01 293 ARG D C 1
ATOM 10539 O O . ARG D 1 271 ? 7.103 -14.837 -38.652 1.00 41.39 293 ARG D O 1
ATOM 10547 N N . PHE D 1 272 ? 7.944 -12.916 -37.812 1.00 40.69 294 PHE D N 1
ATOM 10548 C CA . PHE D 1 272 ? 7.380 -13.050 -36.473 1.00 39.32 294 PHE D CA 1
ATOM 10549 C C . PHE D 1 272 ? 5.954 -12.500 -36.375 1.00 38.84 294 PHE D C 1
ATOM 10550 O O . PHE D 1 272 ? 5.058 -13.179 -35.864 1.00 38.40 294 PHE D O 1
ATOM 10558 N N . LEU D 1 273 ? 5.748 -11.280 -36.871 1.00 38.33 295 LEU D N 1
ATOM 10559 C CA . LEU D 1 273 ? 4.463 -10.586 -36.730 1.00 37.70 295 LEU D CA 1
ATOM 10560 C C . LEU D 1 273 ? 3.377 -11.081 -37.684 1.00 37.98 295 LEU D C 1
ATOM 10561 O O . LEU D 1 273 ? 2.186 -10.917 -37.407 1.00 37.83 295 LEU D O 1
ATOM 10566 N N . ASP D 1 274 ? 3.787 -11.688 -38.796 1.00 38.50 296 ASP D N 1
ATOM 10567 C CA . ASP D 1 274 ? 2.850 -12.086 -39.844 1.00 38.86 296 ASP D CA 1
ATOM 10568 C C . ASP D 1 274 ? 3.089 -13.534 -40.323 1.00 39.36 296 ASP D C 1
ATOM 10569 O O . ASP D 1 274 ? 3.520 -13.765 -41.462 1.00 39.43 296 ASP D O 1
ATOM 10574 N N . PRO D 1 275 ? 2.790 -14.520 -39.455 1.00 38.95 297 PRO D N 1
ATOM 10575 C CA . PRO D 1 275 ? 3.155 -15.895 -39.761 1.00 39.17 297 PRO D CA 1
ATOM 10576 C C . PRO D 1 275 ? 2.104 -16.670 -40.563 1.00 39.30 297 PRO D C 1
ATOM 10577 O O . PRO D 1 275 ? 2.400 -17.758 -41.063 1.00 39.63 297 PRO D O 1
ATOM 10581 N N . TYR D 1 276 ? 0.900 -16.116 -40.692 1.00 38.99 298 TYR D N 1
ATOM 10582 C CA . TYR D 1 276 ? -0.229 -16.861 -41.254 1.00 39.21 298 TYR D CA 1
ATOM 10583 C C . TYR D 1 276 ? -0.697 -16.332 -42.614 1.00 40.02 298 TYR D C 1
ATOM 10584 O O . TYR D 1 276 ? -1.850 -15.922 -42.768 1.00 40.14 298 TYR D O 1
ATOM 10593 N N . ARG D 1 277 ? 0.194 -16.357 -43.600 1.00 40.76 299 ARG D N 1
ATOM 10594 C CA . ARG D 1 277 ? -0.102 -15.783 -44.913 1.00 41.06 299 ARG D CA 1
ATOM 10595 C C . ARG D 1 277 ? -0.830 -16.743 -45.866 1.00 41.10 299 ARG D C 1
ATOM 10596 O O . ARG D 1 277 ? -1.208 -16.353 -46.970 1.00 41.26 299 ARG D O 1
ATOM 10604 N N . ASP D 1 278 ? -1.032 -17.986 -45.434 1.00 41.10 300 ASP D N 1
ATOM 10605 C CA . ASP D 1 278 ? -1.821 -18.952 -46.200 1.00 41.22 300 ASP D CA 1
ATOM 10606 C C . ASP D 1 278 ? -2.867 -19.627 -45.325 1.00 40.38 300 ASP D C 1
ATOM 10607 O O . ASP D 1 278 ? -2.963 -20.855 -45.285 1.00 40.61 300 ASP D O 1
ATOM 10612 N N . GLY D 1 279 ? -3.647 -18.808 -44.626 1.00 39.39 301 GLY D N 1
ATOM 10613 C CA . GLY D 1 279 ? -4.708 -19.292 -43.748 1.00 38.47 301 GLY D CA 1
ATOM 10614 C C . GLY D 1 279 ? -4.221 -19.575 -42.344 1.00 37.53 301 GLY D C 1
ATOM 10615 O O . GLY D 1 279 ? -3.019 -19.671 -42.106 1.00 37.77 301 GLY D O 1
ATOM 10616 N N . LEU D 1 280 ? -5.160 -19.701 -41.410 1.00 36.80 302 LEU D N 1
ATOM 10617 C CA . LEU D 1 280 ? -4.828 -20.068 -40.043 1.00 36.57 302 LEU D CA 1
ATOM 10618 C C . LEU D 1 280 ? -4.511 -21.550 -39.954 1.00 37.56 302 LEU D C 1
ATOM 10619 O O . LEU D 1 280 ? -5.255 -22.371 -40.497 1.00 38.36 302 LEU D O 1
ATOM 10624 N N . PRO D 1 281 ? -3.398 -21.902 -39.282 1.00 37.90 303 PRO D N 1
ATOM 10625 C CA . PRO D 1 281 ? -3.132 -23.298 -38.951 1.00 38.89 303 PRO D CA 1
ATOM 10626 C C . PRO D 1 281 ? -4.316 -23.880 -38.188 1.00 39.75 303 PRO D C 1
ATOM 10627 O O . PRO D 1 281 ? -4.966 -23.160 -37.421 1.00 39.23 303 PRO D O 1
ATOM 10631 N N . ALA D 1 282 ? -4.589 -25.166 -38.407 1.00 41.08 304 ALA D N 1
ATOM 10632 C CA . ALA D 1 282 ? -5.761 -25.836 -37.833 1.00 41.90 304 ALA D CA 1
ATOM 10633 C C . ALA D 1 282 ? -5.990 -25.527 -36.347 1.00 42.81 304 ALA D C 1
ATOM 10634 O O . ALA D 1 282 ? -7.135 -25.306 -35.931 1.00 42.61 304 ALA D O 1
ATOM 10636 N N . ASP D 1 283 ? -4.907 -25.490 -35.566 1.00 43.76 305 ASP D N 1
ATOM 10637 C CA . ASP D 1 283 ? -4.999 -25.281 -34.121 1.00 44.89 305 ASP D CA 1
ATOM 10638 C C . ASP D 1 283 ? -5.376 -23.849 -33.742 1.00 44.58 305 ASP D C 1
ATOM 10639 O O . ASP D 1 283 ? -6.159 -23.640 -32.814 1.00 44.82 305 ASP D O 1
ATOM 10644 N N . VAL D 1 284 ? -4.831 -22.868 -34.461 1.00 44.03 306 VAL D N 1
ATOM 10645 C CA . VAL D 1 284 ? -5.161 -21.465 -34.196 1.00 43.72 306 VAL D CA 1
ATOM 10646 C C . VAL D 1 284 ? -6.604 -21.167 -34.617 1.00 44.04 306 VAL D C 1
ATOM 10647 O O . VAL D 1 284 ? -7.292 -20.376 -33.971 1.00 44.36 306 VAL D O 1
ATOM 10651 N N . GLN D 1 285 ? -7.057 -21.810 -35.693 1.00 44.56 307 GLN D N 1
ATOM 10652 C CA . GLN D 1 285 ? -8.465 -21.768 -36.091 1.00 44.35 307 GLN D CA 1
ATOM 10653 C C . GLN D 1 285 ? -9.387 -22.220 -34.960 1.00 44.80 307 GLN D C 1
ATOM 10654 O O . GLN D 1 285 ? -10.387 -21.556 -34.665 1.00 44.88 307 GLN D O 1
ATOM 10660 N N . ALA D 1 286 ? -9.038 -23.350 -34.338 1.00 45.18 308 ALA D N 1
ATOM 10661 C CA . ALA D 1 286 ? -9.809 -23.924 -33.229 1.00 45.14 308 ALA D CA 1
ATOM 10662 C C . ALA D 1 286 ? -9.688 -23.072 -31.967 1.00 44.59 308 ALA D C 1
ATOM 10663 O O . ALA D 1 286 ? -10.622 -22.993 -31.165 1.00 44.36 308 ALA D O 1
ATOM 10665 N N . GLN D 1 287 ? -8.528 -22.440 -31.806 1.00 44.17 309 GLN D N 1
ATOM 10666 C CA . GLN D 1 287 ? -8.288 -21.498 -30.720 1.00 43.51 309 GLN D CA 1
ATOM 10667 C C . GLN D 1 287 ? -9.254 -20.320 -30.841 1.00 42.19 309 GLN D C 1
ATOM 10668 O O . GLN D 1 287 ? -9.930 -19.954 -29.873 1.00 42.42 309 GLN D O 1
ATOM 10674 N N . LEU D 1 288 ? -9.322 -19.751 -32.045 1.00 40.74 310 LEU D N 1
ATOM 10675 C CA . LEU D 1 288 ? -10.237 -18.655 -32.357 1.00 38.82 310 LEU D CA 1
ATOM 10676 C C . LEU D 1 288 ? -11.697 -19.076 -32.185 1.00 38.30 310 LEU D C 1
ATOM 10677 O O . LEU D 1 288 ? -12.515 -18.282 -31.725 1.00 38.50 310 LEU D O 1
ATOM 10682 N N . ARG D 1 289 ? -12.008 -20.321 -32.553 1.00 37.52 311 ARG D N 1
ATOM 10683 C CA . ARG D 1 289 ? -13.330 -20.904 -32.335 1.00 36.49 311 ARG D CA 1
ATOM 10684 C C . ARG D 1 289 ? -13.663 -20.974 -30.839 1.00 36.47 311 ARG D C 1
ATOM 10685 O O . ARG D 1 289 ? -14.759 -20.591 -30.425 1.00 35.74 311 ARG D O 1
ATOM 10693 N N . ASP D 1 290 ? -12.707 -21.450 -30.041 1.00 36.83 312 ASP D N 1
ATOM 10694 C CA . ASP D 1 290 ? -12.878 -21.562 -28.588 1.00 36.81 312 ASP D CA 1
ATOM 10695 C C . ASP D 1 290 ? -12.929 -20.217 -27.878 1.00 36.55 312 ASP D C 1
ATOM 10696 O O . ASP D 1 290 ? -13.566 -20.096 -26.827 1.00 36.86 312 ASP D O 1
ATOM 10701 N N . ARG D 1 291 ? -12.261 -19.216 -28.448 1.00 35.93 313 ARG D N 1
ATOM 10702 C CA . ARG D 1 291 ? -12.342 -17.852 -27.932 1.00 36.11 313 ARG D CA 1
ATOM 10703 C C . ARG D 1 291 ? -13.743 -17.265 -28.143 1.00 35.98 313 ARG D C 1
ATOM 10704 O O . ARG D 1 291 ? -14.411 -16.880 -27.178 1.00 35.82 313 ARG D O 1
ATOM 10712 N N . TYR D 1 292 ? -14.186 -17.217 -29.401 1.00 35.83 314 TYR D N 1
ATOM 10713 C CA . TYR D 1 292 ? -15.522 -16.715 -29.746 1.00 35.34 314 TYR D CA 1
ATOM 10714 C C . TYR D 1 292 ? -16.664 -17.426 -29.006 1.00 35.59 314 TYR D C 1
ATOM 10715 O O . TYR D 1 292 ? -17.585 -16.768 -28.519 1.00 35.63 314 TYR D O 1
ATOM 10724 N N . ALA D 1 293 ? -16.595 -18.756 -28.924 1.00 35.77 315 ALA D N 1
ATOM 10725 C CA . ALA D 1 293 ? -17.611 -19.553 -28.229 1.00 36.05 315 ALA D CA 1
ATOM 10726 C C . ALA D 1 293 ? -17.749 -19.172 -26.756 1.00 36.29 315 ALA D C 1
ATOM 10727 O O . ALA D 1 293 ? -18.862 -19.003 -26.261 1.00 36.07 315 ALA D O 1
ATOM 10729 N N . GLU D 1 294 ? -16.618 -19.026 -26.066 1.00 36.69 316 GLU D N 1
ATOM 10730 C CA . GLU D 1 294 ? -16.634 -18.713 -24.638 1.00 36.70 316 GLU D CA 1
ATOM 10731 C C . GLU D 1 294 ? -17.025 -17.260 -24.352 1.00 36.41 316 GLU D C 1
ATOM 10732 O O . GLU D 1 294 ? -17.550 -16.957 -23.278 1.00 36.68 316 GLU D O 1
ATOM 10738 N N . LEU D 1 295 ? -16.776 -16.369 -25.311 1.00 36.05 317 LEU D N 1
ATOM 10739 C CA . LEU D 1 295 ? -17.177 -14.967 -25.180 1.00 35.66 317 LEU D CA 1
ATOM 10740 C C . LEU D 1 295 ? -18.684 -14.795 -25.340 1.00 36.30 317 LEU D C 1
ATOM 10741 O O . LEU D 1 295 ? -19.330 -14.150 -24.513 1.00 37.22 317 LEU D O 1
ATOM 10746 N N . PHE D 1 296 ? -19.242 -15.380 -26.396 1.00 36.34 318 PHE D N 1
ATOM 10747 C CA . PHE D 1 296 ? -20.684 -15.345 -26.607 1.00 36.39 318 PHE D CA 1
ATOM 10748 C C . PHE D 1 296 ? -21.442 -16.142 -25.554 1.00 36.89 318 PHE D C 1
ATOM 10749 O O . PHE D 1 296 ? -22.579 -15.805 -25.226 1.00 37.13 318 PHE D O 1
ATOM 10757 N N . ALA D 1 297 ? -20.806 -17.189 -25.026 1.00 37.17 319 ALA D N 1
ATOM 10758 C CA . ALA D 1 297 ? -21.371 -17.972 -23.926 1.00 36.90 319 ALA D CA 1
ATOM 10759 C C . ALA D 1 297 ? -21.544 -17.094 -22.696 1.00 36.88 319 ALA D C 1
ATOM 10760 O O . ALA D 1 297 ? -22.505 -17.257 -21.941 1.00 37.24 319 ALA D O 1
ATOM 10762 N N . LEU D 1 298 ? -20.606 -16.163 -22.514 1.00 36.51 320 LEU D N 1
ATOM 10763 C CA . LEU D 1 298 ? -20.655 -15.183 -21.433 1.00 36.68 320 LEU D CA 1
ATOM 10764 C C . LEU D 1 298 ? -21.747 -14.147 -21.705 1.00 36.88 320 LEU D C 1
ATOM 10765 O O . LEU D 1 298 ? -22.564 -13.855 -20.822 1.00 36.71 320 LEU D O 1
ATOM 10770 N N . PHE D 1 299 ? -21.756 -13.601 -22.924 1.00 36.49 321 PHE D N 1
ATOM 10771 C CA . PHE D 1 299 ? -22.771 -12.626 -23.333 1.00 36.12 321 PHE D CA 1
ATOM 10772 C C . PHE D 1 299 ? -24.176 -13.211 -23.237 1.00 36.50 321 PHE D C 1
ATOM 10773 O O . PHE D 1 299 ? -25.112 -12.520 -22.836 1.00 37.04 321 PHE D O 1
ATOM 10781 N N . TRP D 1 300 ? -24.315 -14.482 -23.611 1.00 36.59 322 TRP D N 1
ATOM 10782 C CA . TRP D 1 300 ? -25.611 -15.144 -23.600 1.00 36.83 322 TRP D CA 1
ATOM 10783 C C . TRP D 1 300 ? -26.096 -15.403 -22.181 1.00 37.37 322 TRP D C 1
ATOM 10784 O O . TRP D 1 300 ? -27.255 -15.133 -21.866 1.00 37.93 322 TRP D O 1
ATOM 10795 N N . ARG D 1 301 ? -25.208 -15.924 -21.335 1.00 37.16 323 ARG D N 1
ATOM 10796 C CA . ARG D 1 301 ? -25.502 -16.138 -19.915 1.00 37.20 323 ARG D CA 1
ATOM 10797 C C . ARG D 1 301 ? -25.996 -14.839 -19.266 1.00 37.71 323 ARG D C 1
ATOM 10798 O O . ARG D 1 301 ? -26.919 -14.848 -18.446 1.00 37.42 323 ARG D O 1
ATOM 10806 N N . LYS D 1 302 ? -25.384 -13.727 -19.669 1.00 38.51 324 LYS D N 1
ATOM 10807 C CA . LYS D 1 302 ? -25.709 -12.406 -19.143 1.00 38.81 324 LYS D CA 1
ATOM 10808 C C . LYS D 1 302 ? -26.562 -11.616 -20.136 1.00 38.71 324 LYS D C 1
ATOM 10809 O O . LYS D 1 302 ? -26.402 -10.405 -20.275 1.00 38.53 324 LYS D O 1
ATOM 10815 N N . ARG D 1 303 ? -27.474 -12.303 -20.819 1.00 39.63 325 ARG D N 1
ATOM 10816 C CA . ARG D 1 303 ? -28.274 -11.670 -21.868 1.00 40.51 325 ARG D CA 1
ATOM 10817 C C . ARG D 1 303 ? -29.249 -10.633 -21.315 1.00 42.03 325 ARG D C 1
ATOM 10818 O O . ARG D 1 303 ? -29.569 -9.662 -21.999 1.00 43.12 325 ARG D O 1
ATOM 10826 N N . ASP D 1 304 ? -29.698 -10.840 -20.076 1.00 43.70 326 ASP D N 1
ATOM 10827 C CA . ASP D 1 304 ? -30.604 -9.912 -19.392 1.00 44.67 326 ASP D CA 1
ATOM 10828 C C . ASP D 1 304 ? -30.006 -8.514 -19.206 1.00 43.87 326 ASP D C 1
ATOM 10829 O O . ASP D 1 304 ? -30.719 -7.578 -18.850 1.00 45.28 326 ASP D O 1
ATOM 10834 N N . LYS D 1 305 ? -28.704 -8.380 -19.445 1.00 41.98 327 LYS D N 1
ATOM 10835 C CA . LYS D 1 305 ? -27.996 -7.122 -19.209 1.00 40.95 327 LYS D CA 1
ATOM 10836 C C . LYS D 1 305 ? -27.411 -6.521 -20.488 1.00 40.30 327 LYS D C 1
ATOM 10837 O O . LYS D 1 305 ? -26.995 -5.356 -20.509 1.00 41.13 327 LYS D O 1
ATOM 10843 N N . ILE D 1 306 ? -27.388 -7.319 -21.551 1.00 38.75 328 ILE D N 1
ATOM 10844 C CA . ILE D 1 306 ? -26.819 -6.900 -22.828 1.00 36.87 328 ILE D CA 1
ATOM 10845 C C . ILE D 1 306 ? -27.923 -6.626 -23.849 1.00 36.83 328 ILE D C 1
ATOM 10846 O O . ILE D 1 306 ? -28.811 -7.460 -24.062 1.00 36.88 328 ILE D O 1
ATOM 10851 N N . ALA D 1 307 ? -27.857 -5.449 -24.468 1.00 36.03 329 ALA D N 1
ATOM 10852 C CA . ALA D 1 307 ? -28.832 -5.034 -25.471 1.00 35.62 329 ALA D CA 1
ATOM 10853 C C . ALA D 1 307 ? -28.419 -5.405 -26.896 1.00 35.41 329 ALA D C 1
ATOM 10854 O O . ALA D 1 307 ? -29.270 -5.740 -27.726 1.00 35.82 329 ALA D O 1
ATOM 10856 N N . ARG D 1 308 ? -27.118 -5.342 -27.173 1.00 34.64 330 ARG D N 1
ATOM 10857 C CA . ARG D 1 308 ? -26.591 -5.604 -28.510 1.00 34.14 330 ARG D CA 1
ATOM 10858 C C . ARG D 1 308 ? -25.147 -6.081 -28.470 1.00 34.43 330 ARG D C 1
ATOM 10859 O O . ARG D 1 308 ? -24.353 -5.608 -27.650 1.00 34.54 330 ARG D O 1
ATOM 10867 N N . VAL D 1 309 ? -24.825 -7.027 -29.354 1.00 34.57 331 VAL D N 1
ATOM 10868 C CA . VAL D 1 309 ? -23.439 -7.408 -29.637 1.00 34.83 331 VAL D CA 1
ATOM 10869 C C . VAL D 1 309 ? -23.173 -7.257 -31.134 1.00 35.10 331 VAL D C 1
ATOM 10870 O O . VAL D 1 309 ? -23.787 -7.947 -31.956 1.00 35.52 331 VAL D O 1
ATOM 10874 N N . SER D 1 310 ? -22.269 -6.339 -31.476 1.00 34.94 332 SER D N 1
ATOM 10875 C CA . SER D 1 310 ? -21.905 -6.083 -32.871 1.00 34.93 332 SER D CA 1
ATOM 10876 C C . SER D 1 310 ? -20.462 -6.470 -33.180 1.00 35.16 332 SER D C 1
ATOM 10877 O O . SER D 1 310 ? -19.524 -5.996 -32.531 1.00 35.02 332 SER D O 1
ATOM 10880 N N . VAL D 1 311 ? -20.296 -7.338 -34.173 1.00 35.75 333 VAL D N 1
ATOM 10881 C CA . VAL D 1 311 ? -18.969 -7.679 -34.681 1.00 36.46 333 VAL D CA 1
ATOM 10882 C C . VAL D 1 311 ? -18.542 -6.632 -35.721 1.00 37.13 333 VAL D C 1
ATOM 10883 O O . VAL D 1 311 ? -19.354 -6.196 -36.545 1.00 37.52 333 VAL D O 1
ATOM 10887 N N . TRP D 1 312 ? -17.276 -6.221 -35.665 1.00 36.98 334 TRP D N 1
ATOM 10888 C CA . TRP D 1 312 ? -16.786 -5.110 -36.481 1.00 37.29 334 TRP D CA 1
ATOM 10889 C C . TRP D 1 312 ? -16.416 -5.551 -37.900 1.00 37.93 334 TRP D C 1
ATOM 10890 O O . TRP D 1 312 ? -15.257 -5.452 -38.318 1.00 37.75 334 TRP D O 1
ATOM 10901 N N . GLY D 1 313 ? -17.422 -6.029 -38.632 1.00 38.43 335 GLY D N 1
ATOM 10902 C CA . GLY D 1 313 ? -17.246 -6.509 -39.999 1.00 38.82 335 GLY D CA 1
ATOM 10903 C C . GLY D 1 313 ? -17.793 -7.909 -40.222 1.00 39.37 335 GLY D C 1
ATOM 10904 O O . GLY D 1 313 ? -18.122 -8.627 -39.269 1.00 39.06 335 GLY D O 1
ATOM 10905 N N . VAL D 1 314 ? -17.879 -8.297 -41.491 1.00 39.85 336 VAL D N 1
ATOM 10906 C CA . VAL D 1 314 ? -18.417 -9.602 -41.868 1.00 40.73 336 VAL D CA 1
ATOM 10907 C C . VAL D 1 314 ? -17.290 -10.557 -42.260 1.00 41.42 336 VAL D C 1
ATOM 10908 O O . VAL D 1 314 ? -17.091 -11.596 -41.624 1.00 41.50 336 VAL D O 1
ATOM 10912 N N . SER D 1 315 ? -16.555 -10.186 -43.304 1.00 41.97 337 SER D N 1
ATOM 10913 C CA . SER D 1 315 ? -15.488 -11.013 -43.844 1.00 42.33 337 SER D CA 1
ATOM 10914 C C . SER D 1 315 ? -14.121 -10.510 -43.382 1.00 42.66 337 SER D C 1
ATOM 10915 O O . SER D 1 315 ? -13.926 -9.308 -43.196 1.00 43.06 337 SER D O 1
ATOM 10918 N N . ASP D 1 316 ? -13.180 -11.434 -43.208 1.00 43.42 338 ASP D N 1
ATOM 10919 C CA . ASP D 1 316 ? -11.846 -11.123 -42.684 1.00 44.21 338 ASP D CA 1
ATOM 10920 C C . ASP D 1 316 ? -11.034 -10.088 -43.473 1.00 44.94 338 ASP D C 1
ATOM 10921 O O . ASP D 1 316 ? -10.229 -9.367 -42.885 1.00 44.60 338 ASP D O 1
ATOM 10926 N N . ASP D 1 317 ? -11.241 -10.011 -44.786 1.00 46.39 339 ASP D N 1
ATOM 10927 C CA . ASP D 1 317 ? -10.425 -9.142 -45.649 1.00 47.93 339 ASP D CA 1
ATOM 10928 C C . ASP D 1 317 ? -10.656 -7.635 -45.490 1.00 47.75 339 ASP D C 1
ATOM 10929 O O . ASP D 1 317 ? -9.740 -6.842 -45.717 1.00 47.96 339 ASP D O 1
ATOM 10934 N N . MET D 1 318 ? -11.864 -7.237 -45.105 1.00 47.74 340 MET D N 1
ATOM 10935 C CA . MET D 1 318 ? -12.169 -5.811 -44.963 1.00 48.11 340 MET D CA 1
ATOM 10936 C C . MET D 1 318 ? -11.953 -5.292 -43.545 1.00 47.05 340 MET D C 1
ATOM 10937 O O . MET D 1 318 ? -12.195 -4.116 -43.260 1.00 46.35 340 MET D O 1
ATOM 10942 N N . SER D 1 319 ? -11.479 -6.178 -42.671 1.00 46.80 341 SER D N 1
ATOM 10943 C CA . SER D 1 319 ? -11.214 -5.849 -41.273 1.00 45.53 341 SER D CA 1
ATOM 10944 C C . SER D 1 319 ? -10.013 -4.928 -41.139 1.00 45.01 341 SER D C 1
ATOM 10945 O O . SER D 1 319 ? -8.927 -5.226 -41.645 1.00 45.34 341 SER D O 1
ATOM 10948 N N . TRP D 1 320 ? -10.224 -3.815 -40.440 1.00 43.98 342 TRP D N 1
ATOM 10949 C CA . TRP D 1 320 ? -9.184 -2.819 -40.179 1.00 43.16 342 TRP D CA 1
ATOM 10950 C C . TRP D 1 320 ? -7.939 -3.415 -39.509 1.00 42.06 342 TRP D C 1
ATOM 10951 O O . TRP D 1 320 ? -6.869 -2.805 -39.525 1.00 41.68 342 TRP D O 1
ATOM 10962 N N . LYS D 1 321 ? -8.095 -4.609 -38.935 1.00 40.75 343 LYS D N 1
ATOM 10963 C CA . LYS D 1 321 ? -7.036 -5.282 -38.177 1.00 39.99 343 LYS D CA 1
ATOM 10964 C C . LYS D 1 321 ? -5.925 -5.880 -39.050 1.00 39.90 343 LYS D C 1
ATOM 10965 O O . LYS D 1 321 ? -4.861 -6.248 -38.548 1.00 39.92 343 LYS D O 1
ATOM 10971 N N . ASN D 1 322 ? -6.175 -5.990 -40.350 1.00 39.83 344 ASN D N 1
ATOM 10972 C CA . ASN D 1 322 ? -5.156 -6.468 -41.270 1.00 39.64 344 ASN D CA 1
ATOM 10973 C C . ASN D 1 322 ? -4.029 -5.460 -41.402 1.00 39.65 344 ASN D C 1
ATOM 10974 O O . ASN D 1 322 ? -2.862 -5.827 -41.310 1.00 40.78 344 ASN D O 1
ATOM 10979 N N . ASP D 1 323 ? -4.381 -4.192 -41.603 1.00 39.29 345 ASP D N 1
ATOM 10980 C CA . ASP D 1 323 ? -3.382 -3.137 -41.744 1.00 39.56 345 ASP D CA 1
ATOM 10981 C C . ASP D 1 323 ? -3.145 -2.335 -40.466 1.00 39.18 345 ASP D C 1
ATOM 10982 O O . ASP D 1 323 ? -2.285 -1.456 -40.438 1.00 39.54 345 ASP D O 1
ATOM 10987 N N . TYR D 1 324 ? -3.899 -2.635 -39.410 1.00 38.99 346 TYR D N 1
ATOM 10988 C CA . TYR D 1 324 ? -3.693 -1.974 -38.116 1.00 39.00 346 TYR D CA 1
ATOM 10989 C C . TYR D 1 324 ? -3.631 -2.958 -36.935 1.00 39.09 346 TYR D C 1
ATOM 10990 O O . TYR D 1 324 ? -4.429 -3.893 -36.872 1.00 39.14 346 TYR D O 1
ATOM 10999 N N . PRO D 1 325 ? -2.700 -2.745 -35.978 1.00 39.43 347 PRO D N 1
ATOM 11000 C CA . PRO D 1 325 ? -1.706 -1.663 -35.812 1.00 39.72 347 PRO D CA 1
ATOM 11001 C C . PRO D 1 325 ? -0.460 -1.743 -36.695 1.00 40.12 347 PRO D C 1
ATOM 11002 O O . PRO D 1 325 ? 0.324 -0.791 -36.723 1.00 40.44 347 PRO D O 1
ATOM 11006 N N . VAL D 1 326 ? -0.279 -2.866 -37.389 1.00 40.09 348 VAL D N 1
ATOM 11007 C CA . VAL D 1 326 ? 0.868 -3.069 -38.273 1.00 40.01 348 VAL D CA 1
ATOM 11008 C C . VAL D 1 326 ? 0.355 -3.295 -39.691 1.00 40.32 348 VAL D C 1
ATOM 11009 O O . VAL D 1 326 ? -0.399 -4.246 -39.925 1.00 41.45 348 VAL D O 1
ATOM 11013 N N . PRO D 1 327 ? 0.750 -2.421 -40.643 1.00 40.13 349 PRO D N 1
ATOM 11014 C CA . PRO D 1 327 ? 0.298 -2.556 -42.034 1.00 39.58 349 PRO D CA 1
ATOM 11015 C C . PRO D 1 327 ? 0.755 -3.858 -42.697 1.00 39.53 349 PRO D C 1
ATOM 11016 O O . PRO D 1 327 ? 1.779 -4.431 -42.305 1.00 40.58 349 PRO D O 1
ATOM 11020 N N . GLY D 1 328 ? -0.019 -4.322 -43.676 1.00 38.32 350 GLY D N 1
ATOM 11021 C CA . GLY D 1 328 ? 0.390 -5.434 -44.537 1.00 37.76 350 GLY D CA 1
ATOM 11022 C C . GLY D 1 328 ? 0.230 -6.843 -43.992 1.00 37.14 350 GLY D C 1
ATOM 11023 O O . GLY D 1 328 ? 0.452 -7.813 -44.722 1.00 36.70 350 GLY D O 1
ATOM 11024 N N . ARG D 1 329 ? -0.146 -6.964 -42.717 1.00 36.37 351 ARG D N 1
ATOM 11025 C CA . ARG D 1 329 ? -0.351 -8.274 -42.093 1.00 35.72 351 ARG D CA 1
ATOM 11026 C C . ARG D 1 329 ? -1.636 -8.915 -42.588 1.00 35.28 351 ARG D C 1
ATOM 11027 O O . ARG D 1 329 ? -2.523 -8.236 -43.122 1.00 34.94 351 ARG D O 1
ATOM 11035 N N . THR D 1 330 ? -1.737 -10.224 -42.370 1.00 34.63 352 THR D N 1
ATOM 11036 C CA . THR D 1 330 ? -2.939 -10.981 -42.701 1.00 33.65 352 THR D CA 1
ATOM 11037 C C . THR D 1 330 ? -3.560 -11.538 -41.414 1.00 32.68 352 THR D C 1
ATOM 11038 O O . THR D 1 330 ? -3.094 -12.538 -40.868 1.00 32.65 352 THR D O 1
ATOM 11042 N N . ASN D 1 331 ? -4.598 -10.856 -40.933 1.00 31.92 353 ASN D N 1
ATOM 11043 C CA . ASN D 1 331 ? -5.272 -11.187 -39.675 1.00 31.35 353 ASN D CA 1
ATOM 11044 C C . ASN D 1 331 ? -6.566 -11.960 -39.936 1.00 31.32 353 ASN D C 1
ATOM 11045 O O . ASN D 1 331 ? -7.035 -12.027 -41.074 1.00 31.80 353 ASN D O 1
ATOM 11050 N N . TYR D 1 332 ? -7.139 -12.545 -38.886 1.00 30.67 354 TYR D N 1
ATOM 11051 C CA . TYR D 1 332 ? -8.361 -13.340 -39.010 1.00 30.42 354 TYR D CA 1
ATOM 11052 C C . TYR D 1 332 ? -9.311 -13.058 -37.832 1.00 30.30 354 TYR D C 1
ATOM 11053 O O . TYR D 1 332 ? -9.585 -13.950 -37.021 1.00 30.32 354 TYR D O 1
ATOM 11062 N N . PRO D 1 333 ? -9.826 -11.815 -37.735 1.00 30.00 355 PRO D N 1
ATOM 11063 C CA . PRO D 1 333 ? -10.529 -11.428 -36.521 1.00 29.83 355 PRO D CA 1
ATOM 11064 C C . PRO D 1 333 ? -12.055 -11.607 -36.527 1.00 30.16 355 PRO D C 1
ATOM 11065 O O . PRO D 1 333 ? -12.693 -11.398 -35.490 1.00 30.47 355 PRO D O 1
ATOM 11069 N N . LEU D 1 334 ? -12.637 -12.003 -37.655 1.00 30.29 356 LEU D N 1
ATOM 11070 C CA . LEU D 1 334 ? -14.096 -12.032 -37.760 1.00 30.25 356 LEU D CA 1
ATOM 11071 C C . LEU D 1 334 ? -14.685 -13.436 -37.959 1.00 31.06 356 LEU D C 1
ATOM 11072 O O . LEU D 1 334 ? -13.983 -14.434 -37.790 1.00 31.75 356 LEU D O 1
ATOM 11077 N N . LEU D 1 335 ? -15.974 -13.502 -38.297 1.00 31.34 357 LEU D N 1
ATOM 11078 C CA . LEU D 1 335 ? -16.717 -14.768 -38.325 1.00 31.63 357 LEU D CA 1
ATOM 11079 C C . LEU D 1 335 ? -16.783 -15.462 -39.692 1.00 31.92 357 LEU D C 1
ATOM 11080 O O . LEU D 1 335 ? -17.153 -16.634 -39.780 1.00 31.66 357 LEU D O 1
ATOM 11085 N N . PHE D 1 336 ? -16.420 -14.737 -40.748 1.00 32.48 358 PHE D N 1
ATOM 11086 C CA . PHE D 1 336 ? -16.412 -15.278 -42.108 1.00 33.35 358 PHE D CA 1
ATOM 11087 C C . PHE D 1 336 ? -15.051 -15.075 -42.770 1.00 33.81 358 PHE D C 1
ATOM 11088 O O . PHE D 1 336 ? -14.449 -14.007 -42.648 1.00 33.73 358 PHE D O 1
ATOM 11096 N N . ASP D 1 337 ? -14.575 -16.104 -43.467 1.00 34.85 359 ASP D N 1
ATOM 11097 C CA . ASP D 1 337 ? -13.285 -16.054 -44.163 1.00 35.66 359 ASP D CA 1
ATOM 11098 C C . ASP D 1 337 ? -13.328 -15.170 -45.419 1.00 36.18 359 ASP D C 1
ATOM 11099 O O . ASP D 1 337 ? -14.386 -14.664 -45.791 1.00 36.10 359 ASP D O 1
ATOM 11104 N N . ARG D 1 338 ? -12.174 -15.003 -46.065 1.00 37.06 360 ARG D N 1
ATOM 11105 C CA . ARG D 1 338 ? -12.028 -14.134 -47.240 1.00 37.41 360 ARG D CA 1
ATOM 11106 C C . ARG D 1 338 ? -12.840 -14.572 -48.457 1.00 38.06 360 ARG D C 1
ATOM 11107 O O . ARG D 1 338 ? -13.065 -13.777 -49.372 1.00 38.59 360 ARG D O 1
ATOM 11115 N N . ASN D 1 339 ? -13.270 -15.833 -48.462 1.00 38.66 361 ASN D N 1
ATOM 11116 C CA . ASN D 1 339 ? -14.178 -16.355 -49.486 1.00 39.51 361 ASN D CA 1
ATOM 11117 C C . ASN D 1 339 ? -15.649 -16.220 -49.080 1.00 39.84 361 ASN D C 1
ATOM 11118 O O . ASN D 1 339 ? -16.546 -16.681 -49.794 1.00 40.51 361 ASN D O 1
ATOM 11123 N N . HIS D 1 340 ? -15.875 -15.580 -47.930 1.00 39.55 362 HIS D N 1
ATOM 11124 C CA . HIS D 1 340 ? -17.211 -15.304 -47.383 1.00 39.74 362 HIS D CA 1
ATOM 11125 C C . HIS D 1 340 ? -17.940 -16.534 -46.841 1.00 40.28 362 HIS D C 1
ATOM 11126 O O . HIS D 1 340 ? -19.168 -16.535 -46.728 1.00 40.54 362 HIS D O 1
ATOM 11133 N N . GLN D 1 341 ? -17.179 -17.569 -46.496 1.00 40.68 363 GLN D N 1
ATOM 11134 C CA . GLN D 1 341 ? -17.749 -18.782 -45.920 1.00 41.54 363 GLN D CA 1
ATOM 11135 C C . GLN D 1 341 ? -17.664 -18.724 -44.400 1.00 41.64 363 GLN D C 1
ATOM 11136 O O . GLN D 1 341 ? -16.798 -18.031 -43.864 1.00 41.64 363 GLN D O 1
ATOM 11142 N N . PRO D 1 342 ? -18.578 -19.432 -43.698 1.00 41.90 364 PRO D N 1
ATOM 11143 C CA . PRO D 1 342 ? -18.532 -19.494 -42.236 1.00 40.81 364 PRO D CA 1
ATOM 11144 C C . PRO D 1 342 ? -17.239 -20.123 -41.744 1.00 40.71 364 PRO D C 1
ATOM 11145 O O . PRO D 1 342 ? -16.781 -21.121 -42.299 1.00 41.86 364 PRO D O 1
ATOM 11149 N N . LYS D 1 343 ? -16.649 -19.521 -40.723 1.00 39.85 365 LYS D N 1
ATOM 11150 C CA . LYS D 1 343 ? -15.513 -20.112 -40.038 1.00 40.30 365 LYS D CA 1
ATOM 11151 C C . LYS D 1 343 ? -16.046 -21.018 -38.917 1.00 41.18 365 LYS D C 1
ATOM 11152 O O . LYS D 1 343 ? -17.203 -20.866 -38.501 1.00 41.66 365 LYS D O 1
ATOM 11158 N N . PRO D 1 344 ? -15.227 -21.980 -38.439 1.00 41.44 366 PRO D N 1
ATOM 11159 C CA . PRO D 1 344 ? -15.626 -22.799 -37.291 1.00 41.63 366 PRO D CA 1
ATOM 11160 C C . PRO D 1 344 ? -16.154 -21.974 -36.118 1.00 41.30 366 PRO D C 1
ATOM 11161 O O . PRO D 1 344 ? -16.864 -22.504 -35.263 1.00 41.84 366 PRO D O 1
ATOM 11165 N N . ALA D 1 345 ? -15.805 -20.688 -36.099 1.00 40.56 367 ALA D N 1
ATOM 11166 C CA . ALA D 1 345 ? -16.240 -19.763 -35.061 1.00 39.87 367 ALA D CA 1
ATOM 11167 C C . ALA D 1 345 ? -17.716 -19.413 -35.185 1.00 40.13 367 ALA D C 1
ATOM 11168 O O . ALA D 1 345 ? -18.394 -19.258 -34.168 1.00 40.89 367 ALA D O 1
ATOM 11170 N N . LEU D 1 346 ? -18.214 -19.287 -36.417 1.00 39.33 368 LEU D N 1
ATOM 11171 C CA . LEU D 1 346 ? -19.618 -18.935 -36.624 1.00 39.00 368 LEU D CA 1
ATOM 11172 C C . LEU D 1 346 ? -20.548 -20.012 -36.079 1.00 39.85 368 LEU D C 1
ATOM 11173 O O . LEU D 1 346 ? -21.452 -19.718 -35.295 1.00 39.70 368 LEU D O 1
ATOM 11178 N N . ASP D 1 347 ? -20.314 -21.255 -36.494 1.00 41.25 369 ASP D N 1
ATOM 11179 C CA . ASP D 1 347 ? -21.148 -22.387 -36.086 1.00 42.23 369 ASP D CA 1
ATOM 11180 C C . ASP D 1 347 ? -21.177 -22.514 -34.566 1.00 42.16 369 ASP D C 1
ATOM 11181 O O . ASP D 1 347 ? -22.237 -22.745 -33.973 1.00 42.97 369 ASP D O 1
ATOM 11186 N N . ALA D 1 348 ? -20.011 -22.339 -33.946 1.00 41.02 370 ALA D N 1
ATOM 11187 C CA . ALA D 1 348 ? -19.891 -22.373 -32.493 1.00 40.87 370 ALA D CA 1
ATOM 11188 C C . ALA D 1 348 ? -20.712 -21.268 -31.817 1.00 40.19 370 ALA D C 1
ATOM 11189 O O . ALA D 1 348 ? -21.335 -21.505 -30.783 1.00 40.96 370 ALA D O 1
ATOM 11191 N N . VAL D 1 349 ? -20.715 -20.076 -32.412 1.00 38.93 371 VAL D N 1
ATOM 11192 C CA . VAL D 1 349 ? -21.434 -18.921 -31.866 1.00 38.09 371 VAL D CA 1
ATOM 11193 C C . VAL D 1 349 ? -22.950 -19.043 -32.084 1.00 38.68 371 VAL D C 1
ATOM 11194 O O . VAL D 1 349 ? -23.739 -18.820 -31.157 1.00 38.46 371 VAL D O 1
ATOM 11198 N N . VAL D 1 350 ? -23.347 -19.407 -33.303 1.00 38.78 372 VAL D N 1
ATOM 11199 C CA . VAL D 1 350 ? -24.752 -19.681 -33.619 1.00 39.14 372 VAL D CA 1
ATOM 11200 C C . VAL D 1 350 ? -25.311 -20.764 -32.686 1.00 39.45 372 VAL D C 1
ATOM 11201 O O . VAL D 1 350 ? -26.479 -20.713 -32.305 1.00 39.73 372 VAL D O 1
ATOM 11205 N N . ALA D 1 351 ? -24.459 -21.721 -32.312 1.00 39.73 373 ALA D N 1
ATOM 11206 C CA . ALA D 1 351 ? -24.835 -22.819 -31.417 1.00 40.39 373 ALA D CA 1
ATOM 11207 C C . ALA D 1 351 ? -25.173 -22.355 -29.992 1.00 40.90 373 ALA D C 1
ATOM 11208 O O . ALA D 1 351 ? -26.195 -22.765 -29.432 1.00 41.34 373 ALA D O 1
ATOM 11210 N N . VAL D 1 352 ? -24.317 -21.492 -29.436 1.00 40.80 374 VAL D N 1
ATOM 11211 C CA . VAL D 1 352 ? -24.383 -21.025 -28.036 1.00 40.97 374 VAL D CA 1
ATOM 11212 C C . VAL D 1 352 ? -25.792 -20.889 -27.421 1.00 42.13 374 VAL D C 1
ATOM 11213 O O . VAL D 1 352 ? -26.058 -21.511 -26.391 1.00 42.53 374 VAL D O 1
ATOM 11217 N N . PRO D 1 353 ? -26.691 -20.087 -28.040 1.00 42.72 375 PRO D N 1
ATOM 11218 C CA . PRO D 1 353 ? -28.021 -19.868 -27.450 1.00 43.96 375 PRO D CA 1
ATOM 11219 C C . PRO D 1 353 ? -28.807 -21.127 -27.074 1.00 45.64 375 PRO D C 1
ATOM 11220 O O . PRO D 1 353 ? -29.434 -21.155 -26.015 1.00 46.55 375 PRO D O 1
ATOM 11224 N N . SER D 1 354 ? -28.775 -22.150 -27.925 1.00 47.05 376 SER D N 1
ATOM 11225 C CA . SER D 1 354 ? -29.451 -23.416 -27.627 1.00 48.14 376 SER D CA 1
ATOM 11226 C C . SER D 1 354 ? -28.448 -24.476 -27.173 1.00 48.67 376 SER D C 1
ATOM 11227 O O . SER D 1 354 ? -27.885 -25.209 -27.994 1.00 49.40 376 SER D O 1
ATOM 11230 N N . ALA D 1 355 ? -28.228 -24.544 -25.863 1.00 48.34 377 ALA D N 1
ATOM 11231 C CA . ALA D 1 355 ? -27.250 -25.460 -25.291 1.00 48.54 377 ALA D CA 1
ATOM 11232 C C . ALA D 1 355 ? -27.854 -26.300 -24.171 1.00 49.88 377 ALA D C 1
ATOM 11233 O O . ALA D 1 355 ? -28.167 -25.788 -23.095 1.00 51.07 377 ALA D O 1
ATOM 11235 N N . THR E 1 1 ? 16.992 -29.997 -48.782 1.00 56.63 23 THR E N 1
ATOM 11236 C CA . THR E 1 1 ? 18.462 -30.078 -48.536 1.00 56.22 23 THR E CA 1
ATOM 11237 C C . THR E 1 1 ? 19.108 -31.025 -49.558 1.00 55.85 23 THR E C 1
ATOM 11238 O O . THR E 1 1 ? 19.328 -32.204 -49.268 1.00 56.41 23 THR E O 1
ATOM 11242 N N . SER E 1 2 ? 19.399 -30.536 -50.764 1.00 54.86 24 SER E N 1
ATOM 11243 C CA . SER E 1 2 ? 19.091 -29.182 -51.239 1.00 52.62 24 SER E CA 1
ATOM 11244 C C . SER E 1 2 ? 18.695 -29.318 -52.702 1.00 51.41 24 SER E C 1
ATOM 11245 O O . SER E 1 2 ? 19.127 -30.262 -53.368 1.00 51.80 24 SER E O 1
ATOM 11248 N N . LEU E 1 3 ? 17.888 -28.389 -53.209 1.00 49.71 25 LEU E N 1
ATOM 11249 C CA . LEU E 1 3 ? 17.427 -28.477 -54.596 1.00 48.91 25 LEU E CA 1
ATOM 11250 C C . LEU E 1 3 ? 18.575 -28.630 -55.593 1.00 48.97 25 LEU E C 1
ATOM 11251 O O . LEU E 1 3 ? 18.582 -29.567 -56.396 1.00 49.25 25 LEU E O 1
ATOM 11256 N N . LYS E 1 4 ? 19.549 -27.725 -55.524 1.00 49.02 26 LYS E N 1
ATOM 11257 C CA . LYS E 1 4 ? 20.657 -27.725 -56.479 1.00 50.01 26 LYS E CA 1
ATOM 11258 C C . LYS E 1 4 ? 21.575 -28.939 -56.347 1.00 51.59 26 LYS E C 1
ATOM 11259 O O . LYS E 1 4 ? 22.146 -29.392 -57.340 1.00 52.78 26 LYS E O 1
ATOM 11265 N N . GLN E 1 5 ? 21.700 -29.466 -55.130 1.00 52.68 27 GLN E N 1
ATOM 11266 C CA . GLN E 1 5 ? 22.560 -30.623 -54.874 1.00 54.39 27 GLN E CA 1
ATOM 11267 C C . GLN E 1 5 ? 21.883 -31.945 -55.238 1.00 53.33 27 GLN E C 1
ATOM 11268 O O . GLN E 1 5 ? 22.498 -32.807 -55.869 1.00 53.16 27 GLN E O 1
ATOM 11274 N N . ALA E 1 6 ? 20.621 -32.101 -54.838 1.00 52.11 28 ALA E N 1
ATOM 11275 C CA . ALA E 1 6 ? 19.849 -33.299 -55.156 1.00 51.75 28 ALA E CA 1
ATOM 11276 C C . ALA E 1 6 ? 19.810 -33.561 -56.660 1.00 51.68 28 ALA E C 1
ATOM 11277 O O . ALA E 1 6 ? 19.769 -34.713 -57.091 1.00 52.09 28 ALA E O 1
ATOM 11279 N N . TYR E 1 7 ? 19.848 -32.484 -57.446 1.00 50.98 29 TYR E N 1
ATOM 11280 C CA . TYR E 1 7 ? 19.754 -32.567 -58.906 1.00 50.63 29 TYR E CA 1
ATOM 11281 C C . TYR E 1 7 ? 21.073 -32.367 -59.666 1.00 51.13 29 TYR E C 1
ATOM 11282 O O . TYR E 1 7 ? 21.098 -32.465 -60.896 1.00 50.68 29 TYR E O 1
ATOM 11291 N N . ALA E 1 8 ? 22.155 -32.110 -58.928 1.00 51.87 30 ALA E N 1
ATOM 11292 C CA . ALA E 1 8 ? 23.464 -31.759 -59.502 1.00 52.14 30 ALA E CA 1
ATOM 11293 C C . ALA E 1 8 ? 23.983 -32.742 -60.552 1.00 52.70 30 ALA E C 1
ATOM 11294 O O . ALA E 1 8 ? 24.580 -32.330 -61.554 1.00 51.93 30 ALA E O 1
ATOM 11296 N N . GLN E 1 9 ? 23.748 -34.034 -60.322 1.00 53.58 31 GLN E N 1
ATOM 11297 C CA . GLN E 1 9 ? 24.200 -35.081 -61.242 1.00 53.68 31 GLN E CA 1
ATOM 11298 C C . GLN E 1 9 ? 23.280 -35.269 -62.455 1.00 52.14 31 GLN E C 1
ATOM 11299 O O . GLN E 1 9 ? 23.520 -36.144 -63.289 1.00 53.12 31 GLN E O 1
ATOM 11305 N N . GLY E 1 10 ? 22.241 -34.439 -62.554 1.00 50.06 32 GLY E N 1
ATOM 11306 C CA . GLY E 1 10 ? 21.273 -34.520 -63.647 1.00 47.57 32 GLY E CA 1
ATOM 11307 C C . GLY E 1 10 ? 21.199 -33.263 -64.493 1.00 45.26 32 GLY E C 1
ATOM 11308 O O . GLY E 1 10 ? 21.355 -33.320 -65.715 1.00 45.64 32 GLY E O 1
ATOM 11309 N N . PHE E 1 11 ? 20.945 -32.131 -63.839 1.00 42.89 33 PHE E N 1
ATOM 11310 C CA . PHE E 1 11 ? 20.878 -30.826 -64.501 1.00 40.37 33 PHE E CA 1
ATOM 11311 C C . PHE E 1 11 ? 20.934 -29.679 -63.502 1.00 39.25 33 PHE E C 1
ATOM 11312 O O . PHE E 1 11 ? 20.885 -29.894 -62.290 1.00 39.03 33 PHE E O 1
ATOM 11320 N N . LEU E 1 12 ? 21.049 -28.460 -64.024 1.00 38.53 34 LEU E N 1
ATOM 11321 C CA . LEU E 1 12 ? 20.945 -27.251 -63.208 1.00 38.11 34 LEU E CA 1
ATOM 11322 C C . LEU E 1 12 ? 19.510 -27.064 -62.735 1.00 37.63 34 LEU E C 1
ATOM 11323 O O . LEU E 1 12 ? 18.558 -27.322 -63.477 1.00 37.66 34 LEU E O 1
ATOM 11328 N N . LEU E 1 13 ? 19.349 -26.616 -61.499 1.00 37.12 35 LEU E N 1
ATOM 11329 C CA . LEU E 1 13 ? 18.021 -26.291 -61.018 1.00 36.66 35 LEU E CA 1
ATOM 11330 C C . LEU E 1 13 ? 18.000 -24.835 -60.592 1.00 36.40 35 LEU E C 1
ATOM 11331 O O . LEU E 1 13 ? 18.632 -24.456 -59.599 1.00 36.93 35 LEU E O 1
ATOM 11336 N N . GLY E 1 14 ? 17.283 -24.024 -61.365 1.00 35.36 36 GLY E N 1
ATOM 11337 C CA . GLY E 1 14 ? 17.284 -22.580 -61.179 1.00 35.02 36 GLY E CA 1
ATOM 11338 C C . GLY E 1 14 ? 15.923 -21.995 -60.870 1.00 34.67 36 GLY E C 1
ATOM 11339 O O . GLY E 1 14 ? 14.951 -22.728 -60.680 1.00 35.05 36 GLY E O 1
ATOM 11340 N N . THR E 1 15 ? 15.870 -20.667 -60.807 1.00 34.12 37 THR E N 1
ATOM 11341 C CA . THR E 1 15 ? 14.639 -19.929 -60.539 1.00 33.42 37 THR E CA 1
ATOM 11342 C C . THR E 1 15 ? 14.711 -18.522 -61.126 1.00 33.33 37 THR E C 1
ATOM 11343 O O . THR E 1 15 ? 15.793 -18.024 -61.446 1.00 33.97 37 THR E O 1
ATOM 11347 N N . ALA E 1 16 ? 13.553 -17.888 -61.269 1.00 32.92 38 ALA E N 1
ATOM 11348 C CA . ALA E 1 16 ? 13.493 -16.488 -61.651 1.00 32.83 38 ALA E CA 1
ATOM 11349 C C . ALA E 1 16 ? 13.726 -15.611 -60.427 1.00 33.06 38 ALA E C 1
ATOM 11350 O O . ALA E 1 16 ? 13.414 -16.012 -59.307 1.00 33.52 38 ALA E O 1
ATOM 11352 N N . VAL E 1 17 ? 14.284 -14.424 -60.637 1.00 33.17 39 VAL E N 1
ATOM 11353 C CA . VAL E 1 17 ? 14.395 -13.432 -59.566 1.00 34.14 39 VAL E CA 1
ATOM 11354 C C . VAL E 1 17 ? 13.828 -12.088 -60.006 1.00 34.74 39 VAL E C 1
ATOM 11355 O O . VAL E 1 17 ? 13.976 -11.689 -61.163 1.00 35.31 39 VAL E O 1
ATOM 11359 N N . ASN E 1 18 ? 13.166 -11.401 -59.083 1.00 35.34 40 ASN E N 1
ATOM 11360 C CA . ASN E 1 18 ? 12.607 -10.082 -59.367 1.00 35.78 40 ASN E CA 1
ATOM 11361 C C . ASN E 1 18 ? 13.510 -8.958 -58.873 1.00 36.52 40 ASN E C 1
ATOM 11362 O O . ASN E 1 18 ? 14.530 -9.209 -58.218 1.00 36.09 40 ASN E O 1
ATOM 11367 N N . ALA E 1 19 ? 13.121 -7.723 -59.181 1.00 37.24 41 ALA E N 1
ATOM 11368 C CA . ALA E 1 19 ? 13.842 -6.537 -58.719 1.00 38.54 41 ALA E CA 1
ATOM 11369 C C . ALA E 1 19 ? 14.003 -6.506 -57.195 1.00 39.33 41 ALA E C 1
ATOM 11370 O O . ALA E 1 19 ? 14.955 -5.916 -56.680 1.00 39.38 41 ALA E O 1
ATOM 11372 N N . ASP E 1 20 ? 13.080 -7.161 -56.489 1.00 39.58 42 ASP E N 1
ATOM 11373 C CA . ASP E 1 20 ? 13.075 -7.170 -55.026 1.00 39.90 42 ASP E CA 1
ATOM 11374 C C . ASP E 1 20 ? 14.079 -8.122 -54.390 1.00 40.35 42 ASP E C 1
ATOM 11375 O O . ASP E 1 20 ? 14.673 -7.787 -53.361 1.00 41.15 42 ASP E O 1
ATOM 11380 N N . ILE E 1 21 ? 14.260 -9.301 -54.991 1.00 40.05 43 ILE E N 1
ATOM 11381 C CA . ILE E 1 21 ? 15.286 -10.252 -54.537 1.00 40.23 43 ILE E CA 1
ATOM 11382 C C . ILE E 1 21 ? 16.677 -9.665 -54.774 1.00 41.57 43 ILE E C 1
ATOM 11383 O O . ILE E 1 21 ? 17.515 -9.656 -53.871 1.00 42.87 43 ILE E O 1
ATOM 11388 N N . VAL E 1 22 ? 16.900 -9.169 -55.990 1.00 42.40 44 VAL E N 1
ATOM 11389 C CA . VAL E 1 22 ? 18.151 -8.509 -56.373 1.00 43.53 44 VAL E CA 1
ATOM 11390 C C . VAL E 1 22 ? 18.453 -7.319 -55.459 1.00 45.28 44 VAL E C 1
ATOM 11391 O O . VAL E 1 22 ? 19.596 -7.129 -55.029 1.00 45.96 44 VAL E O 1
ATOM 11395 N N . SER E 1 23 ? 17.413 -6.537 -55.168 1.00 46.51 45 SER E N 1
ATOM 11396 C CA . SER E 1 23 ? 17.502 -5.352 -54.310 1.00 47.57 45 SER E CA 1
ATOM 11397 C C . SER E 1 23 ? 17.944 -5.692 -52.889 1.00 47.48 45 SER E C 1
ATOM 11398 O O . SER E 1 23 ? 18.659 -4.918 -52.260 1.00 47.92 45 SER E O 1
ATOM 11401 N N . GLY E 1 24 ? 17.519 -6.854 -52.399 1.00 47.09 46 GLY E N 1
ATOM 11402 C CA . GLY E 1 24 ? 17.735 -7.241 -51.010 1.00 48.40 46 GLY E CA 1
ATOM 11403 C C . GLY E 1 24 ? 16.525 -6.922 -50.147 1.00 49.34 46 GLY E C 1
ATOM 11404 O O . GLY E 1 24 ? 16.589 -7.002 -48.921 1.00 50.06 46 GLY E O 1
ATOM 11405 N N . LYS E 1 25 ? 15.421 -6.552 -50.793 1.00 49.41 47 LYS E N 1
ATOM 11406 C CA . LYS E 1 25 ? 14.178 -6.251 -50.096 1.00 49.76 47 LYS E CA 1
ATOM 11407 C C . LYS E 1 25 ? 13.522 -7.553 -49.660 1.00 50.08 47 LYS E C 1
ATOM 11408 O O . LYS E 1 25 ? 13.238 -7.738 -48.480 1.00 52.53 47 LYS E O 1
ATOM 11414 N N . ASP E 1 26 ? 13.289 -8.449 -50.616 1.00 49.59 48 ASP E N 1
ATOM 11415 C CA . ASP E 1 26 ? 12.804 -9.798 -50.324 1.00 49.00 48 ASP E CA 1
ATOM 11416 C C . ASP E 1 26 ? 13.997 -10.679 -49.936 1.00 48.57 48 ASP E C 1
ATOM 11417 O O . ASP E 1 26 ? 14.448 -11.528 -50.713 1.00 47.70 48 ASP E O 1
ATOM 11422 N N . ALA E 1 27 ? 14.502 -10.455 -48.724 1.00 48.04 49 ALA E N 1
ATOM 11423 C CA . ALA E 1 27 ? 15.686 -11.145 -48.219 1.00 47.57 49 ALA E CA 1
ATOM 11424 C C . ALA E 1 27 ? 15.394 -12.602 -47.895 1.00 47.03 49 ALA E C 1
ATOM 11425 O O . ALA E 1 27 ? 16.289 -13.447 -47.951 1.00 47.49 49 ALA E O 1
ATOM 11427 N N . ALA E 1 28 ? 14.140 -12.885 -47.551 1.00 46.30 50 ALA E N 1
ATOM 11428 C CA . ALA E 1 28 ? 13.711 -14.238 -47.212 1.00 45.47 50 ALA E CA 1
ATOM 11429 C C . ALA E 1 28 ? 13.797 -15.166 -48.422 1.00 44.74 50 ALA E C 1
ATOM 11430 O O . ALA E 1 28 ? 14.197 -16.326 -48.292 1.00 45.50 50 ALA E O 1
ATOM 11432 N N . SER E 1 29 ? 13.430 -14.645 -49.593 1.00 43.65 51 SER E N 1
ATOM 11433 C CA . SER E 1 29 ? 13.541 -15.391 -50.845 1.00 42.48 51 SER E CA 1
ATOM 11434 C C . SER E 1 29 ? 14.987 -15.439 -51.310 1.00 41.79 51 SER E C 1
ATOM 11435 O O . SER E 1 29 ? 15.444 -16.464 -51.810 1.00 41.87 51 SER E O 1
ATOM 11438 N N . ALA E 1 30 ? 15.702 -14.329 -51.132 1.00 41.07 52 ALA E N 1
ATOM 11439 C CA . ALA E 1 30 ? 17.118 -14.247 -51.485 1.00 40.26 52 ALA E CA 1
ATOM 11440 C C . ALA E 1 30 ? 17.905 -15.340 -50.777 1.00 40.35 52 ALA E C 1
ATOM 11441 O O . ALA E 1 30 ? 18.765 -15.985 -51.382 1.00 40.51 52 ALA E O 1
ATOM 11443 N N . ALA E 1 31 ? 17.582 -15.560 -49.504 1.00 40.50 53 ALA E N 1
ATOM 11444 C CA . ALA E 1 31 ? 18.215 -16.604 -48.701 1.00 41.26 53 ALA E CA 1
ATOM 11445 C C . ALA E 1 31 ? 17.943 -18.002 -49.256 1.00 41.14 53 ALA E C 1
ATOM 11446 O O . ALA E 1 31 ? 18.765 -18.907 -49.095 1.00 41.97 53 ALA E O 1
ATOM 11448 N N . LEU E 1 32 ? 16.797 -18.170 -49.915 1.00 40.18 54 LEU E N 1
ATOM 11449 C CA . LEU E 1 32 ? 16.459 -19.441 -50.556 1.00 40.16 54 LEU E CA 1
ATOM 11450 C C . LEU E 1 32 ? 17.165 -19.642 -51.904 1.00 40.46 54 LEU E C 1
ATOM 11451 O O . LEU E 1 32 ? 17.604 -20.750 -52.215 1.00 40.11 54 LEU E O 1
ATOM 11456 N N . VAL E 1 33 ? 17.278 -18.570 -52.689 1.00 41.15 55 VAL E N 1
ATOM 11457 C CA . VAL E 1 33 ? 17.981 -18.608 -53.980 1.00 42.29 55 VAL E CA 1
ATOM 11458 C C . VAL E 1 33 ? 19.451 -18.987 -53.782 1.00 44.22 55 VAL E C 1
ATOM 11459 O O . VAL E 1 33 ? 20.044 -19.676 -54.620 1.00 44.74 55 VAL E O 1
ATOM 11463 N N . ALA E 1 34 ? 20.027 -18.530 -52.669 1.00 45.55 56 ALA E N 1
ATOM 11464 C CA . ALA E 1 34 ? 21.407 -18.845 -52.301 1.00 46.21 56 ALA E CA 1
ATOM 11465 C C . ALA E 1 34 ? 21.544 -20.292 -51.841 1.00 46.88 56 ALA E C 1
ATOM 11466 O O . ALA E 1 34 ? 22.609 -20.892 -51.957 1.00 47.49 56 ALA E O 1
ATOM 11468 N N . CYS E 1 35 ? 20.445 -20.845 -51.338 1.00 47.59 57 CYS E N 1
ATOM 11469 C CA . CYS E 1 35 ? 20.441 -22.158 -50.709 1.00 48.72 57 CYS E CA 1
ATOM 11470 C C . CYS E 1 35 ? 20.082 -23.291 -51.677 1.00 48.24 57 CYS E C 1
ATOM 11471 O O . CYS E 1 35 ? 20.716 -24.346 -51.661 1.00 48.76 57 CYS E O 1
ATOM 11474 N N . HIS E 1 36 ? 19.078 -23.057 -52.523 1.00 47.43 58 HIS E N 1
ATOM 11475 C CA . HIS E 1 36 ? 18.466 -24.115 -53.338 1.00 47.10 58 HIS E CA 1
ATOM 11476 C C . HIS E 1 36 ? 18.786 -24.067 -54.833 1.00 46.75 58 HIS E C 1
ATOM 11477 O O . HIS E 1 36 ? 18.667 -25.080 -55.523 1.00 47.09 58 HIS E O 1
ATOM 11484 N N . PHE E 1 37 ? 19.178 -22.897 -55.331 1.00 45.82 59 PHE E N 1
ATOM 11485 C CA . PHE E 1 37 ? 19.264 -22.670 -56.771 1.00 44.86 59 PHE E CA 1
ATOM 11486 C C . PHE E 1 37 ? 20.659 -22.301 -57.270 1.00 45.55 59 PHE E C 1
ATOM 11487 O O . PHE E 1 37 ? 21.390 -21.564 -56.604 1.00 47.25 59 PHE E O 1
ATOM 11495 N N . ASN E 1 38 ? 21.017 -22.818 -58.445 1.00 44.63 60 ASN E N 1
ATOM 11496 C CA . ASN E 1 38 ? 22.311 -22.519 -59.076 1.00 44.00 60 ASN E CA 1
ATOM 11497 C C . ASN E 1 38 ? 22.175 -21.892 -60.469 1.00 43.55 60 ASN E C 1
ATOM 11498 O O . ASN E 1 38 ? 23.064 -22.024 -61.319 1.00 43.84 60 ASN E O 1
ATOM 11503 N N . ALA E 1 39 ? 21.046 -21.217 -60.685 1.00 42.88 61 ALA E N 1
ATOM 11504 C CA . ALA E 1 39 ? 20.759 -20.491 -61.919 1.00 42.06 61 ALA E CA 1
ATOM 11505 C C . ALA E 1 39 ? 19.705 -19.414 -61.655 1.00 42.17 61 ALA E C 1
ATOM 11506 O O . ALA E 1 39 ? 18.703 -19.666 -60.975 1.00 41.69 61 ALA E O 1
ATOM 11508 N N . VAL E 1 40 ? 19.940 -18.215 -62.187 1.00 42.11 62 VAL E N 1
ATOM 11509 C CA . VAL E 1 40 ? 18.997 -17.103 -62.050 1.00 41.70 62 VAL E CA 1
ATOM 11510 C C . VAL E 1 40 ? 18.592 -16.511 -63.389 1.00 42.04 62 VAL E C 1
ATOM 11511 O O . VAL E 1 40 ? 19.403 -16.420 -64.314 1.00 42.21 62 VAL E O 1
ATOM 11515 N N . THR E 1 41 ? 17.326 -16.113 -63.477 1.00 42.73 63 THR E N 1
ATOM 11516 C CA . THR E 1 41 ? 16.802 -15.407 -64.637 1.00 42.66 63 THR E CA 1
ATOM 11517 C C . THR E 1 41 ? 16.089 -14.156 -64.145 1.00 43.17 63 THR E C 1
ATOM 11518 O O . THR E 1 41 ? 15.191 -14.241 -63.307 1.00 43.18 63 THR E O 1
ATOM 11522 N N . ALA E 1 42 ? 16.502 -12.997 -64.653 1.00 44.64 64 ALA E N 1
ATOM 11523 C CA . ALA E 1 42 ? 15.839 -11.732 -64.332 1.00 45.79 64 ALA E CA 1
ATOM 11524 C C . ALA E 1 42 ? 14.435 -11.690 -64.937 1.00 46.59 64 ALA E C 1
ATOM 11525 O O . ALA E 1 42 ? 14.268 -11.567 -66.159 1.00 47.05 64 ALA E O 1
ATOM 11527 N N . GLU E 1 43 ? 13.436 -11.792 -64.060 1.00 47.01 65 GLU E N 1
ATOM 11528 C CA . GLU E 1 43 ? 12.028 -11.912 -64.446 1.00 47.55 65 GLU E CA 1
ATOM 11529 C C . GLU E 1 43 ? 11.544 -10.820 -65.406 1.00 47.65 65 GLU E C 1
ATOM 11530 O O . GLU E 1 43 ? 10.700 -11.075 -66.272 1.00 47.01 65 GLU E O 1
ATOM 11536 N N . ASN E 1 44 ? 12.083 -9.612 -65.261 1.00 47.77 66 ASN E N 1
ATOM 11537 C CA . ASN E 1 44 ? 11.585 -8.482 -66.032 1.00 47.46 66 ASN E CA 1
ATOM 11538 C C . ASN E 1 44 ? 12.624 -7.438 -66.438 1.00 47.54 66 ASN E C 1
ATOM 11539 O O . ASN E 1 44 ? 12.544 -6.877 -67.531 1.00 47.41 66 ASN E O 1
ATOM 11544 N N . VAL E 1 45 ? 13.592 -7.184 -65.562 1.00 47.27 67 VAL E N 1
ATOM 11545 C CA . VAL E 1 45 ? 14.479 -6.018 -65.697 1.00 47.73 67 VAL E CA 1
ATOM 11546 C C . VAL E 1 45 ? 15.405 -6.022 -66.924 1.00 47.96 67 VAL E C 1
ATOM 11547 O O . VAL E 1 45 ? 16.168 -5.072 -67.134 1.00 48.82 67 VAL E O 1
ATOM 11551 N N . MET E 1 46 ? 15.329 -7.078 -67.730 1.00 47.11 68 MET E N 1
ATOM 11552 C CA . MET E 1 46 ? 16.142 -7.174 -68.940 1.00 46.80 68 MET E CA 1
ATOM 11553 C C . MET E 1 46 ? 15.319 -7.155 -70.227 1.00 46.99 68 MET E C 1
ATOM 11554 O O . MET E 1 46 ? 15.863 -7.293 -71.328 1.00 47.12 68 MET E O 1
ATOM 11559 N N . LYS E 1 47 ? 14.008 -6.977 -70.080 1.00 46.92 69 LYS E N 1
ATOM 11560 C CA . LYS E 1 47 ? 13.103 -6.878 -71.220 1.00 46.09 69 LYS E CA 1
ATOM 11561 C C . LYS E 1 47 ? 13.251 -5.533 -71.925 1.00 46.40 69 LYS E C 1
ATOM 11562 O O . LYS E 1 47 ? 13.704 -4.550 -71.323 1.00 46.94 69 LYS E O 1
ATOM 11568 N N . ALA E 1 48 ? 12.874 -5.509 -73.202 1.00 45.63 70 ALA E N 1
ATOM 11569 C CA . ALA E 1 48 ? 13.072 -4.351 -74.077 1.00 45.33 70 ALA E CA 1
ATOM 11570 C C . ALA E 1 48 ? 12.474 -3.033 -73.553 1.00 45.09 70 ALA E C 1
ATOM 11571 O O . ALA E 1 48 ? 13.110 -1.981 -73.655 1.00 45.24 70 ALA E O 1
ATOM 11573 N N . GLU E 1 49 ? 11.268 -3.099 -72.986 1.00 43.99 71 GLU E N 1
ATOM 11574 C CA . GLU E 1 49 ? 10.566 -1.905 -72.497 1.00 44.27 71 GLU E CA 1
ATOM 11575 C C . GLU E 1 49 ? 11.184 -1.280 -71.243 1.00 44.83 71 GLU E C 1
ATOM 11576 O O . GLU E 1 49 ? 10.963 -0.099 -70.964 1.00 45.40 71 GLU E O 1
ATOM 11582 N N . VAL E 1 50 ? 11.945 -2.068 -70.489 1.00 44.61 72 VAL E N 1
ATOM 11583 C CA . VAL E 1 50 ? 12.663 -1.540 -69.332 1.00 45.91 72 VAL E CA 1
ATOM 11584 C C . VAL E 1 50 ? 14.022 -0.991 -69.779 1.00 47.21 72 VAL E C 1
ATOM 11585 O O . VAL E 1 50 ? 14.405 0.124 -69.415 1.00 48.61 72 VAL E O 1
ATOM 11589 N N . VAL E 1 51 ? 14.727 -1.774 -70.591 1.00 47.45 73 VAL E N 1
ATOM 11590 C CA . VAL E 1 51 ? 16.091 -1.454 -71.017 1.00 47.62 73 VAL E CA 1
ATOM 11591 C C . VAL E 1 51 ? 16.159 -0.279 -72.009 1.00 48.19 73 VAL E C 1
ATOM 11592 O O . VAL E 1 51 ? 17.003 0.612 -71.872 1.00 48.14 73 VAL E O 1
ATOM 11596 N N . ALA E 1 52 ? 15.270 -0.286 -73.000 1.00 48.30 74 ALA E N 1
ATOM 11597 C CA . ALA E 1 52 ? 15.146 0.827 -73.937 1.00 48.93 74 ALA E CA 1
ATOM 11598 C C . ALA E 1 52 ? 13.700 1.327 -73.964 1.00 49.38 74 ALA E C 1
ATOM 11599 O O . ALA E 1 52 ? 12.950 1.006 -74.886 1.00 48.61 74 ALA E O 1
ATOM 11601 N N . PRO E 1 53 ? 13.305 2.115 -72.944 1.00 50.56 75 PRO E N 1
ATOM 11602 C CA . PRO E 1 53 ? 11.912 2.548 -72.807 1.00 51.94 75 PRO E CA 1
ATOM 11603 C C . PRO E 1 53 ? 11.466 3.554 -73.874 1.00 54.05 75 PRO E C 1
ATOM 11604 O O . PRO E 1 53 ? 10.352 3.448 -74.395 1.00 53.90 75 PRO E O 1
ATOM 11608 N N . ARG E 1 54 ? 12.336 4.514 -74.183 1.00 56.41 76 ARG E N 1
ATOM 11609 C CA . ARG E 1 54 ? 12.047 5.576 -75.143 1.00 58.23 76 ARG E CA 1
ATOM 11610 C C . ARG E 1 54 ? 13.190 5.657 -76.162 1.00 59.96 76 ARG E C 1
ATOM 11611 O O . ARG E 1 54 ? 14.279 5.130 -75.916 1.00 60.76 76 ARG E O 1
ATOM 11619 N N . ARG E 1 55 ? 12.941 6.303 -77.302 1.00 60.72 77 ARG E N 1
ATOM 11620 C CA . ARG E 1 55 ? 13.947 6.432 -78.361 1.00 61.02 77 ARG E CA 1
ATOM 11621 C C . ARG E 1 55 ? 15.196 7.180 -77.878 1.00 62.36 77 ARG E C 1
ATOM 11622 O O . ARG E 1 55 ? 15.100 8.273 -77.311 1.00 62.86 77 ARG E O 1
ATOM 11630 N N . GLY E 1 56 ? 16.360 6.564 -78.086 1.00 62.95 78 GLY E N 1
ATOM 11631 C CA . GLY E 1 56 ? 17.641 7.140 -77.671 1.00 64.72 78 GLY E CA 1
ATOM 11632 C C . GLY E 1 56 ? 17.984 6.983 -76.195 1.00 65.52 78 GLY E C 1
ATOM 11633 O O . GLY E 1 56 ? 19.159 7.042 -75.822 1.00 67.01 78 GLY E O 1
ATOM 11634 N N . VAL E 1 57 ? 16.962 6.779 -75.361 1.00 64.09 79 VAL E N 1
ATOM 11635 C CA . VAL E 1 57 ? 17.114 6.689 -73.900 1.00 63.15 79 VAL E CA 1
ATOM 11636 C C . VAL E 1 57 ? 17.237 5.231 -73.434 1.00 60.20 79 VAL E C 1
ATOM 11637 O O . VAL E 1 57 ? 16.568 4.345 -73.966 1.00 58.62 79 VAL E O 1
ATOM 11641 N N . GLN E 1 58 ? 18.092 4.997 -72.438 1.00 58.67 80 GLN E N 1
ATOM 11642 C CA . GLN E 1 58 ? 18.330 3.654 -71.897 1.00 56.02 80 GLN E CA 1
ATOM 11643 C C . GLN E 1 58 ? 18.202 3.591 -70.371 1.00 55.52 80 GLN E C 1
ATOM 11644 O O . GLN E 1 58 ? 18.269 4.617 -69.686 1.00 56.04 80 GLN E O 1
ATOM 11650 N N . ASP E 1 59 ? 18.019 2.376 -69.853 1.00 54.14 81 ASP E N 1
ATOM 11651 C CA . ASP E 1 59 ? 17.972 2.124 -68.408 1.00 52.83 81 ASP E CA 1
ATOM 11652 C C . ASP E 1 59 ? 18.426 0.704 -68.060 1.00 51.24 81 ASP E C 1
ATOM 11653 O O . ASP E 1 59 ? 17.623 -0.236 -68.050 1.00 49.78 81 ASP E O 1
ATOM 11658 N N . PHE E 1 60 ? 19.721 0.563 -67.782 1.00 50.52 82 PHE E N 1
ATOM 11659 C CA . PHE E 1 60 ? 20.305 -0.717 -67.386 1.00 48.79 82 PHE E CA 1
ATOM 11660 C C . PHE E 1 60 ? 20.508 -0.810 -65.879 1.00 47.81 82 PHE E C 1
ATOM 11661 O O . PHE E 1 60 ? 21.170 -1.733 -65.407 1.00 47.48 82 PHE E O 1
ATOM 11669 N N . SER E 1 61 ? 19.947 0.137 -65.129 1.00 46.68 83 SER E N 1
ATOM 11670 C CA . SER E 1 61 ? 20.200 0.226 -63.685 1.00 45.96 83 SER E CA 1
ATOM 11671 C C . SER E 1 61 ? 19.873 -1.068 -62.927 1.00 43.67 83 SER E C 1
ATOM 11672 O O . SER E 1 61 ? 20.727 -1.611 -62.218 1.00 43.43 83 SER E O 1
ATOM 11675 N N . ALA E 1 62 ? 18.652 -1.568 -63.096 1.00 41.32 84 ALA E N 1
ATOM 11676 C CA . ALA E 1 62 ? 18.231 -2.797 -62.429 1.00 39.88 84 ALA E CA 1
ATOM 11677 C C . ALA E 1 62 ? 18.852 -4.047 -63.068 1.00 39.11 84 ALA E C 1
ATOM 11678 O O . ALA E 1 62 ? 19.193 -5.005 -62.368 1.00 38.82 84 ALA E O 1
ATOM 11680 N N . ALA E 1 63 ? 19.000 -4.030 -64.392 1.00 38.42 85 ALA E N 1
ATOM 11681 C CA . ALA E 1 63 ? 19.647 -5.125 -65.110 1.00 37.70 85 ALA E CA 1
ATOM 11682 C C . ALA E 1 63 ? 21.100 -5.299 -64.653 1.00 38.51 85 ALA E C 1
ATOM 11683 O O . ALA E 1 63 ? 21.533 -6.420 -64.370 1.00 38.67 85 ALA E O 1
ATOM 11685 N N . ASP E 1 64 ? 21.835 -4.188 -64.570 1.00 39.25 86 ASP E N 1
ATOM 11686 C CA . ASP E 1 64 ? 23.191 -4.171 -64.020 1.00 39.78 86 ASP E CA 1
ATOM 11687 C C . ASP E 1 64 ? 23.208 -4.780 -62.625 1.00 40.19 86 ASP E C 1
ATOM 11688 O O . ASP E 1 64 ? 23.985 -5.695 -62.349 1.00 40.96 86 ASP E O 1
ATOM 11693 N N . ALA E 1 65 ? 22.333 -4.269 -61.759 1.00 40.13 87 ALA E N 1
ATOM 11694 C CA . ALA E 1 65 ? 22.235 -4.711 -60.371 1.00 40.16 87 ALA E CA 1
ATOM 11695 C C . ALA E 1 65 ? 21.951 -6.211 -60.244 1.00 39.64 87 ALA E C 1
ATOM 11696 O O . ALA E 1 65 ? 22.437 -6.864 -59.316 1.00 40.43 87 ALA E O 1
ATOM 11698 N N . PHE E 1 66 ? 21.165 -6.748 -61.175 1.00 38.54 88 PHE E N 1
ATOM 11699 C CA . PHE E 1 66 ? 20.856 -8.174 -61.201 1.00 37.73 88 PHE E CA 1
ATOM 11700 C C . PHE E 1 66 ? 22.101 -9.016 -61.476 1.00 38.62 88 PHE E C 1
ATOM 11701 O O . PHE E 1 66 ? 22.324 -10.031 -60.818 1.00 39.16 88 PHE E O 1
ATOM 11709 N N . VAL E 1 67 ? 22.906 -8.587 -62.444 1.00 39.51 89 VAL E N 1
ATOM 11710 C CA . VAL E 1 67 ? 24.121 -9.316 -62.824 1.00 40.59 89 VAL E CA 1
ATOM 11711 C C . VAL E 1 67 ? 25.138 -9.344 -61.678 1.00 42.20 89 VAL E C 1
ATOM 11712 O O . VAL E 1 67 ? 25.738 -10.387 -61.402 1.00 42.74 89 VAL E O 1
ATOM 11716 N N . ALA E 1 68 ? 25.313 -8.201 -61.014 1.00 43.54 90 ALA E N 1
ATOM 11717 C CA . ALA E 1 68 ? 26.162 -8.100 -59.825 1.00 45.28 90 ALA E CA 1
ATOM 11718 C C . ALA E 1 68 ? 25.694 -9.064 -58.736 1.00 46.06 90 ALA E C 1
ATOM 11719 O O . ALA E 1 68 ? 26.506 -9.772 -58.135 1.00 46.25 90 ALA E O 1
ATOM 11721 N N . TYR E 1 69 ? 24.380 -9.085 -58.503 1.00 47.22 91 TYR E N 1
ATOM 11722 C CA . TYR E 1 69 ? 23.744 -10.025 -57.581 1.00 48.75 91 TYR E CA 1
ATOM 11723 C C . TYR E 1 69 ? 24.007 -11.475 -57.989 1.00 50.35 91 TYR E C 1
ATOM 11724 O O . TYR E 1 69 ? 24.282 -12.328 -57.145 1.00 50.60 91 TYR E O 1
ATOM 11733 N N . ALA E 1 70 ? 23.920 -11.738 -59.290 1.00 52.66 92 ALA E N 1
ATOM 11734 C CA . ALA E 1 70 ? 24.022 -13.094 -59.828 1.00 55.85 92 ALA E CA 1
ATOM 11735 C C . ALA E 1 70 ? 25.429 -13.683 -59.741 1.00 58.95 92 ALA E C 1
ATOM 11736 O O . ALA E 1 70 ? 25.613 -14.891 -59.919 1.00 59.85 92 ALA E O 1
ATOM 11738 N N . GLN E 1 71 ? 26.412 -12.830 -59.467 1.00 62.08 93 GLN E N 1
ATOM 11739 C CA . GLN E 1 71 ? 27.805 -13.257 -59.418 1.00 65.57 93 GLN E CA 1
ATOM 11740 C C . GLN E 1 71 ? 28.298 -13.526 -57.998 1.00 66.94 93 GLN E C 1
ATOM 11741 O O . GLN E 1 71 ? 29.345 -14.147 -57.813 1.00 67.85 93 GLN E O 1
ATOM 11747 N N . ARG E 1 72 ? 27.537 -13.073 -57.002 1.00 68.29 94 ARG E N 1
ATOM 11748 C CA . ARG E 1 72 ? 27.914 -13.250 -55.595 1.00 69.94 94 ARG E CA 1
ATOM 11749 C C . ARG E 1 72 ? 27.759 -14.700 -55.120 1.00 69.21 94 ARG E C 1
ATOM 11750 O O . ARG E 1 72 ? 28.326 -15.085 -54.094 1.00 69.98 94 ARG E O 1
ATOM 11758 N N . ASP E 1 73 ? 26.994 -15.495 -55.866 1.00 67.26 95 ASP E N 1
ATOM 11759 C CA . ASP E 1 73 ? 26.772 -16.897 -55.521 1.00 66.29 95 ASP E CA 1
ATOM 11760 C C . ASP E 1 73 ? 27.319 -17.865 -56.561 1.00 65.36 95 ASP E C 1
ATOM 11761 O O . ASP E 1 73 ? 27.054 -19.069 -56.488 1.00 64.15 95 ASP E O 1
ATOM 11766 N N . ARG E 1 74 ? 28.086 -17.332 -57.514 1.00 65.47 96 ARG E N 1
ATOM 11767 C CA . ARG E 1 74 ? 28.658 -18.108 -58.617 1.00 64.54 96 ARG E CA 1
ATOM 11768 C C . ARG E 1 74 ? 27.547 -18.895 -59.323 1.00 61.33 96 ARG E C 1
ATOM 11769 O O . ARG E 1 74 ? 27.523 -20.130 -59.301 1.00 61.15 96 ARG E O 1
ATOM 11777 N N . GLN E 1 75 ? 26.620 -18.163 -59.934 1.00 57.41 97 GLN E N 1
ATOM 11778 C CA . GLN E 1 75 ? 25.424 -18.766 -60.523 1.00 54.30 97 GLN E CA 1
ATOM 11779 C C . GLN E 1 75 ? 25.366 -18.653 -62.043 1.00 52.22 97 GLN E C 1
ATOM 11780 O O . GLN E 1 75 ? 26.027 -17.794 -62.637 1.00 53.87 97 GLN E O 1
ATOM 11786 N N . PHE E 1 76 ? 24.565 -19.526 -62.656 1.00 48.96 98 PHE E N 1
ATOM 11787 C CA . PHE E 1 76 ? 24.388 -19.562 -64.107 1.00 46.16 98 PHE E CA 1
ATOM 11788 C C . PHE E 1 76 ? 23.381 -18.498 -64.530 1.00 44.44 98 PHE E C 1
ATOM 11789 O O . PHE E 1 76 ? 22.173 -18.701 -64.430 1.00 44.14 98 PHE E O 1
ATOM 11797 N N . VAL E 1 77 ? 23.894 -17.366 -65.003 1.00 43.55 99 VAL E N 1
ATOM 11798 C CA . VAL E 1 77 ? 23.069 -16.202 -65.315 1.00 42.01 99 VAL E CA 1
ATOM 11799 C C . VAL E 1 77 ? 22.376 -16.353 -66.666 1.00 41.59 99 VAL E C 1
ATOM 11800 O O . VAL E 1 77 ? 23.033 -16.567 -67.691 1.00 41.76 99 VAL E O 1
ATOM 11804 N N . VAL E 1 78 ? 21.048 -16.244 -66.655 1.00 40.79 100 VAL E N 1
ATOM 11805 C CA . VAL E 1 78 ? 20.251 -16.276 -67.882 1.00 39.94 100 VAL E CA 1
ATOM 11806 C C . VAL E 1 78 ? 19.619 -14.910 -68.133 1.00 39.67 100 VAL E C 1
ATOM 11807 O O . VAL E 1 78 ? 18.811 -14.424 -67.334 1.00 39.79 100 VAL E O 1
ATOM 11811 N N . GLY E 1 79 ? 20.008 -14.294 -69.244 1.00 39.74 101 GLY E N 1
ATOM 11812 C CA . GLY E 1 79 ? 19.415 -13.041 -69.695 1.00 39.18 101 GLY E CA 1
ATOM 11813 C C . GLY E 1 79 ? 18.157 -13.319 -70.490 1.00 38.68 101 GLY E C 1
ATOM 11814 O O . GLY E 1 79 ? 18.131 -14.218 -71.334 1.00 38.18 101 GLY E O 1
ATOM 11815 N N . HIS E 1 80 ? 17.121 -12.528 -70.225 1.00 38.87 102 HIS E N 1
ATOM 11816 C CA . HIS E 1 80 ? 15.780 -12.768 -70.751 1.00 38.34 102 HIS E CA 1
ATOM 11817 C C . HIS E 1 80 ? 15.029 -11.440 -70.825 1.00 37.96 102 HIS E C 1
ATOM 11818 O O . HIS E 1 80 ? 14.854 -10.777 -69.803 1.00 38.45 102 HIS E O 1
ATOM 11825 N N . THR E 1 81 ? 14.587 -11.031 -72.015 1.00 37.81 103 THR E N 1
ATOM 11826 C CA . THR E 1 81 ? 14.767 -11.759 -73.277 1.00 37.33 103 THR E CA 1
ATOM 11827 C C . THR E 1 81 ? 15.047 -10.745 -74.398 1.00 37.63 103 THR E C 1
ATOM 11828 O O . THR E 1 81 ? 14.656 -9.574 -74.294 1.00 37.83 103 THR E O 1
ATOM 11832 N N . LEU E 1 82 ? 15.718 -11.185 -75.462 1.00 37.14 104 LEU E N 1
ATOM 11833 C CA . LEU E 1 82 ? 16.209 -10.249 -76.482 1.00 37.78 104 LEU E CA 1
ATOM 11834 C C . LEU E 1 82 ? 15.194 -9.804 -77.548 1.00 38.45 104 LEU E C 1
ATOM 11835 O O . LEU E 1 82 ? 15.023 -8.603 -77.779 1.00 39.83 104 LEU E O 1
ATOM 11840 N N . VAL E 1 83 ? 14.544 -10.763 -78.205 1.00 37.73 105 VAL E N 1
ATOM 11841 C CA . VAL E 1 83 ? 13.581 -10.456 -79.267 1.00 37.67 105 VAL E CA 1
ATOM 11842 C C . VAL E 1 83 ? 12.226 -11.093 -78.958 1.00 37.98 105 VAL E C 1
ATOM 11843 O O . VAL E 1 83 ? 12.090 -12.318 -78.934 1.00 37.89 105 VAL E O 1
ATOM 11847 N N . TRP E 1 84 ? 11.231 -10.243 -78.725 1.00 38.54 106 TRP E N 1
ATOM 11848 C CA . TRP E 1 84 ? 9.904 -10.678 -78.301 1.00 38.93 106 TRP E CA 1
ATOM 11849 C C . TRP E 1 84 ? 8.886 -9.650 -78.773 1.00 39.93 106 TRP E C 1
ATOM 11850 O O . TRP E 1 84 ? 9.203 -8.458 -78.862 1.00 40.52 106 TRP E O 1
ATOM 11861 N N . HIS E 1 85 ? 7.676 -10.106 -79.094 1.00 40.21 107 HIS E N 1
ATOM 11862 C CA . HIS E 1 85 ? 6.625 -9.199 -79.566 1.00 41.59 107 HIS E CA 1
ATOM 11863 C C . HIS E 1 85 ? 5.959 -8.418 -78.434 1.00 42.23 107 HIS E C 1
ATOM 11864 O O . HIS E 1 85 ? 5.594 -7.252 -78.610 1.00 42.79 107 HIS E O 1
ATOM 11871 N N . ASN E 1 86 ? 5.804 -9.064 -77.281 1.00 41.86 108 ASN E N 1
ATOM 11872 C CA . ASN E 1 86 ? 5.278 -8.394 -76.099 1.00 41.66 108 ASN E CA 1
ATOM 11873 C C . ASN E 1 86 ? 6.366 -7.638 -75.354 1.00 41.22 108 ASN E C 1
ATOM 11874 O O . ASN E 1 86 ? 7.556 -7.848 -75.603 1.00 40.25 108 ASN E O 1
ATOM 11879 N N . GLN E 1 87 ? 5.938 -6.750 -74.455 1.00 41.29 109 GLN E N 1
ATOM 11880 C CA . GLN E 1 87 ? 6.831 -5.894 -73.662 1.00 41.47 109 GLN E CA 1
ATOM 11881 C C . GLN E 1 87 ? 7.971 -5.277 -74.477 1.00 42.84 109 GLN E C 1
ATOM 11882 O O . GLN E 1 87 ? 9.102 -5.163 -74.001 1.00 43.39 109 GLN E O 1
ATOM 11888 N N . THR E 1 88 ? 7.651 -4.890 -75.710 1.00 44.40 110 THR E N 1
ATOM 11889 C CA . THR E 1 88 ? 8.570 -4.176 -76.588 1.00 46.29 110 THR E CA 1
ATOM 11890 C C . THR E 1 88 ? 7.870 -2.894 -77.011 1.00 47.75 110 THR E C 1
ATOM 11891 O O . THR E 1 88 ? 6.789 -2.953 -77.603 1.00 47.34 110 THR E O 1
ATOM 11895 N N . PRO E 1 89 ? 8.480 -1.728 -76.707 1.00 49.66 111 PRO E N 1
ATOM 11896 C CA . PRO E 1 89 ? 7.850 -0.431 -76.975 1.00 51.34 111 PRO E CA 1
ATOM 11897 C C . PRO E 1 89 ? 7.561 -0.242 -78.456 1.00 52.99 111 PRO E C 1
ATOM 11898 O O . PRO E 1 89 ? 8.168 -0.912 -79.294 1.00 53.53 111 PRO E O 1
ATOM 11902 N N . GLU E 1 90 ? 6.646 0.667 -78.773 1.00 55.52 112 GLU E N 1
ATOM 11903 C CA . GLU E 1 90 ? 6.224 0.860 -80.159 1.00 57.08 112 GLU E CA 1
ATOM 11904 C C . GLU E 1 90 ? 7.235 1.623 -81.026 1.00 55.66 112 GLU E C 1
ATOM 11905 O O . GLU E 1 90 ? 7.085 1.669 -82.249 1.00 56.22 112 GLU E O 1
ATOM 11911 N N . TRP E 1 91 ? 8.267 2.196 -80.404 1.00 53.20 113 TRP E N 1
ATOM 11912 C CA . TRP E 1 91 ? 9.290 2.939 -81.154 1.00 52.90 113 TRP E CA 1
ATOM 11913 C C . TRP E 1 91 ? 10.293 2.038 -81.889 1.00 52.34 113 TRP E C 1
ATOM 11914 O O . TRP E 1 91 ? 11.024 2.497 -82.777 1.00 52.69 113 TRP E O 1
ATOM 11925 N N . PHE E 1 92 ? 10.302 0.758 -81.524 1.00 50.86 114 PHE E N 1
ATOM 11926 C CA . PHE E 1 92 ? 11.129 -0.253 -82.185 1.00 50.09 114 PHE E CA 1
ATOM 11927 C C . PHE E 1 92 ? 10.696 -0.492 -83.635 1.00 49.92 114 PHE E C 1
ATOM 11928 O O . PHE E 1 92 ? 11.503 -0.903 -84.473 1.00 49.69 114 PHE E O 1
ATOM 11936 N N . PHE E 1 93 ? 9.426 -0.215 -83.922 1.00 49.86 115 PHE E N 1
ATOM 11937 C CA . PHE E 1 93 ? 8.809 -0.579 -85.200 1.00 49.29 115 PHE E CA 1
ATOM 11938 C C . PHE E 1 93 ? 8.385 0.637 -86.024 1.00 50.22 115 PHE E C 1
ATOM 11939 O O . PHE E 1 93 ? 7.619 0.514 -86.984 1.00 50.61 115 PHE E O 1
ATOM 11947 N N . THR E 1 94 ? 8.902 1.805 -85.643 1.00 50.51 116 THR E N 1
ATOM 11948 C CA . THR E 1 94 ? 8.666 3.055 -86.368 1.00 51.46 116 THR E CA 1
ATOM 11949 C C . THR E 1 94 ? 9.942 3.898 -86.447 1.00 52.32 116 THR E C 1
ATOM 11950 O O . THR E 1 94 ? 10.845 3.749 -85.620 1.00 51.51 116 THR E O 1
ATOM 11954 N N . THR E 1 95 ? 10.003 4.776 -87.449 1.00 53.92 117 THR E N 1
ATOM 11955 C CA . THR E 1 95 ? 11.089 5.748 -87.579 1.00 56.05 117 THR E CA 1
ATOM 11956 C C . THR E 1 95 ? 10.803 6.977 -86.711 1.00 58.67 117 THR E C 1
ATOM 11957 O O . THR E 1 95 ? 9.782 7.034 -86.016 1.00 58.25 117 THR E O 1
ATOM 11961 N N . ALA E 1 96 ? 11.704 7.958 -86.765 1.00 61.68 118 ALA E N 1
ATOM 11962 C CA . ALA E 1 96 ? 11.535 9.227 -86.052 1.00 64.97 118 ALA E CA 1
ATOM 11963 C C . ALA E 1 96 ? 10.263 9.972 -86.478 1.00 67.97 118 ALA E C 1
ATOM 11964 O O . ALA E 1 96 ? 9.677 10.714 -85.687 1.00 68.65 118 ALA E O 1
ATOM 11966 N N . ASP E 1 97 ? 9.843 9.754 -87.725 1.00 70.53 119 ASP E N 1
ATOM 11967 C CA . ASP E 1 97 ? 8.658 10.406 -88.290 1.00 72.69 119 ASP E CA 1
ATOM 11968 C C . ASP E 1 97 ? 7.362 9.630 -88.047 1.00 70.95 119 ASP E C 1
ATOM 11969 O O . ASP E 1 97 ? 6.290 10.056 -88.480 1.00 71.36 119 ASP E O 1
ATOM 11974 N N . GLY E 1 98 ? 7.464 8.494 -87.362 1.00 69.29 120 GLY E N 1
ATOM 11975 C CA . GLY E 1 98 ? 6.294 7.691 -87.012 1.00 67.85 120 GLY E CA 1
ATOM 11976 C C . GLY E 1 98 ? 5.849 6.710 -88.083 1.00 67.12 120 GLY E C 1
ATOM 11977 O O . GLY E 1 98 ? 4.836 6.026 -87.920 1.00 66.51 120 GLY E O 1
ATOM 11978 N N . ARG E 1 99 ? 6.605 6.641 -89.177 1.00 66.70 121 ARG E N 1
ATOM 11979 C CA . ARG E 1 99 ? 6.313 5.712 -90.271 1.00 65.23 121 ARG E CA 1
ATOM 11980 C C . ARG E 1 99 ? 6.814 4.305 -89.936 1.00 61.55 121 ARG E C 1
ATOM 11981 O O . ARG E 1 99 ? 7.847 4.167 -89.278 1.00 61.18 121 ARG E O 1
ATOM 11989 N N . PRO E 1 100 ? 6.087 3.257 -90.383 1.00 58.69 122 PRO E N 1
ATOM 11990 C CA . PRO E 1 100 ? 6.517 1.880 -90.116 1.00 55.79 122 PRO E CA 1
ATOM 11991 C C . PRO E 1 100 ? 7.875 1.561 -90.746 1.00 54.26 122 PRO E C 1
ATOM 11992 O O . PRO E 1 100 ? 8.086 1.826 -91.930 1.00 53.98 122 PRO E O 1
ATOM 11996 N N . ASN E 1 101 ? 8.778 1.003 -89.940 1.00 52.55 123 ASN E N 1
ATOM 11997 C CA . ASN E 1 101 ? 10.129 0.631 -90.372 1.00 51.23 123 ASN E CA 1
ATOM 11998 C C . ASN E 1 101 ? 10.171 -0.267 -91.606 1.00 50.53 123 ASN E C 1
ATOM 11999 O O . ASN E 1 101 ? 9.360 -1.187 -91.749 1.00 50.43 123 ASN E O 1
ATOM 12004 N N . THR E 1 102 ? 11.125 0.006 -92.491 1.00 50.00 124 THR E N 1
ATOM 12005 C CA . THR E 1 102 ? 11.429 -0.893 -93.601 1.00 49.84 124 THR E CA 1
ATOM 12006 C C . THR E 1 102 ? 12.200 -2.097 -93.049 1.00 49.17 124 THR E C 1
ATOM 12007 O O . THR E 1 102 ? 12.867 -1.970 -92.022 1.00 49.29 124 THR E O 1
ATOM 12011 N N . PRO E 1 103 ? 12.104 -3.270 -93.712 1.00 48.86 125 PRO E N 1
ATOM 12012 C CA . PRO E 1 103 ? 12.815 -4.475 -93.248 1.00 48.34 125 PRO E CA 1
ATOM 12013 C C . PRO E 1 103 ? 14.284 -4.261 -92.841 1.00 48.41 125 PRO E C 1
ATOM 12014 O O . PRO E 1 103 ? 14.748 -4.889 -91.887 1.00 48.11 125 PRO E O 1
ATOM 12018 N N . ALA E 1 104 ? 14.994 -3.382 -93.550 1.00 49.00 126 ALA E N 1
ATOM 12019 C CA . ALA E 1 104 ? 16.389 -3.061 -93.234 1.00 48.41 126 ALA E CA 1
ATOM 12020 C C . ALA E 1 104 ? 16.514 -2.213 -91.962 1.00 48.64 126 ALA E C 1
ATOM 12021 O O . ALA E 1 104 ? 17.444 -2.405 -91.167 1.00 49.18 126 ALA E O 1
ATOM 12023 N N . GLN E 1 105 ? 15.576 -1.285 -91.774 1.00 47.71 127 GLN E N 1
ATOM 12024 C CA . GLN E 1 105 ? 15.537 -0.448 -90.575 1.00 46.51 127 GLN E CA 1
ATOM 12025 C C . GLN E 1 105 ? 15.216 -1.266 -89.330 1.00 45.27 127 GLN E C 1
ATOM 12026 O O . GLN E 1 105 ? 15.686 -0.949 -88.238 1.00 45.43 127 GLN E O 1
ATOM 12032 N N . GLN E 1 106 ? 14.411 -2.311 -89.504 1.00 44.47 128 GLN E N 1
ATOM 12033 C CA . GLN E 1 106 ? 13.997 -3.172 -88.400 1.00 43.55 128 GLN E CA 1
ATOM 12034 C C . GLN E 1 106 ? 15.125 -4.094 -87.945 1.00 43.00 128 GLN E C 1
ATOM 12035 O O . GLN E 1 106 ? 15.308 -4.323 -86.746 1.00 42.30 128 GLN E O 1
ATOM 12041 N N . LEU E 1 107 ? 15.879 -4.622 -88.905 1.00 43.02 129 LEU E N 1
ATOM 12042 C CA . LEU E 1 107 ? 17.053 -5.418 -88.580 1.00 42.92 129 LEU E CA 1
ATOM 12043 C C . LEU E 1 107 ? 18.131 -4.552 -87.936 1.00 43.70 129 LEU E C 1
ATOM 12044 O O . LEU E 1 107 ? 18.912 -5.041 -87.120 1.00 43.94 129 LEU E O 1
ATOM 12049 N N . GLU E 1 108 ? 18.153 -3.267 -88.291 1.00 45.06 130 GLU E N 1
ATOM 12050 C CA . GLU E 1 108 ? 19.092 -2.314 -87.699 1.00 46.15 130 GLU E CA 1
ATOM 12051 C C . GLU E 1 108 ? 18.776 -2.050 -86.228 1.00 46.21 130 GLU E C 1
ATOM 12052 O O . GLU E 1 108 ? 19.686 -2.023 -85.393 1.00 46.39 130 GLU E O 1
ATOM 12058 N N . ARG E 1 109 ? 17.494 -1.863 -85.914 1.00 46.24 131 ARG E N 1
ATOM 12059 C CA . ARG E 1 109 ? 17.069 -1.715 -84.524 1.00 45.98 131 ARG E CA 1
ATOM 12060 C C . ARG E 1 109 ? 17.308 -2.988 -83.734 1.00 45.33 131 ARG E C 1
ATOM 12061 O O . ARG E 1 109 ? 17.653 -2.929 -82.554 1.00 45.32 131 ARG E O 1
ATOM 12069 N N . MET E 1 110 ? 17.130 -4.133 -84.393 1.00 44.86 132 MET E N 1
ATOM 12070 C CA . MET E 1 110 ? 17.436 -5.428 -83.796 1.00 43.56 132 MET E CA 1
ATOM 12071 C C . MET E 1 110 ? 18.935 -5.558 -83.512 1.00 43.85 132 MET E C 1
ATOM 12072 O O . MET E 1 110 ? 19.327 -6.035 -82.444 1.00 44.30 132 MET E O 1
ATOM 12077 N N . ARG E 1 111 ? 19.762 -5.128 -84.466 1.00 43.68 133 ARG E N 1
ATOM 12078 C CA . ARG E 1 111 ? 21.216 -5.148 -84.298 1.00 43.82 133 ARG E CA 1
ATOM 12079 C C . ARG E 1 111 ? 21.635 -4.244 -83.142 1.00 44.33 133 ARG E C 1
ATOM 12080 O O . ARG E 1 111 ? 22.377 -4.669 -82.249 1.00 44.01 133 ARG E O 1
ATOM 12088 N N . ALA E 1 112 ? 21.139 -3.007 -83.164 1.00 44.68 134 ALA E N 1
ATOM 12089 C CA . ALA E 1 112 ? 21.484 -2.001 -82.162 1.00 44.85 134 ALA E CA 1
ATOM 12090 C C . ALA E 1 112 ? 21.041 -2.399 -80.759 1.00 44.36 134 ALA E C 1
ATOM 12091 O O . ALA E 1 112 ? 21.724 -2.087 -79.782 1.00 45.12 134 ALA E O 1
ATOM 12093 N N . HIS E 1 113 ? 19.907 -3.089 -80.664 1.00 43.54 135 HIS E N 1
ATOM 12094 C CA . HIS E 1 113 ? 19.370 -3.499 -79.369 1.00 43.70 135 HIS E CA 1
ATOM 12095 C C . HIS E 1 113 ? 20.142 -4.667 -78.766 1.00 44.48 135 HIS E C 1
ATOM 12096 O O . HIS E 1 113 ? 20.454 -4.663 -77.570 1.00 45.01 135 HIS E O 1
ATOM 12103 N N . ILE E 1 114 ? 20.435 -5.667 -79.594 1.00 44.38 136 ILE E N 1
ATOM 12104 C CA . ILE E 1 114 ? 21.205 -6.830 -79.157 1.00 44.00 136 ILE E CA 1
ATOM 12105 C C . ILE E 1 114 ? 22.639 -6.428 -78.784 1.00 44.86 136 ILE E C 1
ATOM 12106 O O . ILE E 1 114 ? 23.192 -6.933 -77.807 1.00 45.26 136 ILE E O 1
ATOM 12111 N N . ALA E 1 115 ? 23.221 -5.501 -79.543 1.00 45.52 137 ALA E N 1
ATOM 12112 C CA . ALA E 1 115 ? 24.549 -4.976 -79.226 1.00 46.60 137 ALA E CA 1
ATOM 12113 C C . ALA E 1 115 ? 24.547 -4.226 -77.891 1.00 47.67 137 ALA E C 1
ATOM 12114 O O . ALA E 1 115 ? 25.509 -4.309 -77.121 1.00 48.46 137 ALA E O 1
ATOM 12116 N N . ALA E 1 116 ? 23.456 -3.510 -77.625 1.00 47.63 138 ALA E N 1
ATOM 12117 C CA . ALA E 1 116 ? 23.294 -2.741 -76.394 1.00 47.88 138 ALA E CA 1
ATOM 12118 C C . ALA E 1 116 ? 23.106 -3.625 -75.162 1.00 47.54 138 ALA E C 1
ATOM 12119 O O . ALA E 1 116 ? 23.636 -3.319 -74.094 1.00 48.20 138 ALA E O 1
ATOM 12121 N N . VAL E 1 117 ? 22.354 -4.716 -75.316 1.00 47.03 139 VAL E N 1
ATOM 12122 C CA . VAL E 1 117 ? 21.988 -5.577 -74.181 1.00 46.58 139 VAL E CA 1
ATOM 12123 C C . VAL E 1 117 ? 22.946 -6.763 -73.988 1.00 46.45 139 VAL E C 1
ATOM 12124 O O . VAL E 1 117 ? 23.543 -6.910 -72.921 1.00 46.97 139 VAL E O 1
ATOM 12128 N N . ALA E 1 118 ? 23.089 -7.596 -75.017 1.00 45.68 140 ALA E N 1
ATOM 12129 C CA . ALA E 1 118 ? 23.951 -8.778 -74.952 1.00 45.39 140 ALA E CA 1
ATOM 12130 C C . ALA E 1 118 ? 25.444 -8.437 -74.911 1.00 46.08 140 ALA E C 1
ATOM 12131 O O . ALA E 1 118 ? 26.233 -9.138 -74.263 1.00 46.09 140 ALA E O 1
ATOM 12133 N N . GLY E 1 119 ? 25.820 -7.361 -75.603 1.00 46.15 141 GLY E N 1
ATOM 12134 C CA . GLY E 1 119 ? 27.214 -6.921 -75.683 1.00 46.19 141 GLY E CA 1
ATOM 12135 C C . GLY E 1 119 ? 27.706 -6.178 -74.456 1.00 46.04 141 GLY E C 1
ATOM 12136 O O . GLY E 1 119 ? 28.897 -5.908 -74.325 1.00 46.38 141 GLY E O 1
ATOM 12137 N N . ARG E 1 120 ? 26.784 -5.844 -73.559 1.00 45.75 142 ARG E N 1
ATOM 12138 C CA . ARG E 1 120 ? 27.104 -5.148 -72.321 1.00 46.17 142 ARG E CA 1
ATOM 12139 C C . ARG E 1 120 ? 27.574 -6.135 -71.256 1.00 46.35 142 ARG E C 1
ATOM 12140 O O . ARG E 1 120 ? 28.396 -5.797 -70.402 1.00 46.88 142 ARG E O 1
ATOM 12148 N N . TYR E 1 121 ? 27.051 -7.356 -71.318 1.00 45.98 143 TYR E N 1
ATOM 12149 C CA . TYR E 1 121 ? 27.310 -8.363 -70.295 1.00 46.21 143 TYR E CA 1
ATOM 12150 C C . TYR E 1 121 ? 28.121 -9.552 -70.812 1.00 47.18 143 TYR E C 1
ATOM 12151 O O . TYR E 1 121 ? 27.791 -10.710 -70.531 1.00 47.50 143 TYR E O 1
ATOM 12160 N N . THR E 1 122 ? 29.183 -9.264 -71.562 1.00 48.43 144 THR E N 1
ATOM 12161 C CA . THR E 1 122 ? 30.099 -10.307 -72.032 1.00 49.77 144 THR E CA 1
ATOM 12162 C C . THR E 1 122 ? 30.880 -10.888 -70.855 1.00 50.90 144 THR E C 1
ATOM 12163 O O . THR E 1 122 ? 31.450 -10.146 -70.049 1.00 51.20 144 THR E O 1
ATOM 12167 N N . GLY E 1 123 ? 30.879 -12.215 -70.751 1.00 51.87 145 GLY E N 1
ATOM 12168 C CA . GLY E 1 123 ? 31.533 -12.915 -69.641 1.00 53.58 145 GLY E CA 1
ATOM 12169 C C . GLY E 1 123 ? 30.677 -13.009 -68.387 1.00 53.89 145 GLY E C 1
ATOM 12170 O O . GLY E 1 123 ? 30.742 -13.997 -67.648 1.00 54.06 145 GLY E O 1
ATOM 12171 N N . LYS E 1 124 ? 29.871 -11.976 -68.156 1.00 53.66 146 LYS E N 1
ATOM 12172 C CA . LYS E 1 124 ? 29.013 -11.888 -66.980 1.00 52.77 146 LYS E CA 1
ATOM 12173 C C . LYS E 1 124 ? 27.757 -12.762 -67.093 1.00 50.89 146 LYS E C 1
ATOM 12174 O O . LYS E 1 124 ? 27.334 -13.373 -66.109 1.00 50.07 146 LYS E O 1
ATOM 12180 N N . VAL E 1 125 ? 27.178 -12.818 -68.294 1.00 49.49 147 VAL E N 1
ATOM 12181 C CA . VAL E 1 125 ? 25.962 -13.596 -68.570 1.00 47.36 147 VAL E CA 1
ATOM 12182 C C . VAL E 1 125 ? 26.290 -14.832 -69.413 1.00 46.75 147 VAL E C 1
ATOM 12183 O O . VAL E 1 125 ? 26.924 -14.718 -70.469 1.00 47.36 147 VAL E O 1
ATOM 12187 N N . GLN E 1 126 ? 25.853 -16.004 -68.943 1.00 45.95 148 GLN E N 1
ATOM 12188 C CA . GLN E 1 126 ? 26.191 -17.290 -69.580 1.00 45.69 148 GLN E CA 1
ATOM 12189 C C . GLN E 1 126 ? 25.261 -17.732 -70.710 1.00 44.45 148 GLN E C 1
ATOM 12190 O O . GLN E 1 126 ? 25.665 -18.535 -71.558 1.00 44.40 148 GLN E O 1
ATOM 12196 N N . ALA E 1 127 ? 24.026 -17.231 -70.717 1.00 42.58 149 ALA E N 1
ATOM 12197 C CA . ALA E 1 127 ? 23.054 -17.625 -71.735 1.00 41.22 149 ALA E CA 1
ATOM 12198 C C . ALA E 1 127 ? 21.997 -16.562 -72.004 1.00 41.08 149 ALA E C 1
ATOM 12199 O O . ALA E 1 127 ? 21.698 -15.741 -71.141 1.00 40.70 149 ALA E O 1
ATOM 12201 N N . TRP E 1 128 ? 21.427 -16.602 -73.208 1.00 41.44 150 TRP E N 1
ATOM 12202 C CA . TRP E 1 128 ? 20.426 -15.632 -73.638 1.00 41.36 150 TRP E CA 1
ATOM 12203 C C . TRP E 1 128 ? 19.198 -16.292 -74.248 1.00 41.58 150 TRP E C 1
ATOM 12204 O O . TRP E 1 128 ? 19.319 -17.165 -75.114 1.00 42.60 150 TRP E O 1
ATOM 12215 N N . ASP E 1 129 ? 18.019 -15.867 -73.792 1.00 40.77 151 ASP E N 1
ATOM 12216 C CA . ASP E 1 129 ? 16.770 -16.175 -74.481 1.00 39.32 151 ASP E CA 1
ATOM 12217 C C . ASP E 1 129 ? 16.657 -15.181 -75.632 1.00 38.65 151 ASP E C 1
ATOM 12218 O O . ASP E 1 129 ? 16.149 -14.069 -75.470 1.00 38.76 151 ASP E O 1
ATOM 12223 N N . VAL E 1 130 ? 17.169 -15.590 -76.789 1.00 37.91 152 VAL E N 1
ATOM 12224 C CA . VAL E 1 130 ? 17.347 -14.691 -77.928 1.00 37.56 152 VAL E CA 1
ATOM 12225 C C . VAL E 1 130 ? 16.009 -14.325 -78.576 1.00 37.49 152 VAL E C 1
ATOM 12226 O O . VAL E 1 130 ? 15.683 -13.147 -78.707 1.00 37.54 152 VAL E O 1
ATOM 12230 N N . VAL E 1 131 ? 15.249 -15.339 -78.984 1.00 37.33 153 VAL E N 1
ATOM 12231 C CA . VAL E 1 131 ? 13.913 -15.138 -79.538 1.00 37.03 153 VAL E CA 1
ATOM 12232 C C . VAL E 1 131 ? 12.918 -15.847 -78.633 1.00 37.22 153 VAL E C 1
ATOM 12233 O O . VAL E 1 131 ? 13.161 -16.969 -78.187 1.00 36.83 153 VAL E O 1
ATOM 12237 N N . ASN E 1 132 ? 11.804 -15.174 -78.361 1.00 38.50 154 ASN E N 1
ATOM 12238 C CA . ASN E 1 132 ? 10.809 -15.646 -77.411 1.00 39.12 154 ASN E CA 1
ATOM 12239 C C . ASN E 1 132 ? 9.421 -15.651 -78.041 1.00 40.13 154 ASN E C 1
ATOM 12240 O O . ASN E 1 132 ? 8.936 -14.611 -78.492 1.00 40.52 154 ASN E O 1
ATOM 12245 N N . GLU E 1 133 ? 8.812 -16.838 -78.098 1.00 41.53 155 GLU E N 1
ATOM 12246 C CA . GLU E 1 133 ? 7.393 -17.023 -78.458 1.00 42.53 155 GLU E CA 1
ATOM 12247 C C . GLU E 1 133 ? 7.022 -16.559 -79.870 1.00 42.51 155 GLU E C 1
ATOM 12248 O O . GLU E 1 133 ? 6.089 -15.770 -80.036 1.00 43.30 155 GLU E O 1
ATOM 12254 N N . ILE E 1 134 ? 7.731 -17.057 -80.881 1.00 42.19 156 ILE E N 1
ATOM 12255 C CA . ILE E 1 134 ? 7.537 -16.584 -82.264 1.00 42.27 156 ILE E CA 1
ATOM 12256 C C . ILE E 1 134 ? 6.714 -17.537 -83.153 1.00 42.87 156 ILE E C 1
ATOM 12257 O O . ILE E 1 134 ? 6.193 -17.133 -84.199 1.00 43.00 156 ILE E O 1
ATOM 12262 N N . ILE E 1 135 ? 6.599 -18.794 -82.728 1.00 42.87 157 ILE E N 1
ATOM 12263 C CA . ILE E 1 135 ? 5.828 -19.799 -83.461 1.00 43.55 157 ILE E CA 1
ATOM 12264 C C . ILE E 1 135 ? 4.375 -19.815 -82.969 1.00 44.30 157 ILE E C 1
ATOM 12265 O O . ILE E 1 135 ? 4.122 -19.697 -81.771 1.00 44.87 157 ILE E O 1
ATOM 12270 N N . ASP E 1 136 ? 3.429 -19.942 -83.897 1.00 44.79 158 ASP E N 1
ATOM 12271 C CA . ASP E 1 136 ? 2.009 -20.027 -83.553 1.00 45.25 158 ASP E CA 1
ATOM 12272 C C . ASP E 1 136 ? 1.659 -21.468 -83.194 1.00 44.83 158 ASP E C 1
ATOM 12273 O O . ASP E 1 136 ? 2.502 -22.358 -83.312 1.00 44.84 158 ASP E O 1
ATOM 12278 N N . GLU E 1 137 ? 0.420 -21.694 -82.760 1.00 44.33 159 GLU E N 1
ATOM 12279 C CA . GLU E 1 137 ? -0.001 -23.004 -82.260 1.00 44.08 159 GLU E CA 1
ATOM 12280 C C . GLU E 1 137 ? -0.077 -24.075 -83.344 1.00 44.45 159 GLU E C 1
ATOM 12281 O O . GLU E 1 137 ? -0.037 -25.265 -83.031 1.00 44.57 159 GLU E O 1
ATOM 12287 N N . ASP E 1 138 ? -0.187 -23.655 -84.605 1.00 44.62 160 ASP E N 1
ATOM 12288 C CA . ASP E 1 138 ? -0.230 -24.594 -85.736 1.00 44.88 160 ASP E CA 1
ATOM 12289 C C . ASP E 1 138 ? 1.154 -24.851 -86.358 1.00 44.88 160 ASP E C 1
ATOM 12290 O O . ASP E 1 138 ? 1.280 -25.604 -87.330 1.00 46.29 160 ASP E O 1
ATOM 12295 N N . GLY E 1 139 ? 2.184 -24.225 -85.793 1.00 43.23 161 GLY E N 1
ATOM 12296 C CA . GLY E 1 139 ? 3.555 -24.449 -86.242 1.00 42.34 161 GLY E CA 1
ATOM 12297 C C . GLY E 1 139 ? 4.060 -23.429 -87.238 1.00 42.02 161 GLY E C 1
ATOM 12298 O O . GLY E 1 139 ? 5.241 -23.420 -87.573 1.00 41.28 161 GLY E O 1
ATOM 12299 N N . SER E 1 140 ? 3.160 -22.577 -87.720 1.00 42.62 162 SER E N 1
ATOM 12300 C CA . SER E 1 140 ? 3.533 -21.456 -88.576 1.00 42.81 162 SER E CA 1
ATOM 12301 C C . SER E 1 140 ? 4.052 -20.298 -87.723 1.00 41.96 162 SER E C 1
ATOM 12302 O O . SER E 1 140 ? 3.895 -20.298 -86.505 1.00 42.10 162 SER E O 1
ATOM 12305 N N . TYR E 1 141 ? 4.673 -19.316 -88.365 1.00 41.76 163 TYR E N 1
ATOM 12306 C CA . TYR E 1 141 ? 5.152 -18.127 -87.672 1.00 41.26 163 TYR E CA 1
ATOM 12307 C C . TYR E 1 141 ? 3.996 -17.224 -87.269 1.00 41.52 163 TYR E C 1
ATOM 12308 O O . TYR E 1 141 ? 3.086 -16.989 -88.062 1.00 42.22 163 TYR E O 1
ATOM 12317 N N . ARG E 1 142 ? 4.030 -16.728 -86.035 1.00 41.63 164 ARG E N 1
ATOM 12318 C CA . ARG E 1 142 ? 3.076 -15.714 -85.595 1.00 42.47 164 ARG E CA 1
ATOM 12319 C C . ARG E 1 142 ? 3.325 -14.438 -86.384 1.00 43.02 164 ARG E C 1
ATOM 12320 O O . ARG E 1 142 ? 4.472 -14.017 -86.545 1.00 43.71 164 ARG E O 1
ATOM 12328 N N . SER E 1 143 ? 2.256 -13.830 -86.884 1.00 43.43 165 SER E N 1
ATOM 12329 C CA . SER E 1 143 ? 2.367 -12.561 -87.586 1.00 43.89 165 SER E CA 1
ATOM 12330 C C . SER E 1 143 ? 2.509 -11.419 -86.577 1.00 43.44 165 SER E C 1
ATOM 12331 O O . SER E 1 143 ? 1.600 -10.601 -86.415 1.00 43.33 165 SER E O 1
ATOM 12334 N N . THR E 1 144 ? 3.656 -11.377 -85.897 1.00 42.65 166 THR E N 1
ATOM 12335 C CA . THR E 1 144 ? 3.914 -10.379 -84.851 1.00 42.73 166 THR E CA 1
ATOM 12336 C C . THR E 1 144 ? 4.385 -9.048 -85.437 1.00 43.23 166 THR E C 1
ATOM 12337 O O . THR E 1 144 ? 4.556 -8.923 -86.655 1.00 44.18 166 THR E O 1
ATOM 12341 N N . ASN E 1 145 ? 4.589 -8.060 -84.567 1.00 42.52 167 ASN E N 1
ATOM 12342 C CA . ASN E 1 145 ? 5.183 -6.787 -84.972 1.00 42.66 167 ASN E CA 1
ATOM 12343 C C . ASN E 1 145 ? 6.576 -6.958 -85.594 1.00 42.88 167 ASN E C 1
ATOM 12344 O O . ASN E 1 145 ? 6.875 -6.353 -86.629 1.00 43.90 167 ASN E O 1
ATOM 12349 N N . TRP E 1 146 ? 7.411 -7.796 -84.978 1.00 41.84 168 TRP E N 1
ATOM 12350 C CA . TRP E 1 146 ? 8.727 -8.128 -85.536 1.00 41.29 168 TRP E CA 1
ATOM 12351 C C . TRP E 1 146 ? 8.627 -8.740 -86.938 1.00 42.13 168 TRP E C 1
ATOM 12352 O O . TRP E 1 146 ? 9.378 -8.357 -87.839 1.00 43.23 168 TRP E O 1
ATOM 12363 N N . VAL E 1 147 ? 7.694 -9.677 -87.111 1.00 41.81 169 VAL E N 1
ATOM 12364 C CA . VAL E 1 147 ? 7.535 -10.412 -88.371 1.00 41.75 169 VAL E CA 1
ATOM 12365 C C . VAL E 1 147 ? 6.932 -9.532 -89.474 1.00 42.26 169 VAL E C 1
ATOM 12366 O O . VAL E 1 147 ? 7.351 -9.611 -90.627 1.00 42.11 169 VAL E O 1
ATOM 12370 N N . GLN E 1 148 ? 5.964 -8.693 -89.115 1.00 42.63 170 GLN E N 1
ATOM 12371 C CA . GLN E 1 148 ? 5.384 -7.744 -90.065 1.00 43.53 170 GLN E CA 1
ATOM 12372 C C . GLN E 1 148 ? 6.435 -6.766 -90.601 1.00 43.92 170 GLN E C 1
ATOM 12373 O O . GLN E 1 148 ? 6.443 -6.448 -91.794 1.00 43.79 170 GLN E O 1
ATOM 12379 N N . ARG E 1 149 ? 7.324 -6.312 -89.715 1.00 43.68 171 ARG E N 1
ATOM 12380 C CA . ARG E 1 149 ? 8.357 -5.328 -90.063 1.00 43.71 171 ARG E CA 1
ATOM 12381 C C . ARG E 1 149 ? 9.492 -5.880 -90.930 1.00 43.24 171 ARG E C 1
ATOM 12382 O O . ARG E 1 149 ? 9.811 -5.304 -91.971 1.00 43.26 171 ARG E O 1
ATOM 12390 N N . VAL E 1 150 ? 10.099 -6.981 -90.488 1.00 42.67 172 VAL E N 1
ATOM 12391 C CA . VAL E 1 150 ? 11.166 -7.647 -91.245 1.00 42.70 172 VAL E CA 1
ATOM 12392 C C . VAL E 1 150 ? 10.591 -8.317 -92.496 1.00 43.58 172 VAL E C 1
ATOM 12393 O O . VAL E 1 150 ? 11.215 -8.301 -93.560 1.00 43.83 172 VAL E O 1
ATOM 12397 N N . GLY E 1 151 ? 9.398 -8.892 -92.357 1.00 43.96 173 GLY E N 1
ATOM 12398 C CA . GLY E 1 151 ? 8.660 -9.448 -93.487 1.00 44.91 173 GLY E CA 1
ATOM 12399 C C . GLY E 1 151 ? 8.650 -10.961 -93.557 1.00 45.40 173 GLY E C 1
ATOM 12400 O O . GLY E 1 151 ? 7.952 -11.541 -94.385 1.00 46.57 173 GLY E O 1
ATOM 12401 N N . ASP E 1 152 ? 9.411 -11.603 -92.679 1.00 45.46 174 ASP E N 1
ATOM 12402 C CA . ASP E 1 152 ? 9.648 -13.036 -92.771 1.00 46.64 174 ASP E CA 1
ATOM 12403 C C . ASP E 1 152 ? 10.117 -13.564 -91.418 1.00 45.56 174 ASP E C 1
ATOM 12404 O O . ASP E 1 152 ? 11.046 -13.013 -90.821 1.00 45.69 174 ASP E O 1
ATOM 12409 N N . GLY E 1 153 ? 9.470 -14.630 -90.946 1.00 43.92 175 GLY E N 1
ATOM 12410 C CA . GLY E 1 153 ? 9.820 -15.275 -89.679 1.00 41.78 175 GLY E CA 1
ATOM 12411 C C . GLY E 1 153 ? 11.241 -15.810 -89.631 1.00 41.49 175 GLY E C 1
ATOM 12412 O O . GLY E 1 153 ? 11.950 -15.628 -88.638 1.00 40.27 175 GLY E O 1
ATOM 12413 N N . ASP E 1 154 ? 11.659 -16.468 -90.711 1.00 41.93 176 ASP E N 1
ATOM 12414 C CA . ASP E 1 154 ? 13.017 -17.002 -90.820 1.00 41.99 176 ASP E CA 1
ATOM 12415 C C . ASP E 1 154 ? 14.074 -15.900 -90.704 1.00 41.90 176 ASP E C 1
ATOM 12416 O O . ASP E 1 154 ? 15.081 -16.066 -90.010 1.00 41.68 176 ASP E O 1
ATOM 12421 N N . THR E 1 155 ? 13.824 -14.774 -91.368 1.00 41.77 177 THR E N 1
ATOM 12422 C CA . THR E 1 155 ? 14.762 -13.651 -91.386 1.00 41.33 177 THR E CA 1
ATOM 12423 C C . THR E 1 155 ? 14.876 -12.989 -90.011 1.00 40.58 177 THR E C 1
ATOM 12424 O O . THR E 1 155 ? 15.942 -12.486 -89.645 1.00 40.26 177 THR E O 1
ATOM 12428 N N . VAL E 1 156 ? 13.780 -12.992 -89.257 1.00 39.62 178 VAL E N 1
ATOM 12429 C CA . VAL E 1 156 ? 13.787 -12.458 -87.900 1.00 39.06 178 VAL E CA 1
ATOM 12430 C C . VAL E 1 156 ? 14.669 -13.341 -87.013 1.00 39.09 178 VAL E C 1
ATOM 12431 O O . VAL E 1 156 ? 15.581 -12.845 -86.348 1.00 38.74 178 VAL E O 1
ATOM 12435 N N . VAL E 1 157 ? 14.407 -14.649 -87.036 1.00 39.14 179 VAL E N 1
ATOM 12436 C CA . VAL E 1 157 ? 15.107 -15.615 -86.180 1.00 38.54 179 VAL E CA 1
ATOM 12437 C C . VAL E 1 157 ? 16.574 -15.817 -86.579 1.00 39.53 179 VAL E C 1
ATOM 12438 O O . VAL E 1 157 ? 17.439 -15.964 -85.710 1.00 39.57 179 VAL E O 1
ATOM 12442 N N . ARG E 1 158 ? 16.847 -15.812 -87.884 1.00 40.42 180 ARG E N 1
ATOM 12443 C CA . ARG E 1 158 ? 18.213 -15.955 -88.394 1.00 41.31 180 ARG E CA 1
ATOM 12444 C C . ARG E 1 158 ? 19.129 -14.824 -87.908 1.00 40.90 180 ARG E C 1
ATOM 12445 O O . ARG E 1 158 ? 20.161 -15.086 -87.288 1.00 41.34 180 ARG E O 1
ATOM 12453 N N . ASN E 1 159 ? 18.737 -13.579 -88.177 1.00 40.32 181 ASN E N 1
ATOM 12454 C CA . ASN E 1 159 ? 19.501 -12.396 -87.761 1.00 39.96 181 ASN E CA 1
ATOM 12455 C C . ASN E 1 159 ? 19.626 -12.222 -86.248 1.00 39.66 181 ASN E C 1
ATOM 12456 O O . ASN E 1 159 ? 20.708 -11.921 -85.742 1.00 39.51 181 ASN E O 1
ATOM 12461 N N . ALA E 1 160 ? 18.516 -12.416 -85.537 1.00 39.45 182 ALA E N 1
ATOM 12462 C CA . ALA E 1 160 ? 18.482 -12.284 -84.081 1.00 39.19 182 ALA E CA 1
ATOM 12463 C C . ALA E 1 160 ? 19.545 -13.132 -83.390 1.00 39.42 182 ALA E C 1
ATOM 12464 O O . ALA E 1 160 ? 20.245 -12.646 -82.500 1.00 39.60 182 ALA E O 1
ATOM 12466 N N . PHE E 1 161 ? 19.662 -14.391 -83.813 1.00 39.60 183 PHE E N 1
ATOM 12467 C CA . PHE E 1 161 ? 20.665 -15.314 -83.276 1.00 39.83 183 PHE E CA 1
ATOM 12468 C C . PHE E 1 161 ? 22.084 -15.002 -83.765 1.00 40.99 183 PHE E C 1
ATOM 12469 O O . PHE E 1 161 ? 23.057 -15.189 -83.028 1.00 41.23 183 PHE E O 1
ATOM 12477 N N . ALA E 1 162 ? 22.200 -14.526 -85.004 1.00 42.03 184 ALA E N 1
ATOM 12478 C CA . ALA E 1 162 ? 23.501 -14.145 -85.558 1.00 43.04 184 ALA E CA 1
ATOM 12479 C C . ALA E 1 162 ? 24.068 -12.916 -84.840 1.00 43.74 184 ALA E C 1
ATOM 12480 O O . ALA E 1 162 ? 25.259 -12.875 -84.533 1.00 45.30 184 ALA E O 1
ATOM 12482 N N . PHE E 1 163 ? 23.210 -11.931 -84.567 1.00 43.52 185 PHE E N 1
ATOM 12483 C CA . PHE E 1 163 ? 23.603 -10.733 -83.821 1.00 43.86 185 PHE E CA 1
ATOM 12484 C C . PHE E 1 163 ? 24.012 -11.077 -82.387 1.00 44.50 185 PHE E C 1
ATOM 12485 O O . PHE E 1 163 ? 24.991 -10.540 -81.864 1.00 44.99 185 PHE E O 1
ATOM 12493 N N . ALA E 1 164 ? 23.251 -11.972 -81.761 1.00 44.67 186 ALA E N 1
ATOM 12494 C CA . ALA E 1 164 ? 23.534 -12.426 -80.405 1.00 45.26 186 ALA E CA 1
ATOM 12495 C C . ALA E 1 164 ? 24.832 -13.228 -80.340 1.00 46.28 186 ALA E C 1
ATOM 12496 O O . ALA E 1 164 ? 25.515 -13.231 -79.313 1.00 46.83 186 ALA E O 1
ATOM 12498 N N . GLN E 1 165 ? 25.168 -13.903 -81.437 1.00 46.73 187 GLN E N 1
ATOM 12499 C CA . GLN E 1 165 ? 26.431 -14.627 -81.532 1.00 47.70 187 GLN E CA 1
ATOM 12500 C C . GLN E 1 165 ? 27.595 -13.650 -81.682 1.00 48.17 187 GLN E C 1
ATOM 12501 O O . GLN E 1 165 ? 28.686 -13.900 -81.168 1.00 48.03 187 GLN E O 1
ATOM 12507 N N . ARG E 1 166 ? 27.348 -12.537 -82.375 1.00 48.85 188 ARG E N 1
ATOM 12508 C CA . ARG E 1 166 ? 28.373 -11.525 -82.628 1.00 50.98 188 ARG E CA 1
ATOM 12509 C C . ARG E 1 166 ? 28.781 -10.768 -81.364 1.00 52.04 188 ARG E C 1
ATOM 12510 O O . ARG E 1 166 ? 29.969 -10.686 -81.045 1.00 53.64 188 ARG E O 1
ATOM 12518 N N . TYR E 1 167 ? 27.799 -10.223 -80.650 1.00 51.17 189 TYR E N 1
ATOM 12519 C CA . TYR E 1 167 ? 28.081 -9.332 -79.526 1.00 51.70 189 TYR E CA 1
ATOM 12520 C C . TYR E 1 167 ? 28.193 -10.058 -78.187 1.00 52.35 189 TYR E C 1
ATOM 12521 O O . TYR E 1 167 ? 28.714 -9.503 -77.215 1.00 52.88 189 TYR E O 1
ATOM 12530 N N . ALA E 1 168 ? 27.702 -11.296 -78.151 1.00 52.07 190 ALA E N 1
ATOM 12531 C CA . ALA E 1 168 ? 27.881 -12.185 -77.001 1.00 51.73 190 ALA E CA 1
ATOM 12532 C C . ALA E 1 168 ? 28.427 -13.547 -77.456 1.00 51.71 190 ALA E C 1
ATOM 12533 O O . ALA E 1 168 ? 27.672 -14.527 -77.549 1.00 51.88 190 ALA E O 1
ATOM 12535 N N . PRO E 1 169 ? 29.745 -13.610 -77.754 1.00 51.21 191 PRO E N 1
ATOM 12536 C CA . PRO E 1 169 ? 30.370 -14.821 -78.295 1.00 50.59 191 PRO E CA 1
ATOM 12537 C C . PRO E 1 169 ? 30.456 -15.943 -77.264 1.00 50.32 191 PRO E C 1
ATOM 12538 O O . PRO E 1 169 ? 30.313 -17.115 -77.613 1.00 49.39 191 PRO E O 1
ATOM 12542 N N . ASP E 1 170 ? 30.685 -15.567 -76.008 1.00 51.19 192 ASP E N 1
ATOM 12543 C CA . ASP E 1 170 ? 30.758 -16.502 -74.887 1.00 51.53 192 ASP E CA 1
ATOM 12544 C C . ASP E 1 170 ? 29.402 -17.146 -74.568 1.00 49.24 192 ASP E C 1
ATOM 12545 O O . ASP E 1 170 ? 29.333 -18.314 -74.165 1.00 48.19 192 ASP E O 1
ATOM 12550 N N . ALA E 1 171 ? 28.334 -16.376 -74.771 1.00 47.33 193 ALA E N 1
ATOM 12551 C CA . ALA E 1 171 ? 26.999 -16.739 -74.304 1.00 46.14 193 ALA E CA 1
ATOM 12552 C C . ALA E 1 171 ? 26.324 -17.830 -75.125 1.00 45.24 193 ALA E C 1
ATOM 12553 O O . ALA E 1 171 ? 26.458 -17.886 -76.352 1.00 45.43 193 ALA E O 1
ATOM 12555 N N . GLN E 1 172 ? 25.600 -18.699 -74.424 1.00 44.45 194 GLN E N 1
ATOM 12556 C CA . GLN E 1 172 ? 24.731 -19.680 -75.059 1.00 43.19 194 GLN E CA 1
ATOM 12557 C C . GLN E 1 172 ? 23.492 -18.979 -75.602 1.00 41.95 194 GLN E C 1
ATOM 12558 O O . GLN E 1 172 ? 23.027 -17.982 -75.037 1.00 41.61 194 GLN E O 1
ATOM 12564 N N . LEU E 1 173 ? 22.967 -19.499 -76.704 1.00 40.40 195 LEU E N 1
ATOM 12565 C CA . LEU E 1 173 ? 21.829 -18.883 -77.361 1.00 38.89 195 LEU E CA 1
ATOM 12566 C C . LEU E 1 173 ? 20.638 -19.830 -77.339 1.00 38.54 195 LEU E C 1
ATOM 12567 O O . LEU E 1 173 ? 20.705 -20.938 -77.880 1.00 39.09 195 LEU E O 1
ATOM 12572 N N . TYR E 1 174 ? 19.556 -19.399 -76.692 1.00 37.57 196 TYR E N 1
ATOM 12573 C CA . TYR E 1 174 ? 18.371 -20.240 -76.540 1.00 37.35 196 TYR E CA 1
ATOM 12574 C C . TYR E 1 174 ? 17.159 -19.708 -77.294 1.00 37.03 196 TYR E C 1
ATOM 12575 O O . TYR E 1 174 ? 17.028 -18.498 -77.517 1.00 36.69 196 TYR E O 1
ATOM 12584 N N . TYR E 1 175 ? 16.276 -20.628 -77.679 1.00 36.77 197 TYR E N 1
ATOM 12585 C CA . TYR E 1 175 ? 14.923 -20.273 -78.085 1.00 36.55 197 TYR E CA 1
ATOM 12586 C C . TYR E 1 175 ? 13.936 -20.658 -76.985 1.00 37.13 197 TYR E C 1
ATOM 12587 O O . TYR E 1 175 ? 14.037 -21.739 -76.402 1.00 37.24 197 TYR E O 1
ATOM 12596 N N . ASN E 1 176 ? 12.977 -19.771 -76.728 1.00 37.32 198 ASN E N 1
ATOM 12597 C CA . ASN E 1 176 ? 12.024 -19.930 -75.639 1.00 37.86 198 ASN E CA 1
ATOM 12598 C C . ASN E 1 176 ? 10.589 -19.843 -76.154 1.00 38.18 198 ASN E C 1
ATOM 12599 O O . ASN E 1 176 ? 10.302 -19.015 -77.021 1.00 38.56 198 ASN E O 1
ATOM 12604 N N . ASP E 1 177 ? 9.697 -20.694 -75.636 1.00 38.42 199 ASP E N 1
ATOM 12605 C CA . ASP E 1 177 ? 8.271 -20.656 -76.012 1.00 38.75 199 ASP E CA 1
ATOM 12606 C C . ASP E 1 177 ? 7.348 -21.427 -75.061 1.00 39.01 199 ASP E C 1
ATOM 12607 O O . ASP E 1 177 ? 7.786 -22.321 -74.333 1.00 39.01 199 ASP E O 1
ATOM 12612 N N . PHE E 1 178 ? 6.067 -21.055 -75.081 1.00 39.51 200 PHE E N 1
ATOM 12613 C CA . PHE E 1 178 ? 5.012 -21.729 -74.317 1.00 39.27 200 PHE E CA 1
ATOM 12614 C C . PHE E 1 178 ? 4.213 -22.660 -75.224 1.00 39.23 200 PHE E C 1
ATOM 12615 O O . PHE E 1 178 ? 4.139 -22.438 -76.437 1.00 39.16 200 PHE E O 1
ATOM 12623 N N . ASN E 1 179 ? 3.601 -23.683 -74.628 1.00 38.73 201 ASN E N 1
ATOM 12624 C CA . ASN E 1 179 ? 2.907 -24.731 -75.378 1.00 39.01 201 ASN E CA 1
ATOM 12625 C C . ASN E 1 179 ? 3.870 -25.496 -76.296 1.00 39.34 201 ASN E C 1
ATOM 12626 O O . ASN E 1 179 ? 3.485 -25.983 -77.362 1.00 39.79 201 ASN E O 1
ATOM 12631 N N . ALA E 1 180 ? 5.122 -25.599 -75.850 1.00 39.01 202 ALA E N 1
ATOM 12632 C CA . ALA E 1 180 ? 6.186 -26.285 -76.581 1.00 39.20 202 ALA E CA 1
ATOM 12633 C C . ALA E 1 180 ? 5.985 -27.800 -76.576 1.00 40.61 202 ALA E C 1
ATOM 12634 O O . ALA E 1 180 ? 6.729 -28.548 -77.222 1.00 41.05 202 ALA E O 1
ATOM 12636 N N . TRP E 1 181 ? 4.963 -28.234 -75.844 1.00 41.21 203 TRP E N 1
ATOM 12637 C CA . TRP E 1 181 ? 4.582 -29.635 -75.746 1.00 42.40 203 TRP E CA 1
ATOM 12638 C C . TRP E 1 181 ? 3.581 -30.030 -76.836 1.00 42.60 203 TRP E C 1
ATOM 12639 O O . TRP E 1 181 ? 3.386 -31.220 -77.107 1.00 43.01 203 TRP E O 1
ATOM 12650 N N . ARG E 1 182 ? 2.947 -29.027 -77.444 1.00 41.72 204 ARG E N 1
ATOM 12651 C CA . ARG E 1 182 ? 1.939 -29.245 -78.486 1.00 42.12 204 ARG E CA 1
ATOM 12652 C C . ARG E 1 182 ? 2.589 -29.644 -79.813 1.00 42.29 204 ARG E C 1
ATOM 12653 O O . ARG E 1 182 ? 3.392 -28.881 -80.355 1.00 41.14 204 ARG E O 1
ATOM 12661 N N . PRO E 1 183 ? 2.227 -30.838 -80.340 1.00 43.29 205 PRO E N 1
ATOM 12662 C CA . PRO E 1 183 ? 2.845 -31.441 -81.530 1.00 43.53 205 PRO E CA 1
ATOM 12663 C C . PRO E 1 183 ? 2.975 -30.495 -82.723 1.00 43.35 205 PRO E C 1
ATOM 12664 O O . PRO E 1 183 ? 4.037 -30.445 -83.346 1.00 43.44 205 PRO E O 1
ATOM 12668 N N . ALA E 1 184 ? 1.908 -29.756 -83.022 1.00 43.60 206 ALA E N 1
ATOM 12669 C CA . ALA E 1 184 ? 1.896 -28.803 -84.133 1.00 44.04 206 ALA E CA 1
ATOM 12670 C C . ALA E 1 184 ? 2.886 -27.657 -83.920 1.00 43.53 206 ALA E C 1
ATOM 12671 O O . ALA E 1 184 ? 3.565 -27.236 -84.855 1.00 44.21 206 ALA E O 1
ATOM 12673 N N . LYS E 1 185 ? 2.966 -27.164 -82.687 1.00 42.84 207 LYS E N 1
ATOM 12674 C CA . LYS E 1 185 ? 3.911 -26.112 -82.332 1.00 42.13 207 LYS E CA 1
ATOM 12675 C C . LYS E 1 185 ? 5.322 -26.691 -82.222 1.00 42.63 207 LYS E C 1
ATOM 12676 O O . LYS E 1 185 ? 6.310 -26.007 -82.504 1.00 42.22 207 LYS E O 1
ATOM 12682 N N . ARG E 1 186 ? 5.393 -27.961 -81.822 1.00 43.12 208 ARG E N 1
ATOM 12683 C CA . ARG E 1 186 ? 6.651 -28.672 -81.620 1.00 43.05 208 ARG E CA 1
ATOM 12684 C C . ARG E 1 186 ? 7.425 -28.831 -82.921 1.00 44.41 208 ARG E C 1
ATOM 12685 O O . ARG E 1 186 ? 8.614 -28.514 -82.980 1.00 44.51 208 ARG E O 1
ATOM 12693 N N . GLU E 1 187 ? 6.744 -29.322 -83.954 1.00 45.76 209 GLU E N 1
ATOM 12694 C CA . GLU E 1 187 ? 7.365 -29.547 -85.256 1.00 47.06 209 GLU E CA 1
ATOM 12695 C C . GLU E 1 187 ? 7.799 -28.248 -85.926 1.00 46.13 209 GLU E C 1
ATOM 12696 O O . GLU E 1 187 ? 8.815 -28.218 -86.618 1.00 47.04 209 GLU E O 1
ATOM 12702 N N . GLY E 1 188 ? 7.029 -27.184 -85.705 1.00 44.83 210 GLY E N 1
ATOM 12703 C CA . GLY E 1 188 ? 7.355 -25.849 -86.205 1.00 43.21 210 GLY E CA 1
ATOM 12704 C C . GLY E 1 188 ? 8.618 -25.271 -85.593 1.00 42.13 210 GLY E C 1
ATOM 12705 O O . GLY E 1 188 ? 9.378 -24.580 -86.272 1.00 42.98 210 GLY E O 1
ATOM 12706 N N . ILE E 1 189 ? 8.837 -25.551 -84.310 1.00 41.29 211 ILE E N 1
ATOM 12707 C CA . ILE E 1 189 ? 10.061 -25.144 -83.609 1.00 40.26 211 ILE E CA 1
ATOM 12708 C C . ILE E 1 189 ? 11.244 -25.992 -84.091 1.00 40.61 211 ILE E C 1
ATOM 12709 O O . ILE E 1 189 ? 12.323 -25.460 -84.356 1.00 39.98 211 ILE E O 1
ATOM 12714 N N . VAL E 1 190 ? 11.020 -27.304 -84.214 1.00 41.51 212 VAL E N 1
ATOM 12715 C CA . VAL E 1 190 ? 11.997 -28.240 -84.784 1.00 42.21 212 VAL E CA 1
ATOM 12716 C C . VAL E 1 190 ? 12.464 -27.747 -86.157 1.00 43.20 212 VAL E C 1
ATOM 12717 O O . VAL E 1 190 ? 13.667 -27.672 -86.422 1.00 42.94 212 VAL E O 1
ATOM 12721 N N . ARG E 1 191 ? 11.497 -27.400 -87.006 1.00 44.46 213 ARG E N 1
ATOM 12722 C CA . ARG E 1 191 ? 11.740 -26.810 -88.323 1.00 46.09 213 ARG E CA 1
ATOM 12723 C C . ARG E 1 191 ? 12.571 -25.530 -88.234 1.00 45.26 213 ARG E C 1
ATOM 12724 O O . ARG E 1 191 ? 13.532 -25.354 -88.987 1.00 45.42 213 ARG E O 1
ATOM 12732 N N . MET E 1 192 ? 12.193 -24.647 -87.312 1.00 44.23 214 MET E N 1
ATOM 12733 C CA . MET E 1 192 ? 12.886 -23.378 -87.123 1.00 43.57 214 MET E CA 1
ATOM 12734 C C . MET E 1 192 ? 14.332 -23.566 -86.673 1.00 43.47 214 MET E C 1
ATOM 12735 O O . MET E 1 192 ? 15.214 -22.843 -87.125 1.00 44.09 214 MET E O 1
ATOM 12740 N N . VAL E 1 193 ? 14.569 -24.529 -85.785 1.00 43.37 215 VAL E N 1
ATOM 12741 C CA . VAL E 1 193 ? 15.924 -24.810 -85.301 1.00 43.32 215 VAL E CA 1
ATOM 12742 C C . VAL E 1 193 ? 16.771 -25.391 -86.436 1.00 43.84 215 VAL E C 1
ATOM 12743 O O . VAL E 1 193 ? 17.926 -25.000 -86.624 1.00 44.24 215 VAL E O 1
ATOM 12747 N N . LYS E 1 194 ? 16.180 -26.302 -87.204 1.00 44.04 216 LYS E N 1
ATOM 12748 C CA . LYS E 1 194 ? 16.849 -26.887 -88.364 1.00 44.91 216 LYS E CA 1
ATOM 12749 C C . LYS E 1 194 ? 17.245 -25.858 -89.428 1.00 45.45 216 LYS E C 1
ATOM 12750 O O . LYS E 1 194 ? 18.261 -26.040 -90.102 1.00 45.75 216 LYS E O 1
ATOM 12756 N N . MET E 1 195 ? 16.454 -24.789 -89.578 1.00 45.29 217 MET E N 1
ATOM 12757 C CA . MET E 1 195 ? 16.796 -23.716 -90.520 1.00 45.03 217 MET E CA 1
ATOM 12758 C C . MET E 1 195 ? 17.972 -22.877 -90.020 1.00 44.02 217 MET E C 1
ATOM 12759 O O . MET E 1 195 ? 18.767 -22.384 -90.821 1.00 43.76 217 MET E O 1
ATOM 12764 N N . LEU E 1 196 ? 18.078 -22.725 -88.701 1.00 43.45 218 LEU E N 1
ATOM 12765 C CA . LEU E 1 196 ? 19.191 -21.996 -88.092 1.00 43.54 218 LEU E CA 1
ATOM 12766 C C . LEU E 1 196 ? 20.500 -22.764 -88.247 1.00 44.64 218 LEU E C 1
ATOM 12767 O O . LEU E 1 196 ? 21.506 -22.204 -88.699 1.00 44.98 218 LEU E O 1
ATOM 12772 N N . GLN E 1 197 ? 20.470 -24.045 -87.875 1.00 44.75 219 GLN E N 1
ATOM 12773 C CA . GLN E 1 197 ? 21.622 -24.939 -88.001 1.00 45.36 219 GLN E CA 1
ATOM 12774 C C . GLN E 1 197 ? 22.083 -25.041 -89.455 1.00 45.75 219 GLN E C 1
ATOM 12775 O O . GLN E 1 197 ? 23.286 -25.091 -89.729 1.00 45.55 219 GLN E O 1
ATOM 12781 N N . GLN E 1 198 ? 21.112 -25.072 -90.371 1.00 46.30 220 GLN E N 1
ATOM 12782 C CA . GLN E 1 198 ? 21.367 -25.012 -91.812 1.00 47.46 220 GLN E CA 1
ATOM 12783 C C . GLN E 1 198 ? 22.066 -23.701 -92.194 1.00 47.24 220 GLN E C 1
ATOM 12784 O O . GLN E 1 198 ? 23.047 -23.717 -92.937 1.00 48.15 220 GLN E O 1
ATOM 12790 N N . ALA E 1 199 ? 21.571 -22.580 -91.667 1.00 45.87 221 ALA E N 1
ATOM 12791 C CA . ALA E 1 199 ? 22.157 -21.264 -91.937 1.00 44.86 221 ALA E CA 1
ATOM 12792 C C . ALA E 1 199 ? 23.537 -21.083 -91.302 1.00 44.27 221 ALA E C 1
ATOM 12793 O O . ALA E 1 199 ? 24.216 -20.083 -91.550 1.00 44.55 221 ALA E O 1
ATOM 12795 N N . GLY E 1 200 ? 23.946 -22.054 -90.490 1.00 43.48 222 GLY E N 1
ATOM 12796 C CA . GLY E 1 200 ? 25.215 -21.993 -89.775 1.00 42.87 222 GLY E CA 1
ATOM 12797 C C . GLY E 1 200 ? 25.184 -21.021 -88.610 1.00 42.26 222 GLY E C 1
ATOM 12798 O O . GLY E 1 200 ? 26.217 -20.486 -88.214 1.00 42.49 222 GLY E O 1
ATOM 12799 N N . VAL E 1 201 ? 23.997 -20.794 -88.056 1.00 41.47 223 VAL E N 1
ATOM 12800 C CA . VAL E 1 201 ? 23.851 -19.890 -86.921 1.00 41.15 223 VAL E CA 1
ATOM 12801 C C . VAL E 1 201 ? 23.732 -20.677 -85.616 1.00 40.94 223 VAL E C 1
ATOM 12802 O O . VAL E 1 201 ? 23.081 -21.723 -85.560 1.00 40.56 223 VAL E O 1
ATOM 12806 N N . ARG E 1 202 ? 24.378 -20.159 -84.575 1.00 40.82 224 ARG E N 1
ATOM 12807 C CA . ARG E 1 202 ? 24.460 -20.825 -83.280 1.00 40.21 224 ARG E CA 1
ATOM 12808 C C . ARG E 1 202 ? 23.130 -20.831 -82.536 1.00 38.91 224 ARG E C 1
ATOM 12809 O O . ARG E 1 202 ? 22.532 -19.780 -82.304 1.00 37.99 224 ARG E O 1
ATOM 12817 N N . ILE E 1 203 ? 22.674 -22.029 -82.184 1.00 38.20 225 ILE E N 1
ATOM 12818 C CA . ILE E 1 203 ? 21.591 -22.206 -81.218 1.00 37.26 225 ILE E CA 1
ATOM 12819 C C . ILE E 1 203 ? 21.947 -23.366 -80.292 1.00 37.13 225 ILE E C 1
ATOM 12820 O O . ILE E 1 203 ? 22.229 -24.471 -80.750 1.00 37.31 225 ILE E O 1
ATOM 12825 N N . ASP E 1 204 ? 21.950 -23.093 -78.993 1.00 37.02 226 ASP E N 1
ATOM 12826 C CA . ASP E 1 204 ? 22.446 -24.042 -78.003 1.00 37.57 226 ASP E CA 1
ATOM 12827 C C . ASP E 1 204 ? 21.342 -24.854 -77.328 1.00 37.44 226 ASP E C 1
ATOM 12828 O O . ASP E 1 204 ? 21.581 -25.986 -76.898 1.00 37.75 226 ASP E O 1
ATOM 12833 N N . GLY E 1 205 ? 20.140 -24.289 -77.245 1.00 36.66 227 GLY E N 1
ATOM 12834 C CA . GLY E 1 205 ? 19.041 -24.977 -76.586 1.00 36.69 227 GLY E CA 1
ATOM 12835 C C . GLY E 1 205 ? 17.636 -24.502 -76.895 1.00 36.69 227 GLY E C 1
ATOM 12836 O O . GLY E 1 205 ? 17.425 -23.368 -77.328 1.00 36.58 227 GLY E O 1
ATOM 12837 N N . VAL E 1 206 ? 16.676 -25.394 -76.670 1.00 37.24 228 VAL E N 1
ATOM 12838 C CA . VAL E 1 206 ? 15.254 -25.073 -76.753 1.00 37.50 228 VAL E CA 1
ATOM 12839 C C . VAL E 1 206 ? 14.700 -24.994 -75.330 1.00 37.50 228 VAL E C 1
ATOM 12840 O O . VAL E 1 206 ? 14.958 -25.869 -74.500 1.00 37.78 228 VAL E O 1
ATOM 12844 N N . GLY E 1 207 ? 13.950 -23.933 -75.060 1.00 37.23 229 GLY E N 1
ATOM 12845 C CA . GLY E 1 207 ? 13.404 -23.692 -73.738 1.00 37.76 229 GLY E CA 1
ATOM 12846 C C . GLY E 1 207 ? 11.896 -23.789 -73.709 1.00 38.48 229 GLY E C 1
ATOM 12847 O O . GLY E 1 207 ? 11.191 -22.943 -74.271 1.00 38.91 229 GLY E O 1
ATOM 12848 N N . MET E 1 208 ? 11.404 -24.839 -73.060 1.00 38.72 230 MET E N 1
ATOM 12849 C CA . MET E 1 208 ? 9.979 -25.004 -72.814 1.00 38.44 230 MET E CA 1
ATOM 12850 C C . MET E 1 208 ? 9.648 -24.265 -71.525 1.00 38.28 230 MET E C 1
ATOM 12851 O O . MET E 1 208 ? 10.121 -24.634 -70.449 1.00 37.97 230 MET E O 1
ATOM 12856 N N . GLN E 1 209 ? 8.851 -23.207 -71.641 1.00 38.52 231 GLN E N 1
ATOM 12857 C CA . GLN E 1 209 ? 8.543 -22.348 -70.498 1.00 38.59 231 GLN E CA 1
ATOM 12858 C C . GLN E 1 209 ? 8.003 -23.120 -69.300 1.00 38.88 231 GLN E C 1
ATOM 12859 O O . GLN E 1 209 ? 8.436 -22.903 -68.180 1.00 38.94 231 GLN E O 1
ATOM 12865 N N . GLY E 1 210 ? 7.084 -24.046 -69.542 1.00 39.86 232 GLY E N 1
ATOM 12866 C CA . GLY E 1 210 ? 6.576 -24.896 -68.475 1.00 40.75 232 GLY E CA 1
ATOM 12867 C C . GLY E 1 210 ? 5.555 -24.214 -67.585 1.00 41.72 232 GLY E C 1
ATOM 12868 O O . GLY E 1 210 ? 5.455 -24.528 -66.395 1.00 42.46 232 GLY E O 1
ATOM 12869 N N . HIS E 1 211 ? 4.803 -23.271 -68.154 1.00 41.32 233 HIS E N 1
ATOM 12870 C CA . HIS E 1 211 ? 3.658 -22.686 -67.461 1.00 40.13 233 HIS E CA 1
ATOM 12871 C C . HIS E 1 211 ? 2.483 -23.643 -67.621 1.00 40.21 233 HIS E C 1
ATOM 12872 O O . HIS E 1 211 ? 1.613 -23.460 -68.480 1.00 40.41 233 HIS E O 1
ATOM 12879 N N . TRP E 1 212 ? 2.493 -24.685 -66.798 1.00 39.32 234 TRP E N 1
ATOM 12880 C CA . TRP E 1 212 ? 1.525 -25.757 -66.898 1.00 39.28 234 TRP E CA 1
ATOM 12881 C C . TRP E 1 212 ? 0.544 -25.685 -65.732 1.00 39.75 234 TRP E C 1
ATOM 12882 O O . TRP E 1 212 ? 0.571 -24.727 -64.959 1.00 40.83 234 TRP E O 1
ATOM 12893 N N . GLY E 1 213 ? -0.335 -26.675 -65.624 1.00 39.97 235 GLY E N 1
ATOM 12894 C CA . GLY E 1 213 ? -1.338 -26.705 -64.563 1.00 39.43 235 GLY E CA 1
ATOM 12895 C C . GLY E 1 213 ? -1.589 -28.106 -64.050 1.00 39.61 235 GLY E C 1
ATOM 12896 O O . GLY E 1 213 ? -0.849 -29.038 -64.376 1.00 39.92 235 GLY E O 1
ATOM 12897 N N . LEU E 1 214 ? -2.637 -28.254 -63.247 1.00 39.63 236 LEU E N 1
ATOM 12898 C CA . LEU E 1 214 ? -3.002 -29.555 -62.693 1.00 40.26 236 LEU E CA 1
ATOM 12899 C C . LEU E 1 214 ? -3.546 -30.505 -63.754 1.00 40.82 236 LEU E C 1
ATOM 12900 O O . LEU E 1 214 ? -3.374 -31.716 -63.640 1.00 41.66 236 LEU E O 1
ATOM 12905 N N . ASN E 1 215 ? -4.189 -29.952 -64.780 1.00 40.97 237 ASN E N 1
ATOM 12906 C CA . ASN E 1 215 ? -4.851 -30.751 -65.815 1.00 41.93 237 ASN E CA 1
ATOM 12907 C C . ASN E 1 215 ? -4.242 -30.651 -67.214 1.00 41.66 237 ASN E C 1
ATOM 12908 O O . ASN E 1 215 ? -4.831 -31.141 -68.184 1.00 42.69 237 ASN E O 1
ATOM 12913 N N . TYR E 1 216 ? -3.077 -30.012 -67.320 1.00 40.41 238 TYR E N 1
ATOM 12914 C CA . TYR E 1 216 ? -2.370 -29.894 -68.600 1.00 39.67 238 TYR E CA 1
ATOM 12915 C C . TYR E 1 216 ? -0.860 -29.690 -68.408 1.00 38.74 238 TYR E C 1
ATOM 12916 O O . TYR E 1 216 ? -0.435 -29.072 -67.429 1.00 37.71 238 TYR E O 1
ATOM 12925 N N . PRO E 1 217 ? -0.041 -30.231 -69.330 1.00 38.80 239 PRO E N 1
ATOM 12926 C CA . PRO E 1 217 ? -0.409 -31.134 -70.412 1.00 39.34 239 PRO E CA 1
ATOM 12927 C C . PRO E 1 217 ? -0.041 -32.577 -70.063 1.00 39.93 239 PRO E C 1
ATOM 12928 O O . PRO E 1 217 ? 0.413 -32.841 -68.946 1.00 39.95 239 PRO E O 1
ATOM 12932 N N . SER E 1 218 ? -0.230 -33.496 -71.007 1.00 40.16 240 SER E N 1
ATOM 12933 C CA . SER E 1 218 ? 0.080 -34.899 -70.767 1.00 41.52 240 SER E CA 1
ATOM 12934 C C . SER E 1 218 ? 1.588 -35.119 -70.625 1.00 41.99 240 SER E C 1
ATOM 12935 O O . SER E 1 218 ? 2.388 -34.322 -71.120 1.00 41.42 240 SER E O 1
ATOM 12938 N N . LEU E 1 219 ? 1.967 -36.191 -69.928 1.00 43.44 241 LEU E N 1
ATOM 12939 C CA . LEU E 1 219 ? 3.374 -36.577 -69.791 1.00 43.86 241 LEU E CA 1
ATOM 12940 C C . LEU E 1 219 ? 3.920 -37.133 -71.109 1.00 44.71 241 LEU E C 1
ATOM 12941 O O . LEU E 1 219 ? 5.131 -37.115 -71.344 1.00 44.80 241 LEU E O 1
ATOM 12946 N N . ARG E 1 220 ? 3.013 -37.632 -71.950 1.00 45.07 242 ARG E N 1
ATOM 12947 C CA . ARG E 1 220 ? 3.335 -38.104 -73.289 1.00 45.30 242 ARG E CA 1
ATOM 12948 C C . ARG E 1 220 ? 3.889 -36.964 -74.138 1.00 45.05 242 ARG E C 1
ATOM 12949 O O . ARG E 1 220 ? 5.013 -37.047 -74.638 1.00 44.93 242 ARG E O 1
ATOM 12957 N N . ASP E 1 221 ? 3.104 -35.898 -74.279 1.00 45.12 243 ASP E N 1
ATOM 12958 C CA . ASP E 1 221 ? 3.490 -34.741 -75.094 1.00 44.97 243 ASP E CA 1
ATOM 12959 C C . ASP E 1 221 ? 4.747 -34.032 -74.581 1.00 44.18 243 ASP E C 1
ATOM 12960 O O . ASP E 1 221 ? 5.533 -33.507 -75.379 1.00 44.16 243 ASP E O 1
ATOM 12965 N N . ILE E 1 222 ? 4.923 -34.018 -73.258 1.00 42.92 244 ILE E N 1
ATOM 12966 C CA . ILE E 1 222 ? 6.093 -33.413 -72.619 1.00 41.71 244 ILE E CA 1
ATOM 12967 C C . ILE E 1 222 ? 7.352 -34.213 -72.957 1.00 41.93 244 ILE E C 1
ATOM 12968 O O . ILE E 1 222 ? 8.398 -33.632 -73.263 1.00 41.05 244 ILE E O 1
ATOM 12973 N N . GLU E 1 223 ? 7.233 -35.542 -72.915 1.00 42.74 245 GLU E N 1
ATOM 12974 C CA . GLU E 1 223 ? 8.339 -36.446 -73.240 1.00 42.40 245 GLU E CA 1
ATOM 12975 C C . GLU E 1 223 ? 8.668 -36.412 -74.733 1.00 42.29 245 GLU E C 1
ATOM 12976 O O . GLU E 1 223 ? 9.839 -36.325 -75.107 1.00 42.57 245 GLU E O 1
ATOM 12982 N N . ASP E 1 224 ? 7.634 -36.471 -75.574 1.00 41.97 246 ASP E N 1
ATOM 12983 C CA . ASP E 1 224 ? 7.788 -36.360 -77.028 1.00 41.45 246 ASP E CA 1
ATOM 12984 C C . ASP E 1 224 ? 8.529 -35.090 -77.428 1.00 40.83 246 ASP E C 1
ATOM 12985 O O . ASP E 1 224 ? 9.395 -35.122 -78.302 1.00 40.91 246 ASP E O 1
ATOM 12990 N N . ALA E 1 225 ? 8.181 -33.981 -76.779 1.00 40.53 247 ALA E N 1
ATOM 12991 C CA . ALA E 1 225 ? 8.797 -32.687 -77.045 1.00 40.08 247 ALA E CA 1
ATOM 12992 C C . ALA E 1 225 ? 10.270 -32.645 -76.643 1.00 40.43 247 ALA E C 1
ATOM 12993 O O . ALA E 1 225 ? 11.100 -32.120 -77.388 1.00 40.76 247 ALA E O 1
ATOM 12995 N N . ILE E 1 226 ? 10.591 -33.201 -75.476 1.00 40.64 248 ILE E N 1
ATOM 12996 C CA . ILE E 1 226 ? 11.981 -33.269 -75.020 1.00 40.41 248 ILE E CA 1
ATOM 12997 C C . ILE E 1 226 ? 12.798 -34.104 -76.006 1.00 41.47 248 ILE E C 1
ATOM 12998 O O . ILE E 1 226 ? 13.859 -33.671 -76.454 1.00 41.88 248 ILE E O 1
ATOM 13003 N N . ASP E 1 227 ? 12.281 -35.276 -76.370 1.00 42.33 249 ASP E N 1
ATOM 13004 C CA . ASP E 1 227 ? 12.926 -36.133 -77.364 1.00 43.63 249 ASP E CA 1
ATOM 13005 C C . ASP E 1 227 ? 13.140 -35.411 -78.691 1.00 43.60 249 ASP E C 1
ATOM 13006 O O . ASP E 1 227 ? 14.229 -35.468 -79.264 1.00 43.44 249 ASP E O 1
ATOM 13011 N N . ALA E 1 228 ? 12.099 -34.727 -79.161 1.00 43.85 250 ALA E N 1
ATOM 13012 C CA . ALA E 1 228 ? 12.143 -33.999 -80.426 1.00 44.35 250 ALA E CA 1
ATOM 13013 C C . ALA E 1 228 ? 13.279 -32.985 -80.455 1.00 44.06 250 ALA E C 1
ATOM 13014 O O . ALA E 1 228 ? 14.085 -32.980 -81.389 1.00 44.21 250 ALA E O 1
ATOM 13016 N N . TYR E 1 229 ? 13.345 -32.149 -79.419 1.00 43.87 251 TYR E N 1
ATOM 13017 C CA . TYR E 1 229 ? 14.349 -31.089 -79.331 1.00 43.78 251 TYR E CA 1
ATOM 13018 C C . TYR E 1 229 ? 15.751 -31.618 -79.044 1.00 44.41 251 TYR E C 1
ATOM 13019 O O . TYR E 1 229 ? 16.734 -31.048 -79.519 1.00 44.87 251 TYR E O 1
ATOM 13028 N N . ALA E 1 230 ? 15.837 -32.705 -78.276 1.00 45.13 252 ALA E N 1
ATOM 13029 C CA . ALA E 1 230 ? 17.121 -33.329 -77.945 1.00 45.31 252 ALA E CA 1
ATOM 13030 C C . ALA E 1 230 ? 17.745 -34.024 -79.150 1.00 45.68 252 ALA E C 1
ATOM 13031 O O . ALA E 1 230 ? 18.966 -34.086 -79.266 1.00 46.19 252 ALA E O 1
ATOM 13033 N N . ALA E 1 231 ? 16.902 -34.538 -80.042 1.00 46.30 253 ALA E N 1
ATOM 13034 C CA . ALA E 1 231 ? 17.363 -35.174 -81.279 1.00 47.55 253 ALA E CA 1
ATOM 13035 C C . ALA E 1 231 ? 17.864 -34.149 -82.306 1.00 47.50 253 ALA E C 1
ATOM 13036 O O . ALA E 1 231 ? 18.382 -34.522 -83.364 1.00 48.20 253 ALA E O 1
ATOM 13038 N N . LEU E 1 232 ? 17.710 -32.865 -81.984 1.00 46.59 254 LEU E N 1
ATOM 13039 C CA . LEU E 1 232 ? 18.206 -31.776 -82.827 1.00 46.26 254 LEU E CA 1
ATOM 13040 C C . LEU E 1 232 ? 19.688 -31.506 -82.592 1.00 46.22 254 LEU E C 1
ATOM 13041 O O . LEU E 1 232 ? 20.333 -30.801 -83.371 1.00 45.78 254 LEU E O 1
ATOM 13046 N N . GLY E 1 233 ? 20.217 -32.066 -81.510 1.00 46.50 255 GLY E N 1
ATOM 13047 C CA . GLY E 1 233 ? 21.595 -31.823 -81.117 1.00 46.47 255 GLY E CA 1
ATOM 13048 C C . GLY E 1 233 ? 21.677 -30.798 -80.007 1.00 45.25 255 GLY E C 1
ATOM 13049 O O . GLY E 1 233 ? 22.618 -30.810 -79.216 1.00 45.96 255 GLY E O 1
ATOM 13050 N N . VAL E 1 234 ? 20.684 -29.915 -79.951 1.00 44.27 256 VAL E N 1
ATOM 13051 C CA . VAL E 1 234 ? 20.619 -28.871 -78.926 1.00 43.54 256 VAL E CA 1
ATOM 13052 C C . VAL E 1 234 ? 20.071 -29.410 -77.600 1.00 43.24 256 VAL E C 1
ATOM 13053 O O . VAL E 1 234 ? 19.418 -30.458 -77.566 1.00 42.98 256 VAL E O 1
ATOM 13057 N N . LYS E 1 235 ? 20.352 -28.697 -76.513 1.00 42.67 257 LYS E N 1
ATOM 13058 C CA . LYS E 1 235 ? 19.912 -29.127 -75.189 1.00 42.77 257 LYS E CA 1
ATOM 13059 C C . LYS E 1 235 ? 18.497 -28.646 -74.893 1.00 42.53 257 LYS E C 1
ATOM 13060 O O . LYS E 1 235 ? 18.053 -27.629 -75.426 1.00 42.04 257 LYS E O 1
ATOM 13066 N N . VAL E 1 236 ? 17.788 -29.394 -74.054 1.00 43.06 258 VAL E N 1
ATOM 13067 C CA . VAL E 1 236 ? 16.410 -29.058 -73.707 1.00 43.14 258 VAL E CA 1
ATOM 13068 C C . VAL E 1 236 ? 16.373 -28.450 -72.311 1.00 43.43 258 VAL E C 1
ATOM 13069 O O . VAL E 1 236 ? 17.096 -28.897 -71.414 1.00 44.91 258 VAL E O 1
ATOM 13073 N N . MET E 1 237 ? 15.542 -27.423 -72.138 1.00 42.10 259 MET E N 1
ATOM 13074 C CA . MET E 1 237 ? 15.370 -26.781 -70.838 1.00 40.87 259 MET E CA 1
ATOM 13075 C C . MET E 1 237 ? 13.916 -26.455 -70.541 1.00 39.64 259 MET E C 1
ATOM 13076 O O . MET E 1 237 ? 13.175 -26.024 -71.423 1.00 39.29 259 MET E O 1
ATOM 13081 N N . ILE E 1 238 ? 13.521 -26.671 -69.291 1.00 38.60 260 ILE E N 1
ATOM 13082 C CA . ILE E 1 238 ? 12.281 -26.121 -68.770 1.00 37.62 260 ILE E CA 1
ATOM 13083 C C . ILE E 1 238 ? 12.659 -24.802 -68.110 1.00 37.36 260 ILE E C 1
ATOM 13084 O O . ILE E 1 238 ? 13.429 -24.784 -67.151 1.00 37.36 260 ILE E O 1
ATOM 13089 N N . THR E 1 239 ? 12.125 -23.700 -68.631 1.00 37.46 261 THR E N 1
ATOM 13090 C CA . THR E 1 239 ? 12.669 -22.372 -68.321 1.00 38.02 261 THR E CA 1
ATOM 13091 C C . THR E 1 239 ? 11.880 -21.513 -67.328 1.00 37.87 261 THR E C 1
ATOM 13092 O O . THR E 1 239 ? 12.480 -20.832 -66.498 1.00 38.57 261 THR E O 1
ATOM 13096 N N . GLU E 1 240 ? 10.554 -21.526 -67.428 1.00 37.81 262 GLU E N 1
ATOM 13097 C CA . GLU E 1 240 ? 9.702 -20.697 -66.571 1.00 37.26 262 GLU E CA 1
ATOM 13098 C C . GLU E 1 240 ? 8.655 -21.557 -65.858 1.00 36.85 262 GLU E C 1
ATOM 13099 O O . GLU E 1 240 ? 7.488 -21.177 -65.787 1.00 37.32 262 GLU E O 1
ATOM 13105 N N . LEU E 1 241 ? 9.069 -22.713 -65.340 1.00 36.22 263 LEU E N 1
ATOM 13106 C CA . LEU E 1 241 ? 8.134 -23.700 -64.784 1.00 35.82 263 LEU E CA 1
ATOM 13107 C C . LEU E 1 241 ? 7.315 -23.198 -63.604 1.00 35.57 263 LEU E C 1
ATOM 13108 O O . LEU E 1 241 ? 7.866 -22.669 -62.641 1.00 35.98 263 LEU E O 1
ATOM 13113 N N . ASP E 1 242 ? 5.997 -23.371 -63.697 1.00 35.16 264 ASP E N 1
ATOM 13114 C CA . ASP E 1 242 ? 5.081 -23.195 -62.561 1.00 34.72 264 ASP E CA 1
ATOM 13115 C C . ASP E 1 242 ? 3.722 -23.839 -62.835 1.00 34.88 264 ASP E C 1
ATOM 13116 O O . ASP E 1 242 ? 3.215 -23.797 -63.959 1.00 34.63 264 ASP E O 1
ATOM 13121 N N . ILE E 1 243 ? 3.146 -24.444 -61.801 1.00 34.83 265 ILE E N 1
ATOM 13122 C CA . ILE E 1 243 ? 1.895 -25.174 -61.942 1.00 35.10 265 ILE E CA 1
ATOM 13123 C C . ILE E 1 243 ? 0.731 -24.312 -61.473 1.00 35.40 265 ILE E C 1
ATOM 13124 O O . ILE E 1 243 ? 0.694 -23.894 -60.318 1.00 35.69 265 ILE E O 1
ATOM 13129 N N . ASP E 1 244 ? -0.209 -24.045 -62.378 1.00 35.28 266 ASP E N 1
ATOM 13130 C CA . ASP E 1 244 ? -1.404 -23.279 -62.047 1.00 35.58 266 ASP E CA 1
ATOM 13131 C C . ASP E 1 244 ? -2.482 -24.199 -61.469 1.00 36.08 266 ASP E C 1
ATOM 13132 O O . ASP E 1 244 ? -2.806 -25.240 -62.052 1.00 36.03 266 ASP E O 1
ATOM 13137 N N . VAL E 1 245 ? -3.037 -23.803 -60.323 1.00 35.76 267 VAL E N 1
ATOM 13138 C CA . VAL E 1 245 ? -3.986 -24.648 -59.591 1.00 36.17 267 VAL E CA 1
ATOM 13139 C C . VAL E 1 245 ? -5.414 -24.102 -59.541 1.00 35.99 267 VAL E C 1
ATOM 13140 O O . VAL E 1 245 ? -6.323 -24.774 -59.057 1.00 36.63 267 VAL E O 1
ATOM 13144 N N . LEU E 1 246 ? -5.606 -22.887 -60.040 1.00 35.34 268 LEU E N 1
ATOM 13145 C CA . LEU E 1 246 ? -6.908 -22.228 -59.981 1.00 35.14 268 LEU E CA 1
ATOM 13146 C C . LEU E 1 246 ? -7.809 -22.593 -61.166 1.00 35.52 268 LEU E C 1
ATOM 13147 O O . LEU E 1 246 ? -7.306 -22.948 -62.235 1.00 35.57 268 LEU E O 1
ATOM 13152 N N . PRO E 1 247 ? -9.145 -22.493 -60.984 1.00 35.81 269 PRO E N 1
ATOM 13153 C CA . PRO E 1 247 ? -10.114 -22.849 -62.025 1.00 36.31 269 PRO E CA 1
ATOM 13154 C C . PRO E 1 247 ? -9.845 -22.153 -63.360 1.00 36.36 269 PRO E C 1
ATOM 13155 O O . PRO E 1 247 ? -9.293 -21.047 -63.380 1.00 35.80 269 PRO E O 1
ATOM 13159 N N . LEU E 1 248 ? -10.241 -22.811 -64.454 1.00 36.54 270 LEU E N 1
ATOM 13160 C CA . LEU E 1 248 ? -9.993 -22.352 -65.831 1.00 35.77 270 LEU E CA 1
ATOM 13161 C C . LEU E 1 248 ? -8.515 -22.401 -66.207 1.00 35.23 270 LEU E C 1
ATOM 13162 O O . LEU E 1 248 ? -8.128 -23.124 -67.124 1.00 35.79 270 LEU E O 1
ATOM 13167 N N . THR E 1 249 ? -7.700 -21.632 -65.493 1.00 34.40 271 THR E N 1
ATOM 13168 C CA . THR E 1 249 ? -6.281 -21.496 -65.803 1.00 33.75 271 THR E CA 1
ATOM 13169 C C . THR E 1 249 ? -5.475 -22.767 -65.530 1.00 34.48 271 THR E C 1
ATOM 13170 O O . THR E 1 249 ? -4.361 -22.924 -66.047 1.00 34.10 271 THR E O 1
ATOM 13174 N N . LYS E 1 250 ? -6.042 -23.669 -64.728 1.00 35.54 272 LYS E N 1
ATOM 13175 C CA . LYS E 1 250 ? -5.435 -24.982 -64.482 1.00 36.20 272 LYS E CA 1
ATOM 13176 C C . LYS E 1 250 ? -5.678 -25.959 -65.640 1.00 36.80 272 LYS E C 1
ATOM 13177 O O . LYS E 1 250 ? -5.037 -27.007 -65.718 1.00 36.76 272 LYS E O 1
ATOM 13183 N N . GLU E 1 251 ? -6.597 -25.602 -66.535 1.00 37.76 273 GLU E N 1
ATOM 13184 C CA . GLU E 1 251 ? -7.004 -26.476 -67.637 1.00 39.24 273 GLU E CA 1
ATOM 13185 C C . GLU E 1 251 ? -6.206 -26.255 -68.933 1.00 39.44 273 GLU E C 1
ATOM 13186 O O . GLU E 1 251 ? -6.117 -27.152 -69.777 1.00 39.95 273 GLU E O 1
ATOM 13192 N N . GLY E 1 252 ? -5.627 -25.063 -69.081 1.00 39.23 274 GLY E N 1
ATOM 13193 C CA . GLY E 1 252 ? -4.832 -24.705 -70.265 1.00 38.91 274 GLY E CA 1
ATOM 13194 C C . GLY E 1 252 ? -4.210 -23.327 -70.124 1.00 38.25 274 GLY E C 1
ATOM 13195 O O . GLY E 1 252 ? -4.684 -22.511 -69.327 1.00 38.41 274 GLY E O 1
ATOM 13196 N N . GLN E 1 253 ? -3.155 -23.055 -70.894 1.00 37.64 275 GLN E N 1
ATOM 13197 C CA . GLN E 1 253 ? -2.450 -21.774 -70.774 1.00 37.46 275 GLN E CA 1
ATOM 13198 C C . GLN E 1 253 ? -3.130 -20.655 -71.552 1.00 37.73 275 GLN E C 1
ATOM 13199 O O . GLN E 1 253 ? -3.485 -20.824 -72.719 1.00 37.52 275 GLN E O 1
ATOM 13205 N N . ILE E 1 254 ? -3.304 -19.513 -70.889 1.00 38.15 276 ILE E N 1
ATOM 13206 C CA . ILE E 1 254 ? -4.013 -18.378 -71.478 1.00 38.98 276 ILE E CA 1
ATOM 13207 C C . ILE E 1 254 ? -3.073 -17.204 -71.705 1.00 38.99 276 ILE E C 1
ATOM 13208 O O . ILE E 1 254 ? -2.321 -16.812 -70.810 1.00 39.93 276 ILE E O 1
ATOM 13213 N N . ILE E 1 255 ? -3.120 -16.659 -72.916 1.00 39.37 277 ILE E N 1
ATOM 13214 C CA . ILE E 1 255 ? -2.365 -15.461 -73.267 1.00 39.40 277 ILE E CA 1
ATOM 13215 C C . ILE E 1 255 ? -3.319 -14.285 -73.522 1.00 39.77 277 ILE E C 1
ATOM 13216 O O . ILE E 1 255 ? -4.542 -14.458 -73.505 1.00 40.09 277 ILE E O 1
ATOM 13221 N N . GLY E 1 256 ? -2.757 -13.097 -73.738 1.00 39.76 278 GLY E N 1
ATOM 13222 C CA . GLY E 1 256 ? -3.553 -11.903 -74.029 1.00 40.54 278 GLY E CA 1
ATOM 13223 C C . GLY E 1 256 ? -4.202 -11.263 -72.813 1.00 41.17 278 GLY E C 1
ATOM 13224 O O . GLY E 1 256 ? -3.960 -11.668 -71.671 1.00 40.80 278 GLY E O 1
ATOM 13225 N N . THR E 1 257 ? -5.034 -10.257 -73.063 1.00 42.32 279 THR E N 1
ATOM 13226 C CA . THR E 1 257 ? -5.684 -9.508 -71.988 1.00 43.45 279 THR E CA 1
ATOM 13227 C C . THR E 1 257 ? -7.201 -9.730 -71.954 1.00 44.71 279 THR E C 1
ATOM 13228 O O . THR E 1 257 ? -7.967 -8.852 -71.537 1.00 45.00 279 THR E O 1
ATOM 13232 N N . GLY E 1 258 ? -7.621 -10.918 -72.385 1.00 45.54 280 GLY E N 1
ATOM 13233 C CA . GLY E 1 258 ? -9.031 -11.301 -72.386 1.00 46.42 280 GLY E CA 1
ATOM 13234 C C . GLY E 1 258 ? -9.614 -11.459 -70.994 1.00 46.72 280 GLY E C 1
ATOM 13235 O O . GLY E 1 258 ? -10.723 -10.993 -70.730 1.00 48.79 280 GLY E O 1
ATOM 13236 N N . MET E 1 259 ? -8.857 -12.105 -70.105 1.00 45.63 281 MET E N 1
ATOM 13237 C CA . MET E 1 259 ? -9.308 -12.398 -68.739 1.00 44.71 281 MET E CA 1
ATOM 13238 C C . MET E 1 259 ? -9.157 -11.234 -67.762 1.00 44.41 281 MET E C 1
ATOM 13239 O O . MET E 1 259 ? -9.668 -11.287 -66.640 1.00 44.80 281 MET E O 1
ATOM 13244 N N . ALA E 1 260 ? -8.459 -10.186 -68.193 1.00 43.63 282 ALA E N 1
ATOM 13245 C CA . ALA E 1 260 ? -8.253 -8.997 -67.370 1.00 42.62 282 ALA E CA 1
ATOM 13246 C C . ALA E 1 260 ? -9.434 -8.031 -67.454 1.00 42.99 282 ALA E C 1
ATOM 13247 O O . ALA E 1 260 ? -9.367 -6.916 -66.938 1.00 42.43 282 ALA E O 1
ATOM 13249 N N . HIS E 1 261 ? -10.507 -8.465 -68.111 1.00 43.96 283 HIS E N 1
ATOM 13250 C CA . HIS E 1 261 ? -11.737 -7.683 -68.206 1.00 45.65 283 HIS E CA 1
ATOM 13251 C C . HIS E 1 261 ? -12.351 -7.535 -66.815 1.00 46.33 283 HIS E C 1
ATOM 13252 O O . HIS E 1 261 ? -12.489 -8.523 -66.085 1.00 47.19 283 HIS E O 1
ATOM 13259 N N . LYS E 1 262 ? -12.724 -6.304 -66.460 1.00 46.31 284 LYS E N 1
ATOM 13260 C CA . LYS E 1 262 ? -13.251 -5.980 -65.125 1.00 45.89 284 LYS E CA 1
ATOM 13261 C C . LYS E 1 262 ? -14.484 -6.795 -64.717 1.00 46.35 284 LYS E C 1
ATOM 13262 O O . LYS E 1 262 ? -14.858 -6.821 -63.537 1.00 46.21 284 LYS E O 1
ATOM 13268 N N . GLN E 1 263 ? -15.098 -7.453 -65.701 1.00 46.56 285 GLN E N 1
ATOM 13269 C CA . GLN E 1 263 ? -16.258 -8.319 -65.492 1.00 47.22 285 GLN E CA 1
ATOM 13270 C C . GLN E 1 263 ? -15.907 -9.545 -64.653 1.00 46.16 285 GLN E C 1
ATOM 13271 O O . GLN E 1 263 ? -16.759 -10.087 -63.937 1.00 45.77 285 GLN E O 1
ATOM 13277 N N . PHE E 1 264 ? -14.653 -9.978 -64.756 1.00 44.21 286 PHE E N 1
ATOM 13278 C CA . PHE E 1 264 ? -14.199 -11.163 -64.051 1.00 43.62 286 PHE E CA 1
ATOM 13279 C C . PHE E 1 264 ? -13.802 -10.831 -62.616 1.00 43.54 286 PHE E C 1
ATOM 13280 O O . PHE E 1 264 ? -13.428 -11.720 -61.845 1.00 44.04 286 PHE E O 1
ATOM 13288 N N . GLN E 1 265 ? -13.895 -9.549 -62.266 1.00 43.71 287 GLN E N 1
ATOM 13289 C CA . GLN E 1 265 ? -13.676 -9.099 -60.889 1.00 43.51 287 GLN E CA 1
ATOM 13290 C C . GLN E 1 265 ? -14.994 -8.990 -60.132 1.00 43.51 287 GLN E C 1
ATOM 13291 O O . GLN E 1 265 ? -15.002 -8.713 -58.932 1.00 43.74 287 GLN E O 1
ATOM 13297 N N . LEU E 1 266 ? -16.099 -9.207 -60.843 1.00 43.51 288 LEU E N 1
ATOM 13298 C CA . LEU E 1 266 ? -17.440 -9.161 -60.255 1.00 43.92 288 LEU E CA 1
ATOM 13299 C C . LEU E 1 266 ? -17.712 -10.375 -59.363 1.00 43.85 288 LEU E C 1
ATOM 13300 O O . LEU E 1 266 ? -17.252 -11.480 -59.669 1.00 43.40 288 LEU E O 1
ATOM 13305 N N . PRO E 1 267 ? -18.463 -10.172 -58.259 1.00 44.47 289 PRO E N 1
ATOM 13306 C CA . PRO E 1 267 ? -18.730 -11.195 -57.241 1.00 44.57 289 PRO E CA 1
ATOM 13307 C C . PRO E 1 267 ? -18.893 -12.628 -57.763 1.00 44.54 289 PRO E C 1
ATOM 13308 O O . PRO E 1 267 ? -18.185 -13.521 -57.297 1.00 43.87 289 PRO E O 1
ATOM 13312 N N . GLU E 1 268 ? -19.795 -12.842 -58.724 1.00 45.40 290 GLU E N 1
ATOM 13313 C CA . GLU E 1 268 ? -20.082 -14.194 -59.224 1.00 45.33 290 GLU E CA 1
ATOM 13314 C C . GLU E 1 268 ? -18.900 -14.859 -59.935 1.00 44.41 290 GLU E C 1
ATOM 13315 O O . GLU E 1 268 ? -18.785 -16.085 -59.924 1.00 44.45 290 GLU E O 1
ATOM 13321 N N . PHE E 1 269 ? -18.032 -14.051 -60.543 1.00 43.53 291 PHE E N 1
ATOM 13322 C CA . PHE E 1 269 ? -16.819 -14.564 -61.182 1.00 43.07 291 PHE E CA 1
ATOM 13323 C C . PHE E 1 269 ? -15.648 -14.679 -60.208 1.00 42.65 291 PHE E C 1
ATOM 13324 O O . PHE E 1 269 ? -14.893 -15.653 -60.251 1.00 42.21 291 PHE E O 1
ATOM 13332 N N . LYS E 1 270 ? -15.501 -13.680 -59.339 1.00 42.70 292 LYS E N 1
ATOM 13333 C CA . LYS E 1 270 ? -14.557 -13.740 -58.227 1.00 42.06 292 LYS E CA 1
ATOM 13334 C C . LYS E 1 270 ? -14.735 -15.076 -57.492 1.00 42.39 292 LYS E C 1
ATOM 13335 O O . LYS E 1 270 ? -13.792 -15.862 -57.374 1.00 41.86 292 LYS E O 1
ATOM 13341 N N . ARG E 1 271 ? -15.963 -15.318 -57.036 1.00 43.32 293 ARG E N 1
ATOM 13342 C CA . ARG E 1 271 ? -16.373 -16.546 -56.346 1.00 44.23 293 ARG E CA 1
ATOM 13343 C C . ARG E 1 271 ? -15.876 -17.839 -57.010 1.00 42.70 293 ARG E C 1
ATOM 13344 O O . ARG E 1 271 ? -15.460 -18.775 -56.323 1.00 41.78 293 ARG E O 1
ATOM 13352 N N . PHE E 1 272 ? -15.925 -17.875 -58.339 1.00 41.51 294 PHE E N 1
ATOM 13353 C CA . PHE E 1 272 ? -15.560 -19.061 -59.109 1.00 40.81 294 PHE E CA 1
ATOM 13354 C C . PHE E 1 272 ? -14.063 -19.140 -59.434 1.00 40.23 294 PHE E C 1
ATOM 13355 O O . PHE E 1 272 ? -13.463 -20.211 -59.349 1.00 40.16 294 PHE E O 1
ATOM 13363 N N . LEU E 1 273 ? -13.470 -18.008 -59.801 1.00 39.36 295 LEU E N 1
ATOM 13364 C CA . LEU E 1 273 ? -12.093 -17.976 -60.278 1.00 38.20 295 LEU E CA 1
ATOM 13365 C C . LEU E 1 273 ? -11.068 -17.864 -59.154 1.00 38.73 295 LEU E C 1
ATOM 13366 O O . LEU E 1 273 ? -9.907 -18.248 -59.333 1.00 38.42 295 LEU E O 1
ATOM 13371 N N . ASP E 1 274 ? -11.497 -17.343 -58.003 1.00 39.86 296 ASP E N 1
ATOM 13372 C CA . ASP E 1 274 ? -10.606 -17.117 -56.861 1.00 39.86 296 ASP E CA 1
ATOM 13373 C C . ASP E 1 274 ? -11.158 -17.767 -55.595 1.00 40.64 296 ASP E C 1
ATOM 13374 O O . ASP E 1 274 ? -11.580 -17.068 -54.677 1.00 40.87 296 ASP E O 1
ATOM 13379 N N . PRO E 1 275 ? -11.151 -19.112 -55.537 1.00 41.69 297 PRO E N 1
ATOM 13380 C CA . PRO E 1 275 ? -11.839 -19.812 -54.456 1.00 43.04 297 PRO E CA 1
ATOM 13381 C C . PRO E 1 275 ? -10.994 -20.116 -53.210 1.00 43.69 297 PRO E C 1
ATOM 13382 O O . PRO E 1 275 ? -11.551 -20.480 -52.171 1.00 44.51 297 PRO E O 1
ATOM 13386 N N . TYR E 1 276 ? -9.675 -19.965 -53.308 1.00 44.07 298 TYR E N 1
ATOM 13387 C CA . TYR E 1 276 ? -8.775 -20.337 -52.215 1.00 44.73 298 TYR E CA 1
ATOM 13388 C C . TYR E 1 276 ? -8.054 -19.128 -51.607 1.00 45.21 298 TYR E C 1
ATOM 13389 O O . TYR E 1 276 ? -6.820 -19.096 -51.547 1.00 45.54 298 TYR E O 1
ATOM 13398 N N . ARG E 1 277 ? -8.823 -18.143 -51.151 1.00 44.99 299 ARG E N 1
ATOM 13399 C CA . ARG E 1 277 ? -8.250 -16.897 -50.638 1.00 44.47 299 ARG E CA 1
ATOM 13400 C C . ARG E 1 277 ? -7.660 -16.994 -49.227 1.00 44.01 299 ARG E C 1
ATOM 13401 O O . ARG E 1 277 ? -7.014 -16.054 -48.760 1.00 43.57 299 ARG E O 1
ATOM 13409 N N . ASP E 1 278 ? -7.881 -18.124 -48.559 1.00 44.25 300 ASP E N 1
ATOM 13410 C CA . ASP E 1 278 ? -7.376 -18.345 -47.199 1.00 44.39 300 ASP E CA 1
ATOM 13411 C C . ASP E 1 278 ? -6.604 -19.660 -47.082 1.00 44.66 300 ASP E C 1
ATOM 13412 O O . ASP E 1 278 ? -6.730 -20.385 -46.090 1.00 45.05 300 ASP E O 1
ATOM 13417 N N . GLY E 1 279 ? -5.800 -19.952 -48.102 1.00 44.31 301 GLY E N 1
ATOM 13418 C CA . GLY E 1 279 ? -4.976 -21.156 -48.130 1.00 44.39 301 GLY E CA 1
ATOM 13419 C C . GLY E 1 279 ? -5.557 -22.218 -49.039 1.00 44.43 301 GLY E C 1
ATOM 13420 O O . GLY E 1 279 ? -6.768 -22.237 -49.279 1.00 44.79 301 GLY E O 1
ATOM 13421 N N . LEU E 1 280 ? -4.689 -23.088 -49.555 1.00 43.99 302 LEU E N 1
ATOM 13422 C CA . LEU E 1 280 ? -5.115 -24.257 -50.324 1.00 44.43 302 LEU E CA 1
ATOM 13423 C C . LEU E 1 280 ? -5.689 -25.338 -49.411 1.00 45.50 302 LEU E C 1
ATOM 13424 O O . LEU E 1 280 ? -5.144 -25.588 -48.333 1.00 45.30 302 LEU E O 1
ATOM 13429 N N . PRO E 1 281 ? -6.792 -25.983 -49.838 1.00 46.11 303 PRO E N 1
ATOM 13430 C CA . PRO E 1 281 ? -7.282 -27.151 -49.116 1.00 46.64 303 PRO E CA 1
ATOM 13431 C C . PRO E 1 281 ? -6.316 -28.317 -49.294 1.00 46.91 303 PRO E C 1
ATOM 13432 O O . PRO E 1 281 ? -5.569 -28.361 -50.275 1.00 45.99 303 PRO E O 1
ATOM 13436 N N . ALA E 1 282 ? -6.344 -29.247 -48.345 1.00 48.12 304 ALA E N 1
ATOM 13437 C CA . ALA E 1 282 ? -5.387 -30.349 -48.282 1.00 48.91 304 ALA E CA 1
ATOM 13438 C C . ALA E 1 282 ? -5.318 -31.198 -49.552 1.00 49.22 304 ALA E C 1
ATOM 13439 O O . ALA E 1 282 ? -4.232 -31.616 -49.957 1.00 49.66 304 ALA E O 1
ATOM 13441 N N . ASP E 1 283 ? -6.468 -31.447 -50.176 1.00 49.60 305 ASP E N 1
ATOM 13442 C CA . ASP E 1 283 ? -6.523 -32.323 -51.346 1.00 50.47 305 ASP E CA 1
ATOM 13443 C C . ASP E 1 283 ? -5.983 -31.671 -52.628 1.00 49.07 305 ASP E C 1
ATOM 13444 O O . ASP E 1 283 ? -5.499 -32.371 -53.520 1.00 49.04 305 ASP E O 1
ATOM 13449 N N . VAL E 1 284 ? -6.065 -30.342 -52.712 1.00 47.32 306 VAL E N 1
ATOM 13450 C CA . VAL E 1 284 ? -5.505 -29.596 -53.846 1.00 46.06 306 VAL E CA 1
ATOM 13451 C C . VAL E 1 284 ? -4.001 -29.386 -53.649 1.00 45.33 306 VAL E C 1
ATOM 13452 O O . VAL E 1 284 ? -3.239 -29.345 -54.613 1.00 44.91 306 VAL E O 1
ATOM 13456 N N . GLN E 1 285 ? -3.589 -29.247 -52.391 1.00 45.36 307 GLN E N 1
ATOM 13457 C CA . GLN E 1 285 ? -2.176 -29.257 -52.016 1.00 44.57 307 GLN E CA 1
ATOM 13458 C C . GLN E 1 285 ? -1.539 -30.614 -52.360 1.00 45.08 307 GLN E C 1
ATOM 13459 O O . GLN E 1 285 ? -0.386 -30.679 -52.782 1.00 44.68 307 GLN E O 1
ATOM 13465 N N . ALA E 1 286 ? -2.305 -31.689 -52.175 1.00 46.16 308 ALA E N 1
ATOM 13466 C CA . ALA E 1 286 ? -1.878 -33.038 -52.535 1.00 46.97 308 ALA E CA 1
ATOM 13467 C C . ALA E 1 286 ? -1.808 -33.224 -54.055 1.00 47.20 308 ALA E C 1
ATOM 13468 O O . ALA E 1 286 ? -0.963 -33.971 -54.550 1.00 47.80 308 ALA E O 1
ATOM 13470 N N . GLN E 1 287 ? -2.702 -32.550 -54.781 1.00 46.87 309 GLN E N 1
ATOM 13471 C CA . GLN E 1 287 ? -2.692 -32.546 -56.245 1.00 46.19 309 GLN E CA 1
ATOM 13472 C C . GLN E 1 287 ? -1.435 -31.865 -56.775 1.00 45.09 309 GLN E C 1
ATOM 13473 O O . GLN E 1 287 ? -0.771 -32.390 -57.671 1.00 45.81 309 GLN E O 1
ATOM 13479 N N . LEU E 1 288 ? -1.116 -30.698 -56.217 1.00 43.28 310 LEU E N 1
ATOM 13480 C CA . LEU E 1 288 ? 0.072 -29.950 -56.614 1.00 41.67 310 LEU E CA 1
ATOM 13481 C C . LEU E 1 288 ? 1.337 -30.752 -56.322 1.00 42.00 310 LEU E C 1
ATOM 13482 O O . LEU E 1 288 ? 2.227 -30.834 -57.171 1.00 42.33 310 LEU E O 1
ATOM 13487 N N . ARG E 1 289 ? 1.405 -31.344 -55.130 1.00 42.26 311 ARG E N 1
ATOM 13488 C CA . ARG E 1 289 ? 2.548 -32.160 -54.740 1.00 42.53 311 ARG E CA 1
ATOM 13489 C C . ARG E 1 289 ? 2.762 -33.266 -55.762 1.00 43.14 311 ARG E C 1
ATOM 13490 O O . ARG E 1 289 ? 3.860 -33.416 -56.293 1.00 43.43 311 ARG E O 1
ATOM 13498 N N . ASP E 1 290 ? 1.703 -34.021 -56.046 1.00 43.62 312 ASP E N 1
ATOM 13499 C CA . ASP E 1 290 ? 1.773 -35.136 -56.984 1.00 44.04 312 ASP E CA 1
ATOM 13500 C C . ASP E 1 290 ? 2.111 -34.671 -58.400 1.00 43.28 312 ASP E C 1
ATOM 13501 O O . ASP E 1 290 ? 2.818 -35.370 -59.129 1.00 43.93 312 ASP E O 1
ATOM 13506 N N . ARG E 1 291 ? 1.617 -33.488 -58.770 1.00 41.69 313 ARG E N 1
ATOM 13507 C CA . ARG E 1 291 ? 1.875 -32.898 -60.086 1.00 40.60 313 ARG E CA 1
ATOM 13508 C C . ARG E 1 291 ? 3.338 -32.463 -60.249 1.00 40.58 313 ARG E C 1
ATOM 13509 O O . ARG E 1 291 ? 3.965 -32.756 -61.273 1.00 41.08 313 ARG E O 1
ATOM 13517 N N . TYR E 1 292 ? 3.877 -31.766 -59.247 1.00 39.94 314 TYR E N 1
ATOM 13518 C CA . TYR E 1 292 ? 5.299 -31.418 -59.234 1.00 39.54 314 TYR E CA 1
ATOM 13519 C C . TYR E 1 292 ? 6.168 -32.670 -59.152 1.00 40.30 314 TYR E C 1
ATOM 13520 O O . TYR E 1 292 ? 7.245 -32.720 -59.744 1.00 40.23 314 TYR E O 1
ATOM 13529 N N . ALA E 1 293 ? 5.681 -33.675 -58.421 1.00 41.18 315 ALA E N 1
ATOM 13530 C CA . ALA E 1 293 ? 6.362 -34.959 -58.268 1.00 41.75 315 ALA E CA 1
ATOM 13531 C C . ALA E 1 293 ? 6.451 -35.729 -59.583 1.00 42.44 315 ALA E C 1
ATOM 13532 O O . ALA E 1 293 ? 7.531 -36.191 -59.957 1.00 43.02 315 ALA E O 1
ATOM 13534 N N . GLU E 1 294 ? 5.325 -35.857 -60.286 1.00 42.71 316 GLU E N 1
ATOM 13535 C CA . GLU E 1 294 ? 5.297 -36.634 -61.527 1.00 43.20 316 GLU E CA 1
ATOM 13536 C C . GLU E 1 294 ? 6.127 -36.004 -62.645 1.00 42.69 316 GLU E C 1
ATOM 13537 O O . GLU E 1 294 ? 6.731 -36.719 -63.451 1.00 43.29 316 GLU E O 1
ATOM 13543 N N . LEU E 1 295 ? 6.178 -34.672 -62.666 1.00 41.79 317 LEU E N 1
ATOM 13544 C CA . LEU E 1 295 ? 6.960 -33.934 -63.663 1.00 41.26 317 LEU E CA 1
ATOM 13545 C C . LEU E 1 295 ? 8.478 -34.036 -63.455 1.00 41.19 317 LEU E C 1
ATOM 13546 O O . LEU E 1 295 ? 9.229 -34.212 -64.416 1.00 40.88 317 LEU E O 1
ATOM 13551 N N . PHE E 1 296 ? 8.922 -33.919 -62.205 1.00 41.10 318 PHE E N 1
ATOM 13552 C CA . PHE E 1 296 ? 10.343 -34.027 -61.882 1.00 40.79 318 PHE E CA 1
ATOM 13553 C C . PHE E 1 296 ? 10.852 -35.461 -61.963 1.00 42.29 318 PHE E C 1
ATOM 13554 O O . PHE E 1 296 ? 12.035 -35.687 -62.223 1.00 42.47 318 PHE E O 1
ATOM 13562 N N . ALA E 1 297 ? 9.958 -36.425 -61.749 1.00 43.41 319 ALA E N 1
ATOM 13563 C CA . ALA E 1 297 ? 10.286 -37.832 -61.986 1.00 44.94 319 ALA E CA 1
ATOM 13564 C C . ALA E 1 297 ? 10.534 -38.065 -63.475 1.00 45.16 319 ALA E C 1
ATOM 13565 O O . ALA E 1 297 ? 11.374 -38.883 -63.850 1.00 46.34 319 ALA E O 1
ATOM 13567 N N . LEU E 1 298 ? 9.798 -37.333 -64.311 1.00 44.46 320 LEU E N 1
ATOM 13568 C CA . LEU E 1 298 ? 10.026 -37.327 -65.752 1.00 44.18 320 LEU E CA 1
ATOM 13569 C C . LEU E 1 298 ? 11.313 -36.578 -66.092 1.00 43.54 320 LEU E C 1
ATOM 13570 O O . LEU E 1 298 ? 12.121 -37.070 -66.875 1.00 44.47 320 LEU E O 1
ATOM 13575 N N . PHE E 1 299 ? 11.499 -35.394 -65.505 1.00 42.22 321 PHE E N 1
ATOM 13576 C CA . PHE E 1 299 ? 12.705 -34.600 -65.744 1.00 41.24 321 PHE E CA 1
ATOM 13577 C C . PHE E 1 299 ? 13.957 -35.394 -65.381 1.00 42.46 321 PHE E C 1
ATOM 13578 O O . PHE E 1 299 ? 14.937 -35.405 -66.129 1.00 42.25 321 PHE E O 1
ATOM 13586 N N . TRP E 1 300 ? 13.907 -36.066 -64.232 1.00 43.65 322 TRP E N 1
ATOM 13587 C CA . TRP E 1 300 ? 15.027 -36.862 -63.745 1.00 44.99 322 TRP E CA 1
ATOM 13588 C C . TRP E 1 300 ? 15.294 -38.091 -64.619 1.00 46.74 322 TRP E C 1
ATOM 13589 O O . TRP E 1 300 ? 16.452 -38.408 -64.904 1.00 47.61 322 TRP E O 1
ATOM 13600 N N . ARG E 1 301 ? 14.228 -38.774 -65.039 1.00 47.19 323 ARG E N 1
ATOM 13601 C CA . ARG E 1 301 ? 14.342 -39.928 -65.935 1.00 48.17 323 ARG E CA 1
ATOM 13602 C C . ARG E 1 301 ? 15.053 -39.545 -67.238 1.00 48.28 323 ARG E C 1
ATOM 13603 O O . ARG E 1 301 ? 15.791 -40.351 -67.815 1.00 49.42 323 ARG E O 1
ATOM 13611 N N . LYS E 1 302 ? 14.842 -38.305 -67.676 1.00 47.20 324 LYS E N 1
ATOM 13612 C CA . LYS E 1 302 ? 15.410 -37.810 -68.925 1.00 46.99 324 LYS E CA 1
ATOM 13613 C C . LYS E 1 302 ? 16.547 -36.813 -68.697 1.00 47.12 324 LYS E C 1
ATOM 13614 O O . LYS E 1 302 ? 16.802 -35.954 -69.545 1.00 46.27 324 LYS E O 1
ATOM 13620 N N . ARG E 1 303 ? 17.238 -36.942 -67.564 1.00 48.35 325 ARG E N 1
ATOM 13621 C CA . ARG E 1 303 ? 18.299 -35.997 -67.175 1.00 48.95 325 ARG E CA 1
ATOM 13622 C C . ARG E 1 303 ? 19.469 -35.912 -68.165 1.00 50.17 325 ARG E C 1
ATOM 13623 O O . ARG E 1 303 ? 20.100 -34.855 -68.295 1.00 49.27 325 ARG E O 1
ATOM 13631 N N . ASP E 1 304 ? 19.738 -37.020 -68.858 1.00 52.73 326 ASP E N 1
ATOM 13632 C CA . ASP E 1 304 ? 20.762 -37.073 -69.906 1.00 54.47 326 ASP E CA 1
ATOM 13633 C C . ASP E 1 304 ? 20.542 -36.028 -71.007 1.00 54.10 326 ASP E C 1
ATOM 13634 O O . ASP E 1 304 ? 21.497 -35.589 -71.645 1.00 55.06 326 ASP E O 1
ATOM 13639 N N . LYS E 1 305 ? 19.286 -35.629 -71.211 1.00 53.56 327 LYS E N 1
ATOM 13640 C CA . LYS E 1 305 ? 18.904 -34.733 -72.308 1.00 52.84 327 LYS E CA 1
ATOM 13641 C C . LYS E 1 305 ? 18.592 -33.303 -71.858 1.00 51.22 327 LYS E C 1
ATOM 13642 O O . LYS E 1 305 ? 18.598 -32.373 -72.671 1.00 50.89 327 LYS E O 1
ATOM 13648 N N . ILE E 1 306 ? 18.321 -33.134 -70.567 1.00 50.40 328 ILE E N 1
ATOM 13649 C CA . ILE E 1 306 ? 17.968 -31.828 -70.006 1.00 48.37 328 ILE E CA 1
ATOM 13650 C C . ILE E 1 306 ? 19.179 -31.156 -69.352 1.00 47.64 328 ILE E C 1
ATOM 13651 O O . ILE E 1 306 ? 19.990 -31.817 -68.683 1.00 48.01 328 ILE E O 1
ATOM 13656 N N . ALA E 1 307 ? 19.285 -29.843 -69.560 1.00 45.71 329 ALA E N 1
ATOM 13657 C CA . ALA E 1 307 ? 20.392 -29.036 -69.050 1.00 44.40 329 ALA E CA 1
ATOM 13658 C C . ALA E 1 307 ? 20.010 -28.212 -67.824 1.00 43.94 329 ALA E C 1
ATOM 13659 O O . ALA E 1 307 ? 20.855 -27.952 -66.963 1.00 44.12 329 ALA E O 1
ATOM 13661 N N . ARG E 1 308 ? 18.742 -27.806 -67.752 1.00 42.89 330 ARG E N 1
ATOM 13662 C CA . ARG E 1 308 ? 18.254 -26.938 -66.677 1.00 41.55 330 ARG E CA 1
ATOM 13663 C C . ARG E 1 308 ? 16.731 -26.991 -66.524 1.00 40.99 330 ARG E C 1
ATOM 13664 O O . ARG E 1 308 ? 16.000 -27.102 -67.511 1.00 41.01 330 ARG E O 1
ATOM 13672 N N . VAL E 1 309 ? 16.270 -26.921 -65.276 1.00 40.37 331 VAL E N 1
ATOM 13673 C CA . VAL E 1 309 ? 14.859 -26.713 -64.963 1.00 39.45 331 VAL E CA 1
ATOM 13674 C C . VAL E 1 309 ? 14.750 -25.542 -63.984 1.00 38.89 331 VAL E C 1
ATOM 13675 O O . VAL E 1 309 ? 15.273 -25.613 -62.868 1.00 39.72 331 VAL E O 1
ATOM 13679 N N . SER E 1 310 ? 14.087 -24.468 -64.411 1.00 37.70 332 SER E N 1
ATOM 13680 C CA . SER E 1 310 ? 13.886 -23.284 -63.567 1.00 37.13 332 SER E CA 1
ATOM 13681 C C . SER E 1 310 ? 12.416 -23.064 -63.224 1.00 36.77 332 SER E C 1
ATOM 13682 O O . SER E 1 310 ? 11.572 -22.972 -64.121 1.00 36.62 332 SER E O 1
ATOM 13685 N N . VAL E 1 311 ? 12.112 -22.979 -61.930 1.00 36.77 333 VAL E N 1
ATOM 13686 C CA . VAL E 1 311 ? 10.774 -22.563 -61.491 1.00 36.96 333 VAL E CA 1
ATOM 13687 C C . VAL E 1 311 ? 10.664 -21.047 -61.597 1.00 36.83 333 VAL E C 1
ATOM 13688 O O . VAL E 1 311 ? 11.626 -20.334 -61.319 1.00 37.55 333 VAL E O 1
ATOM 13692 N N . TRP E 1 312 ? 9.504 -20.553 -62.014 1.00 36.44 334 TRP E N 1
ATOM 13693 C CA . TRP E 1 312 ? 9.370 -19.131 -62.291 1.00 36.72 334 TRP E CA 1
ATOM 13694 C C . TRP E 1 312 ? 9.007 -18.357 -61.031 1.00 37.98 334 TRP E C 1
ATOM 13695 O O . TRP E 1 312 ? 7.905 -17.813 -60.903 1.00 39.69 334 TRP E O 1
ATOM 13706 N N . GLY E 1 313 ? 9.955 -18.312 -60.102 1.00 38.62 335 GLY E N 1
ATOM 13707 C CA . GLY E 1 313 ? 9.746 -17.677 -58.811 1.00 39.39 335 GLY E CA 1
ATOM 13708 C C . GLY E 1 313 ? 10.095 -18.587 -57.651 1.00 39.96 335 GLY E C 1
ATOM 13709 O O . GLY E 1 313 ? 10.065 -19.812 -57.774 1.00 39.42 335 GLY E O 1
ATOM 13710 N N . VAL E 1 314 ? 10.421 -17.973 -56.519 1.00 41.27 336 VAL E N 1
ATOM 13711 C CA . VAL E 1 314 ? 10.805 -18.704 -55.316 1.00 42.84 336 VAL E CA 1
ATOM 13712 C C . VAL E 1 314 ? 9.594 -18.946 -54.419 1.00 43.67 336 VAL E C 1
ATOM 13713 O O . VAL E 1 314 ? 9.300 -20.087 -54.057 1.00 44.41 336 VAL E O 1
ATOM 13717 N N . SER E 1 315 ? 8.893 -17.869 -54.078 1.00 44.16 337 SER E N 1
ATOM 13718 C CA . SER E 1 315 ? 7.741 -17.949 -53.194 1.00 44.74 337 SER E CA 1
ATOM 13719 C C . SER E 1 315 ? 6.452 -17.546 -53.908 1.00 44.23 337 SER E C 1
ATOM 13720 O O . SER E 1 315 ? 6.472 -16.712 -54.813 1.00 44.12 337 SER E O 1
ATOM 13723 N N . ASP E 1 316 ? 5.335 -18.133 -53.484 1.00 43.84 338 ASP E N 1
ATOM 13724 C CA . ASP E 1 316 ? 4.041 -17.938 -54.147 1.00 43.42 338 ASP E CA 1
ATOM 13725 C C . ASP E 1 316 ? 3.569 -16.488 -54.262 1.00 43.12 338 ASP E C 1
ATOM 13726 O O . ASP E 1 316 ? 2.931 -16.122 -55.245 1.00 41.99 338 ASP E O 1
ATOM 13731 N N . ASP E 1 317 ? 3.883 -15.670 -53.262 1.00 44.69 339 ASP E N 1
ATOM 13732 C CA . ASP E 1 317 ? 3.483 -14.260 -53.259 1.00 46.13 339 ASP E CA 1
ATOM 13733 C C . ASP E 1 317 ? 4.118 -13.452 -54.383 1.00 45.90 339 ASP E C 1
ATOM 13734 O O . ASP E 1 317 ? 3.550 -12.452 -54.818 1.00 46.11 339 ASP E O 1
ATOM 13739 N N . MET E 1 318 ? 5.288 -13.886 -54.851 1.00 46.52 340 MET E N 1
ATOM 13740 C CA . MET E 1 318 ? 5.987 -13.187 -55.929 1.00 46.42 340 MET E CA 1
ATOM 13741 C C . MET E 1 318 ? 5.468 -13.559 -57.320 1.00 44.73 340 MET E C 1
ATOM 13742 O O . MET E 1 318 ? 5.776 -12.877 -58.296 1.00 45.47 340 MET E O 1
ATOM 13747 N N . SER E 1 319 ? 4.675 -14.626 -57.405 1.00 42.95 341 SER E N 1
ATOM 13748 C CA . SER E 1 319 ? 4.286 -15.191 -58.703 1.00 41.56 341 SER E CA 1
ATOM 13749 C C . SER E 1 319 ? 3.432 -14.259 -59.558 1.00 40.57 341 SER E C 1
ATOM 13750 O O . SER E 1 319 ? 2.615 -13.502 -59.041 1.00 41.31 341 SER E O 1
ATOM 13753 N N . TRP E 1 320 ? 3.640 -14.328 -60.870 1.00 39.32 342 TRP E N 1
ATOM 13754 C CA . TRP E 1 320 ? 2.829 -13.590 -61.838 1.00 38.50 342 TRP E CA 1
ATOM 13755 C C . TRP E 1 320 ? 1.432 -14.205 -61.980 1.00 39.11 342 TRP E C 1
ATOM 13756 O O . TRP E 1 320 ? 0.487 -13.530 -62.404 1.00 39.70 342 TRP E O 1
ATOM 13767 N N . LYS E 1 321 ? 1.310 -15.480 -61.603 1.00 38.78 343 LYS E N 1
ATOM 13768 C CA . LYS E 1 321 ? 0.068 -16.246 -61.762 1.00 38.47 343 LYS E CA 1
ATOM 13769 C C . LYS E 1 321 ? -1.051 -15.795 -60.813 1.00 39.03 343 LYS E C 1
ATOM 13770 O O . LYS E 1 321 ? -2.206 -16.224 -60.950 1.00 39.66 343 LYS E O 1
ATOM 13776 N N . ASN E 1 322 ? -0.702 -14.931 -59.861 1.00 38.50 344 ASN E N 1
ATOM 13777 C CA . ASN E 1 322 ? -1.683 -14.296 -58.988 1.00 38.72 344 ASN E CA 1
ATOM 13778 C C . ASN E 1 322 ? -2.478 -13.208 -59.717 1.00 39.04 344 ASN E C 1
ATOM 13779 O O . ASN E 1 322 ? -3.702 -13.139 -59.586 1.00 39.22 344 ASN E O 1
ATOM 13784 N N . ASP E 1 323 ? -1.782 -12.367 -60.486 1.00 38.97 345 ASP E N 1
ATOM 13785 C CA . ASP E 1 323 ? -2.423 -11.250 -61.196 1.00 39.47 345 ASP E CA 1
ATOM 13786 C C . ASP E 1 323 ? -2.668 -11.502 -62.691 1.00 39.63 345 ASP E C 1
ATOM 13787 O O . ASP E 1 323 ? -3.179 -10.628 -63.400 1.00 39.20 345 ASP E O 1
ATOM 13792 N N . TYR E 1 324 ? -2.302 -12.695 -63.161 1.00 39.67 346 TYR E N 1
ATOM 13793 C CA . TYR E 1 324 ? -2.458 -13.056 -64.567 1.00 39.77 346 TYR E CA 1
ATOM 13794 C C . TYR E 1 324 ? -2.882 -14.514 -64.743 1.00 39.92 346 TYR E C 1
ATOM 13795 O O . TYR E 1 324 ? -2.388 -15.390 -64.027 1.00 40.29 346 TYR E O 1
ATOM 13804 N N . PRO E 1 325 ? -3.793 -14.783 -65.704 1.00 39.96 347 PRO E N 1
ATOM 13805 C CA . PRO E 1 325 ? -4.490 -13.815 -66.572 1.00 39.78 347 PRO E CA 1
ATOM 13806 C C . PRO E 1 325 ? -5.587 -12.994 -65.887 1.00 39.72 347 PRO E C 1
ATOM 13807 O O . PRO E 1 325 ? -6.041 -11.988 -66.448 1.00 39.59 347 PRO E O 1
ATOM 13811 N N . VAL E 1 326 ? -6.004 -13.414 -64.694 1.00 39.21 348 VAL E N 1
ATOM 13812 C CA . VAL E 1 326 ? -7.013 -12.674 -63.938 1.00 38.87 348 VAL E CA 1
ATOM 13813 C C . VAL E 1 326 ? -6.356 -11.947 -62.773 1.00 38.33 348 VAL E C 1
ATOM 13814 O O . VAL E 1 326 ? -5.755 -12.586 -61.905 1.00 38.97 348 VAL E O 1
ATOM 13818 N N . PRO E 1 327 ? -6.453 -10.605 -62.760 1.00 37.86 349 PRO E N 1
ATOM 13819 C CA . PRO E 1 327 ? -5.871 -9.806 -61.686 1.00 37.38 349 PRO E CA 1
ATOM 13820 C C . PRO E 1 327 ? -6.563 -10.035 -60.347 1.00 37.57 349 PRO E C 1
ATOM 13821 O O . PRO E 1 327 ? -7.747 -10.374 -60.310 1.00 38.15 349 PRO E O 1
ATOM 13825 N N . GLY E 1 328 ? -5.810 -9.867 -59.262 1.00 37.38 350 GLY E N 1
ATOM 13826 C CA . GLY E 1 328 ? -6.360 -9.899 -57.909 1.00 36.75 350 GLY E CA 1
ATOM 13827 C C . GLY E 1 328 ? -6.551 -11.272 -57.293 1.00 36.48 350 GLY E C 1
ATOM 13828 O O . GLY E 1 328 ? -7.087 -11.377 -56.191 1.00 37.07 350 GLY E O 1
ATOM 13829 N N . ARG E 1 329 ? -6.113 -12.324 -57.986 1.00 35.88 351 ARG E N 1
ATOM 13830 C CA . ARG E 1 329 ? -6.274 -13.697 -57.485 1.00 35.47 351 ARG E CA 1
ATOM 13831 C C . ARG E 1 329 ? -5.174 -14.148 -56.519 1.00 34.76 351 ARG E C 1
ATOM 13832 O O . ARG E 1 329 ? -4.151 -13.476 -56.353 1.00 33.72 351 ARG E O 1
ATOM 13840 N N . THR E 1 330 ? -5.419 -15.296 -55.891 1.00 34.82 352 THR E N 1
ATOM 13841 C CA . THR E 1 330 ? -4.473 -15.955 -55.006 1.00 34.85 352 THR E CA 1
ATOM 13842 C C . THR E 1 330 ? -4.213 -17.350 -55.557 1.00 34.62 352 THR E C 1
ATOM 13843 O O . THR E 1 330 ? -5.044 -18.248 -55.407 1.00 34.70 352 THR E O 1
ATOM 13847 N N . ASN E 1 331 ? -3.062 -17.508 -56.206 1.00 34.68 353 ASN E N 1
ATOM 13848 C CA . ASN E 1 331 ? -2.645 -18.772 -56.813 1.00 34.80 353 ASN E CA 1
ATOM 13849 C C . ASN E 1 331 ? -1.484 -19.372 -56.032 1.00 35.13 353 ASN E C 1
ATOM 13850 O O . ASN E 1 331 ? -0.828 -18.670 -55.264 1.00 34.81 353 ASN E O 1
ATOM 13855 N N . TYR E 1 332 ? -1.224 -20.662 -56.232 1.00 35.83 354 TYR E N 1
ATOM 13856 C CA . TYR E 1 332 ? -0.201 -21.374 -55.455 1.00 36.52 354 TYR E CA 1
ATOM 13857 C C . TYR E 1 332 ? 0.766 -22.166 -56.355 1.00 36.55 354 TYR E C 1
ATOM 13858 O O . TYR E 1 332 ? 0.951 -23.378 -56.178 1.00 36.37 354 TYR E O 1
ATOM 13867 N N . PRO E 1 333 ? 1.409 -21.471 -57.312 1.00 36.42 355 PRO E N 1
ATOM 13868 C CA . PRO E 1 333 ? 2.072 -22.138 -58.428 1.00 36.59 355 PRO E CA 1
ATOM 13869 C C . PRO E 1 333 ? 3.462 -22.718 -58.149 1.00 37.03 355 PRO E C 1
ATOM 13870 O O . PRO E 1 333 ? 3.915 -23.587 -58.896 1.00 37.11 355 PRO E O 1
ATOM 13874 N N . LEU E 1 334 ? 4.126 -22.253 -57.095 1.00 37.46 356 LEU E N 1
ATOM 13875 C CA . LEU E 1 334 ? 5.540 -22.574 -56.887 1.00 38.09 356 LEU E CA 1
ATOM 13876 C C . LEU E 1 334 ? 5.802 -23.598 -55.771 1.00 39.10 356 LEU E C 1
ATOM 13877 O O . LEU E 1 334 ? 4.911 -24.369 -55.408 1.00 39.36 356 LEU E O 1
ATOM 13882 N N . LEU E 1 335 ? 7.029 -23.606 -55.249 1.00 39.46 357 LEU E N 1
ATOM 13883 C CA . LEU E 1 335 ? 7.468 -24.628 -54.293 1.00 40.75 357 LEU E CA 1
ATOM 13884 C C . LEU E 1 335 ? 7.520 -24.149 -52.833 1.00 41.18 357 LEU E C 1
ATOM 13885 O O . LEU E 1 335 ? 7.530 -24.968 -51.908 1.00 41.78 357 LEU E O 1
ATOM 13890 N N . PHE E 1 336 ? 7.565 -22.831 -52.637 1.00 40.70 358 PHE E N 1
ATOM 13891 C CA . PHE E 1 336 ? 7.566 -22.236 -51.299 1.00 40.27 358 PHE E CA 1
ATOM 13892 C C . PHE E 1 336 ? 6.345 -21.349 -51.098 1.00 39.83 358 PHE E C 1
ATOM 13893 O O . PHE E 1 336 ? 5.980 -20.567 -51.982 1.00 38.85 358 PHE E O 1
ATOM 13901 N N . ASP E 1 337 ? 5.722 -21.481 -49.927 1.00 40.36 359 ASP E N 1
ATOM 13902 C CA . ASP E 1 337 ? 4.519 -20.719 -49.585 1.00 39.56 359 ASP E CA 1
ATOM 13903 C C . ASP E 1 337 ? 4.852 -19.262 -49.270 1.00 39.35 359 ASP E C 1
ATOM 13904 O O . ASP E 1 337 ? 6.026 -18.888 -49.208 1.00 39.86 359 ASP E O 1
ATOM 13909 N N . ARG E 1 338 ? 3.817 -18.452 -49.064 1.00 38.78 360 ARG E N 1
ATOM 13910 C CA . ARG E 1 338 ? 3.973 -17.020 -48.814 1.00 38.32 360 ARG E CA 1
ATOM 13911 C C . ARG E 1 338 ? 4.769 -16.698 -47.551 1.00 38.73 360 ARG E C 1
ATOM 13912 O O . ARG E 1 338 ? 5.215 -15.564 -47.373 1.00 39.42 360 ARG E O 1
ATOM 13920 N N . ASN E 1 339 ? 4.949 -17.697 -46.687 1.00 38.74 361 ASN E N 1
ATOM 13921 C CA . ASN E 1 339 ? 5.827 -17.572 -45.522 1.00 38.74 361 ASN E CA 1
ATOM 13922 C C . ASN E 1 339 ? 7.207 -18.206 -45.734 1.00 38.55 361 ASN E C 1
ATOM 13923 O O . ASN E 1 339 ? 7.914 -18.524 -44.773 1.00 38.72 361 ASN E O 1
ATOM 13928 N N . HIS E 1 340 ? 7.575 -18.384 -47.005 1.00 37.78 362 HIS E N 1
ATOM 13929 C CA . HIS E 1 340 ? 8.901 -18.873 -47.415 1.00 37.50 362 HIS E CA 1
ATOM 13930 C C . HIS E 1 340 ? 9.249 -20.258 -46.862 1.00 36.82 362 HIS E C 1
ATOM 13931 O O . HIS E 1 340 ? 10.415 -20.640 -46.797 1.00 36.62 362 HIS E O 1
ATOM 13938 N N . GLN E 1 341 ? 8.218 -21.009 -46.488 1.00 36.47 363 GLN E N 1
ATOM 13939 C CA . GLN E 1 341 ? 8.382 -22.360 -45.966 1.00 36.70 363 GLN E CA 1
ATOM 13940 C C . GLN E 1 341 ? 8.111 -23.410 -47.044 1.00 36.68 363 GLN E C 1
ATOM 13941 O O . GLN E 1 341 ? 7.187 -23.247 -47.847 1.00 36.25 363 GLN E O 1
ATOM 13947 N N . PRO E 1 342 ? 8.936 -24.478 -47.079 1.00 37.21 364 PRO E N 1
ATOM 13948 C CA . PRO E 1 342 ? 8.749 -25.632 -47.962 1.00 37.34 364 PRO E CA 1
ATOM 13949 C C . PRO E 1 342 ? 7.300 -26.134 -48.008 1.00 38.27 364 PRO E C 1
ATOM 13950 O O . PRO E 1 342 ? 6.734 -26.510 -46.974 1.00 39.03 364 PRO E O 1
ATOM 13954 N N . LYS E 1 343 ? 6.704 -26.117 -49.196 1.00 38.42 365 LYS E N 1
ATOM 13955 C CA . LYS E 1 343 ? 5.395 -26.733 -49.399 1.00 39.67 365 LYS E CA 1
ATOM 13956 C C . LYS E 1 343 ? 5.608 -28.212 -49.700 1.00 41.37 365 LYS E C 1
ATOM 13957 O O . LYS E 1 343 ? 6.681 -28.586 -50.178 1.00 42.30 365 LYS E O 1
ATOM 13963 N N . PRO E 1 344 ? 4.598 -29.064 -49.425 1.00 42.57 366 PRO E N 1
ATOM 13964 C CA . PRO E 1 344 ? 4.746 -30.495 -49.708 1.00 43.61 366 PRO E CA 1
ATOM 13965 C C . PRO E 1 344 ? 5.415 -30.770 -51.056 1.00 43.92 366 PRO E C 1
ATOM 13966 O O . PRO E 1 344 ? 6.223 -31.694 -51.158 1.00 45.02 366 PRO E O 1
ATOM 13970 N N . ALA E 1 345 ? 5.092 -29.955 -52.063 1.00 43.45 367 ALA E N 1
ATOM 13971 C CA . ALA E 1 345 ? 5.668 -30.081 -53.404 1.00 43.42 367 ALA E CA 1
ATOM 13972 C C . ALA E 1 345 ? 7.200 -30.080 -53.401 1.00 43.75 367 ALA E C 1
ATOM 13973 O O . ALA E 1 345 ? 7.822 -30.893 -54.089 1.00 44.57 367 ALA E O 1
ATOM 13975 N N . LEU E 1 346 ? 7.804 -29.180 -52.626 1.00 42.99 368 LEU E N 1
ATOM 13976 C CA . LEU E 1 346 ? 9.262 -29.119 -52.537 1.00 42.51 368 LEU E CA 1
ATOM 13977 C C . LEU E 1 346 ? 9.854 -30.460 -52.118 1.00 43.24 368 LEU E C 1
ATOM 13978 O O . LEU E 1 346 ? 10.673 -31.033 -52.837 1.00 43.17 368 LEU E O 1
ATOM 13983 N N . ASP E 1 347 ? 9.426 -30.950 -50.958 1.00 43.89 369 ASP E N 1
ATOM 13984 C CA . ASP E 1 347 ? 9.936 -32.199 -50.397 1.00 45.46 369 ASP E CA 1
ATOM 13985 C C . ASP E 1 347 ? 9.829 -33.358 -51.394 1.00 45.74 369 ASP E C 1
ATOM 13986 O O . ASP E 1 347 ? 10.758 -34.161 -51.523 1.00 46.01 369 ASP E O 1
ATOM 13991 N N . ALA E 1 348 ? 8.701 -33.417 -52.103 1.00 45.22 370 ALA E N 1
ATOM 13992 C CA . ALA E 1 348 ? 8.486 -34.378 -53.184 1.00 45.06 370 ALA E CA 1
ATOM 13993 C C . ALA E 1 348 ? 9.500 -34.205 -54.316 1.00 44.96 370 ALA E C 1
ATOM 13994 O O . ALA E 1 348 ? 10.020 -35.194 -54.837 1.00 45.78 370 ALA E O 1
ATOM 13996 N N . VAL E 1 349 ? 9.778 -32.952 -54.684 1.00 44.21 371 VAL E N 1
ATOM 13997 C CA . VAL E 1 349 ? 10.745 -32.638 -55.746 1.00 44.40 371 VAL E CA 1
ATOM 13998 C C . VAL E 1 349 ? 12.174 -33.024 -55.338 1.00 45.41 371 VAL E C 1
ATOM 13999 O O . VAL E 1 349 ? 12.921 -33.581 -56.141 1.00 45.75 371 VAL E O 1
ATOM 14003 N N . VAL E 1 350 ? 12.537 -32.742 -54.088 1.00 46.13 372 VAL E N 1
ATOM 14004 C CA . VAL E 1 350 ? 13.877 -33.045 -53.575 1.00 47.37 372 VAL E CA 1
ATOM 14005 C C . VAL E 1 350 ? 14.156 -34.559 -53.530 1.00 49.00 372 VAL E C 1
ATOM 14006 O O . VAL E 1 350 ? 15.265 -35.000 -53.847 1.00 49.46 372 VAL E O 1
ATOM 14010 N N . ALA E 1 351 ? 13.146 -35.345 -53.162 1.00 49.89 373 ALA E N 1
ATOM 14011 C CA . ALA E 1 351 ? 13.328 -36.782 -52.935 1.00 52.12 373 ALA E CA 1
ATOM 14012 C C . ALA E 1 351 ? 13.373 -37.623 -54.214 1.00 52.99 373 ALA E C 1
ATOM 14013 O O . ALA E 1 351 ? 13.727 -38.805 -54.167 1.00 53.93 373 ALA E O 1
ATOM 14015 N N . VAL E 1 352 ? 13.027 -37.008 -55.344 1.00 53.00 374 VAL E N 1
ATOM 14016 C CA . VAL E 1 352 ? 12.914 -37.710 -56.633 1.00 54.28 374 VAL E CA 1
ATOM 14017 C C . VAL E 1 352 ? 14.204 -38.378 -57.154 1.00 56.04 374 VAL E C 1
ATOM 14018 O O . VAL E 1 352 ? 14.163 -39.552 -57.530 1.00 57.90 374 VAL E O 1
ATOM 14022 N N . PRO E 1 353 ? 15.344 -37.646 -57.179 1.00 56.56 375 PRO E N 1
ATOM 14023 C CA . PRO E 1 353 ? 16.593 -38.226 -57.707 1.00 58.18 375 PRO E CA 1
ATOM 14024 C C . PRO E 1 353 ? 17.073 -39.508 -57.008 1.00 60.43 375 PRO E C 1
ATOM 14025 O O . PRO E 1 353 ? 17.861 -40.263 -57.583 1.00 60.84 375 PRO E O 1
ATOM 14029 N N . SER E 1 354 ? 16.601 -39.741 -55.786 1.00 61.89 376 SER E N 1
ATOM 14030 C CA . SER E 1 354 ? 16.873 -40.983 -55.065 1.00 63.78 376 SER E CA 1
ATOM 14031 C C . SER E 1 354 ? 15.562 -41.728 -54.790 1.00 65.51 376 SER E C 1
ATOM 14032 O O . SER E 1 354 ? 15.093 -41.794 -53.649 1.00 66.89 376 SER E O 1
ATOM 14035 N N . ALA E 1 355 ? 14.978 -42.282 -55.853 1.00 66.11 377 ALA E N 1
ATOM 14036 C CA . ALA E 1 355 ? 13.683 -42.967 -55.779 1.00 66.83 377 ALA E CA 1
ATOM 14037 C C . ALA E 1 355 ? 13.743 -44.275 -54.980 1.00 68.16 377 ALA E C 1
ATOM 14038 O O . ALA E 1 355 ? 14.383 -45.247 -55.388 1.00 68.53 377 ALA E O 1
ATOM 14040 N N . SER F 1 2 ? -49.891 -26.658 -73.254 1.00 61.06 24 SER F N 1
ATOM 14041 C CA . SER F 1 2 ? -49.520 -25.415 -73.992 1.00 61.59 24 SER F CA 1
ATOM 14042 C C . SER F 1 2 ? -48.969 -24.348 -73.051 1.00 60.65 24 SER F C 1
ATOM 14043 O O . SER F 1 2 ? -49.602 -24.009 -72.047 1.00 60.23 24 SER F O 1
ATOM 14046 N N . LEU F 1 3 ? -47.794 -23.821 -73.397 1.00 60.18 25 LEU F N 1
ATOM 14047 C CA . LEU F 1 3 ? -47.105 -22.808 -72.594 1.00 58.58 25 LEU F CA 1
ATOM 14048 C C . LEU F 1 3 ? -47.970 -21.577 -72.311 1.00 58.41 25 LEU F C 1
ATOM 14049 O O . LEU F 1 3 ? -48.254 -21.264 -71.152 1.00 58.31 25 LEU F O 1
ATOM 14054 N N . LYS F 1 4 ? -48.389 -20.894 -73.375 1.00 58.49 26 LYS F N 1
ATOM 14055 C CA . LYS F 1 4 ? -49.180 -19.664 -73.265 1.00 58.36 26 LYS F CA 1
ATOM 14056 C C . LYS F 1 4 ? -50.520 -19.877 -72.560 1.00 60.16 26 LYS F C 1
ATOM 14057 O O . LYS F 1 4 ? -50.993 -18.996 -71.840 1.00 59.36 26 LYS F O 1
ATOM 14063 N N . GLN F 1 5 ? -51.117 -21.049 -72.772 1.00 62.87 27 GLN F N 1
ATOM 14064 C CA . GLN F 1 5 ? -52.383 -21.407 -72.141 1.00 65.69 27 GLN F CA 1
ATOM 14065 C C . GLN F 1 5 ? -52.197 -21.550 -70.629 1.00 64.61 27 GLN F C 1
ATOM 14066 O O . GLN F 1 5 ? -53.002 -21.040 -69.846 1.00 65.81 27 GLN F O 1
ATOM 14072 N N . ALA F 1 6 ? -51.121 -22.225 -70.230 1.00 62.61 28 ALA F N 1
ATOM 14073 C CA . ALA F 1 6 ? -50.813 -22.440 -68.819 1.00 60.88 28 ALA F CA 1
ATOM 14074 C C . ALA F 1 6 ? -50.528 -21.122 -68.113 1.00 59.20 28 ALA F C 1
ATOM 14075 O O . ALA F 1 6 ? -50.865 -20.952 -66.941 1.00 58.85 28 ALA F O 1
ATOM 14077 N N . TYR F 1 7 ? -49.924 -20.190 -68.847 1.00 57.85 29 TYR F N 1
ATOM 14078 C CA . TYR F 1 7 ? -49.492 -18.914 -68.287 1.00 55.64 29 TYR F CA 1
ATOM 14079 C C . TYR F 1 7 ? -50.389 -17.737 -68.668 1.00 55.26 29 TYR F C 1
ATOM 14080 O O . TYR F 1 7 ? -50.023 -16.584 -68.450 1.00 54.53 29 TYR F O 1
ATOM 14089 N N . ALA F 1 8 ? -51.569 -18.039 -69.206 1.00 56.80 30 ALA F N 1
ATOM 14090 C CA . ALA F 1 8 ? -52.515 -17.014 -69.663 1.00 57.81 30 ALA F CA 1
ATOM 14091 C C . ALA F 1 8 ? -52.931 -16.027 -68.566 1.00 57.78 30 ALA F C 1
ATOM 14092 O O . ALA F 1 8 ? -52.869 -14.814 -68.770 1.00 56.69 30 ALA F O 1
ATOM 14094 N N . GLN F 1 9 ? -53.330 -16.551 -67.408 1.00 59.34 31 GLN F N 1
ATOM 14095 C CA . GLN F 1 9 ? -53.801 -15.720 -66.298 1.00 60.62 31 GLN F CA 1
ATOM 14096 C C . GLN F 1 9 ? -52.663 -15.021 -65.538 1.00 59.42 31 GLN F C 1
ATOM 14097 O O . GLN F 1 9 ? -52.909 -14.202 -64.647 1.00 60.10 31 GLN F O 1
ATOM 14103 N N . GLY F 1 10 ? -51.422 -15.339 -65.898 1.00 58.00 32 GLY F N 1
ATOM 14104 C CA . GLY F 1 10 ? -50.259 -14.765 -65.235 1.00 55.17 32 GLY F CA 1
ATOM 14105 C C . GLY F 1 10 ? -49.618 -13.641 -66.019 1.00 53.67 32 GLY F C 1
ATOM 14106 O O . GLY F 1 10 ? -49.549 -12.506 -65.545 1.00 53.81 32 GLY F O 1
ATOM 14107 N N . PHE F 1 11 ? -49.134 -13.965 -67.217 1.00 52.25 33 PHE F N 1
ATOM 14108 C CA . PHE F 1 11 ? -48.411 -13.012 -68.068 1.00 50.61 33 PHE F CA 1
ATOM 14109 C C . PHE F 1 11 ? -48.275 -13.532 -69.494 1.00 50.50 33 PHE F C 1
ATOM 14110 O O . PHE F 1 11 ? -48.515 -14.710 -69.758 1.00 51.03 33 PHE F O 1
ATOM 14118 N N . LEU F 1 12 ? -47.891 -12.647 -70.411 1.00 50.33 34 LEU F N 1
ATOM 14119 C CA . LEU F 1 12 ? -47.569 -13.046 -71.779 1.00 50.83 34 LEU F CA 1
ATOM 14120 C C . LEU F 1 12 ? -46.378 -13.991 -71.770 1.00 51.52 34 LEU F C 1
ATOM 14121 O O . LEU F 1 12 ? -45.398 -13.759 -71.061 1.00 50.90 34 LEU F O 1
ATOM 14126 N N . LEU F 1 13 ? -46.472 -15.066 -72.543 1.00 53.95 35 LEU F N 1
ATOM 14127 C CA . LEU F 1 13 ? -45.359 -15.994 -72.671 1.00 55.06 35 LEU F CA 1
ATOM 14128 C C . LEU F 1 13 ? -44.811 -15.958 -74.092 1.00 56.44 35 LEU F C 1
ATOM 14129 O O . LEU F 1 13 ? -45.438 -16.460 -75.030 1.00 57.92 35 LEU F O 1
ATOM 14134 N N . GLY F 1 14 ? -43.639 -15.348 -74.239 1.00 55.59 36 GLY F N 1
ATOM 14135 C CA . GLY F 1 14 ? -43.101 -15.048 -75.557 1.00 57.59 36 GLY F CA 1
ATOM 14136 C C . GLY F 1 14 ? -41.866 -15.825 -75.958 1.00 58.39 36 GLY F C 1
ATOM 14137 O O . GLY F 1 14 ? -41.342 -16.630 -75.184 1.00 59.24 36 GLY F O 1
ATOM 14138 N N . THR F 1 15 ? -41.415 -15.582 -77.187 1.00 58.15 37 THR F N 1
ATOM 14139 C CA . THR F 1 15 ? -40.189 -16.175 -77.708 1.00 57.75 37 THR F CA 1
ATOM 14140 C C . THR F 1 15 ? -39.420 -15.189 -78.585 1.00 57.53 37 THR F C 1
ATOM 14141 O O . THR F 1 15 ? -39.939 -14.133 -78.955 1.00 57.32 37 THR F O 1
ATOM 14145 N N . ALA F 1 16 ? -38.176 -15.542 -78.896 1.00 56.56 38 ALA F N 1
ATOM 14146 C CA . ALA F 1 16 ? -37.403 -14.829 -79.892 1.00 56.74 38 ALA F CA 1
ATOM 14147 C C . ALA F 1 16 ? -37.425 -15.635 -81.180 1.00 58.78 38 ALA F C 1
ATOM 14148 O O . ALA F 1 16 ? -37.129 -16.831 -81.180 1.00 59.82 38 ALA F O 1
ATOM 14150 N N . VAL F 1 17 ? -37.796 -14.977 -82.272 1.00 60.56 39 VAL F N 1
ATOM 14151 C CA . VAL F 1 17 ? -37.759 -15.596 -83.597 1.00 62.27 39 VAL F CA 1
ATOM 14152 C C . VAL F 1 17 ? -36.627 -14.998 -84.432 1.00 63.62 39 VAL F C 1
ATOM 14153 O O . VAL F 1 17 ? -36.295 -13.819 -84.285 1.00 65.12 39 VAL F O 1
ATOM 14157 N N . ASN F 1 18 ? -36.027 -15.814 -85.294 1.00 64.27 40 ASN F N 1
ATOM 14158 C CA . ASN F 1 18 ? -34.977 -15.334 -86.192 1.00 64.60 40 ASN F CA 1
ATOM 14159 C C . ASN F 1 18 ? -35.500 -15.091 -87.605 1.00 65.78 40 ASN F C 1
ATOM 14160 O O . ASN F 1 18 ? -36.711 -15.105 -87.834 1.00 65.66 40 ASN F O 1
ATOM 14165 N N . ALA F 1 19 ? -34.583 -14.866 -88.543 1.00 66.87 41 ALA F N 1
ATOM 14166 C CA . ALA F 1 19 ? -34.931 -14.696 -89.953 1.00 68.14 41 ALA F CA 1
ATOM 14167 C C . ALA F 1 19 ? -35.479 -15.986 -90.571 1.00 69.33 41 ALA F C 1
ATOM 14168 O O . ALA F 1 19 ? -36.324 -15.934 -91.464 1.00 71.02 41 ALA F O 1
ATOM 14170 N N . ASP F 1 20 ? -34.999 -17.132 -90.082 1.00 68.93 42 ASP F N 1
ATOM 14171 C CA . ASP F 1 20 ? -35.377 -18.449 -90.614 1.00 69.95 42 ASP F CA 1
ATOM 14172 C C . ASP F 1 20 ? -36.804 -18.876 -90.257 1.00 69.85 42 ASP F C 1
ATOM 14173 O O . ASP F 1 20 ? -37.498 -19.476 -91.084 1.00 71.50 42 ASP F O 1
ATOM 14178 N N . ILE F 1 21 ? -37.230 -18.579 -89.029 1.00 67.26 43 ILE F N 1
ATOM 14179 C CA . ILE F 1 21 ? -38.581 -18.918 -88.571 1.00 66.20 43 ILE F CA 1
ATOM 14180 C C . ILE F 1 21 ? -39.623 -18.052 -89.291 1.00 67.19 43 ILE F C 1
ATOM 14181 O O . ILE F 1 21 ? -40.704 -18.530 -89.646 1.00 68.57 43 ILE F O 1
ATOM 14186 N N . VAL F 1 22 ? -39.271 -16.789 -89.519 1.00 66.40 44 VAL F N 1
ATOM 14187 C CA . VAL F 1 22 ? -40.123 -15.841 -90.241 1.00 67.52 44 VAL F CA 1
ATOM 14188 C C . VAL F 1 22 ? -40.278 -16.219 -91.724 1.00 69.98 44 VAL F C 1
ATOM 14189 O O . VAL F 1 22 ? -41.369 -16.091 -92.293 1.00 70.99 44 VAL F O 1
ATOM 14193 N N . SER F 1 23 ? -39.191 -16.695 -92.331 1.00 70.84 45 SER F N 1
ATOM 14194 C CA . SER F 1 23 ? -39.165 -17.037 -93.759 1.00 73.57 45 SER F CA 1
ATOM 14195 C C . SER F 1 23 ? -39.944 -18.310 -94.100 1.00 75.20 45 SER F C 1
ATOM 14196 O O . SER F 1 23 ? -40.632 -18.368 -95.121 1.00 77.66 45 SER F O 1
ATOM 14199 N N . GLY F 1 24 ? -39.830 -19.323 -93.245 1.00 74.54 46 GLY F N 1
ATOM 14200 C CA . GLY F 1 24 ? -40.485 -20.605 -93.475 1.00 75.61 46 GLY F CA 1
ATOM 14201 C C . GLY F 1 24 ? -39.509 -21.759 -93.614 1.00 76.42 46 GLY F C 1
ATOM 14202 O O . GLY F 1 24 ? -39.923 -22.897 -93.845 1.00 77.42 46 GLY F O 1
ATOM 14203 N N . LYS F 1 25 ? -38.215 -21.466 -93.483 1.00 75.83 47 LYS F N 1
ATOM 14204 C CA . LYS F 1 25 ? -37.176 -22.498 -93.514 1.00 76.58 47 LYS F CA 1
ATOM 14205 C C . LYS F 1 25 ? -37.277 -23.419 -92.295 1.00 76.37 47 LYS F C 1
ATOM 14206 O O . LYS F 1 25 ? -37.267 -24.643 -92.437 1.00 78.14 47 LYS F O 1
ATOM 14212 N N . ASP F 1 26 ? -37.380 -22.826 -91.107 1.00 74.54 48 ASP F N 1
ATOM 14213 C CA . ASP F 1 26 ? -37.542 -23.591 -89.876 1.00 73.72 48 ASP F CA 1
ATOM 14214 C C . ASP F 1 26 ? -39.029 -23.821 -89.590 1.00 74.11 48 ASP F C 1
ATOM 14215 O O . ASP F 1 26 ? -39.594 -23.257 -88.648 1.00 72.26 48 ASP F O 1
ATOM 14220 N N . ALA F 1 27 ? -39.650 -24.660 -90.417 1.00 76.56 49 ALA F N 1
ATOM 14221 C CA . ALA F 1 27 ? -41.084 -24.956 -90.334 1.00 77.53 49 ALA F CA 1
ATOM 14222 C C . ALA F 1 27 ? -41.465 -25.725 -89.066 1.00 76.64 49 ALA F C 1
ATOM 14223 O O . ALA F 1 27 ? -42.608 -25.640 -88.604 1.00 76.65 49 ALA F O 1
ATOM 14225 N N . ALA F 1 28 ? -40.508 -26.474 -88.517 1.00 75.26 50 ALA F N 1
ATOM 14226 C CA . ALA F 1 28 ? -40.711 -27.213 -87.272 1.00 73.71 50 ALA F CA 1
ATOM 14227 C C . ALA F 1 28 ? -40.802 -26.271 -86.066 1.00 71.69 50 ALA F C 1
ATOM 14228 O O . ALA F 1 28 ? -41.677 -26.434 -85.212 1.00 70.80 50 ALA F O 1
ATOM 14230 N N . SER F 1 29 ? -39.904 -25.286 -86.014 1.00 70.45 51 SER F N 1
ATOM 14231 C CA . SER F 1 29 ? -39.895 -24.289 -84.939 1.00 68.64 51 SER F CA 1
ATOM 14232 C C . SER F 1 29 ? -41.079 -23.336 -85.037 1.00 68.40 51 SER F C 1
ATOM 14233 O O . SER F 1 29 ? -41.682 -22.992 -84.021 1.00 68.10 51 SER F O 1
ATOM 14236 N N . ALA F 1 30 ? -41.406 -22.914 -86.259 1.00 68.67 52 ALA F N 1
ATOM 14237 C CA . ALA F 1 30 ? -42.543 -22.023 -86.501 1.00 68.44 52 ALA F CA 1
ATOM 14238 C C . ALA F 1 30 ? -43.849 -22.641 -86.014 1.00 68.48 52 ALA F C 1
ATOM 14239 O O . ALA F 1 30 ? -44.721 -21.938 -85.499 1.00 68.34 52 ALA F O 1
ATOM 14241 N N . ALA F 1 31 ? -43.965 -23.959 -86.173 1.00 68.89 53 ALA F N 1
ATOM 14242 C CA . ALA F 1 31 ? -45.117 -24.720 -85.689 1.00 69.37 53 ALA F CA 1
ATOM 14243 C C . ALA F 1 31 ? -45.215 -24.717 -84.157 1.00 67.73 53 ALA F C 1
ATOM 14244 O O . ALA F 1 31 ? -46.298 -24.918 -83.597 1.00 68.64 53 ALA F O 1
ATOM 14246 N N . LEU F 1 32 ? -44.084 -24.485 -83.491 1.00 64.68 54 LEU F N 1
ATOM 14247 C CA . LEU F 1 32 ? -44.037 -24.433 -82.033 1.00 61.93 54 LEU F CA 1
ATOM 14248 C C . LEU F 1 32 ? -44.269 -23.021 -81.499 1.00 60.19 54 LEU F C 1
ATOM 14249 O O . LEU F 1 32 ? -44.698 -22.849 -80.358 1.00 59.47 54 LEU F O 1
ATOM 14254 N N . VAL F 1 33 ? -43.981 -22.018 -82.328 1.00 59.47 55 VAL F N 1
ATOM 14255 C CA . VAL F 1 33 ? -44.249 -20.614 -81.993 1.00 58.22 55 VAL F CA 1
ATOM 14256 C C . VAL F 1 33 ? -45.759 -20.348 -81.907 1.00 58.99 55 VAL F C 1
ATOM 14257 O O . VAL F 1 33 ? -46.228 -19.682 -80.980 1.00 57.67 55 VAL F O 1
ATOM 14261 N N . ALA F 1 34 ? -46.510 -20.880 -82.868 1.00 60.90 56 ALA F N 1
ATOM 14262 C CA . ALA F 1 34 ? -47.965 -20.734 -82.887 1.00 62.57 56 ALA F CA 1
ATOM 14263 C C . ALA F 1 34 ? -48.633 -21.473 -81.725 1.00 62.66 56 ALA F C 1
ATOM 14264 O O . ALA F 1 34 ? -49.602 -20.980 -81.142 1.00 62.22 56 ALA F O 1
ATOM 14266 N N . CYS F 1 35 ? -48.100 -22.646 -81.386 1.00 63.03 57 CYS F N 1
ATOM 14267 C CA . CYS F 1 35 ? -48.684 -23.494 -80.349 1.00 63.55 57 CYS F CA 1
ATOM 14268 C C . CYS F 1 35 ? -48.426 -22.988 -78.930 1.00 61.61 57 CYS F C 1
ATOM 14269 O O . CYS F 1 35 ? -49.294 -23.101 -78.064 1.00 61.44 57 CYS F O 1
ATOM 14272 N N . HIS F 1 36 ? -47.242 -22.418 -78.704 1.00 60.11 58 HIS F N 1
ATOM 14273 C CA . HIS F 1 36 ? -46.770 -22.118 -77.350 1.00 58.10 58 HIS F CA 1
ATOM 14274 C C . HIS F 1 36 ? -46.651 -20.643 -76.977 1.00 56.87 58 HIS F C 1
ATOM 14275 O O . HIS F 1 36 ? -46.664 -20.309 -75.792 1.00 56.22 58 HIS F O 1
ATOM 14282 N N . PHE F 1 37 ? -46.522 -19.762 -77.965 1.00 56.37 59 PHE F N 1
ATOM 14283 C CA . PHE F 1 37 ? -46.117 -18.385 -77.678 1.00 55.20 59 PHE F CA 1
ATOM 14284 C C . PHE F 1 37 ? -47.105 -17.311 -78.130 1.00 56.03 59 PHE F C 1
ATOM 14285 O O . PHE F 1 37 ? -47.447 -17.221 -79.309 1.00 57.79 59 PHE F O 1
ATOM 14293 N N . ASN F 1 38 ? -47.554 -16.500 -77.175 1.00 55.42 60 ASN F N 1
ATOM 14294 C CA . ASN F 1 38 ? -48.481 -15.398 -77.455 1.00 56.39 60 ASN F CA 1
ATOM 14295 C C . ASN F 1 38 ? -47.782 -14.041 -77.647 1.00 55.66 60 ASN F C 1
ATOM 14296 O O . ASN F 1 38 ? -48.438 -13.014 -77.840 1.00 55.63 60 ASN F O 1
ATOM 14301 N N . ALA F 1 39 ? -46.451 -14.051 -77.595 1.00 55.25 61 ALA F N 1
ATOM 14302 C CA . ALA F 1 39 ? -45.638 -12.858 -77.851 1.00 54.18 61 ALA F CA 1
ATOM 14303 C C . ALA F 1 39 ? -44.392 -13.209 -78.665 1.00 53.95 61 ALA F C 1
ATOM 14304 O O . ALA F 1 39 ? -43.876 -14.324 -78.565 1.00 53.15 61 ALA F O 1
ATOM 14306 N N . VAL F 1 40 ? -43.923 -12.260 -79.475 1.00 54.38 62 VAL F N 1
ATOM 14307 C CA . VAL F 1 40 ? -42.745 -12.475 -80.332 1.00 54.72 62 VAL F CA 1
ATOM 14308 C C . VAL F 1 40 ? -41.759 -11.311 -80.286 1.00 54.22 62 VAL F C 1
ATOM 14309 O O . VAL F 1 40 ? -42.152 -10.160 -80.097 1.00 53.99 62 VAL F O 1
ATOM 14313 N N . THR F 1 41 ? -40.478 -11.629 -80.467 1.00 54.84 63 THR F N 1
ATOM 14314 C CA . THR F 1 41 ? -39.400 -10.639 -80.457 1.00 54.70 63 THR F CA 1
ATOM 14315 C C . THR F 1 41 ? -38.409 -10.913 -81.597 1.00 55.68 63 THR F C 1
ATOM 14316 O O . THR F 1 41 ? -37.954 -12.047 -81.782 1.00 54.95 63 THR F O 1
ATOM 14320 N N . ALA F 1 42 ? -38.090 -9.865 -82.354 1.00 56.77 64 ALA F N 1
ATOM 14321 C CA . ALA F 1 42 ? -37.167 -9.959 -83.481 1.00 57.98 64 ALA F CA 1
ATOM 14322 C C . ALA F 1 42 ? -35.721 -10.046 -83.002 1.00 58.27 64 ALA F C 1
ATOM 14323 O O . ALA F 1 42 ? -35.112 -9.031 -82.644 1.00 57.96 64 ALA F O 1
ATOM 14325 N N . GLU F 1 43 ? -35.181 -11.266 -83.015 1.00 59.10 65 GLU F N 1
ATOM 14326 C CA . GLU F 1 43 ? -33.841 -11.559 -82.492 1.00 59.13 65 GLU F CA 1
ATOM 14327 C C . GLU F 1 43 ? -32.759 -10.596 -82.989 1.00 58.89 65 GLU F C 1
ATOM 14328 O O . GLU F 1 43 ? -31.886 -10.190 -82.218 1.00 57.64 65 GLU F O 1
ATOM 14334 N N . ASN F 1 44 ? -32.827 -10.226 -84.266 1.00 60.01 66 ASN F N 1
ATOM 14335 C CA . ASN F 1 44 ? -31.802 -9.372 -84.860 1.00 60.24 66 ASN F CA 1
ATOM 14336 C C . ASN F 1 44 ? -32.311 -8.350 -85.877 1.00 61.16 66 ASN F C 1
ATOM 14337 O O . ASN F 1 44 ? -31.814 -7.224 -85.928 1.00 60.43 66 ASN F O 1
ATOM 14342 N N . VAL F 1 45 ? -33.311 -8.744 -86.664 1.00 62.45 67 VAL F N 1
ATOM 14343 C CA . VAL F 1 45 ? -33.700 -8.015 -87.887 1.00 63.87 67 VAL F CA 1
ATOM 14344 C C . VAL F 1 45 ? -34.120 -6.548 -87.701 1.00 63.20 67 VAL F C 1
ATOM 14345 O O . VAL F 1 45 ? -34.118 -5.775 -88.660 1.00 64.46 67 VAL F O 1
ATOM 14349 N N . MET F 1 46 ? -34.467 -6.167 -86.478 1.00 61.53 68 MET F N 1
ATOM 14350 C CA . MET F 1 46 ? -34.903 -4.800 -86.217 1.00 61.91 68 MET F CA 1
ATOM 14351 C C . MET F 1 46 ? -33.793 -3.919 -85.653 1.00 61.65 68 MET F C 1
ATOM 14352 O O . MET F 1 46 ? -33.984 -2.713 -85.472 1.00 61.14 68 MET F O 1
ATOM 14357 N N . LYS F 1 47 ? -32.637 -4.522 -85.388 1.00 62.27 69 LYS F N 1
ATOM 14358 C CA . LYS F 1 47 ? -31.487 -3.793 -84.846 1.00 62.43 69 LYS F CA 1
ATOM 14359 C C . LYS F 1 47 ? -30.936 -2.757 -85.830 1.00 63.60 69 LYS F C 1
ATOM 14360 O O . LYS F 1 47 ? -31.170 -2.843 -87.040 1.00 64.44 69 LYS F O 1
ATOM 14366 N N . ALA F 1 48 ? -30.208 -1.783 -85.285 1.00 63.32 70 ALA F N 1
ATOM 14367 C CA . ALA F 1 48 ? -29.688 -0.644 -86.042 1.00 63.35 70 ALA F CA 1
ATOM 14368 C C . ALA F 1 48 ? -28.919 -1.017 -87.315 1.00 63.27 70 ALA F C 1
ATOM 14369 O O . ALA F 1 48 ? -29.228 -0.501 -88.390 1.00 65.57 70 ALA F O 1
ATOM 14371 N N . GLU F 1 49 ? -27.937 -1.912 -87.196 1.00 61.05 71 GLU F N 1
ATOM 14372 C CA . GLU F 1 49 ? -27.076 -2.278 -88.331 1.00 61.65 71 GLU F CA 1
ATOM 14373 C C . GLU F 1 49 ? -27.830 -2.935 -89.491 1.00 63.24 71 GLU F C 1
ATOM 14374 O O . GLU F 1 49 ? -27.440 -2.792 -90.652 1.00 64.44 71 GLU F O 1
ATOM 14380 N N . VAL F 1 50 ? -28.905 -3.648 -89.164 1.00 62.90 72 VAL F N 1
ATOM 14381 C CA . VAL F 1 50 ? -29.753 -4.294 -90.164 1.00 63.68 72 VAL F CA 1
ATOM 14382 C C . VAL F 1 50 ? -30.664 -3.260 -90.822 1.00 64.50 72 VAL F C 1
ATOM 14383 O O . VAL F 1 50 ? -30.705 -3.150 -92.049 1.00 66.79 72 VAL F O 1
ATOM 14387 N N . VAL F 1 51 ? -31.373 -2.500 -89.992 1.00 63.33 73 VAL F N 1
ATOM 14388 C CA . VAL F 1 51 ? -32.387 -1.549 -90.449 1.00 64.39 73 VAL F CA 1
ATOM 14389 C C . VAL F 1 51 ? -31.805 -0.326 -91.169 1.00 65.82 73 VAL F C 1
ATOM 14390 O O . VAL F 1 51 ? -32.412 0.185 -92.116 1.00 67.29 73 VAL F O 1
ATOM 14394 N N . ALA F 1 52 ? -30.636 0.133 -90.725 1.00 65.82 74 ALA F N 1
ATOM 14395 C CA . ALA F 1 52 ? -29.958 1.268 -91.354 1.00 67.97 74 ALA F CA 1
ATOM 14396 C C . ALA F 1 52 ? -28.435 1.089 -91.356 1.00 68.87 74 ALA F C 1
ATOM 14397 O O . ALA F 1 52 ? -27.746 1.648 -90.496 1.00 68.78 74 ALA F O 1
ATOM 14399 N N . PRO F 1 53 ? -27.905 0.314 -92.327 1.00 70.48 75 PRO F N 1
ATOM 14400 C CA . PRO F 1 53 ? -26.473 -0.021 -92.360 1.00 71.57 75 PRO F CA 1
ATOM 14401 C C . PRO F 1 53 ? -25.538 1.154 -92.677 1.00 73.70 75 PRO F C 1
ATOM 14402 O O . PRO F 1 53 ? -24.460 1.250 -92.086 1.00 72.80 75 PRO F O 1
ATOM 14406 N N . ARG F 1 54 ? -25.946 2.025 -93.601 1.00 77.16 76 ARG F N 1
ATOM 14407 C CA . ARG F 1 54 ? -25.137 3.180 -94.015 1.00 79.56 76 ARG F CA 1
ATOM 14408 C C . ARG F 1 54 ? -26.013 4.423 -94.202 1.00 80.60 76 ARG F C 1
ATOM 14409 O O . ARG F 1 54 ? -27.239 4.315 -94.282 1.00 80.19 76 ARG F O 1
ATOM 14417 N N . ARG F 1 55 ? -25.376 5.594 -94.268 1.00 81.88 77 ARG F N 1
ATOM 14418 C CA . ARG F 1 55 ? -26.065 6.871 -94.505 1.00 83.63 77 ARG F CA 1
ATOM 14419 C C . ARG F 1 55 ? -27.034 6.848 -95.693 1.00 86.10 77 ARG F C 1
ATOM 14420 O O . ARG F 1 55 ? -26.611 6.802 -96.851 1.00 88.28 77 ARG F O 1
ATOM 14428 N N . GLY F 1 56 ? -28.332 6.878 -95.394 1.00 85.65 78 GLY F N 1
ATOM 14429 C CA . GLY F 1 56 ? -29.368 6.978 -96.426 1.00 87.40 78 GLY F CA 1
ATOM 14430 C C . GLY F 1 56 ? -29.982 5.661 -96.868 1.00 87.57 78 GLY F C 1
ATOM 14431 O O . GLY F 1 56 ? -31.113 5.633 -97.361 1.00 88.39 78 GLY F O 1
ATOM 14432 N N . VAL F 1 57 ? -29.234 4.572 -96.703 1.00 86.37 79 VAL F N 1
ATOM 14433 C CA . VAL F 1 57 ? -29.710 3.237 -97.061 1.00 86.21 79 VAL F CA 1
ATOM 14434 C C . VAL F 1 57 ? -30.543 2.666 -95.914 1.00 83.84 79 VAL F C 1
ATOM 14435 O O . VAL F 1 57 ? -30.145 2.746 -94.750 1.00 81.71 79 VAL F O 1
ATOM 14439 N N . GLN F 1 58 ? -31.703 2.106 -96.251 1.00 84.08 80 GLN F N 1
ATOM 14440 C CA . GLN F 1 58 ? -32.595 1.507 -95.258 1.00 81.56 80 GLN F CA 1
ATOM 14441 C C . GLN F 1 58 ? -33.101 0.137 -95.706 1.00 81.46 80 GLN F C 1
ATOM 14442 O O . GLN F 1 58 ? -33.774 0.012 -96.736 1.00 82.69 80 GLN F O 1
ATOM 14448 N N . ASP F 1 59 ? -32.761 -0.885 -94.923 1.00 79.28 81 ASP F N 1
ATOM 14449 C CA . ASP F 1 59 ? -33.195 -2.257 -95.180 1.00 78.63 81 ASP F CA 1
ATOM 14450 C C . ASP F 1 59 ? -34.237 -2.699 -94.148 1.00 77.63 81 ASP F C 1
ATOM 14451 O O . ASP F 1 59 ? -33.896 -3.156 -93.052 1.00 76.03 81 ASP F O 1
ATOM 14456 N N . PHE F 1 60 ? -35.509 -2.549 -94.510 1.00 78.64 82 PHE F N 1
ATOM 14457 C CA . PHE F 1 60 ? -36.623 -2.938 -93.649 1.00 77.70 82 PHE F CA 1
ATOM 14458 C C . PHE F 1 60 ? -37.223 -4.270 -94.089 1.00 78.20 82 PHE F C 1
ATOM 14459 O O . PHE F 1 60 ? -38.259 -4.696 -93.570 1.00 76.90 82 PHE F O 1
ATOM 14467 N N . SER F 1 61 ? -36.548 -4.918 -95.040 1.00 79.54 83 SER F N 1
ATOM 14468 C CA . SER F 1 61 ? -37.029 -6.130 -95.706 1.00 80.14 83 SER F CA 1
ATOM 14469 C C . SER F 1 61 ? -37.409 -7.245 -94.732 1.00 77.90 83 SER F C 1
ATOM 14470 O O . SER F 1 61 ? -38.557 -7.688 -94.706 1.00 78.22 83 SER F O 1
ATOM 14473 N N . ALA F 1 62 ? -36.445 -7.687 -93.932 1.00 76.00 84 ALA F N 1
ATOM 14474 C CA . ALA F 1 62 ? -36.677 -8.750 -92.959 1.00 74.83 84 ALA F CA 1
ATOM 14475 C C . ALA F 1 62 ? -37.594 -8.293 -91.820 1.00 73.65 84 ALA F C 1
ATOM 14476 O O . ALA F 1 62 ? -38.409 -9.072 -91.316 1.00 73.32 84 ALA F O 1
ATOM 14478 N N . ALA F 1 63 ? -37.459 -7.024 -91.434 1.00 72.62 85 ALA F N 1
ATOM 14479 C CA . ALA F 1 63 ? -38.262 -6.427 -90.367 1.00 70.44 85 ALA F CA 1
ATOM 14480 C C . ALA F 1 63 ? -39.753 -6.401 -90.700 1.00 71.30 85 ALA F C 1
ATOM 14481 O O . ALA F 1 63 ? -40.587 -6.628 -89.823 1.00 70.64 85 ALA F O 1
ATOM 14483 N N . ASP F 1 64 ? -40.075 -6.124 -91.963 1.00 73.10 86 ASP F N 1
ATOM 14484 C CA . ASP F 1 64 ? -41.459 -6.132 -92.443 1.00 74.00 86 ASP F CA 1
ATOM 14485 C C . ASP F 1 64 ? -42.063 -7.528 -92.386 1.00 73.76 86 ASP F C 1
ATOM 14486 O O . ASP F 1 64 ? -43.199 -7.702 -91.934 1.00 72.93 86 ASP F O 1
ATOM 14491 N N . ALA F 1 65 ? -41.290 -8.512 -92.849 1.00 74.17 87 ALA F N 1
ATOM 14492 C CA . ALA F 1 65 ? -41.722 -9.908 -92.897 1.00 74.69 87 ALA F CA 1
ATOM 14493 C C . ALA F 1 65 ? -41.967 -10.457 -91.495 1.00 73.29 87 ALA F C 1
ATOM 14494 O O . ALA F 1 65 ? -42.868 -11.277 -91.292 1.00 73.85 87 ALA F O 1
ATOM 14496 N N . PHE F 1 66 ? -41.162 -9.995 -90.536 1.00 71.41 88 PHE F N 1
ATOM 14497 C CA . PHE F 1 66 ? -41.339 -10.333 -89.125 1.00 68.91 88 PHE F CA 1
ATOM 14498 C C . PHE F 1 66 ? -42.694 -9.860 -88.594 1.00 69.42 88 PHE F C 1
ATOM 14499 O O . PHE F 1 66 ? -43.385 -10.612 -87.903 1.00 69.40 88 PHE F O 1
ATOM 14507 N N . VAL F 1 67 ? -43.061 -8.620 -88.922 1.00 70.43 89 VAL F N 1
ATOM 14508 C CA . VAL F 1 67 ? -44.346 -8.041 -88.514 1.00 71.15 89 VAL F CA 1
ATOM 14509 C C . VAL F 1 67 ? -45.508 -8.760 -89.199 1.00 74.08 89 VAL F C 1
ATOM 14510 O O . VAL F 1 67 ? -46.515 -9.070 -88.559 1.00 74.00 89 VAL F O 1
ATOM 14514 N N . ALA F 1 68 ? -45.350 -9.027 -90.496 1.00 76.90 90 ALA F N 1
ATOM 14515 C CA . ALA F 1 68 ? -46.312 -9.815 -91.266 1.00 79.00 90 ALA F CA 1
ATOM 14516 C C . ALA F 1 68 ? -46.546 -11.192 -90.635 1.00 79.23 90 ALA F C 1
ATOM 14517 O O . ALA F 1 68 ? -47.691 -11.627 -90.496 1.00 80.81 90 ALA F O 1
ATOM 14519 N N . TYR F 1 69 ? -45.456 -11.859 -90.248 1.00 78.02 91 TYR F N 1
ATOM 14520 C CA . TYR F 1 69 ? -45.516 -13.166 -89.589 1.00 78.09 91 TYR F CA 1
ATOM 14521 C C . TYR F 1 69 ? -46.311 -13.128 -88.282 1.00 77.61 91 TYR F C 1
ATOM 14522 O O . TYR F 1 69 ? -47.129 -14.010 -88.025 1.00 78.76 91 TYR F O 1
ATOM 14531 N N . ALA F 1 70 ? -46.067 -12.107 -87.465 1.00 76.56 92 ALA F N 1
ATOM 14532 C CA . ALA F 1 70 ? -46.712 -11.983 -86.157 1.00 76.11 92 ALA F CA 1
ATOM 14533 C C . ALA F 1 70 ? -48.233 -11.846 -86.248 1.00 78.57 92 ALA F C 1
ATOM 14534 O O . ALA F 1 70 ? -48.947 -12.168 -85.293 1.00 78.46 92 ALA F O 1
ATOM 14536 N N . GLN F 1 71 ? -48.716 -11.378 -87.399 1.00 81.11 93 GLN F N 1
ATOM 14537 C CA . GLN F 1 71 ? -50.143 -11.120 -87.611 1.00 82.29 93 GLN F CA 1
ATOM 14538 C C . GLN F 1 71 ? -50.965 -12.395 -87.796 1.00 84.03 93 GLN F C 1
ATOM 14539 O O . GLN F 1 71 ? -52.167 -12.397 -87.525 1.00 85.22 93 GLN F O 1
ATOM 14545 N N . ARG F 1 72 ? -50.321 -13.471 -88.250 1.00 85.03 94 ARG F N 1
ATOM 14546 C CA . ARG F 1 72 ? -51.020 -14.736 -88.516 1.00 86.25 94 ARG F CA 1
ATOM 14547 C C . ARG F 1 72 ? -51.532 -15.430 -87.247 1.00 85.18 94 ARG F C 1
ATOM 14548 O O . ARG F 1 72 ? -52.472 -16.222 -87.312 1.00 86.87 94 ARG F O 1
ATOM 14556 N N . ASP F 1 73 ? -50.915 -15.126 -86.105 1.00 83.09 95 ASP F N 1
ATOM 14557 C CA . ASP F 1 73 ? -51.352 -15.656 -84.809 1.00 81.67 95 ASP F CA 1
ATOM 14558 C C . ASP F 1 73 ? -51.758 -14.542 -83.835 1.00 80.69 95 ASP F C 1
ATOM 14559 O O . ASP F 1 73 ? -52.064 -14.813 -82.669 1.00 79.21 95 ASP F O 1
ATOM 14564 N N . ARG F 1 74 ? -51.770 -13.302 -84.332 1.00 81.16 96 ARG F N 1
ATOM 14565 C CA . ARG F 1 74 ? -52.039 -12.091 -83.537 1.00 80.22 96 ARG F CA 1
ATOM 14566 C C . ARG F 1 74 ? -51.231 -12.018 -82.238 1.00 77.67 96 ARG F C 1
ATOM 14567 O O . ARG F 1 74 ? -51.789 -11.822 -81.155 1.00 78.28 96 ARG F O 1
ATOM 14575 N N . GLN F 1 75 ? -49.915 -12.177 -82.360 1.00 75.26 97 GLN F N 1
ATOM 14576 C CA . GLN F 1 75 ? -49.021 -12.186 -81.203 1.00 71.96 97 GLN F CA 1
ATOM 14577 C C . GLN F 1 75 ? -48.543 -10.788 -80.831 1.00 69.84 97 GLN F C 1
ATOM 14578 O O . GLN F 1 75 ? -48.426 -9.912 -81.689 1.00 70.39 97 GLN F O 1
ATOM 14584 N N . PHE F 1 76 ? -48.281 -10.596 -79.540 1.00 67.13 98 PHE F N 1
ATOM 14585 C CA . PHE F 1 76 ? -47.773 -9.340 -79.001 1.00 64.66 98 PHE F CA 1
ATOM 14586 C C . PHE F 1 76 ? -46.367 -9.074 -79.539 1.00 63.98 98 PHE F C 1
ATOM 14587 O O . PHE F 1 76 ? -45.416 -9.787 -79.202 1.00 62.79 98 PHE F O 1
ATOM 14595 N N . VAL F 1 77 ? -46.248 -8.050 -80.382 1.00 63.54 99 VAL F N 1
ATOM 14596 C CA . VAL F 1 77 ? -44.990 -7.751 -81.071 1.00 62.35 99 VAL F CA 1
ATOM 14597 C C . VAL F 1 77 ? -44.094 -6.834 -80.241 1.00 60.31 99 VAL F C 1
ATOM 14598 O O . VAL F 1 77 ? -44.523 -5.765 -79.797 1.00 60.69 99 VAL F O 1
ATOM 14602 N N . VAL F 1 78 ? -42.850 -7.265 -80.041 1.00 57.88 100 VAL F N 1
ATOM 14603 C CA . VAL F 1 78 ? -41.866 -6.494 -79.290 1.00 55.68 100 VAL F CA 1
ATOM 14604 C C . VAL F 1 78 ? -40.693 -6.113 -80.192 1.00 55.94 100 VAL F C 1
ATOM 14605 O O . VAL F 1 78 ? -40.009 -6.979 -80.748 1.00 56.00 100 VAL F O 1
ATOM 14609 N N . GLY F 1 79 ? -40.476 -4.808 -80.339 1.00 56.16 101 GLY F N 1
ATOM 14610 C CA . GLY F 1 79 ? -39.352 -4.286 -81.112 1.00 56.27 101 GLY F CA 1
ATOM 14611 C C . GLY F 1 79 ? -38.041 -4.371 -80.349 1.00 54.61 101 GLY F C 1
ATOM 14612 O O . GLY F 1 79 ? -37.997 -4.132 -79.141 1.00 53.01 101 GLY F O 1
ATOM 14613 N N . HIS F 1 80 ? -36.971 -4.709 -81.064 1.00 54.24 102 HIS F N 1
ATOM 14614 C CA . HIS F 1 80 ? -35.662 -4.913 -80.458 1.00 53.28 102 HIS F CA 1
ATOM 14615 C C . HIS F 1 80 ? -34.554 -4.614 -81.474 1.00 53.64 102 HIS F C 1
ATOM 14616 O O . HIS F 1 80 ? -34.382 -5.367 -82.437 1.00 54.68 102 HIS F O 1
ATOM 14623 N N . THR F 1 81 ? -33.805 -3.524 -81.289 1.00 52.82 103 THR F N 1
ATOM 14624 C CA . THR F 1 81 ? -33.968 -2.551 -80.199 1.00 50.92 103 THR F CA 1
ATOM 14625 C C . THR F 1 81 ? -33.628 -1.154 -80.734 1.00 50.63 103 THR F C 1
ATOM 14626 O O . THR F 1 81 ? -32.824 -1.025 -81.664 1.00 51.63 103 THR F O 1
ATOM 14630 N N . LEU F 1 82 ? -34.231 -0.119 -80.151 1.00 49.15 104 LEU F N 1
ATOM 14631 C CA . LEU F 1 82 ? -34.130 1.246 -80.699 1.00 49.47 104 LEU F CA 1
ATOM 14632 C C . LEU F 1 82 ? -32.769 1.930 -80.513 1.00 48.93 104 LEU F C 1
ATOM 14633 O O . LEU F 1 82 ? -32.137 2.330 -81.495 1.00 50.13 104 LEU F O 1
ATOM 14638 N N . VAL F 1 83 ? -32.337 2.077 -79.262 1.00 47.38 105 VAL F N 1
ATOM 14639 C CA . VAL F 1 83 ? -31.065 2.732 -78.939 1.00 47.19 105 VAL F CA 1
ATOM 14640 C C . VAL F 1 83 ? -30.178 1.782 -78.121 1.00 46.85 105 VAL F C 1
ATOM 14641 O O . VAL F 1 83 ? -30.596 1.276 -77.079 1.00 45.95 105 VAL F O 1
ATOM 14645 N N . TRP F 1 84 ? -28.959 1.546 -78.609 1.00 48.25 106 TRP F N 1
ATOM 14646 C CA . TRP F 1 84 ? -28.048 0.542 -78.045 1.00 48.24 106 TRP F CA 1
ATOM 14647 C C . TRP F 1 84 ? -26.617 0.795 -78.527 1.00 48.92 106 TRP F C 1
ATOM 14648 O O . TRP F 1 84 ? -26.408 1.252 -79.655 1.00 49.67 106 TRP F O 1
ATOM 14659 N N . HIS F 1 85 ? -25.640 0.499 -77.671 1.00 48.78 107 HIS F N 1
ATOM 14660 C CA . HIS F 1 85 ? -24.227 0.721 -77.995 1.00 49.20 107 HIS F CA 1
ATOM 14661 C C . HIS F 1 85 ? -23.657 -0.309 -78.973 1.00 49.34 107 HIS F C 1
ATOM 14662 O O . HIS F 1 85 ? -22.893 0.045 -79.864 1.00 50.17 107 HIS F O 1
ATOM 14669 N N . ASN F 1 86 ? -24.033 -1.575 -78.807 1.00 49.42 108 ASN F N 1
ATOM 14670 C CA . ASN F 1 86 ? -23.626 -2.638 -79.732 1.00 49.89 108 ASN F CA 1
ATOM 14671 C C . ASN F 1 86 ? -24.505 -2.667 -80.979 1.00 50.89 108 ASN F C 1
ATOM 14672 O O . ASN F 1 86 ? -25.542 -2.000 -81.028 1.00 51.13 108 ASN F O 1
ATOM 14677 N N . GLN F 1 87 ? -24.082 -3.446 -81.975 1.00 51.76 109 GLN F N 1
ATOM 14678 C CA . GLN F 1 87 ? -24.792 -3.593 -83.256 1.00 53.01 109 GLN F CA 1
ATOM 14679 C C . GLN F 1 87 ? -25.384 -2.279 -83.782 1.00 54.67 109 GLN F C 1
ATOM 14680 O O . GLN F 1 87 ? -26.559 -2.211 -84.155 1.00 54.63 109 GLN F O 1
ATOM 14686 N N . THR F 1 88 ? -24.549 -1.239 -83.786 1.00 56.89 110 THR F N 1
ATOM 14687 C CA . THR F 1 88 ? -24.889 0.078 -84.325 1.00 59.19 110 THR F CA 1
ATOM 14688 C C . THR F 1 88 ? -23.688 0.601 -85.125 1.00 61.56 110 THR F C 1
ATOM 14689 O O . THR F 1 88 ? -22.604 0.776 -84.564 1.00 61.03 110 THR F O 1
ATOM 14693 N N . PRO F 1 89 ? -23.878 0.841 -86.440 1.00 64.51 111 PRO F N 1
ATOM 14694 C CA . PRO F 1 89 ? -22.784 1.222 -87.346 1.00 67.71 111 PRO F CA 1
ATOM 14695 C C . PRO F 1 89 ? -22.141 2.557 -86.980 1.00 69.54 111 PRO F C 1
ATOM 14696 O O . PRO F 1 89 ? -22.795 3.416 -86.385 1.00 68.77 111 PRO F O 1
ATOM 14700 N N . GLU F 1 90 ? -20.874 2.723 -87.358 1.00 72.59 112 GLU F N 1
ATOM 14701 C CA . GLU F 1 90 ? -20.055 3.859 -86.915 1.00 74.27 112 GLU F CA 1
ATOM 14702 C C . GLU F 1 90 ? -20.358 5.203 -87.589 1.00 74.95 112 GLU F C 1
ATOM 14703 O O . GLU F 1 90 ? -19.779 6.226 -87.211 1.00 75.66 112 GLU F O 1
ATOM 14709 N N . TRP F 1 91 ? -21.261 5.207 -88.570 1.00 74.42 113 TRP F N 1
ATOM 14710 C CA . TRP F 1 91 ? -21.715 6.462 -89.178 1.00 74.79 113 TRP F CA 1
ATOM 14711 C C . TRP F 1 91 ? -22.748 7.184 -88.300 1.00 73.02 113 TRP F C 1
ATOM 14712 O O . TRP F 1 91 ? -22.966 8.388 -88.453 1.00 73.18 113 TRP F O 1
ATOM 14723 N N . PHE F 1 92 ? -23.367 6.437 -87.383 1.00 70.71 114 PHE F N 1
ATOM 14724 C CA . PHE F 1 92 ? -24.346 6.972 -86.426 1.00 69.50 114 PHE F CA 1
ATOM 14725 C C . PHE F 1 92 ? -23.750 8.022 -85.488 1.00 69.58 114 PHE F C 1
ATOM 14726 O O . PHE F 1 92 ? -24.486 8.817 -84.900 1.00 69.46 114 PHE F O 1
ATOM 14734 N N . PHE F 1 93 ? -22.423 8.016 -85.351 1.00 70.12 115 PHE F N 1
ATOM 14735 C CA . PHE F 1 93 ? -21.726 8.862 -84.371 1.00 69.20 115 PHE F CA 1
ATOM 14736 C C . PHE F 1 93 ? -20.756 9.873 -84.994 1.00 70.89 115 PHE F C 1
ATOM 14737 O O . PHE F 1 93 ? -20.022 10.559 -84.277 1.00 70.24 115 PHE F O 1
ATOM 14745 N N . THR F 1 94 ? -20.762 9.960 -86.325 1.00 73.25 116 THR F N 1
ATOM 14746 C CA . THR F 1 94 ? -19.945 10.934 -87.062 1.00 75.17 116 THR F CA 1
ATOM 14747 C C . THR F 1 94 ? -20.769 11.646 -88.135 1.00 77.09 116 THR F C 1
ATOM 14748 O O . THR F 1 94 ? -21.837 11.172 -88.527 1.00 77.23 116 THR F O 1
ATOM 14752 N N . THR F 1 95 ? -20.267 12.788 -88.601 1.00 79.65 117 THR F N 1
ATOM 14753 C CA . THR F 1 95 ? -20.872 13.505 -89.726 1.00 82.62 117 THR F CA 1
ATOM 14754 C C . THR F 1 95 ? -20.437 12.882 -91.054 1.00 84.56 117 THR F C 1
ATOM 14755 O O . THR F 1 95 ? -19.802 11.821 -91.076 1.00 84.10 117 THR F O 1
ATOM 14759 N N . ALA F 1 96 ? -20.779 13.548 -92.155 1.00 86.82 118 ALA F N 1
ATOM 14760 C CA . ALA F 1 96 ? -20.435 13.080 -93.496 1.00 89.12 118 ALA F CA 1
ATOM 14761 C C . ALA F 1 96 ? -18.925 12.900 -93.702 1.00 90.22 118 ALA F C 1
ATOM 14762 O O . ALA F 1 96 ? -18.488 11.892 -94.266 1.00 89.73 118 ALA F O 1
ATOM 14764 N N . ASP F 1 97 ? -18.141 13.867 -93.223 1.00 91.49 119 ASP F N 1
ATOM 14765 C CA . ASP F 1 97 ? -16.686 13.878 -93.428 1.00 92.80 119 ASP F CA 1
ATOM 14766 C C . ASP F 1 97 ? -15.882 13.062 -92.402 1.00 90.90 119 ASP F C 1
ATOM 14767 O O . ASP F 1 97 ? -14.650 13.042 -92.446 1.00 90.40 119 ASP F O 1
ATOM 14772 N N . GLY F 1 98 ? -16.580 12.388 -91.491 1.00 90.08 120 GLY F N 1
ATOM 14773 C CA . GLY F 1 98 ? -15.931 11.546 -90.487 1.00 89.11 120 GLY F CA 1
ATOM 14774 C C . GLY F 1 98 ? -15.616 12.264 -89.187 1.00 89.27 120 GLY F C 1
ATOM 14775 O O . GLY F 1 98 ? -14.935 11.714 -88.322 1.00 87.81 120 GLY F O 1
ATOM 14776 N N . ARG F 1 99 ? -16.103 13.496 -89.058 1.00 91.70 121 ARG F N 1
ATOM 14777 C CA . ARG F 1 99 ? -15.988 14.264 -87.819 1.00 93.21 121 ARG F CA 1
ATOM 14778 C C . ARG F 1 99 ? -17.152 13.898 -86.885 1.00 91.53 121 ARG F C 1
ATOM 14779 O O . ARG F 1 99 ? -18.314 13.995 -87.288 1.00 92.77 121 ARG F O 1
ATOM 14787 N N . PRO F 1 100 ? -16.844 13.473 -85.640 1.00 88.82 122 PRO F N 1
ATOM 14788 C CA . PRO F 1 100 ? -17.863 13.067 -84.662 1.00 85.87 122 PRO F CA 1
ATOM 14789 C C . PRO F 1 100 ? -19.013 14.064 -84.508 1.00 85.35 122 PRO F C 1
ATOM 14790 O O . PRO F 1 100 ? -18.807 15.277 -84.624 1.00 86.86 122 PRO F O 1
ATOM 14794 N N . ASN F 1 101 ? -20.212 13.541 -84.257 1.00 82.60 123 ASN F N 1
ATOM 14795 C CA . ASN F 1 101 ? -21.411 14.361 -84.091 1.00 81.28 123 ASN F CA 1
ATOM 14796 C C . ASN F 1 101 ? -21.393 15.184 -82.806 1.00 80.25 123 ASN F C 1
ATOM 14797 O O . ASN F 1 101 ? -20.930 14.717 -81.762 1.00 78.95 123 ASN F O 1
ATOM 14802 N N . THR F 1 102 ? -21.897 16.412 -82.899 1.00 80.39 124 THR F N 1
ATOM 14803 C CA . THR F 1 102 ? -22.159 17.239 -81.723 1.00 79.45 124 THR F CA 1
ATOM 14804 C C . THR F 1 102 ? -23.395 16.693 -80.990 1.00 77.95 124 THR F C 1
ATOM 14805 O O . THR F 1 102 ? -24.194 15.968 -81.592 1.00 77.83 124 THR F O 1
ATOM 14809 N N . PRO F 1 103 ? -23.549 17.020 -79.687 1.00 76.32 125 PRO F N 1
ATOM 14810 C CA . PRO F 1 103 ? -24.762 16.646 -78.953 1.00 74.21 125 PRO F CA 1
ATOM 14811 C C . PRO F 1 103 ? -26.065 16.934 -79.711 1.00 73.52 125 PRO F C 1
ATOM 14812 O O . PRO F 1 103 ? -26.977 16.107 -79.693 1.00 72.89 125 PRO F O 1
ATOM 14816 N N . ALA F 1 104 ? -26.137 18.086 -80.377 1.00 73.66 126 ALA F N 1
ATOM 14817 C CA . ALA F 1 104 ? -27.314 18.466 -81.158 1.00 73.37 126 ALA F CA 1
ATOM 14818 C C . ALA F 1 104 ? -27.523 17.553 -82.371 1.00 73.17 126 ALA F C 1
ATOM 14819 O O . ALA F 1 104 ? -28.658 17.201 -82.701 1.00 72.58 126 ALA F O 1
ATOM 14821 N N . GLN F 1 105 ? -26.423 17.173 -83.020 1.00 73.30 127 GLN F N 1
ATOM 14822 C CA . GLN F 1 105 ? -26.460 16.286 -84.185 1.00 73.06 127 GLN F CA 1
ATOM 14823 C C . GLN F 1 105 ? -26.691 14.821 -83.803 1.00 71.43 127 GLN F C 1
ATOM 14824 O O . GLN F 1 105 ? -27.197 14.039 -84.609 1.00 72.37 127 GLN F O 1
ATOM 14830 N N . GLN F 1 106 ? -26.317 14.454 -82.578 1.00 69.68 128 GLN F N 1
ATOM 14831 C CA . GLN F 1 106 ? -26.479 13.080 -82.102 1.00 67.54 128 GLN F CA 1
ATOM 14832 C C . GLN F 1 106 ? -27.929 12.769 -81.743 1.00 66.91 128 GLN F C 1
ATOM 14833 O O . GLN F 1 106 ? -28.453 11.717 -82.115 1.00 66.15 128 GLN F O 1
ATOM 14839 N N . LEU F 1 107 ? -28.563 13.686 -81.013 1.00 67.33 129 LEU F N 1
ATOM 14840 C CA . LEU F 1 107 ? -29.987 13.587 -80.691 1.00 67.38 129 LEU F CA 1
ATOM 14841 C C . LEU F 1 107 ? -30.834 13.605 -81.961 1.00 68.72 129 LEU F C 1
ATOM 14842 O O . LEU F 1 107 ? -31.893 12.978 -82.015 1.00 68.12 129 LEU F O 1
ATOM 14847 N N . GLU F 1 108 ? -30.356 14.335 -82.970 1.00 70.51 130 GLU F N 1
ATOM 14848 C CA . GLU F 1 108 ? -30.995 14.401 -84.282 1.00 71.10 130 GLU F CA 1
ATOM 14849 C C . GLU F 1 108 ? -30.893 13.060 -85.011 1.00 70.35 130 GLU F C 1
ATOM 14850 O O . GLU F 1 108 ? -31.849 12.629 -85.659 1.00 70.59 130 GLU F O 1
ATOM 14856 N N . ARG F 1 109 ? -29.739 12.405 -84.892 1.00 69.16 131 ARG F N 1
ATOM 14857 C CA . ARG F 1 109 ? -29.557 11.055 -85.431 1.00 68.75 131 ARG F CA 1
ATOM 14858 C C . ARG F 1 109 ? -30.453 10.053 -84.691 1.00 66.88 131 ARG F C 1
ATOM 14859 O O . ARG F 1 109 ? -31.042 9.159 -85.308 1.00 66.51 131 ARG F O 1
ATOM 14867 N N . MET F 1 110 ? -30.554 10.225 -83.372 1.00 64.89 132 MET F N 1
ATOM 14868 C CA . MET F 1 110 ? -31.457 9.439 -82.538 1.00 62.24 132 MET F CA 1
ATOM 14869 C C . MET F 1 110 ? -32.911 9.680 -82.951 1.00 62.23 132 MET F C 1
ATOM 14870 O O . MET F 1 110 ? -33.642 8.729 -83.226 1.00 61.83 132 MET F O 1
ATOM 14875 N N . ARG F 1 111 ? -33.308 10.954 -83.010 1.00 62.08 133 ARG F N 1
ATOM 14876 C CA . ARG F 1 111 ? -34.660 11.360 -83.416 1.00 61.97 133 ARG F CA 1
ATOM 14877 C C . ARG F 1 111 ? -35.044 10.810 -84.789 1.00 63.21 133 ARG F C 1
ATOM 14878 O O . ARG F 1 111 ? -36.166 10.335 -84.982 1.00 62.85 133 ARG F O 1
ATOM 14886 N N . ALA F 1 112 ? -34.108 10.887 -85.734 1.00 64.50 134 ALA F N 1
ATOM 14887 C CA . ALA F 1 112 ? -34.323 10.388 -87.087 1.00 66.10 134 ALA F CA 1
ATOM 14888 C C . ALA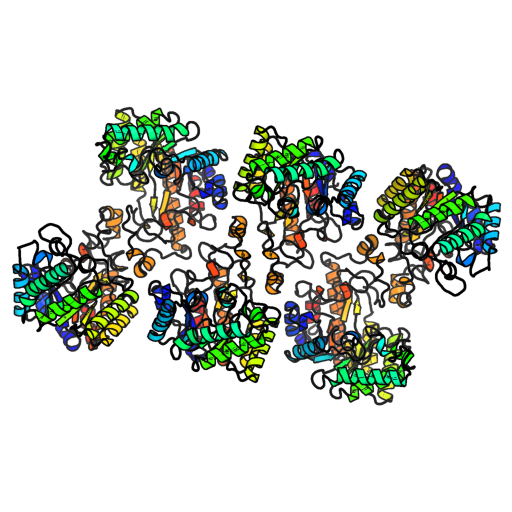 F 1 112 ? -34.507 8.872 -87.101 1.00 65.66 134 ALA F C 1
ATOM 14889 O O . ALA F 1 112 ? -35.382 8.358 -87.802 1.00 66.61 134 ALA F O 1
ATOM 14891 N N . HIS F 1 113 ? -33.692 8.163 -86.321 1.00 63.73 135 HIS F N 1
ATOM 14892 C CA . HIS F 1 113 ? -33.776 6.709 -86.272 1.00 62.92 135 HIS F CA 1
ATOM 14893 C C . HIS F 1 113 ? -35.113 6.251 -85.701 1.00 62.06 135 HIS F C 1
ATOM 14894 O O . HIS F 1 113 ? -35.782 5.411 -86.297 1.00 61.98 135 HIS F O 1
ATOM 14901 N N . ILE F 1 114 ? -35.503 6.822 -84.562 1.00 62.04 136 ILE F N 1
ATOM 14902 C CA . ILE F 1 114 ? -36.787 6.498 -83.928 1.00 62.33 136 ILE F CA 1
ATOM 14903 C C . ILE F 1 114 ? -37.949 6.773 -84.892 1.00 64.34 136 ILE F C 1
ATOM 14904 O O . ILE F 1 114 ? -38.879 5.968 -84.997 1.00 64.47 136 ILE F O 1
ATOM 14909 N N . ALA F 1 115 ? -37.877 7.904 -85.596 1.00 65.87 137 ALA F N 1
ATOM 14910 C CA . ALA F 1 115 ? -38.881 8.273 -86.592 1.00 68.44 137 ALA F CA 1
ATOM 14911 C C . ALA F 1 115 ? -39.020 7.195 -87.666 1.00 70.80 137 ALA F C 1
ATOM 14912 O O . ALA F 1 115 ? -40.128 6.727 -87.946 1.00 71.76 137 ALA F O 1
ATOM 14914 N N . ALA F 1 116 ? -37.886 6.794 -88.240 1.00 71.93 138 ALA F N 1
ATOM 14915 C CA . ALA F 1 116 ? -37.851 5.841 -89.348 1.00 72.46 138 ALA F CA 1
ATOM 14916 C C . ALA F 1 116 ? -38.229 4.421 -88.937 1.00 71.57 138 ALA F C 1
ATOM 14917 O O . ALA F 1 116 ? -38.871 3.704 -89.704 1.00 73.24 138 ALA F O 1
ATOM 14919 N N . VAL F 1 117 ? -37.833 4.018 -87.733 1.00 69.74 139 VAL F N 1
ATOM 14920 C CA . VAL F 1 117 ? -38.059 2.647 -87.274 1.00 69.51 139 VAL F CA 1
ATOM 14921 C C . VAL F 1 117 ? -39.389 2.505 -86.526 1.00 70.26 139 VAL F C 1
ATOM 14922 O O . VAL F 1 117 ? -40.292 1.802 -86.985 1.00 71.40 139 VAL F O 1
ATOM 14926 N N . ALA F 1 118 ? -39.502 3.179 -85.385 1.00 70.19 140 ALA F N 1
ATOM 14927 C CA . ALA F 1 118 ? -40.678 3.058 -84.525 1.00 70.71 140 ALA F CA 1
ATOM 14928 C C . ALA F 1 118 ? -41.936 3.626 -85.178 1.00 72.14 140 ALA F C 1
ATOM 14929 O O . ALA F 1 118 ? -43.020 3.051 -85.056 1.00 71.37 140 ALA F O 1
ATOM 14931 N N . GLY F 1 119 ? -41.775 4.748 -85.877 1.00 73.96 141 GLY F N 1
ATOM 14932 C CA . GLY F 1 119 ? -42.891 5.438 -86.521 1.00 76.55 141 GLY F CA 1
ATOM 14933 C C . GLY F 1 119 ? -43.484 4.689 -87.701 1.00 78.86 141 GLY F C 1
ATOM 14934 O O . GLY F 1 119 ? -44.627 4.939 -88.092 1.00 80.31 141 GLY F O 1
ATOM 14935 N N . ARG F 1 120 ? -42.708 3.767 -88.267 1.00 78.76 142 ARG F N 1
ATOM 14936 C CA . ARG F 1 120 ? -43.149 3.003 -89.429 1.00 79.33 142 ARG F CA 1
ATOM 14937 C C . ARG F 1 120 ? -44.000 1.799 -89.030 1.00 77.67 142 ARG F C 1
ATOM 14938 O O . ARG F 1 120 ? -44.666 1.198 -89.874 1.00 78.76 142 ARG F O 1
ATOM 14946 N N . TYR F 1 121 ? -43.984 1.461 -87.743 1.00 75.10 143 TYR F N 1
ATOM 14947 C CA . TYR F 1 121 ? -44.725 0.305 -87.237 1.00 73.87 143 TYR F CA 1
ATOM 14948 C C . TYR F 1 121 ? -45.811 0.656 -86.211 1.00 73.78 143 TYR F C 1
ATOM 14949 O O . TYR F 1 121 ? -46.060 -0.108 -85.271 1.00 73.66 143 TYR F O 1
ATOM 14958 N N . THR F 1 122 ? -46.461 1.804 -86.403 1.00 74.17 144 THR F N 1
ATOM 14959 C CA . THR F 1 122 ? -47.560 2.228 -85.532 1.00 73.91 144 THR F CA 1
ATOM 14960 C C . THR F 1 122 ? -48.774 1.319 -85.707 1.00 74.44 144 THR F C 1
ATOM 14961 O O . THR F 1 122 ? -49.213 1.069 -86.834 1.00 76.30 144 THR F O 1
ATOM 14965 N N . GLY F 1 123 ? -49.298 0.821 -84.588 1.00 72.72 145 GLY F N 1
ATOM 14966 C CA . GLY F 1 123 ? -50.476 -0.048 -84.589 1.00 72.58 145 GLY F CA 1
ATOM 14967 C C . GLY F 1 123 ? -50.171 -1.524 -84.783 1.00 72.21 145 GLY F C 1
ATOM 14968 O O . GLY F 1 123 ? -50.944 -2.384 -84.348 1.00 72.28 145 GLY F O 1
ATOM 14969 N N . LYS F 1 124 ? -49.046 -1.817 -85.435 1.00 70.92 146 LYS F N 1
ATOM 14970 C CA . LYS F 1 124 ? -48.659 -3.191 -85.760 1.00 69.80 146 LYS F CA 1
ATOM 14971 C C . LYS F 1 124 ? -47.681 -3.775 -84.736 1.00 67.76 146 LYS F C 1
ATOM 14972 O O . LYS F 1 124 ? -47.626 -4.996 -84.550 1.00 68.11 146 LYS F O 1
ATOM 14978 N N . VAL F 1 125 ? -46.915 -2.897 -84.085 1.00 65.12 147 VAL F N 1
ATOM 14979 C CA . VAL F 1 125 ? -46.021 -3.276 -82.979 1.00 61.87 147 VAL F CA 1
ATOM 14980 C C . VAL F 1 125 ? -46.556 -2.708 -81.658 1.00 60.12 147 VAL F C 1
ATOM 14981 O O . VAL F 1 125 ? -46.966 -1.543 -81.589 1.00 61.17 147 VAL F O 1
ATOM 14985 N N . GLN F 1 126 ? -46.549 -3.541 -80.620 1.00 56.84 148 GLN F N 1
ATOM 14986 C CA . GLN F 1 126 ? -47.171 -3.199 -79.345 1.00 54.62 148 GLN F CA 1
ATOM 14987 C C . GLN F 1 126 ? -46.189 -2.664 -78.307 1.00 53.05 148 GLN F C 1
ATOM 14988 O O . GLN F 1 126 ? -46.594 -1.976 -77.364 1.00 52.77 148 GLN F O 1
ATOM 14994 N N . ALA F 1 127 ? -44.906 -2.979 -78.482 1.00 52.05 149 ALA F N 1
ATOM 14995 C CA . ALA F 1 127 ? -43.879 -2.618 -77.503 1.00 50.31 149 ALA F CA 1
ATOM 14996 C C . ALA F 1 127 ? -42.476 -2.476 -78.098 1.00 50.21 149 ALA F C 1
ATOM 14997 O O . ALA F 1 127 ? -42.128 -3.146 -79.070 1.00 50.59 149 ALA F O 1
ATOM 14999 N N . TRP F 1 128 ? -41.678 -1.603 -77.490 1.00 49.93 150 TRP F N 1
ATOM 15000 C CA . TRP F 1 128 ? -40.310 -1.342 -77.929 1.00 50.20 150 TRP F CA 1
ATOM 15001 C C . TRP F 1 128 ? -39.335 -1.330 -76.756 1.00 49.42 150 TRP F C 1
ATOM 15002 O O . TRP F 1 128 ? -39.581 -0.680 -75.734 1.00 49.75 150 TRP F O 1
ATOM 15013 N N . ASP F 1 129 ? -38.229 -2.051 -76.906 1.00 48.87 151 ASP F N 1
ATOM 15014 C CA . ASP F 1 129 ? -37.088 -1.881 -76.014 1.00 47.96 151 ASP F CA 1
ATOM 15015 C C . ASP F 1 129 ? -36.378 -0.598 -76.458 1.00 48.09 151 ASP F C 1
ATOM 15016 O O . ASP F 1 129 ? -35.513 -0.626 -77.341 1.00 49.01 151 ASP F O 1
ATOM 15021 N N . VAL F 1 130 ? -36.771 0.525 -75.860 1.00 47.16 152 VAL F N 1
ATOM 15022 C CA . VAL F 1 130 ? -36.309 1.846 -76.294 1.00 47.28 152 VAL F CA 1
ATOM 15023 C C . VAL F 1 130 ? -34.795 2.009 -76.114 1.00 47.24 152 VAL F C 1
ATOM 15024 O O . VAL F 1 130 ? -34.079 2.240 -77.087 1.00 47.71 152 VAL F O 1
ATOM 15028 N N . VAL F 1 131 ? -34.320 1.895 -74.876 1.00 46.86 153 VAL F N 1
ATOM 15029 C CA . VAL F 1 131 ? -32.883 1.885 -74.596 1.00 46.82 153 VAL F CA 1
ATOM 15030 C C . VAL F 1 131 ? -32.517 0.513 -74.052 1.00 46.32 153 VAL F C 1
ATOM 15031 O O . VAL F 1 131 ? -33.233 -0.043 -73.220 1.00 47.11 153 VAL F O 1
ATOM 15035 N N . ASN F 1 132 ? -31.403 -0.025 -74.531 1.00 46.11 154 ASN F N 1
ATOM 15036 C CA . ASN F 1 132 ? -30.947 -1.346 -74.139 1.00 45.19 154 ASN F CA 1
ATOM 15037 C C . ASN F 1 132 ? -29.513 -1.279 -73.621 1.00 45.36 154 ASN F C 1
ATOM 15038 O O . ASN F 1 132 ? -28.606 -0.850 -74.336 1.00 46.63 154 ASN F O 1
ATOM 15043 N N . GLU F 1 133 ? -29.322 -1.672 -72.364 1.00 45.36 155 GLU F N 1
ATOM 15044 C CA . GLU F 1 133 ? -27.985 -1.840 -71.767 1.00 45.89 155 GLU F CA 1
ATOM 15045 C C . GLU F 1 133 ? -27.150 -0.560 -71.667 1.00 46.14 155 GLU F C 1
ATOM 15046 O O . GLU F 1 133 ? -26.062 -0.482 -72.245 1.00 46.82 155 GLU F O 1
ATOM 15052 N N . ILE F 1 134 ? -27.650 0.430 -70.928 1.00 46.24 156 ILE F N 1
ATOM 15053 C CA . ILE F 1 134 ? -26.932 1.699 -70.743 1.00 46.35 156 ILE F CA 1
ATOM 15054 C C . ILE F 1 134 ? -26.387 1.879 -69.321 1.00 47.03 156 ILE F C 1
ATOM 15055 O O . ILE F 1 134 ? -25.581 2.775 -69.067 1.00 49.36 156 ILE F O 1
ATOM 15060 N N . ILE F 1 135 ? -26.823 1.032 -68.396 1.00 46.86 157 ILE F N 1
ATOM 15061 C CA . ILE F 1 135 ? -26.332 1.091 -67.019 1.00 47.14 157 ILE F CA 1
ATOM 15062 C C . ILE F 1 135 ? -25.160 0.123 -66.858 1.00 47.79 157 ILE F C 1
ATOM 15063 O O . ILE F 1 135 ? -25.183 -0.981 -67.406 1.00 48.55 157 ILE F O 1
ATOM 15068 N N . ASP F 1 136 ? -24.130 0.547 -66.128 1.00 47.96 158 ASP F N 1
ATOM 15069 C CA . ASP F 1 136 ? -22.981 -0.314 -65.848 1.00 47.77 158 ASP F CA 1
ATOM 15070 C C . ASP F 1 136 ? -23.142 -1.071 -64.527 1.00 46.12 158 ASP F C 1
ATOM 15071 O O . ASP F 1 136 ? -23.999 -0.738 -63.705 1.00 45.24 158 ASP F O 1
ATOM 15076 N N . GLU F 1 137 ? -22.294 -2.078 -64.332 1.00 44.67 159 GLU F N 1
ATOM 15077 C CA . GLU F 1 137 ? -22.397 -3.003 -63.206 1.00 43.14 159 GLU F CA 1
ATOM 15078 C C . GLU F 1 137 ? -22.292 -2.358 -61.824 1.00 43.15 159 GLU F C 1
ATOM 15079 O O . GLU F 1 137 ? -22.765 -2.924 -60.842 1.00 43.18 159 GLU F O 1
ATOM 15085 N N . ASP F 1 138 ? -21.680 -1.178 -61.749 1.00 44.07 160 ASP F N 1
ATOM 15086 C CA . ASP F 1 138 ? -21.562 -0.454 -60.477 1.00 44.62 160 ASP F CA 1
ATOM 15087 C C . ASP F 1 138 ? -22.719 0.527 -60.226 1.00 44.57 160 ASP F C 1
ATOM 15088 O O . ASP F 1 138 ? -22.779 1.169 -59.177 1.00 44.12 160 ASP F O 1
ATOM 15093 N N . GLY F 1 139 ? -23.632 0.633 -61.191 1.00 44.84 161 GLY F N 1
ATOM 15094 C CA . GLY F 1 139 ? -24.837 1.447 -61.034 1.00 44.98 161 GLY F CA 1
ATOM 15095 C C . GLY F 1 139 ? -24.835 2.727 -61.844 1.00 45.96 161 GLY F C 1
ATOM 15096 O O . GLY F 1 139 ? -25.886 3.327 -62.075 1.00 45.61 161 GLY F O 1
ATOM 15097 N N . SER F 1 140 ? -23.652 3.150 -62.271 1.00 47.57 162 SER F N 1
ATOM 15098 C CA . SER F 1 140 ? -23.521 4.358 -63.072 1.00 49.51 162 SER F CA 1
ATOM 15099 C C . SER F 1 140 ? -23.770 4.043 -64.540 1.00 50.00 162 SER F C 1
ATOM 15100 O O . SER F 1 140 ? -23.834 2.877 -64.934 1.00 48.84 162 SER F O 1
ATOM 15103 N N . TYR F 1 141 ? -23.920 5.094 -65.340 1.00 52.10 163 TYR F N 1
ATOM 15104 C CA . TYR F 1 141 ? -24.046 4.959 -66.783 1.00 52.31 163 TYR F CA 1
ATOM 15105 C C . TYR F 1 141 ? -22.746 4.433 -67.368 1.00 53.36 163 TYR F C 1
ATOM 15106 O O . TYR F 1 141 ? -21.663 4.729 -66.859 1.00 54.33 163 TYR F O 1
ATOM 15115 N N . ARG F 1 142 ? -22.864 3.640 -68.429 1.00 53.76 164 ARG F N 1
ATOM 15116 C CA . ARG F 1 142 ? -21.702 3.186 -69.179 1.00 55.09 164 ARG F CA 1
ATOM 15117 C C . ARG F 1 142 ? -21.196 4.326 -70.043 1.00 55.76 164 ARG F C 1
ATOM 15118 O O . ARG F 1 142 ? -21.979 5.159 -70.507 1.00 56.24 164 ARG F O 1
ATOM 15126 N N . SER F 1 143 ? -19.887 4.354 -70.266 1.00 56.13 165 SER F N 1
ATOM 15127 C CA . SER F 1 143 ? -19.294 5.300 -71.196 1.00 56.60 165 SER F CA 1
ATOM 15128 C C . SER F 1 143 ? -19.497 4.794 -72.630 1.00 56.81 165 SER F C 1
ATOM 15129 O O . SER F 1 143 ? -18.536 4.487 -73.340 1.00 57.28 165 SER F O 1
ATOM 15132 N N . THR F 1 144 ? -20.763 4.702 -73.039 1.00 56.25 166 THR F N 1
ATOM 15133 C CA . THR F 1 144 ? -21.123 4.221 -74.372 1.00 55.78 166 THR F CA 1
ATOM 15134 C C . THR F 1 144 ? -20.873 5.291 -75.425 1.00 57.06 166 THR F C 1
ATOM 15135 O O . THR F 1 144 ? -20.690 6.469 -75.105 1.00 57.86 166 THR F O 1
ATOM 15139 N N . ASN F 1 145 ? -20.869 4.862 -76.682 1.00 57.48 167 ASN F N 1
ATOM 15140 C CA . ASN F 1 145 ? -20.802 5.761 -77.826 1.00 58.74 167 ASN F CA 1
ATOM 15141 C C . ASN F 1 145 ? -21.891 6.836 -77.776 1.00 60.11 167 ASN F C 1
ATOM 15142 O O . ASN F 1 145 ? -21.619 8.019 -77.998 1.00 60.61 167 ASN F O 1
ATOM 15147 N N . TRP F 1 146 ? -23.116 6.413 -77.463 1.00 60.21 168 TRP F N 1
ATOM 15148 C CA . TRP F 1 146 ? -24.257 7.319 -77.353 1.00 61.28 168 TRP F CA 1
ATOM 15149 C C . TRP F 1 146 ? -24.071 8.347 -76.233 1.00 61.60 168 TRP F C 1
ATOM 15150 O O . TRP F 1 146 ? -24.302 9.542 -76.439 1.00 62.08 168 TRP F O 1
ATOM 15161 N N . VAL F 1 147 ? -23.647 7.869 -75.060 1.00 61.46 169 VAL F N 1
ATOM 15162 C CA . VAL F 1 147 ? -23.446 8.712 -73.872 1.00 60.88 169 VAL F CA 1
ATOM 15163 C C . VAL F 1 147 ? -22.375 9.777 -74.115 1.00 61.70 169 VAL F C 1
ATOM 15164 O O . VAL F 1 147 ? -22.575 10.945 -73.780 1.00 61.96 169 VAL F O 1
ATOM 15168 N N . GLN F 1 148 ? -21.255 9.369 -74.709 1.00 61.90 170 GLN F N 1
ATOM 15169 C CA . GLN F 1 148 ? -20.142 10.276 -74.989 1.00 63.24 170 GLN F CA 1
ATOM 15170 C C . GLN F 1 148 ? -20.531 11.414 -75.930 1.00 64.56 170 GLN F C 1
ATOM 15171 O O . GLN F 1 148 ? -20.184 12.570 -75.683 1.00 65.24 170 GLN F O 1
ATOM 15177 N N . ARG F 1 149 ? -21.256 11.076 -76.996 1.00 65.53 171 ARG F N 1
ATOM 15178 C CA . ARG F 1 149 ? -21.617 12.036 -78.045 1.00 67.79 171 ARG F CA 1
ATOM 15179 C C . ARG F 1 149 ? -22.649 13.075 -77.606 1.00 68.01 171 ARG F C 1
ATOM 15180 O O . ARG F 1 149 ? -22.570 14.241 -78.008 1.00 68.60 171 ARG F O 1
ATOM 15188 N N . VAL F 1 150 ? -23.615 12.639 -76.797 1.00 66.86 172 VAL F N 1
ATOM 15189 C CA . VAL F 1 150 ? -24.622 13.532 -76.221 1.00 67.02 172 VAL F CA 1
ATOM 15190 C C . VAL F 1 150 ? -24.038 14.233 -74.986 1.00 66.93 172 VAL F C 1
ATOM 15191 O O . VAL F 1 150 ? -24.373 15.388 -74.695 1.00 67.20 172 VAL F O 1
ATOM 15195 N N . GLY F 1 151 ? -23.158 13.527 -74.277 1.00 65.50 173 GLY F N 1
ATOM 15196 C CA . GLY F 1 151 ? -22.396 14.104 -73.170 1.00 65.42 173 GLY F CA 1
ATOM 15197 C C . GLY F 1 151 ? -22.916 13.749 -71.793 1.00 64.09 173 GLY F C 1
ATOM 15198 O O . GLY F 1 151 ? -22.274 14.053 -70.788 1.00 64.06 173 GLY F O 1
ATOM 15199 N N . ASP F 1 152 ? -24.076 13.101 -71.748 1.00 63.42 174 ASP F N 1
ATOM 15200 C CA . ASP F 1 152 ? -24.757 12.814 -70.492 1.00 64.16 174 ASP F CA 1
ATOM 15201 C C . ASP F 1 152 ? -25.668 11.597 -70.640 1.00 62.40 174 ASP F C 1
ATOM 15202 O O . ASP F 1 152 ? -26.343 11.443 -71.660 1.00 62.94 174 ASP F O 1
ATOM 15207 N N . GLY F 1 153 ? -25.682 10.744 -69.616 1.00 59.51 175 GLY F N 1
ATOM 15208 C CA . GLY F 1 153 ? -26.513 9.540 -69.603 1.00 56.87 175 GLY F CA 1
ATOM 15209 C C . GLY F 1 153 ? -28.003 9.829 -69.566 1.00 56.66 175 GLY F C 1
ATOM 15210 O O . GLY F 1 153 ? -28.755 9.343 -70.415 1.00 56.62 175 GLY F O 1
ATOM 15211 N N . ASP F 1 154 ? -28.425 10.626 -68.583 1.00 56.36 176 ASP F N 1
ATOM 15212 C CA . ASP F 1 154 ? -29.834 11.004 -68.407 1.00 55.26 176 ASP F CA 1
ATOM 15213 C C . ASP F 1 154 ? -30.441 11.672 -69.645 1.00 54.82 176 ASP F C 1
ATOM 15214 O O . ASP F 1 154 ? -31.622 11.497 -69.928 1.00 54.35 176 ASP F O 1
ATOM 15219 N N . THR F 1 155 ? -29.624 12.429 -70.373 1.00 55.50 177 THR F N 1
ATOM 15220 C CA . THR F 1 155 ? -30.067 13.133 -71.578 1.00 55.23 177 THR F CA 1
ATOM 15221 C C . THR F 1 155 ? -30.339 12.165 -72.732 1.00 54.81 177 THR F C 1
ATOM 15222 O O . THR F 1 155 ? -31.259 12.385 -73.523 1.00 55.09 177 THR F O 1
ATOM 15226 N N . VAL F 1 156 ? -29.541 11.101 -72.820 1.00 54.08 178 VAL F N 1
ATOM 15227 C CA . VAL F 1 156 ? -29.742 10.055 -73.828 1.00 54.21 178 VAL F CA 1
ATOM 15228 C C . VAL F 1 156 ? -31.072 9.345 -73.588 1.00 54.78 178 VAL F C 1
ATOM 15229 O O . VAL F 1 156 ? -31.895 9.229 -74.500 1.00 56.26 178 VAL F O 1
ATOM 15233 N N . VAL F 1 157 ? -31.278 8.894 -72.351 1.00 54.05 179 VAL F N 1
ATOM 15234 C CA . VAL F 1 157 ? -32.467 8.129 -71.979 1.00 53.22 179 VAL F CA 1
ATOM 15235 C C . VAL F 1 157 ? -33.747 8.962 -72.115 1.00 54.59 179 VAL F C 1
ATOM 15236 O O . VAL F 1 157 ? -34.717 8.516 -72.734 1.00 55.16 179 VAL F O 1
ATOM 15240 N N . ARG F 1 158 ? -33.736 10.171 -71.556 1.00 55.56 180 ARG F N 1
ATOM 15241 C CA . ARG F 1 158 ? -34.898 11.058 -71.596 1.00 55.74 180 ARG F CA 1
ATOM 15242 C C . ARG F 1 158 ? -35.366 11.286 -73.029 1.00 56.53 180 ARG F C 1
ATOM 15243 O O . ARG F 1 158 ? -36.558 11.187 -73.319 1.00 57.85 180 ARG F O 1
ATOM 15251 N N . ASN F 1 159 ? -34.420 11.575 -73.918 1.00 56.50 181 ASN F N 1
ATOM 15252 C CA . ASN F 1 159 ? -34.736 11.873 -75.311 1.00 57.12 181 ASN F CA 1
ATOM 15253 C C . ASN F 1 159 ? -35.219 10.664 -76.100 1.00 56.46 181 ASN F C 1
ATOM 15254 O O . ASN F 1 159 ? -36.116 10.787 -76.935 1.00 56.90 181 ASN F O 1
ATOM 15259 N N . ALA F 1 160 ? -34.631 9.501 -75.824 1.00 55.08 182 ALA F N 1
ATOM 15260 C CA . ALA F 1 160 ? -34.976 8.273 -76.537 1.00 54.62 182 ALA F CA 1
ATOM 15261 C C . ALA F 1 160 ? -36.429 7.885 -76.299 1.00 54.54 182 ALA F C 1
ATOM 15262 O O . ALA F 1 160 ? -37.151 7.545 -77.237 1.00 54.98 182 ALA F O 1
ATOM 15264 N N . PHE F 1 161 ? -36.850 7.956 -75.041 1.00 54.67 183 PHE F N 1
ATOM 15265 C CA . PHE F 1 161 ? -38.215 7.616 -74.656 1.00 55.73 183 PHE F CA 1
ATOM 15266 C C . PHE F 1 161 ? -39.222 8.676 -75.100 1.00 57.60 183 PHE F C 1
ATOM 15267 O O . PHE F 1 161 ? -40.375 8.354 -75.392 1.00 58.80 183 PHE F O 1
ATOM 15275 N N . ALA F 1 162 ? -38.780 9.933 -75.155 1.00 58.71 184 ALA F N 1
ATOM 15276 C CA . ALA F 1 162 ? -39.615 11.036 -75.634 1.00 60.22 184 ALA F CA 1
ATOM 15277 C C . ALA F 1 162 ? -39.883 10.924 -77.135 1.00 61.63 184 ALA F C 1
ATOM 15278 O O . ALA F 1 162 ? -41.029 11.046 -77.572 1.00 62.72 184 ALA F O 1
ATOM 15280 N N . PHE F 1 163 ? -38.823 10.687 -77.911 1.00 62.24 185 PHE F N 1
ATOM 15281 C CA . PHE F 1 163 ? -38.945 10.485 -79.353 1.00 63.86 185 PHE F CA 1
ATOM 15282 C C . PHE F 1 163 ? -39.815 9.268 -79.658 1.00 64.46 185 PHE F C 1
ATOM 15283 O O . PHE F 1 163 ? -40.683 9.323 -80.532 1.00 65.26 185 PHE F O 1
ATOM 15291 N N . ALA F 1 164 ? -39.589 8.180 -78.920 1.00 63.84 186 ALA F N 1
ATOM 15292 C CA . ALA F 1 164 ? -40.359 6.946 -79.087 1.00 64.28 186 ALA F CA 1
ATOM 15293 C C . ALA F 1 164 ? -41.851 7.143 -78.810 1.00 65.30 186 ALA F C 1
ATOM 15294 O O . ALA F 1 164 ? -42.696 6.574 -79.502 1.00 67.40 186 ALA F O 1
ATOM 15296 N N . GLN F 1 165 ? -42.164 7.958 -77.806 1.00 64.69 187 GLN F N 1
ATOM 15297 C CA . GLN F 1 165 ? -43.546 8.275 -77.456 1.00 63.84 187 GLN F CA 1
ATOM 15298 C C . GLN F 1 165 ? -44.195 9.156 -78.521 1.00 65.13 187 GLN F C 1
ATOM 15299 O O . GLN F 1 165 ? -45.386 9.018 -78.811 1.00 65.22 187 GLN F O 1
ATOM 15305 N N . ARG F 1 166 ? -43.401 10.056 -79.097 1.00 66.29 188 ARG F N 1
ATOM 15306 C CA . ARG F 1 166 ? -43.885 10.983 -80.115 1.00 69.07 188 ARG F CA 1
ATOM 15307 C C . ARG F 1 166 ? -44.169 10.278 -81.443 1.00 69.80 188 ARG F C 1
ATOM 15308 O O . ARG F 1 166 ? -45.190 10.543 -82.078 1.00 71.21 188 ARG F O 1
ATOM 15316 N N . TYR F 1 167 ? -43.274 9.381 -81.850 1.00 69.13 189 TYR F N 1
ATOM 15317 C CA . TYR F 1 167 ? -43.405 8.689 -83.137 1.00 69.65 189 TYR F CA 1
ATOM 15318 C C . TYR F 1 167 ? -44.202 7.384 -83.068 1.00 68.23 189 TYR F C 1
ATOM 15319 O O . TYR F 1 167 ? -44.720 6.921 -84.085 1.00 69.10 189 TYR F O 1
ATOM 15328 N N . ALA F 1 168 ? -44.300 6.804 -81.872 1.00 66.15 190 ALA F N 1
ATOM 15329 C CA . ALA F 1 168 ? -45.126 5.617 -81.636 1.00 65.06 190 ALA F CA 1
ATOM 15330 C C . ALA F 1 168 ? -45.953 5.769 -80.352 1.00 64.03 190 ALA F C 1
ATOM 15331 O O . ALA F 1 168 ? -45.583 5.226 -79.305 1.00 61.12 190 ALA F O 1
ATOM 15333 N N . PRO F 1 169 ? -47.078 6.513 -80.432 1.00 65.73 191 PRO F N 1
ATOM 15334 C CA . PRO F 1 169 ? -47.912 6.798 -79.256 1.00 65.52 191 PRO F CA 1
ATOM 15335 C C . PRO F 1 169 ? -48.685 5.583 -78.732 1.00 65.44 191 PRO F C 1
ATOM 15336 O O . PRO F 1 169 ? -49.076 5.562 -77.562 1.00 65.36 191 PRO F O 1
ATOM 15340 N N . ASP F 1 170 ? -48.894 4.588 -79.593 1.00 65.66 192 ASP F N 1
ATOM 15341 C CA . ASP F 1 170 ? -49.638 3.379 -79.235 1.00 64.68 192 ASP F CA 1
ATOM 15342 C C . ASP F 1 170 ? -48.783 2.350 -78.484 1.00 62.25 192 ASP F C 1
ATOM 15343 O O . ASP F 1 170 ? -49.309 1.529 -77.731 1.00 61.53 192 ASP F O 1
ATOM 15348 N N . ALA F 1 171 ? -47.468 2.412 -78.684 1.00 60.63 193 ALA F N 1
ATOM 15349 C CA . ALA F 1 171 ? -46.557 1.371 -78.206 1.00 58.68 193 ALA F CA 1
ATOM 15350 C C . ALA F 1 171 ? -46.130 1.534 -76.749 1.00 57.26 193 ALA F C 1
ATOM 15351 O O . ALA F 1 171 ? -46.012 2.654 -76.242 1.00 56.66 193 ALA F O 1
ATOM 15353 N N . GLN F 1 172 ? -45.905 0.399 -76.088 1.00 56.52 194 GLN F N 1
ATOM 15354 C CA . GLN F 1 172 ? -45.348 0.367 -74.738 1.00 54.72 194 GLN F CA 1
ATOM 15355 C C . GLN F 1 172 ? -43.836 0.567 -74.798 1.00 53.08 194 GLN F C 1
ATOM 15356 O O . GLN F 1 172 ? -43.142 -0.072 -75.593 1.00 51.43 194 GLN F O 1
ATOM 15362 N N . LEU F 1 173 ? -43.334 1.461 -73.955 1.00 52.06 195 LEU F N 1
ATOM 15363 C CA . LEU F 1 173 ? -41.920 1.804 -73.962 1.00 51.01 195 LEU F CA 1
ATOM 15364 C C . LEU F 1 173 ? -41.217 1.100 -72.813 1.00 49.96 195 LEU F C 1
ATOM 15365 O O . LEU F 1 173 ? -41.570 1.295 -71.645 1.00 50.18 195 LEU F O 1
ATOM 15370 N N . TYR F 1 174 ? -40.235 0.268 -73.155 1.00 48.50 196 TYR F N 1
ATOM 15371 C CA . TYR F 1 174 ? -39.485 -0.497 -72.162 1.00 46.55 196 TYR F CA 1
ATOM 15372 C C . TYR F 1 174 ? -38.018 -0.076 -72.071 1.00 46.12 196 TYR F C 1
ATOM 15373 O O . TYR F 1 174 ? -37.447 0.444 -73.037 1.00 46.67 196 TYR F O 1
ATOM 15382 N N . TYR F 1 175 ? -37.421 -0.300 -70.900 1.00 44.62 197 TYR F N 1
ATOM 15383 C CA . TYR F 1 175 ? -35.967 -0.337 -70.769 1.00 43.74 197 TYR F CA 1
ATOM 15384 C C . TYR F 1 175 ? -35.529 -1.782 -70.563 1.00 43.60 197 TYR F C 1
ATOM 15385 O O . TYR F 1 175 ? -36.169 -2.525 -69.823 1.00 44.44 197 TYR F O 1
ATOM 15394 N N . ASN F 1 176 ? -34.429 -2.167 -71.201 1.00 43.29 198 ASN F N 1
ATOM 15395 C CA . ASN F 1 176 ? -33.980 -3.556 -71.198 1.00 43.11 198 ASN F CA 1
ATOM 15396 C C . ASN F 1 176 ? -32.500 -3.678 -70.844 1.00 43.48 198 ASN F C 1
ATOM 15397 O O . ASN F 1 176 ? -31.688 -2.844 -71.258 1.00 44.63 198 ASN F O 1
ATOM 15402 N N . ASP F 1 177 ? -32.151 -4.711 -70.077 1.00 42.97 199 ASP F N 1
ATOM 15403 C CA . ASP F 1 177 ? -30.759 -4.920 -69.663 1.00 42.85 199 ASP F CA 1
ATOM 15404 C C . ASP F 1 177 ? -30.499 -6.319 -69.117 1.00 42.43 199 ASP F C 1
ATOM 15405 O O . ASP F 1 177 ? -31.417 -7.003 -68.661 1.00 42.88 199 ASP F O 1
ATOM 15410 N N . PHE F 1 178 ? -29.233 -6.725 -69.182 1.00 41.61 200 PHE F N 1
ATOM 15411 C CA . PHE F 1 178 ? -28.743 -7.950 -68.562 1.00 41.05 200 PHE F CA 1
ATOM 15412 C C . PHE F 1 178 ? -28.208 -7.601 -67.178 1.00 40.44 200 PHE F C 1
ATOM 15413 O O . PHE F 1 178 ? -27.904 -6.437 -66.911 1.00 40.08 200 PHE F O 1
ATOM 15421 N N . ASN F 1 179 ? -28.077 -8.611 -66.315 1.00 40.20 201 ASN F N 1
ATOM 15422 C CA . ASN F 1 179 ? -27.637 -8.425 -64.922 1.00 39.74 201 ASN F CA 1
ATOM 15423 C C . ASN F 1 179 ? -28.507 -7.418 -64.145 1.00 39.60 201 ASN F C 1
ATOM 15424 O O . ASN F 1 179 ? -28.008 -6.663 -63.303 1.00 39.51 201 ASN F O 1
ATOM 15429 N N . ALA F 1 180 ? -29.809 -7.419 -64.434 1.00 38.76 202 ALA F N 1
ATOM 15430 C CA . ALA F 1 180 ? -30.759 -6.505 -63.788 1.00 38.23 202 ALA F CA 1
ATOM 15431 C C . ALA F 1 180 ? -31.132 -6.946 -62.368 1.00 37.84 202 ALA F C 1
ATOM 15432 O O . ALA F 1 180 ? -31.813 -6.223 -61.639 1.00 36.90 202 ALA F O 1
ATOM 15434 N N . TRP F 1 181 ? -30.677 -8.141 -62.000 1.00 38.04 203 TRP F N 1
ATOM 15435 C CA . TRP F 1 181 ? -30.861 -8.707 -60.669 1.00 38.26 203 TRP F CA 1
ATOM 15436 C C . TRP F 1 181 ? -29.779 -8.228 -59.702 1.00 38.56 203 TRP F C 1
ATOM 15437 O O . TRP F 1 181 ? -29.949 -8.321 -58.485 1.00 38.49 203 TRP F O 1
ATOM 15448 N N . ARG F 1 182 ? -28.666 -7.737 -60.252 1.00 38.81 204 ARG F N 1
ATOM 15449 C CA . ARG F 1 182 ? -27.531 -7.265 -59.455 1.00 39.68 204 ARG F CA 1
ATOM 15450 C C . ARG F 1 182 ? -27.901 -6.033 -58.638 1.00 40.73 204 ARG F C 1
ATOM 15451 O O . ARG F 1 182 ? -28.323 -5.022 -59.204 1.00 41.51 204 ARG F O 1
ATOM 15459 N N . PRO F 1 183 ? -27.740 -6.118 -57.304 1.00 41.21 205 PRO F N 1
ATOM 15460 C CA . PRO F 1 183 ? -28.070 -5.024 -56.388 1.00 41.84 205 PRO F CA 1
ATOM 15461 C C . PRO F 1 183 ? -27.556 -3.650 -56.825 1.00 41.44 205 PRO F C 1
ATOM 15462 O O . PRO F 1 183 ? -28.321 -2.687 -56.810 1.00 42.47 205 PRO F O 1
ATOM 15466 N N . ALA F 1 184 ? -26.291 -3.556 -57.222 1.00 40.79 206 ALA F N 1
ATOM 15467 C CA . ALA F 1 184 ? -25.723 -2.263 -57.600 1.00 41.73 206 ALA F CA 1
ATOM 15468 C C . ALA F 1 184 ? -26.328 -1.729 -58.896 1.00 42.11 206 ALA F C 1
ATOM 15469 O O . ALA F 1 184 ? -26.691 -0.551 -58.975 1.00 42.68 206 ALA F O 1
ATOM 15471 N N . LYS F 1 185 ? -26.440 -2.602 -59.897 1.00 42.25 207 LYS F N 1
ATOM 15472 C CA . LYS F 1 185 ? -27.001 -2.244 -61.198 1.00 42.33 207 LYS F CA 1
ATOM 15473 C C . LYS F 1 185 ? -28.482 -1.895 -61.076 1.00 43.02 207 LYS F C 1
ATOM 15474 O O . LYS F 1 185 ? -28.954 -0.926 -61.679 1.00 43.86 207 LYS F O 1
ATOM 15480 N N . ARG F 1 186 ? -29.197 -2.693 -60.288 1.00 42.82 208 ARG F N 1
ATOM 15481 C CA . ARG F 1 186 ? -30.612 -2.479 -59.997 1.00 43.07 208 ARG F CA 1
ATOM 15482 C C . ARG F 1 186 ? -30.882 -1.039 -59.558 1.00 43.71 208 ARG F C 1
ATOM 15483 O O . ARG F 1 186 ? -31.797 -0.395 -60.073 1.00 44.06 208 ARG F O 1
ATOM 15491 N N . GLU F 1 187 ? -30.068 -0.543 -58.628 1.00 44.35 209 GLU F N 1
ATOM 15492 C CA . GLU F 1 187 ? -30.236 0.801 -58.060 1.00 45.58 209 GLU F CA 1
ATOM 15493 C C . GLU F 1 187 ? -30.039 1.927 -59.077 1.00 45.34 209 GLU F C 1
ATOM 15494 O O . GLU F 1 187 ? -30.590 3.017 -58.917 1.00 45.69 209 GLU F O 1
ATOM 15500 N N . GLY F 1 188 ? -29.252 1.658 -60.114 1.00 45.06 210 GLY F N 1
ATOM 15501 C CA . GLY F 1 188 ? -29.038 2.621 -61.189 1.00 44.69 210 GLY F CA 1
ATOM 15502 C C . GLY F 1 188 ? -30.239 2.689 -62.107 1.00 44.08 210 GLY F C 1
ATOM 15503 O O . GLY F 1 188 ? -30.644 3.775 -62.530 1.00 44.29 210 GLY F O 1
ATOM 15504 N N . ILE F 1 189 ? -30.807 1.520 -62.406 1.00 43.14 211 ILE F N 1
ATOM 15505 C CA . ILE F 1 189 ? -32.008 1.415 -63.234 1.00 43.31 211 ILE F CA 1
ATOM 15506 C C . ILE F 1 189 ? -33.203 2.090 -62.552 1.00 44.24 211 ILE F C 1
ATOM 15507 O O . ILE F 1 189 ? -33.909 2.880 -63.180 1.00 45.45 211 ILE F O 1
ATOM 15512 N N . VAL F 1 190 ? -33.408 1.787 -61.270 1.00 44.34 212 VAL F N 1
ATOM 15513 C CA . VAL F 1 190 ? -34.412 2.468 -60.444 1.00 45.10 212 VAL F CA 1
ATOM 15514 C C . VAL F 1 190 ? -34.229 3.989 -60.526 1.00 46.45 212 VAL F C 1
ATOM 15515 O O . VAL F 1 190 ? -35.180 4.721 -60.803 1.00 47.10 212 VAL F O 1
ATOM 15519 N N . ARG F 1 191 ? -32.996 4.441 -60.303 1.00 47.77 213 ARG F N 1
ATOM 15520 C CA . ARG F 1 191 ? -32.639 5.859 -60.337 1.00 50.15 213 ARG F CA 1
ATOM 15521 C C . ARG F 1 191 ? -32.972 6.509 -61.682 1.00 50.36 213 ARG F C 1
ATOM 15522 O O . ARG F 1 191 ? -33.444 7.651 -61.735 1.00 51.10 213 ARG F O 1
ATOM 15530 N N . MET F 1 192 ? -32.722 5.768 -62.760 1.00 49.26 214 MET F N 1
ATOM 15531 C CA . MET F 1 192 ? -32.959 6.236 -64.120 1.00 48.77 214 MET F CA 1
ATOM 15532 C C . MET F 1 192 ? -34.451 6.304 -64.460 1.00 49.45 214 MET F C 1
ATOM 15533 O O . MET F 1 192 ? -34.901 7.248 -65.116 1.00 50.59 214 MET F O 1
ATOM 15538 N N . VAL F 1 193 ? -35.207 5.300 -64.018 1.00 48.94 215 VAL F N 1
ATOM 15539 C CA . VAL F 1 193 ? -36.651 5.239 -64.268 1.00 49.09 215 VAL F CA 1
ATOM 15540 C C . VAL F 1 193 ? -37.386 6.352 -63.516 1.00 49.97 215 VAL F C 1
ATOM 15541 O O . VAL F 1 193 ? -38.334 6.938 -64.042 1.00 50.68 215 VAL F O 1
ATOM 15545 N N . LYS F 1 194 ? -36.937 6.643 -62.297 1.00 50.42 216 LYS F N 1
ATOM 15546 C CA . LYS F 1 194 ? -37.469 7.767 -61.522 1.00 51.38 216 LYS F CA 1
ATOM 15547 C C . LYS F 1 194 ? -37.184 9.093 -62.227 1.00 51.48 216 LYS F C 1
ATOM 15548 O O . LYS F 1 194 ? -38.079 9.930 -62.363 1.00 50.86 216 LYS F O 1
ATOM 15554 N N . MET F 1 195 ? -35.939 9.263 -62.680 1.00 51.53 217 MET F N 1
ATOM 15555 C CA . MET F 1 195 ? -35.531 10.415 -63.486 1.00 52.08 217 MET F CA 1
ATOM 15556 C C . MET F 1 195 ? -36.478 10.610 -64.671 1.00 53.93 217 MET F C 1
ATOM 15557 O O . MET F 1 195 ? -36.848 11.741 -64.993 1.00 55.40 217 MET F O 1
ATOM 15562 N N . LEU F 1 196 ? -36.859 9.501 -65.307 1.00 54.12 218 LEU F N 1
ATOM 15563 C CA . LEU F 1 196 ? -37.788 9.516 -66.437 1.00 55.42 218 LEU F CA 1
ATOM 15564 C C . LEU F 1 196 ? -39.213 9.880 -66.025 1.00 56.20 218 LEU F C 1
ATOM 15565 O O . LEU F 1 196 ? -39.847 10.725 -66.660 1.00 58.27 218 LEU F O 1
ATOM 15570 N N . GLN F 1 197 ? -39.712 9.232 -64.974 1.00 55.24 219 GLN F N 1
ATOM 15571 C CA . GLN F 1 197 ? -41.065 9.477 -64.480 1.00 55.25 219 GLN F CA 1
ATOM 15572 C C . GLN F 1 197 ? -41.224 10.910 -64.004 1.00 57.23 219 GLN F C 1
ATOM 15573 O O . GLN F 1 197 ? -42.235 11.556 -64.296 1.00 58.88 219 GLN F O 1
ATOM 15579 N N . GLN F 1 198 ? -40.222 11.405 -63.277 1.00 57.56 220 GLN F N 1
ATOM 15580 C CA . GLN F 1 198 ? -40.251 12.776 -62.777 1.00 58.21 220 GLN F CA 1
ATOM 15581 C C . GLN F 1 198 ? -40.131 13.778 -63.910 1.00 57.73 220 GLN F C 1
ATOM 15582 O O . GLN F 1 198 ? -40.665 14.877 -63.814 1.00 59.09 220 GLN F O 1
ATOM 15588 N N . ALA F 1 199 ? -39.448 13.385 -64.984 1.00 56.14 221 ALA F N 1
ATOM 15589 C CA . ALA F 1 199 ? -39.378 14.196 -66.199 1.00 55.96 221 ALA F CA 1
ATOM 15590 C C . ALA F 1 199 ? -40.714 14.205 -66.944 1.00 55.14 221 ALA F C 1
ATOM 15591 O O . ALA F 1 199 ? -40.969 15.087 -67.766 1.00 55.56 221 ALA F O 1
ATOM 15593 N N . GLY F 1 200 ? -41.560 13.223 -66.643 1.00 53.80 222 GLY F N 1
ATOM 15594 C CA . GLY F 1 200 ? -42.884 13.116 -67.248 1.00 53.21 222 GLY F CA 1
ATOM 15595 C C . GLY F 1 200 ? -42.867 12.385 -68.574 1.00 52.27 222 GLY F C 1
ATOM 15596 O O . GLY F 1 200 ? -43.757 12.574 -69.405 1.00 52.67 222 GLY F O 1
ATOM 15597 N N . VAL F 1 201 ? -41.847 11.552 -68.772 1.00 51.25 223 VAL F N 1
ATOM 15598 C CA . VAL F 1 201 ? -41.713 10.756 -69.991 1.00 50.72 223 VAL F CA 1
ATOM 15599 C C . VAL F 1 201 ? -42.317 9.372 -69.754 1.00 50.38 223 VAL F C 1
ATOM 15600 O O . VAL F 1 201 ? -42.155 8.794 -68.676 1.00 49.75 223 VAL F O 1
ATOM 15604 N N . ARG F 1 202 ? -43.018 8.859 -70.762 1.00 50.86 224 ARG F N 1
ATOM 15605 C CA . ARG F 1 202 ? -43.636 7.536 -70.695 1.00 50.87 224 ARG F CA 1
ATOM 15606 C C . ARG F 1 202 ? -42.591 6.425 -70.609 1.00 49.84 224 ARG F C 1
ATOM 15607 O O . ARG F 1 202 ? -41.617 6.412 -71.366 1.00 49.94 224 ARG F O 1
ATOM 15615 N N . ILE F 1 203 ? -42.801 5.514 -69.661 1.00 48.56 225 ILE F N 1
ATOM 15616 C CA . ILE F 1 203 ? -42.036 4.271 -69.552 1.00 46.78 225 ILE F CA 1
ATOM 15617 C C . ILE F 1 203 ? -42.925 3.213 -68.904 1.00 46.57 225 ILE F C 1
ATOM 15618 O O . ILE F 1 203 ? -43.337 3.356 -67.749 1.00 46.11 225 ILE F O 1
ATOM 15623 N N . ASP F 1 204 ? -43.232 2.165 -69.665 1.00 46.79 226 ASP F N 1
ATOM 15624 C CA . ASP F 1 204 ? -44.164 1.132 -69.215 1.00 46.95 226 ASP F CA 1
ATOM 15625 C C . ASP F 1 204 ? -43.486 0.025 -68.417 1.00 45.82 226 ASP F C 1
ATOM 15626 O O . ASP F 1 204 ? -44.072 -0.510 -67.477 1.00 45.68 226 ASP F O 1
ATOM 15631 N N . GLY F 1 205 ? -42.255 -0.319 -68.783 1.00 45.14 227 GLY F N 1
ATOM 15632 C CA . GLY F 1 205 ? -41.596 -1.451 -68.152 1.00 43.88 227 GLY F CA 1
ATOM 15633 C C . GLY F 1 205 ? -40.084 -1.466 -68.097 1.00 42.91 227 GLY F C 1
ATOM 15634 O O . GLY F 1 205 ? -39.405 -0.783 -68.865 1.00 42.52 227 GLY F O 1
ATOM 15635 N N . VAL F 1 206 ? -39.575 -2.251 -67.152 1.00 42.35 228 VAL F N 1
ATOM 15636 C CA . VAL F 1 206 ? -38.161 -2.590 -67.064 1.00 41.47 228 VAL F CA 1
ATOM 15637 C C . VAL F 1 206 ? -38.045 -4.061 -67.448 1.00 41.60 228 VAL F C 1
ATOM 15638 O O . VAL F 1 206 ? -38.786 -4.906 -66.937 1.00 41.38 228 VAL F O 1
ATOM 15642 N N . GLY F 1 207 ? -37.132 -4.353 -68.368 1.00 41.73 229 GLY F N 1
ATOM 15643 C CA . GLY F 1 207 ? -36.931 -5.706 -68.853 1.00 42.55 229 GLY F CA 1
ATOM 15644 C C . GLY F 1 207 ? -35.680 -6.332 -68.278 1.00 43.23 229 GLY F C 1
ATOM 15645 O O . GLY F 1 207 ? -34.580 -5.798 -68.429 1.00 43.70 229 GLY F O 1
ATOM 15646 N N . MET F 1 208 ? -35.860 -7.459 -67.598 1.00 44.08 230 MET F N 1
ATOM 15647 C CA . MET F 1 208 ? -34.746 -8.270 -67.127 1.00 44.69 230 MET F CA 1
ATOM 15648 C C . MET F 1 208 ? -34.483 -9.348 -68.175 1.00 45.54 230 MET F C 1
ATOM 15649 O O . MET F 1 208 ? -35.292 -10.266 -68.343 1.00 45.87 230 MET F O 1
ATOM 15654 N N . GLN F 1 209 ? -33.363 -9.227 -68.888 1.00 46.02 231 GLN F N 1
ATOM 15655 C CA . GLN F 1 209 ? -33.053 -10.126 -70.009 1.00 46.98 231 GLN F CA 1
ATOM 15656 C C . GLN F 1 209 ? -33.124 -11.604 -69.641 1.00 47.74 231 GLN F C 1
ATOM 15657 O O . GLN F 1 209 ? -33.692 -12.398 -70.384 1.00 48.42 231 GLN F O 1
ATOM 15663 N N . GLY F 1 210 ? -32.567 -11.970 -68.491 1.00 47.66 232 GLY F N 1
ATOM 15664 C CA . GLY F 1 210 ? -32.667 -13.344 -68.010 1.00 47.13 232 GLY F CA 1
ATOM 15665 C C . GLY F 1 210 ? -31.715 -14.311 -68.688 1.00 47.33 232 GLY F C 1
ATOM 15666 O O . GLY F 1 210 ? -31.932 -15.521 -68.659 1.00 47.98 232 GLY F O 1
ATOM 15667 N N . HIS F 1 211 ? -30.659 -13.785 -69.303 1.00 46.62 233 HIS F N 1
ATOM 15668 C CA . HIS F 1 211 ? -29.605 -14.625 -69.850 1.00 45.94 233 HIS F CA 1
ATOM 15669 C C . HIS F 1 211 ? -28.797 -15.169 -68.686 1.00 45.66 233 HIS F C 1
ATOM 15670 O O . HIS F 1 211 ? -27.728 -14.647 -68.351 1.00 45.50 233 HIS F O 1
ATOM 15677 N N . TRP F 1 212 ? -29.330 -16.213 -68.059 1.00 45.19 234 TRP F N 1
ATOM 15678 C CA . TRP F 1 212 ? -28.786 -16.711 -66.802 1.00 44.92 234 TRP F CA 1
ATOM 15679 C C . TRP F 1 212 ? -28.168 -18.108 -66.938 1.00 45.23 234 TRP F C 1
ATOM 15680 O O . TRP F 1 212 ? -28.058 -18.640 -68.047 1.00 46.04 234 TRP F O 1
ATOM 15691 N N . GLY F 1 213 ? -27.747 -18.681 -65.812 1.00 44.60 235 GLY F N 1
ATOM 15692 C CA . GLY F 1 213 ? -27.108 -19.993 -65.797 1.00 44.92 235 GLY F CA 1
ATOM 15693 C C . GLY F 1 213 ? -27.582 -20.864 -64.652 1.00 45.41 235 GLY F C 1
ATOM 15694 O O . GLY F 1 213 ? -28.490 -20.482 -63.909 1.00 45.74 235 GLY F O 1
ATOM 15695 N N . LEU F 1 214 ? -26.968 -22.039 -64.515 1.00 45.57 236 LEU F N 1
ATOM 15696 C CA . LEU F 1 214 ? -27.283 -22.969 -63.426 1.00 45.60 236 LEU F CA 1
ATOM 15697 C C . LEU F 1 214 ? -26.820 -22.435 -62.070 1.00 45.15 236 LEU F C 1
ATOM 15698 O O . LEU F 1 214 ? -27.500 -22.627 -61.062 1.00 46.25 236 LEU F O 1
ATOM 15703 N N . ASN F 1 215 ? -25.672 -21.761 -62.057 1.00 43.66 237 ASN F N 1
ATOM 15704 C CA . ASN F 1 215 ? -25.060 -21.289 -60.813 1.00 43.30 237 ASN F CA 1
ATOM 15705 C C . ASN F 1 215 ? -25.296 -19.817 -60.483 1.00 42.19 237 ASN F C 1
ATOM 15706 O O . ASN F 1 215 ? -24.801 -19.328 -59.471 1.00 42.24 237 ASN F O 1
ATOM 15711 N N . TYR F 1 216 ? -26.049 -19.116 -61.329 1.00 41.72 238 TYR F N 1
ATOM 15712 C CA . TYR F 1 216 ? -26.308 -17.685 -61.142 1.00 41.43 238 TYR F CA 1
ATOM 15713 C C . TYR F 1 216 ? -27.590 -17.252 -61.862 1.00 41.87 238 TYR F C 1
ATOM 15714 O O . TYR F 1 216 ? -27.942 -17.830 -62.896 1.00 43.50 238 TYR F O 1
ATOM 15723 N N . PRO F 1 217 ? -28.302 -16.246 -61.320 1.00 40.93 239 PRO F N 1
ATOM 15724 C CA . PRO F 1 217 ? -28.085 -15.610 -60.026 1.00 40.64 239 PRO F CA 1
ATOM 15725 C C . PRO F 1 217 ? -28.923 -16.268 -58.932 1.00 40.83 239 PRO F C 1
ATOM 15726 O O . PRO F 1 217 ? -29.618 -17.252 -59.193 1.00 41.12 239 PRO F O 1
ATOM 15730 N N . SER F 1 218 ? -28.853 -15.727 -57.719 1.00 40.58 240 SER F N 1
ATOM 15731 C CA . SER F 1 218 ? -29.638 -16.240 -56.604 1.00 40.93 240 SER F CA 1
ATOM 15732 C C . SER F 1 218 ? -31.106 -15.862 -56.772 1.00 40.91 240 SER F C 1
ATOM 15733 O O . SER F 1 218 ? -31.422 -14.840 -57.391 1.00 40.57 240 SER F O 1
ATOM 15736 N N . LEU F 1 219 ? -31.994 -16.690 -56.223 1.00 40.92 241 LEU F N 1
ATOM 15737 C CA . LEU F 1 219 ? -33.433 -16.410 -56.231 1.00 40.56 241 LEU F CA 1
ATOM 15738 C C . LEU F 1 219 ? -33.765 -15.133 -55.448 1.00 40.73 241 LEU F C 1
ATOM 15739 O O . LEU F 1 219 ? -34.774 -14.480 -55.723 1.00 40.73 241 LEU F O 1
ATOM 15744 N N . ARG F 1 220 ? -32.911 -14.790 -54.482 1.00 40.77 242 ARG F N 1
ATOM 15745 C CA . ARG F 1 220 ? -33.058 -13.572 -53.687 1.00 40.80 242 ARG F CA 1
ATOM 15746 C C . ARG F 1 220 ? -32.906 -12.328 -54.559 1.00 40.11 242 ARG F C 1
ATOM 15747 O O . ARG F 1 220 ? -33.816 -11.497 -54.616 1.00 40.39 242 ARG F O 1
ATOM 15755 N N . ASP F 1 221 ? -31.766 -12.220 -55.241 1.00 39.25 243 ASP F N 1
ATOM 15756 C CA . ASP F 1 221 ? -31.465 -11.080 -56.109 1.00 38.36 243 ASP F CA 1
ATOM 15757 C C . ASP F 1 221 ? -32.529 -10.883 -57.191 1.00 38.25 243 ASP F C 1
ATOM 15758 O O . ASP F 1 221 ? -32.942 -9.750 -57.452 1.00 38.59 243 ASP F O 1
ATOM 15763 N N . ILE F 1 222 ? -32.969 -11.986 -57.802 1.00 38.06 244 ILE F N 1
ATOM 15764 C CA . ILE F 1 222 ? -34.057 -11.973 -58.786 1.00 37.70 244 ILE F CA 1
ATOM 15765 C C . ILE F 1 222 ? -35.320 -11.370 -58.185 1.00 38.41 244 ILE F C 1
ATOM 15766 O O . ILE F 1 222 ? -35.922 -10.462 -58.767 1.00 37.91 244 ILE F O 1
ATOM 15771 N N . GLU F 1 223 ? -35.704 -11.890 -57.019 1.00 39.45 245 GLU F N 1
ATOM 15772 C CA . GLU F 1 223 ? -36.929 -11.494 -56.330 1.00 40.37 245 GLU F CA 1
ATOM 15773 C C . GLU F 1 223 ? -36.889 -10.035 -55.887 1.00 40.26 245 GLU F C 1
ATOM 15774 O O . GLU F 1 223 ? -37.887 -9.318 -56.002 1.00 40.02 245 GLU F O 1
ATOM 15780 N N . ASP F 1 224 ? -35.731 -9.607 -55.389 1.00 40.15 246 ASP F N 1
ATOM 15781 C CA . ASP F 1 224 ? -35.539 -8.236 -54.926 1.00 40.32 246 ASP F CA 1
ATOM 15782 C C . ASP F 1 224 ? -35.637 -7.251 -56.086 1.00 39.28 246 ASP F C 1
ATOM 15783 O O . ASP F 1 224 ? -36.162 -6.147 -55.927 1.00 38.45 246 ASP F O 1
ATOM 15788 N N . ALA F 1 225 ? -35.131 -7.667 -57.247 1.00 38.83 247 ALA F N 1
ATOM 15789 C CA . ALA F 1 225 ? -35.149 -6.846 -58.452 1.00 38.12 247 ALA F CA 1
ATOM 15790 C C . ALA F 1 225 ? -36.578 -6.599 -58.929 1.00 39.16 247 ALA F C 1
ATOM 15791 O O . ALA F 1 225 ? -36.956 -5.458 -59.197 1.00 39.84 247 ALA F O 1
ATOM 15793 N N . ILE F 1 226 ? -37.373 -7.665 -59.014 1.00 39.82 248 ILE F N 1
ATOM 15794 C CA . ILE F 1 226 ? -38.784 -7.554 -59.395 1.00 40.08 248 ILE F CA 1
ATOM 15795 C C . ILE F 1 226 ? -39.537 -6.613 -58.447 1.00 41.18 248 ILE F C 1
ATOM 15796 O O . ILE F 1 226 ? -40.209 -5.685 -58.902 1.00 41.41 248 ILE F O 1
ATOM 15801 N N . ASP F 1 227 ? -39.396 -6.842 -57.141 1.00 42.01 249 ASP F N 1
ATOM 15802 C CA . ASP F 1 227 ? -40.002 -5.987 -56.118 1.00 43.70 249 ASP F CA 1
ATOM 15803 C C . ASP F 1 227 ? -39.602 -4.517 -56.239 1.00 44.71 249 ASP F C 1
ATOM 15804 O O . ASP F 1 227 ? -40.442 -3.633 -56.066 1.00 45.89 249 ASP F O 1
ATOM 15809 N N . ALA F 1 228 ? -38.326 -4.263 -56.533 1.00 44.48 250 ALA F N 1
ATOM 15810 C CA . ALA F 1 228 ? -37.824 -2.897 -56.694 1.00 44.20 250 ALA F CA 1
ATOM 15811 C C . ALA F 1 228 ? -38.349 -2.240 -57.965 1.00 44.59 250 ALA F C 1
ATOM 15812 O O . ALA F 1 228 ? -38.688 -1.055 -57.953 1.00 45.68 250 ALA F O 1
ATOM 15814 N N . TYR F 1 229 ? -38.420 -3.006 -59.054 1.00 44.43 251 TYR F N 1
ATOM 15815 C CA . TYR F 1 229 ? -38.908 -2.471 -60.325 1.00 44.17 251 TYR F CA 1
ATOM 15816 C C . TYR F 1 229 ? -40.410 -2.228 -60.289 1.00 44.97 251 TYR F C 1
ATOM 15817 O O . TYR F 1 229 ? -40.872 -1.168 -60.714 1.00 46.28 251 TYR F O 1
ATOM 15826 N N . ALA F 1 230 ? -41.161 -3.194 -59.758 1.00 44.73 252 ALA F N 1
ATOM 15827 C CA . ALA F 1 230 ? -42.616 -3.062 -59.643 1.00 45.02 252 ALA F CA 1
ATOM 15828 C C . ALA F 1 230 ? -43.029 -1.921 -58.708 1.00 45.36 252 ALA F C 1
ATOM 15829 O O . ALA F 1 230 ? -44.065 -1.288 -58.921 1.00 45.43 252 ALA F O 1
ATOM 15831 N N . ALA F 1 231 ? -42.206 -1.652 -57.693 1.00 45.61 253 ALA F N 1
ATOM 15832 C CA . ALA F 1 231 ? -42.468 -0.569 -56.736 1.00 46.52 253 ALA F CA 1
ATOM 15833 C C . ALA F 1 231 ? -42.413 0.818 -57.386 1.00 47.21 253 ALA F C 1
ATOM 15834 O O . ALA F 1 231 ? -42.786 1.817 -56.763 1.00 47.51 253 ALA F O 1
ATOM 15836 N N . LEU F 1 232 ? -41.958 0.866 -58.638 1.00 47.62 254 LEU F N 1
ATOM 15837 C CA . LEU F 1 232 ? -41.900 2.110 -59.405 1.00 48.86 254 LEU F CA 1
ATOM 15838 C C . LEU F 1 232 ? -43.162 2.319 -60.246 1.00 50.05 254 LEU F C 1
ATOM 15839 O O . LEU F 1 232 ? -43.269 3.300 -60.984 1.00 50.84 254 LEU F O 1
ATOM 15844 N N . GLY F 1 233 ? -44.114 1.395 -60.130 1.00 50.45 255 GLY F N 1
ATOM 15845 C CA . GLY F 1 233 ? -45.379 1.482 -60.860 1.00 50.73 255 GLY F CA 1
ATOM 15846 C C . GLY F 1 233 ? -45.240 1.178 -62.339 1.00 50.49 255 GLY F C 1
ATOM 15847 O O . GLY F 1 233 ? -46.043 1.639 -63.152 1.00 51.08 255 GLY F O 1
ATOM 15848 N N . VAL F 1 234 ? -44.207 0.412 -62.685 1.00 49.76 256 VAL F N 1
ATOM 15849 C CA . VAL F 1 234 ? -43.975 -0.038 -64.060 1.00 48.68 256 VAL F CA 1
ATOM 15850 C C . VAL F 1 234 ? -43.987 -1.566 -64.120 1.00 48.49 256 VAL F C 1
ATOM 15851 O O . VAL F 1 234 ? -43.790 -2.238 -63.104 1.00 47.80 256 VAL F O 1
ATOM 15855 N N . LYS F 1 235 ? -44.218 -2.108 -65.312 1.00 49.51 257 LYS F N 1
ATOM 15856 C CA . LYS F 1 235 ? -44.326 -3.556 -65.498 1.00 49.90 257 LYS F CA 1
ATOM 15857 C C . LYS F 1 235 ? -42.952 -4.229 -65.614 1.00 48.80 257 LYS F C 1
ATOM 15858 O O . LYS F 1 235 ? -42.035 -3.694 -66.245 1.00 48.52 257 LYS F O 1
ATOM 15864 N N . VAL F 1 236 ? -42.818 -5.396 -64.989 1.00 47.12 258 VAL F N 1
ATOM 15865 C CA . VAL F 1 236 ? -41.565 -6.153 -65.005 1.00 45.78 258 VAL F CA 1
ATOM 15866 C C . VAL F 1 236 ? -41.682 -7.330 -65.976 1.00 45.88 258 VAL F C 1
ATOM 15867 O O . VAL F 1 236 ? -42.721 -7.993 -66.036 1.00 47.32 258 VAL F O 1
ATOM 15871 N N . MET F 1 237 ? -40.623 -7.575 -66.746 1.00 44.43 259 MET F N 1
ATOM 15872 C CA . MET F 1 237 ? -40.624 -8.640 -67.751 1.00 43.16 259 MET F CA 1
ATOM 15873 C C . MET F 1 237 ? -39.301 -9.379 -67.794 1.00 41.37 259 MET F C 1
ATOM 15874 O O . MET F 1 237 ? -38.237 -8.770 -67.682 1.00 41.10 259 MET F O 1
ATOM 15879 N N . ILE F 1 238 ? -39.375 -10.694 -67.962 1.00 40.36 260 ILE F N 1
ATOM 15880 C CA . ILE F 1 238 ? -38.202 -11.477 -68.330 1.00 39.12 260 ILE F CA 1
ATOM 15881 C C . ILE F 1 238 ? -38.221 -11.552 -69.850 1.00 39.10 260 ILE F C 1
ATOM 15882 O O . ILE F 1 238 ? -39.072 -12.219 -70.433 1.00 39.31 260 ILE F O 1
ATOM 15887 N N . THR F 1 239 ? -37.287 -10.851 -70.485 1.00 39.15 261 THR F N 1
ATOM 15888 C CA . THR F 1 239 ? -37.385 -10.546 -71.917 1.00 39.46 261 THR F CA 1
ATOM 15889 C C . THR F 1 239 ? -36.629 -11.489 -72.861 1.00 39.86 261 THR F C 1
ATOM 15890 O O . THR F 1 239 ? -37.065 -11.711 -73.994 1.00 40.26 261 THR F O 1
ATOM 15894 N N . GLU F 1 240 ? -35.499 -12.027 -72.399 1.00 39.83 262 GLU F N 1
ATOM 15895 C CA . GLU F 1 240 ? -34.605 -12.822 -73.248 1.00 40.04 262 GLU F CA 1
ATOM 15896 C C . GLU F 1 240 ? -34.098 -14.071 -72.518 1.00 39.09 262 GLU F C 1
ATOM 15897 O O . GLU F 1 240 ? -32.919 -14.413 -72.599 1.00 38.76 262 GLU F O 1
ATOM 15903 N N . LEU F 1 241 ? -34.998 -14.749 -71.812 1.00 38.83 263 LEU F N 1
ATOM 15904 C CA . LEU F 1 241 ? -34.631 -15.828 -70.889 1.00 38.36 263 LEU F CA 1
ATOM 15905 C C . LEU F 1 241 ? -33.984 -17.045 -71.547 1.00 38.88 263 LEU F C 1
ATOM 15906 O O . LEU F 1 241 ? -34.516 -17.596 -72.513 1.00 39.97 263 LEU F O 1
ATOM 15911 N N . ASP F 1 242 ? -32.831 -17.444 -71.009 1.00 38.43 264 ASP F N 1
ATOM 15912 C CA . ASP F 1 242 ? -32.204 -18.738 -71.307 1.00 38.84 264 ASP F CA 1
ATOM 15913 C C . ASP F 1 242 ? -31.269 -19.187 -70.181 1.00 38.77 264 ASP F C 1
ATOM 15914 O O . ASP F 1 242 ? -30.794 -18.364 -69.395 1.00 39.13 264 ASP F O 1
ATOM 15919 N N . ILE F 1 243 ? -31.018 -20.492 -70.102 1.00 39.38 265 ILE F N 1
ATOM 15920 C CA . ILE F 1 243 ? -30.180 -21.057 -69.042 1.00 39.43 265 ILE F CA 1
ATOM 15921 C C . ILE F 1 243 ? -28.906 -21.674 -69.608 1.00 40.35 265 ILE F C 1
ATOM 15922 O O . ILE F 1 243 ? -28.958 -22.666 -70.340 1.00 41.26 265 ILE F O 1
ATOM 15927 N N . ASP F 1 244 ? -27.768 -21.082 -69.257 1.00 40.23 266 ASP F N 1
ATOM 15928 C CA . ASP F 1 244 ? -26.465 -21.573 -69.700 1.00 40.69 266 ASP F CA 1
ATOM 15929 C C . ASP F 1 244 ? -26.007 -22.738 -68.822 1.00 40.39 266 ASP F C 1
ATOM 15930 O O . ASP F 1 244 ? -26.029 -22.645 -67.594 1.00 40.57 266 ASP F O 1
ATOM 15935 N N . VAL F 1 245 ? -25.594 -23.832 -69.455 1.00 40.48 267 VAL F N 1
ATOM 15936 C CA . VAL F 1 245 ? -25.244 -25.063 -68.730 1.00 40.63 267 VAL F CA 1
ATOM 15937 C C . VAL F 1 245 ? -23.761 -25.443 -68.824 1.00 40.95 267 VAL F C 1
ATOM 15938 O O . VAL F 1 245 ? -23.286 -26.315 -68.088 1.00 41.69 267 VAL F O 1
ATOM 15942 N N . LEU F 1 246 ? -23.036 -24.789 -69.726 1.00 40.50 268 LEU F N 1
ATOM 15943 C CA . LEU F 1 246 ? -21.640 -25.127 -69.974 1.00 40.54 268 LEU F CA 1
ATOM 15944 C C . LEU F 1 246 ? -20.717 -24.474 -68.943 1.00 39.88 268 LEU F C 1
ATOM 15945 O O . LEU F 1 246 ? -21.078 -23.459 -68.349 1.00 39.55 268 LEU F O 1
ATOM 15950 N N . PRO F 1 247 ? -19.526 -25.061 -68.721 1.00 40.00 269 PRO F N 1
ATOM 15951 C CA . PRO F 1 247 ? -18.556 -24.514 -67.768 1.00 39.28 269 PRO F CA 1
ATOM 15952 C C . PRO F 1 247 ? -18.208 -23.042 -68.009 1.00 38.47 269 PRO F C 1
ATOM 15953 O O . PRO F 1 247 ? -18.286 -22.556 -69.140 1.00 37.63 269 PRO F O 1
ATOM 15957 N N . LEU F 1 248 ? -17.824 -22.361 -66.929 1.00 38.16 270 LEU F N 1
ATOM 15958 C CA . LEU F 1 248 ? -17.548 -20.914 -66.895 1.00 37.71 270 LEU F CA 1
ATOM 15959 C C . LEU F 1 248 ? -18.776 -20.020 -67.124 1.00 37.91 270 LEU F C 1
ATOM 15960 O O . LEU F 1 248 ? -19.054 -19.132 -66.315 1.00 38.35 270 LEU F O 1
ATOM 15965 N N . THR F 1 249 ? -19.501 -20.243 -68.217 1.00 37.98 271 THR F N 1
ATOM 15966 C CA . THR F 1 249 ? -20.625 -19.371 -68.566 1.00 37.54 271 THR F CA 1
ATOM 15967 C C . THR F 1 249 ? -21.880 -19.671 -67.755 1.00 37.03 271 THR F C 1
ATOM 15968 O O . THR F 1 249 ? -22.814 -18.868 -67.736 1.00 37.14 271 THR F O 1
ATOM 15972 N N . LYS F 1 250 ? -21.887 -20.821 -67.081 1.00 36.97 272 LYS F N 1
ATOM 15973 C CA . LYS F 1 250 ? -22.942 -21.159 -66.120 1.00 36.80 272 LYS F CA 1
ATOM 15974 C C . LYS F 1 250 ? -22.708 -20.458 -64.768 1.00 37.32 272 LYS F C 1
ATOM 15975 O O . LYS F 1 250 ? -23.572 -20.481 -63.888 1.00 37.05 272 LYS F O 1
ATOM 15981 N N . GLU F 1 251 ? -21.540 -19.835 -64.619 1.00 37.87 273 GLU F N 1
ATOM 15982 C CA . GLU F 1 251 ? -21.150 -19.196 -63.367 1.00 38.59 273 GLU F CA 1
ATOM 15983 C C . GLU F 1 251 ? -21.460 -17.697 -63.357 1.00 38.43 273 GLU F C 1
ATOM 15984 O O . GLU F 1 251 ? -21.546 -17.079 -62.292 1.00 39.07 273 GLU F O 1
ATOM 15990 N N . GLY F 1 252 ? -21.621 -17.121 -64.544 1.00 37.87 274 GLY F N 1
ATOM 15991 C CA . GLY F 1 252 ? -21.862 -15.689 -64.693 1.00 37.63 274 GLY F CA 1
ATOM 15992 C C . GLY F 1 252 ? -21.988 -15.326 -66.158 1.00 38.23 274 GLY F C 1
ATOM 15993 O O . GLY F 1 252 ? -21.534 -16.072 -67.030 1.00 38.40 274 GLY F O 1
ATOM 15994 N N . GLN F 1 253 ? -22.606 -14.182 -66.433 1.00 38.80 275 GLN F N 1
ATOM 15995 C CA . GLN F 1 253 ? -22.771 -13.720 -67.807 1.00 39.51 275 GLN F CA 1
ATOM 15996 C C . GLN F 1 253 ? -21.517 -13.005 -68.285 1.00 40.31 275 GLN F C 1
ATOM 15997 O O . GLN F 1 253 ? -20.948 -12.177 -67.563 1.00 41.57 275 GLN F O 1
ATOM 16003 N N . ILE F 1 254 ? -21.093 -13.330 -69.503 1.00 40.08 276 ILE F N 1
ATOM 16004 C CA . ILE F 1 254 ? -19.907 -12.727 -70.098 1.00 39.60 276 ILE F CA 1
ATOM 16005 C C . ILE F 1 254 ? -20.306 -11.829 -71.262 1.00 39.02 276 ILE F C 1
ATOM 16006 O O . ILE F 1 254 ? -21.171 -12.182 -72.058 1.00 39.73 276 ILE F O 1
ATOM 16011 N N . ILE F 1 255 ? -19.687 -10.656 -71.327 1.00 38.91 277 ILE F N 1
ATOM 16012 C CA . ILE F 1 255 ? -19.825 -9.751 -72.466 1.00 39.29 277 ILE F CA 1
ATOM 16013 C C . ILE F 1 255 ? -18.460 -9.566 -73.131 1.00 40.88 277 ILE F C 1
ATOM 16014 O O . ILE F 1 255 ? -17.428 -9.943 -72.563 1.00 41.78 277 ILE F O 1
ATOM 16019 N N . GLY F 1 256 ? -18.456 -8.994 -74.334 1.00 41.41 278 GLY F N 1
ATOM 16020 C CA . GLY F 1 256 ? -17.213 -8.686 -75.036 1.00 41.71 278 GLY F CA 1
ATOM 16021 C C . GLY F 1 256 ? -16.773 -9.751 -76.021 1.00 42.33 278 GLY F C 1
ATOM 16022 O O . GLY F 1 256 ? -17.530 -10.670 -76.348 1.00 42.13 278 GLY F O 1
ATOM 16023 N N . THR F 1 257 ? -15.538 -9.617 -76.492 1.00 43.07 279 THR F N 1
ATOM 16024 C CA . THR F 1 257 ? -14.991 -10.503 -77.516 1.00 43.95 279 THR F CA 1
ATOM 16025 C C . THR F 1 257 ? -13.816 -11.316 -76.982 1.00 44.14 279 THR F C 1
ATOM 16026 O O . THR F 1 257 ? -13.104 -11.972 -77.749 1.00 45.08 279 THR F O 1
ATOM 16030 N N . GLY F 1 258 ? -13.626 -11.273 -75.665 1.00 43.44 280 GLY F N 1
ATOM 16031 C CA . GLY F 1 258 ? -12.509 -11.951 -75.008 1.00 43.88 280 GLY F CA 1
ATOM 16032 C C . GLY F 1 258 ? -12.482 -13.458 -75.208 1.00 43.98 280 GLY F C 1
ATOM 16033 O O . GLY F 1 258 ? -11.421 -14.041 -75.435 1.00 44.93 280 GLY F O 1
ATOM 16034 N N . MET F 1 259 ? -13.653 -14.083 -75.134 1.00 42.97 281 MET F N 1
ATOM 16035 C CA . MET F 1 259 ? -13.768 -15.538 -75.220 1.00 42.54 281 MET F CA 1
ATOM 16036 C C . MET F 1 259 ? -13.910 -16.039 -76.661 1.00 43.65 281 MET F C 1
ATOM 16037 O O . MET F 1 259 ? -14.048 -17.243 -76.902 1.00 43.94 281 MET F O 1
ATOM 16042 N N . ALA F 1 260 ? -13.880 -15.108 -77.613 1.00 44.00 282 ALA F N 1
ATOM 16043 C CA . ALA F 1 260 ? -13.885 -15.447 -79.035 1.00 44.35 282 ALA F CA 1
ATOM 16044 C C . ALA F 1 260 ? -12.449 -15.567 -79.524 1.00 44.82 282 ALA F C 1
ATOM 16045 O O . ALA F 1 260 ? -12.200 -15.772 -80.715 1.00 45.09 282 ALA F O 1
ATOM 16047 N N . HIS F 1 261 ? -11.515 -15.433 -78.581 1.00 44.64 283 HIS F N 1
ATOM 16048 C CA . HIS F 1 261 ? -10.084 -15.560 -78.833 1.00 45.23 283 HIS F CA 1
ATOM 16049 C C . HIS F 1 261 ? -9.763 -16.971 -79.304 1.00 46.23 283 HIS F C 1
ATOM 16050 O O . HIS F 1 261 ? -10.288 -17.955 -78.774 1.00 46.00 283 HIS F O 1
ATOM 16057 N N . LYS F 1 262 ? -8.891 -17.039 -80.306 1.00 47.69 284 LYS F N 1
ATOM 16058 C CA . LYS F 1 262 ? -8.485 -18.275 -80.975 1.00 48.59 284 LYS F CA 1
ATOM 16059 C C . LYS F 1 262 ? -8.051 -19.412 -80.028 1.00 48.43 284 LYS F C 1
ATOM 16060 O O . LYS F 1 262 ? -8.327 -20.587 -80.298 1.00 48.24 284 LYS F O 1
ATOM 16066 N N . GLN F 1 263 ? -7.416 -19.050 -78.913 1.00 48.02 285 GLN F N 1
ATOM 16067 C CA . GLN F 1 263 ? -6.871 -20.020 -77.952 1.00 47.79 285 GLN F CA 1
ATOM 16068 C C . GLN F 1 263 ? -7.923 -20.934 -77.308 1.00 47.08 285 GLN F C 1
ATOM 16069 O O . GLN F 1 263 ? -7.613 -22.053 -76.897 1.00 47.85 285 GLN F O 1
ATOM 16075 N N . PHE F 1 264 ? -9.161 -20.459 -77.229 1.00 45.78 286 PHE F N 1
ATOM 16076 C CA . PHE F 1 264 ? -10.220 -21.213 -76.565 1.00 45.02 286 PHE F CA 1
ATOM 16077 C C . PHE F 1 264 ? -10.813 -22.308 -77.447 1.00 45.12 286 PHE F C 1
ATOM 16078 O O . PHE F 1 264 ? -11.697 -23.048 -77.014 1.00 45.26 286 PHE F O 1
ATOM 16086 N N . GLN F 1 265 ? -10.320 -22.413 -78.677 1.00 46.08 287 GLN F N 1
ATOM 16087 C CA . GLN F 1 265 ? -10.741 -23.478 -79.590 1.00 46.73 287 GLN F CA 1
ATOM 16088 C C . GLN F 1 265 ? -9.775 -24.661 -79.564 1.00 47.38 287 GLN F C 1
ATOM 16089 O O . GLN F 1 265 ? -10.058 -25.705 -80.150 1.00 48.37 287 GLN F O 1
ATOM 16095 N N . LEU F 1 266 ? -8.640 -24.485 -78.883 1.00 47.13 288 LEU F N 1
ATOM 16096 C CA . LEU F 1 266 ? -7.612 -25.523 -78.764 1.00 47.54 288 LEU F CA 1
ATOM 16097 C C . LEU F 1 266 ? -8.060 -26.694 -77.878 1.00 47.56 288 LEU F C 1
ATOM 16098 O O . LEU F 1 266 ? -8.782 -26.483 -76.899 1.00 46.48 288 LEU F O 1
ATOM 16103 N N . PRO F 1 267 ? -7.631 -27.931 -78.223 1.00 48.59 289 PRO F N 1
ATOM 16104 C CA . PRO F 1 267 ? -8.014 -29.176 -77.551 1.00 48.44 289 PRO F CA 1
ATOM 16105 C C . PRO F 1 267 ? -8.298 -29.066 -76.047 1.00 47.57 289 PRO F C 1
ATOM 16106 O O . PRO F 1 267 ? -9.389 -29.436 -75.612 1.00 47.62 289 PRO F O 1
ATOM 16110 N N . GLU F 1 268 ? -7.341 -28.553 -75.273 1.00 47.29 290 GLU F N 1
ATOM 16111 C CA . GLU F 1 268 ? -7.489 -28.459 -73.813 1.00 47.07 290 GLU F CA 1
ATOM 16112 C C . GLU F 1 268 ? -8.647 -27.559 -73.375 1.00 46.37 290 GLU F C 1
ATOM 16113 O O . GLU F 1 268 ? -9.306 -27.828 -72.366 1.00 45.53 290 GLU F O 1
ATOM 16119 N N . PHE F 1 269 ? -8.885 -26.493 -74.134 1.00 46.35 291 PHE F N 1
ATOM 16120 C CA . PHE F 1 269 ? -9.979 -25.579 -73.836 1.00 45.89 291 PHE F CA 1
ATOM 16121 C C . PHE F 1 269 ? -11.282 -26.008 -74.492 1.00 46.81 291 PHE F C 1
ATOM 16122 O O . PHE F 1 269 ? -12.366 -25.608 -74.057 1.00 46.39 291 PHE F O 1
ATOM 16130 N N . LYS F 1 270 ? -11.169 -26.827 -75.534 1.00 48.55 292 LYS F N 1
ATOM 16131 C CA . LYS F 1 270 ? -12.333 -27.442 -76.153 1.00 49.66 292 LYS F CA 1
ATOM 16132 C C . LYS F 1 270 ? -12.897 -28.514 -75.216 1.00 48.99 292 LYS F C 1
ATOM 16133 O O . LYS F 1 270 ? -14.114 -28.623 -75.054 1.00 48.79 292 LYS F O 1
ATOM 16139 N N . ARG F 1 271 ? -12.009 -29.277 -74.582 1.00 48.67 293 ARG F N 1
ATOM 16140 C CA . ARG F 1 271 ? -12.416 -30.333 -73.652 1.00 48.60 293 ARG F CA 1
ATOM 16141 C C . ARG F 1 271 ? -12.993 -29.831 -72.329 1.00 47.19 293 ARG F C 1
ATOM 16142 O O . ARG F 1 271 ? -13.824 -30.509 -71.721 1.00 47.90 293 ARG F O 1
ATOM 16150 N N . PHE F 1 272 ? -12.557 -28.654 -71.884 1.00 45.53 294 PHE F N 1
ATOM 16151 C CA . PHE F 1 272 ? -13.060 -28.078 -70.638 1.00 43.69 294 PHE F CA 1
ATOM 16152 C C . PHE F 1 272 ? -14.320 -27.247 -70.839 1.00 43.03 294 PHE F C 1
ATOM 16153 O O . PHE F 1 272 ? -15.284 -27.394 -70.086 1.00 42.46 294 PHE F O 1
ATOM 16161 N N . LEU F 1 273 ? -14.302 -26.372 -71.844 1.00 42.96 295 LEU F N 1
ATOM 16162 C CA . LEU F 1 273 ? -15.396 -25.425 -72.074 1.00 42.71 295 LEU F CA 1
ATOM 16163 C C . LEU F 1 273 ? -16.570 -26.020 -72.854 1.00 43.67 295 LEU F C 1
ATOM 16164 O O . LEU F 1 273 ? -17.683 -25.491 -72.814 1.00 43.30 295 LEU F O 1
ATOM 16169 N N . ASP F 1 274 ? -16.318 -27.113 -73.566 1.00 45.48 296 ASP F N 1
ATOM 16170 C CA . ASP F 1 274 ? -17.346 -27.742 -74.385 1.00 46.72 296 ASP F CA 1
ATOM 16171 C C . ASP F 1 274 ? -17.292 -29.264 -74.222 1.00 48.03 296 ASP F C 1
ATOM 16172 O O . ASP F 1 274 ? -16.885 -29.981 -75.142 1.00 49.55 296 ASP F O 1
ATOM 16177 N N . PRO F 1 275 ? -17.704 -29.764 -73.042 1.00 48.08 297 PRO F N 1
ATOM 16178 C CA . PRO F 1 275 ? -17.587 -31.197 -72.767 1.00 49.07 297 PRO F CA 1
ATOM 16179 C C . PRO F 1 275 ? -18.784 -32.024 -73.244 1.00 49.66 297 PRO F C 1
ATOM 16180 O O . PRO F 1 275 ? -18.642 -33.228 -73.478 1.00 49.73 297 PRO F O 1
ATOM 16184 N N . TYR F 1 276 ? -19.938 -31.373 -73.397 1.00 49.98 298 TYR F N 1
ATOM 16185 C CA . TYR F 1 276 ? -21.204 -32.062 -73.659 1.00 50.82 298 TYR F CA 1
ATOM 16186 C C . TYR F 1 276 ? -21.552 -32.103 -75.144 1.00 52.76 298 TYR F C 1
ATOM 16187 O O . TYR F 1 276 ? -22.644 -31.694 -75.542 1.00 53.49 298 TYR F O 1
ATOM 16196 N N . ARG F 1 277 ? -20.629 -32.603 -75.961 1.00 55.04 299 ARG F N 1
ATOM 16197 C CA . ARG F 1 277 ? -20.848 -32.651 -77.405 1.00 56.97 299 ARG F CA 1
ATOM 16198 C C . ARG F 1 277 ? -21.653 -33.874 -77.832 1.00 58.65 299 ARG F C 1
ATOM 16199 O O . ARG F 1 277 ? -22.379 -33.819 -78.823 1.00 58.63 299 ARG F O 1
ATOM 16207 N N . ASP F 1 278 ? -21.531 -34.963 -77.072 1.00 60.39 300 ASP F N 1
ATOM 16208 C CA . ASP F 1 278 ? -22.238 -36.220 -77.362 1.00 62.30 300 ASP F CA 1
ATOM 16209 C C . ASP F 1 278 ? -23.604 -36.288 -76.668 1.00 62.08 300 ASP F C 1
ATOM 16210 O O . ASP F 1 278 ? -24.156 -37.376 -76.465 1.00 63.53 300 ASP F O 1
ATOM 16215 N N . GLY F 1 279 ? -24.143 -35.124 -76.312 1.00 60.08 301 GLY F N 1
ATOM 16216 C CA . GLY F 1 279 ? -25.377 -35.038 -75.536 1.00 58.88 301 GLY F CA 1
ATOM 16217 C C . GLY F 1 279 ? -25.136 -34.480 -74.144 1.00 57.18 301 GLY F C 1
ATOM 16218 O O . GLY F 1 279 ? -23.993 -34.231 -73.750 1.00 56.88 301 GLY F O 1
ATOM 16219 N N . LEU F 1 280 ? -26.217 -34.286 -73.397 1.00 56.25 302 LEU F N 1
ATOM 16220 C CA . LEU F 1 280 ? -26.132 -33.761 -72.041 1.00 54.68 302 LEU F CA 1
ATOM 16221 C C . LEU F 1 280 ? -26.268 -34.893 -71.022 1.00 55.27 302 LEU F C 1
ATOM 16222 O O . LEU F 1 280 ? -27.258 -35.626 -71.048 1.00 56.22 302 LEU F O 1
ATOM 16227 N N . PRO F 1 281 ? -25.272 -35.036 -70.124 1.00 55.22 303 PRO F N 1
ATOM 16228 C CA . PRO F 1 281 ? -25.237 -36.058 -69.067 1.00 56.29 303 PRO F CA 1
ATOM 16229 C C . PRO F 1 281 ? -26.450 -36.031 -68.130 1.00 57.02 303 PRO F C 1
ATOM 16230 O O . PRO F 1 281 ? -27.102 -34.991 -67.978 1.00 55.62 303 PRO F O 1
ATOM 16234 N N . ALA F 1 282 ? -26.721 -37.177 -67.505 1.00 58.65 304 ALA F N 1
ATOM 16235 C CA . ALA F 1 282 ? -27.909 -37.384 -66.677 1.00 59.87 304 ALA F CA 1
ATOM 16236 C C . ALA F 1 282 ? -28.074 -36.338 -65.577 1.00 60.15 304 ALA F C 1
ATOM 16237 O O . ALA F 1 282 ? -29.109 -35.671 -65.506 1.00 60.67 304 ALA F O 1
ATOM 16239 N N . ASP F 1 283 ? -27.053 -36.192 -64.734 1.00 60.79 305 ASP F N 1
ATOM 16240 C CA . ASP F 1 283 ? -27.089 -35.232 -63.629 1.00 60.71 305 ASP F CA 1
ATOM 16241 C C . ASP F 1 283 ? -27.276 -33.786 -64.098 1.00 58.79 305 ASP F C 1
ATOM 16242 O O . ASP F 1 283 ? -28.040 -33.037 -63.492 1.00 58.77 305 ASP F O 1
ATOM 16247 N N . VAL F 1 284 ? -26.599 -33.410 -65.183 1.00 57.68 306 VAL F N 1
ATOM 16248 C CA . VAL F 1 284 ? -26.712 -32.060 -65.749 1.00 56.48 306 VAL F CA 1
ATOM 16249 C C . VAL F 1 284 ? -28.098 -31.827 -66.353 1.00 57.06 306 VAL F C 1
ATOM 16250 O O . VAL F 1 284 ? -28.614 -30.708 -66.323 1.00 57.81 306 VAL F O 1
ATOM 16254 N N . GLN F 1 285 ? -28.694 -32.887 -66.896 1.00 57.24 307 GLN F N 1
ATOM 16255 C CA . GLN F 1 285 ? -30.046 -32.818 -67.451 1.00 56.30 307 GLN F CA 1
ATOM 16256 C C . GLN F 1 285 ? -31.072 -32.477 -66.370 1.00 56.11 307 GLN F C 1
ATOM 16257 O O . GLN F 1 285 ? -31.971 -31.660 -66.593 1.00 55.54 307 GLN F O 1
ATOM 16263 N N . ALA F 1 286 ? -30.921 -33.107 -65.205 1.00 56.57 308 ALA F N 1
ATOM 16264 C CA . ALA F 1 286 ? -31.805 -32.880 -64.062 1.00 56.49 308 ALA F CA 1
ATOM 16265 C C . ALA F 1 286 ? -31.682 -31.457 -63.518 1.00 55.42 308 ALA F C 1
ATOM 16266 O O . ALA F 1 286 ? -32.690 -30.835 -63.175 1.00 55.55 308 ALA F O 1
ATOM 16268 N N . GLN F 1 287 ? -30.447 -30.952 -63.455 1.00 54.51 309 GLN F N 1
ATOM 16269 C CA . GLN F 1 287 ? -30.157 -29.599 -62.967 1.00 53.01 309 GLN F CA 1
ATOM 16270 C C . GLN F 1 287 ? -30.859 -28.526 -63.792 1.00 52.79 309 GLN F C 1
ATOM 16271 O O . GLN F 1 287 ? -31.405 -27.570 -63.236 1.00 51.95 309 GLN F O 1
ATOM 16277 N N . LEU F 1 288 ? -30.822 -28.691 -65.115 1.00 53.11 310 LEU F N 1
ATOM 16278 C CA . LEU F 1 288 ? -31.492 -27.785 -66.046 1.00 52.75 310 LEU F CA 1
ATOM 16279 C C . LEU F 1 288 ? -33.008 -27.791 -65.842 1.00 53.84 310 LEU F C 1
ATOM 16280 O O . LEU F 1 288 ? -33.646 -26.734 -65.881 1.00 53.97 310 LEU F O 1
ATOM 16285 N N . ARG F 1 289 ? -33.577 -28.978 -65.624 1.00 54.61 311 ARG F N 1
ATOM 16286 C CA . ARG F 1 289 ? -34.997 -29.095 -65.306 1.00 54.96 311 ARG F CA 1
ATOM 16287 C C . ARG F 1 289 ? -35.295 -28.344 -64.012 1.00 53.61 311 ARG F C 1
ATOM 16288 O O . ARG F 1 289 ? -36.175 -27.482 -63.985 1.00 53.95 311 ARG F O 1
ATOM 16296 N N . ASP F 1 290 ? -34.539 -28.654 -62.958 1.00 52.10 312 ASP F N 1
ATOM 16297 C CA . ASP F 1 290 ? -34.712 -28.019 -61.650 1.00 50.67 312 ASP F CA 1
ATOM 16298 C C . ASP F 1 290 ? -34.540 -26.510 -61.704 1.00 48.83 312 ASP F C 1
ATOM 16299 O O . ASP F 1 290 ? -35.238 -25.781 -61.001 1.00 49.57 312 ASP F O 1
ATOM 16304 N N . ARG F 1 291 ? -33.611 -26.049 -62.538 1.00 47.01 313 ARG F N 1
ATOM 16305 C CA . ARG F 1 291 ? -33.327 -24.625 -62.668 1.00 44.59 313 ARG F CA 1
ATOM 16306 C C . ARG F 1 291 ? -34.510 -23.873 -63.271 1.00 44.18 313 ARG F C 1
ATOM 16307 O O . ARG F 1 291 ? -34.927 -22.843 -62.743 1.00 43.81 313 ARG F O 1
ATOM 16315 N N . TYR F 1 292 ? -35.050 -24.399 -64.367 1.00 44.05 314 TYR F N 1
ATOM 16316 C CA . TYR F 1 292 ? -36.242 -23.827 -64.984 1.00 44.08 314 TYR F CA 1
ATOM 16317 C C . TYR F 1 292 ? -37.484 -23.957 -64.092 1.00 44.93 314 TYR F C 1
ATOM 16318 O O . TYR F 1 292 ? -38.347 -23.071 -64.085 1.00 44.38 314 TYR F O 1
ATOM 16327 N N . ALA F 1 293 ? -37.562 -25.062 -63.348 1.00 45.91 315 ALA F N 1
ATOM 16328 C CA . ALA F 1 293 ? -38.696 -25.339 -62.461 1.00 46.65 315 ALA F CA 1
ATOM 16329 C C . ALA F 1 293 ? -38.821 -24.308 -61.342 1.00 46.15 315 ALA F C 1
ATOM 16330 O O . ALA F 1 293 ? -39.919 -23.826 -61.067 1.00 46.20 315 ALA F O 1
ATOM 16332 N N . GLU F 1 294 ? -37.695 -23.971 -60.713 1.00 45.60 316 GLU F N 1
ATOM 16333 C CA . GLU F 1 294 ? -37.681 -23.004 -59.612 1.00 45.32 316 GLU F CA 1
ATOM 16334 C C . GLU F 1 294 ? -37.824 -21.560 -60.091 1.00 43.99 316 GLU F C 1
ATOM 16335 O O . GLU F 1 294 ? -38.387 -20.720 -59.386 1.00 43.59 316 GLU F O 1
ATOM 16341 N N . LEU F 1 295 ? -37.324 -21.280 -61.291 1.00 43.36 317 LEU F N 1
ATOM 16342 C CA . LEU F 1 295 ? -37.392 -19.935 -61.848 1.00 42.77 317 LEU F CA 1
ATOM 16343 C C . LEU F 1 295 ? -38.810 -19.558 -62.251 1.00 43.40 317 LEU F C 1
ATOM 16344 O O . LEU F 1 295 ? -39.278 -18.475 -61.911 1.00 44.78 317 LEU F O 1
ATOM 16349 N N . PHE F 1 296 ? -39.498 -20.452 -62.954 1.00 43.71 318 PHE F N 1
ATOM 16350 C CA . PHE F 1 296 ? -40.897 -20.209 -63.308 1.00 44.11 318 PHE F CA 1
ATOM 16351 C C . PHE F 1 296 ? -41.836 -20.307 -62.110 1.00 44.95 318 PHE F C 1
ATOM 16352 O O . PHE F 1 296 ? -42.913 -19.712 -62.117 1.00 45.50 318 PHE F O 1
ATOM 16360 N N . ALA F 1 297 ? -41.427 -21.059 -61.089 1.00 45.60 319 ALA F N 1
ATOM 16361 C CA . ALA F 1 297 ? -42.135 -21.067 -59.811 1.00 46.28 319 ALA F CA 1
ATOM 16362 C C . ALA F 1 297 ? -42.093 -19.663 -59.223 1.00 46.57 319 ALA F C 1
ATOM 16363 O O . ALA F 1 297 ? -43.124 -19.115 -58.829 1.00 47.22 319 ALA F O 1
ATOM 16365 N N . LEU F 1 298 ? -40.894 -19.084 -59.189 1.00 46.55 320 LEU F N 1
ATOM 16366 C CA . LEU F 1 298 ? -40.702 -17.707 -58.755 1.00 46.62 320 LEU F CA 1
ATOM 16367 C C . LEU F 1 298 ? -41.536 -16.753 -59.618 1.00 46.45 320 LEU F C 1
ATOM 16368 O O . LEU F 1 298 ? -42.220 -15.878 -59.086 1.00 47.04 320 LEU F O 1
ATOM 16373 N N . PHE F 1 299 ? -41.494 -16.937 -60.938 1.00 45.30 321 PHE F N 1
ATOM 16374 C CA . PHE F 1 299 ? -42.216 -16.057 -61.860 1.00 45.25 321 PHE F CA 1
ATOM 16375 C C . PHE F 1 299 ? -43.730 -16.098 -61.662 1.00 46.74 321 PHE F C 1
ATOM 16376 O O . PHE F 1 299 ? -44.372 -15.050 -61.571 1.00 47.62 321 PHE F O 1
ATOM 16384 N N . TRP F 1 300 ? -44.288 -17.305 -61.589 1.00 47.98 322 TRP F N 1
ATOM 16385 C CA . TRP F 1 300 ? -45.722 -17.491 -61.391 1.00 49.33 322 TRP F CA 1
ATOM 16386 C C . TRP F 1 300 ? -46.199 -16.936 -60.049 1.00 49.92 322 TRP F C 1
ATOM 16387 O O . TRP F 1 300 ? -47.284 -16.358 -59.966 1.00 50.90 322 TRP F O 1
ATOM 16398 N N . ARG F 1 301 ? -45.387 -17.110 -59.008 1.00 49.59 323 ARG F N 1
ATOM 16399 C CA . ARG F 1 301 ? -45.705 -16.585 -57.678 1.00 49.87 323 ARG F CA 1
ATOM 16400 C C . ARG F 1 301 ? -45.811 -15.055 -57.683 1.00 49.54 323 ARG F C 1
ATOM 16401 O O . ARG F 1 301 ? -46.596 -14.477 -56.924 1.00 50.02 323 ARG F O 1
ATOM 16409 N N . LYS F 1 302 ? -45.035 -14.414 -58.553 1.00 48.78 324 LYS F N 1
ATOM 16410 C CA . LYS F 1 302 ? -44.999 -12.954 -58.632 1.00 49.52 324 LYS F CA 1
ATOM 16411 C C . LYS F 1 302 ? -45.721 -12.423 -59.873 1.00 50.06 324 LYS F C 1
ATOM 16412 O O . LYS F 1 302 ? -45.456 -11.305 -60.323 1.00 49.50 324 LYS F O 1
ATOM 16418 N N . ARG F 1 303 ? -46.652 -13.221 -60.395 1.00 51.35 325 ARG F N 1
ATOM 16419 C CA . ARG F 1 303 ? -47.334 -12.932 -61.663 1.00 52.70 325 ARG F CA 1
ATOM 16420 C C . ARG F 1 303 ? -48.037 -11.574 -61.726 1.00 53.34 325 ARG F C 1
ATOM 16421 O O . ARG F 1 303 ? -48.120 -10.963 -62.798 1.00 52.43 325 ARG F O 1
ATOM 16429 N N . ASP F 1 304 ? -48.539 -11.109 -60.584 1.00 54.42 326 ASP F N 1
ATOM 16430 C CA . ASP F 1 304 ? -49.240 -9.825 -60.521 1.00 55.74 326 ASP F CA 1
ATOM 16431 C C . ASP F 1 304 ? -48.284 -8.641 -60.717 1.00 53.95 326 ASP F C 1
ATOM 16432 O O . ASP F 1 304 ? -48.719 -7.491 -60.829 1.00 54.31 326 ASP F O 1
ATOM 16437 N N . LYS F 1 305 ? -46.988 -8.940 -60.778 1.00 51.10 327 LYS F N 1
ATOM 16438 C CA . LYS F 1 305 ? -45.957 -7.929 -60.997 1.00 49.07 327 LYS F CA 1
ATOM 16439 C C . LYS F 1 305 ? -45.239 -8.116 -62.342 1.00 48.09 327 LYS F C 1
ATOM 16440 O O . LYS F 1 305 ? -44.492 -7.239 -62.782 1.00 47.11 327 LYS F O 1
ATOM 16446 N N . ILE F 1 306 ? -45.490 -9.253 -62.992 1.00 48.06 328 ILE F N 1
ATOM 16447 C CA . ILE F 1 306 ? -44.849 -9.605 -64.265 1.00 46.57 328 ILE F CA 1
ATOM 16448 C C . ILE F 1 306 ? -45.841 -9.552 -65.436 1.00 46.90 328 ILE F C 1
ATOM 16449 O O . ILE F 1 306 ? -46.902 -10.179 -65.391 1.00 47.73 328 ILE F O 1
ATOM 16454 N N . ALA F 1 307 ? -45.480 -8.800 -66.477 1.00 45.99 329 ALA F N 1
ATOM 16455 C CA . ALA F 1 307 ? -46.333 -8.615 -67.657 1.00 45.34 329 ALA F CA 1
ATOM 16456 C C . ALA F 1 307 ? -46.017 -9.600 -68.775 1.00 45.01 329 ALA F C 1
ATOM 16457 O O . ALA F 1 307 ? -46.904 -9.965 -69.553 1.00 45.53 329 ALA F O 1
ATOM 16459 N N . ARG F 1 308 ? -44.752 -10.012 -68.855 1.00 43.56 330 ARG F N 1
ATOM 16460 C CA . ARG F 1 308 ? -44.286 -10.918 -69.900 1.00 42.64 330 ARG F CA 1
ATOM 16461 C C . ARG F 1 308 ? -43.072 -11.726 -69.451 1.00 41.69 330 ARG F C 1
ATOM 16462 O O . ARG F 1 308 ? -42.216 -11.224 -68.724 1.00 40.57 330 ARG F O 1
ATOM 16470 N N . VAL F 1 309 ? -43.027 -12.987 -69.874 1.00 42.11 331 VAL F N 1
ATOM 16471 C CA . VAL F 1 309 ? -41.823 -13.808 -69.785 1.00 41.91 331 VAL F CA 1
ATOM 16472 C C . VAL F 1 309 ? -41.523 -14.390 -71.170 1.00 43.61 331 VAL F C 1
ATOM 16473 O O . VAL F 1 309 ? -42.302 -15.182 -71.711 1.00 44.63 331 VAL F O 1
ATOM 16477 N N . SER F 1 310 ? -40.397 -13.971 -71.743 1.00 44.10 332 SER F N 1
ATOM 16478 C CA . SER F 1 310 ? -39.996 -14.399 -73.078 1.00 45.06 332 SER F CA 1
ATOM 16479 C C . SER F 1 310 ? -38.681 -15.152 -73.041 1.00 44.74 332 SER F C 1
ATOM 16480 O O . SER F 1 310 ? -37.666 -14.629 -72.573 1.00 43.09 332 SER F O 1
ATOM 16483 N N . VAL F 1 311 ? -38.711 -16.385 -73.536 1.00 46.42 333 VAL F N 1
ATOM 16484 C CA . VAL F 1 311 ? -37.494 -17.172 -73.729 1.00 46.88 333 VAL F CA 1
ATOM 16485 C C . VAL F 1 311 ? -36.800 -16.728 -75.013 1.00 48.12 333 VAL F C 1
ATOM 16486 O O . VAL F 1 311 ? -37.458 -16.298 -75.965 1.00 48.57 333 VAL F O 1
ATOM 16490 N N . TRP F 1 312 ? -35.473 -16.819 -75.032 1.00 48.81 334 TRP F N 1
ATOM 16491 C CA . TRP F 1 312 ? -34.698 -16.335 -76.172 1.00 50.18 334 TRP F CA 1
ATOM 16492 C C . TRP F 1 312 ? -34.460 -17.428 -77.214 1.00 51.22 334 TRP F C 1
ATOM 16493 O O . TRP F 1 312 ? -33.319 -17.783 -77.523 1.00 52.50 334 TRP F O 1
ATOM 16504 N N . GLY F 1 313 ? -35.557 -17.953 -77.753 1.00 52.49 335 GLY F N 1
ATOM 16505 C CA . GLY F 1 313 ? -35.506 -18.985 -78.784 1.00 53.25 335 GLY F CA 1
ATOM 16506 C C . GLY F 1 313 ? -36.414 -20.170 -78.519 1.00 53.16 335 GLY F C 1
ATOM 16507 O O . GLY F 1 313 ? -36.927 -20.348 -77.410 1.00 52.78 335 GLY F O 1
ATOM 16508 N N . VAL F 1 314 ? -36.606 -20.986 -79.550 1.00 53.47 336 VAL F N 1
ATOM 16509 C CA . VAL F 1 314 ? -37.437 -22.177 -79.443 1.00 54.20 336 VAL F CA 1
ATOM 16510 C C . VAL F 1 314 ? -36.549 -23.408 -79.261 1.00 54.26 336 VAL F C 1
ATOM 16511 O O . VAL F 1 314 ? -36.544 -24.019 -78.191 1.00 53.72 336 VAL F O 1
ATOM 16515 N N . SER F 1 315 ? -35.790 -23.748 -80.301 1.00 55.33 337 SER F N 1
ATOM 16516 C CA . SER F 1 315 ? -34.930 -24.930 -80.297 1.00 56.04 337 SER F CA 1
ATOM 16517 C C . SER F 1 315 ? -33.499 -24.612 -79.874 1.00 55.90 337 SER F C 1
ATOM 16518 O O . SER F 1 315 ? -33.049 -23.475 -79.981 1.00 55.38 337 SER F O 1
ATOM 16521 N N . ASP F 1 316 ? -32.786 -25.633 -79.410 1.00 57.15 338 ASP F N 1
ATOM 16522 C CA . ASP F 1 316 ? -31.414 -25.473 -78.942 1.00 57.11 338 ASP F CA 1
ATOM 16523 C C . ASP F 1 316 ? -30.427 -25.086 -80.043 1.00 58.42 338 ASP F C 1
ATOM 16524 O O . ASP F 1 316 ? -29.499 -24.314 -79.792 1.00 58.83 338 ASP F O 1
ATOM 16529 N N . ASP F 1 317 ? -30.632 -25.605 -81.254 1.00 59.81 339 ASP F N 1
ATOM 16530 C CA . ASP F 1 317 ? -29.684 -25.385 -82.353 1.00 61.13 339 ASP F CA 1
ATOM 16531 C C . ASP F 1 317 ? -29.676 -23.950 -82.901 1.00 60.64 339 ASP F C 1
ATOM 16532 O O . ASP F 1 317 ? -28.728 -23.548 -83.574 1.00 60.19 339 ASP F O 1
ATOM 16537 N N . MET F 1 318 ? -30.728 -23.190 -82.612 1.00 61.67 340 MET F N 1
ATOM 16538 C CA . MET F 1 318 ? -30.836 -21.812 -83.090 1.00 62.58 340 MET F CA 1
ATOM 16539 C C . MET F 1 318 ? -30.279 -20.792 -82.097 1.00 59.97 340 MET F C 1
ATOM 16540 O O . MET F 1 318 ? -30.157 -19.611 -82.430 1.00 60.19 340 MET F O 1
ATOM 16545 N N . SER F 1 319 ? -29.944 -21.250 -80.891 1.00 57.66 341 SER F N 1
ATOM 16546 C CA . SER F 1 319 ? -29.563 -20.356 -79.791 1.00 55.71 341 SER F CA 1
ATOM 16547 C C . SER F 1 319 ? -28.227 -19.647 -80.000 1.00 55.37 341 SER F C 1
ATOM 16548 O O . SER F 1 319 ? -27.257 -20.246 -80.476 1.00 55.89 341 SER F O 1
ATOM 16551 N N . TRP F 1 320 ? -28.192 -18.368 -79.624 1.00 54.03 342 TRP F N 1
ATOM 16552 C CA . TRP F 1 320 ? -26.981 -17.548 -79.710 1.00 52.86 342 TRP F CA 1
ATOM 16553 C C . TRP F 1 320 ? -25.885 -18.059 -78.769 1.00 51.90 342 TRP F C 1
ATOM 16554 O O . TRP F 1 320 ? -24.697 -17.815 -79.000 1.00 51.94 342 TRP F O 1
ATOM 16565 N N . LYS F 1 321 ? -26.302 -18.788 -77.732 1.00 50.60 343 LYS F N 1
ATOM 16566 C CA . LYS F 1 321 ? -25.414 -19.289 -76.675 1.00 49.40 343 LYS F CA 1
ATOM 16567 C C . LYS F 1 321 ? -24.415 -20.347 -77.149 1.00 50.46 343 LYS F C 1
ATOM 16568 O O . LYS F 1 321 ? -23.383 -20.565 -76.503 1.00 51.08 343 LYS F O 1
ATOM 16574 N N . ASN F 1 322 ? -24.729 -21.006 -78.264 1.00 51.34 344 ASN F N 1
ATOM 16575 C CA . ASN F 1 322 ? -23.843 -22.005 -78.861 1.00 51.37 344 ASN F CA 1
ATOM 16576 C C . ASN F 1 322 ? -22.571 -21.384 -79.429 1.00 51.52 344 ASN F C 1
ATOM 16577 O O . ASN F 1 322 ? -21.502 -21.988 -79.360 1.00 52.18 344 ASN F O 1
ATOM 16582 N N . ASP F 1 323 ? -22.694 -20.176 -79.980 1.00 51.69 345 ASP F N 1
ATOM 16583 C CA . ASP F 1 323 ? -21.558 -19.465 -80.578 1.00 51.77 345 ASP F CA 1
ATOM 16584 C C . ASP F 1 323 ? -21.046 -18.291 -79.741 1.00 49.93 345 ASP F C 1
ATOM 16585 O O . ASP F 1 323 ? -19.971 -17.758 -80.017 1.00 49.80 345 ASP F O 1
ATOM 16590 N N . TYR F 1 324 ? -21.817 -17.880 -78.737 1.00 48.89 346 TYR F N 1
ATOM 16591 C CA . TYR F 1 324 ? -21.398 -16.803 -77.835 1.00 47.89 346 TYR F CA 1
ATOM 16592 C C . TYR F 1 324 ? -21.453 -17.234 -76.363 1.00 47.02 346 TYR F C 1
ATOM 16593 O O . TYR F 1 324 ? -22.370 -17.954 -75.967 1.00 46.72 346 TYR F O 1
ATOM 16602 N N . PRO F 1 325 ? -20.470 -16.801 -75.546 1.00 46.72 347 PRO F N 1
ATOM 16603 C CA . PRO F 1 325 ? -19.288 -16.000 -75.896 1.00 46.64 347 PRO F CA 1
ATOM 16604 C C . PRO F 1 325 ? -18.128 -16.795 -76.500 1.00 47.03 347 PRO F C 1
ATOM 16605 O O . PRO F 1 325 ? -17.154 -16.192 -76.958 1.00 47.85 347 PRO F O 1
ATOM 16609 N N . VAL F 1 326 ? -18.234 -18.123 -76.495 1.00 46.20 348 VAL F N 1
ATOM 16610 C CA . VAL F 1 326 ? -17.211 -18.986 -77.085 1.00 46.47 348 VAL F CA 1
ATOM 16611 C C . VAL F 1 326 ? -17.801 -19.709 -78.297 1.00 46.79 348 VAL F C 1
ATOM 16612 O O . VAL F 1 326 ? -18.669 -20.568 -78.137 1.00 47.98 348 VAL F O 1
ATOM 16616 N N . PRO F 1 327 ? -17.351 -19.348 -79.516 1.00 46.89 349 PRO F N 1
ATOM 16617 C CA . PRO F 1 327 ? -17.896 -19.972 -80.731 1.00 47.38 349 PRO F CA 1
ATOM 16618 C C . PRO F 1 327 ? -17.539 -21.450 -80.895 1.00 47.76 349 PRO F C 1
ATOM 16619 O O . PRO F 1 327 ? -16.471 -21.886 -80.458 1.00 47.33 349 PRO F O 1
ATOM 16623 N N . GLY F 1 328 ? -18.450 -22.202 -81.510 1.00 47.93 350 GLY F N 1
ATOM 16624 C CA . GLY F 1 328 ? -18.236 -23.616 -81.815 1.00 48.03 350 GLY F CA 1
ATOM 16625 C C . GLY F 1 328 ? -18.714 -24.592 -80.756 1.00 47.56 350 GLY F C 1
ATOM 16626 O O . GLY F 1 328 ? -18.421 -25.788 -80.832 1.00 47.85 350 GLY F O 1
ATOM 16627 N N . ARG F 1 329 ? -19.462 -24.092 -79.775 1.00 47.02 351 ARG F N 1
ATOM 16628 C CA . ARG F 1 329 ? -19.884 -24.908 -78.633 1.00 46.77 351 ARG F CA 1
ATOM 16629 C C . ARG F 1 329 ? -21.277 -25.519 -78.774 1.00 46.88 351 ARG F C 1
ATOM 16630 O O . ARG F 1 329 ? -22.081 -25.098 -79.611 1.00 47.02 351 ARG F O 1
ATOM 16638 N N . THR F 1 330 ? -21.538 -26.519 -77.936 1.00 46.64 352 THR F N 1
ATOM 16639 C CA . THR F 1 330 ? -22.830 -27.186 -77.870 1.00 46.83 352 THR F CA 1
ATOM 16640 C C . THR F 1 330 ? -23.458 -26.893 -76.506 1.00 46.55 352 THR F C 1
ATOM 16641 O O . THR F 1 330 ? -23.196 -27.601 -75.524 1.00 46.76 352 THR F O 1
ATOM 16645 N N . ASN F 1 331 ? -24.262 -25.831 -76.451 1.00 45.80 353 ASN F N 1
ATOM 16646 C CA . ASN F 1 331 ? -24.980 -25.450 -75.234 1.00 44.82 353 ASN F CA 1
ATOM 16647 C C . ASN F 1 331 ? -26.428 -25.930 -75.285 1.00 44.97 353 ASN F C 1
ATOM 16648 O O . ASN F 1 331 ? -26.956 -26.217 -76.359 1.00 45.82 353 ASN F O 1
ATOM 16653 N N . TYR F 1 332 ? -27.062 -26.015 -74.119 1.00 43.92 354 TYR F N 1
ATOM 16654 C CA . TYR F 1 332 ? -28.407 -26.568 -74.005 1.00 43.98 354 TYR F CA 1
ATOM 16655 C C . TYR F 1 332 ? -29.327 -25.601 -73.244 1.00 44.14 354 TYR F C 1
ATOM 16656 O O . TYR F 1 332 ? -29.845 -25.939 -72.175 1.00 44.51 354 TYR F O 1
ATOM 16665 N N . PRO F 1 333 ? -29.549 -24.395 -73.803 1.00 44.16 355 PRO F N 1
ATOM 16666 C CA . PRO F 1 333 ? -30.109 -23.302 -73.016 1.00 43.93 355 PRO F CA 1
ATOM 16667 C C . PRO F 1 333 ? -31.628 -23.120 -73.081 1.00 45.24 355 PRO F C 1
ATOM 16668 O O . PRO F 1 333 ? -32.175 -22.276 -72.362 1.00 45.06 355 PRO F O 1
ATOM 16672 N N . LEU F 1 334 ? -32.307 -23.896 -73.921 1.00 46.41 356 LEU F N 1
ATOM 16673 C CA . LEU F 1 334 ? -33.724 -23.652 -74.174 1.00 46.58 356 LEU F CA 1
ATOM 16674 C C . LEU F 1 334 ? -34.610 -24.848 -73.838 1.00 47.65 356 LEU F C 1
ATOM 16675 O O . LEU F 1 334 ? -34.146 -25.821 -73.239 1.00 48.14 356 LEU F O 1
ATOM 16680 N N . LEU F 1 335 ? -35.883 -24.760 -74.220 1.00 48.69 357 LEU F N 1
ATOM 16681 C CA . LEU F 1 335 ? -36.909 -25.717 -73.792 1.00 50.10 357 LEU F CA 1
ATOM 16682 C C . LEU F 1 335 ? -37.234 -26.807 -74.818 1.00 51.54 357 LEU F C 1
ATOM 16683 O O . LEU F 1 335 ? -38.065 -27.685 -74.556 1.00 52.29 357 LEU F O 1
ATOM 16688 N N . PHE F 1 336 ? -36.581 -26.742 -75.977 1.00 51.96 358 PHE F N 1
ATOM 16689 C CA . PHE F 1 336 ? -36.736 -27.742 -77.031 1.00 52.86 358 PHE F CA 1
ATOM 16690 C C . PHE F 1 336 ? -35.364 -28.176 -77.525 1.00 53.19 358 PHE F C 1
ATOM 16691 O O . PHE F 1 336 ? -34.526 -27.334 -77.858 1.00 52.44 358 PHE F O 1
ATOM 16699 N N . ASP F 1 337 ? -35.138 -29.488 -77.568 1.00 54.39 359 ASP F N 1
ATOM 16700 C CA . ASP F 1 337 ? -33.858 -30.038 -78.019 1.00 54.94 359 ASP F CA 1
ATOM 16701 C C . ASP F 1 337 ? -33.677 -29.912 -79.536 1.00 55.89 359 ASP F C 1
ATOM 16702 O O . ASP F 1 337 ? -34.580 -29.460 -80.242 1.00 55.96 359 ASP F O 1
ATOM 16707 N N . ARG F 1 338 ? -32.508 -30.328 -80.022 1.00 56.38 360 ARG F N 1
ATOM 16708 C CA . ARG F 1 338 ? -32.110 -30.147 -81.423 1.00 57.11 360 ARG F CA 1
ATOM 16709 C C . ARG F 1 338 ? -33.039 -30.791 -82.458 1.00 58.89 360 ARG F C 1
ATOM 16710 O O . ARG F 1 338 ? -32.963 -30.476 -83.648 1.00 58.76 360 ARG F O 1
ATOM 16718 N N . ASN F 1 339 ? -33.915 -31.681 -81.993 1.00 60.48 361 ASN F N 1
ATOM 16719 C CA . ASN F 1 339 ? -34.917 -32.318 -82.847 1.00 63.26 361 ASN F CA 1
ATOM 16720 C C . ASN F 1 339 ? -36.213 -31.514 -82.951 1.00 63.74 361 ASN F C 1
ATOM 16721 O O . ASN F 1 339 ? -37.110 -31.882 -83.714 1.00 65.02 361 ASN F O 1
ATOM 16726 N N . HIS F 1 340 ? -36.280 -30.412 -82.199 1.00 63.13 362 HIS F N 1
ATOM 16727 C CA . HIS F 1 340 ? -37.495 -29.597 -82.007 1.00 63.59 362 HIS F CA 1
ATOM 16728 C C . HIS F 1 340 ? -38.540 -30.327 -81.151 1.00 64.68 362 HIS F C 1
ATOM 16729 O O . HIS F 1 340 ? -39.749 -30.112 -81.300 1.00 65.04 362 HIS F O 1
ATOM 16736 N N . GLN F 1 341 ? -38.055 -31.183 -80.251 1.00 65.79 363 GLN F N 1
ATOM 16737 C CA . GLN F 1 341 ? -38.910 -31.967 -79.359 1.00 67.56 363 GLN F CA 1
ATOM 16738 C C . GLN F 1 341 ? -38.940 -31.379 -77.948 1.00 67.13 363 GLN F C 1
ATOM 16739 O O . GLN F 1 341 ? -37.913 -30.900 -77.456 1.00 65.27 363 GLN F O 1
ATOM 16745 N N . PRO F 1 342 ? -40.123 -31.407 -77.294 1.00 68.80 364 PRO F N 1
ATOM 16746 C CA . PRO F 1 342 ? -40.261 -30.906 -75.927 1.00 68.15 364 PRO F CA 1
ATOM 16747 C C . PRO F 1 342 ? -39.223 -31.518 -74.997 1.00 68.39 364 PRO F C 1
ATOM 16748 O O . PRO F 1 342 ? -39.021 -32.736 -75.002 1.00 70.27 364 PRO F O 1
ATOM 16752 N N . LYS F 1 343 ? -38.556 -30.666 -74.228 1.00 67.28 365 LYS F N 1
ATOM 16753 C CA . LYS F 1 343 ? -37.592 -31.113 -73.233 1.00 66.51 365 LYS F CA 1
ATOM 16754 C C . LYS F 1 343 ? -38.307 -31.398 -71.909 1.00 67.00 365 LYS F C 1
ATOM 16755 O O . LYS F 1 343 ? -39.496 -31.089 -71.772 1.00 67.17 365 LYS F O 1
ATOM 16761 N N . PRO F 1 344 ? -37.596 -32.010 -70.939 1.00 67.28 366 PRO F N 1
ATOM 16762 C CA . PRO F 1 344 ? -38.138 -32.233 -69.592 1.00 67.57 366 PRO F CA 1
ATOM 16763 C C . PRO F 1 344 ? -38.552 -30.925 -68.920 1.00 66.11 366 PRO F C 1
ATOM 16764 O O . PRO F 1 344 ? -39.584 -30.878 -68.244 1.00 66.41 366 PRO F O 1
ATOM 16768 N N . ALA F 1 345 ? -37.741 -29.883 -69.115 1.00 63.69 367 ALA F N 1
ATOM 16769 C CA . ALA F 1 345 ? -37.985 -28.565 -68.539 1.00 61.76 367 ALA F CA 1
ATOM 16770 C C . ALA F 1 345 ? -39.315 -27.974 -68.995 1.00 62.51 367 ALA F C 1
ATOM 16771 O O . ALA F 1 345 ? -39.986 -27.297 -68.217 1.00 64.02 367 ALA F O 1
ATOM 16773 N N . LEU F 1 346 ? -39.700 -28.237 -70.245 1.00 62.03 368 LEU F N 1
ATOM 16774 C CA . LEU F 1 346 ? -40.992 -27.776 -70.757 1.00 61.29 368 LEU F CA 1
ATOM 16775 C C . LEU F 1 346 ? -42.147 -28.329 -69.925 1.00 61.14 368 LEU F C 1
ATOM 16776 O O . LEU F 1 346 ? -43.022 -27.573 -69.499 1.00 60.62 368 LEU F O 1
ATOM 16781 N N . ASP F 1 347 ? -42.128 -29.643 -69.691 1.00 61.65 369 ASP F N 1
ATOM 16782 C CA . ASP F 1 347 ? -43.152 -30.326 -68.890 1.00 62.18 369 ASP F CA 1
ATOM 16783 C C . ASP F 1 347 ? -43.171 -29.826 -67.444 1.00 61.42 369 ASP F C 1
ATOM 16784 O O . ASP F 1 347 ? -44.226 -29.796 -66.802 1.00 62.11 369 ASP F O 1
ATOM 16789 N N . ALA F 1 348 ? -41.997 -29.435 -66.948 1.00 59.36 370 ALA F N 1
ATOM 16790 C CA . ALA F 1 348 ? -41.853 -28.886 -65.602 1.00 57.92 370 ALA F CA 1
ATOM 16791 C C . ALA F 1 348 ? -42.446 -27.484 -65.497 1.00 56.58 370 ALA F C 1
ATOM 16792 O O . ALA F 1 348 ? -43.111 -27.158 -64.512 1.00 56.51 370 ALA F O 1
ATOM 16794 N N . VAL F 1 349 ? -42.201 -26.670 -66.521 1.00 55.44 371 VAL F N 1
ATOM 16795 C CA . VAL F 1 349 ? -42.634 -25.271 -66.555 1.00 54.76 371 VAL F CA 1
ATOM 16796 C C . VAL F 1 349 ? -44.153 -25.143 -66.730 1.00 55.93 371 VAL F C 1
ATOM 16797 O O . VAL F 1 349 ? -44.786 -24.301 -66.090 1.00 56.24 371 VAL F O 1
ATOM 16801 N N . VAL F 1 350 ? -44.732 -25.988 -67.579 1.00 57.18 372 VAL F N 1
ATOM 16802 C CA . VAL F 1 350 ? -46.176 -25.966 -67.836 1.00 59.29 372 VAL F CA 1
ATOM 16803 C C . VAL F 1 350 ? -46.991 -26.407 -66.605 1.00 60.24 372 VAL F C 1
ATOM 16804 O O . VAL F 1 350 ? -48.134 -25.975 -66.422 1.00 59.96 372 VAL F O 1
ATOM 16808 N N . ALA F 1 351 ? -46.390 -27.246 -65.761 1.00 60.35 373 ALA F N 1
ATOM 16809 C CA . ALA F 1 351 ? -47.044 -27.743 -64.547 1.00 61.07 373 ALA F CA 1
ATOM 16810 C C . ALA F 1 351 ? -47.083 -26.718 -63.406 1.00 60.76 373 ALA F C 1
ATOM 16811 O O . ALA F 1 351 ? -47.901 -26.840 -62.493 1.00 62.61 373 ALA F O 1
ATOM 16813 N N . VAL F 1 352 ? -46.211 -25.713 -63.474 1.00 59.59 374 VAL F N 1
ATOM 16814 C CA . VAL F 1 352 ? -46.052 -24.704 -62.410 1.00 59.12 374 VAL F CA 1
ATOM 16815 C C . VAL F 1 352 ? -47.316 -23.886 -62.080 1.00 60.80 374 VAL F C 1
ATOM 16816 O O . VAL F 1 352 ? -47.656 -23.753 -60.900 1.00 60.70 374 VAL F O 1
ATOM 16820 N N . PRO F 1 353 ? -48.006 -23.332 -63.106 1.00 62.65 375 PRO F N 1
ATOM 16821 C CA . PRO F 1 353 ? -49.222 -22.541 -62.858 1.00 64.53 375 PRO F CA 1
ATOM 16822 C C . PRO F 1 353 ? -50.265 -23.218 -61.956 1.00 68.07 375 PRO F C 1
ATOM 16823 O O . PRO F 1 353 ? -50.810 -22.568 -61.058 1.00 69.24 375 PRO F O 1
ATOM 16827 N N . SER F 1 354 ? -50.532 -24.502 -62.195 1.00 70.85 376 SER F N 1
ATOM 16828 C CA . SER F 1 354 ? -51.451 -25.278 -61.358 1.00 74.10 376 SER F CA 1
ATOM 16829 C C . SER F 1 354 ? -50.692 -26.082 -60.294 1.00 75.56 376 SER F C 1
ATOM 16830 O O . SER F 1 354 ? -50.190 -27.179 -60.563 1.00 75.63 376 SER F O 1
ATOM 16833 N N . ALA F 1 355 ? -50.611 -25.518 -59.089 1.00 77.04 377 ALA F N 1
ATOM 16834 C CA . ALA F 1 355 ? -49.868 -26.121 -57.981 1.00 78.11 377 ALA F CA 1
ATOM 16835 C C . ALA F 1 355 ? -50.607 -25.967 -56.651 1.00 79.52 377 ALA F C 1
ATOM 16836 O O . ALA F 1 355 ? -50.901 -24.852 -56.213 1.00 79.79 377 ALA F O 1
#

CATH classification: 3.20.20.80

Secondary structure (DSSP, 8-state):
--HHHHTTTT-EEEEEE-HHHHHSSSHHHHHHHHHH-SEEEESSTTSHHHHS-STT----HHHHHHHHHHHHTT-EEEE--SEESSS--GGGSB-TTSPBPPHHHHHHHHHHHHHHHTTTSTTT--EEEEEES-B-TTSSBP--HHHHHHS-HHHHHHHHHHHHHHH-TTSEEEEEESSTTSHHHHHHHHHHHHHHHHTT----EEEE--EEESS---HHHHHHHHHHHHTTT-EEEEEEEEEE-STTTTTS---SSSTTSGGGGSHHHHHHHS--SS---HHHHHHHHHHHHHHHHHHHHTTTTEEEEEES-SBGGG-GGGTSSSTT-----SSB-TTSPBPHHHHHHHHTTT-/--HHHHTTTT-EEEEEE-HHHHHTSSHHHHHHHHHH-SEEEESSTTSHHHHS-STT----HHHHHHHHHHHTTT-EEEE--SB-SSS--GGGGB-TTSPBPPHHHHHHHHHHHHHHHHTTTTTT--EEEEEES-B-TTSSBP--HHHHHHS-HHHHHHHHHHHHHHH-TTSEEEEEESSTTSHHHHHHHHHHHHHHHHTT----EEEE--EEESS---HHHHHHHHHHHHTTT-EEEEEEEEEE-STTTTTS---SSGGGSGGGGSHHHHHHH---BTB--HHHHHHHHHHHHHHHHHHHHTGGGEEEEEES-SBGGG-GGGTSSSTT-----SSB-TTSPBPHHHHHHHHTTT--/--HHHHTTTT-EEEEEE-HHHHHTSSHHHHHHHHHH-SEEEESSTTSHHHH--STT----HHHHHHHHHHHTTT-EEEEEEEE-STT--GGGGB-TTSPBPPHHHHHHHHHHHHHHHHHHTBTTB-EEEEEES-B-TTSSB---HHHHHH--HHHHHHHHHHHHHHH-TTSEEEEEES-TTSHHHHHHHHHHHHHHHHHT----EEEE--EEETTB--HHHHHHHHHHHHTTTSEEEEEEEEEE-STTTTSS---SSGGG-GGGGSHHHHHHH---BTB--HHHHHHHHHHHHHHHHHHHHTTTTEEEEEES-SBGGG-GGGTSSSTT-----SSB-TTSPBPHHHHHHHHSGGG-/--HHHHTTTT-EEEEEE-HHHHHTSSHHHHHHHHHH-SEEEESSTTSHHHH--STT----HHHHHHHHHHHTTT-EEEEEEEE-SSS--GGGGB-TTSSBPPHHHHHHHHHHHHHHHTTTTBTTB-EEEEEES-B-TTSSBP--HHHHHHS-HHHHHHHHHHHHHHH-TT-EEEEEESSTT-HHHHHHHHHHHHHHHHTT----EEEE--EEESS---HHHHHHHHHHHHTTTSEEEEEEEEEE-STTTTSS---SSGGGSGGGGSHHHHHHH---BTB--HHHHHHHHHHHHHHHHHHHHTGGGEEEEEES-SBGGG-TTTTSSSTT-----SSB-TTSPBPHHHHHHHHTT--/--HHHHTTTT-EEEEEE-HHHHHTSSHHHHHHHHHH-SEEEESSTTSHHHHS-STT----HHHHHHHHHHHTTT-EEEEEEEEESTT--GGGGB-TTSPBPPHHHHHHHHHHHHHHHTTTSTTT--EEEEEES-B-TTSSBP--HHHHHHS-HHHHHHHHHHHHHHH-SSSEEEEEESSTTSHHHHHHHHHHHHHHHHHT----EEEE--EEESS---HHHHHHHHHHHHTTTSEEEEEEEEEE-STTTTTS---SSSTTSGGGGSHHHHHHH---BTB--HHHHHHHHHHHHHHHHHHHHTTTTEEEEEES-SBGGG-GGGTSSSTT-----SSB-TTS-B-HHHHHHHHGGG-/-HHHHTTTT-EEEEEE-HHHHHTS-HHHHHHHHHH-SEEEESSTTSHHHH--STT----HHHHHHHHHHHTTT-EEEE--SEESSS--GGGGB-TTSPBPPHHHHHHHHHHHHHHHGGGGTTT--EEEEEES-B-TTSSBP--HHHHHHS-HHHHHHHHHHHHHHH-TTSEEEEEESSTTSHHHHHHHHHHHHHHHHHT----EEEE--EEESS-S-HHHHHHHHHHHHTTTSEEEEEEEEEE-STTTTTS---SSGGGSGGGGSHHHHHHH---TT---HHHHHHHHHHHHHHHHHHHHTGGGEEEEEES-SBGGG-GGGTSSSTT-----SSB-TTSPBPHHHHHHHHSS--

Nearest PDB structures (foldseek):
  4pmu-assembly3_F  TM=1.003E+00  e=1.128E-74  Xanthomonas citri pv. citri str. 306
  8bbi-assembly2_B  TM=9.271E-01  e=1.877E-35  Pseudothermotoga thermarum DSM 5069
  7nl2-assembly2_B  TM=9.275E-01  e=8.968E-35  Pseudothermotoga thermarum DSM 5069
  5ofj-assembly1_A  TM=9.226E-01  e=5.978E-35  Caldicellulosiruptor bescii DSM 6725
  5ofl-assembly1_A  TM=9.232E-01  e=3.601E-34  Caldicellulosiruptor bescii DSM 6725

Foldseek 3Di:
DAQCVLCVVQAFEAAEDELCLLVCVPVLFVVNRLRHGAAYEHQDCQAACNQPVDVPDGDCPSVVSVLVSNVVSNHQAEYPAQAELPSHDPPLQADPVGHGAALVRNLVSSLVSLLSRLLVQAPRHAAYQQYEAQADLQLHGDPGSSCVRNVHSLVSVLSSLVSSCVRHVNHAYEHEYEPCLRPSNVVNVLVSVVSNVVVVGHHAEYEYQAAAALADDDPNSVLVSLVSGLVSVHAYEHAAHWYWLFPPCRNDPDDDQPLQDPVCVDDVNCCRRAVAPVHDDPVSLVSLQVSLLVVLLSSLVVSVRHHYYYHHGQEQVPDPVQCPPNHNHRTGIHQAYPVSHGRSNVVSNSVNSVD/DAQCVLCVVQAFEAEEDELCLLVCNPVLQVVNRLGHGQAYEHQPCQAACNQPVDVPDGDCPSVVSVLVSCVVSVHQAEYEELAELPPHDPPLQADPVGHGAALVRNLVSSLVSLLVRLLVQEPRHAAYQQYEAQADLQLHGDPGSSCVRNVHSLVSLLSSLQSNCVSHVRHAYEHEYEPLLRPSNLVSVLVSLVSNVVVVRHHAEYEHQAAAELQDDDLVSVLVSLVSRVVSVHAYEHHAHWYWQFPPCNNDPDDDQVQVDVVCVDPVNCVRRAVQPPHDDPVSLVSLLVRLLVNLLSSRVVSVRHHYYYHHGQEQVPDPVQCPPNHPHRTGIDQAYPVSHGRSNRVSNSCNSVPD/DEQCVLCVPQAFEAEEDELCLLVCNPVLLVVNRLGHGQAYEYDPCQAACNQDVDPPDGDCPSVVSVLVSNVVSNHQAEYPAQAEQPSHDPCLQAPPVRHGAALVRNLVSSLVSLLVRLLVQAVRHAAYQQYEAQADLQLHGDPGSSCVRNVHDLSSLLSSLQSSCVRHVRYAYEHEYEPCLRPRNVNSVLVSLVSNVVVVGGHAFYEYQAQAELQDDDPNSVVVSLVSRLVSVHAYEHAAHWYWQWPPCNNDPDDDQVQQDCVCVPPVNCVRGAVPPPDDDPVSLVSLLVVLLVVLLSSSVVSVRHHYYYHHGQEQVPDPSQCPPNHNHRTGIHQAYPVRDGRSNNVSNSCNSVVD/DAQQVLCVPQAFEAAEDELCLLVCNPVLQVVNRLGHGQAYEHLPCQAQCNQPVDPPDGDCPSVVSVLVSCPVSVHAYEHPAQAELPSHDPPLQPDPVRHGAALVVNLVSSLVSLLVRLLVCAVSHAAYQQHEAQADLQLHGDCGSNCVRNVHSLVSLLSSLQSSCVSHVNHAYEHEYEPCLRPSNVVSVLVSLVVSVVVVGHHAEYEHQAQAELADDDLVSVLVSLVSGLVSVHAYEHHAHWYWLWPPCNNDPDDDQVQQPCVCVDDVNCVRRAVAPPHDDPVSLVSLLVVLLVVLLSCLVVSVRHHYYYHHGQEQPVDPVQCPPNHNHRTGIHQAYPVRHGGSNRVSNSCNSPD/DEQQVLCVVFAFEAAEDELCLLVCNPVLLVVNRLGHGQEYEYLPCQAQCNQPVDPPDGDCPSVVSVLVSNPVSPHAYEYDAQAEQPSHDPPLQADPVRHGAALVSNLVSSLVRLLSRLLVQAVSHAAYQQHEAQADLQLHGDCGSSCVRNVHSLVSLQSSQQSSCVSHVNHAYEHYYEPCLRPRNLVSVLVSLVSNVVVVGGHAEYEYQAAAELADDDLVSVLVSLVSGLVSVHAYEHHAHWYWLWPPCRNDPDDDQPQQPCVCVDPVNCVRGAPAPPHDDPVSLVSLLVVLLVVLLSSLVVSVRHHYYYHHDQEQVPDPSQCPPNHNHRTGIDQAYPVRDGRSNNVSNSCNSPD/DACVLCVVFAFEAAEDELCLLVCNPVLQVVVRLVHGQAYEHLPCLAACNQPVDVPDGHCPSVVSVLVSCVVNVHAYEYPAQAEQPPHYPCLQADPVRHGAALVVNLVSSLVSLLSRLLVCAPSHAAYQQYEAQADLQLHGDPGSSCVRNVHSLVSVLSSLQSNCVSHVRHAYEHEYEPCLRPRNVNNVLVSVVSNVVVVGGHAEYEHQAQAELQDDDLVSVLVSLVSGVVSVHAYEHRAHWYWQFPPCNNDPDDDQVQQDPVCVDPVNCCRRAVQPVHDDDVSLVSLLVSLLVVLLSSLVCSVRHHYYYYHGQEQVVDPVQCPPHHPHRTDIHQAYPVSHGGSSNVSNSCNSPD

B-factor: mean 45.86, std 10.07, range [2.0, 104.81]